Protein 9SM3 (pdb70)

Sequence (1689 aa):
SAIEVIHSSTADHYQSKIESVYADPPEEWRKVIGNEFWYQYGVFDEKMDPSRLPLDASGRRHMEYQFELAEQAGADLSSQSIRRAIDIGCGWGPVLSFLAERYPHCERIDGVNVSRPQLEYASQVISREGLAARVRLYLCNAKDIGALPDPELPYDLAIFRGSLFHFTPQVLQETMQSLAQRMRPGGTVVISESLYKVDLATYAASGHRKTPDSLHKALEDNGFDVIDRRITPSNEEVIRWYGLVKDNLDAHYPDSRNPNFSELRDIAINFSDALRKDKASSFSFIARRRDHYQSKIESVYADPPEEWRKVIGNEFWYQYGVFDEKMDPSRLPLDASGRRHMEYQFELAEQAGADLSSQSIRRAIDIGCGWGPVLSFLAERYPHCERIDGVNVSRPQLEYASQVISREGLAARVRLYLCNAKDIGALPDPELPYDLAIFRGSLFHFTPQVLQETMQSLAQRMRPGGTVVISESLYKVDLATYASGHRKTPDSLHKALEDNGFDVIDRRITPSNEEVIRWYGLVKDNLDAHYPDSRNPNFSELRDIAINFSDALRKDKASSFSFIARRRDHYQSKIESVYADPPEEWRKVIGNEFWYQYGVFDEKMDPSRLPLDASGRRHMEYQFELAEQAGADLSSQSIRRAIDIGCGWGPVLSFLAERYPHCERIDGVNVSRPQLEYASQVISREGLAARVRLYLCNAKDIGALPDPELPYDLAIFRGSLFHFTPQVLQETMQSLAQRMRPGGTVVISESLYKVDLHRKTPDSLHKALEDNGFDVIDRRITPSNEEVIRWYGLVKDNLDAHYPDSRNPNFSELRDIAINFSDALRKDKASSFSFIARRRSAIEVITADHYQSKIESVYADPPEEWRKVIGNEFWYQYGVFDEKMDPSRLPLDASGRRHMEYQFELAEQAGADLSSQSIRRAIDIGCGWGPVLSFLAERYPHCERIDGVNVSRPQLEYASQVISREGLAARVRLYLCNAKDIGALPDPELPYDLAIFRGSLFHFTPQVLQETMQSLAQRMRPGGTVVISESLYKVDLATYQASGHRKTPDSLHKALEDNGFDVIDRRITPSNEEVIRWYGLVKDNLDAHYPDSRNPNFSELRDIAINFSDALRKDKASSFSFIARRRSAIEVIHSSTADHYQSKIESVYADPPEEWRKVIGNEFWYQYGVFDEKMDPSRLPLDASGRRHMEYQFELAEQAGADLSSQSIRRAIDIGCGWGPVLSFLAERYPHCERIDGVNVSRPQLEYASQVISREGLAARVRLYLCNAKDIGALPDPELPYDLAIFRGSLFHFTPQVLQETMQSLAQRMRPGGTVVISESLYKVDLATYQASGHRKTPDSLHKALEDNGFDVIDRRITPSNEEVIRWYGLVKDNLDAHYPDSRNPNFSELRDIAINFSDALRKDKASSFSFIARRRDHYQSKIESVYADPPEEWRKVIGNEFWYQYGVFDEKMDPSRLPLDASGRRHMEYQFELAEQAGADLSSQSIRRAIDIGCGWGPVLSFLAERYPHCERIDGVNVSRPQLEYASQVISREGLAARVRLYLCNAKDIGALPDPELPYDLAIFRGSLFHFTPQVLQETMQSLAQRMRPGGTVVISESLYKVDLHRKTPDSLHKALEDNGFDVIDRRITPSNEEVIRWYGLVKDNLDAHYPDSRNPNFSELRDIAINFSDALRKDKASSFSFIARRR

Secondary structure (DSSP, 8-state):
--EEE---SS--TTHHHHHHHT-S-HHHHHHHH-TT---S----STTS-SSS-HHHHHHHHHHHHHHHHHHHTT---STTT-SEEEEET-TTSHHHHHHHHH-TT-SEEEEEES-HHHHHHHHHHHHHTT-TTTEEEEE--GGGGGGSS-TTS-EEEEEEES-GGGS-HHHHHHHHHHHHHHEEEEEEEEEEEEEESS-GGG-----S---HHHHHHHHHTTTEEEEEEEE-S-HHHHHHHHHHHHHHHHHH-TT--SHHHHHHHHHHHHHHHHHHTTSEEEEEEEEEE-/-TTHHHHHHHT-S-HHHHHHHH-TT---S----STTS-SSS-HHHHHHHHHHHHHHHHHHHTT---STTT-SEEEEET-TTSHHHHHHHHH-TT-SEEEEEES-HHHHHHHHHHHHHTT-TTTEEEEE--GGGGGGSS-TTS-EEEEEEES-GGGS-HHHHHHHHHHHHHHEEEEEEEEEEEEEESS-TT-----S---HHHHHHHHHTTTEEEEEEEE-S-HHHHHHHHHHHHHHHHHH-TT--SHHHHHHHHHHHHHHHHHHTTSEEEEEEEEEE-/-TTHHHHHHHT-S-HHHHHHHH-TT---S----STTS-SSS-HHHHHHHHHHHHHHHHHHHTT---STTT-SEEEEET-TTSHHHHHHHHH-TT--EEEEEES-HHHHHHHHHHHHHTT-TTTEEEEE--GGGGGGSS-TTS-EEEEEEES-GGGS-HHHHHHHHHHHHHHEEEEEEEEEEEEEESS------HHHHHHHHHHTTEEEEEEEE-S-HHHHHHHHHHHHHHHHHH-TT--SHHHHHHHHHHHHHHHHHHTTSEEEEEEEEEE-/---EE----TTHHHHHHHT-S-HHHHHHHH-TT---S----STTS-TTS-HHHHHHHHHHHHHHHHHHHTT---STTT-SEEEEET-TTSHHHHHHHHH-TT-SEEEEEES-HHHHHHHHHHHHHTT-TTTEEEEE--GGGGGGSS-TTS-EEEEEEES-GGGS-HHHHHHHHHHHHHHEEEEEEEEEEEEEESS-HHHH--------HHHHHHHHHTTTEEEEEEEE-S-HHHHHHHHHHHHHHHHHH-TT--SHHHHHHHHHHHHHHHHHHTTSEEEEEEEEEE-/---EE---SS--TTHHHHHHHT-S-HHHHHHHH-TT---S----STTS-TTS-HHHHHHHHHHHHHHHHHHHTT---STTT-SEEEEET-TTSHHHHHHHHH-TT-SEEEEEES-HHHHHHHHHHHHHTT-TTTEEEEE--GGGGGGSS-TTS-EEEEEEES-GGGS-HHHHHHHHHHHHHHEEEEEEEEEEEEEESS-HHHH--------HHHHHHHHHTTTEEEEEEEE-S-HHHHHHHHHHHHHHHHHH-TT--SHHHHHHHHHHHHHHHHHHTTSEEEEEEEEEE-/-TTHHHHHHHT-S-HHHHHHHH-TT---S----STTS-SSS-HHHHHHHHHHHHHHHHHHHTT---SGGG-SEEEEET-TTSHHHHHHHHH-TT--EEEEEES-HHHHHHHHHHHHHTT-TTTEEEEE--GGGGGGSS-TTS-EEEEEEES-GGGS-HHHHHHHHHHHHHHEEEEEEEEEEEEEESS------HHHHHHHHHTTTEEEEEEEE-S-HHHHHHHHHHHHHHHHHH-TT--SHHHHHHHHHHHHHHHHHHTTSEEEEEEEEEE-

B-factor: mean 39.09, std 12.85, range [17.85, 119.16]

Foldseek 3Di:
DDAAEFDDPDDPVLLVLLQVLQADAVVLCCLQQHVLNQDFFFQDDPQFDPVGDRSNRRSLRLVVVLVVQCVVLPAPPPLVLFQEEEEAQCFLPSVVVVCCVSNVNNQAYEYEHLHPNSQVNNCVVCVVVVNPRHYHHYNDQLLRCLRPPDLVQAGQEYEARAPLQLDALVSLLSNLLSNLSRHDFSRKYKHKYKAFPDDCVVHSSNPPHHHQVSNCCSNVVRQKAFSDKDFPPQLVRRLVSLVSSLVSCCVSVVVVPDVSSVVSNVCSVVVNVCSVVVRIGIMITMIGGD/DVLLVVVQLLQQDAVVLVCLQQHVLNQDFFFDPDPCFDPVGDRSVRRSLRLVVVLVVLCVVLPFPPDLVQQQEEEEAQCFLPSVVVVCCVVRVNNQAYEYEHLHPNSQVNNCVVCVVVVNPRHYHYDNDQLLVCLVPPDLVQAGQEYEARAPLQLDALVSLLSNLLSNLSRHDFSRKYKYKYKAFPDDCVPHVNPPHHHLVSNCCSNVVRAKAFSDKDFPPQLVRRLVSLVSSLVSCCVSVVVVPDVSSVVSNVCSVVVNVCSVVVRIGIMITMIGGD/DVLLVVVQLLQQDAVVLVCLQQHDLNQDFFFDPDPCFDPVGDRSNRRSLRLVVVLVVLCVVLPFPPDLVQAQEEEEAQCFLPSVVVVCCVSNVNNQAYEYEHLHPNSLVNNVVVCVVVVVPRHYHYDNDQLLGCLVPPDLVQAGQEYEARAVLLSDDPNSLLSNLLSNLSRHDFSRKYKHKYKAFPDDDVHHHLVRVCCSNVVRQKAFSDKDFPPQLVRRLVSLVSSLVSCCVSVVVVPDVSSVVSNVCSVVVNVCSVVVRIGIMITMIGGD/DDAAEFPDDPLLVVLQLLQADAPVLQCLQQHVLNQDFFFDDDPQFDPVGDRSVRRSLVLVVVLVVLCVVLPAPPDLVLAQEEEEAQCFLPSVVVVCCVSRVNNQAYEYEHLHPNSQVNNVVVCVVVVNPRHYHHYNYQLLGCLGPPDLVQAGQEYEARAPLQQDALVSLLSNLLSNLSRHDFSRKYKYKYKAFPDDVVVVVNHDNHHHLVRNCCSNVVRQKAFSDKDFPPQLVRRLVSLVSSLVSCCVSPVVVPDVSSVVSNVCSVVVNVCSVVVRIGIMITMIGGD/DDAAEFDDPDDPPLLVVVQLLQADAVVLQCLQQHVLNQDFFFDDDPCFDPVGDRSVRRSLVLVVVLVVQCVVLPAPPDLVLAQEEEEAQCFLPSVVVVCCVSRVNNQAYEYEHLHPNSQVNNVVVCVVVVNPRHYHHYNDQLLRCLRPPDLVQAGQEYEARAVLFLDDLVSLLSNLLSNLSRHDFSRKYKYKYKAFPDDVVVVPVNGDHHHQVSNCCSNVVRAKAFSDKDFPPQLVRRLVSLVSSLVSCCVSPVVVPDVSSVVSNVCSVVVNVCSVVVRIGIMITMIGGD/DVLLVVVQLLQQDAVVLVCLQQHDLNQDFFFDDDPQFDPPGDRSNRRSLRLVVVLVVQCVVLPFPPDLVQQQEEEEAQCFLPSVVVVCCVSNVNNQAYEYEHLHPNSQVNNVVVCVVVVNPRHYHYYNDQLLGCLVPPDLVQAGQEYEARAVLLSDDPNSLLSNLLSNLSRHDFSRKYKYKYKAFPDDDVHHHLVRVCCSNVVRAKAFSDKDFPPQLVRRLVSLVSSLVSCCVSVVVVPDVSSVVSNVCSVVVNVCSVVVRIGIMITMIGGD

Structure (mmCIF, N/CA/C/O backbone):
data_9SM3
#
_entry.id   9SM3
#
_cell.length_a   68.220
_cell.length_b   68.320
_cell.length_c   120.680
_cell.angle_alpha   89.88
_cell.angle_beta   89.52
_cell.angle_gamma   76.31
#
_symmetry.space_group_name_H-M   'P 1'
#
loop_
_entity.id
_entity.type
_entity.pdbx_description
1 polymer 'Methyltransferase domain protein'
2 non-polymer S-ADENOSYL-L-HOMOCYSTEINE
3 non-polymer 'SULFATE ION'
4 non-polymer 'SODIUM ION'
5 water water
#
loop_
_atom_site.group_PDB
_atom_site.id
_atom_site.type_symbol
_atom_site.label_atom_id
_atom_site.label_alt_id
_atom_site.label_comp_id
_atom_site.label_asym_id
_atom_site.label_entity_id
_atom_site.label_seq_id
_atom_site.pdbx_PDB_ins_code
_atom_site.Cartn_x
_atom_site.Cartn_y
_atom_site.Cartn_z
_atom_site.occupancy
_atom_site.B_iso_or_equiv
_atom_site.auth_seq_id
_atom_site.auth_comp_id
_atom_site.auth_asym_id
_atom_site.auth_atom_id
_atom_site.pdbx_PDB_model_num
ATOM 1 N N . SER A 1 6 ? 2.909 0.669 50.401 1.00 69.96 6 SER A N 1
ATOM 2 C CA . SER A 1 6 ? 2.150 1.871 50.860 1.00 66.41 6 SER A CA 1
ATOM 3 C C . SER A 1 6 ? 2.134 1.928 52.398 1.00 65.43 6 SER A C 1
ATOM 4 O O . SER A 1 6 ? 2.936 1.195 53.014 1.00 63.84 6 SER A O 1
ATOM 7 N N . ALA A 1 7 ? 1.268 2.762 52.991 1.00 59.60 7 ALA A N 1
ATOM 8 C CA . ALA A 1 7 ? 1.272 3.115 54.434 1.00 56.13 7 ALA A CA 1
ATOM 9 C C . ALA A 1 7 ? 0.270 2.254 55.218 1.00 55.10 7 ALA A C 1
ATOM 10 O O . ALA A 1 7 ? -0.865 2.056 54.747 1.00 63.66 7 ALA A O 1
ATOM 12 N N . ILE A 1 8 ? 0.698 1.776 56.387 1.00 50.33 8 ILE A N 1
ATOM 13 C CA . ILE A 1 8 ? -0.110 1.015 57.388 1.00 44.38 8 ILE A CA 1
ATOM 14 C C . ILE A 1 8 ? 0.121 1.691 58.742 1.00 38.88 8 ILE A C 1
ATOM 15 O O . ILE A 1 8 ? 1.285 2.036 59.013 1.00 35.56 8 ILE A O 1
ATOM 20 N N . GLU A 1 9 ? -0.928 1.902 59.543 1.00 38.05 9 GLU A N 1
ATOM 21 C CA . GLU A 1 9 ? -0.794 2.518 60.892 1.00 40.57 9 GLU A CA 1
ATOM 22 C C . GLU A 1 9 ? -0.668 1.407 61.942 1.00 38.93 9 GLU A C 1
ATOM 23 O O . GLU A 1 9 ? -1.326 0.357 61.809 1.00 35.06 9 GLU A O 1
ATOM 29 N N . VAL A 1 10 ? 0.176 1.641 62.943 1.00 39.55 10 VAL A N 1
ATOM 30 C CA . VAL A 1 10 ? 0.487 0.676 64.033 1.00 40.62 10 VAL A CA 1
ATOM 31 C C . VAL A 1 10 ? -0.313 1.102 65.266 1.00 47.05 10 VAL A C 1
ATOM 32 O O . VAL A 1 10 ? -0.451 2.322 65.487 1.00 50.34 10 VAL A O 1
ATOM 36 N N . ILE A 1 11 ? -0.851 0.128 66.006 1.00 50.85 11 ILE A N 1
ATOM 37 C CA . ILE A 1 11 ? -1.704 0.350 67.209 1.00 53.36 11 ILE A CA 1
ATOM 38 C C . ILE A 1 11 ? -1.147 -0.497 68.358 1.00 59.65 11 ILE A C 1
ATOM 39 O O . ILE A 1 11 ? -0.978 -1.720 68.161 1.00 57.92 11 ILE A O 1
ATOM 44 N N . HIS A 1 12 ? -0.880 0.147 69.501 1.00 66.21 12 HIS A N 1
ATOM 45 C CA . HIS A 1 12 ? -0.291 -0.448 70.731 1.00 70.60 12 HIS A CA 1
ATOM 46 C C . HIS A 1 12 ? -1.067 -1.702 71.139 1.00 69.77 12 HIS A C 1
ATOM 47 O O . HIS A 1 12 ? -2.288 -1.756 70.890 1.00 68.19 12 HIS A O 1
ATOM 54 N N . SER A 1 13 ? -0.369 -2.657 71.756 1.00 72.67 13 SER A N 1
ATOM 55 C CA . SER A 1 13 ? -0.932 -3.882 72.377 1.00 67.31 13 SER A CA 1
ATOM 56 C C . SER A 1 13 ? -0.749 -3.787 73.895 1.00 69.53 13 SER A C 1
ATOM 57 O O . SER A 1 13 ? 0.372 -4.064 74.363 1.00 66.29 13 SER A O 1
ATOM 60 N N . SER A 1 14 ? -1.795 -3.379 74.625 1.00 70.85 14 SER A N 1
ATOM 61 C CA . SER A 1 14 ? -1.765 -3.236 76.106 1.00 74.22 14 SER A CA 1
ATOM 62 C C . SER A 1 14 ? -1.520 -4.618 76.723 1.00 73.87 14 SER A C 1
ATOM 63 O O . SER A 1 14 ? -0.467 -4.802 77.362 1.00 71.31 14 SER A O 1
ATOM 66 N N . THR A 1 15 ? -2.443 -5.556 76.490 1.00 81.37 15 THR A N 1
ATOM 67 C CA . THR A 1 15 ? -2.329 -6.984 76.890 1.00 81.26 15 THR A CA 1
ATOM 68 C C . THR A 1 15 ? -1.458 -7.719 75.863 1.00 78.74 15 THR A C 1
ATOM 69 O O . THR A 1 15 ? -1.159 -7.127 74.806 1.00 80.60 15 THR A O 1
ATOM 73 N N . ALA A 1 16 ? -1.065 -8.958 76.169 1.00 74.16 16 ALA A N 1
ATOM 74 C CA . ALA A 1 16 ? -0.114 -9.769 75.374 1.00 73.82 16 ALA A CA 1
ATOM 75 C C . ALA A 1 16 ? -0.826 -11.001 74.802 1.00 70.08 16 ALA A C 1
ATOM 76 O O . ALA A 1 16 ? -1.112 -11.932 75.578 1.00 72.44 16 ALA A O 1
ATOM 78 N N . ASP A 1 17 ? -1.099 -10.998 73.492 1.00 60.35 17 ASP A N 1
ATOM 79 C CA . ASP A 1 17 ? -1.624 -12.173 72.744 1.00 56.32 17 ASP A CA 1
ATOM 80 C C . ASP A 1 17 ? -0.431 -13.063 72.371 1.00 54.73 17 ASP A C 1
ATOM 81 O O . ASP A 1 17 ? 0.153 -12.852 71.288 1.00 51.44 17 ASP A O 1
ATOM 86 N N . HIS A 1 18 ? -0.094 -14.015 73.249 1.00 57.27 18 HIS A N 1
ATOM 87 C CA . HIS A 1 18 ? 1.029 -14.983 73.102 1.00 57.11 18 HIS A CA 1
ATOM 88 C C . HIS A 1 18 ? 0.897 -15.779 71.794 1.00 50.88 18 HIS A C 1
ATOM 89 O O . HIS A 1 18 ? 1.918 -16.324 71.335 1.00 51.65 18 HIS A O 1
ATOM 96 N N . TYR A 1 19 ? -0.309 -15.839 71.222 1.00 43.83 19 TYR A N 1
ATOM 97 C CA . TYR A 1 19 ? -0.660 -16.678 70.046 1.00 43.85 19 TYR A CA 1
ATOM 98 C C . TYR A 1 19 ? -0.383 -15.921 68.734 1.00 39.16 19 TYR A C 1
ATOM 99 O O . TYR A 1 19 ? -0.341 -16.573 67.666 1.00 37.45 19 TYR A O 1
ATOM 108 N N . GLN A 1 20 ? -0.169 -14.601 68.809 1.00 37.19 20 GLN A N 1
ATOM 109 C CA . GLN A 1 20 ? -0.152 -13.679 67.640 1.00 36.09 20 GLN A CA 1
ATOM 110 C C . GLN A 1 20 ? 0.945 -14.067 66.640 1.00 37.75 20 GLN A C 1
ATOM 111 O O . GLN A 1 20 ? 0.623 -14.136 65.440 1.00 38.87 20 GLN A O 1
ATOM 117 N N . SER A 1 21 ? 2.188 -14.281 67.088 1.00 37.69 21 SER A N 1
ATOM 118 C CA . SER A 1 21 ? 3.344 -14.576 66.195 1.00 39.78 21 SER A CA 1
ATOM 119 C C . SER A 1 21 ? 3.107 -15.892 65.438 1.00 40.88 21 SER A C 1
ATOM 120 O O . SER A 1 21 ? 3.570 -15.999 64.282 1.00 40.95 21 SER A O 1
ATOM 123 N N . LYS A 1 22 ? 2.384 -16.838 66.049 1.00 41.25 22 LYS A N 1
ATOM 124 C CA . LYS A 1 22 ? 1.994 -18.135 65.427 1.00 42.91 22 LYS A CA 1
ATOM 125 C C . LYS A 1 22 ? 1.016 -17.869 64.272 1.00 40.27 22 LYS A C 1
ATOM 126 O O . LYS A 1 22 ? 1.210 -18.453 63.181 1.00 38.23 22 LYS A O 1
ATOM 132 N N . ILE A 1 23 ? 0.006 -17.024 64.506 1.00 35.86 23 ILE A N 1
ATOM 133 C CA . ILE A 1 23 ? -1.007 -16.615 63.486 1.00 34.34 23 ILE A CA 1
ATOM 134 C C . ILE A 1 23 ? -0.282 -15.919 62.327 1.00 34.03 23 ILE A C 1
ATOM 135 O O . ILE A 1 23 ? -0.589 -16.242 61.163 1.00 34.18 23 ILE A O 1
ATOM 140 N N . GLU A 1 24 ? 0.626 -14.990 62.642 1.00 32.71 24 GLU A N 1
ATOM 141 C CA . GLU A 1 24 ? 1.400 -14.212 61.639 1.00 33.69 24 GLU A CA 1
ATOM 142 C C . GLU A 1 24 ? 2.152 -15.167 60.709 1.00 35.01 24 GLU A C 1
ATOM 143 O O . GLU A 1 24 ? 2.137 -14.921 59.490 1.00 35.67 24 GLU A O 1
ATOM 149 N N . SER A 1 25 ? 2.777 -16.215 61.251 1.00 35.13 25 SER A N 1
ATOM 150 C CA . SER A 1 25 ? 3.647 -17.138 60.476 1.00 36.42 25 SER A CA 1
ATOM 151 C C . SER A 1 25 ? 2.830 -17.922 59.439 1.00 34.62 25 SER A C 1
ATOM 152 O O . SER A 1 25 ? 3.418 -18.253 58.394 1.00 37.37 25 SER A O 1
ATOM 155 N N . VAL A 1 26 ? 1.535 -18.188 59.665 1.00 32.11 26 VAL A N 1
ATOM 156 C CA . VAL A 1 26 ? 0.732 -18.996 58.691 1.00 33.50 26 VAL A CA 1
ATOM 157 C C . VAL A 1 26 ? 0.415 -18.128 57.456 1.00 30.18 26 VAL A C 1
ATOM 158 O O . VAL A 1 26 ? 0.157 -18.724 56.392 1.00 30.66 26 VAL A O 1
ATOM 162 N N . TYR A 1 27 ? 0.493 -16.791 57.557 1.00 28.15 27 TYR A N 1
ATOM 163 C CA . TYR A 1 27 ? 0.126 -15.836 56.472 1.00 27.14 27 TYR A CA 1
ATOM 164 C C . TYR A 1 27 ? 1.350 -15.062 55.961 1.00 28.99 27 TYR A C 1
ATOM 165 O O . TYR A 1 27 ? 1.155 -14.104 55.185 1.00 31.00 27 TYR A O 1
ATOM 174 N N . ALA A 1 28 ? 2.563 -15.487 56.328 1.00 30.80 28 ALA A N 1
ATOM 175 C CA . ALA A 1 28 ? 3.831 -14.750 56.096 1.00 32.18 28 ALA A CA 1
ATOM 176 C C . ALA A 1 28 ? 4.335 -14.913 54.654 1.00 32.17 28 ALA A C 1
ATOM 177 O O . ALA A 1 28 ? 5.189 -14.108 54.258 1.00 33.82 28 ALA A O 1
ATOM 179 N N . ASP A 1 29 ? 3.857 -15.911 53.904 1.00 33.66 29 ASP A N 1
ATOM 180 C CA . ASP A 1 29 ? 4.373 -16.237 52.544 1.00 36.30 29 ASP A CA 1
ATOM 181 C C . ASP A 1 29 ? 3.900 -15.185 51.541 1.00 37.32 29 ASP A C 1
ATOM 182 O O . ASP A 1 29 ? 2.855 -14.567 51.732 1.00 36.88 29 ASP A O 1
ATOM 187 N N . PRO A 1 30 ? 4.655 -14.949 50.441 1.00 38.39 30 PRO A N 1
ATOM 188 C CA . PRO A 1 30 ? 4.280 -13.950 49.440 1.00 39.15 30 PRO A CA 1
ATOM 189 C C . PRO A 1 30 ? 2.868 -14.140 48.885 1.00 38.44 30 PRO A C 1
ATOM 190 O O . PRO A 1 30 ? 2.468 -15.259 48.568 1.00 38.93 30 PRO A O 1
ATOM 194 N N . PRO A 1 31 ? 2.073 -13.052 48.758 1.00 38.46 31 PRO A N 1
ATOM 195 C CA . PRO A 1 31 ? 0.787 -13.098 48.057 1.00 38.34 31 PRO A CA 1
ATOM 196 C C . PRO A 1 31 ? 0.833 -13.786 46.682 1.00 38.11 31 PRO A C 1
ATOM 197 O O . PRO A 1 31 ? -0.168 -14.354 46.280 1.00 36.95 31 PRO A O 1
ATOM 201 N N . GLU A 1 32 ? 1.983 -13.712 46.002 1.00 39.18 32 GLU A N 1
ATOM 202 C CA . GLU A 1 32 ? 2.214 -14.263 44.638 1.00 41.91 32 GLU A CA 1
ATOM 203 C C . GLU A 1 32 ? 2.040 -15.786 44.674 1.00 39.27 32 GLU A C 1
ATOM 204 O O . GLU A 1 32 ? 1.530 -16.346 43.683 1.00 41.57 32 GLU A O 1
ATOM 210 N N . GLU A 1 33 ? 2.446 -16.419 45.778 1.00 37.68 33 GLU A N 1
ATOM 211 C CA . GLU A 1 33 ? 2.264 -17.873 46.035 1.00 38.23 33 GLU A CA 1
ATOM 212 C C . GLU A 1 33 ? 0.792 -18.141 46.366 1.00 34.55 33 GLU A C 1
ATOM 213 O O . GLU A 1 33 ? 0.197 -19.037 45.734 1.00 35.88 33 GLU A O 1
ATOM 219 N N . TRP A 1 34 ? 0.233 -17.379 47.311 1.00 32.66 34 TRP A N 1
ATOM 220 C CA . TRP A 1 34 ? -1.162 -17.519 47.812 1.00 30.30 34 TRP A CA 1
ATOM 221 C C . TRP A 1 34 ? -2.170 -17.410 46.662 1.00 30.48 34 TRP A C 1
ATOM 222 O O . TRP A 1 34 ? -3.178 -18.141 46.693 1.00 29.15 34 TRP A O 1
ATOM 233 N N . ARG A 1 35 ? -1.901 -16.521 45.702 1.00 32.17 35 ARG A N 1
ATOM 234 C CA . ARG A 1 35 ? -2.734 -16.271 44.493 1.00 33.81 35 ARG A CA 1
ATOM 235 C C . ARG A 1 35 ? -3.056 -17.600 43.797 1.00 31.74 35 ARG A C 1
ATOM 236 O O . ARG A 1 35 ? -4.232 -17.834 43.472 1.00 29.40 35 ARG A O 1
ATOM 244 N N . LYS A 1 36 ? -2.041 -18.444 43.605 1.00 33.01 36 LYS A N 1
ATOM 245 C CA . LYS A 1 36 ? -2.138 -19.744 42.888 1.00 33.46 36 LYS A CA 1
ATOM 246 C C . LYS A 1 36 ? -3.019 -20.730 43.663 1.00 30.78 36 LYS A C 1
ATOM 247 O O . LYS A 1 36 ? -3.545 -21.656 43.021 1.00 30.10 36 LYS A O 1
ATOM 253 N N . VAL A 1 37 ? -3.150 -20.558 44.983 1.00 28.77 37 VAL A N 1
ATOM 254 C CA . VAL A 1 37 ? -3.873 -21.508 45.880 1.00 27.66 37 VAL A CA 1
ATOM 255 C C . VAL A 1 37 ? -5.336 -21.073 46.046 1.00 25.02 37 VAL A C 1
ATOM 256 O O . VAL A 1 37 ? -6.211 -21.955 45.951 1.00 24.93 37 VAL A O 1
ATOM 260 N N . ILE A 1 38 ? -5.604 -19.787 46.299 1.00 24.12 38 ILE A N 1
ATOM 261 C CA . ILE A 1 38 ? -6.938 -19.328 46.800 1.00 25.84 38 ILE A CA 1
ATOM 262 C C . ILE A 1 38 ? -7.633 -18.383 45.807 1.00 26.01 38 ILE A C 1
ATOM 263 O O . ILE A 1 38 ? -8.800 -18.036 46.074 1.00 25.88 38 ILE A O 1
ATOM 268 N N . GLY A 1 39 ? -6.974 -17.989 44.711 1.00 26.35 39 GLY A N 1
ATOM 269 C CA . GLY A 1 39 ? -7.569 -17.126 43.670 1.00 26.74 39 GLY A CA 1
ATOM 270 C C . GLY A 1 39 ? -6.975 -15.729 43.681 1.00 26.25 39 GLY A C 1
ATOM 271 O O . GLY A 1 39 ? -6.234 -15.407 44.622 1.00 26.01 39 GLY A O 1
ATOM 272 N N . ASN A 1 40 ? -7.309 -14.923 42.671 1.00 26.58 40 ASN A N 1
ATOM 273 C CA . ASN A 1 40 ? -6.645 -13.626 42.375 1.00 26.92 40 ASN A CA 1
ATOM 274 C C . ASN A 1 40 ? -7.201 -12.507 43.264 1.00 25.64 40 ASN A C 1
ATOM 275 O O . ASN A 1 40 ? -6.535 -11.463 43.339 1.00 25.18 40 ASN A O 1
ATOM 280 N N . GLU A 1 41 ? -8.350 -12.715 43.919 1.00 25.20 41 GLU A N 1
ATOM 281 C CA . GLU A 1 41 ? -8.994 -11.716 44.817 1.00 25.95 41 GLU A CA 1
ATOM 282 C C . GLU A 1 41 ? -8.708 -12.058 46.289 1.00 24.96 41 GLU A C 1
ATOM 283 O O . GLU A 1 41 ? -8.998 -11.212 47.154 1.00 24.46 41 GLU A O 1
ATOM 289 N N . PHE A 1 42 ? -8.154 -13.244 46.561 1.00 24.56 42 PHE A N 1
ATOM 290 C CA . PHE A 1 42 ? -7.670 -13.677 47.900 1.00 23.49 42 PHE A CA 1
ATOM 291 C C . PHE A 1 42 ? -8.816 -13.689 48.927 1.00 23.53 42 PHE A C 1
ATOM 292 O O . PHE A 1 42 ? -8.579 -13.294 50.093 1.00 23.84 42 PHE A O 1
ATOM 300 N N . TRP A 1 43 ? -10.021 -14.117 48.534 1.00 22.36 43 TRP A N 1
ATOM 301 C CA . TRP A 1 43 ? -11.118 -14.420 49.495 1.00 22.96 43 TRP A CA 1
ATOM 302 C C . TRP A 1 43 ? -10.728 -15.691 50.261 1.00 23.09 43 TRP A C 1
ATOM 303 O O . TRP A 1 43 ? -10.323 -16.668 49.604 1.00 23.63 43 TRP A O 1
ATOM 314 N N . TYR A 1 44 ? -10.805 -15.688 51.594 1.00 22.10 44 TYR A N 1
ATOM 315 C CA . TYR A 1 44 ? -10.299 -16.822 52.410 1.00 21.99 44 TYR A CA 1
ATOM 316 C C . TYR A 1 44 ? -11.267 -17.166 53.549 1.00 22.56 44 TYR A C 1
ATOM 317 O O . TYR A 1 44 ? -10.832 -17.224 54.725 1.00 23.95 44 TYR A O 1
ATOM 326 N N . GLN A 1 45 ? -12.529 -17.432 53.199 1.00 22.77 45 GLN A N 1
ATOM 327 C CA . GLN A 1 45 ? -13.559 -17.991 54.119 1.00 22.65 45 GLN A CA 1
ATOM 328 C C . GLN A 1 45 ? -14.743 -18.518 53.297 1.00 22.05 45 GLN A C 1
ATOM 329 O O . GLN A 1 45 ? -15.868 -18.019 53.469 1.00 21.65 45 GLN A O 1
ATOM 335 N N . TYR A 1 46 ? -14.483 -19.498 52.428 1.00 22.02 46 TYR A N 1
ATOM 336 C CA . TYR A 1 46 ? -15.506 -20.359 51.782 1.00 22.39 46 TYR A CA 1
ATOM 337 C C . TYR A 1 46 ? -16.274 -19.567 50.716 1.00 21.92 46 TYR A C 1
ATOM 338 O O . TYR A 1 46 ? -16.029 -18.355 50.523 1.00 21.52 46 TYR A O 1
ATOM 347 N N . GLY A 1 47 ? -17.180 -20.254 50.022 1.00 23.35 47 GLY A N 1
ATOM 348 C CA . GLY A 1 47 ? -17.912 -19.708 48.869 1.00 25.02 47 GLY A CA 1
ATOM 349 C C . GLY A 1 47 ? -19.363 -20.148 48.834 1.00 26.57 47 GLY A C 1
ATOM 350 O O . GLY A 1 47 ? -19.669 -21.243 49.343 1.00 26.90 47 GLY A O 1
ATOM 351 N N . VAL A 1 48 ? -20.227 -19.315 48.250 1.00 27.93 48 VAL A N 1
ATOM 352 C CA . VAL A 1 48 ? -21.629 -19.677 47.896 1.00 29.46 48 VAL A CA 1
ATOM 353 C C . VAL A 1 48 ? -21.660 -19.914 46.382 1.00 31.24 48 VAL A C 1
ATOM 354 O O . VAL A 1 48 ? -21.295 -18.986 45.638 1.00 30.86 48 VAL A O 1
ATOM 358 N N . PHE A 1 49 ? -22.028 -21.130 45.964 1.00 32.80 49 PHE A N 1
ATOM 359 C CA . PHE A 1 49 ? -22.020 -21.599 44.553 1.00 34.24 49 PHE A CA 1
ATOM 360 C C . PHE A 1 49 ? -23.461 -21.717 44.056 1.00 36.98 49 PHE A C 1
ATOM 361 O O . PHE A 1 49 ? -23.926 -22.846 43.824 1.00 46.58 49 PHE A O 1
ATOM 369 N N . ASP A 1 50 ? -24.146 -20.584 43.907 1.00 36.53 50 ASP A N 1
ATOM 370 C CA . ASP A 1 50 ? -25.548 -20.526 43.417 1.00 37.83 50 ASP A CA 1
ATOM 371 C C . ASP A 1 50 ? -25.573 -19.731 42.102 1.00 39.36 50 ASP A C 1
ATOM 372 O O . ASP A 1 50 ? -24.484 -19.398 41.586 1.00 37.89 50 ASP A O 1
ATOM 377 N N . GLU A 1 51 ? -26.772 -19.441 41.588 1.00 41.43 51 GLU A N 1
ATOM 378 C CA . GLU A 1 51 ? -27.001 -18.873 40.230 1.00 41.38 51 GLU A CA 1
ATOM 379 C C . GLU A 1 51 ? -26.594 -17.391 40.177 1.00 39.88 51 GLU A C 1
ATOM 380 O O . GLU A 1 51 ? -26.462 -16.876 39.054 1.00 39.59 51 GLU A O 1
ATOM 386 N N . LYS A 1 52 ? -26.390 -16.729 41.323 1.00 37.96 52 LYS A N 1
ATOM 387 C CA . LYS A 1 52 ? -25.965 -15.301 41.378 1.00 37.25 52 LYS A CA 1
ATOM 388 C C . LYS A 1 52 ? -24.435 -15.202 41.405 1.00 34.21 52 LYS A C 1
ATOM 389 O O . LYS A 1 52 ? -23.923 -14.074 41.319 1.00 34.81 52 LYS A O 1
ATOM 395 N N . MET A 1 53 ? -23.733 -16.333 41.507 1.00 34.61 53 MET A N 1
ATOM 396 C CA . MET A 1 53 ? -22.250 -16.401 41.424 1.00 35.94 53 MET A CA 1
ATOM 397 C C . MET A 1 53 ? -21.820 -16.048 39.994 1.00 37.38 53 MET A C 1
ATOM 398 O O . MET A 1 53 ? -22.451 -16.559 39.050 1.00 38.60 53 MET A O 1
ATOM 403 N N . ASP A 1 54 ? -20.792 -15.207 39.845 1.00 36.40 54 ASP A N 1
ATOM 404 C CA . ASP A 1 54 ? -20.232 -14.804 38.527 1.00 36.62 54 ASP A CA 1
ATOM 405 C C . ASP A 1 54 ? -19.538 -16.006 37.889 1.00 36.68 54 ASP A C 1
ATOM 406 O O . ASP A 1 54 ? -18.579 -16.533 38.448 1.00 35.25 54 ASP A O 1
ATOM 411 N N . PRO A 1 55 ? -19.982 -16.473 36.699 1.00 37.09 55 PRO A N 1
ATOM 412 C CA . PRO A 1 55 ? -19.366 -17.636 36.056 1.00 36.79 55 PRO A CA 1
ATOM 413 C C . PRO A 1 55 ? -18.046 -17.356 35.315 1.00 34.80 55 PRO A C 1
ATOM 414 O O . PRO A 1 55 ? -17.403 -18.310 34.925 1.00 37.23 55 PRO A O 1
ATOM 418 N N . SER A 1 56 ? -17.668 -16.084 35.146 1.00 36.18 56 SER A N 1
ATOM 419 C CA . SER A 1 56 ? -16.498 -15.651 34.333 1.00 37.18 56 SER A CA 1
ATOM 420 C C . SER A 1 56 ? -15.223 -15.586 35.186 1.00 37.34 56 SER A C 1
ATOM 421 O O . SER A 1 56 ? -14.130 -15.726 34.609 1.00 40.42 56 SER A O 1
ATOM 424 N N . ARG A 1 57 ? -15.342 -15.367 36.499 1.00 34.51 57 ARG A N 1
ATOM 425 C CA . ARG A 1 57 ? -14.179 -15.338 37.428 1.00 35.30 57 ARG A CA 1
ATOM 426 C C . ARG A 1 57 ? -13.847 -16.763 37.880 1.00 31.52 57 ARG A C 1
ATOM 427 O O . ARG A 1 57 ? -14.707 -17.655 37.734 1.00 28.58 57 ARG A O 1
ATOM 435 N N . LEU A 1 58 ? -12.639 -16.961 38.414 1.00 30.88 58 LEU A N 1
ATOM 436 C CA . LEU A 1 58 ? -12.230 -18.224 39.086 1.00 29.11 58 LEU A CA 1
ATOM 437 C C . LEU A 1 58 ? -13.304 -18.582 40.109 1.00 27.55 58 LEU A C 1
ATOM 438 O O . LEU A 1 58 ? -13.789 -17.705 40.820 1.00 27.11 58 LEU A O 1
ATOM 443 N N . PRO A 1 59 ? -13.765 -19.854 40.166 1.00 27.84 59 PRO A N 1
ATOM 444 C CA . PRO A 1 59 ? -14.777 -20.266 41.142 1.00 28.08 59 PRO A CA 1
ATOM 445 C C . PRO A 1 59 ? -14.510 -19.815 42.590 1.00 27.45 59 PRO A C 1
ATOM 446 O O . PRO A 1 59 ? -15.463 -19.475 43.267 1.00 27.37 59 PRO A O 1
ATOM 450 N N . LEU A 1 60 ? -13.248 -19.812 43.029 1.00 26.44 60 LEU A N 1
ATOM 451 C CA . LEU A 1 60 ? -12.866 -19.389 44.406 1.00 26.32 60 LEU A CA 1
ATOM 452 C C . LEU A 1 60 ? -13.108 -17.884 44.571 1.00 26.99 60 LEU A C 1
ATOM 453 O O . LEU A 1 60 ? -13.642 -17.489 45.622 1.00 25.74 60 LEU A O 1
ATOM 458 N N . ASP A 1 61 ? -12.750 -17.080 43.566 1.00 27.27 61 ASP A N 1
ATOM 459 C CA . ASP A 1 61 ? -12.953 -15.605 43.577 1.00 26.56 61 ASP A CA 1
ATOM 460 C C . ASP A 1 61 ? -14.455 -15.308 43.538 1.00 25.55 61 ASP A C 1
ATOM 461 O O . ASP A 1 61 ? -14.914 -14.466 44.336 1.00 26.52 61 ASP A O 1
ATOM 466 N N . ALA A 1 62 ? -15.187 -15.994 42.659 1.00 26.32 62 ALA A N 1
ATOM 467 C CA . ALA A 1 62 ? -16.630 -15.772 42.402 1.00 26.71 62 ALA A CA 1
ATOM 468 C C . ALA A 1 62 ? -17.460 -16.254 43.598 1.00 25.66 62 ALA A C 1
ATOM 469 O O . ALA A 1 62 ? -18.355 -15.501 44.042 1.00 25.34 62 ALA A O 1
ATOM 471 N N . SER A 1 63 ? -17.187 -17.465 44.094 1.00 24.89 63 SER A N 1
ATOM 472 C CA . SER A 1 63 ? -17.925 -18.080 45.230 1.00 25.36 63 SER A CA 1
ATOM 473 C C . SER A 1 63 ? -17.641 -17.289 46.515 1.00 24.55 63 SER A C 1
ATOM 474 O O . SER A 1 63 ? -18.576 -17.130 47.330 1.00 25.48 63 SER A O 1
ATOM 477 N N . GLY A 1 64 ? -16.409 -16.797 46.675 1.00 23.89 64 GLY A N 1
ATOM 478 C CA . GLY A 1 64 ? -15.989 -15.959 47.816 1.00 24.57 64 GLY A CA 1
ATOM 479 C C . GLY A 1 64 ? -16.757 -14.648 47.871 1.00 25.57 64 GLY A C 1
ATOM 480 O O . GLY A 1 64 ? -17.336 -14.348 48.934 1.00 25.81 64 GLY A O 1
ATOM 481 N N . ARG A 1 65 ? -16.766 -13.888 46.771 1.00 26.67 65 ARG A N 1
ATOM 482 C CA . ARG A 1 65 ? -17.527 -12.613 46.645 1.00 26.99 65 ARG A CA 1
ATOM 483 C C . ARG A 1 65 ? -19.012 -12.893 46.893 1.00 26.48 65 ARG A C 1
ATOM 484 O O . ARG A 1 65 ? -19.637 -12.136 47.662 1.00 27.02 65 ARG A O 1
ATOM 492 N N . ARG A 1 66 ? -19.551 -13.938 46.259 1.00 26.58 66 ARG A N 1
ATOM 493 C CA . ARG A 1 66 ? -20.987 -14.307 46.362 1.00 27.76 66 ARG A CA 1
ATOM 494 C C . ARG A 1 66 ? -21.317 -14.637 47.823 1.00 27.32 66 ARG A C 1
ATOM 495 O O . ARG A 1 66 ? -22.412 -14.265 48.275 1.00 28.99 66 ARG A O 1
ATOM 503 N N . HIS A 1 67 ? -20.408 -15.302 48.541 1.00 25.59 67 HIS A N 1
ATOM 504 C CA . HIS A 1 67 ? -20.580 -15.619 49.987 1.00 23.91 67 HIS A CA 1
ATOM 505 C C . HIS A 1 67 ? -20.760 -14.315 50.773 1.00 22.53 67 HIS A C 1
ATOM 506 O O . HIS A 1 67 ? -21.739 -14.229 51.549 1.00 22.94 67 HIS A O 1
ATOM 513 N N . MET A 1 68 ? -19.884 -13.328 50.561 1.00 22.34 68 MET A N 1
ATOM 514 C CA . MET A 1 68 ? -19.973 -12.010 51.248 1.00 23.52 68 MET A CA 1
ATOM 515 C C . MET A 1 68 ? -21.322 -11.360 50.907 1.00 24.98 68 MET A C 1
ATOM 516 O O . MET A 1 68 ? -22.012 -10.926 51.847 1.00 25.46 68 MET A O 1
ATOM 521 N N . GLU A 1 69 ? -21.708 -11.331 49.625 1.00 27.64 69 GLU A N 1
ATOM 522 C CA . GLU A 1 69 ? -22.994 -10.732 49.169 1.00 28.48 69 GLU A CA 1
ATOM 523 C C . GLU A 1 69 ? -24.162 -11.394 49.902 1.00 27.80 69 GLU A C 1
ATOM 524 O O . GLU A 1 69 ? -25.045 -10.666 50.384 1.00 28.96 69 GLU A O 1
ATOM 530 N N . TYR A 1 70 ? -24.162 -12.727 49.961 1.00 27.39 70 TYR A N 1
ATOM 531 C CA . TYR A 1 70 ? -25.243 -13.541 50.569 1.00 27.92 70 TYR A CA 1
ATOM 532 C C . TYR A 1 70 ? -25.389 -13.178 52.054 1.00 28.68 70 TYR A C 1
ATOM 533 O O . TYR A 1 70 ? -26.536 -13.074 52.529 1.00 31.69 70 TYR A O 1
ATOM 542 N N . GLN A 1 71 ? -24.273 -12.975 52.763 1.00 27.65 71 GLN A N 1
ATOM 543 C CA . GLN A 1 71 ? -24.272 -12.616 54.209 1.00 26.69 71 GLN A CA 1
ATOM 544 C C . GLN A 1 71 ? -24.955 -11.256 54.402 1.00 27.76 71 GLN A C 1
ATOM 545 O O . GLN A 1 71 ? -25.713 -11.108 55.383 1.00 28.17 71 GLN A O 1
ATOM 551 N N . PHE A 1 72 ? -24.702 -10.300 53.506 1.00 28.64 72 PHE A N 1
ATOM 552 C CA . PHE A 1 72 ? -25.355 -8.964 53.527 1.00 30.42 72 PHE A CA 1
ATOM 553 C C . PHE A 1 72 ? -26.861 -9.130 53.288 1.00 30.29 72 PHE A C 1
ATOM 554 O O . PHE A 1 72 ? -27.641 -8.426 53.952 1.00 31.53 72 PHE A O 1
ATOM 562 N N . GLU A 1 73 ? -27.258 -10.056 52.409 1.00 31.07 73 GLU A N 1
ATOM 563 C CA . GLU A 1 73 ? -28.689 -10.350 52.117 1.00 33.20 73 GLU A CA 1
ATOM 564 C C . GLU A 1 73 ? -29.356 -10.921 53.375 1.00 31.75 73 GLU A C 1
ATOM 565 O O . GLU A 1 73 ? -30.488 -10.500 53.677 1.00 30.75 73 GLU A O 1
ATOM 571 N N . LEU A 1 74 ? -28.676 -11.830 54.084 1.00 30.52 74 LEU A N 1
ATOM 572 C CA . LEU A 1 74 ? -29.161 -12.413 55.366 1.00 30.67 74 LEU A CA 1
ATOM 573 C C . LEU A 1 74 ? -29.313 -11.302 56.411 1.00 28.68 74 LEU A C 1
ATOM 574 O O . LEU A 1 74 ? -30.358 -11.270 57.087 1.00 27.22 74 LEU A O 1
ATOM 579 N N . ALA A 1 75 ? -28.311 -10.427 56.538 1.00 28.41 75 ALA A N 1
ATOM 580 C CA . ALA A 1 75 ? -28.317 -9.291 57.490 1.00 30.00 75 ALA A CA 1
ATOM 581 C C . ALA A 1 75 ? -29.526 -8.395 57.197 1.00 31.99 75 ALA A C 1
ATOM 582 O O . ALA A 1 75 ? -30.277 -8.087 58.147 1.00 34.91 75 ALA A O 1
ATOM 584 N N . GLU A 1 76 ? -29.707 -8.021 55.925 1.00 34.26 76 GLU A N 1
ATOM 585 C CA . GLU A 1 76 ? -30.833 -7.179 55.431 1.00 35.29 76 GLU A CA 1
ATOM 586 C C . GLU A 1 76 ? -32.176 -7.817 55.815 1.00 36.56 76 GLU A C 1
ATOM 587 O O . GLU A 1 76 ? -32.999 -7.115 56.439 1.00 33.30 76 GLU A O 1
ATOM 593 N N . GLN A 1 77 ? -32.384 -9.092 55.460 1.00 39.52 77 GLN A N 1
ATOM 594 C CA . GLN A 1 77 ? -33.642 -9.849 55.716 1.00 40.66 77 GLN A CA 1
ATOM 595 C C . GLN A 1 77 ? -33.925 -9.904 57.221 1.00 38.49 77 GLN A C 1
ATOM 596 O O . GLN A 1 77 ? -35.110 -9.856 57.590 1.00 39.05 77 GLN A O 1
ATOM 602 N N . ALA A 1 78 ? -32.878 -10.003 58.049 1.00 36.50 78 ALA A N 1
ATOM 603 C CA . ALA A 1 78 ? -32.975 -10.131 59.523 1.00 36.46 78 ALA A CA 1
ATOM 604 C C . ALA A 1 78 ? -33.211 -8.758 60.172 1.00 37.39 78 ALA A C 1
ATOM 605 O O . ALA A 1 78 ? -33.364 -8.714 61.406 1.00 40.99 78 ALA A O 1
ATOM 607 N N . GLY A 1 79 ? -33.231 -7.683 59.378 1.00 36.93 79 GLY A N 1
ATOM 608 C CA . GLY A 1 79 ? -33.609 -6.329 59.825 1.00 36.95 79 GLY A CA 1
ATOM 609 C C . GLY A 1 79 ? -32.407 -5.485 60.211 1.00 35.31 79 GLY A C 1
ATOM 610 O O . GLY A 1 79 ? -32.596 -4.524 60.980 1.00 38.75 79 GLY A O 1
ATOM 611 N N . ALA A 1 80 ? -31.217 -5.804 59.692 1.00 32.17 80 ALA A N 1
ATOM 612 C CA . ALA A 1 80 ? -29.982 -5.015 59.909 1.00 33.42 80 ALA A CA 1
ATOM 613 C C . ALA A 1 80 ? -30.111 -3.666 59.193 1.00 33.91 80 ALA A C 1
ATOM 614 O O . ALA A 1 80 ? -30.728 -3.616 58.114 1.00 35.07 80 ALA A O 1
ATOM 616 N N . ASP A 1 81 ? -29.537 -2.624 59.796 1.00 35.64 81 ASP A N 1
ATOM 617 C CA . ASP A 1 81 ? -29.552 -1.215 59.327 1.00 36.71 81 ASP A CA 1
ATOM 618 C C . ASP A 1 81 ? -28.445 -1.025 58.283 1.00 34.35 81 ASP A C 1
ATOM 619 O O . ASP A 1 81 ? -27.394 -0.452 58.633 1.00 32.59 81 ASP A O 1
ATOM 624 N N . LEU A 1 82 ? -28.668 -1.477 57.047 1.00 35.93 82 LEU A N 1
ATOM 625 C CA . LEU A 1 82 ? -27.593 -1.601 56.024 1.00 36.53 82 LEU A CA 1
ATOM 626 C C . LEU A 1 82 ? -27.834 -0.678 54.824 1.00 39.03 82 LEU A C 1
ATOM 627 O O . LEU A 1 82 ? -27.109 -0.844 53.829 1.00 41.31 82 LEU A O 1
ATOM 632 N N . SER A 1 83 ? -28.750 0.293 54.922 1.00 39.61 83 SER A N 1
ATOM 633 C CA . SER A 1 83 ? -28.993 1.308 53.860 1.00 39.56 83 SER A CA 1
ATOM 634 C C . SER A 1 83 ? -27.711 2.120 53.636 1.00 38.38 83 SER A C 1
ATOM 635 O O . SER A 1 83 ? -26.894 2.221 54.574 1.00 39.00 83 SER A O 1
ATOM 638 N N . SER A 1 84 ? -27.562 2.703 52.446 1.00 37.56 84 SER A N 1
ATOM 639 C CA . SER A 1 84 ? -26.376 3.498 52.033 1.00 40.75 84 SER A CA 1
ATOM 640 C C . SER A 1 84 ? -26.134 4.662 53.006 1.00 38.70 84 SER A C 1
ATOM 641 O O . SER A 1 84 ? -24.962 5.047 53.173 1.00 45.88 84 SER A O 1
ATOM 644 N N . GLN A 1 85 ? -27.191 5.197 53.628 1.00 38.04 85 GLN A N 1
ATOM 645 C CA . GLN A 1 85 ? -27.122 6.366 54.549 1.00 37.90 85 GLN A CA 1
ATOM 646 C C . GLN A 1 85 ? -26.824 5.930 55.997 1.00 35.32 85 GLN A C 1
ATOM 647 O O . GLN A 1 85 ? -26.591 6.825 56.836 1.00 33.93 85 GLN A O 1
ATOM 653 N N . SER A 1 86 ? -26.821 4.630 56.314 1.00 33.11 86 SER A N 1
ATOM 654 C CA . SER A 1 86 ? -26.595 4.148 57.706 1.00 33.14 86 SER A CA 1
ATOM 655 C C . SER A 1 86 ? -25.136 3.725 57.927 1.00 32.74 86 SER A C 1
ATOM 656 O O . SER A 1 86 ? -24.754 3.605 59.103 1.00 31.05 86 SER A O 1
ATOM 659 N N . ILE A 1 87 ? -24.344 3.556 56.860 1.00 31.21 87 ILE A N 1
ATOM 660 C CA . ILE A 1 87 ? -22.950 3.017 56.925 1.00 30.59 87 ILE A CA 1
ATOM 661 C C . ILE A 1 87 ? -21.958 4.142 56.613 1.00 30.55 87 ILE A C 1
ATOM 662 O O . ILE A 1 87 ? -21.599 4.306 55.437 1.00 30.93 87 ILE A O 1
ATOM 667 N N . ARG A 1 88 ? -21.523 4.874 57.639 1.00 31.37 88 ARG A N 1
ATOM 668 C CA . ARG A 1 88 ? -20.548 5.991 57.518 1.00 31.84 88 ARG A CA 1
ATOM 669 C C . ARG A 1 88 ? -19.144 5.501 57.902 1.00 30.30 88 ARG A C 1
ATOM 670 O O . ARG A 1 88 ? -18.160 6.042 57.352 1.00 29.05 88 ARG A O 1
ATOM 678 N N . ARG A 1 89 ? -19.048 4.530 58.817 1.00 27.83 89 ARG A N 1
ATOM 679 C CA . ARG A 1 89 ? -17.758 3.909 59.223 1.00 26.03 89 ARG A CA 1
ATOM 680 C C . ARG A 1 89 ? -17.935 2.393 59.374 1.00 25.03 89 ARG A C 1
ATOM 681 O O . ARG A 1 89 ? -18.918 1.954 60.010 1.00 26.00 89 ARG A O 1
ATOM 689 N N . ALA A 1 90 ? -17.001 1.632 58.802 1.00 23.65 90 ALA A N 1
ATOM 690 C CA . ALA A 1 90 ? -16.982 0.155 58.810 1.00 23.56 90 ALA A CA 1
ATOM 691 C C . ALA A 1 90 ? -15.601 -0.319 59.263 1.00 24.01 90 ALA A C 1
ATOM 692 O O . ALA A 1 90 ? -14.616 0.424 59.060 1.00 23.69 90 ALA A O 1
ATOM 694 N N . ILE A 1 91 ? -15.545 -1.500 59.878 1.00 23.87 91 ILE A N 1
ATOM 695 C CA . ILE A 1 91 ? -14.274 -2.158 60.294 1.00 23.78 91 ILE A CA 1
ATOM 696 C C . ILE A 1 91 ? -14.303 -3.608 59.810 1.00 22.03 91 ILE A C 1
ATOM 697 O O . ILE A 1 91 ? -15.345 -4.269 59.948 1.00 22.09 91 ILE A O 1
ATOM 702 N N . ASP A 1 92 ? -13.184 -4.051 59.241 1.00 21.33 92 ASP A N 1
ATOM 703 C CA . ASP A 1 92 ? -12.954 -5.422 58.723 1.00 21.45 92 ASP A CA 1
ATOM 704 C C . ASP A 1 92 ? -11.911 -6.059 59.645 1.00 20.96 92 ASP A C 1
ATOM 705 O O . ASP A 1 92 ? -10.724 -5.700 59.527 1.00 19.50 92 ASP A O 1
ATOM 710 N N . ILE A 1 93 ? -12.352 -6.918 60.568 1.00 21.72 93 ILE A N 1
ATOM 711 C CA . ILE A 1 93 ? -11.523 -7.403 61.716 1.00 21.84 93 ILE A CA 1
ATOM 712 C C . ILE A 1 93 ? -10.872 -8.737 61.331 1.00 20.53 93 ILE A C 1
ATOM 713 O O . ILE A 1 93 ? -11.594 -9.740 61.184 1.00 21.68 93 ILE A O 1
ATOM 718 N N . GLY A 1 94 ? -9.545 -8.737 61.190 1.00 20.53 94 GLY A N 1
ATOM 719 C CA . GLY A 1 94 ? -8.782 -9.838 60.575 1.00 21.63 94 GLY A CA 1
ATOM 720 C C . GLY A 1 94 ? -9.008 -9.843 59.075 1.00 20.93 94 GLY A C 1
ATOM 721 O O . GLY A 1 94 ? -9.567 -10.828 58.567 1.00 20.80 94 GLY A O 1
ATOM 722 N N . CYS A 1 95 ? -8.593 -8.768 58.398 1.00 21.50 95 CYS A N 1
ATOM 723 C CA . CYS A 1 95 ? -9.063 -8.388 57.038 1.00 22.13 95 CYS A CA 1
ATOM 724 C C . CYS A 1 95 ? -8.353 -9.199 55.946 1.00 22.19 95 CYS A C 1
ATOM 725 O O . CYS A 1 95 ? -8.683 -8.988 54.766 1.00 23.57 95 CYS A O 1
ATOM 728 N N . GLY A 1 96 ? -7.430 -10.089 56.312 1.00 21.93 96 GLY A N 1
ATOM 729 C CA . GLY A 1 96 ? -6.667 -10.906 55.352 1.00 22.08 96 GLY A CA 1
ATOM 730 C C . GLY A 1 96 ? -5.947 -10.035 54.339 1.00 22.24 96 GLY A C 1
ATOM 731 O O . GLY A 1 96 ? -5.332 -9.030 54.750 1.00 21.82 96 GLY A O 1
ATOM 732 N N . TRP A 1 97 ? -6.112 -10.379 53.060 1.00 22.81 97 TRP A N 1
ATOM 733 C CA . TRP A 1 97 ? -5.476 -9.655 51.929 1.00 23.37 97 TRP A CA 1
ATOM 734 C C . TRP A 1 97 ? -6.298 -8.423 51.521 1.00 23.44 97 TRP A C 1
ATOM 735 O O . TRP A 1 97 ? -5.819 -7.676 50.660 1.00 24.92 97 TRP A O 1
ATOM 746 N N . GLY A 1 98 ? -7.503 -8.250 52.079 1.00 22.98 98 GLY A N 1
ATOM 747 C CA . GLY A 1 98 ? -8.278 -7.012 51.851 1.00 24.13 98 GLY A CA 1
ATOM 748 C C . GLY A 1 98 ? -9.453 -7.075 50.883 1.00 23.70 98 GLY A C 1
ATOM 749 O O . GLY A 1 98 ? -10.035 -6.008 50.649 1.00 24.79 98 GLY A O 1
ATOM 750 N N . PRO A 1 99 ? -9.887 -8.231 50.337 1.00 23.54 99 PRO A N 1
ATOM 751 C CA . PRO A 1 99 ? -11.013 -8.252 49.394 1.00 24.21 99 PRO A CA 1
ATOM 752 C C . PRO A 1 99 ? -12.297 -7.579 49.910 1.00 23.37 99 PRO A C 1
ATOM 753 O O . PRO A 1 99 ? -12.976 -6.949 49.123 1.00 24.75 99 PRO A O 1
ATOM 757 N N . VAL A 1 100 ? -12.591 -7.720 51.206 1.00 21.66 100 VAL A N 1
ATOM 758 C CA . VAL A 1 100 ? -13.829 -7.145 51.814 1.00 22.23 100 VAL A CA 1
ATOM 759 C C . VAL A 1 100 ? -13.709 -5.614 51.863 1.00 22.32 100 VAL A C 1
ATOM 760 O O . VAL A 1 100 ? -14.759 -4.946 51.785 1.00 23.35 100 VAL A O 1
ATOM 764 N N . LEU A 1 101 ? -12.493 -5.070 51.976 1.00 24.07 101 LEU A N 1
ATOM 765 C CA . LEU A 1 101 ? -12.277 -3.598 52.010 1.00 25.20 101 LEU A CA 1
ATOM 766 C C . LEU A 1 101 ? -12.734 -3.011 50.665 1.00 27.10 101 LEU A C 1
ATOM 767 O O . LEU A 1 101 ? -13.519 -2.043 50.683 1.00 28.08 101 LEU A O 1
ATOM 772 N N . SER A 1 102 ? -12.299 -3.597 49.544 1.00 28.98 102 SER A N 1
ATOM 773 C CA . SER A 1 102 ? -12.698 -3.173 48.172 1.00 29.31 102 SER A CA 1
ATOM 774 C C . SER A 1 102 ? -14.203 -3.398 47.973 1.00 28.37 102 SER A C 1
ATOM 775 O O . SER A 1 102 ? -14.859 -2.505 47.411 1.00 29.68 102 SER A O 1
ATOM 778 N N . PHE A 1 103 ? -14.727 -4.541 48.425 1.00 26.65 103 PHE A N 1
ATOM 779 C CA . PHE A 1 103 ? -16.168 -4.898 48.353 1.00 27.46 103 PHE A CA 1
ATOM 780 C C . PHE A 1 103 ? -16.998 -3.827 49.072 1.00 27.30 103 PHE A C 1
ATOM 781 O O . PHE A 1 103 ? -18.007 -3.366 48.508 1.00 26.66 103 PHE A O 1
ATOM 789 N N . LEU A 1 104 ? -16.588 -3.445 50.285 1.00 26.52 104 LEU A N 1
ATOM 790 C CA . LEU A 1 104 ? -17.310 -2.436 51.105 1.00 27.54 104 LEU A CA 1
ATOM 791 C C . LEU A 1 104 ? -17.252 -1.062 50.424 1.00 29.06 104 LEU A C 1
ATOM 792 O O . LEU A 1 104 ? -18.286 -0.374 50.423 1.00 29.15 104 LEU A O 1
ATOM 797 N N . ALA A 1 105 ? -16.094 -0.681 49.878 1.00 30.24 105 ALA A N 1
ATOM 798 C CA . ALA A 1 105 ? -15.871 0.618 49.200 1.00 33.60 105 ALA A CA 1
ATOM 799 C C . ALA A 1 105 ? -16.808 0.728 47.991 1.00 35.91 105 ALA A C 1
ATOM 800 O O . ALA A 1 105 ? -17.386 1.809 47.795 1.00 38.84 105 ALA A O 1
ATOM 802 N N . GLU A 1 106 ? -16.966 -0.362 47.231 1.00 37.98 106 GLU A N 1
ATOM 803 C CA . GLU A 1 106 ? -17.855 -0.439 46.041 1.00 39.57 106 GLU A CA 1
ATOM 804 C C . GLU A 1 106 ? -19.321 -0.396 46.491 1.00 38.30 106 GLU A C 1
ATOM 805 O O . GLU A 1 106 ? -20.068 0.421 45.945 1.00 39.12 106 GLU A O 1
ATOM 811 N N . ARG A 1 107 ? -19.710 -1.232 47.459 1.00 37.55 107 ARG A N 1
ATOM 812 C CA . ARG A 1 107 ? -21.121 -1.382 47.915 1.00 39.73 107 ARG A CA 1
ATOM 813 C C . ARG A 1 107 ? -21.585 -0.106 48.629 1.00 40.11 107 ARG A C 1
ATOM 814 O O . ARG A 1 107 ? -22.780 0.214 48.525 1.00 40.71 107 ARG A O 1
ATOM 822 N N . TYR A 1 108 ? -20.682 0.582 49.336 1.00 41.60 108 TYR A N 1
ATOM 823 C CA . TYR A 1 108 ? -20.966 1.839 50.080 1.00 41.31 108 TYR A CA 1
ATOM 824 C C . TYR A 1 108 ? -19.986 2.918 49.628 1.00 43.03 108 TYR A C 1
ATOM 825 O O . TYR A 1 108 ? -19.020 3.214 50.329 1.00 42.98 108 TYR A O 1
ATOM 834 N N . PRO A 1 109 ? -20.212 3.542 48.448 1.00 46.09 109 PRO A N 1
ATOM 835 C CA . PRO A 1 109 ? -19.289 4.548 47.923 1.00 47.17 109 PRO A CA 1
ATOM 836 C C . PRO A 1 109 ? -19.274 5.849 48.741 1.00 47.06 109 PRO A C 1
ATOM 837 O O . PRO A 1 109 ? -18.360 6.631 48.549 1.00 49.27 109 PRO A O 1
ATOM 841 N N . HIS A 1 110 ? -20.257 6.044 49.628 1.00 45.97 110 HIS A N 1
ATOM 842 C CA . HIS A 1 110 ? -20.379 7.235 50.511 1.00 48.87 110 HIS A CA 1
ATOM 843 C C . HIS A 1 110 ? -19.992 6.890 51.958 1.00 45.28 110 HIS A C 1
ATOM 844 O O . HIS A 1 110 ? -20.095 7.786 52.817 1.00 47.94 110 HIS A O 1
ATOM 851 N N . CYS A 1 111 ? -19.543 5.658 52.227 1.00 41.06 111 CYS A N 1
ATOM 852 C CA . CYS A 1 111 ? -18.900 5.283 53.515 1.00 38.56 111 CYS A CA 1
ATOM 853 C C . CYS A 1 111 ? -17.583 6.059 53.636 1.00 37.94 111 CYS A C 1
ATOM 854 O O . CYS A 1 111 ? -16.675 5.808 52.823 1.00 40.42 111 CYS A O 1
ATOM 857 N N . GLU A 1 112 ? -17.513 6.992 54.591 1.00 37.91 112 GLU A N 1
ATOM 858 C CA . GLU A 1 112 ? -16.353 7.898 54.826 1.00 39.98 112 GLU A CA 1
ATOM 859 C C . GLU A 1 112 ? -15.076 7.090 55.082 1.00 36.73 112 GLU A C 1
ATOM 860 O O . GLU A 1 112 ? -14.027 7.433 54.507 1.00 36.00 112 GLU A O 1
ATOM 866 N N . ARG A 1 113 ? -15.164 6.077 55.945 1.00 34.73 113 ARG A N 1
ATOM 867 C CA . ARG A 1 113 ? -13.987 5.431 56.580 1.00 34.91 113 ARG A CA 1
ATOM 868 C C . ARG A 1 113 ? -14.213 3.918 56.663 1.00 30.19 113 ARG A C 1
ATOM 869 O O . ARG A 1 113 ? -15.214 3.497 57.268 1.00 29.05 113 ARG A O 1
ATOM 877 N N . ILE A 1 114 ? -13.318 3.142 56.051 1.00 28.49 114 ILE A N 1
ATOM 878 C CA . ILE A 1 114 ? -13.300 1.651 56.111 1.00 27.95 114 ILE A CA 1
ATOM 879 C C . ILE A 1 114 ? -11.961 1.234 56.727 1.00 27.29 114 ILE A C 1
ATOM 880 O O . ILE A 1 114 ? -10.923 1.400 56.054 1.00 29.35 114 ILE A O 1
ATOM 885 N N . ASP A 1 115 ? -11.989 0.743 57.970 1.00 25.94 115 ASP A N 1
ATOM 886 C CA . ASP A 1 115 ? -10.781 0.332 58.732 1.00 24.83 115 ASP A CA 1
ATOM 887 C C . ASP A 1 115 ? -10.583 -1.175 58.570 1.00 23.83 115 ASP A C 1
ATOM 888 O O . ASP A 1 115 ? -11.532 -1.922 58.850 1.00 24.97 115 ASP A O 1
ATOM 893 N N . GLY A 1 116 ? -9.403 -1.586 58.101 1.00 23.09 116 GLY A N 1
ATOM 894 C CA . GLY A 1 116 ? -8.958 -2.992 58.089 1.00 23.85 116 GLY A CA 1
ATOM 895 C C . GLY A 1 116 ? -7.930 -3.220 59.182 1.00 23.93 116 GLY A C 1
ATOM 896 O O . GLY A 1 116 ? -6.926 -2.481 59.202 1.00 23.41 116 GLY A O 1
ATOM 897 N N . VAL A 1 117 ? -8.178 -4.162 60.095 1.00 24.61 117 VAL A N 1
ATOM 898 C CA . VAL A 1 117 ? -7.196 -4.517 61.163 1.00 25.56 117 VAL A CA 1
ATOM 899 C C . VAL A 1 117 ? -6.731 -5.956 60.926 1.00 24.65 117 VAL A C 1
ATOM 900 O O . VAL A 1 117 ? -7.565 -6.824 60.580 1.00 23.80 117 VAL A O 1
ATOM 904 N N . ASN A 1 118 ? -5.427 -6.169 61.092 1.00 24.30 118 ASN A N 1
ATOM 905 C CA . ASN A 1 118 ? -4.727 -7.433 60.766 1.00 24.02 118 ASN A CA 1
ATOM 906 C C . ASN A 1 118 ? -3.387 -7.427 61.502 1.00 24.08 118 ASN A C 1
ATOM 907 O O . ASN A 1 118 ? -2.839 -6.328 61.710 1.00 24.50 118 ASN A O 1
ATOM 912 N N . VAL A 1 119 ? -2.892 -8.606 61.878 1.00 23.97 119 VAL A N 1
ATOM 913 C CA . VAL A 1 119 ? -1.575 -8.782 62.559 1.00 24.09 119 VAL A CA 1
ATOM 914 C C . VAL A 1 119 ? -0.512 -9.174 61.523 1.00 24.23 119 VAL A C 1
ATOM 915 O O . VAL A 1 119 ? 0.685 -9.022 61.837 1.00 22.47 119 VAL A O 1
ATOM 919 N N . SER A 1 120 ? -0.931 -9.637 60.337 1.00 24.90 120 SER A N 1
ATOM 920 C CA . SER A 1 120 ? -0.039 -10.055 59.222 1.00 25.77 120 SER A CA 1
ATOM 921 C C . SER A 1 120 ? 0.391 -8.833 58.405 1.00 27.04 120 SER A C 1
ATOM 922 O O . SER A 1 120 ? -0.473 -8.220 57.737 1.00 27.44 120 SER A O 1
ATOM 925 N N . ARG A 1 121 ? 1.686 -8.517 58.432 1.00 28.26 121 ARG A N 1
ATOM 926 C CA . ARG A 1 121 ? 2.280 -7.405 57.650 1.00 29.56 121 ARG A CA 1
ATOM 927 C C . ARG A 1 121 ? 2.185 -7.709 56.152 1.00 29.80 121 ARG A C 1
ATOM 928 O O . ARG A 1 121 ? 1.719 -6.860 55.395 1.00 29.76 121 ARG A O 1
ATOM 936 N N . PRO A 1 122 ? 2.616 -8.896 55.655 1.00 29.91 122 PRO A N 1
ATOM 937 C CA . PRO A 1 122 ? 2.548 -9.182 54.221 1.00 29.73 122 PRO A CA 1
ATOM 938 C C . PRO A 1 122 ? 1.129 -9.025 53.653 1.00 29.62 122 PRO A C 1
ATOM 939 O O . PRO A 1 122 ? 0.990 -8.494 52.562 1.00 30.80 122 PRO A O 1
ATOM 943 N N . GLN A 1 123 ? 0.115 -9.472 54.400 1.00 27.49 123 GLN A N 1
ATOM 944 C CA . GLN A 1 123 ? -1.312 -9.369 53.992 1.00 26.76 123 GLN A CA 1
ATOM 945 C C . GLN A 1 123 ? -1.703 -7.892 53.866 1.00 26.92 123 GLN A C 1
ATOM 946 O O . GLN A 1 123 ? -2.382 -7.549 52.879 1.00 26.87 123 GLN A O 1
ATOM 952 N N . LEU A 1 124 ? -1.299 -7.055 54.825 1.00 27.10 124 LEU A N 1
ATOM 953 C CA . LEU A 1 124 ? -1.668 -5.615 54.858 1.00 28.25 124 LEU A CA 1
ATOM 954 C C . LEU A 1 124 ? -0.909 -4.856 53.767 1.00 27.92 124 LEU A C 1
ATOM 955 O O . LEU A 1 124 ? -1.506 -3.932 53.196 1.00 26.99 124 LEU A O 1
ATOM 960 N N . GLU A 1 125 ? 0.348 -5.223 53.499 1.00 28.69 125 GLU A N 1
ATOM 961 C CA . GLU A 1 125 ? 1.173 -4.590 52.434 1.00 30.02 125 GLU A CA 1
ATOM 962 C C . GLU A 1 125 ? 0.534 -4.889 51.074 1.00 29.71 125 GLU A C 1
ATOM 963 O O . GLU A 1 125 ? 0.507 -3.972 50.235 1.00 29.66 125 GLU A O 1
ATOM 969 N N . TYR A 1 126 ? 0.002 -6.099 50.877 1.00 28.79 126 TYR A N 1
ATOM 970 C CA . TYR A 1 126 ? -0.745 -6.461 49.645 1.00 29.45 126 TYR A CA 1
ATOM 971 C C . TYR A 1 126 ? -2.038 -5.640 49.566 1.00 29.10 126 TYR A C 1
ATOM 972 O O . TYR A 1 126 ? -2.284 -5.040 48.505 1.00 28.56 126 TYR A O 1
ATOM 981 N N . ALA A 1 127 ? -2.840 -5.628 50.637 1.00 29.15 127 ALA A N 1
ATOM 982 C CA . ALA A 1 127 ? -4.120 -4.882 50.712 1.00 30.51 127 ALA A CA 1
ATOM 983 C C . ALA A 1 127 ? -3.863 -3.402 50.397 1.00 32.15 127 ALA A C 1
ATOM 984 O O . ALA A 1 127 ? -4.626 -2.821 49.601 1.00 31.98 127 ALA A O 1
ATOM 986 N N . SER A 1 128 ? -2.806 -2.829 50.981 1.00 33.25 128 SER A N 1
ATOM 987 C CA . SER A 1 128 ? -2.379 -1.418 50.781 1.00 35.89 128 SER A CA 1
ATOM 988 C C . SER A 1 128 ? -2.164 -1.140 49.288 1.00 36.75 128 SER A C 1
ATOM 989 O O . SER A 1 128 ? -2.594 -0.066 48.826 1.00 36.24 128 SER A O 1
ATOM 992 N N . GLN A 1 129 ? -1.513 -2.066 48.574 1.00 37.56 129 GLN A N 1
ATOM 993 C CA . GLN A 1 129 ? -1.191 -1.924 47.128 1.00 39.17 129 GLN A CA 1
ATOM 994 C C . GLN A 1 129 ? -2.495 -1.924 46.321 1.00 36.38 129 GLN A C 1
ATOM 995 O O . GLN A 1 129 ? -2.631 -1.057 45.445 1.00 35.20 129 GLN A O 1
ATOM 1001 N N . VAL A 1 130 ? -3.423 -2.837 46.627 1.00 34.85 130 VAL A N 1
ATOM 1002 C CA . VAL A 1 130 ? -4.736 -2.962 45.925 1.00 34.44 130 VAL A CA 1
ATOM 1003 C C . VAL A 1 130 ? -5.567 -1.698 46.176 1.00 36.26 130 VAL A C 1
ATOM 1004 O O . VAL A 1 130 ? -6.118 -1.155 45.197 1.00 38.57 130 VAL A O 1
ATOM 1008 N N . ILE A 1 131 ? -5.655 -1.252 47.431 1.00 35.16 131 ILE A N 1
ATOM 1009 C CA . ILE A 1 131 ? -6.425 -0.037 47.839 1.00 36.55 131 ILE A CA 1
ATOM 1010 C C . ILE A 1 131 ? -5.842 1.189 47.126 1.00 38.15 131 ILE A C 1
ATOM 1011 O O . ILE A 1 131 ? -6.638 1.996 46.591 1.00 39.22 131 ILE A O 1
ATOM 1016 N N . SER A 1 132 ? -4.512 1.316 47.124 1.00 37.59 132 SER A N 1
ATOM 1017 C CA . SER A 1 132 ? -3.767 2.408 46.448 1.00 39.01 132 SER A CA 1
ATOM 1018 C C . SER A 1 132 ? -4.102 2.414 44.951 1.00 40.04 132 SER A C 1
ATOM 1019 O O . SER A 1 132 ? -4.520 3.474 44.455 1.00 40.57 132 SER A O 1
ATOM 1022 N N . ARG A 1 133 ? -3.964 1.270 44.271 1.00 40.39 133 ARG A N 1
ATOM 1023 C CA . ARG A 1 133 ? -4.085 1.176 42.788 1.00 44.25 133 ARG A CA 1
ATOM 1024 C C . ARG A 1 133 ? -5.551 1.392 42.375 1.00 44.24 133 ARG A C 1
ATOM 1025 O O . ARG A 1 133 ? -5.765 1.873 41.245 1.00 47.08 133 ARG A O 1
ATOM 1033 N N . GLU A 1 134 ? -6.517 1.085 43.251 1.00 40.86 134 GLU A N 1
ATOM 1034 C CA . GLU A 1 134 ? -7.970 1.279 42.982 1.00 41.68 134 GLU A CA 1
ATOM 1035 C C . GLU A 1 134 ? -8.404 2.703 43.366 1.00 40.13 134 GLU A C 1
ATOM 1036 O O . GLU A 1 134 ? -9.581 3.034 43.127 1.00 39.45 134 GLU A O 1
ATOM 1042 N N . GLY A 1 135 ? -7.496 3.513 43.928 1.00 38.61 135 GLY A N 1
ATOM 1043 C CA . GLY A 1 135 ? -7.737 4.924 44.288 1.00 38.98 135 GLY A CA 1
ATOM 1044 C C . GLY A 1 135 ? -8.645 5.069 45.501 1.00 39.16 135 GLY A C 1
ATOM 1045 O O . GLY A 1 135 ? -9.405 6.057 45.549 1.00 39.81 135 GLY A O 1
ATOM 1046 N N . LEU A 1 136 ? -8.559 4.145 46.465 1.00 38.68 136 LEU A N 1
ATOM 1047 C CA . LEU A 1 136 ? -9.460 4.090 47.650 1.00 37.29 136 LEU A CA 1
ATOM 1048 C C . LEU A 1 136 ? -8.707 4.503 48.924 1.00 35.79 136 LEU A C 1
ATOM 1049 O O . LEU A 1 136 ? -9.291 4.361 50.017 1.00 34.41 136 LEU A O 1
ATOM 1054 N N . ALA A 1 137 ? -7.486 5.034 48.791 1.00 35.94 137 ALA A N 1
ATOM 1055 C CA . ALA A 1 137 ? -6.548 5.293 49.912 1.00 37.79 137 ALA A CA 1
ATOM 1056 C C . ALA A 1 137 ? -7.136 6.312 50.900 1.00 39.10 137 ALA A C 1
ATOM 1057 O O . ALA A 1 137 ? -6.863 6.173 52.104 1.00 41.48 137 ALA A O 1
ATOM 1059 N N . ALA A 1 138 ? -7.915 7.290 50.425 1.00 38.67 138 ALA A N 1
ATOM 1060 C CA . ALA A 1 138 ? -8.526 8.348 51.268 1.00 38.77 138 ALA A CA 1
ATOM 1061 C C . ALA A 1 138 ? -9.595 7.751 52.195 1.00 37.61 138 ALA A C 1
ATOM 1062 O O . ALA A 1 138 ? -9.746 8.279 53.312 1.00 40.21 138 ALA A O 1
ATOM 1064 N N . ARG A 1 139 ? -10.310 6.707 51.760 1.00 35.25 139 ARG A N 1
ATOM 1065 C CA . ARG A 1 139 ? -11.465 6.124 52.502 1.00 35.91 139 ARG A CA 1
ATOM 1066 C C . ARG A 1 139 ? -11.049 4.875 53.287 1.00 35.84 139 ARG A C 1
ATOM 1067 O O . ARG A 1 139 ? -11.596 4.677 54.384 1.00 35.38 139 ARG A O 1
ATOM 1075 N N . VAL A 1 140 ? -10.148 4.055 52.738 1.00 34.71 140 VAL A N 1
ATOM 1076 C CA . VAL A 1 140 ? -9.764 2.733 53.312 1.00 34.90 140 VAL A CA 1
ATOM 1077 C C . VAL A 1 140 ? -8.449 2.888 54.082 1.00 36.53 140 VAL A C 1
ATOM 1078 O O . VAL A 1 140 ? -7.443 3.267 53.456 1.00 39.15 140 VAL A O 1
ATOM 1082 N N . ARG A 1 141 ? -8.476 2.598 55.389 1.00 35.89 141 ARG A N 1
ATOM 1083 C CA . ARG A 1 141 ? -7.324 2.721 56.323 1.00 35.24 141 ARG A CA 1
ATOM 1084 C C . ARG A 1 141 ? -6.915 1.340 56.832 1.00 30.85 141 ARG A C 1
ATOM 1085 O O . ARG A 1 141 ? -7.795 0.601 57.309 1.00 28.60 141 ARG A O 1
ATOM 1093 N N . LEU A 1 142 ? -5.618 1.038 56.760 1.00 29.22 142 LEU A N 1
ATOM 1094 C CA . LEU A 1 142 ? -5.044 -0.276 57.136 1.00 31.17 142 LEU A CA 1
ATOM 1095 C C . LEU A 1 142 ? -4.260 -0.121 58.440 1.00 31.81 142 LEU A C 1
ATOM 1096 O O . LEU A 1 142 ? -3.466 0.834 58.554 1.00 32.95 142 LEU A O 1
ATOM 1101 N N . TYR A 1 143 ? -4.518 -1.018 59.393 1.00 29.88 143 TYR A N 1
ATOM 1102 C CA . TYR A 1 143 ? -3.932 -1.001 60.755 1.00 30.15 143 TYR A CA 1
ATOM 1103 C C . TYR A 1 143 ? -3.291 -2.358 61.050 1.00 27.68 143 TYR A C 1
ATOM 1104 O O . TYR A 1 143 ? -3.992 -3.388 61.048 1.00 24.94 143 TYR A O 1
ATOM 1113 N N . LEU A 1 144 ? -1.977 -2.344 61.279 1.00 30.56 144 LEU A N 1
ATOM 1114 C CA . LEU A 1 144 ? -1.238 -3.461 61.915 1.00 31.36 144 LEU A CA 1
ATOM 1115 C C . LEU A 1 144 ? -1.581 -3.413 63.407 1.00 31.12 144 LEU A C 1
ATOM 1116 O O . LEU A 1 144 ? -0.987 -2.605 64.152 1.00 30.67 144 LEU A O 1
ATOM 1121 N N . CYS A 1 145 ? -2.575 -4.205 63.798 1.00 28.74 145 CYS A N 1
ATOM 1122 C CA . CYS A 1 145 ? -3.368 -4.011 65.034 1.00 30.07 145 CYS A CA 1
ATOM 1123 C C . CYS A 1 145 ? -4.065 -5.326 65.366 1.00 28.51 145 CYS A C 1
ATOM 1124 O O . CYS A 1 145 ? -4.771 -5.859 64.493 1.00 28.41 145 CYS A O 1
ATOM 1127 N N . ASN A 1 146 ? -3.814 -5.857 66.559 1.00 27.86 146 ASN A N 1
ATOM 1128 C CA . ASN A 1 146 ? -4.539 -7.037 67.087 1.00 26.89 146 ASN A CA 1
ATOM 1129 C C . ASN A 1 146 ? -5.993 -6.608 67.283 1.00 24.95 146 ASN A C 1
ATOM 1130 O O . ASN A 1 146 ? -6.211 -5.458 67.708 1.00 24.66 146 ASN A O 1
ATOM 1135 N N . ALA A 1 147 ? -6.942 -7.482 66.946 1.00 24.73 147 ALA A N 1
ATOM 1136 C CA . ALA A 1 147 ? -8.396 -7.264 67.129 1.00 25.82 147 ALA A CA 1
ATOM 1137 C C . ALA A 1 147 ? -8.681 -6.806 68.568 1.00 26.85 147 ALA A C 1
ATOM 1138 O O . ALA A 1 147 ? -9.614 -6.006 68.767 1.00 26.87 147 ALA A O 1
ATOM 1140 N N . LYS A 1 148 ? -7.903 -7.284 69.541 1.00 28.12 148 LYS A N 1
ATOM 1141 C CA . LYS A 1 148 ? -8.122 -6.991 70.984 1.00 30.00 148 LYS A CA 1
ATOM 1142 C C . LYS A 1 148 ? -7.862 -5.505 71.263 1.00 29.84 148 LYS A C 1
ATOM 1143 O O . LYS A 1 148 ? -8.369 -5.013 72.288 1.00 31.60 148 LYS A O 1
ATOM 1149 N N . ASP A 1 149 ? -7.132 -4.818 70.375 1.00 31.36 149 ASP A N 1
ATOM 1150 C CA . ASP A 1 149 ? -6.650 -3.425 70.577 1.00 32.42 149 ASP A CA 1
ATOM 1151 C C . ASP A 1 149 ? -7.426 -2.420 69.716 1.00 32.27 149 ASP A C 1
ATOM 1152 O O . ASP A 1 149 ? -6.952 -1.270 69.614 1.00 33.39 149 ASP A O 1
ATOM 1157 N N . ILE A 1 150 ? -8.580 -2.795 69.150 1.00 30.91 150 ILE A N 1
ATOM 1158 C CA . ILE A 1 150 ? -9.353 -1.889 68.244 1.00 32.79 150 ILE A CA 1
ATOM 1159 C C . ILE A 1 150 ? -9.850 -0.667 69.031 1.00 34.41 150 ILE A C 1
ATOM 1160 O O . ILE A 1 150 ? -10.158 0.345 68.384 1.00 34.88 150 ILE A O 1
ATOM 1165 N N . GLY A 1 151 ? -9.894 -0.743 70.367 1.00 36.44 151 GLY A N 1
ATOM 1166 C CA . GLY A 1 151 ? -10.205 0.395 71.256 1.00 35.75 151 GLY A CA 1
ATOM 1167 C C . GLY A 1 151 ? -9.291 1.589 71.023 1.00 37.12 151 GLY A C 1
ATOM 1168 O O . GLY A 1 151 ? -9.726 2.718 71.314 1.00 41.08 151 GLY A O 1
ATOM 1169 N N . ALA A 1 152 ? -8.075 1.359 70.515 1.00 37.17 152 ALA A N 1
ATOM 1170 C CA . ALA A 1 152 ? -7.023 2.384 70.307 1.00 38.23 152 ALA A CA 1
ATOM 1171 C C . ALA A 1 152 ? -7.002 2.886 68.856 1.00 37.83 152 ALA A C 1
ATOM 1172 O O . ALA A 1 152 ? -6.105 3.694 68.541 1.00 40.17 152 ALA A O 1
ATOM 1174 N N . LEU A 1 153 ? -7.928 2.436 68.000 1.00 37.86 153 LEU A N 1
ATOM 1175 C CA . LEU A 1 153 ? -8.059 2.966 66.615 1.00 35.09 153 LEU A CA 1
ATOM 1176 C C . LEU A 1 153 ? -8.467 4.432 66.702 1.00 35.33 153 LEU A C 1
ATOM 1177 O O . LEU A 1 153 ? -9.235 4.814 67.583 1.00 34.91 153 LEU A O 1
ATOM 1182 N N . PRO A 1 154 ? -7.956 5.296 65.800 1.00 34.85 154 PRO A N 1
ATOM 1183 C CA . PRO A 1 154 ? -8.183 6.737 65.906 1.00 34.20 154 PRO A CA 1
ATOM 1184 C C . PRO A 1 154 ? -9.660 7.141 65.765 1.00 33.50 154 PRO A C 1
ATOM 1185 O O . PRO A 1 154 ? -10.457 6.332 65.338 1.00 32.10 154 PRO A O 1
ATOM 1189 N N . ASP A 1 155 ? -9.974 8.374 66.172 1.00 36.10 155 ASP A N 1
ATOM 1190 C CA . ASP A 1 155 ? -11.278 9.057 65.952 1.00 37.84 155 ASP A CA 1
ATOM 1191 C C . ASP A 1 155 ? -12.391 8.268 66.638 1.00 37.30 155 ASP A C 1
ATOM 1192 O O . ASP A 1 155 ? -13.305 7.774 65.982 1.00 33.76 155 ASP A O 1
ATOM 1197 N N . PRO A 1 156 ? -12.354 8.134 67.984 1.00 39.79 156 PRO A N 1
ATOM 1198 C CA . PRO A 1 156 ? -13.395 7.405 68.713 1.00 41.06 156 PRO A CA 1
ATOM 1199 C C . PRO A 1 156 ? -14.773 8.089 68.681 1.00 41.90 156 PRO A C 1
ATOM 1200 O O . PRO A 1 156 ? -15.754 7.409 68.924 1.00 43.08 156 PRO A O 1
ATOM 1204 N N . GLU A 1 157 ? -14.817 9.391 68.375 1.00 42.56 157 GLU A N 1
ATOM 1205 C CA . GLU A 1 157 ? -16.068 10.193 68.275 1.00 44.82 157 GLU A CA 1
ATOM 1206 C C . GLU A 1 157 ? -16.896 9.741 67.060 1.00 42.19 157 GLU A C 1
ATOM 1207 O O . GLU A 1 157 ? -18.116 9.983 67.076 1.00 45.66 157 GLU A O 1
ATOM 1213 N N . LEU A 1 158 ? -16.269 9.124 66.049 1.00 39.38 158 LEU A N 1
ATOM 1214 C CA . LEU A 1 158 ? -16.960 8.549 64.860 1.00 37.45 158 LEU A CA 1
ATOM 1215 C C . LEU A 1 158 ? -17.226 7.062 65.101 1.00 34.01 158 LEU A C 1
ATOM 1216 O O . LEU A 1 158 ? -16.333 6.230 64.941 1.00 30.55 158 LEU A O 1
ATOM 1221 N N . PRO A 1 159 ? -18.467 6.674 65.472 1.00 32.48 159 PRO A N 1
ATOM 1222 C CA . PRO A 1 159 ? -18.757 5.289 65.832 1.00 31.30 159 PRO A CA 1
ATOM 1223 C C . PRO A 1 159 ? -18.815 4.373 64.600 1.00 30.74 159 PRO A C 1
ATOM 1224 O O . PRO A 1 159 ? -19.052 4.863 63.505 1.00 31.46 159 PRO A O 1
ATOM 1228 N N . TYR A 1 160 ? -18.604 3.073 64.814 1.00 27.52 160 TYR A N 1
ATOM 1229 C CA . TYR A 1 160 ? -18.739 2.016 63.782 1.00 26.86 160 TYR A CA 1
ATOM 1230 C C . TYR A 1 160 ? -20.225 1.713 63.571 1.00 26.50 160 TYR A C 1
ATOM 1231 O O . TYR A 1 160 ? -20.980 1.597 64.558 1.00 28.22 160 TYR A O 1
ATOM 1240 N N . ASP A 1 161 ? -20.620 1.613 62.300 1.00 24.98 161 ASP A N 1
ATOM 1241 C CA . ASP A 1 161 ? -21.977 1.214 61.844 1.00 24.72 161 ASP A CA 1
ATOM 1242 C C . ASP A 1 161 ? -21.972 -0.267 61.450 1.00 24.22 161 ASP A C 1
ATOM 1243 O O . ASP A 1 161 ? -23.053 -0.882 61.456 1.00 25.38 161 ASP A O 1
ATOM 1248 N N . LEU A 1 162 ? -20.796 -0.809 61.123 1.00 24.66 162 LEU A N 1
ATOM 1249 C CA . LEU A 1 162 ? -20.638 -2.143 60.490 1.00 24.51 162 LEU A CA 1
ATOM 1250 C C . LEU A 1 162 ? -19.280 -2.738 60.873 1.00 23.72 162 LEU A C 1
ATOM 1251 O O . LEU A 1 162 ? -18.266 -2.025 60.760 1.00 22.61 162 LEU A O 1
ATOM 1256 N N . ALA A 1 163 ? -19.278 -4.002 61.298 1.00 23.33 163 ALA A N 1
ATOM 1257 C CA . ALA A 1 163 ? -18.072 -4.783 61.647 1.00 23.94 163 ALA A CA 1
ATOM 1258 C C . ALA A 1 163 ? -18.139 -6.130 60.929 1.00 23.04 163 ALA A C 1
ATOM 1259 O O . ALA A 1 163 ? -19.230 -6.735 60.915 1.00 23.99 163 ALA A O 1
ATOM 1261 N N . ILE A 1 164 ? -17.015 -6.564 60.355 1.00 23.03 164 ILE A N 1
ATOM 1262 C CA . ILE A 1 164 ? -16.884 -7.857 59.623 1.00 23.16 164 ILE A CA 1
ATOM 1263 C C . ILE A 1 164 ? -15.861 -8.720 60.364 1.00 22.04 164 ILE A C 1
ATOM 1264 O O . ILE A 1 164 ? -14.746 -8.223 60.599 1.00 21.94 164 ILE A O 1
ATOM 1269 N N . PHE A 1 165 ? -16.258 -9.941 60.734 1.00 21.50 165 PHE A N 1
ATOM 1270 C CA . PHE A 1 165 ? -15.375 -11.054 61.166 1.00 21.62 165 PHE A CA 1
ATOM 1271 C C . PHE A 1 165 ? -15.552 -12.203 60.175 1.00 20.56 165 PHE A C 1
ATOM 1272 O O . PHE A 1 165 ? -16.367 -13.102 60.432 1.00 20.48 165 PHE A O 1
ATOM 1280 N N . ARG A 1 166 ? -14.844 -12.147 59.050 1.00 19.77 166 ARG A N 1
ATOM 1281 C CA . ARG A 1 166 ? -14.953 -13.160 57.973 1.00 19.55 166 ARG A CA 1
ATOM 1282 C C . ARG A 1 166 ? -13.823 -14.179 58.159 1.00 19.45 166 ARG A C 1
ATOM 1283 O O . ARG A 1 166 ? -12.704 -13.944 57.658 1.00 19.46 166 ARG A O 1
ATOM 1291 N N . GLY A 1 167 ? -14.128 -15.270 58.867 1.00 20.18 167 GLY A N 1
ATOM 1292 C CA . GLY A 1 167 ? -13.178 -16.365 59.140 1.00 20.75 167 GLY A CA 1
ATOM 1293 C C . GLY A 1 167 ? -11.903 -15.894 59.817 1.00 20.67 167 GLY A C 1
ATOM 1294 O O . GLY A 1 167 ? -10.831 -16.360 59.423 1.00 22.72 167 GLY A O 1
ATOM 1295 N N . SER A 1 168 ? -12.015 -14.991 60.791 1.00 19.59 168 SER A N 1
ATOM 1296 C CA . SER A 1 168 ? -10.828 -14.499 61.537 1.00 20.34 168 SER A CA 1
ATOM 1297 C C . SER A 1 168 ? -10.923 -14.951 63.007 1.00 20.62 168 SER A C 1
ATOM 1298 O O . SER A 1 168 ? -9.895 -15.298 63.590 1.00 21.49 168 SER A O 1
ATOM 1301 N N . LEU A 1 169 ? -12.150 -14.949 63.527 1.00 22.20 169 LEU A N 1
ATOM 1302 C CA . LEU A 1 169 ? -12.607 -15.289 64.903 1.00 24.04 169 LEU A CA 1
ATOM 1303 C C . LEU A 1 169 ? -11.995 -16.597 65.422 1.00 24.69 169 LEU A C 1
ATOM 1304 O O . LEU A 1 169 ? -11.616 -16.644 66.594 1.00 25.53 169 LEU A O 1
ATOM 1309 N N . PHE A 1 170 ? -11.900 -17.618 64.567 1.00 24.61 170 PHE A N 1
ATOM 1310 C CA . PHE A 1 170 ? -11.364 -18.956 64.928 1.00 24.73 170 PHE A CA 1
ATOM 1311 C C . PHE A 1 170 ? -9.933 -18.896 65.491 1.00 25.81 170 PHE A C 1
ATOM 1312 O O . PHE A 1 170 ? -9.619 -19.743 66.337 1.00 28.04 170 PHE A O 1
ATOM 1320 N N . HIS A 1 171 ? -9.100 -17.959 65.032 1.00 24.23 171 HIS A N 1
ATOM 1321 C CA . HIS A 1 171 ? -7.704 -17.793 65.513 1.00 24.67 171 HIS A CA 1
ATOM 1322 C C . HIS A 1 171 ? -7.645 -17.179 66.924 1.00 25.56 171 HIS A C 1
ATOM 1323 O O . HIS A 1 171 ? -6.574 -17.234 67.527 1.00 25.29 171 HIS A O 1
ATOM 1330 N N . PHE A 1 172 ? -8.743 -16.604 67.418 1.00 25.86 172 PHE A N 1
ATOM 1331 C CA . PHE A 1 172 ? -8.725 -15.840 68.693 1.00 25.94 172 PHE A CA 1
ATOM 1332 C C . PHE A 1 172 ? -8.710 -16.819 69.872 1.00 26.25 172 PHE A C 1
ATOM 1333 O O . PHE A 1 172 ? -9.497 -17.787 69.854 1.00 26.22 172 PHE A O 1
ATOM 1341 N N . THR A 1 173 ? -7.876 -16.564 70.884 1.00 26.61 173 THR A N 1
ATOM 1342 C CA . THR A 1 173 ? -8.059 -17.164 72.233 1.00 26.30 173 THR A CA 1
ATOM 1343 C C . THR A 1 173 ? -9.402 -16.670 72.761 1.00 26.38 173 THR A C 1
ATOM 1344 O O . THR A 1 173 ? -9.896 -15.635 72.310 1.00 25.17 173 THR A O 1
ATOM 1348 N N . PRO A 1 174 ? -10.057 -17.394 73.697 1.00 25.30 174 PRO A N 1
ATOM 1349 C CA . PRO A 1 174 ? -11.267 -16.881 74.341 1.00 25.98 174 PRO A CA 1
ATOM 1350 C C . PRO A 1 174 ? -11.087 -15.468 74.925 1.00 27.49 174 PRO A C 1
ATOM 1351 O O . PRO A 1 174 ? -12.036 -14.702 74.861 1.00 29.40 174 PRO A O 1
ATOM 1355 N N . GLN A 1 175 ? -9.895 -15.148 75.450 1.00 28.66 175 GLN A N 1
ATOM 1356 C CA . GLN A 1 175 ? -9.566 -13.821 76.049 1.00 29.80 175 GLN A CA 1
ATOM 1357 C C . GLN A 1 175 ? -9.553 -12.751 74.948 1.00 28.33 175 GLN A C 1
ATOM 1358 O O . GLN A 1 175 ? -10.141 -11.669 75.161 1.00 26.08 175 GLN A O 1
ATOM 1364 N N . VAL A 1 176 ? -8.908 -13.035 73.814 1.00 26.49 176 VAL A N 1
ATOM 1365 C CA . VAL A 1 176 ? -8.828 -12.087 72.662 1.00 26.39 176 VAL A CA 1
ATOM 1366 C C . VAL A 1 176 ? -10.246 -11.848 72.126 1.00 25.11 176 VAL A C 1
ATOM 1367 O O . VAL A 1 176 ? -10.581 -10.677 71.870 1.00 26.08 176 VAL A O 1
ATOM 1371 N N . LEU A 1 177 ? -11.056 -12.905 71.999 1.00 24.16 177 LEU A N 1
ATOM 1372 C CA . LEU A 1 177 ? -12.478 -12.814 71.569 1.00 25.58 177 LEU A CA 1
ATOM 1373 C C . LEU A 1 177 ? -13.235 -11.879 72.520 1.00 26.33 177 LEU A C 1
ATOM 1374 O O . LEU A 1 177 ? -13.953 -10.991 72.029 1.00 26.09 177 LEU A O 1
ATOM 1379 N N . GLN A 1 178 ? -13.060 -12.060 73.832 1.00 27.31 178 GLN A N 1
ATOM 1380 C CA . GLN A 1 178 ? -13.706 -11.229 74.885 1.00 28.28 178 GLN A CA 1
ATOM 1381 C C . GLN A 1 178 ? -13.265 -9.767 74.729 1.00 28.23 178 GLN A C 1
ATOM 1382 O O . GLN A 1 178 ? -14.147 -8.894 74.675 1.00 29.22 178 GLN A O 1
ATOM 1388 N N . GLU A 1 179 ? -11.954 -9.514 74.668 1.00 29.52 179 GLU A N 1
ATOM 1389 C CA . GLU A 1 179 ? -11.371 -8.147 74.560 1.00 31.04 179 GLU A CA 1
ATOM 1390 C C . GLU A 1 179 ? -11.825 -7.483 73.250 1.00 29.57 179 GLU A C 1
ATOM 1391 O O . GLU A 1 179 ? -12.129 -6.269 73.277 1.00 29.70 179 GLU A O 1
ATOM 1397 N N . THR A 1 180 ? -11.880 -8.234 72.147 1.00 27.35 180 THR A N 1
ATOM 1398 C CA . THR A 1 180 ? -12.296 -7.703 70.819 1.00 27.10 180 THR A CA 1
ATOM 1399 C C . THR A 1 180 ? -13.768 -7.270 70.886 1.00 27.06 180 THR A C 1
ATOM 1400 O O . THR A 1 180 ? -14.054 -6.114 70.527 1.00 28.73 180 THR A O 1
ATOM 1404 N N . MET A 1 181 ? -14.660 -8.153 71.340 1.00 27.23 181 MET A N 1
ATOM 1405 C CA . MET A 1 181 ? -16.129 -7.914 71.365 1.00 28.98 181 MET A CA 1
ATOM 1406 C C . MET A 1 181 ? -16.462 -6.763 72.322 1.00 30.27 181 MET A C 1
ATOM 1407 O O . MET A 1 181 ? -17.321 -5.936 71.962 1.00 31.59 181 MET A O 1
ATOM 1412 N N . GLN A 1 182 ? -15.805 -6.701 73.482 1.00 33.07 182 GLN A N 1
ATOM 1413 C CA . GLN A 1 182 ? -16.012 -5.623 74.487 1.00 35.06 182 GLN A CA 1
ATOM 1414 C C . GLN A 1 182 ? -15.570 -4.284 73.881 1.00 32.49 182 GLN A C 1
ATOM 1415 O O . GLN A 1 182 ? -16.337 -3.312 74.004 1.00 33.51 182 GLN A O 1
ATOM 1421 N N . SER A 1 183 ? -14.397 -4.235 73.240 1.00 31.02 183 SER A N 1
ATOM 1422 C CA . SER A 1 183 ? -13.849 -3.010 72.596 1.00 32.31 183 SER A CA 1
ATOM 1423 C C . SER A 1 183 ? -14.757 -2.582 71.437 1.00 30.59 183 SER A C 1
ATOM 1424 O O . SER A 1 183 ? -15.028 -1.369 71.329 1.00 31.99 183 SER A O 1
ATOM 1427 N N . LEU A 1 184 ? -15.217 -3.533 70.616 1.00 28.97 184 LEU A N 1
ATOM 1428 C CA . LEU A 1 184 ? -16.115 -3.247 69.464 1.00 28.62 184 LEU A CA 1
ATOM 1429 C C . LEU A 1 184 ? -17.421 -2.636 69.982 1.00 29.89 184 LEU A C 1
ATOM 1430 O O . LEU A 1 184 ? -17.893 -1.650 69.380 1.00 31.74 184 LEU A O 1
ATOM 1435 N N . ALA A 1 185 ? -17.977 -3.211 71.051 1.00 30.64 185 ALA A N 1
ATOM 1436 C CA . ALA A 1 185 ? -19.226 -2.759 71.707 1.00 32.17 185 ALA A CA 1
ATOM 1437 C C . ALA A 1 185 ? -19.109 -1.278 72.089 1.00 32.95 185 ALA A C 1
ATOM 1438 O O . ALA A 1 185 ? -20.077 -0.536 71.854 1.00 34.47 185 ALA A O 1
ATOM 1440 N N . GLN A 1 186 ? -17.959 -0.865 72.631 1.00 35.02 186 GLN A N 1
ATOM 1441 C CA . GLN A 1 186 ? -17.711 0.528 73.094 1.00 37.31 186 GLN A CA 1
ATOM 1442 C C . GLN A 1 186 ? -17.591 1.484 71.897 1.00 36.11 186 GLN A C 1
ATOM 1443 O O . GLN A 1 186 ? -17.916 2.668 72.078 1.00 37.52 186 GLN A O 1
ATOM 1449 N N . ARG A 1 187 ? -17.147 0.996 70.732 1.00 34.95 187 ARG A N 1
ATOM 1450 C CA . ARG A 1 187 ? -16.817 1.833 69.541 1.00 35.61 187 ARG A CA 1
ATOM 1451 C C . ARG A 1 187 ? -17.944 1.798 68.498 1.00 33.49 187 ARG A C 1
ATOM 1452 O O . ARG A 1 187 ? -17.816 2.513 67.484 1.00 34.00 187 ARG A O 1
ATOM 1460 N N . MET A 1 188 ? -18.985 0.988 68.711 1.00 32.46 188 MET A N 1
ATOM 1461 C CA . MET A 1 188 ? -20.086 0.769 67.734 1.00 32.60 188 MET A CA 1
ATOM 1462 C C . MET A 1 188 ? -21.367 1.408 68.284 1.00 32.97 188 MET A C 1
ATOM 1463 O O . MET A 1 188 ? -21.659 1.210 69.480 1.00 33.17 188 MET A O 1
ATOM 1468 N N . ARG A 1 189 ? -22.089 2.160 67.447 1.00 32.42 189 ARG A N 1
ATOM 1469 C CA . ARG A 1 189 ? -23.340 2.867 67.843 1.00 30.12 189 ARG A CA 1
ATOM 1470 C C . ARG A 1 189 ? -24.461 1.835 67.956 1.00 28.28 189 ARG A C 1
ATOM 1471 O O . ARG A 1 189 ? -24.357 0.745 67.398 1.00 27.09 189 ARG A O 1
ATOM 1479 N N . PRO A 1 190 ? -25.554 2.117 68.704 1.00 29.02 190 PRO A N 1
ATOM 1480 C CA . PRO A 1 190 ? -26.676 1.182 68.793 1.00 29.61 190 PRO A CA 1
ATOM 1481 C C . PRO A 1 190 ? -27.266 0.891 67.404 1.00 30.37 190 PRO A C 1
ATOM 1482 O O . PRO A 1 190 ? -27.462 1.825 66.647 1.00 29.13 190 PRO A O 1
ATOM 1486 N N . GLY A 1 191 ? -27.506 -0.387 67.098 1.00 31.13 191 GLY A N 1
ATOM 1487 C CA . GLY A 1 191 ? -28.066 -0.836 65.808 1.00 30.27 191 GLY A CA 1
ATOM 1488 C C . GLY A 1 191 ? -26.989 -1.086 64.769 1.00 29.91 191 GLY A C 1
ATOM 1489 O O . GLY A 1 191 ? -27.347 -1.519 63.662 1.00 33.27 191 GLY A O 1
ATOM 1490 N N . GLY A 1 192 ? -25.724 -0.805 65.101 1.00 28.52 192 GLY A N 1
ATOM 1491 C CA . GLY A 1 192 ? -24.556 -1.212 64.299 1.00 27.66 192 GLY A CA 1
ATOM 1492 C C . GLY A 1 192 ? -24.607 -2.701 64.017 1.00 27.99 192 GLY A C 1
ATOM 1493 O O . GLY A 1 192 ? -25.026 -3.448 64.925 1.00 30.14 192 GLY A O 1
ATOM 1494 N N . THR A 1 193 ? -24.222 -3.121 62.807 1.00 26.58 193 THR A N 1
ATOM 1495 C CA . THR A 1 193 ? -24.321 -4.529 62.338 1.00 25.51 193 THR A CA 1
ATOM 1496 C C . THR A 1 193 ? -22.956 -5.213 62.451 1.00 24.89 193 THR A C 1
ATOM 1497 O O . THR A 1 193 ? -21.942 -4.618 62.038 1.00 25.47 193 THR A O 1
ATOM 1501 N N . VAL A 1 194 ? -22.946 -6.429 62.994 1.00 24.24 194 VAL A N 1
ATOM 1502 C CA . VAL A 1 194 ? -21.761 -7.331 63.005 1.00 22.99 194 VAL A CA 1
ATOM 1503 C C . VAL A 1 194 ? -22.083 -8.504 62.077 1.00 22.01 194 VAL A C 1
ATOM 1504 O O . VAL A 1 194 ? -23.133 -9.143 62.280 1.00 20.73 194 VAL A O 1
ATOM 1508 N N . VAL A 1 195 ? -21.231 -8.732 61.075 1.00 21.41 195 VAL A N 1
ATOM 1509 C CA . VAL A 1 195 ? -21.376 -9.830 60.075 1.00 21.15 195 VAL A CA 1
ATOM 1510 C C . VAL A 1 195 ? -20.231 -10.815 60.307 1.00 20.27 195 VAL A C 1
ATOM 1511 O O . VAL A 1 195 ? -19.075 -10.464 59.998 1.00 19.60 195 VAL A O 1
ATOM 1515 N N . ILE A 1 196 ? -20.554 -11.994 60.842 1.00 21.12 196 ILE A N 1
ATOM 1516 C CA . ILE A 1 196 ? -19.567 -13.051 61.204 1.00 21.58 196 ILE A CA 1
ATOM 1517 C C . ILE A 1 196 ? -19.782 -14.259 60.296 1.00 20.06 196 ILE A C 1
ATOM 1518 O O . ILE A 1 196 ? -20.933 -14.702 60.171 1.00 19.93 196 ILE A O 1
ATOM 1523 N N . SER A 1 197 ? -18.696 -14.765 59.709 1.00 19.71 197 SER A N 1
ATOM 1524 C CA . SER A 1 197 ? -18.600 -16.123 59.119 1.00 20.42 197 SER A CA 1
ATOM 1525 C C . SER A 1 197 ? -17.531 -16.889 59.893 1.00 20.25 197 SER A C 1
ATOM 1526 O O . SER A 1 197 ? -16.403 -16.365 60.010 1.00 20.97 197 SER A O 1
ATOM 1529 N N . GLU A 1 198 ? -17.863 -18.067 60.417 1.00 20.80 198 GLU A N 1
ATOM 1530 C CA . GLU A 1 198 ? -16.848 -18.898 61.101 1.00 21.46 198 GLU A CA 1
ATOM 1531 C C . GLU A 1 198 ? -17.206 -20.381 61.032 1.00 21.98 198 GLU A C 1
ATOM 1532 O O . GLU A 1 198 ? -18.410 -20.712 61.053 1.00 22.93 198 GLU A O 1
ATOM 1538 N N . SER A 1 199 ? -16.165 -21.215 60.934 1.00 23.17 199 SER A N 1
ATOM 1539 C CA . SER A 1 199 ? -16.200 -22.683 61.134 1.00 24.09 199 SER A CA 1
ATOM 1540 C C . SER A 1 199 ? -16.383 -22.966 62.625 1.00 24.85 199 SER A C 1
ATOM 1541 O O . SER A 1 199 ? -15.479 -22.607 63.406 1.00 24.43 199 SER A O 1
ATOM 1544 N N . LEU A 1 200 ? -17.507 -23.574 63.003 1.00 25.18 200 LEU A N 1
ATOM 1545 C CA . LEU A 1 200 ? -17.825 -23.888 64.418 1.00 26.23 200 LEU A CA 1
ATOM 1546 C C . LEU A 1 200 ? -18.175 -25.372 64.542 1.00 27.83 200 LEU A C 1
ATOM 1547 O O . LEU A 1 200 ? -18.737 -25.939 63.577 1.00 28.65 200 LEU A O 1
ATOM 1552 N N . TYR A 1 201 ? -17.823 -25.973 65.682 1.00 29.43 201 TYR A N 1
ATOM 1553 C CA . TYR A 1 201 ? -18.046 -27.408 65.987 1.00 29.84 201 TYR A CA 1
ATOM 1554 C C . TYR A 1 201 ? -19.433 -27.570 66.614 1.00 30.46 201 TYR A C 1
ATOM 1555 O O . TYR A 1 201 ? -19.838 -26.707 67.418 1.00 30.22 201 TYR A O 1
ATOM 1564 N N . LYS A 1 202 ? -20.133 -28.639 66.225 1.00 32.22 202 LYS A N 1
ATOM 1565 C CA . LYS A 1 202 ? -21.534 -28.942 66.625 1.00 34.36 202 LYS A CA 1
ATOM 1566 C C . LYS A 1 202 ? -21.538 -30.127 67.597 1.00 37.56 202 LYS A C 1
ATOM 1567 O O . LYS A 1 202 ? -22.585 -30.788 67.722 1.00 42.89 202 LYS A O 1
ATOM 1573 N N . VAL A 1 203 ? -20.405 -30.376 68.257 1.00 39.63 203 VAL A N 1
ATOM 1574 C CA . VAL A 1 203 ? -20.240 -31.418 69.312 1.00 43.27 203 VAL A CA 1
ATOM 1575 C C . VAL A 1 203 ? -19.549 -30.774 70.516 1.00 43.98 203 VAL A C 1
ATOM 1576 O O . VAL A 1 203 ? -18.981 -29.674 70.358 1.00 38.36 203 VAL A O 1
ATOM 1580 N N . ASP A 1 204 ? -19.593 -31.450 71.666 1.00 47.51 204 ASP A N 1
ATOM 1581 C CA . ASP A 1 204 ? -18.910 -31.019 72.914 1.00 51.78 204 ASP A CA 1
ATOM 1582 C C . ASP A 1 204 ? -17.397 -31.051 72.671 1.00 51.67 204 ASP A C 1
ATOM 1583 O O . ASP A 1 204 ? -16.895 -32.103 72.226 1.00 53.98 204 ASP A O 1
ATOM 1588 N N . LEU A 1 205 ? -16.708 -29.939 72.951 1.00 50.39 205 LEU A N 1
ATOM 1589 C CA . LEU A 1 205 ? -15.254 -29.757 72.681 1.00 53.57 205 LEU A CA 1
ATOM 1590 C C . LEU A 1 205 ? -14.418 -30.483 73.744 1.00 59.29 205 LEU A C 1
ATOM 1591 O O . LEU A 1 205 ? -13.190 -30.593 73.540 1.00 62.43 205 LEU A O 1
ATOM 1596 N N . ALA A 1 206 ? -15.048 -30.958 74.826 1.00 62.61 206 ALA A N 1
ATOM 1597 C CA . ALA A 1 206 ? -14.438 -31.848 75.844 1.00 64.80 206 ALA A CA 1
ATOM 1598 C C . ALA A 1 206 ? -13.875 -33.104 75.164 1.00 68.84 206 ALA A C 1
ATOM 1599 O O . ALA A 1 206 ? -12.794 -33.564 75.585 1.00 72.04 206 ALA A O 1
ATOM 1601 N N . THR A 1 207 ? -14.574 -33.624 74.146 1.00 72.54 207 THR A N 1
ATOM 1602 C CA . THR A 1 207 ? -14.237 -34.891 73.432 1.00 68.25 207 THR A CA 1
ATOM 1603 C C . THR A 1 207 ? -12.904 -34.738 72.682 1.00 67.54 207 THR A C 1
ATOM 1604 O O . THR A 1 207 ? -12.184 -35.748 72.578 1.00 73.89 207 THR A O 1
ATOM 1608 N N . TYR A 1 208 ? -12.587 -33.537 72.183 1.00 62.09 208 TYR A N 1
ATOM 1609 C CA . TYR A 1 208 ? -11.254 -33.191 71.616 1.00 62.38 208 TYR A CA 1
ATOM 1610 C C . TYR A 1 208 ? -10.290 -32.891 72.770 1.00 63.76 208 TYR A C 1
ATOM 1611 O O . TYR A 1 208 ? -9.126 -33.322 72.670 1.00 64.11 208 TYR A O 1
ATOM 1620 N N . ALA A 1 219 ? -2.942 -24.441 61.362 1.00 51.55 219 ALA A N 1
ATOM 1621 C CA . ALA A 1 219 ? -2.737 -23.034 60.938 1.00 49.26 219 ALA A CA 1
ATOM 1622 C C . ALA A 1 219 ? -3.306 -22.107 62.017 1.00 50.03 219 ALA A C 1
ATOM 1623 O O . ALA A 1 219 ? -4.390 -21.527 61.791 1.00 50.80 219 ALA A O 1
ATOM 1625 N N . ALA A 1 220 ? -2.611 -22.007 63.157 1.00 49.78 220 ALA A N 1
ATOM 1626 C CA . ALA A 1 220 ? -3.118 -21.387 64.402 1.00 53.48 220 ALA A CA 1
ATOM 1627 C C . ALA A 1 220 ? -4.607 -21.736 64.541 1.00 53.55 220 ALA A C 1
ATOM 1628 O O . ALA A 1 220 ? -5.389 -20.887 65.014 1.00 53.56 220 ALA A O 1
ATOM 1630 N N . SER A 1 221 ? -4.964 -22.956 64.121 1.00 57.83 221 SER A N 1
ATOM 1631 C CA . SER A 1 221 ? -6.351 -23.466 63.958 1.00 59.47 221 SER A CA 1
ATOM 1632 C C . SER A 1 221 ? -6.878 -23.913 65.321 1.00 56.58 221 SER A C 1
ATOM 1633 O O . SER A 1 221 ? -8.082 -24.215 65.423 1.00 58.83 221 SER A O 1
ATOM 1636 N N . GLY A 1 222 ? -5.983 -23.981 66.312 1.00 57.65 222 GLY A N 1
ATOM 1637 C CA . GLY A 1 222 ? -6.323 -24.083 67.739 1.00 55.05 222 GLY A CA 1
ATOM 1638 C C . GLY A 1 222 ? -7.378 -23.063 68.126 1.00 53.98 222 GLY A C 1
ATOM 1639 O O . GLY A 1 222 ? -7.624 -22.110 67.336 1.00 52.11 222 GLY A O 1
ATOM 1640 N N . HIS A 1 223 ? -7.977 -23.259 69.302 1.00 49.99 223 HIS A N 1
ATOM 1641 C CA . HIS A 1 223 ? -9.107 -22.459 69.837 1.00 43.21 223 HIS A CA 1
ATOM 1642 C C . HIS A 1 223 ? -10.348 -22.746 68.988 1.00 36.40 223 HIS A C 1
ATOM 1643 O O . HIS A 1 223 ? -10.949 -21.798 68.455 1.00 34.40 223 HIS A O 1
ATOM 1650 N N . ARG A 1 224 ? -10.696 -24.030 68.873 1.00 32.72 224 ARG A N 1
ATOM 1651 C CA . ARG A 1 224 ? -12.013 -24.501 68.375 1.00 33.23 224 ARG A CA 1
ATOM 1652 C C . ARG A 1 224 ? -13.115 -23.759 69.137 1.00 29.51 224 ARG A C 1
ATOM 1653 O O . ARG A 1 224 ? -12.940 -23.501 70.348 1.00 27.01 224 ARG A O 1
ATOM 1661 N N . LYS A 1 225 ? -14.211 -23.436 68.455 1.00 26.55 225 LYS A N 1
ATOM 1662 C CA . LYS A 1 225 ? -15.380 -22.754 69.060 1.00 26.82 225 LYS A CA 1
ATOM 1663 C C . LYS A 1 225 ? -16.654 -23.462 68.600 1.00 26.84 225 LYS A C 1
ATOM 1664 O O . LYS A 1 225 ? -16.579 -24.275 67.658 1.00 28.38 225 LYS A O 1
ATOM 1670 N N . THR A 1 226 ? -17.766 -23.168 69.268 1.00 26.75 226 THR A N 1
ATOM 1671 C CA . THR A 1 226 ? -19.113 -23.709 68.965 1.00 26.89 226 THR A CA 1
ATOM 1672 C C . THR A 1 226 ? -20.044 -22.541 68.673 1.00 27.55 226 THR A C 1
ATOM 1673 O O . THR A 1 226 ? -19.743 -21.407 69.042 1.00 27.11 226 THR A O 1
ATOM 1677 N N . PRO A 1 227 ? -21.199 -22.787 68.016 1.00 28.69 227 PRO A N 1
ATOM 1678 C CA . PRO A 1 227 ? -22.233 -21.764 67.874 1.00 29.82 227 PRO A CA 1
ATOM 1679 C C . PRO A 1 227 ? -22.578 -21.117 69.224 1.00 30.48 227 PRO A C 1
ATOM 1680 O O . PRO A 1 227 ? -22.656 -19.906 69.286 1.00 31.14 227 PRO A O 1
ATOM 1684 N N . ASP A 1 228 ? -22.741 -21.936 70.267 1.00 31.48 228 ASP A N 1
ATOM 1685 C CA . ASP A 1 228 ? -23.145 -21.491 71.627 1.00 33.75 228 ASP A CA 1
ATOM 1686 C C . ASP A 1 228 ? -22.030 -20.648 72.259 1.00 32.85 228 ASP A C 1
ATOM 1687 O O . ASP A 1 228 ? -22.367 -19.616 72.873 1.00 31.54 228 ASP A O 1
ATOM 1692 N N . SER A 1 229 ? -20.761 -21.050 72.118 1.00 31.50 229 SER A N 1
ATOM 1693 C CA . SER A 1 229 ? -19.597 -20.309 72.676 1.00 32.04 229 SER A CA 1
ATOM 1694 C C . SER A 1 229 ? -19.527 -18.915 72.038 1.00 31.55 229 SER A C 1
ATOM 1695 O O . SER A 1 229 ? -19.296 -17.931 72.781 1.00 31.52 229 SER A O 1
ATOM 1698 N N . LEU A 1 230 ? -19.742 -18.831 70.720 1.00 30.56 230 LEU A N 1
ATOM 1699 C CA . LEU A 1 230 ? -19.735 -17.548 69.971 1.00 29.09 230 LEU A CA 1
ATOM 1700 C C . LEU A 1 230 ? -20.972 -16.729 70.358 1.00 29.15 230 LEU A C 1
ATOM 1701 O O . LEU A 1 230 ? -20.814 -15.514 70.610 1.00 28.69 230 LEU A O 1
ATOM 1706 N N . HIS A 1 231 ? -22.147 -17.368 70.394 1.00 29.70 231 HIS A N 1
ATOM 1707 C CA . HIS A 1 231 ? -23.447 -16.737 70.759 1.00 31.13 231 HIS A CA 1
ATOM 1708 C C . HIS A 1 231 ? -23.309 -16.046 72.120 1.00 31.02 231 HIS A C 1
ATOM 1709 O O . HIS A 1 231 ? -23.720 -14.875 72.232 1.00 31.46 231 HIS A O 1
ATOM 1716 N N . LYS A 1 232 ? -22.729 -16.749 73.099 1.00 31.81 232 LYS A N 1
ATOM 1717 C CA . LYS A 1 232 ? -22.524 -16.265 74.491 1.00 34.32 232 LYS A CA 1
ATOM 1718 C C . LYS A 1 232 ? -21.583 -15.050 74.477 1.00 31.90 232 LYS A C 1
ATOM 1719 O O . LYS A 1 232 ? -21.899 -14.056 75.154 1.00 32.10 232 LYS A O 1
ATOM 1725 N N . ALA A 1 233 ? -20.487 -15.116 73.714 1.00 30.15 233 ALA A N 1
ATOM 1726 C CA . ALA A 1 233 ? -19.456 -14.053 73.623 1.00 31.20 233 ALA A CA 1
ATOM 1727 C C . ALA A 1 233 ? -20.077 -12.761 73.075 1.00 30.45 233 ALA A C 1
ATOM 1728 O O . ALA A 1 233 ? -19.667 -11.668 73.517 1.00 29.51 233 ALA A O 1
ATOM 1730 N N . LEU A 1 234 ? -21.032 -12.886 72.149 1.00 30.34 234 LEU A N 1
ATOM 1731 C CA . LEU A 1 234 ? -21.772 -11.738 71.560 1.00 30.88 234 LEU A CA 1
ATOM 1732 C C . LEU A 1 234 ? -22.716 -11.144 72.612 1.00 32.79 234 LEU A C 1
ATOM 1733 O O . LEU A 1 234 ? -22.644 -9.921 72.843 1.00 32.85 234 LEU A O 1
ATOM 1738 N N . GLU A 1 235 ? -23.543 -11.977 73.248 1.00 34.49 235 GLU A N 1
ATOM 1739 C CA . GLU A 1 235 ? -24.618 -11.522 74.173 1.00 36.38 235 GLU A CA 1
ATOM 1740 C C . GLU A 1 235 ? -24.000 -11.008 75.477 1.00 35.96 235 GLU A C 1
ATOM 1741 O O . GLU A 1 235 ? -24.551 -10.044 76.034 1.00 35.85 235 GLU A O 1
ATOM 1747 N N . ASP A 1 236 ? -22.874 -11.580 75.910 1.00 35.37 236 ASP A N 1
ATOM 1748 C CA . ASP A 1 236 ? -22.127 -11.131 77.117 1.00 37.09 236 ASP A CA 1
ATOM 1749 C C . ASP A 1 236 ? -21.527 -9.736 76.889 1.00 34.40 236 ASP A C 1
ATOM 1750 O O . ASP A 1 236 ? -21.180 -9.090 77.886 1.00 35.64 236 ASP A O 1
ATOM 1755 N N . ASN A 1 237 ? -21.391 -9.283 75.639 1.00 33.29 237 ASN A N 1
ATOM 1756 C CA . ASN A 1 237 ? -20.660 -8.026 75.319 1.00 34.42 237 ASN A CA 1
ATOM 1757 C C . ASN A 1 237 ? -21.575 -7.014 74.613 1.00 33.80 237 ASN A C 1
ATOM 1758 O O . ASN A 1 237 ? -21.032 -6.114 73.946 1.00 34.88 237 ASN A O 1
ATOM 1763 N N . GLY A 1 238 ? -22.898 -7.127 74.785 1.00 33.22 238 GLY A N 1
ATOM 1764 C CA . GLY A 1 238 ? -23.877 -6.094 74.389 1.00 34.12 238 GLY A CA 1
ATOM 1765 C C . GLY A 1 238 ? -24.284 -6.160 72.922 1.00 34.41 238 GLY A C 1
ATOM 1766 O O . GLY A 1 238 ? -24.570 -5.089 72.351 1.00 36.00 238 GLY A O 1
ATOM 1767 N N . PHE A 1 239 ? -24.342 -7.361 72.335 1.00 34.17 239 PHE A N 1
ATOM 1768 C CA . PHE A 1 239 ? -24.818 -7.610 70.948 1.00 33.60 239 PHE A CA 1
ATOM 1769 C C . PHE A 1 239 ? -26.000 -8.587 70.976 1.00 35.22 239 PHE A C 1
ATOM 1770 O O . PHE A 1 239 ? -25.890 -9.624 71.652 1.00 37.26 239 PHE A O 1
ATOM 1778 N N . ASP A 1 240 ? -27.091 -8.261 70.273 1.00 36.86 240 ASP A N 1
ATOM 1779 C CA . ASP A 1 240 ? -28.206 -9.204 69.980 1.00 37.01 240 ASP A CA 1
ATOM 1780 C C . ASP A 1 240 ? -27.836 -10.001 68.733 1.00 34.08 240 ASP A C 1
ATOM 1781 O O . ASP A 1 240 ? -27.401 -9.368 67.758 1.00 36.74 240 ASP A O 1
ATOM 1786 N N . VAL A 1 241 ? -28.016 -11.322 68.765 1.00 34.22 241 VAL A N 1
ATOM 1787 C CA . VAL A 1 241 ? -27.919 -12.197 67.560 1.00 33.86 241 VAL A CA 1
ATOM 1788 C C . VAL A 1 241 ? -29.278 -12.154 66.855 1.00 34.31 241 VAL A C 1
ATOM 1789 O O . VAL A 1 241 ? -30.257 -12.639 67.446 1.00 35.99 241 VAL A O 1
ATOM 1793 N N . ILE A 1 242 ? -29.336 -11.579 65.650 1.00 33.55 242 ILE A N 1
ATOM 1794 C CA . ILE A 1 242 ? -30.608 -11.398 64.887 1.00 33.35 242 ILE A CA 1
ATOM 1795 C C . ILE A 1 242 ? -30.713 -12.456 63.781 1.00 33.82 242 ILE A C 1
ATOM 1796 O O . ILE A 1 242 ? -31.837 -12.682 63.306 1.00 36.04 242 ILE A O 1
ATOM 1801 N N . ASP A 1 243 ? -29.600 -13.084 63.389 1.00 33.59 243 ASP A N 1
ATOM 1802 C CA . ASP A 1 243 ? -29.605 -14.240 62.453 1.00 33.51 243 ASP A CA 1
ATOM 1803 C C . ASP A 1 243 ? -28.449 -15.179 62.795 1.00 32.28 243 ASP A C 1
ATOM 1804 O O . ASP A 1 243 ? -27.335 -14.690 63.062 1.00 32.18 243 ASP A O 1
ATOM 1809 N N . ARG A 1 244 ? -28.728 -16.479 62.755 1.00 32.85 244 ARG A N 1
ATOM 1810 C CA . ARG A 1 244 ? -27.786 -17.565 63.110 1.00 33.75 244 ARG A CA 1
ATOM 1811 C C . ARG A 1 244 ? -28.166 -18.793 62.282 1.00 32.02 244 ARG A C 1
ATOM 1812 O O . ARG A 1 244 ? -29.286 -19.302 62.481 1.00 27.35 244 ARG A O 1
ATOM 1820 N N . ARG A 1 245 ? -27.290 -19.231 61.375 1.00 32.47 245 ARG A N 1
ATOM 1821 C CA . ARG A 1 245 ? -27.561 -20.402 60.501 1.00 32.21 245 ARG A CA 1
ATOM 1822 C C . ARG A 1 245 ? -26.263 -20.950 59.909 1.00 29.98 245 ARG A C 1
ATOM 1823 O O . ARG A 1 245 ? -25.266 -20.202 59.836 1.00 26.90 245 ARG A O 1
ATOM 1831 N N . ILE A 1 246 ? -26.311 -22.218 59.493 1.00 30.01 246 ILE A N 1
ATOM 1832 C CA . ILE A 1 246 ? -25.274 -22.886 58.656 1.00 29.29 246 ILE A CA 1
ATOM 1833 C C . ILE A 1 246 ? -25.215 -22.136 57.321 1.00 28.75 246 ILE A C 1
ATOM 1834 O O . ILE A 1 246 ? -26.270 -21.997 56.684 1.00 29.15 246 ILE A O 1
ATOM 1839 N N . THR A 1 247 ? -24.035 -21.632 56.955 1.00 27.20 247 THR A N 1
ATOM 1840 C CA . THR A 1 247 ? -23.748 -20.970 55.655 1.00 25.89 247 THR A CA 1
ATOM 1841 C C . THR A 1 247 ? -22.235 -20.848 55.495 1.00 24.92 247 THR A C 1
ATOM 1842 O O . THR A 1 247 ? -21.551 -20.442 56.433 1.00 24.10 247 THR A O 1
ATOM 1846 N N . PRO A 1 248 ? -21.658 -21.233 54.333 1.00 24.82 248 PRO A N 1
ATOM 1847 C CA . PRO A 1 248 ? -22.366 -22.011 53.316 1.00 25.22 248 PRO A CA 1
ATOM 1848 C C . PRO A 1 248 ? -22.727 -23.407 53.849 1.00 26.04 248 PRO A C 1
ATOM 1849 O O . PRO A 1 248 ? -22.373 -23.715 54.972 1.00 27.51 248 PRO A O 1
ATOM 1853 N N . SER A 1 249 ? -23.408 -24.218 53.039 1.00 26.40 249 SER A N 1
ATOM 1854 C CA . SER A 1 249 ? -23.732 -25.630 53.361 1.00 26.51 249 SER A CA 1
ATOM 1855 C C . SER A 1 249 ? -22.422 -26.416 53.492 1.00 26.05 249 SER A C 1
ATOM 1856 O O . SER A 1 249 ? -21.421 -26.010 52.859 1.00 24.89 249 SER A O 1
ATOM 1859 N N . ASN A 1 250 ? -22.430 -27.497 54.277 1.00 26.80 250 ASN A N 1
ATOM 1860 C CA . ASN A 1 250 ? -21.274 -28.424 54.423 1.00 28.98 250 ASN A CA 1
ATOM 1861 C C . ASN A 1 250 ? -20.811 -28.855 53.022 1.00 29.55 250 ASN A C 1
ATOM 1862 O O . ASN A 1 250 ? -19.586 -28.872 52.776 1.00 27.68 250 ASN A O 1
ATOM 1867 N N . GLU A 1 251 ? -21.765 -29.147 52.134 1.00 31.06 251 GLU A N 1
ATOM 1868 C CA . GLU A 1 251 ? -21.528 -29.576 50.729 1.00 33.23 251 GLU A CA 1
ATOM 1869 C C . GLU A 1 251 ? -20.691 -28.512 50.002 1.00 30.42 251 GLU A C 1
ATOM 1870 O O . GLU A 1 251 ? -19.699 -28.891 49.352 1.00 30.75 251 GLU A O 1
ATOM 1876 N N . GLU A 1 252 ? -21.066 -27.233 50.119 1.00 29.79 252 GLU A N 1
ATOM 1877 C CA . GLU A 1 252 ? -20.387 -26.098 49.432 1.00 29.20 252 GLU A CA 1
ATOM 1878 C C . GLU A 1 252 ? -18.986 -25.892 50.014 1.00 27.48 252 GLU A C 1
ATOM 1879 O O . GLU A 1 252 ? -18.071 -25.564 49.235 1.00 26.91 252 GLU A O 1
ATOM 1885 N N . VAL A 1 253 ? -18.826 -26.050 51.333 1.00 26.52 253 VAL A N 1
ATOM 1886 C CA . VAL A 1 253 ? -17.519 -25.848 52.025 1.00 26.28 253 VAL A CA 1
ATOM 1887 C C . VAL A 1 253 ? -16.558 -26.959 51.580 1.00 25.69 253 VAL A C 1
ATOM 1888 O O . VAL A 1 253 ? -15.391 -26.644 51.295 1.00 25.99 253 VAL A O 1
ATOM 1892 N N . ILE A 1 254 ? -17.035 -28.206 51.506 1.00 26.31 254 ILE A N 1
ATOM 1893 C CA . ILE A 1 254 ? -16.248 -29.372 51.000 1.00 26.61 254 ILE A CA 1
ATOM 1894 C C . ILE A 1 254 ? -15.810 -29.072 49.560 1.00 26.28 254 ILE A C 1
ATOM 1895 O O . ILE A 1 254 ? -14.627 -29.293 49.237 1.00 26.36 254 ILE A O 1
ATOM 1900 N N . ARG A 1 255 ? -16.726 -28.558 48.736 1.00 27.03 255 ARG A N 1
ATOM 1901 C CA . ARG A 1 255 ? -16.445 -28.156 47.331 1.00 27.52 255 ARG A CA 1
ATOM 1902 C C . ARG A 1 255 ? -15.330 -27.106 47.310 1.00 25.67 255 ARG A C 1
ATOM 1903 O O . ARG A 1 255 ? -14.398 -27.239 46.496 1.00 26.29 255 ARG A O 1
ATOM 1911 N N . TRP A 1 256 ? -15.431 -26.097 48.174 1.00 24.19 256 TRP A N 1
ATOM 1912 C CA . TRP A 1 256 ? -14.452 -24.983 48.280 1.00 23.86 256 TRP A CA 1
ATOM 1913 C C . TRP A 1 256 ? -13.069 -25.541 48.633 1.00 23.64 256 TRP A C 1
ATOM 1914 O O . TRP A 1 256 ? -12.095 -25.170 47.961 1.00 24.13 256 TRP A O 1
ATOM 1925 N N . TYR A 1 257 ? -12.991 -26.415 49.638 1.00 23.87 257 TYR A N 1
ATOM 1926 C CA . TYR A 1 257 ? -11.730 -27.073 50.072 1.00 23.86 257 TYR A CA 1
ATOM 1927 C C . TYR A 1 257 ? -11.174 -27.929 48.928 1.00 24.28 257 TYR A C 1
ATOM 1928 O O . TYR A 1 257 ? -9.937 -27.971 48.770 1.00 24.73 257 TYR A O 1
ATOM 1937 N N . GLY A 1 258 ? -12.059 -28.584 48.169 1.00 25.76 258 GLY A N 1
ATOM 1938 C CA . GLY A 1 258 ? -11.717 -29.350 46.952 1.00 26.51 258 GLY A CA 1
ATOM 1939 C C . GLY A 1 258 ? -10.923 -28.518 45.956 1.00 28.14 258 GLY A C 1
ATOM 1940 O O . GLY A 1 258 ? -9.860 -28.995 45.504 1.00 26.75 258 GLY A O 1
ATOM 1941 N N . LEU A 1 259 ? -11.414 -27.316 45.623 1.00 29.20 259 LEU A N 1
ATOM 1942 C CA . LEU A 1 259 ? -10.771 -26.385 44.652 1.00 28.96 259 LEU A CA 1
ATOM 1943 C C . LEU A 1 259 ? -9.408 -25.937 45.194 1.00 27.53 259 LEU A C 1
ATOM 1944 O O . LEU A 1 259 ? -8.434 -25.917 44.414 1.00 26.09 259 LEU A O 1
ATOM 1949 N N . VAL A 1 260 ? -9.339 -25.599 46.485 1.00 26.78 260 VAL A N 1
ATOM 1950 C CA . VAL A 1 260 ? -8.078 -25.176 47.162 1.00 27.01 260 VAL A CA 1
ATOM 1951 C C . VAL A 1 260 ? -7.075 -26.337 47.099 1.00 27.20 260 VAL A C 1
ATOM 1952 O O . VAL A 1 260 ? -5.902 -26.078 46.759 1.00 25.16 260 VAL A O 1
ATOM 1956 N N . LYS A 1 261 ? -7.523 -27.567 47.382 1.00 28.90 261 LYS A N 1
ATOM 1957 C CA . LYS A 1 261 ? -6.658 -28.780 47.372 1.00 30.80 261 LYS A CA 1
ATOM 1958 C C . LYS A 1 261 ? -6.146 -29.035 45.945 1.00 31.63 261 LYS A C 1
ATOM 1959 O O . LYS A 1 261 ? -4.954 -29.372 45.802 1.00 32.99 261 LYS A O 1
ATOM 1965 N N . ASP A 1 262 ? -7.003 -28.887 44.928 1.00 31.25 262 ASP A N 1
ATOM 1966 C CA . ASP A 1 262 ? -6.623 -29.094 43.502 1.00 31.67 262 ASP A CA 1
ATOM 1967 C C . ASP A 1 262 ? -5.488 -28.129 43.140 1.00 32.71 262 ASP A C 1
ATOM 1968 O O . ASP A 1 262 ? -4.535 -28.571 42.472 1.00 34.41 262 ASP A O 1
ATOM 1973 N N . ASN A 1 263 ? -5.585 -26.868 43.578 1.00 31.75 263 ASN A N 1
ATOM 1974 C CA . ASN A 1 263 ? -4.553 -25.822 43.345 1.00 31.89 263 ASN A CA 1
ATOM 1975 C C . ASN A 1 263 ? -3.253 -26.200 44.069 1.00 33.63 263 ASN A C 1
ATOM 1976 O O . ASN A 1 263 ? -2.174 -25.960 43.488 1.00 33.33 263 ASN A O 1
ATOM 1981 N N . LEU A 1 264 ? -3.346 -26.759 45.282 1.00 35.18 264 LEU A N 1
ATOM 1982 C CA . LEU A 1 264 ? -2.169 -27.207 46.078 1.00 36.06 264 LEU A CA 1
ATOM 1983 C C . LEU A 1 264 ? -1.494 -28.394 45.379 1.00 35.42 264 LEU A C 1
ATOM 1984 O O . LEU A 1 264 ? -0.257 -28.394 45.302 1.00 36.24 264 LEU A O 1
ATOM 1989 N N . ASP A 1 265 ? -2.274 -29.366 44.896 1.00 37.22 265 ASP A N 1
ATOM 1990 C CA . ASP A 1 265 ? -1.765 -30.559 44.162 1.00 39.27 265 ASP A CA 1
ATOM 1991 C C . ASP A 1 265 ? -1.019 -30.101 42.904 1.00 40.11 265 ASP A C 1
ATOM 1992 O O . ASP A 1 265 ? 0.041 -30.676 42.609 1.00 42.76 265 ASP A O 1
ATOM 1997 N N . ALA A 1 266 ? -1.546 -29.094 42.203 1.00 41.19 266 ALA A N 1
ATOM 1998 C CA . ALA A 1 266 ? -0.961 -28.536 40.963 1.00 41.99 266 ALA A CA 1
ATOM 1999 C C . ALA A 1 266 ? 0.358 -27.818 41.280 1.00 42.99 266 ALA A C 1
ATOM 2000 O O . ALA A 1 266 ? 1.382 -28.182 40.674 1.00 43.68 266 ALA A O 1
ATOM 2002 N N . HIS A 1 267 ? 0.340 -26.858 42.211 1.00 44.29 267 HIS A N 1
ATOM 2003 C CA . HIS A 1 267 ? 1.424 -25.857 42.418 1.00 47.76 267 HIS A CA 1
ATOM 2004 C C . HIS A 1 267 ? 2.377 -26.268 43.551 1.00 49.25 267 HIS A C 1
ATOM 2005 O O . HIS A 1 267 ? 3.552 -25.861 43.487 1.00 55.43 267 HIS A O 1
ATOM 2012 N N . TYR A 1 268 ? 1.907 -27.033 44.544 1.00 48.57 268 TYR A N 1
ATOM 2013 C CA . TYR A 1 268 ? 2.705 -27.481 45.719 1.00 49.50 268 TYR A CA 1
ATOM 2014 C C . TYR A 1 268 ? 2.541 -28.988 45.903 1.00 52.70 268 TYR A C 1
ATOM 2015 O O . TYR A 1 268 ? 2.047 -29.442 46.934 1.00 54.36 268 TYR A O 1
ATOM 2024 N N . PRO A 1 269 ? 2.970 -29.804 44.911 1.00 55.12 269 PRO A N 1
ATOM 2025 C CA . PRO A 1 269 ? 2.739 -31.249 44.937 1.00 57.57 269 PRO A CA 1
ATOM 2026 C C . PRO A 1 269 ? 3.572 -31.987 45.996 1.00 62.33 269 PRO A C 1
ATOM 2027 O O . PRO A 1 269 ? 3.034 -32.866 46.649 1.00 60.53 269 PRO A O 1
ATOM 2031 N N . ASP A 1 270 ? 4.846 -31.608 46.140 1.00 67.83 270 ASP A N 1
ATOM 2032 C CA . ASP A 1 270 ? 5.834 -32.266 47.038 1.00 73.20 270 ASP A CA 1
ATOM 2033 C C . ASP A 1 270 ? 5.867 -31.547 48.393 1.00 78.22 270 ASP A C 1
ATOM 2034 O O . ASP A 1 270 ? 6.817 -31.793 49.162 1.00 84.89 270 ASP A O 1
ATOM 2039 N N . SER A 1 271 ? 4.870 -30.699 48.674 1.00 76.52 271 SER A N 1
ATOM 2040 C CA . SER A 1 271 ? 4.646 -30.039 49.987 1.00 77.54 271 SER A CA 1
ATOM 2041 C C . SER A 1 271 ? 5.964 -29.461 50.524 1.00 74.05 271 SER A C 1
ATOM 2042 O O . SER A 1 271 ? 6.345 -29.796 51.665 1.00 74.57 271 SER A O 1
ATOM 2045 N N . ARG A 1 272 ? 6.641 -28.638 49.714 1.00 71.40 272 ARG A N 1
ATOM 2046 C CA . ARG A 1 272 ? 7.853 -27.865 50.104 1.00 66.99 272 ARG A CA 1
ATOM 2047 C C . ARG A 1 272 ? 7.513 -26.964 51.294 1.00 58.13 272 ARG A C 1
ATOM 2048 O O . ARG A 1 272 ? 8.208 -27.044 52.325 1.00 58.46 272 ARG A O 1
ATOM 2056 N N . ASN A 1 273 ? 6.467 -26.150 51.127 1.00 53.04 273 ASN A N 1
ATOM 2057 C CA . ASN A 1 273 ? 6.058 -25.055 52.045 1.00 49.50 273 ASN A CA 1
ATOM 2058 C C . ASN A 1 273 ? 5.249 -25.644 53.198 1.00 45.20 273 ASN A C 1
ATOM 2059 O O . ASN A 1 273 ? 4.226 -26.284 52.962 1.00 43.40 273 ASN A O 1
ATOM 2064 N N . PRO A 1 274 ? 5.666 -25.443 54.472 1.00 44.65 274 PRO A N 1
ATOM 2065 C CA . PRO A 1 274 ? 4.948 -26.011 55.615 1.00 41.66 274 PRO A CA 1
ATOM 2066 C C . PRO A 1 274 ? 3.545 -25.421 55.835 1.00 38.72 274 PRO A C 1
ATOM 2067 O O . PRO A 1 274 ? 2.702 -26.148 56.321 1.00 38.59 274 PRO A O 1
ATOM 2071 N N . ASN A 1 275 ? 3.322 -24.150 55.480 1.00 35.93 275 ASN A N 1
ATOM 2072 C CA . ASN A 1 275 ? 1.993 -23.486 55.596 1.00 35.41 275 ASN A CA 1
ATOM 2073 C C . ASN A 1 275 ? 1.017 -24.130 54.606 1.00 34.05 275 ASN A C 1
ATOM 2074 O O . ASN A 1 275 ? -0.143 -24.354 54.994 1.00 30.27 275 ASN A O 1
ATOM 2079 N N . PHE A 1 276 ? 1.472 -24.439 53.388 1.00 35.17 276 PHE A N 1
ATOM 2080 C CA . PHE A 1 276 ? 0.627 -25.045 52.324 1.00 35.41 276 PHE A CA 1
ATOM 2081 C C . PHE A 1 276 ? 0.411 -26.536 52.617 1.00 35.98 276 PHE A C 1
ATOM 2082 O O . PHE A 1 276 ? -0.695 -27.023 52.328 1.00 36.99 276 PHE A O 1
ATOM 2090 N N . SER A 1 277 ? 1.400 -27.224 53.197 1.00 38.38 277 SER A N 1
ATOM 2091 C CA . SER A 1 277 ? 1.260 -28.615 53.711 1.00 40.51 277 SER A CA 1
ATOM 2092 C C . SER A 1 277 ? 0.174 -28.651 54.791 1.00 39.57 277 SER A C 1
ATOM 2093 O O . SER A 1 277 ? -0.686 -29.552 54.746 1.00 39.97 277 SER A O 1
ATOM 2096 N N . GLU A 1 278 ? 0.232 -27.697 55.722 1.00 38.66 278 GLU A N 1
ATOM 2097 C CA . GLU A 1 278 ? -0.719 -27.543 56.854 1.00 40.17 278 GLU A CA 1
ATOM 2098 C C . GLU A 1 278 ? -2.128 -27.311 56.294 1.00 37.66 278 GLU A C 1
ATOM 2099 O O . GLU A 1 278 ? -3.073 -27.942 56.806 1.00 35.82 278 GLU A O 1
ATOM 2105 N N . LEU A 1 279 ? -2.256 -26.455 55.273 1.00 34.15 279 LEU A N 1
ATOM 2106 C CA . LEU A 1 279 ? -3.558 -26.134 54.626 1.00 33.29 279 LEU A CA 1
ATOM 2107 C C . LEU A 1 279 ? -4.123 -27.394 53.960 1.00 32.45 279 LEU A C 1
ATOM 2108 O O . LEU A 1 279 ? -5.335 -27.637 54.106 1.00 31.54 279 LEU A O 1
ATOM 2113 N N . ARG A 1 280 ? -3.288 -28.166 53.256 1.00 34.80 280 ARG A N 1
ATOM 2114 C CA . ARG A 1 280 ? -3.715 -29.450 52.635 1.00 34.43 280 ARG A CA 1
ATOM 2115 C C . ARG A 1 280 ? -4.286 -30.356 53.734 1.00 32.54 280 ARG A C 1
ATOM 2116 O O . ARG A 1 280 ? -5.362 -30.935 53.510 1.00 32.32 280 ARG A O 1
ATOM 2124 N N . ASP A 1 281 ? -3.595 -30.464 54.875 1.00 32.74 281 ASP A N 1
ATOM 2125 C CA . ASP A 1 281 ? -4.008 -31.323 56.021 1.00 32.45 281 ASP A CA 1
ATOM 2126 C C . ASP A 1 281 ? -5.396 -30.885 56.498 1.00 30.75 281 ASP A C 1
ATOM 2127 O O . ASP A 1 281 ? -6.264 -31.758 56.636 1.00 30.05 281 ASP A O 1
ATOM 2132 N N . ILE A 1 282 ? -5.591 -29.580 56.713 1.00 30.81 282 ILE A N 1
ATOM 2133 C CA . ILE A 1 282 ? -6.887 -28.989 57.165 1.00 29.97 282 ILE A CA 1
ATOM 2134 C C . ILE A 1 282 ? -7.955 -29.243 56.091 1.00 29.28 282 ILE A C 1
ATOM 2135 O O . ILE A 1 282 ? -9.072 -29.648 56.463 1.00 30.37 282 ILE A O 1
ATOM 2140 N N . ALA A 1 283 ? -7.636 -29.014 54.812 1.00 28.34 283 ALA A N 1
ATOM 2141 C CA . ALA A 1 283 ? -8.575 -29.220 53.684 1.00 28.41 283 ALA A CA 1
ATOM 2142 C C . ALA A 1 283 ? -9.126 -30.647 53.743 1.00 28.64 283 ALA A C 1
ATOM 2143 O O . ALA A 1 283 ? -10.354 -30.812 53.679 1.00 30.82 283 ALA A O 1
ATOM 2145 N N . ILE A 1 284 ? -8.240 -31.632 53.887 1.00 28.62 284 ILE A N 1
ATOM 2146 C CA . ILE A 1 284 ? -8.589 -33.082 53.935 1.00 28.82 284 ILE A CA 1
ATOM 2147 C C . ILE A 1 284 ? -9.333 -33.372 55.244 1.00 27.04 284 ILE A C 1
ATOM 2148 O O . ILE A 1 284 ? -10.443 -33.931 55.176 1.00 26.42 284 ILE A O 1
ATOM 2153 N N . ASN A 1 285 ? -8.740 -33.000 56.382 1.00 27.41 285 ASN A N 1
ATOM 2154 C CA . ASN A 1 285 ? -9.201 -33.406 57.738 1.00 28.06 285 ASN A CA 1
ATOM 2155 C C . ASN A 1 285 ? -10.517 -32.696 58.076 1.00 27.46 285 ASN A C 1
ATOM 2156 O O . ASN A 1 285 ? -11.444 -33.379 58.550 1.00 27.28 285 ASN A O 1
ATOM 2161 N N . PHE A 1 286 ? -10.617 -31.388 57.836 1.00 26.92 286 PHE A N 1
ATOM 2162 C CA . PHE A 1 286 ? -11.833 -30.608 58.179 1.00 27.01 286 PHE A CA 1
ATOM 2163 C C . PHE A 1 286 ? -12.961 -30.954 57.200 1.00 25.98 286 PHE A C 1
ATOM 2164 O O . PHE A 1 286 ? -14.134 -30.972 57.627 1.00 23.89 286 PHE A O 1
ATOM 2172 N N . SER A 1 287 ? -12.632 -31.255 55.941 1.00 26.20 287 SER A N 1
ATOM 2173 C CA . SER A 1 287 ? -13.624 -31.738 54.947 1.00 27.03 287 SER A CA 1
ATOM 2174 C C . SER A 1 287 ? -14.277 -33.018 55.478 1.00 26.27 287 SER A C 1
ATOM 2175 O O . SER A 1 287 ? -15.496 -33.171 55.299 1.00 27.92 287 SER A O 1
ATOM 2178 N N . ASP A 1 288 ? -13.513 -33.894 56.136 1.00 26.29 288 ASP A N 1
ATOM 2179 C CA . ASP A 1 288 ? -14.077 -35.150 56.693 1.00 26.68 288 ASP A CA 1
ATOM 2180 C C . ASP A 1 288 ? -14.995 -34.826 57.878 1.00 24.75 288 ASP A C 1
ATOM 2181 O O . ASP A 1 288 ? -16.044 -35.483 57.994 1.00 23.75 288 ASP A O 1
ATOM 2186 N N . ALA A 1 289 ? -14.628 -33.854 58.719 1.00 24.70 289 ALA A N 1
ATOM 2187 C CA . ALA A 1 289 ? -15.458 -33.388 59.857 1.00 25.66 289 ALA A CA 1
ATOM 2188 C C . ALA A 1 289 ? -16.789 -32.840 59.320 1.00 25.51 289 ALA A C 1
ATOM 2189 O O . ALA A 1 289 ? -17.838 -33.127 59.922 1.00 26.40 289 ALA A O 1
ATOM 2191 N N . LEU A 1 290 ? -16.738 -32.097 58.210 1.00 25.39 290 LEU A N 1
ATOM 2192 C CA . LEU A 1 290 ? -17.928 -31.567 57.495 1.00 25.40 290 LEU A CA 1
ATOM 2193 C C . LEU A 1 290 ? -18.769 -32.729 56.953 1.00 26.06 290 LEU A C 1
ATOM 2194 O O . LEU A 1 290 ? -20.005 -32.659 57.078 1.00 26.78 290 LEU A O 1
ATOM 2199 N N . ARG A 1 291 ? -18.129 -33.753 56.379 1.00 28.32 291 ARG A N 1
ATOM 2200 C CA . ARG A 1 291 ? -18.814 -34.982 55.882 1.00 31.17 291 ARG A CA 1
ATOM 2201 C C . ARG A 1 291 ? -19.548 -35.671 57.039 1.00 30.61 291 ARG A C 1
ATOM 2202 O O . ARG A 1 291 ? -20.700 -36.083 56.832 1.00 31.45 291 ARG A O 1
ATOM 2210 N N . LYS A 1 292 ? -18.905 -35.789 58.205 1.00 29.21 292 LYS A N 1
ATOM 2211 C CA . LYS A 1 292 ? -19.471 -36.468 59.405 1.00 30.90 292 LYS A CA 1
ATOM 2212 C C . LYS A 1 292 ? -20.421 -35.529 60.162 1.00 33.65 292 LYS A C 1
ATOM 2213 O O . LYS A 1 292 ? -21.010 -35.985 61.161 1.00 36.25 292 LYS A O 1
ATOM 2219 N N . ASP A 1 293 ? -20.550 -34.271 59.727 1.00 34.74 293 ASP A N 1
ATOM 2220 C CA . ASP A 1 293 ? -21.502 -33.278 60.295 1.00 34.10 293 ASP A CA 1
ATOM 2221 C C . ASP A 1 293 ? -21.110 -32.941 61.741 1.00 32.64 293 ASP A C 1
ATOM 2222 O O . ASP A 1 293 ? -22.009 -32.618 62.536 1.00 34.05 293 ASP A O 1
ATOM 2227 N N . LYS A 1 294 ? -19.815 -32.991 62.062 1.00 31.47 294 LYS A N 1
ATOM 2228 C CA . LYS A 1 294 ? -19.268 -32.649 63.402 1.00 33.43 294 LYS A CA 1
ATOM 2229 C C . LYS A 1 294 ? -19.068 -31.135 63.501 1.00 31.77 294 LYS A C 1
ATOM 2230 O O . LYS A 1 294 ? -18.948 -30.620 64.631 1.00 32.33 294 LYS A O 1
ATOM 2236 N N . ALA A 1 295 ? -19.011 -30.457 62.355 1.00 31.61 295 ALA A N 1
ATOM 2237 C CA . ALA A 1 295 ? -18.808 -28.998 62.259 1.00 29.55 295 ALA A CA 1
ATOM 2238 C C . ALA A 1 295 ? -19.512 -28.470 61.008 1.00 28.91 295 ALA A C 1
ATOM 2239 O O . ALA A 1 295 ? -19.858 -29.275 60.117 1.00 28.16 295 ALA A O 1
ATOM 2241 N N . SER A 1 296 ? -19.735 -27.158 60.976 1.00 26.62 296 SER A N 1
ATOM 2242 C CA . SER A 1 296 ? -20.313 -26.415 59.830 1.00 25.48 296 SER A CA 1
ATOM 2243 C C . SER A 1 296 ? -19.706 -25.015 59.796 1.00 25.54 296 SER A C 1
ATOM 2244 O O . SER A 1 296 ? -19.240 -24.548 60.855 1.00 24.89 296 SER A O 1
ATOM 2247 N N . SER A 1 297 ? -19.701 -24.389 58.619 1.00 24.96 297 SER A N 1
ATOM 2248 C CA . SER A 1 297 ? -19.561 -22.921 58.469 1.00 23.47 297 SER A CA 1
ATOM 2249 C C . SER A 1 297 ? -20.883 -22.290 58.910 1.00 23.51 297 SER A C 1
ATOM 2250 O O . SER A 1 297 ? -21.941 -22.818 58.509 1.00 24.00 297 SER A O 1
ATOM 2253 N N . PHE A 1 298 ? -20.819 -21.237 59.729 1.00 23.50 298 PHE A N 1
ATOM 2254 C CA . PHE A 1 298 ? -21.997 -20.496 60.249 1.00 24.82 298 PHE A CA 1
ATOM 2255 C C . PHE A 1 298 ? -21.909 -19.024 59.840 1.00 23.76 298 PHE A C 1
ATOM 2256 O O . PHE A 1 298 ? -20.805 -18.443 59.886 1.00 22.11 298 PHE A O 1
ATOM 2264 N N . SER A 1 299 ? -23.053 -18.458 59.448 1.00 25.36 299 SER A N 1
ATOM 2265 C CA . SER A 1 299 ? -23.292 -16.997 59.354 1.00 26.03 299 SER A CA 1
ATOM 2266 C C . SER A 1 299 ? -23.993 -16.539 60.635 1.00 26.37 299 SER A C 1
ATOM 2267 O O . SER A 1 299 ? -25.101 -17.044 60.926 1.00 29.82 299 SER A O 1
ATOM 2270 N N . PHE A 1 300 ? -23.345 -15.647 61.384 1.00 24.47 300 PHE A N 1
ATOM 2271 C CA . PHE A 1 300 ? -23.932 -14.917 62.532 1.00 25.56 300 PHE A CA 1
ATOM 2272 C C . PHE A 1 300 ? -24.080 -13.448 62.134 1.00 24.25 300 PHE A C 1
ATOM 2273 O O . PHE A 1 300 ? -23.068 -12.805 61.795 1.00 23.28 300 PHE A O 1
ATOM 2281 N N . ILE A 1 301 ? -25.314 -12.946 62.152 1.00 25.74 301 ILE A N 1
ATOM 2282 C CA . ILE A 1 301 ? -25.610 -11.488 62.084 1.00 26.53 301 ILE A CA 1
ATOM 2283 C C . ILE A 1 301 ? -26.054 -11.055 63.479 1.00 27.48 301 ILE A C 1
ATOM 2284 O O . ILE A 1 301 ? -27.000 -11.666 64.022 1.00 27.87 301 ILE A O 1
ATOM 2289 N N . ALA A 1 302 ? -25.360 -10.066 64.036 1.00 27.81 302 ALA A N 1
ATOM 2290 C CA . ALA A 1 302 ? -25.657 -9.468 65.353 1.00 29.15 302 ALA A CA 1
ATOM 2291 C C . ALA A 1 302 ? -25.778 -7.955 65.180 1.00 30.92 302 ALA A C 1
ATOM 2292 O O . ALA A 1 302 ? -25.297 -7.432 64.154 1.00 29.10 302 ALA A O 1
ATOM 2294 N N . ARG A 1 303 ? -26.421 -7.286 66.136 1.00 32.87 303 ARG A N 1
ATOM 2295 C CA . ARG A 1 303 ? -26.444 -5.804 66.207 1.00 34.00 303 ARG A CA 1
ATOM 2296 C C . ARG A 1 303 ? -26.152 -5.359 67.638 1.00 34.09 303 ARG A C 1
ATOM 2297 O O . ARG A 1 303 ? -26.545 -6.069 68.587 1.00 33.71 303 ARG A O 1
ATOM 2305 N N . ARG A 1 304 ? -25.484 -4.214 67.757 1.00 34.46 304 ARG A N 1
ATOM 2306 C CA . ARG A 1 304 ? -25.163 -3.544 69.038 1.00 35.55 304 ARG A CA 1
ATOM 2307 C C . ARG A 1 304 ? -26.470 -3.096 69.702 1.00 36.17 304 ARG A C 1
ATOM 2308 O O . ARG A 1 304 ? -27.298 -2.472 69.011 1.00 37.02 304 ARG A O 1
ATOM 2316 N N . ARG A 1 305 ? -26.647 -3.415 70.988 1.00 37.82 305 ARG A N 1
ATOM 2317 C CA . ARG A 1 305 ? -27.808 -2.973 71.811 1.00 40.03 305 ARG A CA 1
ATOM 2318 C C . ARG A 1 305 ? -27.723 -1.461 72.054 1.00 40.67 305 ARG A C 1
ATOM 2319 O O . ARG A 1 305 ? -26.650 -0.858 72.010 1.00 40.79 305 ARG A O 1
ATOM 2328 N N . ASP B 1 17 ? 12.075 -0.474 47.259 1.00 56.89 17 ASP B N 1
ATOM 2329 C CA . ASP B 1 17 ? 13.344 -0.332 48.038 1.00 54.60 17 ASP B CA 1
ATOM 2330 C C . ASP B 1 17 ? 13.872 -1.733 48.377 1.00 56.46 17 ASP B C 1
ATOM 2331 O O . ASP B 1 17 ? 13.413 -2.314 49.384 1.00 53.18 17 ASP B O 1
ATOM 2336 N N . HIS B 1 18 ? 14.801 -2.240 47.554 1.00 61.09 18 HIS B N 1
ATOM 2337 C CA . HIS B 1 18 ? 15.467 -3.568 47.683 1.00 62.29 18 HIS B CA 1
ATOM 2338 C C . HIS B 1 18 ? 16.226 -3.674 49.014 1.00 57.31 18 HIS B C 1
ATOM 2339 O O . HIS B 1 18 ? 16.457 -4.809 49.472 1.00 58.97 18 HIS B O 1
ATOM 2346 N N . TYR B 1 19 ? 16.602 -2.534 49.600 1.00 53.61 19 TYR B N 1
ATOM 2347 C CA . TYR B 1 19 ? 17.502 -2.415 50.778 1.00 50.68 19 TYR B CA 1
ATOM 2348 C C . TYR B 1 19 ? 16.703 -2.481 52.091 1.00 44.28 19 TYR B C 1
ATOM 2349 O O . TYR B 1 19 ? 17.333 -2.684 53.153 1.00 42.17 19 TYR B O 1
ATOM 2358 N N . GLN B 1 20 ? 15.372 -2.338 52.025 1.00 39.01 20 GLN B N 1
ATOM 2359 C CA . GLN B 1 20 ? 14.475 -2.131 53.199 1.00 36.69 20 GLN B CA 1
ATOM 2360 C C . GLN B 1 20 ? 14.603 -3.285 54.203 1.00 37.66 20 GLN B C 1
ATOM 2361 O O . GLN B 1 20 ? 14.794 -2.989 55.396 1.00 36.67 20 GLN B O 1
ATOM 2367 N N . SER B 1 21 ? 14.478 -4.541 53.756 1.00 40.06 21 SER B N 1
ATOM 2368 C CA . SER B 1 21 ? 14.469 -5.743 54.637 1.00 41.74 21 SER B CA 1
ATOM 2369 C C . SER B 1 21 ? 15.799 -5.861 55.394 1.00 42.32 21 SER B C 1
ATOM 2370 O O . SER B 1 21 ? 15.783 -6.360 56.537 1.00 43.43 21 SER B O 1
ATOM 2373 N N . LYS B 1 22 ? 16.900 -5.400 54.789 1.00 43.46 22 LYS B N 1
ATOM 2374 C CA . LYS B 1 22 ? 18.247 -5.354 55.421 1.00 44.33 22 LYS B CA 1
ATOM 2375 C C . LYS B 1 22 ? 18.227 -4.330 56.565 1.00 40.87 22 LYS B C 1
ATOM 2376 O O . LYS B 1 22 ? 18.726 -4.660 57.658 1.00 38.79 22 LYS B O 1
ATOM 2382 N N . ILE B 1 23 ? 17.658 -3.142 56.326 1.00 37.08 23 ILE B N 1
ATOM 2383 C CA . ILE B 1 23 ? 17.503 -2.061 57.346 1.00 35.56 23 ILE B CA 1
ATOM 2384 C C . ILE B 1 23 ? 16.650 -2.596 58.504 1.00 34.80 23 ILE B C 1
ATOM 2385 O O . ILE B 1 23 ? 17.026 -2.359 59.671 1.00 34.02 23 ILE B O 1
ATOM 2390 N N . GLU B 1 24 ? 15.546 -3.282 58.195 1.00 34.23 24 GLU B N 1
ATOM 2391 C CA . GLU B 1 24 ? 14.614 -3.850 59.207 1.00 35.03 24 GLU B CA 1
ATOM 2392 C C . GLU B 1 24 ? 15.361 -4.825 60.128 1.00 35.67 24 GLU B C 1
ATOM 2393 O O . GLU B 1 24 ? 15.142 -4.750 61.353 1.00 35.41 24 GLU B O 1
ATOM 2399 N N . SER B 1 25 ? 16.203 -5.704 59.573 1.00 36.57 25 SER B N 1
ATOM 2400 C CA . SER B 1 25 ? 16.920 -6.760 60.342 1.00 37.16 25 SER B CA 1
ATOM 2401 C C . SER B 1 25 ? 17.919 -6.127 61.321 1.00 35.24 25 SER B C 1
ATOM 2402 O O . SER B 1 25 ? 18.225 -6.773 62.338 1.00 36.28 25 SER B O 1
ATOM 2405 N N . VAL B 1 26 ? 18.401 -4.912 61.035 1.00 32.27 26 VAL B N 1
ATOM 2406 C CA . VAL B 1 26 ? 19.324 -4.148 61.928 1.00 32.88 26 VAL B CA 1
ATOM 2407 C C . VAL B 1 26 ? 18.615 -3.832 63.255 1.00 30.04 26 VAL B C 1
ATOM 2408 O O . VAL B 1 26 ? 19.306 -3.808 64.288 1.00 29.59 26 VAL B O 1
ATOM 2412 N N . TYR B 1 27 ? 17.296 -3.608 63.234 1.00 29.52 27 TYR B N 1
ATOM 2413 C CA . TYR B 1 27 ? 16.518 -3.043 64.370 1.00 29.08 27 TYR B CA 1
ATOM 2414 C C . TYR B 1 27 ? 15.486 -4.050 64.895 1.00 29.40 27 TYR B C 1
ATOM 2415 O O . TYR B 1 27 ? 14.617 -3.634 65.686 1.00 29.42 27 TYR B O 1
ATOM 2424 N N . ALA B 1 28 ? 15.607 -5.329 64.518 1.00 30.37 28 ALA B N 1
ATOM 2425 C CA . ALA B 1 28 ? 14.588 -6.384 64.748 1.00 32.62 28 ALA B CA 1
ATOM 2426 C C . ALA B 1 28 ? 14.634 -6.915 66.191 1.00 33.74 28 ALA B C 1
ATOM 2427 O O . ALA B 1 28 ? 13.654 -7.563 66.596 1.00 34.74 28 ALA B O 1
ATOM 2429 N N . ASP B 1 29 ? 15.716 -6.673 66.938 1.00 34.63 29 ASP B N 1
ATOM 2430 C CA . ASP B 1 29 ? 15.913 -7.247 68.299 1.00 36.05 29 ASP B CA 1
ATOM 2431 C C . ASP B 1 29 ? 14.989 -6.545 69.293 1.00 37.14 29 ASP B C 1
ATOM 2432 O O . ASP B 1 29 ? 14.650 -5.375 69.110 1.00 38.07 29 ASP B O 1
ATOM 2437 N N . PRO B 1 30 ? 14.540 -7.246 70.363 1.00 37.95 30 PRO B N 1
ATOM 2438 C CA . PRO B 1 30 ? 13.645 -6.658 71.360 1.00 38.07 30 PRO B CA 1
ATOM 2439 C C . PRO B 1 30 ? 14.162 -5.337 71.927 1.00 37.68 30 PRO B C 1
ATOM 2440 O O . PRO B 1 30 ? 15.345 -5.214 72.235 1.00 40.46 30 PRO B O 1
ATOM 2444 N N . PRO B 1 31 ? 13.292 -4.310 72.068 1.00 36.77 31 PRO B N 1
ATOM 2445 C CA . PRO B 1 31 ? 13.649 -3.073 72.765 1.00 37.08 31 PRO B CA 1
ATOM 2446 C C . PRO B 1 31 ? 14.324 -3.282 74.130 1.00 37.56 31 PRO B C 1
ATOM 2447 O O . PRO B 1 31 ? 15.138 -2.462 74.507 1.00 36.49 31 PRO B O 1
ATOM 2451 N N . GLU B 1 32 ? 13.973 -4.367 74.827 1.00 38.17 32 GLU B N 1
ATOM 2452 C CA . GLU B 1 32 ? 14.475 -4.702 76.189 1.00 40.68 32 GLU B CA 1
ATOM 2453 C C . GLU B 1 32 ? 15.991 -4.918 76.126 1.00 38.00 32 GLU B C 1
ATOM 2454 O O . GLU B 1 32 ? 16.674 -4.578 77.111 1.00 40.04 32 GLU B O 1
ATOM 2460 N N . GLU B 1 33 ? 16.489 -5.456 75.008 1.00 35.74 33 GLU B N 1
ATOM 2461 C CA . GLU B 1 33 ? 17.942 -5.637 74.740 1.00 37.77 33 GLU B CA 1
ATOM 2462 C C . GLU B 1 33 ? 18.562 -4.275 74.409 1.00 35.93 33 GLU B C 1
ATOM 2463 O O . GLU B 1 33 ? 19.592 -3.925 75.021 1.00 38.15 33 GLU B O 1
ATOM 2469 N N . TRP B 1 34 ? 17.943 -3.540 73.479 1.00 33.38 34 TRP B N 1
ATOM 2470 C CA . TRP B 1 34 ? 18.399 -2.207 72.996 1.00 30.30 34 TRP B CA 1
ATOM 2471 C C . TRP B 1 34 ? 18.537 -1.218 74.163 1.00 31.06 34 TRP B C 1
ATOM 2472 O O . TRP B 1 34 ? 19.496 -0.420 74.146 1.00 30.28 34 TRP B O 1
ATOM 2483 N N . ARG B 1 35 ? 17.614 -1.276 75.129 1.00 30.98 35 ARG B N 1
ATOM 2484 C CA . ARG B 1 35 ? 17.570 -0.411 76.340 1.00 33.43 35 ARG B CA 1
ATOM 2485 C C . ARG B 1 35 ? 18.935 -0.414 77.041 1.00 30.40 35 ARG B C 1
ATOM 2486 O O . ARG B 1 35 ? 19.406 0.658 77.444 1.00 29.92 35 ARG B O 1
ATOM 2494 N N . LYS B 1 36 ? 19.545 -1.591 77.171 1.00 31.13 36 LYS B N 1
ATOM 2495 C CA . LYS B 1 36 ? 20.819 -1.802 77.908 1.00 32.29 36 LYS B CA 1
ATOM 2496 C C . LYS B 1 36 ? 21.994 -1.166 77.160 1.00 30.29 36 LYS B C 1
ATOM 2497 O O . LYS B 1 36 ? 23.015 -0.902 77.821 1.00 30.28 36 LYS B O 1
ATOM 2503 N N . VAL B 1 37 ? 21.861 -0.955 75.844 1.00 28.35 37 VAL B N 1
ATOM 2504 C CA . VAL B 1 37 ? 22.965 -0.503 74.946 1.00 28.55 37 VAL B CA 1
ATOM 2505 C C . VAL B 1 37 ? 22.897 1.018 74.751 1.00 28.05 37 VAL B C 1
ATOM 2506 O O . VAL B 1 37 ? 23.974 1.652 74.791 1.00 28.50 37 VAL B O 1
ATOM 2510 N N . ILE B 1 38 ? 21.704 1.589 74.540 1.00 26.12 38 ILE B N 1
ATOM 2511 C CA . ILE B 1 38 ? 21.553 2.996 74.054 1.00 26.90 38 ILE B CA 1
ATOM 2512 C C . ILE B 1 38 ? 20.782 3.872 75.054 1.00 26.59 38 ILE B C 1
ATOM 2513 O O . ILE B 1 38 ? 20.668 5.083 74.787 1.00 25.90 38 ILE B O 1
ATOM 2518 N N . GLY B 1 39 ? 20.283 3.313 76.162 1.00 26.92 39 GLY B N 1
ATOM 2519 C CA . GLY B 1 39 ? 19.595 4.084 77.217 1.00 27.05 39 GLY B CA 1
ATOM 2520 C C . GLY B 1 39 ? 18.098 3.845 77.211 1.00 26.80 39 GLY B C 1
ATOM 2521 O O . GLY B 1 39 ? 17.602 3.219 76.260 1.00 27.34 39 GLY B O 1
ATOM 2522 N N . ASN B 1 40 ? 17.402 4.344 78.235 1.00 26.60 40 ASN B N 1
ATOM 2523 C CA . ASN B 1 40 ? 15.984 4.006 78.530 1.00 27.73 40 ASN B CA 1
ATOM 2524 C C . ASN B 1 40 ? 15.021 4.799 77.639 1.00 26.84 40 ASN B C 1
ATOM 2525 O O . ASN B 1 40 ? 13.842 4.407 77.591 1.00 26.44 40 ASN B O 1
ATOM 2530 N N . GLU B 1 41 ? 15.494 5.855 76.965 1.00 25.76 41 GLU B N 1
ATOM 2531 C CA . GLU B 1 41 ? 14.664 6.731 76.090 1.00 26.29 41 GLU B CA 1
ATOM 2532 C C . GLU B 1 41 ? 14.907 6.393 74.610 1.00 25.42 41 GLU B C 1
ATOM 2533 O O . GLU B 1 41 ? 14.137 6.891 73.762 1.00 25.00 41 GLU B O 1
ATOM 2539 N N . PHE B 1 42 ? 15.929 5.584 74.312 1.00 25.99 42 PHE B N 1
ATOM 2540 C CA . PHE B 1 42 ? 16.228 5.038 72.961 1.00 25.74 42 PHE B CA 1
ATOM 2541 C C . PHE B 1 42 ? 16.521 6.163 71.951 1.00 24.65 42 PHE B C 1
ATOM 2542 O O . PHE B 1 42 ? 16.091 6.041 70.784 1.00 22.59 42 PHE B O 1
ATOM 2550 N N . TRP B 1 43 ? 17.228 7.223 72.358 1.00 23.21 43 TRP B N 1
ATOM 2551 C CA . TRP B 1 43 ? 17.798 8.228 71.418 1.00 23.74 43 TRP B CA 1
ATOM 2552 C C . TRP B 1 43 ? 18.954 7.565 70.663 1.00 23.51 43 TRP B C 1
ATOM 2553 O O . TRP B 1 43 ? 19.824 6.983 71.329 1.00 25.53 43 TRP B O 1
ATOM 2564 N N . TYR B 1 44 ? 18.971 7.621 69.330 1.00 22.01 44 TYR B N 1
ATOM 2565 C CA . TYR B 1 44 ? 19.952 6.850 68.522 1.00 21.83 44 TYR B CA 1
ATOM 2566 C C . TYR B 1 44 ? 20.535 7.704 67.389 1.00 21.28 44 TYR B C 1
ATOM 2567 O O . TYR B 1 44 ? 20.567 7.245 66.225 1.00 20.77 44 TYR B O 1
ATOM 2576 N N . GLN B 1 45 ? 21.032 8.895 67.733 1.00 21.62 45 GLN B N 1
ATOM 2577 C CA . GLN B 1 45 ? 21.812 9.765 66.811 1.00 21.92 45 GLN B CA 1
ATOM 2578 C C . GLN B 1 45 ? 22.605 10.786 67.635 1.00 21.16 45 GLN B C 1
ATOM 2579 O O . GLN B 1 45 ? 22.359 11.994 67.493 1.00 20.50 45 GLN B O 1
ATOM 2585 N N . TYR B 1 46 ? 23.517 10.294 68.479 1.00 21.28 46 TYR B N 1
ATOM 2586 C CA . TYR B 1 46 ? 24.578 11.082 69.159 1.00 20.88 46 TYR B CA 1
ATOM 2587 C C . TYR B 1 46 ? 23.974 12.016 70.213 1.00 20.69 46 TYR B C 1
ATOM 2588 O O . TYR B 1 46 ? 22.740 12.068 70.389 1.00 20.53 46 TYR B O 1
ATOM 2597 N N . GLY B 1 47 ? 24.854 12.730 70.913 1.00 21.67 47 GLY B N 1
ATOM 2598 C CA . GLY B 1 47 ? 24.492 13.570 72.062 1.00 23.75 47 GLY B CA 1
ATOM 2599 C C . GLY B 1 47 ? 25.299 14.852 72.115 1.00 24.87 47 GLY B C 1
ATOM 2600 O O . GLY B 1 47 ? 26.410 14.894 71.538 1.00 24.32 47 GLY B O 1
ATOM 2601 N N . VAL B 1 48 ? 24.745 15.867 72.777 1.00 25.72 48 VAL B N 1
ATOM 2602 C CA . VAL B 1 48 ? 25.444 17.139 73.108 1.00 27.87 48 VAL B CA 1
ATOM 2603 C C . VAL B 1 48 ? 25.683 17.131 74.622 1.00 30.13 48 VAL B C 1
ATOM 2604 O O . VAL B 1 48 ? 24.696 17.013 75.372 1.00 30.25 48 VAL B O 1
ATOM 2608 N N . PHE B 1 49 ? 26.953 17.185 75.036 1.00 33.47 49 PHE B N 1
ATOM 2609 C CA . PHE B 1 49 ? 27.408 17.046 76.446 1.00 34.02 49 PHE B CA 1
ATOM 2610 C C . PHE B 1 49 ? 27.841 18.417 76.967 1.00 36.05 49 PHE B C 1
ATOM 2611 O O . PHE B 1 49 ? 29.041 18.617 77.207 1.00 43.99 49 PHE B O 1
ATOM 2619 N N . ASP B 1 50 ? 26.887 19.334 77.119 1.00 37.09 50 ASP B N 1
ATOM 2620 C CA . ASP B 1 50 ? 27.138 20.710 77.623 1.00 38.73 50 ASP B CA 1
ATOM 2621 C C . ASP B 1 50 ? 26.356 20.895 78.930 1.00 39.28 50 ASP B C 1
ATOM 2622 O O . ASP B 1 50 ? 25.783 19.905 79.422 1.00 36.77 50 ASP B O 1
ATOM 2627 N N . GLU B 1 51 ? 26.327 22.122 79.454 1.00 41.25 51 GLU B N 1
ATOM 2628 C CA . GLU B 1 51 ? 25.844 22.448 80.824 1.00 42.27 51 GLU B CA 1
ATOM 2629 C C . GLU B 1 51 ? 24.307 22.431 80.883 1.00 41.29 51 GLU B C 1
ATOM 2630 O O . GLU B 1 51 ? 23.778 22.425 82.013 1.00 42.82 51 GLU B O 1
ATOM 2636 N N . LYS B 1 52 ? 23.612 22.403 79.738 1.00 38.25 52 LYS B N 1
ATOM 2637 C CA . LYS B 1 52 ? 22.124 22.325 79.679 1.00 38.30 52 LYS B CA 1
ATOM 2638 C C . LYS B 1 52 ? 21.670 20.860 79.642 1.00 36.58 52 LYS B C 1
ATOM 2639 O O . LYS B 1 52 ? 20.454 20.623 79.768 1.00 37.48 52 LYS B O 1
ATOM 2645 N N . MET B 1 53 ? 22.602 19.917 79.475 1.00 35.58 53 MET B N 1
ATOM 2646 C CA . MET B 1 53 ? 22.329 18.457 79.557 1.00 36.34 53 MET B CA 1
ATOM 2647 C C . MET B 1 53 ? 21.907 18.124 80.993 1.00 37.26 53 MET B C 1
ATOM 2648 O O . MET B 1 53 ? 22.558 18.630 81.925 1.00 41.94 53 MET B O 1
ATOM 2653 N N . ASP B 1 54 ? 20.846 17.331 81.164 1.00 35.49 54 ASP B N 1
ATOM 2654 C CA . ASP B 1 54 ? 20.363 16.878 82.496 1.00 37.16 54 ASP B CA 1
ATOM 2655 C C . ASP B 1 54 ? 21.391 15.919 83.093 1.00 37.31 54 ASP B C 1
ATOM 2656 O O . ASP B 1 54 ? 21.702 14.898 82.488 1.00 37.51 54 ASP B O 1
ATOM 2661 N N . PRO B 1 55 ? 21.959 16.211 84.286 1.00 37.55 55 PRO B N 1
ATOM 2662 C CA . PRO B 1 55 ? 22.942 15.319 84.906 1.00 37.26 55 PRO B CA 1
ATOM 2663 C C . PRO B 1 55 ? 22.356 14.096 85.634 1.00 36.93 55 PRO B C 1
ATOM 2664 O O . PRO B 1 55 ? 23.120 13.209 85.950 1.00 39.43 55 PRO B O 1
ATOM 2668 N N . SER B 1 56 ? 21.040 14.064 85.871 1.00 36.28 56 SER B N 1
ATOM 2669 C CA . SER B 1 56 ? 20.351 13.013 86.670 1.00 36.74 56 SER B CA 1
ATOM 2670 C C . SER B 1 56 ? 19.953 11.808 85.803 1.00 37.30 56 SER B C 1
ATOM 2671 O O . SER B 1 56 ? 19.799 10.713 86.372 1.00 37.50 56 SER B O 1
ATOM 2674 N N . ARG B 1 57 ? 19.771 11.985 84.490 1.00 34.17 57 ARG B N 1
ATOM 2675 C CA . ARG B 1 57 ? 19.442 10.865 83.566 1.00 33.47 57 ARG B CA 1
ATOM 2676 C C . ARG B 1 57 ? 20.735 10.191 83.103 1.00 29.14 57 ARG B C 1
ATOM 2677 O O . ARG B 1 57 ? 21.813 10.787 83.275 1.00 28.42 57 ARG B O 1
ATOM 2685 N N . LEU B 1 58 ? 20.619 8.985 82.544 1.00 28.37 58 LEU B N 1
ATOM 2686 C CA . LEU B 1 58 ? 21.729 8.277 81.854 1.00 28.29 58 LEU B CA 1
ATOM 2687 C C . LEU B 1 58 ? 22.324 9.226 80.817 1.00 27.87 58 LEU B C 1
ATOM 2688 O O . LEU B 1 58 ? 21.575 9.888 80.102 1.00 28.41 58 LEU B O 1
ATOM 2693 N N . PRO B 1 59 ? 23.670 9.367 80.735 1.00 29.16 59 PRO B N 1
ATOM 2694 C CA . PRO B 1 59 ? 24.296 10.276 79.771 1.00 28.51 59 PRO B CA 1
ATOM 2695 C C . PRO B 1 59 ? 23.819 10.110 78.318 1.00 27.67 59 PRO B C 1
ATOM 2696 O O . PRO B 1 59 ? 23.756 11.106 77.621 1.00 28.07 59 PRO B O 1
ATOM 2700 N N . LEU B 1 60 ? 23.495 8.886 77.887 1.00 25.67 60 LEU B N 1
ATOM 2701 C CA . LEU B 1 60 ? 23.006 8.632 76.506 1.00 26.26 60 LEU B CA 1
ATOM 2702 C C . LEU B 1 60 ? 21.606 9.242 76.348 1.00 27.50 60 LEU B C 1
ATOM 2703 O O . LEU B 1 60 ? 21.367 9.898 75.308 1.00 29.70 60 LEU B O 1
ATOM 2708 N N . ASP B 1 61 ? 20.736 9.072 77.350 1.00 25.85 61 ASP B N 1
ATOM 2709 C CA . ASP B 1 61 ? 19.361 9.639 77.358 1.00 24.99 61 ASP B CA 1
ATOM 2710 C C . ASP B 1 61 ? 19.443 11.168 77.435 1.00 24.75 61 ASP B C 1
ATOM 2711 O O . ASP B 1 61 ? 18.756 11.839 76.632 1.00 25.98 61 ASP B O 1
ATOM 2716 N N . ALA B 1 62 ? 20.266 11.694 78.345 1.00 23.50 62 ALA B N 1
ATOM 2717 C CA . ALA B 1 62 ? 20.422 13.147 78.598 1.00 24.70 62 ALA B CA 1
ATOM 2718 C C . ALA B 1 62 ? 21.053 13.845 77.382 1.00 24.19 62 ALA B C 1
ATOM 2719 O O . ALA B 1 62 ? 20.513 14.884 76.966 1.00 24.82 62 ALA B O 1
ATOM 2721 N N . SER B 1 63 ? 22.158 13.308 76.851 1.00 24.69 63 SER B N 1
ATOM 2722 C CA . SER B 1 63 ? 22.932 13.899 75.725 1.00 24.93 63 SER B CA 1
ATOM 2723 C C . SER B 1 63 ? 22.114 13.828 74.427 1.00 24.52 63 SER B C 1
ATOM 2724 O O . SER B 1 63 ? 22.211 14.772 73.624 1.00 25.01 63 SER B O 1
ATOM 2727 N N . GLY B 1 64 ? 21.331 12.762 74.242 1.00 25.67 64 GLY B N 1
ATOM 2728 C CA . GLY B 1 64 ? 20.437 12.576 73.082 1.00 25.59 64 GLY B CA 1
ATOM 2729 C C . GLY B 1 64 ? 19.344 13.630 73.036 1.00 26.37 64 GLY B C 1
ATOM 2730 O O . GLY B 1 64 ? 19.177 14.261 71.969 1.00 24.78 64 GLY B O 1
ATOM 2731 N N . ARG B 1 65 ? 18.617 13.813 74.144 1.00 27.09 65 ARG B N 1
ATOM 2732 C CA . ARG B 1 65 ? 17.552 14.848 74.282 1.00 28.94 65 ARG B CA 1
ATOM 2733 C C . ARG B 1 65 ? 18.167 16.233 74.067 1.00 29.89 65 ARG B C 1
ATOM 2734 O O . ARG B 1 65 ? 17.577 17.030 73.309 1.00 31.36 65 ARG B O 1
ATOM 2742 N N . ARG B 1 66 ? 19.302 16.504 74.716 1.00 29.88 66 ARG B N 1
ATOM 2743 C CA . ARG B 1 66 ? 20.004 17.811 74.625 1.00 30.61 66 ARG B CA 1
ATOM 2744 C C . ARG B 1 66 ? 20.404 18.067 73.164 1.00 29.71 66 ARG B C 1
ATOM 2745 O O . ARG B 1 66 ? 20.327 19.233 72.733 1.00 29.44 66 ARG B O 1
ATOM 2753 N N . HIS B 1 67 ? 20.809 17.024 72.430 1.00 28.39 67 HIS B N 1
ATOM 2754 C CA . HIS B 1 67 ? 21.181 17.124 70.993 1.00 27.26 67 HIS B CA 1
ATOM 2755 C C . HIS B 1 67 ? 19.969 17.609 70.190 1.00 26.15 67 HIS B C 1
ATOM 2756 O O . HIS B 1 67 ? 20.137 18.556 69.400 1.00 27.87 67 HIS B O 1
ATOM 2763 N N . MET B 1 68 ? 18.795 17.004 70.397 1.00 25.80 68 MET B N 1
ATOM 2764 C CA . MET B 1 68 ? 17.537 17.414 69.714 1.00 26.49 68 MET B CA 1
ATOM 2765 C C . MET B 1 68 ? 17.220 18.872 70.081 1.00 27.91 68 MET B C 1
ATOM 2766 O O . MET B 1 68 ? 16.955 19.661 69.155 1.00 28.18 68 MET B O 1
ATOM 2771 N N . GLU B 1 69 ? 17.276 19.231 71.369 1.00 29.04 69 GLU B N 1
ATOM 2772 C CA . GLU B 1 69 ? 17.005 20.619 71.842 1.00 28.95 69 GLU B CA 1
ATOM 2773 C C . GLU B 1 69 ? 17.926 21.599 71.114 1.00 28.46 69 GLU B C 1
ATOM 2774 O O . GLU B 1 69 ? 17.422 22.632 70.630 1.00 29.23 69 GLU B O 1
ATOM 2780 N N . TYR B 1 70 ? 19.221 21.281 71.052 1.00 26.95 70 TYR B N 1
ATOM 2781 C CA . TYR B 1 70 ? 20.270 22.137 70.445 1.00 27.74 70 TYR B CA 1
ATOM 2782 C C . TYR B 1 70 ? 19.953 22.374 68.963 1.00 26.93 70 TYR B C 1
ATOM 2783 O O . TYR B 1 70 ? 20.137 23.510 68.499 1.00 29.28 70 TYR B O 1
ATOM 2792 N N . GLN B 1 71 ? 19.489 21.347 68.245 1.00 25.16 71 GLN B N 1
ATOM 2793 C CA . GLN B 1 71 ? 19.151 21.455 66.799 1.00 25.65 71 GLN B CA 1
ATOM 2794 C C . GLN B 1 71 ? 18.000 22.452 66.613 1.00 26.80 71 GLN B C 1
ATOM 2795 O O . GLN B 1 71 ? 18.060 23.241 65.650 1.00 27.24 71 GLN B O 1
ATOM 2801 N N . PHE B 1 72 ? 17.002 22.426 67.501 1.00 27.75 72 PHE B N 1
ATOM 2802 C CA . PHE B 1 72 ? 15.853 23.370 67.490 1.00 29.82 72 PHE B CA 1
ATOM 2803 C C . PHE B 1 72 ? 16.345 24.796 67.767 1.00 31.77 72 PHE B C 1
ATOM 2804 O O . PHE B 1 72 ? 15.788 25.734 67.168 1.00 32.50 72 PHE B O 1
ATOM 2812 N N . GLU B 1 73 ? 17.363 24.954 68.619 1.00 32.40 73 GLU B N 1
ATOM 2813 C CA . GLU B 1 73 ? 17.991 26.272 68.909 1.00 33.43 73 GLU B CA 1
ATOM 2814 C C . GLU B 1 73 ? 18.700 26.778 67.645 1.00 33.94 73 GLU B C 1
ATOM 2815 O O . GLU B 1 73 ? 18.536 27.973 67.327 1.00 34.74 73 GLU B O 1
ATOM 2821 N N . LEU B 1 74 ? 19.432 25.904 66.943 1.00 33.00 74 LEU B N 1
ATOM 2822 C CA . LEU B 1 74 ? 20.139 26.239 65.673 1.00 32.98 74 LEU B CA 1
ATOM 2823 C C . LEU B 1 74 ? 19.118 26.671 64.612 1.00 32.00 74 LEU B C 1
ATOM 2824 O O . LEU B 1 74 ? 19.384 27.675 63.911 1.00 29.61 74 LEU B O 1
ATOM 2829 N N . ALA B 1 75 ? 17.996 25.949 64.502 1.00 31.80 75 ALA B N 1
ATOM 2830 C CA . ALA B 1 75 ? 16.903 26.238 63.543 1.00 33.32 75 ALA B CA 1
ATOM 2831 C C . ALA B 1 75 ? 16.307 27.617 63.850 1.00 35.75 75 ALA B C 1
ATOM 2832 O O . ALA B 1 75 ? 16.181 28.428 62.908 1.00 37.30 75 ALA B O 1
ATOM 2834 N N . GLU B 1 76 ? 15.973 27.869 65.121 1.00 37.66 76 GLU B N 1
ATOM 2835 C CA . GLU B 1 76 ? 15.422 29.162 65.614 1.00 39.07 76 GLU B CA 1
ATOM 2836 C C . GLU B 1 76 ? 16.366 30.312 65.232 1.00 39.35 76 GLU B C 1
ATOM 2837 O O . GLU B 1 76 ? 15.888 31.267 64.585 1.00 36.07 76 GLU B O 1
ATOM 2843 N N . GLN B 1 77 ? 17.648 30.215 65.607 1.00 40.65 77 GLN B N 1
ATOM 2844 C CA . GLN B 1 77 ? 18.689 31.255 65.364 1.00 42.58 77 GLN B CA 1
ATOM 2845 C C . GLN B 1 77 ? 18.834 31.520 63.861 1.00 38.74 77 GLN B C 1
ATOM 2846 O O . GLN B 1 77 ? 19.100 32.676 63.503 1.00 40.30 77 GLN B O 1
ATOM 2852 N N . ALA B 1 78 ? 18.668 30.491 63.024 1.00 35.36 78 ALA B N 1
ATOM 2853 C CA . ALA B 1 78 ? 18.796 30.574 61.550 1.00 36.67 78 ALA B CA 1
ATOM 2854 C C . ALA B 1 78 ? 17.518 31.158 60.934 1.00 37.49 78 ALA B C 1
ATOM 2855 O O . ALA B 1 78 ? 17.509 31.374 59.708 1.00 39.73 78 ALA B O 1
ATOM 2857 N N . GLY B 1 79 ? 16.481 31.389 61.745 1.00 37.49 79 GLY B N 1
ATOM 2858 C CA . GLY B 1 79 ? 15.242 32.080 61.338 1.00 38.72 79 GLY B CA 1
ATOM 2859 C C . GLY B 1 79 ? 14.158 31.117 60.882 1.00 38.21 79 GLY B C 1
ATOM 2860 O O . GLY B 1 79 ? 13.302 31.539 60.085 1.00 40.42 79 GLY B O 1
ATOM 2861 N N . ALA B 1 80 ? 14.177 29.871 61.364 1.00 36.13 80 ALA B N 1
ATOM 2862 C CA . ALA B 1 80 ? 13.112 28.871 61.119 1.00 35.90 80 ALA B CA 1
ATOM 2863 C C . ALA B 1 80 ? 11.823 29.329 61.809 1.00 34.51 80 ALA B C 1
ATOM 2864 O O . ALA B 1 80 ? 11.905 29.945 62.885 1.00 36.25 80 ALA B O 1
ATOM 2866 N N . ASP B 1 81 ? 10.682 29.037 61.185 1.00 35.37 81 ASP B N 1
ATOM 2867 C CA . ASP B 1 81 ? 9.317 29.388 61.655 1.00 36.70 81 ASP B CA 1
ATOM 2868 C C . ASP B 1 81 ? 8.861 28.340 62.678 1.00 35.16 81 ASP B C 1
ATOM 2869 O O . ASP B 1 81 ? 8.026 27.487 62.311 1.00 35.21 81 ASP B O 1
ATOM 2874 N N . LEU B 1 82 ? 9.381 28.398 63.909 1.00 35.11 82 LEU B N 1
ATOM 2875 C CA . LEU B 1 82 ? 9.228 27.309 64.913 1.00 35.63 82 LEU B CA 1
ATOM 2876 C C . LEU B 1 82 ? 8.403 27.764 66.121 1.00 39.08 82 LEU B C 1
ATOM 2877 O O . LEU B 1 82 ? 8.428 27.043 67.131 1.00 41.84 82 LEU B O 1
ATOM 2882 N N . SER B 1 83 ? 7.656 28.866 66.015 1.00 41.19 83 SER B N 1
ATOM 2883 C CA . SER B 1 83 ? 6.750 29.352 67.091 1.00 41.64 83 SER B CA 1
ATOM 2884 C C . SER B 1 83 ? 5.651 28.311 67.332 1.00 41.36 83 SER B C 1
ATOM 2885 O O . SER B 1 83 ? 5.382 27.501 66.422 1.00 39.61 83 SER B O 1
ATOM 2888 N N . SER B 1 84 ? 5.042 28.339 68.518 1.00 42.43 84 SER B N 1
ATOM 2889 C CA . SER B 1 84 ? 3.937 27.440 68.939 1.00 43.19 84 SER B CA 1
ATOM 2890 C C . SER B 1 84 ? 2.782 27.490 67.927 1.00 39.73 84 SER B C 1
ATOM 2891 O O . SER B 1 84 ? 2.139 26.450 67.718 1.00 39.57 84 SER B O 1
ATOM 2894 N N . GLN B 1 85 ? 2.532 28.651 67.313 1.00 38.88 85 GLN B N 1
ATOM 2895 C CA . GLN B 1 85 ? 1.375 28.874 66.404 1.00 37.51 85 GLN B CA 1
ATOM 2896 C C . GLN B 1 85 ? 1.695 28.432 64.965 1.00 35.76 85 GLN B C 1
ATOM 2897 O O . GLN B 1 85 ? 0.746 28.381 64.157 1.00 35.55 85 GLN B O 1
ATOM 2903 N N . SER B 1 86 ? 2.955 28.113 64.636 1.00 34.15 86 SER B N 1
ATOM 2904 C CA . SER B 1 86 ? 3.373 27.752 63.253 1.00 34.26 86 SER B CA 1
ATOM 2905 C C . SER B 1 86 ? 3.446 26.230 63.058 1.00 32.82 86 SER B C 1
ATOM 2906 O O . SER B 1 86 ? 3.489 25.804 61.894 1.00 31.45 86 SER B O 1
ATOM 2909 N N . ILE B 1 87 ? 3.442 25.438 64.136 1.00 31.67 87 ILE B N 1
ATOM 2910 C CA . ILE B 1 87 ? 3.637 23.957 64.074 1.00 31.39 87 ILE B CA 1
ATOM 2911 C C . ILE B 1 87 ? 2.304 23.269 64.381 1.00 31.60 87 ILE B C 1
ATOM 2912 O O . ILE B 1 87 ? 2.034 23.000 65.569 1.00 32.81 87 ILE B O 1
ATOM 2917 N N . ARG B 1 88 ? 1.507 22.997 63.343 1.00 32.10 88 ARG B N 1
ATOM 2918 C CA . ARG B 1 88 ? 0.186 22.323 63.463 1.00 33.03 88 ARG B CA 1
ATOM 2919 C C . ARG B 1 88 ? 0.319 20.842 63.084 1.00 30.98 88 ARG B C 1
ATOM 2920 O O . ARG B 1 88 ? -0.465 20.031 63.623 1.00 30.24 88 ARG B O 1
ATOM 2928 N N . ARG B 1 89 ? 1.257 20.503 62.191 1.00 27.05 89 ARG B N 1
ATOM 2929 C CA . ARG B 1 89 ? 1.549 19.101 61.790 1.00 26.48 89 ARG B CA 1
ATOM 2930 C C . ARG B 1 89 ? 3.060 18.918 61.619 1.00 26.05 89 ARG B C 1
ATOM 2931 O O . ARG B 1 89 ? 3.702 19.782 60.986 1.00 25.98 89 ARG B O 1
ATOM 2939 N N . ALA B 1 90 ? 3.595 17.826 62.173 1.00 23.87 90 ALA B N 1
ATOM 2940 C CA . ALA B 1 90 ? 5.024 17.455 62.099 1.00 23.44 90 ALA B CA 1
ATOM 2941 C C . ALA B 1 90 ? 5.142 15.991 61.672 1.00 23.24 90 ALA B C 1
ATOM 2942 O O . ALA B 1 90 ? 4.177 15.227 61.881 1.00 22.15 90 ALA B O 1
ATOM 2944 N N . ILE B 1 91 ? 6.278 15.638 61.068 1.00 24.09 91 ILE B N 1
ATOM 2945 C CA . ILE B 1 91 ? 6.607 14.247 60.650 1.00 24.28 91 ILE B CA 1
ATOM 2946 C C . ILE B 1 91 ? 8.033 13.929 61.106 1.00 23.32 91 ILE B C 1
ATOM 2947 O O . ILE B 1 91 ? 8.932 14.769 60.930 1.00 23.39 91 ILE B O 1
ATOM 2952 N N . ASP B 1 92 ? 8.195 12.753 61.704 1.00 23.23 92 ASP B N 1
ATOM 2953 C CA . ASP B 1 92 ? 9.475 12.207 62.215 1.00 22.27 92 ASP B CA 1
ATOM 2954 C C . ASP B 1 92 ? 9.829 11.052 61.279 1.00 21.39 92 ASP B C 1
ATOM 2955 O O . ASP B 1 92 ? 9.180 9.996 61.387 1.00 20.89 92 ASP B O 1
ATOM 2960 N N . ILE B 1 93 ? 10.757 11.283 60.348 1.00 21.77 93 ILE B N 1
ATOM 2961 C CA . ILE B 1 93 ? 11.040 10.357 59.209 1.00 22.34 93 ILE B CA 1
ATOM 2962 C C . ILE B 1 93 ? 12.185 9.420 59.608 1.00 20.91 93 ILE B C 1
ATOM 2963 O O . ILE B 1 93 ? 13.320 9.901 59.789 1.00 20.99 93 ILE B O 1
ATOM 2968 N N . GLY B 1 94 ? 11.886 8.123 59.719 1.00 20.73 94 GLY B N 1
ATOM 2969 C CA . GLY B 1 94 ? 12.777 7.117 60.325 1.00 21.45 94 GLY B CA 1
ATOM 2970 C C . GLY B 1 94 ? 12.852 7.328 61.826 1.00 20.64 94 GLY B C 1
ATOM 2971 O O . GLY B 1 94 ? 13.957 7.599 62.333 1.00 19.80 94 GLY B O 1
ATOM 2972 N N . CYS B 1 95 ? 11.704 7.218 62.504 1.00 21.19 95 CYS B N 1
ATOM 2973 C CA . CYS B 1 95 ? 11.461 7.733 63.880 1.00 22.47 95 CYS B CA 1
ATOM 2974 C C . CYS B 1 95 ? 12.073 6.820 64.955 1.00 22.57 95 CYS B C 1
ATOM 2975 O O . CYS B 1 95 ? 11.988 7.188 66.150 1.00 23.90 95 CYS B O 1
ATOM 2978 N N . GLY B 1 96 ? 12.674 5.700 64.545 1.00 22.67 96 GLY B N 1
ATOM 2979 C CA . GLY B 1 96 ? 13.322 4.767 65.488 1.00 22.54 96 GLY B CA 1
ATOM 2980 C C . GLY B 1 96 ? 12.372 4.268 66.561 1.00 22.17 96 GLY B C 1
ATOM 2981 O O . GLY B 1 96 ? 11.308 3.742 66.209 1.00 22.06 96 GLY B O 1
ATOM 2982 N N . TRP B 1 97 ? 12.744 4.444 67.832 1.00 22.97 97 TRP B N 1
ATOM 2983 C CA . TRP B 1 97 ? 11.916 3.952 68.967 1.00 22.35 97 TRP B CA 1
ATOM 2984 C C . TRP B 1 97 ? 10.872 4.989 69.401 1.00 22.22 97 TRP B C 1
ATOM 2985 O O . TRP B 1 97 ? 10.050 4.651 70.265 1.00 22.60 97 TRP B O 1
ATOM 2996 N N . GLY B 1 98 ? 10.930 6.208 68.849 1.00 22.42 98 GLY B N 1
ATOM 2997 C CA . GLY B 1 98 ? 9.879 7.218 69.098 1.00 22.93 98 GLY B CA 1
ATOM 2998 C C . GLY B 1 98 ? 10.214 8.331 70.078 1.00 22.81 98 GLY B C 1
ATOM 2999 O O . GLY B 1 98 ? 9.289 9.085 70.410 1.00 23.26 98 GLY B O 1
ATOM 3000 N N . PRO B 1 99 ? 11.467 8.529 70.539 1.00 23.04 99 PRO B N 1
ATOM 3001 C CA . PRO B 1 99 ? 11.754 9.594 71.504 1.00 24.31 99 PRO B CA 1
ATOM 3002 C C . PRO B 1 99 ? 11.411 11.001 70.988 1.00 25.04 99 PRO B C 1
ATOM 3003 O O . PRO B 1 99 ? 10.964 11.810 71.774 1.00 26.31 99 PRO B O 1
ATOM 3007 N N . VAL B 1 100 ? 11.623 11.248 69.691 1.00 23.52 100 VAL B N 1
ATOM 3008 C CA . VAL B 1 100 ? 11.347 12.587 69.090 1.00 23.55 100 VAL B CA 1
ATOM 3009 C C . VAL B 1 100 ? 9.838 12.850 69.096 1.00 22.55 100 VAL B C 1
ATOM 3010 O O . VAL B 1 100 ? 9.451 14.016 69.238 1.00 23.54 100 VAL B O 1
ATOM 3014 N N . LEU B 1 101 ? 9.030 11.800 68.947 1.00 22.21 101 LEU B N 1
ATOM 3015 C CA . LEU B 1 101 ? 7.548 11.931 68.901 1.00 24.30 101 LEU B CA 1
ATOM 3016 C C . LEU B 1 101 ? 7.062 12.511 70.238 1.00 25.82 101 LEU B C 1
ATOM 3017 O O . LEU B 1 101 ? 6.300 13.503 70.212 1.00 26.31 101 LEU B O 1
ATOM 3022 N N . SER B 1 102 ? 7.519 11.947 71.361 1.00 26.97 102 SER B N 1
ATOM 3023 C CA . SER B 1 102 ? 7.202 12.430 72.733 1.00 28.29 102 SER B CA 1
ATOM 3024 C C . SER B 1 102 ? 7.788 13.831 72.948 1.00 28.02 102 SER B C 1
ATOM 3025 O O . SER B 1 102 ? 7.105 14.664 73.567 1.00 30.11 102 SER B O 1
ATOM 3028 N N . PHE B 1 103 ? 9.007 14.076 72.460 1.00 26.64 103 PHE B N 1
ATOM 3029 C CA . PHE B 1 103 ? 9.704 15.386 72.558 1.00 28.04 103 PHE B CA 1
ATOM 3030 C C . PHE B 1 103 ? 8.876 16.465 71.850 1.00 28.62 103 PHE B C 1
ATOM 3031 O O . PHE B 1 103 ? 8.693 17.552 72.425 1.00 28.19 103 PHE B O 1
ATOM 3039 N N . LEU B 1 104 ? 8.399 16.180 70.635 1.00 28.70 104 LEU B N 1
ATOM 3040 C CA . LEU B 1 104 ? 7.595 17.143 69.836 1.00 30.82 104 LEU B CA 1
ATOM 3041 C C . LEU B 1 104 ? 6.256 17.397 70.536 1.00 32.38 104 LEU B C 1
ATOM 3042 O O . LEU B 1 104 ? 5.861 18.578 70.627 1.00 34.89 104 LEU B O 1
ATOM 3047 N N . ALA B 1 105 ? 5.601 16.342 71.027 1.00 32.13 105 ALA B N 1
ATOM 3048 C CA . ALA B 1 105 ? 4.302 16.419 71.736 1.00 34.95 105 ALA B CA 1
ATOM 3049 C C . ALA B 1 105 ? 4.425 17.364 72.939 1.00 37.55 105 ALA B C 1
ATOM 3050 O O . ALA B 1 105 ? 3.507 18.180 73.137 1.00 40.38 105 ALA B O 1
ATOM 3052 N N . GLU B 1 106 ? 5.523 17.268 73.698 1.00 38.37 106 GLU B N 1
ATOM 3053 C CA . GLU B 1 106 ? 5.791 18.104 74.900 1.00 38.90 106 GLU B CA 1
ATOM 3054 C C . GLU B 1 106 ? 6.106 19.544 74.476 1.00 37.74 106 GLU B C 1
ATOM 3055 O O . GLU B 1 106 ? 5.535 20.464 75.078 1.00 37.16 106 GLU B O 1
ATOM 3061 N N . ARG B 1 107 ? 6.982 19.729 73.483 1.00 36.86 107 ARG B N 1
ATOM 3062 C CA . ARG B 1 107 ? 7.465 21.065 73.035 1.00 39.13 107 ARG B CA 1
ATOM 3063 C C . ARG B 1 107 ? 6.340 21.819 72.314 1.00 37.08 107 ARG B C 1
ATOM 3064 O O . ARG B 1 107 ? 6.325 23.056 72.396 1.00 37.28 107 ARG B O 1
ATOM 3072 N N . TYR B 1 108 ? 5.445 21.106 71.624 1.00 39.74 108 TYR B N 1
ATOM 3073 C CA . TYR B 1 108 ? 4.295 21.690 70.883 1.00 40.35 108 TYR B CA 1
ATOM 3074 C C . TYR B 1 108 ? 3.013 20.992 71.325 1.00 43.08 108 TYR B C 1
ATOM 3075 O O . TYR B 1 108 ? 2.490 20.140 70.607 1.00 43.62 108 TYR B O 1
ATOM 3084 N N . PRO B 1 109 ? 2.464 21.341 72.513 1.00 46.50 109 PRO B N 1
ATOM 3085 C CA . PRO B 1 109 ? 1.280 20.662 73.043 1.00 46.80 109 PRO B CA 1
ATOM 3086 C C . PRO B 1 109 ? 0.006 20.937 72.226 1.00 48.34 109 PRO B C 1
ATOM 3087 O O . PRO B 1 109 ? -0.954 20.205 72.399 1.00 51.21 109 PRO B O 1
ATOM 3091 N N . HIS B 1 110 ? 0.030 21.956 71.359 1.00 48.21 110 HIS B N 1
ATOM 3092 C CA . HIS B 1 110 ? -1.103 22.351 70.480 1.00 50.96 110 HIS B CA 1
ATOM 3093 C C . HIS B 1 110 ? -0.837 21.944 69.023 1.00 47.38 110 HIS B C 1
ATOM 3094 O O . HIS B 1 110 ? -1.685 22.272 68.172 1.00 51.68 110 HIS B O 1
ATOM 3101 N N . CYS B 1 111 ? 0.272 21.249 68.739 1.00 42.02 111 CYS B N 1
ATOM 3102 C CA . CYS B 1 111 ? 0.495 20.545 67.446 1.00 39.73 111 CYS B CA 1
ATOM 3103 C C . CYS B 1 111 ? -0.567 19.446 67.324 1.00 40.28 111 CYS B C 1
ATOM 3104 O O . CYS B 1 111 ? -0.561 18.530 68.168 1.00 41.96 111 CYS B O 1
ATOM 3107 N N . GLU B 1 112 ? -1.463 19.569 66.341 1.00 40.18 112 GLU B N 1
ATOM 3108 C CA . GLU B 1 112 ? -2.642 18.679 66.152 1.00 41.55 112 GLU B CA 1
ATOM 3109 C C . GLU B 1 112 ? -2.187 17.242 65.886 1.00 37.40 112 GLU B C 1
ATOM 3110 O O . GLU B 1 112 ? -2.805 16.312 66.429 1.00 39.26 112 GLU B O 1
ATOM 3116 N N . ARG B 1 113 ? -1.165 17.081 65.046 1.00 34.01 113 ARG B N 1
ATOM 3117 C CA . ARG B 1 113 ? -0.821 15.788 64.405 1.00 33.45 113 ARG B CA 1
ATOM 3118 C C . ARG B 1 113 ? 0.702 15.654 64.319 1.00 29.16 113 ARG B C 1
ATOM 3119 O O . ARG B 1 113 ? 1.351 16.551 63.756 1.00 26.78 113 ARG B O 1
ATOM 3127 N N . ILE B 1 114 ? 1.241 14.574 64.886 1.00 28.28 114 ILE B N 1
ATOM 3128 C CA . ILE B 1 114 ? 2.687 14.216 64.817 1.00 27.50 114 ILE B CA 1
ATOM 3129 C C . ILE B 1 114 ? 2.777 12.816 64.207 1.00 27.45 114 ILE B C 1
ATOM 3130 O O . ILE B 1 114 ? 2.348 11.852 64.874 1.00 28.57 114 ILE B O 1
ATOM 3135 N N . ASP B 1 115 ? 3.284 12.725 62.975 1.00 26.47 115 ASP B N 1
ATOM 3136 C CA . ASP B 1 115 ? 3.377 11.458 62.207 1.00 25.45 115 ASP B CA 1
ATOM 3137 C C . ASP B 1 115 ? 4.791 10.894 62.359 1.00 24.18 115 ASP B C 1
ATOM 3138 O O . ASP B 1 115 ? 5.756 11.615 62.058 1.00 24.29 115 ASP B O 1
ATOM 3143 N N . GLY B 1 116 ? 4.896 9.657 62.844 1.00 23.47 116 GLY B N 1
ATOM 3144 C CA . GLY B 1 116 ? 6.151 8.886 62.845 1.00 24.00 116 GLY B CA 1
ATOM 3145 C C . GLY B 1 116 ? 6.117 7.861 61.733 1.00 23.99 116 GLY B C 1
ATOM 3146 O O . GLY B 1 116 ? 5.131 7.103 61.674 1.00 24.92 116 GLY B O 1
ATOM 3147 N N . VAL B 1 117 ? 7.121 7.852 60.856 1.00 24.75 117 VAL B N 1
ATOM 3148 C CA . VAL B 1 117 ? 7.231 6.819 59.784 1.00 25.75 117 VAL B CA 1
ATOM 3149 C C . VAL B 1 117 ? 8.522 6.030 60.001 1.00 23.95 117 VAL B C 1
ATOM 3150 O O . VAL B 1 117 ? 9.558 6.632 60.363 1.00 22.33 117 VAL B O 1
ATOM 3154 N N . ASN B 1 118 ? 8.437 4.720 59.779 1.00 22.98 118 ASN B N 1
ATOM 3155 C CA . ASN B 1 118 ? 9.507 3.744 60.085 1.00 23.32 118 ASN B CA 1
ATOM 3156 C C . ASN B 1 118 ? 9.183 2.454 59.336 1.00 22.73 118 ASN B C 1
ATOM 3157 O O . ASN B 1 118 ? 7.987 2.174 59.148 1.00 23.19 118 ASN B O 1
ATOM 3162 N N . VAL B 1 119 ? 10.212 1.705 58.940 1.00 23.07 119 VAL B N 1
ATOM 3163 C CA . VAL B 1 119 ? 10.062 0.376 58.276 1.00 23.98 119 VAL B CA 1
ATOM 3164 C C . VAL B 1 119 ? 10.189 -0.746 59.317 1.00 24.12 119 VAL B C 1
ATOM 3165 O O . VAL B 1 119 ? 9.764 -1.872 58.998 1.00 23.32 119 VAL B O 1
ATOM 3169 N N . SER B 1 120 ? 10.740 -0.460 60.505 1.00 23.90 120 SER B N 1
ATOM 3170 C CA . SER B 1 120 ? 10.932 -1.451 61.600 1.00 25.76 120 SER B CA 1
ATOM 3171 C C . SER B 1 120 ? 9.634 -1.592 62.399 1.00 26.61 120 SER B C 1
ATOM 3172 O O . SER B 1 120 ? 9.223 -0.605 63.042 1.00 27.98 120 SER B O 1
ATOM 3175 N N . ARG B 1 121 ? 9.023 -2.777 62.363 1.00 27.65 121 ARG B N 1
ATOM 3176 C CA . ARG B 1 121 ? 7.797 -3.101 63.139 1.00 28.14 121 ARG B CA 1
ATOM 3177 C C . ARG B 1 121 ? 8.095 -3.088 64.642 1.00 27.97 121 ARG B C 1
ATOM 3178 O O . ARG B 1 121 ? 7.354 -2.463 65.399 1.00 27.34 121 ARG B O 1
ATOM 3186 N N . PRO B 1 122 ? 9.155 -3.770 65.143 1.00 27.75 122 PRO B N 1
ATOM 3187 C CA . PRO B 1 122 ? 9.441 -3.779 66.580 1.00 28.51 122 PRO B CA 1
ATOM 3188 C C . PRO B 1 122 ? 9.627 -2.369 67.161 1.00 28.78 122 PRO B C 1
ATOM 3189 O O . PRO B 1 122 ? 9.151 -2.124 68.257 1.00 29.92 122 PRO B O 1
ATOM 3193 N N . GLN B 1 123 ? 10.290 -1.479 66.415 1.00 27.54 123 GLN B N 1
ATOM 3194 C CA . GLN B 1 123 ? 10.545 -0.077 66.839 1.00 26.29 123 GLN B CA 1
ATOM 3195 C C . GLN B 1 123 ? 9.218 0.677 66.970 1.00 26.02 123 GLN B C 1
ATOM 3196 O O . GLN B 1 123 ? 9.066 1.427 67.954 1.00 25.03 123 GLN B O 1
ATOM 3202 N N . LEU B 1 124 ? 8.303 0.500 66.015 1.00 26.45 124 LEU B N 1
ATOM 3203 C CA . LEU B 1 124 ? 6.996 1.207 66.010 1.00 26.79 124 LEU B CA 1
ATOM 3204 C C . LEU B 1 124 ? 6.096 0.635 67.108 1.00 26.42 124 LEU B C 1
ATOM 3205 O O . LEU B 1 124 ? 5.334 1.418 67.694 1.00 27.61 124 LEU B O 1
ATOM 3210 N N . GLU B 1 125 ? 6.162 -0.674 67.360 1.00 26.80 125 GLU B N 1
ATOM 3211 C CA . GLU B 1 125 ? 5.345 -1.328 68.419 1.00 28.80 125 GLU B CA 1
ATOM 3212 C C . GLU B 1 125 ? 5.789 -0.783 69.780 1.00 28.63 125 GLU B C 1
ATOM 3213 O O . GLU B 1 125 ? 4.907 -0.502 70.612 1.00 28.61 125 GLU B O 1
ATOM 3219 N N . TYR B 1 126 ? 7.095 -0.591 69.983 1.00 28.30 126 TYR B N 1
ATOM 3220 C CA . TYR B 1 126 ? 7.625 0.052 71.211 1.00 28.21 126 TYR B CA 1
ATOM 3221 C C . TYR B 1 126 ? 7.130 1.503 71.276 1.00 28.05 126 TYR B C 1
ATOM 3222 O O . TYR B 1 126 ? 6.581 1.891 72.321 1.00 28.23 126 TYR B O 1
ATOM 3231 N N . ALA B 1 127 ? 7.314 2.275 70.200 1.00 28.40 127 ALA B N 1
ATOM 3232 C CA . ALA B 1 127 ? 6.890 3.694 70.112 1.00 28.98 127 ALA B CA 1
ATOM 3233 C C . ALA B 1 127 ? 5.399 3.791 70.461 1.00 28.73 127 ALA B C 1
ATOM 3234 O O . ALA B 1 127 ? 5.028 4.657 71.275 1.00 28.89 127 ALA B O 1
ATOM 3236 N N . SER B 1 128 ? 4.587 2.908 69.876 1.00 30.14 128 SER B N 1
ATOM 3237 C CA . SER B 1 128 ? 3.118 2.812 70.087 1.00 32.55 128 SER B CA 1
ATOM 3238 C C . SER B 1 128 ? 2.794 2.677 71.580 1.00 34.01 128 SER B C 1
ATOM 3239 O O . SER B 1 128 ? 1.865 3.362 72.046 1.00 34.14 128 SER B O 1
ATOM 3242 N N . GLN B 1 129 ? 3.522 1.818 72.295 1.00 34.44 129 GLN B N 1
ATOM 3243 C CA . GLN B 1 129 ? 3.283 1.543 73.739 1.00 35.59 129 GLN B CA 1
ATOM 3244 C C . GLN B 1 129 ? 3.604 2.798 74.557 1.00 32.29 129 GLN B C 1
ATOM 3245 O O . GLN B 1 129 ? 2.804 3.134 75.445 1.00 32.06 129 GLN B O 1
ATOM 3251 N N . VAL B 1 130 ? 4.714 3.475 74.252 1.00 30.77 130 VAL B N 1
ATOM 3252 C CA . VAL B 1 130 ? 5.150 4.721 74.950 1.00 32.41 130 VAL B CA 1
ATOM 3253 C C . VAL B 1 130 ? 4.090 5.806 74.725 1.00 34.76 130 VAL B C 1
ATOM 3254 O O . VAL B 1 130 ? 3.651 6.417 75.721 1.00 39.18 130 VAL B O 1
ATOM 3258 N N . ILE B 1 131 ? 3.698 6.029 73.468 1.00 34.32 131 ILE B N 1
ATOM 3259 C CA . ILE B 1 131 ? 2.699 7.065 73.066 1.00 35.40 131 ILE B CA 1
ATOM 3260 C C . ILE B 1 131 ? 1.378 6.782 73.788 1.00 36.09 131 ILE B C 1
ATOM 3261 O O . ILE B 1 131 ? 0.787 7.736 74.334 1.00 33.73 131 ILE B O 1
ATOM 3266 N N . SER B 1 132 ? 0.946 5.519 73.795 1.00 36.93 132 SER B N 1
ATOM 3267 C CA . SER B 1 132 ? -0.290 5.060 74.475 1.00 38.87 132 SER B CA 1
ATOM 3268 C C . SER B 1 132 ? -0.230 5.413 75.966 1.00 39.28 132 SER B C 1
ATOM 3269 O O . SER B 1 132 ? -1.182 6.054 76.445 1.00 37.83 132 SER B O 1
ATOM 3272 N N . ARG B 1 133 ? 0.846 5.042 76.671 1.00 40.99 133 ARG B N 1
ATOM 3273 C CA . ARG B 1 133 ? 0.904 5.168 78.156 1.00 44.98 133 ARG B CA 1
ATOM 3274 C C . ARG B 1 133 ? 1.287 6.598 78.563 1.00 45.02 133 ARG B C 1
ATOM 3275 O O . ARG B 1 133 ? 1.197 6.889 79.767 1.00 50.70 133 ARG B O 1
ATOM 3283 N N . GLU B 1 134 ? 1.624 7.474 77.610 1.00 42.54 134 GLU B N 1
ATOM 3284 C CA . GLU B 1 134 ? 1.812 8.930 77.866 1.00 41.35 134 GLU B CA 1
ATOM 3285 C C . GLU B 1 134 ? 0.534 9.699 77.495 1.00 38.21 134 GLU B C 1
ATOM 3286 O O . GLU B 1 134 ? 0.527 10.934 77.666 1.00 39.25 134 GLU B O 1
ATOM 3292 N N . GLY B 1 135 ? -0.504 8.999 77.017 1.00 36.75 135 GLY B N 1
ATOM 3293 C CA . GLY B 1 135 ? -1.811 9.577 76.646 1.00 37.46 135 GLY B CA 1
ATOM 3294 C C . GLY B 1 135 ? -1.735 10.464 75.408 1.00 37.31 135 GLY B C 1
ATOM 3295 O O . GLY B 1 135 ? -2.551 11.404 75.314 1.00 38.46 135 GLY B O 1
ATOM 3296 N N . LEU B 1 136 ? -0.823 10.172 74.474 1.00 36.71 136 LEU B N 1
ATOM 3297 C CA . LEU B 1 136 ? -0.555 11.018 73.275 1.00 35.85 136 LEU B CA 1
ATOM 3298 C C . LEU B 1 136 ? -1.137 10.374 72.007 1.00 36.37 136 LEU B C 1
ATOM 3299 O O . LEU B 1 136 ? -0.861 10.903 70.911 1.00 34.62 136 LEU B O 1
ATOM 3304 N N . ALA B 1 137 ? -1.941 9.311 72.143 1.00 37.95 137 ALA B N 1
ATOM 3305 C CA . ALA B 1 137 ? -2.424 8.461 71.026 1.00 38.71 137 ALA B CA 1
ATOM 3306 C C . ALA B 1 137 ? -3.262 9.275 70.028 1.00 38.62 137 ALA B C 1
ATOM 3307 O O . ALA B 1 137 ? -3.180 8.970 68.824 1.00 37.04 137 ALA B O 1
ATOM 3309 N N . ALA B 1 138 ? -4.029 10.266 70.498 1.00 39.52 138 ALA B N 1
ATOM 3310 C CA . ALA B 1 138 ? -4.917 11.116 69.667 1.00 40.24 138 ALA B CA 1
ATOM 3311 C C . ALA B 1 138 ? -4.092 12.013 68.731 1.00 38.55 138 ALA B C 1
ATOM 3312 O O . ALA B 1 138 ? -4.581 12.292 67.621 1.00 41.03 138 ALA B O 1
ATOM 3314 N N . ARG B 1 139 ? -2.903 12.456 69.158 1.00 36.88 139 ARG B N 1
ATOM 3315 C CA . ARG B 1 139 ? -2.071 13.452 68.424 1.00 37.10 139 ARG B CA 1
ATOM 3316 C C . ARG B 1 139 ? -0.947 12.766 67.642 1.00 36.60 139 ARG B C 1
ATOM 3317 O O . ARG B 1 139 ? -0.610 13.261 66.547 1.00 36.17 139 ARG B O 1
ATOM 3325 N N . VAL B 1 140 ? -0.364 11.696 68.190 1.00 35.35 140 VAL B N 1
ATOM 3326 C CA . VAL B 1 140 ? 0.813 11.000 67.594 1.00 35.24 140 VAL B CA 1
ATOM 3327 C C . VAL B 1 140 ? 0.316 9.774 66.825 1.00 36.18 140 VAL B C 1
ATOM 3328 O O . VAL B 1 140 ? -0.316 8.909 67.452 1.00 40.09 140 VAL B O 1
ATOM 3332 N N . ARG B 1 141 ? 0.592 9.730 65.518 1.00 35.15 141 ARG B N 1
ATOM 3333 C CA . ARG B 1 141 ? 0.202 8.639 64.585 1.00 34.51 141 ARG B CA 1
ATOM 3334 C C . ARG B 1 141 ? 1.458 7.934 64.073 1.00 31.17 141 ARG B C 1
ATOM 3335 O O . ARG B 1 141 ? 2.389 8.629 63.621 1.00 28.26 141 ARG B O 1
ATOM 3343 N N . LEU B 1 142 ? 1.465 6.601 64.134 1.00 30.77 142 LEU B N 1
ATOM 3344 C CA . LEU B 1 142 ? 2.624 5.755 63.758 1.00 31.66 142 LEU B CA 1
ATOM 3345 C C . LEU B 1 142 ? 2.297 5.022 62.459 1.00 31.29 142 LEU B C 1
ATOM 3346 O O . LEU B 1 142 ? 1.196 4.462 62.360 1.00 32.05 142 LEU B O 1
ATOM 3351 N N . TYR B 1 143 ? 3.221 5.057 61.500 1.00 29.55 143 TYR B N 1
ATOM 3352 C CA . TYR B 1 143 ? 3.040 4.491 60.144 1.00 29.97 143 TYR B CA 1
ATOM 3353 C C . TYR B 1 143 ? 4.201 3.545 59.838 1.00 27.44 143 TYR B C 1
ATOM 3354 O O . TYR B 1 143 ? 5.362 3.989 59.802 1.00 26.67 143 TYR B O 1
ATOM 3363 N N . LEU B 1 144 ? 3.881 2.266 59.651 1.00 28.14 144 LEU B N 1
ATOM 3364 C CA . LEU B 1 144 ? 4.782 1.285 59.000 1.00 30.34 144 LEU B CA 1
ATOM 3365 C C . LEU B 1 144 ? 4.802 1.632 57.507 1.00 30.60 144 LEU B C 1
ATOM 3366 O O . LEU B 1 144 ? 3.880 1.233 56.769 1.00 31.51 144 LEU B O 1
ATOM 3371 N N . CYS B 1 145 ? 5.801 2.414 57.108 1.00 28.88 145 CYS B N 1
ATOM 3372 C CA . CYS B 1 145 ? 5.809 3.206 55.857 1.00 29.44 145 CYS B CA 1
ATOM 3373 C C . CYS B 1 145 ? 7.253 3.586 55.535 1.00 28.33 145 CYS B C 1
ATOM 3374 O O . CYS B 1 145 ? 7.922 4.153 56.418 1.00 29.43 145 CYS B O 1
ATOM 3377 N N . ASN B 1 146 ? 7.721 3.237 54.337 1.00 27.93 146 ASN B N 1
ATOM 3378 C CA . ASN B 1 146 ? 9.033 3.688 53.810 1.00 26.88 146 ASN B CA 1
ATOM 3379 C C . ASN B 1 146 ? 8.952 5.208 53.647 1.00 26.23 146 ASN B C 1
ATOM 3380 O O . ASN B 1 146 ? 7.873 5.699 53.258 1.00 27.74 146 ASN B O 1
ATOM 3385 N N . ALA B 1 147 ? 10.039 5.916 53.964 1.00 25.34 147 ALA B N 1
ATOM 3386 C CA . ALA B 1 147 ? 10.198 7.377 53.771 1.00 26.32 147 ALA B CA 1
ATOM 3387 C C . ALA B 1 147 ? 9.804 7.771 52.339 1.00 27.21 147 ALA B C 1
ATOM 3388 O O . ALA B 1 147 ? 9.250 8.871 52.160 1.00 26.66 147 ALA B O 1
ATOM 3390 N N . LYS B 1 148 ? 10.081 6.909 51.355 1.00 28.20 148 LYS B N 1
ATOM 3391 C CA . LYS B 1 148 ? 9.835 7.190 49.913 1.00 28.88 148 LYS B CA 1
ATOM 3392 C C . LYS B 1 148 ? 8.328 7.267 49.632 1.00 29.69 148 LYS B C 1
ATOM 3393 O O . LYS B 1 148 ? 7.969 7.827 48.580 1.00 30.56 148 LYS B O 1
ATOM 3399 N N . ASP B 1 149 ? 7.480 6.744 50.527 1.00 30.82 149 ASP B N 1
ATOM 3400 C CA . ASP B 1 149 ? 6.012 6.629 50.309 1.00 31.39 149 ASP B CA 1
ATOM 3401 C C . ASP B 1 149 ? 5.229 7.619 51.182 1.00 30.64 149 ASP B C 1
ATOM 3402 O O . ASP B 1 149 ? 4.000 7.445 51.272 1.00 33.15 149 ASP B O 1
ATOM 3407 N N . ILE B 1 150 ? 5.875 8.635 51.771 1.00 30.15 150 ILE B N 1
ATOM 3408 C CA . ILE B 1 150 ? 5.185 9.605 52.680 1.00 32.95 150 ILE B CA 1
ATOM 3409 C C . ILE B 1 150 ? 4.122 10.389 51.892 1.00 34.58 150 ILE B C 1
ATOM 3410 O O . ILE B 1 150 ? 3.203 10.929 52.531 1.00 31.90 150 ILE B O 1
ATOM 3415 N N . GLY B 1 151 ? 4.219 10.423 50.558 1.00 36.88 151 GLY B N 1
ATOM 3416 C CA . GLY B 1 151 ? 3.183 10.974 49.662 1.00 36.30 151 GLY B CA 1
ATOM 3417 C C . GLY B 1 151 ? 1.808 10.376 49.926 1.00 37.55 151 GLY B C 1
ATOM 3418 O O . GLY B 1 151 ? 0.809 11.091 49.707 1.00 39.24 151 GLY B O 1
ATOM 3419 N N . ALA B 1 152 ? 1.751 9.122 50.390 1.00 37.24 152 ALA B N 1
ATOM 3420 C CA . ALA B 1 152 ? 0.507 8.339 50.586 1.00 38.77 152 ALA B CA 1
ATOM 3421 C C . ALA B 1 152 ? -0.012 8.454 52.026 1.00 37.68 152 ALA B C 1
ATOM 3422 O O . ALA B 1 152 ? -1.043 7.822 52.313 1.00 39.60 152 ALA B O 1
ATOM 3424 N N . LEU B 1 153 ? 0.649 9.220 52.901 1.00 38.91 153 LEU B N 1
ATOM 3425 C CA . LEU B 1 153 ? 0.155 9.461 54.287 1.00 37.41 153 LEU B CA 1
ATOM 3426 C C . LEU B 1 153 ? -1.171 10.212 54.206 1.00 37.43 153 LEU B C 1
ATOM 3427 O O . LEU B 1 153 ? -1.359 11.046 53.323 1.00 37.91 153 LEU B O 1
ATOM 3432 N N . PRO B 1 154 ? -2.128 9.938 55.119 1.00 36.09 154 PRO B N 1
ATOM 3433 C CA . PRO B 1 154 ? -3.466 10.525 55.030 1.00 35.57 154 PRO B CA 1
ATOM 3434 C C . PRO B 1 154 ? -3.504 12.055 55.178 1.00 35.54 154 PRO B C 1
ATOM 3435 O O . PRO B 1 154 ? -2.515 12.645 55.577 1.00 32.54 154 PRO B O 1
ATOM 3439 N N . ASP B 1 155 ? -4.648 12.644 54.818 1.00 37.44 155 ASP B N 1
ATOM 3440 C CA . ASP B 1 155 ? -4.992 14.079 55.009 1.00 38.76 155 ASP B CA 1
ATOM 3441 C C . ASP B 1 155 ? -3.950 14.952 54.312 1.00 38.73 155 ASP B C 1
ATOM 3442 O O . ASP B 1 155 ? -3.244 15.717 54.963 1.00 37.93 155 ASP B O 1
ATOM 3447 N N . PRO B 1 156 ? -3.824 14.877 52.967 1.00 39.86 156 PRO B N 1
ATOM 3448 C CA . PRO B 1 156 ? -2.862 15.711 52.244 1.00 40.17 156 PRO B CA 1
ATOM 3449 C C . PRO B 1 156 ? -3.201 17.212 52.278 1.00 39.94 156 PRO B C 1
ATOM 3450 O O . PRO B 1 156 ? -2.315 18.003 52.006 1.00 42.17 156 PRO B O 1
ATOM 3454 N N . GLU B 1 157 ? -4.451 17.564 52.609 1.00 40.10 157 GLU B N 1
ATOM 3455 C CA . GLU B 1 157 ? -4.935 18.971 52.703 1.00 43.03 157 GLU B CA 1
ATOM 3456 C C . GLU B 1 157 ? -4.301 19.673 53.911 1.00 40.03 157 GLU B C 1
ATOM 3457 O O . GLU B 1 157 ? -4.244 20.912 53.887 1.00 44.28 157 GLU B O 1
ATOM 3463 N N . LEU B 1 158 ? -3.863 18.925 54.930 1.00 37.60 158 LEU B N 1
ATOM 3464 C CA . LEU B 1 158 ? -3.136 19.474 56.108 1.00 36.32 158 LEU B CA 1
ATOM 3465 C C . LEU B 1 158 ? -1.633 19.361 55.856 1.00 33.12 158 LEU B C 1
ATOM 3466 O O . LEU B 1 158 ? -1.056 18.282 55.983 1.00 32.56 158 LEU B O 1
ATOM 3471 N N . PRO B 1 159 ? -0.945 20.467 55.493 1.00 31.11 159 PRO B N 1
ATOM 3472 C CA . PRO B 1 159 ? 0.466 20.392 55.122 1.00 30.40 159 PRO B CA 1
ATOM 3473 C C . PRO B 1 159 ? 1.366 20.203 56.352 1.00 29.25 159 PRO B C 1
ATOM 3474 O O . PRO B 1 159 ? 0.937 20.512 57.451 1.00 29.72 159 PRO B O 1
ATOM 3478 N N . TYR B 1 160 ? 2.585 19.708 56.135 1.00 27.75 160 TYR B N 1
ATOM 3479 C CA . TYR B 1 160 ? 3.635 19.587 57.176 1.00 26.73 160 TYR B CA 1
ATOM 3480 C C . TYR B 1 160 ? 4.273 20.962 57.398 1.00 26.57 160 TYR B C 1
ATOM 3481 O O . TYR B 1 160 ? 4.538 21.684 56.417 1.00 26.59 160 TYR B O 1
ATOM 3490 N N . ASP B 1 161 ? 4.474 21.308 58.672 1.00 25.27 161 ASP B N 1
ATOM 3491 C CA . ASP B 1 161 ? 5.160 22.539 59.142 1.00 25.07 161 ASP B CA 1
ATOM 3492 C C . ASP B 1 161 ? 6.600 22.196 59.543 1.00 25.05 161 ASP B C 1
ATOM 3493 O O . ASP B 1 161 ? 7.436 23.120 59.614 1.00 26.13 161 ASP B O 1
ATOM 3498 N N . LEU B 1 162 ? 6.875 20.914 59.792 1.00 23.74 162 LEU B N 1
ATOM 3499 C CA . LEU B 1 162 ? 8.125 20.443 60.438 1.00 23.48 162 LEU B CA 1
ATOM 3500 C C . LEU B 1 162 ? 8.373 18.982 60.055 1.00 22.38 162 LEU B C 1
ATOM 3501 O O . LEU B 1 162 ? 7.426 18.175 60.138 1.00 22.55 162 LEU B O 1
ATOM 3506 N N . ALA B 1 163 ? 9.601 18.680 59.628 1.00 22.11 163 ALA B N 1
ATOM 3507 C CA . ALA B 1 163 ? 10.081 17.320 59.294 1.00 22.68 163 ALA B CA 1
ATOM 3508 C C . ALA B 1 163 ? 11.412 17.091 60.007 1.00 22.91 163 ALA B C 1
ATOM 3509 O O . ALA B 1 163 ? 12.262 18.012 59.993 1.00 25.10 163 ALA B O 1
ATOM 3511 N N . ILE B 1 164 ? 11.566 15.914 60.613 1.00 23.03 164 ILE B N 1
ATOM 3512 C CA . ILE B 1 164 ? 12.803 15.482 61.324 1.00 22.69 164 ILE B CA 1
ATOM 3513 C C . ILE B 1 164 ? 13.386 14.295 60.556 1.00 21.11 164 ILE B C 1
ATOM 3514 O O . ILE B 1 164 ? 12.622 13.349 60.284 1.00 22.28 164 ILE B O 1
ATOM 3519 N N . PHE B 1 165 ? 14.670 14.377 60.195 1.00 20.61 165 PHE B N 1
ATOM 3520 C CA . PHE B 1 165 ? 15.525 13.244 59.757 1.00 21.23 165 PHE B CA 1
ATOM 3521 C C . PHE B 1 165 ? 16.672 13.106 60.759 1.00 20.67 165 PHE B C 1
ATOM 3522 O O . PHE B 1 165 ? 17.771 13.628 60.491 1.00 20.86 165 PHE B O 1
ATOM 3530 N N . ARG B 1 166 ? 16.414 12.465 61.900 1.00 19.76 166 ARG B N 1
ATOM 3531 C CA . ARG B 1 166 ? 17.418 12.306 62.986 1.00 18.90 166 ARG B CA 1
ATOM 3532 C C . ARG B 1 166 ? 18.143 10.967 62.788 1.00 18.24 166 ARG B C 1
ATOM 3533 O O . ARG B 1 166 ? 17.640 9.931 63.262 1.00 18.32 166 ARG B O 1
ATOM 3541 N N . GLY B 1 167 ? 19.269 11.000 62.071 1.00 18.24 167 GLY B N 1
ATOM 3542 C CA . GLY B 1 167 ? 20.123 9.832 61.787 1.00 18.60 167 GLY B CA 1
ATOM 3543 C C . GLY B 1 167 ? 19.390 8.714 61.062 1.00 18.49 167 GLY B C 1
ATOM 3544 O O . GLY B 1 167 ? 19.664 7.548 61.390 1.00 19.60 167 GLY B O 1
ATOM 3545 N N . SER B 1 168 ? 18.520 9.049 60.108 1.00 17.91 168 SER B N 1
ATOM 3546 C CA . SER B 1 168 ? 17.765 8.028 59.337 1.00 18.93 168 SER B CA 1
ATOM 3547 C C . SER B 1 168 ? 18.231 8.033 57.875 1.00 19.81 168 SER B C 1
ATOM 3548 O O . SER B 1 168 ? 18.316 6.962 57.277 1.00 20.06 168 SER B O 1
ATOM 3551 N N . LEU B 1 169 ? 18.534 9.229 57.374 1.00 22.08 169 LEU B N 1
ATOM 3552 C CA . LEU B 1 169 ? 18.977 9.588 55.997 1.00 24.37 169 LEU B CA 1
ATOM 3553 C C . LEU B 1 169 ? 20.106 8.687 55.485 1.00 25.23 169 LEU B C 1
ATOM 3554 O O . LEU B 1 169 ? 20.052 8.286 54.319 1.00 27.06 169 LEU B O 1
ATOM 3559 N N . PHE B 1 170 ? 21.073 8.351 56.342 1.00 25.49 170 PHE B N 1
ATOM 3560 C CA . PHE B 1 170 ? 22.253 7.523 55.969 1.00 25.63 170 PHE B CA 1
ATOM 3561 C C . PHE B 1 170 ? 21.880 6.145 55.391 1.00 24.53 170 PHE B C 1
ATOM 3562 O O . PHE B 1 170 ? 22.657 5.643 54.575 1.00 24.19 170 PHE B O 1
ATOM 3570 N N . HIS B 1 171 ? 20.763 5.552 55.818 1.00 23.92 171 HIS B N 1
ATOM 3571 C CA . HIS B 1 171 ? 20.283 4.233 55.330 1.00 24.66 171 HIS B CA 1
ATOM 3572 C C . HIS B 1 171 ? 19.702 4.318 53.909 1.00 25.63 171 HIS B C 1
ATOM 3573 O O . HIS B 1 171 ? 19.632 3.277 53.248 1.00 27.27 171 HIS B O 1
ATOM 3580 N N . PHE B 1 172 ? 19.290 5.510 53.474 1.00 25.73 172 PHE B N 1
ATOM 3581 C CA . PHE B 1 172 ? 18.554 5.669 52.191 1.00 26.06 172 PHE B CA 1
ATOM 3582 C C . PHE B 1 172 ? 19.501 5.436 51.012 1.00 26.08 172 PHE B C 1
ATOM 3583 O O . PHE B 1 172 ? 20.613 5.994 51.030 1.00 26.65 172 PHE B O 1
ATOM 3591 N N . THR B 1 173 ? 19.066 4.681 49.998 1.00 28.34 173 THR B N 1
ATOM 3592 C CA . THR B 1 173 ? 19.693 4.721 48.648 1.00 28.50 173 THR B CA 1
ATOM 3593 C C . THR B 1 173 ? 19.537 6.143 48.121 1.00 28.10 173 THR B C 1
ATOM 3594 O O . THR B 1 173 ? 18.656 6.871 48.576 1.00 27.23 173 THR B O 1
ATOM 3598 N N . PRO B 1 174 ? 20.393 6.601 47.181 1.00 27.36 174 PRO B N 1
ATOM 3599 C CA . PRO B 1 174 ? 20.180 7.896 46.530 1.00 27.29 174 PRO B CA 1
ATOM 3600 C C . PRO B 1 174 ? 18.746 8.062 45.996 1.00 27.33 174 PRO B C 1
ATOM 3601 O O . PRO B 1 174 ? 18.200 9.135 46.166 1.00 28.48 174 PRO B O 1
ATOM 3605 N N . GLN B 1 175 ? 18.169 7.003 45.410 1.00 27.45 175 GLN B N 1
ATOM 3606 C CA . GLN B 1 175 ? 16.798 6.987 44.822 1.00 29.04 175 GLN B CA 1
ATOM 3607 C C . GLN B 1 175 ? 15.756 7.235 45.923 1.00 28.75 175 GLN B C 1
ATOM 3608 O O . GLN B 1 175 ? 14.851 8.063 45.706 1.00 26.63 175 GLN B O 1
ATOM 3614 N N . VAL B 1 176 ? 15.879 6.551 47.065 1.00 27.62 176 VAL B N 1
ATOM 3615 C CA . VAL B 1 176 ? 14.940 6.695 48.217 1.00 27.01 176 VAL B CA 1
ATOM 3616 C C . VAL B 1 176 ? 15.054 8.126 48.756 1.00 25.10 176 VAL B C 1
ATOM 3617 O O . VAL B 1 176 ? 14.001 8.731 49.020 1.00 25.62 176 VAL B O 1
ATOM 3621 N N . LEU B 1 177 ? 16.274 8.657 48.880 1.00 25.12 177 LEU B N 1
ATOM 3622 C CA . LEU B 1 177 ? 16.515 10.052 49.339 1.00 25.88 177 LEU B CA 1
ATOM 3623 C C . LEU B 1 177 ? 15.775 11.016 48.405 1.00 26.50 177 LEU B C 1
ATOM 3624 O O . LEU B 1 177 ? 15.045 11.890 48.908 1.00 25.62 177 LEU B O 1
ATOM 3629 N N . GLN B 1 178 ? 15.950 10.840 47.092 1.00 28.23 178 GLN B N 1
ATOM 3630 C CA . GLN B 1 178 ? 15.295 11.664 46.040 1.00 29.02 178 GLN B CA 1
ATOM 3631 C C . GLN B 1 178 ? 13.773 11.589 46.216 1.00 28.26 178 GLN B C 1
ATOM 3632 O O . GLN B 1 178 ? 13.145 12.654 46.330 1.00 29.14 178 GLN B O 1
ATOM 3638 N N . GLU B 1 179 ? 13.209 10.379 46.255 1.00 29.10 179 GLU B N 1
ATOM 3639 C CA . GLU B 1 179 ? 11.743 10.146 46.368 1.00 31.53 179 GLU B CA 1
ATOM 3640 C C . GLU B 1 179 ? 11.214 10.753 47.675 1.00 30.14 179 GLU B C 1
ATOM 3641 O O . GLU B 1 179 ? 10.135 11.372 47.642 1.00 31.20 179 GLU B O 1
ATOM 3647 N N . THR B 1 180 ? 11.941 10.593 48.783 1.00 27.84 180 THR B N 1
ATOM 3648 C CA . THR B 1 180 ? 11.522 11.093 50.121 1.00 27.19 180 THR B CA 1
ATOM 3649 C C . THR B 1 180 ? 11.432 12.625 50.079 1.00 27.13 180 THR B C 1
ATOM 3650 O O . THR B 1 180 ? 10.384 13.166 50.485 1.00 28.27 180 THR B O 1
ATOM 3654 N N . MET B 1 181 ? 12.483 13.290 49.592 1.00 27.37 181 MET B N 1
ATOM 3655 C CA . MET B 1 181 ? 12.604 14.773 49.580 1.00 29.18 181 MET B CA 1
ATOM 3656 C C . MET B 1 181 ? 11.570 15.380 48.622 1.00 29.51 181 MET B C 1
ATOM 3657 O O . MET B 1 181 ? 10.978 16.417 48.976 1.00 30.94 181 MET B O 1
ATOM 3662 N N . GLN B 1 182 ? 11.352 14.761 47.460 1.00 32.38 182 GLN B N 1
ATOM 3663 C CA . GLN B 1 182 ? 10.365 15.243 46.458 1.00 34.93 182 GLN B CA 1
ATOM 3664 C C . GLN B 1 182 ? 8.960 15.119 47.062 1.00 32.33 182 GLN B C 1
ATOM 3665 O O . GLN B 1 182 ? 8.203 16.100 46.985 1.00 33.70 182 GLN B O 1
ATOM 3671 N N . SER B 1 183 ? 8.633 13.978 47.674 1.00 30.20 183 SER B N 1
ATOM 3672 C CA . SER B 1 183 ? 7.318 13.729 48.324 1.00 31.66 183 SER B CA 1
ATOM 3673 C C . SER B 1 183 ? 7.118 14.687 49.505 1.00 30.70 183 SER B C 1
ATOM 3674 O O . SER B 1 183 ? 5.990 15.203 49.655 1.00 29.91 183 SER B O 1
ATOM 3677 N N . LEU B 1 184 ? 8.162 14.918 50.309 1.00 29.46 184 LEU B N 1
ATOM 3678 C CA . LEU B 1 184 ? 8.101 15.856 51.462 1.00 29.10 184 LEU B CA 1
ATOM 3679 C C . LEU B 1 184 ? 7.818 17.269 50.945 1.00 29.59 184 LEU B C 1
ATOM 3680 O O . LEU B 1 184 ? 6.961 17.949 51.534 1.00 30.50 184 LEU B O 1
ATOM 3685 N N . ALA B 1 185 ? 8.521 17.684 49.889 1.00 30.01 185 ALA B N 1
ATOM 3686 C CA . ALA B 1 185 ? 8.368 19.004 49.231 1.00 30.59 185 ALA B CA 1
ATOM 3687 C C . ALA B 1 185 ? 6.897 19.240 48.863 1.00 31.19 185 ALA B C 1
ATOM 3688 O O . ALA B 1 185 ? 6.395 20.350 49.128 1.00 30.68 185 ALA B O 1
ATOM 3690 N N . GLN B 1 186 ? 6.231 18.230 48.294 1.00 33.44 186 GLN B N 1
ATOM 3691 C CA . GLN B 1 186 ? 4.809 18.301 47.857 1.00 36.20 186 GLN B CA 1
ATOM 3692 C C . GLN B 1 186 ? 3.875 18.439 49.068 1.00 35.27 186 GLN B C 1
ATOM 3693 O O . GLN B 1 186 ? 2.821 19.077 48.907 1.00 35.30 186 GLN B O 1
ATOM 3699 N N . ARG B 1 187 ? 4.243 17.872 50.225 1.00 34.11 187 ARG B N 1
ATOM 3700 C CA . ARG B 1 187 ? 3.363 17.744 51.421 1.00 34.10 187 ARG B CA 1
ATOM 3701 C C . ARG B 1 187 ? 3.679 18.823 52.466 1.00 32.10 187 ARG B C 1
ATOM 3702 O O . ARG B 1 187 ? 2.970 18.865 53.490 1.00 33.54 187 ARG B O 1
ATOM 3710 N N . MET B 1 188 ? 4.710 19.641 52.243 1.00 31.43 188 MET B N 1
ATOM 3711 C CA . MET B 1 188 ? 5.184 20.662 53.215 1.00 32.12 188 MET B CA 1
ATOM 3712 C C . MET B 1 188 ? 4.861 22.057 52.672 1.00 32.30 188 MET B C 1
ATOM 3713 O O . MET B 1 188 ? 5.156 22.312 51.488 1.00 32.48 188 MET B O 1
ATOM 3718 N N . ARG B 1 189 ? 4.276 22.920 53.508 1.00 32.85 189 ARG B N 1
ATOM 3719 C CA . ARG B 1 189 ? 3.894 24.309 53.129 1.00 30.85 189 ARG B CA 1
ATOM 3720 C C . ARG B 1 189 ? 5.167 25.149 53.030 1.00 30.18 189 ARG B C 1
ATOM 3721 O O . ARG B 1 189 ? 6.196 24.778 53.593 1.00 27.93 189 ARG B O 1
ATOM 3729 N N . PRO B 1 190 ? 5.163 26.282 52.286 1.00 31.42 190 PRO B N 1
ATOM 3730 C CA . PRO B 1 190 ? 6.341 27.146 52.216 1.00 31.80 190 PRO B CA 1
ATOM 3731 C C . PRO B 1 190 ? 6.740 27.641 53.614 1.00 31.34 190 PRO B C 1
ATOM 3732 O O . PRO B 1 190 ? 5.861 28.021 54.374 1.00 30.02 190 PRO B O 1
ATOM 3736 N N . GLY B 1 191 ? 8.039 27.591 53.926 1.00 30.22 191 GLY B N 1
ATOM 3737 C CA . GLY B 1 191 ? 8.596 28.024 55.221 1.00 31.73 191 GLY B CA 1
ATOM 3738 C C . GLY B 1 191 ? 8.578 26.919 56.263 1.00 32.03 191 GLY B C 1
ATOM 3739 O O . GLY B 1 191 ? 9.051 27.178 57.386 1.00 34.70 191 GLY B O 1
ATOM 3740 N N . GLY B 1 192 ? 8.029 25.746 55.925 1.00 30.70 192 GLY B N 1
ATOM 3741 C CA . GLY B 1 192 ? 8.143 24.519 56.735 1.00 29.39 192 GLY B CA 1
ATOM 3742 C C . GLY B 1 192 ? 9.602 24.206 57.008 1.00 29.75 192 GLY B C 1
ATOM 3743 O O . GLY B 1 192 ? 10.429 24.457 56.113 1.00 30.65 192 GLY B O 1
ATOM 3744 N N . THR B 1 193 ? 9.918 23.702 58.204 1.00 28.24 193 THR B N 1
ATOM 3745 C CA . THR B 1 193 ? 11.311 23.473 58.667 1.00 27.23 193 THR B CA 1
ATOM 3746 C C . THR B 1 193 ? 11.660 21.987 58.551 1.00 26.68 193 THR B C 1
ATOM 3747 O O . THR B 1 193 ? 10.868 21.139 59.012 1.00 26.73 193 THR B O 1
ATOM 3751 N N . VAL B 1 194 ? 12.815 21.697 57.952 1.00 25.98 194 VAL B N 1
ATOM 3752 C CA . VAL B 1 194 ? 13.441 20.347 57.938 1.00 24.26 194 VAL B CA 1
ATOM 3753 C C . VAL B 1 194 ? 14.638 20.399 58.890 1.00 23.49 194 VAL B C 1
ATOM 3754 O O . VAL B 1 194 ? 15.476 21.305 58.728 1.00 22.90 194 VAL B O 1
ATOM 3758 N N . VAL B 1 195 ? 14.675 19.488 59.866 1.00 22.34 195 VAL B N 1
ATOM 3759 C CA . VAL B 1 195 ? 15.762 19.366 60.880 1.00 21.68 195 VAL B CA 1
ATOM 3760 C C . VAL B 1 195 ? 16.447 18.018 60.655 1.00 20.83 195 VAL B C 1
ATOM 3761 O O . VAL B 1 195 ? 15.827 16.976 60.954 1.00 19.59 195 VAL B O 1
ATOM 3765 N N . ILE B 1 196 ? 17.673 18.052 60.126 1.00 21.40 196 ILE B N 1
ATOM 3766 C CA . ILE B 1 196 ? 18.463 16.840 59.774 1.00 21.93 196 ILE B CA 1
ATOM 3767 C C . ILE B 1 196 ? 19.680 16.754 60.694 1.00 21.62 196 ILE B C 1
ATOM 3768 O O . ILE B 1 196 ? 20.374 17.773 60.863 1.00 21.82 196 ILE B O 1
ATOM 3773 N N . SER B 1 197 ? 19.914 15.567 61.254 1.00 21.70 197 SER B N 1
ATOM 3774 C CA . SER B 1 197 ? 21.204 15.142 61.852 1.00 22.38 197 SER B CA 1
ATOM 3775 C C . SER B 1 197 ? 21.697 13.931 61.069 1.00 21.42 197 SER B C 1
ATOM 3776 O O . SER B 1 197 ? 20.928 12.952 60.957 1.00 20.92 197 SER B O 1
ATOM 3779 N N . GLU B 1 198 ? 22.913 13.985 60.529 1.00 20.75 198 GLU B N 1
ATOM 3780 C CA . GLU B 1 198 ? 23.474 12.800 59.844 1.00 21.71 198 GLU B CA 1
ATOM 3781 C C . GLU B 1 198 ? 24.996 12.788 59.939 1.00 21.63 198 GLU B C 1
ATOM 3782 O O . GLU B 1 198 ? 25.609 13.874 59.973 1.00 23.39 198 GLU B O 1
ATOM 3788 N N . SER B 1 199 ? 25.552 11.575 59.992 1.00 22.83 199 SER B N 1
ATOM 3789 C CA . SER B 1 199 ? 26.989 11.273 59.798 1.00 24.20 199 SER B CA 1
ATOM 3790 C C . SER B 1 199 ? 27.308 11.375 58.306 1.00 25.09 199 SER B C 1
ATOM 3791 O O . SER B 1 199 ? 26.700 10.622 57.528 1.00 25.41 199 SER B O 1
ATOM 3794 N N . LEU B 1 200 ? 28.215 12.278 57.934 1.00 26.18 200 LEU B N 1
ATOM 3795 C CA . LEU B 1 200 ? 28.589 12.540 56.521 1.00 27.02 200 LEU B CA 1
ATOM 3796 C C . LEU B 1 200 ? 30.113 12.551 56.396 1.00 29.08 200 LEU B C 1
ATOM 3797 O O . LEU B 1 200 ? 30.789 12.981 57.357 1.00 29.27 200 LEU B O 1
ATOM 3802 N N . TYR B 1 201 ? 30.620 12.090 55.250 1.00 32.33 201 TYR B N 1
ATOM 3803 C CA . TYR B 1 201 ? 32.071 11.977 54.950 1.00 32.46 201 TYR B CA 1
ATOM 3804 C C . TYR B 1 201 ? 32.559 13.292 54.343 1.00 33.31 201 TYR B C 1
ATOM 3805 O O . TYR B 1 201 ? 31.818 13.903 53.552 1.00 34.44 201 TYR B O 1
ATOM 3814 N N . LYS B 1 202 ? 33.764 13.710 54.740 1.00 33.60 202 LYS B N 1
ATOM 3815 C CA . LYS B 1 202 ? 34.397 14.999 54.357 1.00 35.23 202 LYS B CA 1
ATOM 3816 C C . LYS B 1 202 ? 35.563 14.722 53.405 1.00 37.45 202 LYS B C 1
ATOM 3817 O O . LYS B 1 202 ? 36.455 15.580 53.300 1.00 40.62 202 LYS B O 1
ATOM 3823 N N . VAL B 1 203 ? 35.542 13.564 52.739 1.00 39.50 203 VAL B N 1
ATOM 3824 C CA . VAL B 1 203 ? 36.514 13.172 51.676 1.00 44.07 203 VAL B CA 1
ATOM 3825 C C . VAL B 1 203 ? 35.721 12.714 50.448 1.00 45.04 203 VAL B C 1
ATOM 3826 O O . VAL B 1 203 ? 34.502 12.466 50.579 1.00 42.17 203 VAL B O 1
ATOM 3830 N N . ASP B 1 204 ? 36.399 12.617 49.303 1.00 49.24 204 ASP B N 1
ATOM 3831 C CA . ASP B 1 204 ? 35.840 12.093 48.030 1.00 54.43 204 ASP B CA 1
ATOM 3832 C C . ASP B 1 204 ? 35.508 10.610 48.230 1.00 53.53 204 ASP B C 1
ATOM 3833 O O . ASP B 1 204 ? 36.419 9.857 48.621 1.00 54.60 204 ASP B O 1
ATOM 3838 N N . LEU B 1 205 ? 34.235 10.282 48.016 1.00 53.94 205 LEU B N 1
ATOM 3839 C CA . LEU B 1 205 ? 33.658 8.936 48.222 1.00 55.57 205 LEU B CA 1
ATOM 3840 C C . LEU B 1 205 ? 34.254 7.943 47.225 1.00 62.48 205 LEU B C 1
ATOM 3841 O O . LEU B 1 205 ? 34.254 6.751 47.531 1.00 65.83 205 LEU B O 1
ATOM 3846 N N . ALA B 1 206 ? 34.797 8.412 46.099 1.00 65.55 206 ALA B N 1
ATOM 3847 C CA . ALA B 1 206 ? 35.441 7.482 45.138 1.00 67.51 206 AL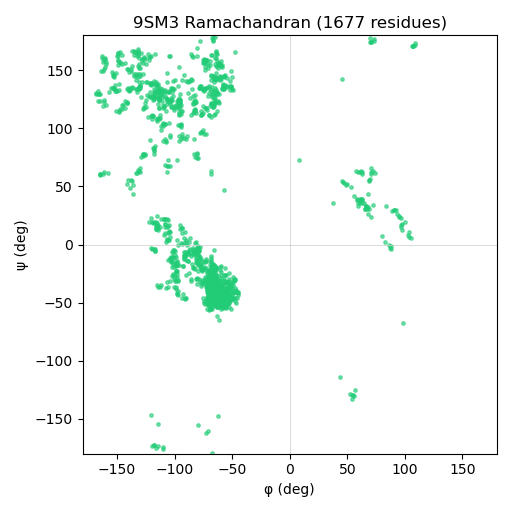A B CA 1
ATOM 3848 C C . ALA B 1 206 ? 36.584 6.703 45.826 1.00 70.91 206 ALA B C 1
ATOM 3849 O O . ALA B 1 206 ? 36.727 5.515 45.520 1.00 68.24 206 ALA B O 1
ATOM 3851 N N . THR B 1 207 ? 37.372 7.344 46.703 1.00 74.01 207 THR B N 1
ATOM 3852 C CA . THR B 1 207 ? 38.440 6.660 47.491 1.00 72.15 207 THR B CA 1
ATOM 3853 C C . THR B 1 207 ? 37.884 5.371 48.105 1.00 70.82 207 THR B C 1
ATOM 3854 O O . THR B 1 207 ? 38.518 4.338 47.932 1.00 73.97 207 THR B O 1
ATOM 3858 N N . TYR B 1 208 ? 36.742 5.424 48.779 1.00 66.07 208 TYR B N 1
ATOM 3859 C CA . TYR B 1 208 ? 36.123 4.190 49.314 1.00 66.57 208 TYR B CA 1
ATOM 3860 C C . TYR B 1 208 ? 35.765 3.260 48.149 1.00 69.00 208 TYR B C 1
ATOM 3861 O O . TYR B 1 208 ? 35.540 2.064 48.405 1.00 71.26 208 TYR B O 1
ATOM 3870 N N . ALA B 1 220 ? 22.963 -1.667 57.710 1.00 50.13 220 ALA B N 1
ATOM 3871 C CA . ALA B 1 220 ? 22.624 -1.077 56.398 1.00 52.86 220 ALA B CA 1
ATOM 3872 C C . ALA B 1 220 ? 23.254 0.307 56.377 1.00 53.93 220 ALA B C 1
ATOM 3873 O O . ALA B 1 220 ? 22.612 1.239 55.923 1.00 48.25 220 ALA B O 1
ATOM 3875 N N . SER B 1 221 ? 24.531 0.350 56.798 1.00 58.50 221 SER B N 1
ATOM 3876 C CA . SER B 1 221 ? 25.391 1.542 57.052 1.00 54.36 221 SER B CA 1
ATOM 3877 C C . SER B 1 221 ? 26.089 2.006 55.782 1.00 54.84 221 SER B C 1
ATOM 3878 O O . SER B 1 221 ? 26.844 2.959 55.821 1.00 57.23 221 SER B O 1
ATOM 3881 N N . GLY B 1 222 ? 25.731 1.357 54.677 1.00 57.02 222 GLY B N 1
ATOM 3882 C CA . GLY B 1 222 ? 26.096 1.686 53.308 1.00 55.46 222 GLY B CA 1
ATOM 3883 C C . GLY B 1 222 ? 25.234 2.849 52.860 1.00 55.01 222 GLY B C 1
ATOM 3884 O O . GLY B 1 222 ? 24.216 3.193 53.556 1.00 57.64 222 GLY B O 1
ATOM 3885 N N . HIS B 1 223 ? 25.535 3.320 51.654 1.00 52.18 223 HIS B N 1
ATOM 3886 C CA . HIS B 1 223 ? 24.965 4.561 51.096 1.00 44.45 223 HIS B CA 1
ATOM 3887 C C . HIS B 1 223 ? 25.552 5.697 51.917 1.00 37.74 223 HIS B C 1
ATOM 3888 O O . HIS B 1 223 ? 24.827 6.461 52.481 1.00 36.45 223 HIS B O 1
ATOM 3895 N N . ARG B 1 224 ? 26.874 5.740 51.956 1.00 34.88 224 ARG B N 1
ATOM 3896 C CA . ARG B 1 224 ? 27.612 6.869 52.551 1.00 34.61 224 ARG B CA 1
ATOM 3897 C C . ARG B 1 224 ? 27.297 8.136 51.739 1.00 31.46 224 ARG B C 1
ATOM 3898 O O . ARG B 1 224 ? 27.173 8.071 50.518 1.00 29.03 224 ARG B O 1
ATOM 3906 N N . LYS B 1 225 ? 27.199 9.260 52.423 1.00 29.41 225 LYS B N 1
ATOM 3907 C CA . LYS B 1 225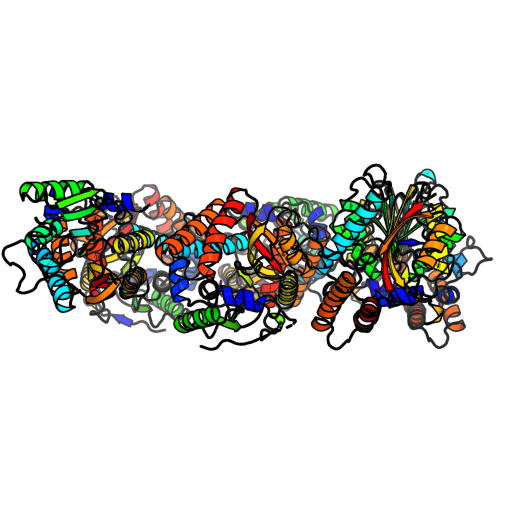 ? 26.878 10.553 51.802 1.00 28.03 225 LYS B CA 1
ATOM 3908 C C . LYS B 1 225 ? 27.873 11.599 52.304 1.00 27.46 225 LYS B C 1
ATOM 3909 O O . LYS B 1 225 ? 28.621 11.327 53.240 1.00 27.51 225 LYS B O 1
ATOM 3915 N N . THR B 1 226 ? 27.869 12.750 51.653 1.00 25.70 226 THR B N 1
ATOM 3916 C CA . THR B 1 226 ? 28.719 13.925 51.962 1.00 26.59 226 THR B CA 1
ATOM 3917 C C . THR B 1 226 ? 27.809 15.108 52.272 1.00 27.66 226 THR B C 1
ATOM 3918 O O . THR B 1 226 ? 26.632 15.091 51.922 1.00 29.16 226 THR B O 1
ATOM 3922 N N . PRO B 1 227 ? 28.321 16.172 52.928 1.00 28.17 227 PRO B N 1
ATOM 3923 C CA . PRO B 1 227 ? 27.557 17.409 53.074 1.00 29.27 227 PRO B CA 1
ATOM 3924 C C . PRO B 1 227 ? 26.997 17.880 51.720 1.00 30.94 227 PRO B C 1
ATOM 3925 O O . PRO B 1 227 ? 25.817 18.189 51.644 1.00 30.32 227 PRO B O 1
ATOM 3929 N N . ASP B 1 228 ? 27.843 17.882 50.684 1.00 31.76 228 ASP B N 1
ATOM 3930 C CA . ASP B 1 228 ? 27.505 18.374 49.323 1.00 33.71 228 ASP B CA 1
ATOM 3931 C C . ASP B 1 228 ? 26.419 17.488 48.700 1.00 32.68 228 ASP B C 1
ATOM 3932 O O . ASP B 1 228 ? 25.477 18.059 48.116 1.00 30.96 228 ASP B O 1
ATOM 3937 N N . SER B 1 229 ? 26.522 16.159 48.822 1.00 32.90 229 SER B N 1
ATOM 3938 C CA . SER B 1 229 ? 25.517 15.206 48.274 1.00 33.41 229 SER B CA 1
ATOM 3939 C C . SER B 1 229 ? 24.150 15.465 48.926 1.00 32.94 229 SER B C 1
ATOM 3940 O O . SER B 1 229 ? 23.139 15.470 48.190 1.00 34.74 229 SER B O 1
ATOM 3943 N N . LEU B 1 230 ? 24.120 15.707 50.243 1.00 31.99 230 LEU B N 1
ATOM 3944 C CA . LEU B 1 230 ? 22.870 15.992 50.998 1.00 30.59 230 LEU B CA 1
ATOM 3945 C C . LEU B 1 230 ? 22.365 17.392 50.636 1.00 29.41 230 LEU B C 1
ATOM 3946 O O . LEU B 1 230 ? 21.148 17.532 50.419 1.00 29.02 230 LEU B O 1
ATOM 3951 N N . HIS B 1 231 ? 23.263 18.382 50.593 1.00 31.06 231 HIS B N 1
ATOM 3952 C CA . HIS B 1 231 ? 22.955 19.789 50.211 1.00 33.45 231 HIS B CA 1
ATOM 3953 C C . HIS B 1 231 ? 22.243 19.808 48.852 1.00 34.38 231 HIS B C 1
ATOM 3954 O O . HIS B 1 231 ? 21.199 20.477 48.744 1.00 35.70 231 HIS B O 1
ATOM 3961 N N . LYS B 1 232 ? 22.788 19.084 47.870 1.00 34.55 232 LYS B N 1
ATOM 3962 C CA . LYS B 1 232 ? 22.272 19.002 46.476 1.00 36.18 232 LYS B CA 1
ATOM 3963 C C . LYS B 1 232 ? 20.880 18.354 46.485 1.00 33.87 232 LYS B C 1
ATOM 3964 O O . LYS B 1 232 ? 19.989 18.871 45.800 1.00 35.75 232 LYS B O 1
ATOM 3970 N N . ALA B 1 233 ? 20.687 17.282 47.259 1.00 31.27 233 ALA B N 1
ATOM 3971 C CA . ALA B 1 233 ? 19.401 16.551 47.362 1.00 32.58 233 ALA B CA 1
ATOM 3972 C C . ALA B 1 233 ? 18.309 17.489 47.896 1.00 31.32 233 ALA B C 1
ATOM 3973 O O . ALA B 1 233 ? 17.157 17.390 47.424 1.00 32.14 233 ALA B O 1
ATOM 3975 N N . LEU B 1 234 ? 18.661 18.382 48.824 1.00 29.61 234 LEU B N 1
ATOM 3976 C CA . LEU B 1 234 ? 17.718 19.360 49.428 1.00 31.87 234 LEU B CA 1
ATOM 3977 C C . LEU B 1 234 ? 17.349 20.429 48.392 1.00 31.72 234 LEU B C 1
ATOM 3978 O O . LEU B 1 234 ? 16.143 20.659 48.190 1.00 31.56 234 LEU B O 1
ATOM 3983 N N . GLU B 1 235 ? 18.345 21.033 47.740 1.00 33.63 235 GLU B N 1
ATOM 3984 C CA . GLU B 1 235 ? 18.146 22.180 46.812 1.00 35.88 235 GLU B CA 1
ATOM 3985 C C . GLU B 1 235 ? 17.494 21.691 45.513 1.00 34.61 235 GLU B C 1
ATOM 3986 O O . GLU B 1 235 ? 16.642 22.423 44.994 1.00 37.47 235 GLU B O 1
ATOM 3992 N N . ASP B 1 236 ? 17.814 20.480 45.050 1.00 34.71 236 ASP B N 1
ATOM 3993 C CA . ASP B 1 236 ? 17.185 19.872 43.844 1.00 36.30 236 ASP B CA 1
ATOM 3994 C C . ASP B 1 236 ? 15.684 19.638 44.077 1.00 36.00 236 ASP B C 1
ATOM 3995 O O . ASP B 1 236 ? 14.965 19.502 43.072 1.00 36.69 236 ASP B O 1
ATOM 4000 N N . ASN B 1 237 ? 15.217 19.579 45.331 1.00 34.09 237 ASN B N 1
ATOM 4001 C CA . ASN B 1 237 ? 13.821 19.174 45.653 1.00 35.00 237 ASN B CA 1
ATOM 4002 C C . ASN B 1 237 ? 13.059 20.296 46.376 1.00 34.57 237 ASN B C 1
ATOM 4003 O O . ASN B 1 237 ? 12.014 19.991 46.984 1.00 35.57 237 ASN B O 1
ATOM 4008 N N . GLY B 1 238 ? 13.527 21.545 46.284 1.00 34.61 238 GLY B N 1
ATOM 4009 C CA . GLY B 1 238 ? 12.742 22.742 46.652 1.00 35.31 238 GLY B CA 1
ATOM 4010 C C . GLY B 1 238 ? 12.910 23.158 48.106 1.00 34.65 238 GLY B C 1
ATOM 4011 O O . GLY B 1 238 ? 11.960 23.758 48.651 1.00 35.55 238 GLY B O 1
ATOM 4012 N N . PHE B 1 239 ? 14.071 22.880 48.708 1.00 33.37 239 PHE B N 1
ATOM 4013 C CA . PHE B 1 239 ? 14.428 23.292 50.090 1.00 33.05 239 PHE B CA 1
ATOM 4014 C C . PHE B 1 239 ? 15.650 24.217 50.043 1.00 33.03 239 PHE B C 1
ATOM 4015 O O . PHE B 1 239 ? 16.611 23.888 49.322 1.00 35.35 239 PHE B O 1
ATOM 4023 N N . ASP B 1 240 ? 15.602 25.336 50.776 1.00 33.93 240 ASP B N 1
ATOM 4024 C CA . ASP B 1 240 ? 16.775 26.209 51.057 1.00 35.86 240 ASP B CA 1
ATOM 4025 C C . ASP B 1 240 ? 17.466 25.704 52.322 1.00 35.24 240 ASP B C 1
ATOM 4026 O O . ASP B 1 240 ? 16.756 25.518 53.327 1.00 38.62 240 ASP B O 1
ATOM 4031 N N . VAL B 1 241 ? 18.788 25.523 52.282 1.00 35.02 241 VAL B N 1
ATOM 4032 C CA . VAL B 1 241 ? 19.622 25.213 53.481 1.00 34.22 241 VAL B CA 1
ATOM 4033 C C . VAL B 1 241 ? 19.910 26.535 54.200 1.00 34.17 241 VAL B C 1
ATOM 4034 O O . VAL B 1 241 ? 20.621 27.369 53.622 1.00 36.19 241 VAL B O 1
ATOM 4038 N N . ILE B 1 242 ? 19.365 26.717 55.406 1.00 33.99 242 ILE B N 1
ATOM 4039 C CA . ILE B 1 242 ? 19.487 27.977 56.200 1.00 34.16 242 ILE B CA 1
ATOM 4040 C C . ILE B 1 242 ? 20.497 27.796 57.342 1.00 34.43 242 ILE B C 1
ATOM 4041 O O . ILE B 1 242 ? 20.877 28.815 57.938 1.00 36.68 242 ILE B O 1
ATOM 4046 N N . ASP B 1 243 ? 20.916 26.563 57.645 1.00 33.87 243 ASP B N 1
ATOM 4047 C CA . ASP B 1 243 ? 22.032 26.300 58.593 1.00 34.27 243 ASP B CA 1
ATOM 4048 C C . ASP B 1 243 ? 22.666 24.943 58.288 1.00 31.81 243 ASP B C 1
ATOM 4049 O O . ASP B 1 243 ? 21.931 23.958 58.103 1.00 29.66 243 ASP B O 1
ATOM 4054 N N . ARG B 1 244 ? 23.994 24.916 58.270 1.00 32.62 244 ARG B N 1
ATOM 4055 C CA . ARG B 1 244 ? 24.812 23.741 57.892 1.00 34.65 244 ARG B CA 1
ATOM 4056 C C . ARG B 1 244 ? 26.106 23.801 58.705 1.00 34.30 244 ARG B C 1
ATOM 4057 O O . ARG B 1 244 ? 26.878 24.760 58.506 1.00 33.25 244 ARG B O 1
ATOM 4065 N N . ARG B 1 245 ? 26.316 22.840 59.608 1.00 32.67 245 ARG B N 1
ATOM 4066 C CA . ARG B 1 245 ? 27.503 22.831 60.500 1.00 32.35 245 ARG B CA 1
ATOM 4067 C C . ARG B 1 245 ? 27.719 21.440 61.099 1.00 31.14 245 ARG B C 1
ATOM 4068 O O . ARG B 1 245 ? 26.750 20.658 61.196 1.00 30.42 245 ARG B O 1
ATOM 4076 N N . ILE B 1 246 ? 28.959 21.182 61.515 1.00 31.55 246 ILE B N 1
ATOM 4077 C CA . ILE B 1 246 ? 29.352 20.012 62.348 1.00 30.65 246 ILE B CA 1
ATOM 4078 C C . ILE B 1 246 ? 28.609 20.138 63.682 1.00 29.82 246 ILE B C 1
ATOM 4079 O O . ILE B 1 246 ? 28.730 21.195 64.321 1.00 31.09 246 ILE B O 1
ATOM 4084 N N . THR B 1 247 ? 27.827 19.118 64.044 1.00 29.28 247 THR B N 1
ATOM 4085 C CA . THR B 1 247 ? 27.104 18.999 65.340 1.00 28.28 247 THR B CA 1
ATOM 4086 C C . THR B 1 247 ? 26.611 17.561 65.493 1.00 26.59 247 THR B C 1
ATOM 4087 O O . THR B 1 247 ? 26.019 17.011 64.562 1.00 24.88 247 THR B O 1
ATOM 4091 N N . PRO B 1 248 ? 26.870 16.890 66.642 1.00 25.90 248 PRO B N 1
ATOM 4092 C CA . PRO B 1 248 ? 27.777 17.400 67.672 1.00 25.51 248 PRO B CA 1
ATOM 4093 C C . PRO B 1 248 ? 29.228 17.413 67.164 1.00 26.10 248 PRO B C 1
ATOM 4094 O O . PRO B 1 248 ? 29.456 17.021 66.032 1.00 26.90 248 PRO B O 1
ATOM 4098 N N . SER B 1 249 ? 30.174 17.850 67.998 1.00 26.80 249 SER B N 1
ATOM 4099 C CA . SER B 1 249 ? 31.626 17.838 67.680 1.00 28.18 249 SER B CA 1
ATOM 4100 C C . SER B 1 249 ? 32.086 16.384 67.526 1.00 27.77 249 SER B C 1
ATOM 4101 O O . SER B 1 249 ? 31.442 15.495 68.122 1.00 26.95 249 SER B O 1
ATOM 4104 N N . ASN B 1 250 ? 33.149 16.150 66.752 1.00 28.30 250 ASN B N 1
ATOM 4105 C CA . ASN B 1 250 ? 33.761 14.804 66.577 1.00 30.02 250 ASN B CA 1
ATOM 4106 C C . ASN B 1 250 ? 34.064 14.218 67.963 1.00 30.22 250 ASN B C 1
ATOM 4107 O O . ASN B 1 250 ? 33.775 13.025 68.180 1.00 27.80 250 ASN B O 1
ATOM 4112 N N . GLU B 1 251 ? 34.577 15.049 68.875 1.00 31.98 251 GLU B N 1
ATOM 4113 C CA . GLU B 1 251 ? 34.951 14.659 70.261 1.00 33.59 251 GLU B CA 1
ATOM 4114 C C . GLU B 1 251 ? 33.709 14.104 70.974 1.00 30.56 251 GLU B C 1
ATOM 4115 O O . GLU B 1 251 ? 33.813 13.017 71.561 1.00 30.94 251 GLU B O 1
ATOM 4121 N N . GLU B 1 252 ? 32.574 14.808 70.889 1.00 29.88 252 GLU B N 1
ATOM 4122 C CA . GLU B 1 252 ? 31.290 14.423 71.540 1.00 28.61 252 GLU B CA 1
ATOM 4123 C C . GLU B 1 252 ? 30.742 13.131 70.924 1.00 27.22 252 GLU B C 1
ATOM 4124 O O . GLU B 1 252 ? 30.168 12.320 71.673 1.00 26.28 252 GLU B O 1
ATOM 4130 N N . VAL B 1 253 ? 30.877 12.950 69.606 1.00 25.83 253 VAL B N 1
ATOM 4131 C CA . VAL B 1 253 ? 30.363 11.733 68.914 1.00 25.64 253 VAL B CA 1
ATOM 4132 C C . VAL B 1 253 ? 31.205 10.532 69.364 1.00 25.78 253 VAL B C 1
ATOM 4133 O O . VAL B 1 253 ? 30.611 9.486 69.666 1.00 26.31 253 VAL B O 1
ATOM 4137 N N . ILE B 1 254 ? 32.532 10.684 69.410 1.00 26.33 254 ILE B N 1
ATOM 4138 C CA . ILE B 1 254 ? 33.486 9.645 69.904 1.00 27.42 254 ILE B CA 1
ATOM 4139 C C . ILE B 1 254 ? 33.112 9.279 71.347 1.00 27.14 254 ILE B C 1
ATOM 4140 O O . ILE B 1 254 ? 33.109 8.080 71.679 1.00 26.73 254 ILE B O 1
ATOM 4145 N N . ARG B 1 255 ? 32.804 10.281 72.171 1.00 27.59 255 ARG B N 1
ATOM 4146 C CA . ARG B 1 255 ? 32.370 10.082 73.577 1.00 27.53 255 ARG B CA 1
ATOM 4147 C C . ARG B 1 255 ? 31.086 9.244 73.595 1.00 25.99 255 ARG B C 1
ATOM 4148 O O . ARG B 1 255 ? 31.005 8.301 74.396 1.00 25.49 255 ARG B O 1
ATOM 4156 N N . TRP B 1 256 ? 30.126 9.581 72.732 1.00 24.50 256 TRP B N 1
ATOM 4157 C CA . TRP B 1 256 ? 28.805 8.907 72.635 1.00 24.21 256 TRP B CA 1
ATOM 4158 C C . TRP B 1 256 ? 29.010 7.434 72.262 1.00 24.63 256 TRP B C 1
ATOM 4159 O O . TRP B 1 256 ? 28.436 6.566 72.947 1.00 25.31 256 TRP B O 1
ATOM 4170 N N . TYR B 1 257 ? 29.824 7.164 71.238 1.00 24.45 257 TYR B N 1
ATOM 4171 C CA . TYR B 1 257 ? 30.179 5.789 70.795 1.00 24.77 257 TYR B CA 1
ATOM 4172 C C . TYR B 1 257 ? 30.906 5.053 71.930 1.00 24.60 257 TYR B C 1
ATOM 4173 O O . TYR B 1 257 ? 30.704 3.834 72.063 1.00 25.14 257 TYR B O 1
ATOM 4182 N N . GLY B 1 258 ? 31.719 5.771 72.713 1.00 25.45 258 GLY B N 1
ATOM 4183 C CA . GLY B 1 258 ? 32.412 5.251 73.911 1.00 26.02 258 GLY B CA 1
ATOM 4184 C C . GLY B 1 258 ? 31.440 4.665 74.924 1.00 26.74 258 GLY B C 1
ATOM 4185 O O . GLY B 1 258 ? 31.687 3.531 75.395 1.00 26.52 258 GLY B O 1
ATOM 4186 N N . LEU B 1 259 ? 30.370 5.402 75.245 1.00 27.07 259 LEU B N 1
ATOM 4187 C CA . LEU B 1 259 ? 29.310 4.981 76.206 1.00 27.65 259 LEU B CA 1
ATOM 4188 C C . LEU B 1 259 ? 28.549 3.775 75.646 1.00 26.89 259 LEU B C 1
ATOM 4189 O O . LEU B 1 259 ? 28.257 2.851 76.426 1.00 25.81 259 LEU B O 1
ATOM 4194 N N . VAL B 1 260 ? 28.228 3.785 74.348 1.00 26.80 260 VAL B N 1
ATOM 4195 C CA . VAL B 1 260 ? 27.522 2.653 73.677 1.00 26.51 260 VAL B CA 1
ATOM 4196 C C . VAL B 1 260 ? 28.423 1.413 73.758 1.00 27.29 260 VAL B C 1
ATOM 4197 O O . VAL B 1 260 ? 27.912 0.342 74.159 1.00 27.93 260 VAL B O 1
ATOM 4201 N N . LYS B 1 261 ? 29.717 1.560 73.448 1.00 28.18 261 LYS B N 1
ATOM 4202 C CA . LYS B 1 261 ? 30.697 0.438 73.472 1.00 31.10 261 LYS B CA 1
ATOM 4203 C C . LYS B 1 261 ? 30.840 -0.117 74.899 1.00 31.23 261 LYS B C 1
ATOM 4204 O O . LYS B 1 261 ? 30.975 -1.346 75.024 1.00 30.29 261 LYS B O 1
ATOM 4210 N N . ASP B 1 262 ? 30.834 0.738 75.929 1.00 30.81 262 ASP B N 1
ATOM 4211 C CA . ASP B 1 262 ? 30.943 0.309 77.354 1.00 30.81 262 ASP B CA 1
ATOM 4212 C C . ASP B 1 262 ? 29.736 -0.571 77.705 1.00 30.71 262 ASP B C 1
ATOM 4213 O O . ASP B 1 262 ? 29.937 -1.604 78.359 1.00 31.75 262 ASP B O 1
ATOM 4218 N N . ASN B 1 263 ? 28.532 -0.177 77.278 1.00 29.47 263 ASN B N 1
ATOM 4219 C CA . ASN B 1 263 ? 27.280 -0.944 77.515 1.00 29.74 263 ASN B CA 1
ATOM 4220 C C . ASN B 1 263 ? 27.341 -2.283 76.768 1.00 31.95 263 ASN B C 1
ATOM 4221 O O . ASN B 1 263 ? 26.873 -3.284 77.340 1.00 32.04 263 ASN B O 1
ATOM 4226 N N . LEU B 1 264 ? 27.884 -2.304 75.544 1.00 34.47 264 LEU B N 1
ATOM 4227 C CA . LEU B 1 264 ? 28.036 -3.545 74.733 1.00 35.53 264 LEU B CA 1
ATOM 4228 C C . LEU B 1 264 ? 29.025 -4.495 75.425 1.00 36.84 264 LEU B C 1
ATOM 4229 O O . LEU B 1 264 ? 28.706 -5.692 75.522 1.00 38.94 264 LEU B O 1
ATOM 4234 N N . ASP B 1 265 ? 30.173 -3.987 75.890 1.00 37.86 265 ASP B N 1
ATOM 4235 C CA . ASP B 1 265 ? 31.204 -4.783 76.615 1.00 40.40 265 ASP B CA 1
ATOM 4236 C C . ASP B 1 265 ? 30.572 -5.422 77.858 1.00 42.06 265 ASP B C 1
ATOM 4237 O O . ASP B 1 265 ? 30.844 -6.608 78.104 1.00 44.01 265 ASP B O 1
ATOM 4242 N N . ALA B 1 266 ? 29.744 -4.671 78.592 1.00 42.96 266 ALA B N 1
ATOM 4243 C CA . ALA B 1 266 ? 29.068 -5.113 79.835 1.00 43.77 266 ALA B CA 1
ATOM 4244 C C . ALA B 1 266 ? 28.024 -6.195 79.523 1.00 46.04 266 ALA B C 1
ATOM 4245 O O . ALA B 1 266 ? 28.053 -7.240 80.192 1.00 48.53 266 ALA B O 1
ATOM 4247 N N . HIS B 1 267 ? 27.144 -5.961 78.542 1.00 45.13 267 HIS B N 1
ATOM 4248 C CA . HIS B 1 267 ? 25.906 -6.758 78.312 1.00 44.55 267 HIS B CA 1
ATOM 4249 C C . HIS B 1 267 ? 26.073 -7.766 77.164 1.00 43.88 267 HIS B C 1
ATOM 4250 O O . HIS B 1 267 ? 25.353 -8.779 77.184 1.00 46.86 267 HIS B O 1
ATOM 4257 N N . TYR B 1 268 ? 26.968 -7.515 76.203 1.00 44.51 268 TYR B N 1
ATOM 4258 C CA . TYR B 1 268 ? 27.202 -8.391 75.021 1.00 47.60 268 TYR B CA 1
ATOM 4259 C C . TYR B 1 268 ? 28.702 -8.600 74.834 1.00 50.47 268 TYR B C 1
ATOM 4260 O O . TYR B 1 268 ? 29.259 -8.247 73.797 1.00 53.48 268 TYR B O 1
ATOM 4269 N N . PRO B 1 269 ? 29.393 -9.202 75.831 1.00 54.64 269 PRO B N 1
ATOM 4270 C CA . PRO B 1 269 ? 30.853 -9.300 75.813 1.00 57.40 269 PRO B CA 1
ATOM 4271 C C . PRO B 1 269 ? 31.385 -10.240 74.721 1.00 61.10 269 PRO B C 1
ATOM 4272 O O . PRO B 1 269 ? 32.341 -9.878 74.060 1.00 60.47 269 PRO B O 1
ATOM 4276 N N . ASP B 1 270 ? 30.745 -11.402 74.552 1.00 67.13 270 ASP B N 1
ATOM 4277 C CA . ASP B 1 270 ? 31.187 -12.485 73.632 1.00 72.59 270 ASP B CA 1
ATOM 4278 C C . ASP B 1 270 ? 30.485 -12.333 72.274 1.00 74.70 270 ASP B C 1
ATOM 4279 O O . ASP B 1 270 ? 30.540 -13.290 71.477 1.00 79.40 270 ASP B O 1
ATOM 4284 N N . SER B 1 271 ? 29.864 -11.176 72.018 1.00 74.44 271 SER B N 1
ATOM 4285 C CA . SER B 1 271 ? 29.273 -10.791 70.708 1.00 76.22 271 SER B CA 1
ATOM 4286 C C . SER B 1 271 ? 28.376 -11.919 70.177 1.00 72.81 271 SER B C 1
ATOM 4287 O O . SER B 1 271 ? 28.574 -12.347 69.021 1.00 72.55 271 SER B O 1
ATOM 4290 N N . ARG B 1 272 ? 27.432 -12.386 71.002 1.00 71.08 272 ARG B N 1
ATOM 4291 C CA . ARG B 1 272 ? 26.400 -13.395 70.630 1.00 66.58 272 ARG B CA 1
ATOM 4292 C C . ARG B 1 272 ? 25.570 -12.859 69.459 1.00 59.56 272 ARG B C 1
ATOM 4293 O O . ARG B 1 272 ? 25.447 -13.564 68.441 1.00 62.29 272 ARG B O 1
ATOM 4301 N N . ASN B 1 273 ? 25.038 -11.644 69.620 1.00 52.90 273 ASN B N 1
ATOM 4302 C CA . ASN B 1 273 ? 24.050 -10.997 68.715 1.00 49.75 273 ASN B CA 1
ATOM 4303 C C . ASN B 1 273 ? 24.787 -10.328 67.555 1.00 46.29 273 ASN B C 1
ATOM 4304 O O . ASN B 1 273 ? 25.619 -9.452 67.782 1.00 43.24 273 ASN B O 1
ATOM 4309 N N . PRO B 1 274 ? 24.502 -10.697 66.282 1.00 45.35 274 PRO B N 1
ATOM 4310 C CA . PRO B 1 274 ? 25.207 -10.115 65.137 1.00 42.41 274 PRO B CA 1
ATOM 4311 C C . PRO B 1 274 ? 24.967 -8.607 64.950 1.00 38.30 274 PRO B C 1
ATOM 4312 O O . PRO B 1 274 ? 25.870 -7.937 64.487 1.00 36.71 274 PRO B O 1
ATOM 4316 N N . ASN B 1 275 ? 23.777 -8.107 65.302 1.00 36.65 275 ASN B N 1
ATOM 4317 C CA . ASN B 1 275 ? 23.435 -6.660 65.202 1.00 35.65 275 ASN B CA 1
ATOM 4318 C C . ASN B 1 275 ? 24.289 -5.869 66.198 1.00 33.65 275 ASN B C 1
ATOM 4319 O O . ASN B 1 275 ? 24.755 -4.772 65.831 1.00 31.38 275 ASN B O 1
ATOM 4324 N N . PHE B 1 276 ? 24.501 -6.407 67.404 1.00 32.35 276 PHE B N 1
ATOM 4325 C CA . PHE B 1 276 ? 25.286 -5.731 68.470 1.00 33.98 276 PHE B CA 1
ATOM 4326 C C . PHE B 1 276 ? 26.784 -5.869 68.172 1.00 33.93 276 PHE B C 1
ATOM 4327 O O . PHE B 1 276 ? 27.523 -4.922 68.493 1.00 35.00 276 PHE B O 1
ATOM 4335 N N . SER B 1 277 ? 27.210 -6.970 67.544 1.00 36.65 277 SER B N 1
ATOM 4336 C CA . SER B 1 277 ? 28.595 -7.151 67.026 1.00 38.93 277 SER B CA 1
ATOM 4337 C C . SER B 1 277 ? 28.876 -6.087 65.963 1.00 37.24 277 SER B C 1
ATOM 4338 O O . SER B 1 277 ? 29.953 -5.463 66.010 1.00 36.04 277 SER B O 1
ATOM 4341 N N . GLU B 1 278 ? 27.930 -5.905 65.040 1.00 36.27 278 GLU B N 1
ATOM 4342 C CA . GLU B 1 278 ? 28.034 -4.936 63.921 1.00 38.08 278 GLU B CA 1
ATOM 4343 C C . GLU B 1 278 ? 28.118 -3.519 64.503 1.00 36.70 278 GLU B C 1
ATOM 4344 O O . GLU B 1 278 ? 28.940 -2.728 63.991 1.00 37.81 278 GLU B O 1
ATOM 4350 N N . LEU B 1 279 ? 27.328 -3.219 65.543 1.00 34.09 279 LEU B N 1
ATOM 4351 C CA . LEU B 1 279 ? 27.306 -1.883 66.199 1.00 32.57 279 LEU B CA 1
ATOM 4352 C C . LEU B 1 279 ? 28.658 -1.630 66.875 1.00 33.46 279 LEU B C 1
ATOM 4353 O O . LEU B 1 279 ? 29.154 -0.493 66.774 1.00 33.60 279 LEU B O 1
ATOM 4358 N N . ARG B 1 280 ? 29.228 -2.641 67.543 1.00 35.12 280 ARG B N 1
ATOM 4359 C CA . ARG B 1 280 ? 30.576 -2.538 68.167 1.00 34.96 280 ARG B CA 1
ATOM 4360 C C . ARG B 1 280 ? 31.594 -2.172 67.081 1.00 32.13 280 ARG B C 1
ATOM 4361 O O . ARG B 1 280 ? 32.379 -1.238 67.318 1.00 30.77 280 ARG B O 1
ATOM 4369 N N . ASP B 1 281 ? 31.577 -2.879 65.944 1.00 31.93 281 ASP B N 1
ATOM 4370 C CA . ASP B 1 281 ? 32.507 -2.654 64.802 1.00 31.78 281 ASP B CA 1
ATOM 4371 C C . ASP B 1 281 ? 32.396 -1.195 64.348 1.00 31.14 281 ASP B C 1
ATOM 4372 O O . ASP B 1 281 ? 33.442 -0.532 64.236 1.00 32.19 281 ASP B O 1
ATOM 4377 N N . ILE B 1 282 ? 31.171 -0.715 64.124 1.00 30.91 282 ILE B N 1
ATOM 4378 C CA . ILE B 1 282 ? 30.886 0.687 63.694 1.00 30.85 282 ILE B CA 1
ATOM 4379 C C . ILE B 1 282 ? 31.392 1.655 64.771 1.00 29.31 282 ILE B C 1
ATOM 4380 O O . ILE B 1 282 ? 32.105 2.606 64.403 1.00 29.25 282 ILE B O 1
ATOM 4385 N N . ALA B 1 283 ? 31.056 1.422 66.046 1.00 28.00 283 ALA B N 1
ATOM 4386 C CA . ALA B 1 283 ? 31.477 2.280 67.182 1.00 28.24 283 ALA B CA 1
ATOM 4387 C C . ALA B 1 283 ? 32.997 2.464 67.153 1.00 28.50 283 ALA B C 1
ATOM 4388 O O . ALA B 1 283 ? 33.459 3.606 67.307 1.00 29.24 283 ALA B O 1
ATOM 4390 N N . ILE B 1 284 ? 33.737 1.373 66.952 1.00 29.43 284 ILE B N 1
ATOM 4391 C CA . ILE B 1 284 ? 35.229 1.350 66.912 1.00 30.09 284 ILE B CA 1
ATOM 4392 C C . ILE B 1 284 ? 35.702 2.024 65.619 1.00 28.29 284 ILE B C 1
ATOM 4393 O O . ILE B 1 284 ? 36.511 2.969 65.706 1.00 28.09 284 ILE B O 1
ATOM 4398 N N . ASN B 1 285 ? 35.218 1.543 64.471 1.00 28.23 285 ASN B N 1
ATOM 4399 C CA . ASN B 1 285 ? 35.734 1.915 63.126 1.00 27.96 285 ASN B CA 1
ATOM 4400 C C . ASN B 1 285 ? 35.362 3.368 62.814 1.00 26.30 285 ASN B C 1
ATOM 4401 O O . ASN B 1 285 ? 36.260 4.130 62.408 1.00 27.87 285 ASN B O 1
ATOM 4406 N N . PHE B 1 286 ? 34.099 3.749 63.005 1.00 25.85 286 PHE B N 1
ATOM 4407 C CA . PHE B 1 286 ? 33.619 5.118 62.694 1.00 26.30 286 PHE B CA 1
ATOM 4408 C C . PHE B 1 286 ? 34.234 6.124 63.676 1.00 25.05 286 PHE B C 1
ATOM 4409 O O . PHE B 1 286 ? 34.508 7.269 63.259 1.00 23.95 286 PHE B O 1
ATOM 4417 N N . SER B 1 287 ? 34.474 5.723 64.928 1.00 24.57 287 SER B N 1
ATOM 4418 C CA . SER B 1 287 ? 35.150 6.586 65.932 1.00 24.98 287 SER B CA 1
ATOM 4419 C C . SER B 1 287 ? 36.561 6.925 65.437 1.00 24.62 287 SER B C 1
ATOM 4420 O O . SER B 1 287 ? 37.003 8.066 65.662 1.00 24.97 287 SER B O 1
ATOM 4423 N N . ASP B 1 288 ? 37.232 5.995 64.754 1.00 25.47 288 ASP B N 1
ATOM 4424 C CA . ASP B 1 288 ? 38.595 6.249 64.218 1.00 26.54 288 ASP B CA 1
ATOM 4425 C C . ASP B 1 288 ? 38.502 7.211 63.028 1.00 27.09 288 ASP B C 1
ATOM 4426 O O . ASP B 1 288 ? 39.385 8.085 62.911 1.00 25.05 288 ASP B O 1
ATOM 4431 N N . ALA B 1 289 ? 37.482 7.059 62.180 1.00 27.51 289 ALA B N 1
ATOM 4432 C CA . ALA B 1 289 ? 37.196 7.984 61.056 1.00 27.86 289 ALA B CA 1
ATOM 4433 C C . ALA B 1 289 ? 36.955 9.398 61.609 1.00 27.95 289 ALA B C 1
ATOM 4434 O O . ALA B 1 289 ? 37.457 10.365 61.003 1.00 30.63 289 ALA B O 1
ATOM 4436 N N . LEU B 1 290 ? 36.237 9.513 62.731 1.00 27.15 290 LEU B N 1
ATOM 4437 C CA . LEU B 1 290 ? 35.995 10.802 63.435 1.00 26.92 290 LEU B CA 1
ATOM 4438 C C . LEU B 1 290 ? 37.320 11.353 63.977 1.00 29.04 290 LEU B C 1
ATOM 4439 O O . LEU B 1 290 ? 37.530 12.572 63.864 1.00 29.17 290 LEU B O 1
ATOM 4444 N N . ARG B 1 291 ? 38.173 10.491 64.543 1.00 31.33 291 ARG B N 1
ATOM 4445 C CA . ARG B 1 291 ? 39.516 10.867 65.073 1.00 33.61 291 ARG B CA 1
ATOM 4446 C C . ARG B 1 291 ? 40.392 11.417 63.940 1.00 32.50 291 ARG B C 1
ATOM 4447 O O . ARG B 1 291 ? 41.107 12.405 64.181 1.00 33.70 291 ARG B O 1
ATOM 4455 N N . LYS B 1 292 ? 40.342 10.797 62.758 1.00 31.72 292 LYS B N 1
ATOM 4456 C CA . LYS B 1 292 ? 41.162 11.178 61.573 1.00 32.33 292 LYS B CA 1
ATOM 4457 C C . LYS B 1 292 ? 40.501 12.341 60.820 1.00 33.88 292 LYS B C 1
ATOM 4458 O O . LYS B 1 292 ? 41.122 12.832 59.860 1.00 36.52 292 LYS B O 1
ATOM 4464 N N . ASP B 1 293 ? 39.290 12.745 61.226 1.00 34.95 293 ASP B N 1
ATOM 4465 C CA . ASP B 1 293 ? 38.538 13.902 60.663 1.00 33.32 293 ASP B CA 1
ATOM 4466 C C . ASP B 1 293 ? 38.152 13.605 59.207 1.00 31.96 293 ASP B C 1
ATOM 4467 O O . ASP B 1 293 ? 38.105 14.555 58.400 1.00 30.99 293 ASP B O 1
ATOM 4472 N N . LYS B 1 294 ? 37.882 12.336 58.891 1.00 31.07 294 LYS B N 1
ATOM 4473 C CA . LYS B 1 294 ? 37.427 11.881 57.551 1.00 33.43 294 LYS B CA 1
ATOM 4474 C C . LYS B 1 294 ? 35.912 12.057 57.446 1.00 32.65 294 LYS B C 1
ATOM 4475 O O . LYS B 1 294 ? 35.395 12.078 56.313 1.00 34.62 294 LYS B O 1
ATOM 4481 N N . ALA B 1 295 ? 35.233 12.159 58.589 1.00 31.81 295 ALA B N 1
ATOM 4482 C CA . ALA B 1 295 ? 33.768 12.330 58.685 1.00 29.80 295 ALA B CA 1
ATOM 4483 C C . ALA B 1 295 ? 33.433 13.174 59.915 1.00 28.48 295 ALA B C 1
ATOM 4484 O O . ALA B 1 295 ? 34.321 13.379 60.767 1.00 29.59 295 ALA B O 1
ATOM 4486 N N . SER B 1 296 ? 32.191 13.654 59.975 1.00 26.02 296 SER B N 1
ATOM 4487 C CA . SER B 1 296 ? 31.605 14.385 61.125 1.00 25.06 296 SER B CA 1
ATOM 4488 C C . SER B 1 296 ? 30.105 14.108 61.179 1.00 24.88 296 SER B C 1
ATOM 4489 O O . SER B 1 296 ? 29.540 13.711 60.140 1.00 25.51 296 SER B O 1
ATOM 4492 N N . SER B 1 297 ? 29.496 14.288 62.352 1.00 23.96 297 SER B N 1
ATOM 4493 C CA . SER B 1 297 ? 28.034 14.489 62.495 1.00 23.11 297 SER B CA 1
ATOM 4494 C C . SER B 1 297 ? 27.726 15.920 62.056 1.00 23.12 297 SER B C 1
ATOM 4495 O O . SER B 1 297 ? 28.462 16.828 62.491 1.00 23.22 297 SER B O 1
ATOM 4498 N N . PHE B 1 298 ? 26.705 16.099 61.215 1.00 23.96 298 PHE B N 1
ATOM 4499 C CA . PHE B 1 298 ? 26.253 17.417 60.700 1.00 24.92 298 PHE B CA 1
ATOM 4500 C C . PHE B 1 298 ? 24.801 17.668 61.110 1.00 23.61 298 PHE B C 1
ATOM 4501 O O . PHE B 1 298 ? 23.979 16.732 61.047 1.00 22.07 298 PHE B O 1
ATOM 4509 N N . SER B 1 299 ? 24.518 18.905 61.525 1.00 26.07 299 SER B N 1
ATOM 4510 C CA . SER B 1 299 ? 23.157 19.495 61.614 1.00 27.04 299 SER B CA 1
ATOM 4511 C C . SER B 1 299 ? 22.894 20.285 60.329 1.00 27.10 299 SER B C 1
ATOM 4512 O O . SER B 1 299 ? 23.663 21.224 60.041 1.00 30.02 299 SER B O 1
ATOM 4515 N N . PHE B 1 300 ? 21.876 19.879 59.569 1.00 25.23 300 PHE B N 1
ATOM 4516 C CA . PHE B 1 300 ? 21.313 20.630 58.420 1.00 25.81 300 PHE B CA 1
ATOM 4517 C C . PHE B 1 300 ? 19.921 21.123 58.819 1.00 25.57 300 PHE B C 1
ATOM 4518 O O . PHE B 1 300 ? 19.052 20.281 59.117 1.00 25.70 300 PHE B O 1
ATOM 4526 N N . ILE B 1 301 ? 19.730 22.444 58.858 1.00 26.80 301 ILE B N 1
ATOM 4527 C CA . ILE B 1 301 ? 18.385 23.087 58.930 1.00 27.27 301 ILE B CA 1
ATOM 4528 C C . ILE B 1 301 ? 18.063 23.631 57.537 1.00 28.17 301 ILE B C 1
ATOM 4529 O O . ILE B 1 301 ? 18.878 24.415 56.993 1.00 29.51 301 ILE B O 1
ATOM 4534 N N . ALA B 1 302 ? 16.933 23.199 56.980 1.00 27.37 302 ALA B N 1
ATOM 4535 C CA . ALA B 1 302 ? 16.422 23.641 55.666 1.00 28.72 302 ALA B CA 1
ATOM 4536 C C . ALA B 1 302 ? 14.983 24.126 55.836 1.00 30.38 302 ALA B C 1
ATOM 4537 O O . ALA B 1 302 ? 14.355 23.789 56.864 1.00 29.65 302 ALA B O 1
ATOM 4539 N N . ARG B 1 303 ? 14.491 24.910 54.875 1.00 32.29 303 ARG B N 1
ATOM 4540 C CA . ARG B 1 303 ? 13.059 25.293 54.803 1.00 33.35 303 ARG B CA 1
ATOM 4541 C C . ARG B 1 303 ? 12.557 25.107 53.373 1.00 32.75 303 ARG B C 1
ATOM 4542 O O . ARG B 1 303 ? 13.336 25.336 52.425 1.00 31.07 303 ARG B O 1
ATOM 4550 N N . ARG B 1 304 ? 11.297 24.694 53.253 1.00 32.18 304 ARG B N 1
ATOM 4551 C CA . ARG B 1 304 ? 10.573 24.538 51.969 1.00 34.53 304 ARG B CA 1
ATOM 4552 C C . ARG B 1 304 ? 10.449 25.916 51.310 1.00 35.17 304 ARG B C 1
ATOM 4553 O O . ARG B 1 304 ? 10.030 26.859 52.006 1.00 34.69 304 ARG B O 1
ATOM 4561 N N . ARG B 1 305 ? 10.813 26.026 50.029 1.00 37.66 305 ARG B N 1
ATOM 4562 C CA . ARG B 1 305 ? 10.669 27.272 49.225 1.00 40.17 305 ARG B CA 1
ATOM 4563 C C . ARG B 1 305 ? 9.183 27.591 49.032 1.00 42.32 305 ARG B C 1
ATOM 4564 O O . ARG B 1 305 ? 8.327 26.707 49.050 1.00 43.11 305 ARG B O 1
ATOM 4573 N N . ASP C 1 17 ? 14.623 20.135 6.980 1.00 64.95 17 ASP C N 1
ATOM 4574 C CA . ASP C 1 17 ? 14.487 18.874 7.772 1.00 66.21 17 ASP C CA 1
ATOM 4575 C C . ASP C 1 17 ? 13.004 18.664 8.106 1.00 68.48 17 ASP C C 1
ATOM 4576 O O . ASP C 1 17 ? 12.527 19.250 9.101 1.00 67.49 17 ASP C O 1
ATOM 4581 N N . HIS C 1 18 ? 12.314 17.854 7.296 1.00 71.88 18 HIS C N 1
ATOM 4582 C CA . HIS C 1 18 ? 10.871 17.509 7.433 1.00 71.59 18 HIS C CA 1
ATOM 4583 C C . HIS C 1 18 ? 10.602 16.812 8.774 1.00 65.39 18 HIS C C 1
ATOM 4584 O O . HIS C 1 18 ? 9.431 16.800 9.203 1.00 66.65 18 HIS C O 1
ATOM 4591 N N . TYR C 1 19 ? 11.645 16.264 9.405 1.00 63.09 19 TYR C N 1
ATOM 4592 C CA . TYR C 1 19 ? 11.578 15.391 10.608 1.00 57.77 19 TYR C CA 1
ATOM 4593 C C . TYR C 1 19 ? 11.692 16.216 11.900 1.00 50.10 19 TYR C C 1
ATOM 4594 O O . TYR C 1 19 ? 11.409 15.666 12.989 1.00 45.24 19 TYR C O 1
ATOM 4603 N N . GLN C 1 20 ? 12.076 17.493 11.792 1.00 43.54 20 GLN C N 1
ATOM 4604 C CA . GLN C 1 20 ? 12.492 18.342 12.942 1.00 41.12 20 GLN C CA 1
ATOM 4605 C C . GLN C 1 20 ? 11.345 18.501 13.949 1.00 41.48 20 GLN C C 1
ATOM 4606 O O . GLN C 1 20 ? 11.598 18.282 15.150 1.00 42.51 20 GLN C O 1
ATOM 4612 N N . SER C 1 21 ? 10.145 18.882 13.495 1.00 41.09 21 SER C N 1
ATOM 4613 C CA . SER C 1 21 ? 8.975 19.165 14.373 1.00 43.04 21 SER C CA 1
ATOM 4614 C C . SER C 1 21 ? 8.620 17.918 15.197 1.00 42.33 21 SER C C 1
ATOM 4615 O O . SER C 1 21 ? 8.207 18.080 16.363 1.00 40.90 21 SER C O 1
ATOM 4618 N N . LYS C 1 22 ? 8.805 16.725 14.621 1.00 42.47 22 LYS C N 1
ATOM 4619 C CA . LYS C 1 22 ? 8.575 15.416 15.292 1.00 44.86 22 LYS C CA 1
ATOM 4620 C C . LYS C 1 22 ? 9.585 15.259 16.439 1.00 41.38 22 LYS C C 1
ATOM 4621 O O . LYS C 1 22 ? 9.155 14.936 17.565 1.00 38.76 22 LYS C O 1
ATOM 4627 N N . ILE C 1 23 ? 10.872 15.500 16.162 1.00 38.43 23 ILE C N 1
ATOM 4628 C CA . ILE C 1 23 ? 11.978 15.451 17.166 1.00 38.09 23 ILE C CA 1
ATOM 4629 C C . ILE C 1 23 ? 11.649 16.429 18.299 1.00 36.78 23 ILE C C 1
ATOM 4630 O O . ILE C 1 23 ? 11.786 16.040 19.473 1.00 37.21 23 ILE C O 1
ATOM 4635 N N . GLU C 1 24 ? 11.233 17.651 17.956 1.00 34.87 24 GLU C N 1
ATOM 4636 C CA . GLU C 1 24 ? 10.915 18.718 18.941 1.00 35.19 24 GLU C CA 1
ATOM 4637 C C . GLU C 1 24 ? 9.791 18.253 19.877 1.00 36.00 24 GLU C C 1
ATOM 4638 O O . GLU C 1 24 ? 9.917 18.483 21.099 1.00 36.75 24 GLU C O 1
ATOM 4644 N N . SER C 1 25 ? 8.741 17.619 19.344 1.00 33.91 25 SER C N 1
ATOM 4645 C CA . SER C 1 25 ? 7.555 17.196 20.138 1.00 37.15 25 SER C CA 1
ATOM 4646 C C . SER C 1 25 ? 7.944 16.112 21.155 1.00 36.10 25 SER C C 1
ATOM 4647 O O . SER C 1 25 ? 7.254 16.018 22.179 1.00 37.33 25 SER C O 1
ATOM 4650 N N . VAL C 1 26 ? 9.002 15.336 20.881 1.00 35.09 26 VAL C N 1
ATOM 4651 C CA . VAL C 1 26 ? 9.536 14.266 21.779 1.00 33.92 26 VAL C CA 1
ATOM 4652 C C . VAL C 1 26 ? 10.015 14.896 23.096 1.00 31.65 26 VAL C C 1
ATOM 4653 O O . VAL C 1 26 ? 9.829 14.253 24.143 1.00 31.35 26 VAL C O 1
ATOM 4657 N N . TYR C 1 27 ? 10.595 16.102 23.041 1.00 31.62 27 TYR C N 1
ATOM 4658 C CA . TYR C 1 27 ? 11.332 16.760 24.156 1.00 30.34 27 TYR C CA 1
ATOM 4659 C C . TYR C 1 27 ? 10.607 18.025 24.635 1.00 30.67 27 TYR C C 1
ATOM 4660 O O . TYR C 1 27 ? 11.217 18.801 25.394 1.00 32.15 27 TYR C O 1
ATOM 4669 N N . ALA C 1 28 ? 9.341 18.207 24.251 1.00 32.14 28 ALA C N 1
ATOM 4670 C CA . ALA C 1 28 ? 8.567 19.456 24.454 1.00 33.90 28 ALA C CA 1
ATOM 4671 C C . ALA C 1 28 ? 8.088 19.584 25.907 1.00 34.30 28 ALA C C 1
ATOM 4672 O O . ALA C 1 28 ? 7.790 20.722 26.315 1.00 35.39 28 ALA C O 1
ATOM 4674 N N . ASP C 1 29 ? 8.011 18.476 26.652 1.00 34.55 29 ASP C N 1
ATOM 4675 C CA . ASP C 1 29 ? 7.414 18.429 28.016 1.00 35.12 29 ASP C CA 1
ATOM 4676 C C . ASP C 1 29 ? 8.324 19.146 29.011 1.00 34.58 29 ASP C C 1
ATOM 4677 O O . ASP C 1 29 ? 9.537 19.211 28.819 1.00 31.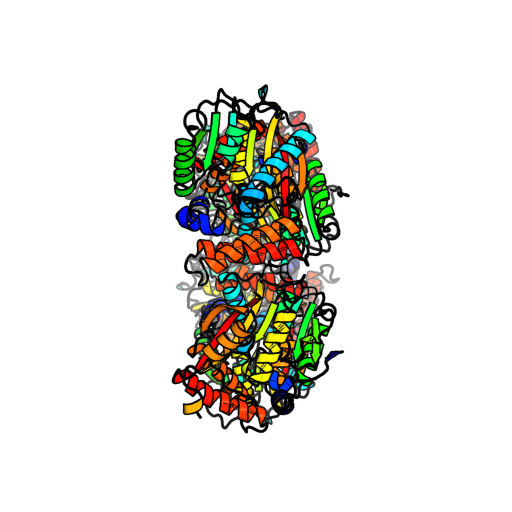85 29 ASP C O 1
ATOM 4682 N N . PRO C 1 30 ? 7.766 19.718 30.103 1.00 36.00 30 PRO C N 1
ATOM 4683 C CA . PRO C 1 30 ? 8.566 20.459 31.080 1.00 35.54 30 PRO C CA 1
ATOM 4684 C C . PRO C 1 30 ? 9.731 19.640 31.636 1.00 34.88 30 PRO C C 1
ATOM 4685 O O . PRO C 1 30 ? 9.576 18.454 31.921 1.00 33.83 30 PRO C O 1
ATOM 4689 N N . PRO C 1 31 ? 10.940 20.238 31.758 1.00 35.89 31 PRO C N 1
ATOM 4690 C CA . PRO C 1 31 ? 12.063 19.611 32.463 1.00 36.73 31 PRO C CA 1
ATOM 4691 C C . PRO C 1 31 ? 11.726 19.047 33.855 1.00 37.49 31 PRO C C 1
ATOM 4692 O O . PRO C 1 31 ? 12.351 18.084 34.262 1.00 36.51 31 PRO C O 1
ATOM 4696 N N . GLU C 1 32 ? 10.750 19.657 34.535 1.00 40.20 32 GLU C N 1
ATOM 4697 C CA . GLU C 1 32 ? 10.282 19.282 35.899 1.00 40.85 32 GLU C CA 1
ATOM 4698 C C . GLU C 1 32 ? 9.678 17.871 35.862 1.00 38.52 32 GLU C C 1
ATOM 4699 O O . GLU C 1 32 ? 9.809 17.142 36.863 1.00 38.19 32 GLU C O 1
ATOM 4705 N N . GLU C 1 33 ? 9.038 17.501 34.750 1.00 36.30 33 GLU C N 1
ATOM 4706 C CA . GLU C 1 33 ? 8.521 16.126 34.511 1.00 36.84 33 GLU C CA 1
ATOM 4707 C C . GLU C 1 33 ? 9.695 15.195 34.178 1.00 34.57 33 GLU C C 1
ATOM 4708 O O . GLU C 1 33 ? 9.751 14.086 34.749 1.00 34.21 33 GLU C O 1
ATOM 4714 N N . TRP C 1 34 ? 10.598 15.635 33.295 1.00 33.16 34 TRP C N 1
ATOM 4715 C CA . TRP C 1 34 ? 11.756 14.842 32.800 1.00 31.99 34 TRP C CA 1
ATOM 4716 C C . TRP C 1 34 ? 12.692 14.469 33.955 1.00 31.31 34 TRP C C 1
ATOM 4717 O O . TRP C 1 34 ? 13.213 13.342 33.941 1.00 30.65 34 TRP C O 1
ATOM 4728 N N . ARG C 1 35 ? 12.902 15.393 34.896 1.00 32.96 35 ARG C N 1
ATOM 4729 C CA . ARG C 1 35 ? 13.752 15.220 36.108 1.00 34.95 35 ARG C CA 1
ATOM 4730 C C . ARG C 1 35 ? 13.417 13.891 36.796 1.00 32.95 35 ARG C C 1
ATOM 4731 O O . ARG C 1 35 ? 14.351 13.129 37.107 1.00 34.42 35 ARG C O 1
ATOM 4739 N N . LYS C 1 36 ? 12.126 13.627 37.008 1.00 33.52 36 LYS C N 1
ATOM 4740 C CA . LYS C 1 36 ? 11.607 12.439 37.738 1.00 33.86 36 LYS C CA 1
ATOM 4741 C C . LYS C 1 36 ? 11.968 11.152 36.988 1.00 31.92 36 LYS C C 1
ATOM 4742 O O . LYS C 1 36 ? 12.094 10.102 37.652 1.00 29.52 36 LYS C O 1
ATOM 4748 N N . VAL C 1 37 ? 12.118 11.231 35.662 1.00 29.44 37 VAL C N 1
ATOM 4749 C CA . VAL C 1 37 ? 12.307 10.053 34.765 1.00 29.10 37 VAL C CA 1
ATOM 4750 C C . VAL C 1 37 ? 13.803 9.757 34.591 1.00 26.99 37 VAL C C 1
ATOM 4751 O O . VAL C 1 37 ? 14.174 8.568 34.689 1.00 25.70 37 VAL C O 1
ATOM 4755 N N . ILE C 1 38 ? 14.630 10.775 34.329 1.00 26.48 38 ILE C N 1
ATOM 4756 C CA . ILE C 1 38 ? 16.036 10.576 33.859 1.00 27.49 38 ILE C CA 1
ATOM 4757 C C . ILE C 1 38 ? 17.063 11.135 34.859 1.00 27.44 38 ILE C C 1
ATOM 4758 O O . ILE C 1 38 ? 18.263 10.928 34.615 1.00 25.86 38 ILE C O 1
ATOM 4763 N N . GLY C 1 39 ? 16.634 11.807 35.935 1.00 28.37 39 GLY C N 1
ATOM 4764 C CA . GLY C 1 39 ? 17.532 12.282 37.007 1.00 29.55 39 GLY C CA 1
ATOM 4765 C C . GLY C 1 39 ? 17.688 13.793 36.998 1.00 30.01 39 GLY C C 1
ATOM 4766 O O . GLY C 1 39 ? 17.200 14.434 36.047 1.00 31.25 39 GLY C O 1
ATOM 4767 N N . ASN C 1 40 ? 18.372 14.336 38.010 1.00 30.34 40 ASN C N 1
ATOM 4768 C CA . ASN C 1 40 ? 18.433 15.793 38.303 1.00 30.36 40 ASN C CA 1
ATOM 4769 C C . ASN C 1 40 ? 19.451 16.506 37.401 1.00 28.35 40 ASN C C 1
ATOM 4770 O O . ASN C 1 40 ? 19.391 17.742 37.344 1.00 28.82 40 ASN C O 1
ATOM 4775 N N . GLU C 1 41 ? 20.355 15.778 36.739 1.00 27.32 41 GLU C N 1
ATOM 4776 C CA . GLU C 1 41 ? 21.400 16.372 35.859 1.00 29.27 41 GLU C CA 1
ATOM 4777 C C . GLU C 1 41 ? 21.013 16.221 34.381 1.00 29.23 41 GLU C C 1
ATOM 4778 O O . GLU C 1 41 ? 21.690 16.845 33.545 1.00 28.81 41 GLU C O 1
ATOM 4784 N N . PHE C 1 42 ? 19.973 15.431 34.082 1.00 29.93 42 PHE C N 1
ATOM 4785 C CA . PHE C 1 42 ? 19.350 15.266 32.737 1.00 29.89 42 PHE C CA 1
ATOM 4786 C C . PHE C 1 42 ? 20.360 14.726 31.711 1.00 30.37 42 PHE C C 1
ATOM 4787 O O . PHE C 1 42 ? 20.312 15.159 30.540 1.00 31.87 42 PHE C O 1
ATOM 4795 N N . TRP C 1 43 ? 21.244 13.810 32.115 1.00 29.32 43 TRP C N 1
ATOM 4796 C CA . TRP C 1 43 ? 22.063 13.005 31.169 1.00 28.06 43 TRP C CA 1
ATOM 4797 C C . TRP C 1 43 ? 21.110 12.055 30.440 1.00 27.96 43 TRP C C 1
ATOM 4798 O O . TRP C 1 43 ? 20.285 11.430 31.137 1.00 29.54 43 TRP C O 1
ATOM 4809 N N . TYR C 1 44 ? 21.181 11.957 29.107 1.00 25.87 44 TYR C N 1
ATOM 4810 C CA . TYR C 1 44 ? 20.182 11.184 28.324 1.00 26.30 44 TYR C CA 1
ATOM 4811 C C . TYR C 1 44 ? 20.839 10.374 27.200 1.00 25.49 44 TYR C C 1
ATOM 4812 O O . TYR C 1 44 ? 20.312 10.397 26.078 1.00 25.65 44 TYR C O 1
ATOM 4821 N N . GLN C 1 45 ? 21.906 9.630 27.514 1.00 26.13 45 GLN C N 1
ATOM 4822 C CA . GLN C 1 45 ? 22.551 8.662 26.584 1.00 26.08 45 GLN C CA 1
ATOM 4823 C C . GLN C 1 45 ? 23.336 7.621 27.398 1.00 26.05 45 GLN C C 1
ATOM 4824 O O . GLN C 1 45 ? 24.567 7.543 27.251 1.00 24.49 45 GLN C O 1
ATOM 4830 N N . TYR C 1 46 ? 22.633 6.862 28.242 1.00 25.49 46 TYR C N 1
ATOM 4831 C CA . TYR C 1 46 ? 23.134 5.636 28.919 1.00 26.17 46 TYR C CA 1
ATOM 4832 C C . TYR C 1 46 ? 24.190 5.979 29.977 1.00 26.86 46 TYR C C 1
ATOM 4833 O O . TYR C 1 46 ? 24.594 7.154 30.119 1.00 26.30 46 TYR C O 1
ATOM 4842 N N . GLY C 1 47 ? 24.615 4.959 30.725 1.00 27.85 47 GLY C N 1
ATOM 4843 C CA . GLY C 1 47 ? 25.525 5.118 31.873 1.00 28.01 47 GLY C CA 1
ATOM 4844 C C . GLY C 1 47 ? 26.595 4.047 31.913 1.00 28.44 47 GLY C C 1
ATOM 4845 O O . GLY C 1 47 ? 26.330 2.918 31.448 1.00 28.57 47 GLY C O 1
ATOM 4846 N N . VAL C 1 48 ? 27.769 4.398 32.441 1.00 28.64 48 VAL C N 1
ATOM 4847 C CA . VAL C 1 48 ? 28.852 3.439 32.798 1.00 31.55 48 VAL C CA 1
ATOM 4848 C C . VAL C 1 48 ? 28.782 3.221 34.315 1.00 33.13 48 VAL C C 1
ATOM 4849 O O . VAL C 1 48 ? 28.925 4.211 35.063 1.00 34.09 48 VAL C O 1
ATOM 4853 N N . PHE C 1 49 ? 28.512 1.981 34.737 1.00 35.06 49 PHE C N 1
ATOM 4854 C CA . PHE C 1 49 ? 28.357 1.571 36.158 1.00 37.03 49 PHE C CA 1
ATOM 4855 C C . PHE C 1 49 ? 29.604 0.797 36.593 1.00 39.47 49 PHE C C 1
ATOM 4856 O O . PHE C 1 49 ? 29.524 -0.435 36.735 1.00 47.45 49 PHE C O 1
ATOM 4864 N N . ASP C 1 50 ? 30.726 1.495 36.779 1.00 38.65 50 ASP C N 1
ATOM 4865 C CA . ASP C 1 50 ? 31.994 0.903 37.281 1.00 39.05 50 ASP C CA 1
ATOM 4866 C C . ASP C 1 50 ? 32.376 1.599 38.595 1.00 39.77 50 ASP C C 1
ATOM 4867 O O . ASP C 1 50 ? 31.572 2.410 39.090 1.00 36.69 50 ASP C O 1
ATOM 4872 N N . GLU C 1 51 ? 33.568 1.295 39.118 1.00 43.03 51 GLU C N 1
ATOM 4873 C CA . GLU C 1 51 ? 34.036 1.686 40.478 1.00 46.51 51 GLU C CA 1
ATOM 4874 C C . GLU C 1 51 ? 34.350 3.190 40.552 1.00 45.07 51 GLU C C 1
ATOM 4875 O O . GLU C 1 51 ? 34.480 3.691 41.683 1.00 45.93 51 GLU C O 1
ATOM 4881 N N . LYS C 1 52 ? 34.459 3.893 39.418 1.00 43.94 52 LYS C N 1
ATOM 4882 C CA . LYS C 1 52 ? 34.747 5.357 39.383 1.00 43.31 52 LYS C CA 1
ATOM 4883 C C . LYS C 1 52 ? 33.438 6.158 39.362 1.00 39.64 52 LYS C C 1
ATOM 4884 O O . LYS C 1 52 ? 33.510 7.396 39.465 1.00 39.41 52 LYS C O 1
ATOM 4890 N N . MET C 1 53 ? 32.294 5.481 39.238 1.00 40.41 53 MET C N 1
ATOM 4891 C CA . MET C 1 53 ? 30.941 6.093 39.327 1.00 39.24 53 MET C CA 1
ATOM 4892 C C . MET C 1 53 ? 30.738 6.606 40.753 1.00 37.71 53 MET C C 1
ATOM 4893 O O . MET C 1 53 ? 31.030 5.846 41.690 1.00 41.54 53 MET C O 1
ATOM 4898 N N . ASP C 1 54 ? 30.263 7.842 40.915 1.00 34.97 54 ASP C N 1
ATOM 4899 C CA . ASP C 1 54 ? 29.958 8.415 42.252 1.00 36.09 54 ASP C CA 1
ATOM 4900 C C . ASP C 1 54 ? 28.774 7.655 42.847 1.00 34.88 54 ASP C C 1
ATOM 4901 O O . ASP C 1 54 ? 27.692 7.652 42.269 1.00 32.00 54 ASP C O 1
ATOM 4906 N N . PRO C 1 55 ? 28.923 6.989 44.016 1.00 35.45 55 PRO C N 1
ATOM 4907 C CA . PRO C 1 55 ? 27.819 6.231 44.609 1.00 35.86 55 PRO C CA 1
ATOM 4908 C C . PRO C 1 55 ? 26.772 7.081 45.350 1.00 35.71 55 PRO C C 1
ATOM 4909 O O . PRO C 1 55 ? 25.721 6.545 45.655 1.00 36.36 55 PRO C O 1
ATOM 4913 N N . SER C 1 56 ? 27.065 8.362 45.613 1.00 36.65 56 SER C N 1
ATOM 4914 C CA . SER C 1 56 ? 26.225 9.272 46.442 1.00 37.73 56 SER C CA 1
ATOM 4915 C C . SER C 1 56 ? 25.129 9.949 45.604 1.00 36.77 56 SER C C 1
ATOM 4916 O O . SER C 1 56 ? 24.077 10.269 46.182 1.00 35.92 56 SER C O 1
ATOM 4919 N N . ARG C 1 57 ? 25.360 10.172 44.307 1.00 36.97 57 ARG C N 1
ATOM 4920 C CA . ARG C 1 57 ? 24.366 10.781 43.378 1.00 37.22 57 ARG C CA 1
ATOM 4921 C C . ARG C 1 57 ? 23.413 9.701 42.855 1.00 33.58 57 ARG C C 1
ATOM 4922 O O . ARG C 1 57 ? 23.772 8.513 42.934 1.00 33.07 57 ARG C O 1
ATOM 4930 N N . LEU C 1 58 ? 22.248 10.102 42.335 1.00 31.21 58 LEU C N 1
ATOM 4931 C CA . LEU C 1 58 ? 21.286 9.179 41.672 1.00 32.00 58 LEU C CA 1
ATOM 4932 C C . LEU C 1 58 ? 22.041 8.371 40.622 1.00 31.58 58 LEU C C 1
ATOM 4933 O O . LEU C 1 58 ? 22.865 8.925 39.896 1.00 30.55 58 LEU C O 1
ATOM 4938 N N . PRO C 1 59 ? 21.819 7.037 40.540 1.00 32.50 59 PRO C N 1
ATOM 4939 C CA . PRO C 1 59 ? 22.516 6.191 39.568 1.00 32.39 59 PRO C CA 1
ATOM 4940 C C . PRO C 1 59 ? 22.497 6.722 38.126 1.00 31.26 59 PRO C C 1
ATOM 4941 O O . PRO C 1 59 ? 23.526 6.647 37.477 1.00 31.43 59 PRO C O 1
ATOM 4945 N N . LEU C 1 60 ? 21.356 7.242 37.662 1.00 30.32 60 LEU C N 1
ATOM 4946 C CA . LEU C 1 60 ? 21.209 7.800 36.288 1.00 28.95 60 LEU C CA 1
ATOM 4947 C C . LEU C 1 60 ? 22.128 9.019 36.126 1.00 26.66 60 LEU C C 1
ATOM 4948 O O . LEU C 1 60 ? 22.789 9.107 35.077 1.00 25.06 60 LEU C O 1
ATOM 4953 N N . ASP C 1 61 ? 22.193 9.903 37.128 1.00 26.39 61 ASP C N 1
ATOM 4954 C CA . ASP C 1 61 ? 23.065 11.111 37.107 1.00 27.11 61 ASP C CA 1
ATOM 4955 C C . ASP C 1 61 ? 24.536 10.681 37.144 1.00 27.86 61 ASP C C 1
ATOM 4956 O O . ASP C 1 61 ? 25.327 11.197 36.325 1.00 28.40 61 ASP C O 1
ATOM 4961 N N . ALA C 1 62 ? 24.879 9.769 38.059 1.00 28.58 62 ALA C N 1
ATOM 4962 C CA . ALA C 1 62 ? 26.258 9.288 38.314 1.00 27.96 62 ALA C CA 1
ATOM 4963 C C . ALA C 1 62 ? 26.773 8.499 37.104 1.00 27.88 62 ALA C C 1
ATOM 4964 O O . ALA C 1 62 ? 27.897 8.790 36.651 1.00 27.88 62 ALA C O 1
ATOM 4966 N N . SER C 1 63 ? 25.986 7.534 36.616 1.00 28.19 63 SER C N 1
ATOM 4967 C CA . SER C 1 63 ? 26.347 6.638 35.485 1.00 29.84 63 SER C CA 1
ATOM 4968 C C . SER C 1 63 ? 26.446 7.454 34.187 1.00 29.91 63 SER C C 1
ATOM 4969 O O . SER C 1 63 ? 27.334 7.151 33.359 1.00 31.81 63 SER C O 1
ATOM 4972 N N . GLY C 1 64 ? 25.587 8.468 34.031 1.00 30.23 64 GLY C N 1
ATOM 4973 C CA . GLY C 1 64 ? 25.582 9.389 32.876 1.00 30.32 64 GLY C CA 1
ATOM 4974 C C . GLY C 1 64 ? 26.873 10.185 32.784 1.00 30.02 64 GLY C C 1
ATOM 4975 O O . GLY C 1 64 ? 27.486 10.193 31.695 1.00 29.38 64 GLY C O 1
ATOM 4976 N N . ARG C 1 65 ? 27.274 10.834 33.881 1.00 28.39 65 ARG C N 1
ATOM 4977 C CA . ARG C 1 65 ? 28.537 11.616 33.970 1.00 30.13 65 ARG C CA 1
ATOM 4978 C C . ARG C 1 65 ? 29.719 10.668 33.755 1.00 30.51 65 ARG C C 1
ATOM 4979 O O . ARG C 1 65 ? 30.637 11.024 32.992 1.00 29.65 65 ARG C O 1
ATOM 4987 N N . ARG C 1 66 ? 29.691 9.505 34.406 1.00 32.34 66 ARG C N 1
ATOM 4988 C CA . ARG C 1 66 ? 30.785 8.506 34.324 1.00 32.51 66 ARG C CA 1
ATOM 4989 C C . ARG C 1 66 ? 30.942 8.069 32.864 1.00 31.48 66 ARG C C 1
ATOM 4990 O O . ARG C 1 66 ? 32.096 7.942 32.408 1.00 29.03 66 ARG C O 1
ATOM 4998 N N . HIS C 1 67 ? 29.825 7.860 32.159 1.00 31.00 67 HIS C N 1
ATOM 4999 C CA . HIS C 1 67 ? 29.816 7.493 30.719 1.00 31.33 67 HIS C CA 1
ATOM 5000 C C . HIS C 1 67 ? 30.570 8.562 29.924 1.00 30.92 67 HIS C C 1
ATOM 5001 O O . HIS C 1 67 ? 31.451 8.175 29.124 1.00 32.73 67 HIS C O 1
ATOM 5008 N N . MET C 1 68 ? 30.264 9.846 30.149 1.00 28.48 68 MET C N 1
ATOM 5009 C CA . MET C 1 68 ? 30.944 10.974 29.454 1.00 30.66 68 MET C CA 1
ATOM 5010 C C . MET C 1 68 ? 32.441 10.957 29.799 1.00 32.10 68 MET C C 1
ATOM 5011 O O . MET C 1 68 ? 33.252 11.093 28.867 1.00 32.08 68 MET C O 1
ATOM 5016 N N . GLU C 1 69 ? 32.793 10.787 31.078 1.00 34.55 69 GLU C N 1
ATOM 5017 C CA . GLU C 1 69 ? 34.205 10.730 31.551 1.00 34.54 69 GLU C CA 1
ATOM 5018 C C . GLU C 1 69 ? 34.940 9.609 30.810 1.00 33.84 69 GLU C C 1
ATOM 5019 O O . GLU C 1 69 ? 36.053 9.863 30.309 1.00 34.19 69 GLU C O 1
ATOM 5025 N N . TYR C 1 70 ? 34.327 8.424 30.743 1.00 32.71 70 TYR C N 1
ATOM 5026 C CA . TYR C 1 70 ? 34.915 7.194 30.154 1.00 33.78 70 TYR C CA 1
ATOM 5027 C C . TYR C 1 70 ? 35.210 7.412 28.663 1.00 35.06 70 TYR C C 1
ATOM 5028 O O . TYR C 1 70 ? 36.269 6.957 28.189 1.00 36.04 70 TYR C O 1
ATOM 5037 N N . GLN C 1 71 ? 34.312 8.091 27.943 1.00 34.96 71 GLN C N 1
ATOM 5038 C CA . GLN C 1 71 ? 34.484 8.390 26.494 1.00 35.13 71 GLN C CA 1
ATOM 5039 C C . GLN C 1 71 ? 35.750 9.232 26.295 1.00 35.60 71 GLN C C 1
ATOM 5040 O O . GLN C 1 71 ? 36.519 8.933 25.355 1.00 35.89 71 GLN C O 1
ATOM 5046 N N . PHE C 1 72 ? 35.965 10.235 27.151 1.00 34.50 72 PHE C N 1
ATOM 5047 C CA . PHE C 1 72 ? 37.151 11.131 27.104 1.00 37.38 72 PHE C CA 1
ATOM 5048 C C . PHE C 1 72 ? 38.420 10.323 27.402 1.00 38.92 72 PHE C C 1
ATOM 5049 O O . PHE C 1 72 ? 39.454 10.583 26.759 1.00 41.45 72 PHE C O 1
ATOM 5057 N N . GLU C 1 73 ? 38.340 9.357 28.323 1.00 39.42 73 GLU C N 1
ATOM 5058 C CA . GLU C 1 73 ? 39.464 8.441 28.659 1.00 40.16 73 GLU C CA 1
ATOM 5059 C C . GLU C 1 73 ? 39.804 7.577 27.434 1.00 39.35 73 GLU C C 1
ATOM 5060 O O . GLU C 1 73 ? 41.004 7.425 27.144 1.00 40.46 73 GLU C O 1
ATOM 5066 N N . LEU C 1 74 ? 38.795 7.050 26.730 1.00 38.63 74 LEU C N 1
ATOM 5067 C CA . LEU C 1 74 ? 38.984 6.258 25.482 1.00 39.02 74 LEU C CA 1
ATOM 5068 C C . LEU C 1 74 ? 39.686 7.123 24.427 1.00 40.16 74 LEU C C 1
ATOM 5069 O O . LEU C 1 74 ? 40.651 6.628 23.815 1.00 38.29 74 LEU C O 1
ATOM 5074 N N . ALA C 1 75 ? 39.206 8.357 24.224 1.00 41.77 75 ALA C N 1
ATOM 5075 C CA . ALA C 1 75 ? 39.754 9.340 23.259 1.00 41.35 75 ALA C CA 1
ATOM 5076 C C . ALA C 1 75 ? 41.223 9.633 23.589 1.00 42.26 75 ALA C C 1
ATOM 5077 O O . ALA C 1 75 ? 42.051 9.615 22.660 1.00 44.03 75 ALA C O 1
ATOM 5079 N N . GLU C 1 76 ? 41.529 9.891 24.864 1.00 42.99 76 GLU C N 1
ATOM 5080 C CA . GLU C 1 76 ? 42.906 10.162 25.358 1.00 45.77 76 GLU C CA 1
ATOM 5081 C C . GLU C 1 76 ? 43.821 8.976 25.026 1.00 45.29 76 GLU C C 1
ATOM 5082 O O . GLU C 1 76 ? 44.905 9.216 24.461 1.00 45.87 76 GLU C O 1
ATOM 5088 N N . GLN C 1 77 ? 43.388 7.752 25.351 1.00 46.30 77 GLN C N 1
ATOM 5089 C CA . GLN C 1 77 ? 44.161 6.493 25.152 1.00 48.49 77 GLN C CA 1
ATOM 5090 C C . GLN C 1 77 ? 44.323 6.191 23.656 1.00 47.91 77 GLN C C 1
ATOM 5091 O O . GLN C 1 77 ? 45.332 5.553 23.301 1.00 50.45 77 GLN C O 1
ATOM 5097 N N . ALA C 1 78 ? 43.370 6.618 22.820 1.00 46.25 78 ALA C N 1
ATOM 5098 C CA . ALA C 1 78 ? 43.392 6.434 21.348 1.00 42.88 78 ALA C CA 1
ATOM 5099 C C . ALA C 1 78 ? 44.224 7.540 20.682 1.00 41.89 78 ALA C C 1
ATOM 5100 O O . ALA C 1 78 ? 44.381 7.489 19.445 1.00 44.68 78 ALA C O 1
ATOM 5102 N N . GLY C 1 79 ? 44.728 8.502 21.465 1.00 41.64 79 GLY C N 1
ATOM 5103 C CA . GLY C 1 79 ? 45.755 9.474 21.038 1.00 42.49 79 GLY C CA 1
ATOM 5104 C C . GLY C 1 79 ? 45.171 10.807 20.596 1.00 42.56 79 GLY C C 1
ATOM 5105 O O . GLY C 1 79 ? 45.909 11.571 19.952 1.00 43.64 79 GLY C O 1
ATOM 5106 N N . ALA C 1 80 ? 43.910 11.096 20.941 1.00 44.90 80 ALA C N 1
ATOM 5107 C CA . ALA C 1 80 ? 43.208 12.360 20.608 1.00 45.20 80 ALA C CA 1
ATOM 5108 C C . ALA C 1 80 ? 43.949 13.549 21.235 1.00 46.41 80 ALA C C 1
ATOM 5109 O O . ALA C 1 80 ? 44.491 13.395 22.345 1.00 47.96 80 ALA C O 1
ATOM 5111 N N . ASP C 1 81 ? 43.966 14.690 20.539 1.00 47.31 81 ASP C N 1
ATOM 5112 C CA . ASP C 1 81 ? 44.611 15.955 20.988 1.00 49.32 81 ASP C CA 1
ATOM 5113 C C . ASP C 1 81 ? 43.670 16.662 21.971 1.00 49.40 81 ASP C C 1
ATOM 5114 O O . ASP C 1 81 ? 42.986 17.621 21.556 1.00 52.32 81 ASP C O 1
ATOM 5119 N N . LEU C 1 82 ? 43.641 16.206 23.226 1.00 48.93 82 LEU C N 1
ATOM 5120 C CA . LEU C 1 82 ? 42.661 16.652 24.253 1.00 48.93 82 LEU C CA 1
ATOM 5121 C C . LEU C 1 82 ? 43.367 17.383 25.399 1.00 51.04 82 LEU C C 1
ATOM 5122 O O . LEU C 1 82 ? 42.721 17.573 26.446 1.00 53.15 82 LEU C O 1
ATOM 5127 N N . SER C 1 83 ? 44.621 17.803 25.211 1.00 50.70 83 SER C N 1
ATOM 5128 C CA . SER C 1 83 ? 45.381 18.588 26.220 1.00 55.16 83 SER C CA 1
ATOM 5129 C C . SER C 1 83 ? 44.652 19.914 26.471 1.00 56.44 83 SER C C 1
ATOM 5130 O O . SER C 1 83 ? 43.924 20.368 25.567 1.00 54.92 83 SER C O 1
ATOM 5133 N N . SER C 1 84 ? 44.838 20.506 27.654 1.00 60.08 84 SER C N 1
ATOM 5134 C CA . SER C 1 84 ? 44.220 21.795 28.062 1.00 59.76 84 SER C CA 1
ATOM 5135 C C . SER C 1 84 ? 44.489 22.867 26.996 1.00 58.66 84 SER C C 1
ATOM 5136 O O . SER C 1 84 ? 43.577 23.673 26.724 1.00 52.48 84 SER C O 1
ATOM 5139 N N . GLN C 1 85 ? 45.684 22.850 26.397 1.00 58.05 85 GLN C N 1
ATOM 5140 C CA . GLN C 1 85 ? 46.174 23.893 25.456 1.00 62.98 85 GLN C CA 1
ATOM 5141 C C . GLN C 1 85 ? 45.538 23.730 24.065 1.00 58.60 85 GLN C C 1
ATOM 5142 O O . GLN C 1 85 ? 45.551 24.720 23.310 1.00 57.39 85 GLN C O 1
ATOM 5148 N N . SER C 1 86 ? 45.000 22.548 23.734 1.00 57.22 86 SER C N 1
ATOM 5149 C CA . SER C 1 86 ? 44.483 22.215 22.377 1.00 54.79 86 SER C CA 1
ATOM 5150 C C . SER C 1 86 ? 42.978 22.503 22.246 1.00 49.90 86 SER C C 1
ATOM 5151 O O . SER C 1 86 ? 42.515 22.607 21.098 1.00 46.74 86 SER C O 1
ATOM 5154 N N . ILE C 1 87 ? 42.241 22.629 23.356 1.00 44.22 87 ILE C N 1
ATOM 5155 C CA . ILE C 1 87 ? 40.754 22.793 23.352 1.00 43.34 87 ILE C CA 1
ATOM 5156 C C . ILE C 1 87 ? 40.401 24.256 23.647 1.00 43.41 87 ILE C C 1
ATOM 5157 O O . ILE C 1 87 ? 40.303 24.615 24.832 1.00 45.78 87 ILE C O 1
ATOM 5162 N N . ARG C 1 88 ? 40.203 25.059 22.598 1.00 45.10 88 ARG C N 1
ATOM 5163 C CA . ARG C 1 88 ? 39.872 26.505 22.711 1.00 48.23 88 ARG C CA 1
ATOM 5164 C C . ARG C 1 88 ? 38.396 26.740 22.356 1.00 46.37 88 ARG C C 1
ATOM 5165 O O . ARG C 1 88 ? 37.804 27.676 22.930 1.00 46.97 88 ARG C O 1
ATOM 5173 N N . ARG C 1 89 ? 37.829 25.938 21.447 1.00 43.75 89 ARG C N 1
ATOM 5174 C CA . ARG C 1 89 ? 36.387 25.985 21.084 1.00 42.32 89 ARG C CA 1
ATOM 5175 C C . ARG C 1 89 ? 35.846 24.559 20.935 1.00 39.76 89 ARG C C 1
ATOM 5176 O O . ARG C 1 89 ? 36.517 23.728 20.287 1.00 39.53 89 ARG C O 1
ATOM 5184 N N . ALA C 1 90 ? 34.670 24.305 21.512 1.00 36.32 90 ALA C N 1
ATOM 5185 C CA . ALA C 1 90 ? 33.975 22.998 21.515 1.00 35.39 90 ALA C CA 1
ATOM 5186 C C . ALA C 1 90 ? 32.515 23.196 21.098 1.00 33.82 90 ALA C C 1
ATOM 5187 O O . ALA C 1 90 ? 31.967 24.294 21.340 1.00 31.40 90 ALA C O 1
ATOM 5189 N N . ILE C 1 91 ? 31.912 22.170 20.493 1.00 32.83 91 ILE C N 1
ATOM 5190 C CA . ILE C 1 91 ? 30.474 22.180 20.095 1.00 31.49 91 ILE C CA 1
ATOM 5191 C C . ILE C 1 91 ? 29.808 20.896 20.601 1.00 29.97 91 ILE C C 1
ATOM 5192 O O . ILE C 1 91 ? 30.402 19.800 20.463 1.00 28.09 91 ILE C O 1
ATOM 5197 N N . ASP C 1 92 ? 28.624 21.058 21.193 1.00 27.51 92 ASP C N 1
ATOM 5198 C CA . ASP C 1 92 ? 27.767 19.968 21.717 1.00 27.43 92 ASP C CA 1
ATOM 5199 C C . ASP C 1 92 ? 26.544 19.892 20.799 1.00 26.61 92 ASP C C 1
ATOM 5200 O O . ASP C 1 92 ? 25.674 20.783 20.896 1.00 25.86 92 ASP C O 1
ATOM 5205 N N . ILE C 1 93 ? 26.512 18.891 19.913 1.00 27.71 93 ILE C N 1
ATOM 5206 C CA . ILE C 1 93 ? 25.556 18.818 18.770 1.00 27.86 93 ILE C CA 1
ATOM 5207 C C . ILE C 1 93 ? 24.363 17.951 19.185 1.00 25.95 93 ILE C C 1
ATOM 5208 O O . ILE C 1 93 ? 24.539 16.723 19.340 1.00 25.09 93 ILE C O 1
ATOM 5213 N N . GLY C 1 94 ? 23.194 18.584 19.325 1.00 24.59 94 GLY C N 1
ATOM 5214 C CA . GLY C 1 94 ? 22.002 18.001 19.965 1.00 25.27 94 GLY C CA 1
ATOM 5215 C C . GLY C 1 94 ? 22.233 17.886 21.461 1.00 24.09 94 GLY C C 1
ATOM 5216 O O . GLY C 1 94 ? 22.309 16.751 21.956 1.00 23.14 94 GLY C O 1
ATOM 5217 N N . CYS C 1 95 ? 22.350 19.033 22.141 1.00 24.64 95 CYS C N 1
ATOM 5218 C CA . CYS C 1 95 ? 22.954 19.170 23.494 1.00 26.29 95 CYS C CA 1
ATOM 5219 C C . CYS C 1 95 ? 21.946 18.817 24.597 1.00 25.96 95 CYS C C 1
ATOM 5220 O O . CYS C 1 95 ? 22.326 18.909 25.776 1.00 28.11 95 CYS C O 1
ATOM 5223 N N . GLY C 1 96 ? 20.723 18.418 24.236 1.00 25.24 96 GLY C N 1
ATOM 5224 C CA . GLY C 1 96 ? 19.651 18.084 25.193 1.00 25.35 96 GLY C CA 1
ATOM 5225 C C . GLY C 1 96 ? 19.430 19.202 26.193 1.00 25.46 96 GLY C C 1
ATOM 5226 O O . GLY C 1 96 ? 19.365 20.375 25.765 1.00 23.80 96 GLY C O 1
ATOM 5227 N N . TRP C 1 97 ? 19.431 18.834 27.479 1.00 25.50 97 TRP C N 1
ATOM 5228 C CA . TRP C 1 97 ? 19.213 19.770 28.612 1.00 24.37 97 TRP C CA 1
ATOM 5229 C C . TRP C 1 97 ? 20.510 20.496 28.994 1.00 24.57 97 TRP C C 1
ATOM 5230 O O . TRP C 1 97 ? 20.452 21.345 29.892 1.00 25.74 97 TRP C O 1
ATOM 5241 N N . GLY C 1 98 ? 21.638 20.138 28.371 1.00 24.15 98 GLY C N 1
ATOM 5242 C CA . GLY C 1 98 ? 22.899 20.886 28.560 1.00 25.77 98 GLY C CA 1
ATOM 5243 C C . GLY C 1 98 ? 23.891 20.356 29.587 1.00 26.75 98 GLY C C 1
ATOM 5244 O O . GLY C 1 98 ? 24.820 21.111 29.910 1.00 29.75 98 GLY C O 1
ATOM 5245 N N . PRO C 1 99 ? 23.805 19.110 30.099 1.00 26.75 99 PRO C N 1
ATOM 5246 C CA . PRO C 1 99 ? 24.778 18.633 31.087 1.00 27.21 99 PRO C CA 1
ATOM 5247 C C . PRO C 1 99 ? 26.227 18.626 30.573 1.00 27.30 99 PRO C C 1
ATOM 5248 O O . PRO C 1 99 ? 27.111 18.956 31.326 1.00 27.17 99 PRO C O 1
ATOM 5252 N N . VAL C 1 100 ? 26.420 18.280 29.298 1.00 27.76 100 VAL C N 1
ATOM 5253 C CA . VAL C 1 100 ? 27.774 18.177 28.674 1.00 28.84 100 VAL C CA 1
ATOM 5254 C C . VAL C 1 100 ? 28.393 19.580 28.597 1.00 30.02 100 VAL C C 1
ATOM 5255 O O . VAL C 1 100 ? 29.632 19.671 28.664 1.00 31.30 100 VAL C O 1
ATOM 5259 N N . LEU C 1 101 ? 27.571 20.632 28.493 1.00 31.01 101 LEU C N 1
ATOM 5260 C CA . LEU C 1 101 ? 28.051 22.039 28.407 1.00 31.19 101 LEU C CA 1
ATOM 5261 C C . LEU C 1 101 ? 28.772 22.394 29.713 1.00 32.00 101 LEU C C 1
ATOM 5262 O O . LEU C 1 101 ? 29.892 22.941 29.641 1.00 33.47 101 LEU C O 1
ATOM 5267 N N . SER C 1 102 ? 28.163 22.073 30.858 1.00 32.73 102 SER C N 1
ATOM 5268 C CA . SER C 1 102 ? 28.749 22.278 32.211 1.00 34.60 102 SER C CA 1
ATOM 5269 C C . SER C 1 102 ? 29.990 21.392 32.378 1.00 34.53 102 SER C C 1
ATOM 5270 O O . SER C 1 102 ? 31.004 21.886 32.913 1.00 35.32 102 SER C O 1
ATOM 5273 N N . PHE C 1 103 ? 29.905 20.136 31.929 1.00 33.23 103 PHE C N 1
ATOM 5274 C CA . PHE C 1 103 ? 30.997 19.131 31.990 1.00 35.79 103 PHE C CA 1
ATOM 5275 C C . PHE C 1 103 ? 32.228 19.656 31.237 1.00 38.69 103 PHE C C 1
ATOM 5276 O O . PHE C 1 103 ? 33.344 19.562 31.787 1.00 43.85 103 PHE C O 1
ATOM 5284 N N . LEU C 1 104 ? 32.036 20.180 30.021 1.00 37.85 104 LEU C N 1
ATOM 5285 C CA . LEU C 1 104 ? 33.137 20.699 29.160 1.00 38.05 104 LEU C CA 1
ATOM 5286 C C . LEU C 1 104 ? 33.765 21.936 29.815 1.00 38.43 104 LEU C C 1
ATOM 5287 O O . LEU C 1 104 ? 35.006 22.018 29.824 1.00 37.64 104 LEU C O 1
ATOM 5292 N N . ALA C 1 105 ? 32.946 22.853 30.341 1.00 39.38 105 ALA C N 1
ATOM 5293 C CA . ALA C 1 105 ? 33.391 24.089 31.029 1.00 41.57 105 ALA C CA 1
ATOM 5294 C C . ALA C 1 105 ? 34.314 23.726 32.201 1.00 44.30 105 ALA C C 1
ATOM 5295 O O . ALA C 1 105 ? 35.374 24.362 32.333 1.00 45.81 105 ALA C O 1
ATOM 5297 N N . GLU C 1 106 ? 33.922 22.731 33.002 1.00 45.63 106 GLU C N 1
ATOM 5298 C CA . GLU C 1 106 ? 34.658 22.247 34.204 1.00 47.54 106 GLU C CA 1
ATOM 5299 C C . GLU C 1 106 ? 35.968 21.563 33.782 1.00 45.65 106 GLU C C 1
ATOM 5300 O O . GLU C 1 106 ? 37.015 21.876 34.384 1.00 43.25 106 GLU C O 1
ATOM 5306 N N . ARG C 1 107 ? 35.916 20.667 32.789 1.00 44.43 107 ARG C N 1
ATOM 5307 C CA . ARG C 1 107 ? 37.072 19.839 32.343 1.00 46.24 107 ARG C CA 1
ATOM 5308 C C . ARG C 1 107 ? 38.078 20.693 31.559 1.00 46.50 107 ARG C C 1
ATOM 5309 O O . ARG C 1 107 ? 39.267 20.333 31.561 1.00 49.22 107 ARG C O 1
ATOM 5317 N N . TYR C 1 108 ? 37.623 21.761 30.896 1.00 48.10 108 TYR C N 1
ATOM 5318 C CA . TYR C 1 108 ? 38.475 22.686 30.098 1.00 49.12 108 TYR C CA 1
ATOM 5319 C C . TYR C 1 108 ? 38.186 24.122 30.520 1.00 53.19 108 TYR C C 1
ATOM 5320 O O . TYR C 1 108 ? 37.524 24.864 29.796 1.00 52.06 108 TYR C O 1
ATOM 5329 N N . PRO C 1 109 ? 38.692 24.560 31.697 1.00 57.47 109 PRO C N 1
ATOM 5330 C CA . PRO C 1 109 ? 38.365 25.883 32.230 1.00 59.05 109 PRO C CA 1
ATOM 5331 C C . PRO C 1 109 ? 38.950 27.046 31.412 1.00 61.09 109 PRO C C 1
ATOM 5332 O O . PRO C 1 109 ? 38.572 28.171 31.678 1.00 64.09 109 PRO C O 1
ATOM 5336 N N . HIS C 1 110 ? 39.837 26.755 30.452 1.00 60.94 110 HIS C N 1
ATOM 5337 C CA . HIS C 1 110 ? 40.455 27.749 29.532 1.00 63.36 110 HIS C CA 1
ATOM 5338 C C . HIS C 1 110 ? 39.914 27.582 28.104 1.00 60.16 110 HIS C C 1
ATOM 5339 O O . HIS C 1 110 ? 40.448 28.253 27.197 1.00 60.71 110 HIS C O 1
ATOM 5346 N N . CYS C 1 111 ? 38.891 26.742 27.903 1.00 58.52 111 CYS C N 1
ATOM 5347 C CA . CYS C 1 111 ? 38.099 26.677 26.644 1.00 56.59 111 CYS C CA 1
ATOM 5348 C C . CYS C 1 111 ? 37.258 27.955 26.547 1.00 57.10 111 CYS C C 1
ATOM 5349 O O . CYS C 1 111 ? 36.343 28.117 27.378 1.00 56.76 111 CYS C O 1
ATOM 5352 N N . GLU C 1 112 ? 37.582 28.827 25.585 1.00 56.57 112 GLU C N 1
ATOM 5353 C CA . GLU C 1 112 ? 37.025 30.202 25.446 1.00 55.58 112 GLU C CA 1
ATOM 5354 C C . GLU C 1 112 ? 35.533 30.157 25.097 1.00 48.69 112 GLU C C 1
ATOM 5355 O O . GLU C 1 112 ? 34.791 31.030 25.589 1.00 48.23 112 GLU C O 1
ATOM 5361 N N . ARG C 1 113 ? 35.121 29.201 24.260 1.00 46.53 113 ARG C N 1
ATOM 5362 C CA . ARG C 1 113 ? 33.765 29.165 23.652 1.00 43.92 113 ARG C CA 1
ATOM 5363 C C . ARG C 1 113 ? 33.265 27.718 23.591 1.00 38.79 113 ARG C C 1
ATOM 5364 O O . ARG C 1 113 ? 33.954 26.875 22.986 1.00 36.25 113 ARG C O 1
ATOM 5372 N N . ILE C 1 114 ? 32.108 27.454 24.203 1.00 36.00 114 ILE C N 1
ATOM 5373 C CA . ILE C 1 114 ? 31.392 26.145 24.147 1.00 35.19 114 ILE C CA 1
ATOM 5374 C C . ILE C 1 114 ? 30.006 26.396 23.547 1.00 33.39 114 ILE C C 1
ATOM 5375 O O . ILE C 1 114 ? 29.185 27.057 24.209 1.00 33.35 114 ILE C O 1
ATOM 5380 N N . ASP C 1 115 ? 29.771 25.905 22.328 1.00 32.48 115 ASP C N 1
ATOM 5381 C CA . ASP C 1 115 ? 28.499 26.099 21.585 1.00 31.19 115 ASP C CA 1
ATOM 5382 C C . ASP C 1 115 ? 27.603 24.879 21.808 1.00 27.76 115 ASP C C 1
ATOM 5383 O O . ASP C 1 115 ? 28.072 23.747 21.580 1.00 29.43 115 ASP C O 1
ATOM 5388 N N . GLY C 1 116 ? 26.371 25.110 22.260 1.00 25.28 116 GLY C N 1
ATOM 5389 C CA . GLY C 1 116 ? 25.314 24.085 22.340 1.00 27.02 116 GLY C CA 1
ATOM 5390 C C . GLY C 1 116 ? 24.276 24.319 21.260 1.00 27.77 116 GLY C C 1
ATOM 5391 O O . GLY C 1 116 ? 23.698 25.428 21.231 1.00 27.51 116 GLY C O 1
ATOM 5392 N N . VAL C 1 117 ? 24.065 23.344 20.373 1.00 28.02 117 VAL C N 1
ATOM 5393 C CA . VAL C 1 117 ? 23.034 23.447 19.299 1.00 28.35 117 VAL C CA 1
ATOM 5394 C C . VAL C 1 117 ? 21.962 22.391 19.569 1.00 27.72 117 VAL C C 1
ATOM 5395 O O . VAL C 1 117 ? 22.315 21.252 19.936 1.00 25.90 117 VAL C O 1
ATOM 5399 N N . ASN C 1 118 ? 20.699 22.789 19.414 1.00 27.18 118 ASN C N 1
ATOM 5400 C CA . ASN C 1 118 ? 19.510 21.946 19.693 1.00 28.08 118 ASN C CA 1
ATOM 5401 C C . ASN C 1 118 ? 18.328 22.536 18.927 1.00 27.91 118 ASN C C 1
ATOM 5402 O O . ASN C 1 118 ? 18.366 23.746 18.633 1.00 31.00 118 ASN C O 1
ATOM 5407 N N . VAL C 1 119 ? 17.329 21.712 18.614 1.00 28.29 119 VAL C N 1
ATOM 5408 C CA . VAL C 1 119 ? 16.069 22.151 17.943 1.00 28.37 119 VAL C CA 1
ATOM 5409 C C . VAL C 1 119 ? 14.951 22.277 18.986 1.00 27.31 119 VAL C C 1
ATOM 5410 O O . VAL C 1 119 ? 13.938 22.926 18.672 1.00 27.74 119 VAL C O 1
ATOM 5414 N N . SER C 1 120 ? 15.126 21.691 20.177 1.00 26.53 120 SER C N 1
ATOM 5415 C CA . SER C 1 120 ? 14.146 21.754 21.294 1.00 26.07 120 SER C CA 1
ATOM 5416 C C . SER C 1 120 ? 14.316 23.067 22.061 1.00 26.41 120 SER C C 1
ATOM 5417 O O . SER C 1 120 ? 15.376 23.257 22.687 1.00 27.92 120 SER C O 1
ATOM 5420 N N . ARG C 1 121 ? 13.300 23.928 22.029 1.00 26.76 121 ARG C N 1
ATOM 5421 C CA . ARG C 1 121 ? 13.304 25.216 22.767 1.00 27.65 121 ARG C CA 1
ATOM 5422 C C . ARG C 1 121 ? 13.289 24.956 24.274 1.00 27.15 121 ARG C C 1
ATOM 5423 O O . ARG C 1 121 ? 14.113 25.518 24.993 1.00 24.85 121 ARG C O 1
ATOM 5431 N N . PRO C 1 122 ? 12.373 24.115 24.814 1.00 27.23 122 PRO C N 1
ATOM 5432 C CA . PRO C 1 122 ? 12.314 23.881 26.258 1.00 27.83 122 PRO C CA 1
ATOM 5433 C C . PRO C 1 122 ? 13.637 23.356 26.839 1.00 28.49 122 PRO C C 1
ATOM 5434 O O . PRO C 1 122 ? 13.990 23.759 27.934 1.00 30.48 122 PRO C O 1
ATOM 5438 N N . GLN C 1 123 ? 14.325 22.474 26.104 1.00 27.47 123 GLN C N 1
ATOM 5439 C CA . GLN C 1 123 ? 15.644 21.909 26.494 1.00 26.30 123 GLN C CA 1
ATOM 5440 C C . GLN C 1 123 ? 16.687 23.033 26.558 1.00 26.10 123 GLN C C 1
ATOM 5441 O O . GLN C 1 123 ? 17.451 23.057 27.537 1.00 26.45 123 GLN C O 1
ATOM 5447 N N . LEU C 1 124 ? 16.725 23.924 25.561 1.00 25.30 124 LEU C N 1
ATOM 5448 C CA . LEU C 1 124 ? 17.703 25.046 25.514 1.00 27.90 124 LEU C CA 1
ATOM 5449 C C . LEU C 1 124 ? 17.376 26.068 26.609 1.00 28.82 124 LEU C C 1
ATOM 5450 O O . LEU C 1 124 ? 18.329 26.599 27.213 1.00 28.85 124 LEU C O 1
ATOM 5455 N N . GLU C 1 125 ? 16.088 26.342 26.844 1.00 29.50 125 GLU C N 1
ATOM 5456 C CA . GLU C 1 125 ? 15.628 27.293 27.893 1.00 31.16 125 GLU C CA 1
ATOM 5457 C C . GLU C 1 125 ? 16.093 26.786 29.263 1.00 29.46 125 GLU C C 1
ATOM 5458 O O . GLU C 1 125 ? 16.577 27.611 30.053 1.00 27.86 125 GLU C O 1
ATOM 5464 N N . TYR C 1 126 ? 15.982 25.480 29.520 1.00 29.51 126 TYR C N 1
ATOM 5465 C CA . TYR C 1 126 ? 16.485 24.844 30.765 1.00 30.38 126 TYR C CA 1
ATOM 5466 C C . TYR C 1 126 ? 18.013 24.976 30.831 1.00 30.96 126 TYR C C 1
ATOM 5467 O O . TYR C 1 126 ? 18.525 25.431 31.875 1.00 31.23 126 TYR C O 1
ATOM 5476 N N . ALA C 1 127 ? 18.716 24.578 29.764 1.00 29.71 127 ALA C N 1
ATOM 5477 C CA . ALA C 1 127 ? 20.192 24.655 29.652 1.00 30.29 127 ALA C CA 1
ATOM 5478 C C . ALA C 1 127 ? 20.647 26.088 29.952 1.00 31.70 127 ALA C C 1
ATOM 5479 O O . ALA C 1 127 ? 21.616 26.256 30.721 1.00 29.27 127 ALA C O 1
ATOM 5481 N N . SER C 1 128 ? 19.952 27.077 29.380 1.00 33.48 128 SER C N 1
ATOM 5482 C CA . SER C 1 128 ? 20.204 28.532 29.565 1.00 35.39 128 SER C CA 1
ATOM 5483 C C . SER C 1 128 ? 20.159 28.905 31.052 1.00 36.01 128 SER C C 1
ATOM 5484 O O . SER C 1 128 ? 21.050 29.654 31.496 1.00 34.92 128 SER C O 1
ATOM 5487 N N . GLN C 1 129 ? 19.157 28.411 31.784 1.00 39.02 129 GLN C N 1
ATOM 5488 C CA . GLN C 1 129 ? 18.985 28.672 33.240 1.00 41.87 129 GLN C CA 1
ATOM 5489 C C . GLN C 1 129 ? 20.181 28.105 34.011 1.00 39.25 129 GLN C C 1
ATOM 5490 O O . GLN C 1 129 ? 20.719 28.826 34.870 1.00 40.77 129 GLN C O 1
ATOM 5496 N N . VAL C 1 130 ? 20.577 26.866 33.709 1.00 37.16 130 VAL C N 1
ATOM 5497 C CA . VAL C 1 130 ? 21.693 26.151 34.397 1.00 37.64 130 VAL C CA 1
ATOM 5498 C C . VAL C 1 130 ? 22.995 26.918 34.142 1.00 38.82 130 VAL C C 1
ATOM 5499 O O . VAL C 1 130 ? 23.695 27.235 35.125 1.00 43.14 130 VAL C O 1
ATOM 5503 N N . ILE C 1 131 ? 23.285 27.223 32.874 1.00 37.20 131 ILE C N 1
ATOM 5504 C CA . ILE C 1 131 ? 24.503 27.970 32.435 1.00 39.25 131 ILE C CA 1
ATOM 5505 C C . ILE C 1 131 ? 24.550 29.320 33.163 1.00 38.05 131 ILE C C 1
ATOM 5506 O O . ILE C 1 131 ? 25.638 29.681 33.658 1.00 39.33 131 ILE C O 1
ATOM 5511 N N . SER C 1 132 ? 23.414 30.023 33.234 1.00 36.52 132 SER C N 1
ATOM 5512 C CA . SER C 1 132 ? 23.266 31.359 33.870 1.00 41.21 132 SER C CA 1
ATOM 5513 C C . SER C 1 132 ? 23.578 31.260 35.370 1.00 42.72 132 SER C C 1
ATOM 5514 O O . SER C 1 132 ? 24.396 32.065 35.859 1.00 45.73 132 SER C O 1
ATOM 5517 N N . ARG C 1 133 ? 22.973 30.293 36.065 1.00 43.78 133 ARG C N 1
ATOM 5518 C CA . ARG C 1 133 ? 23.081 30.155 37.543 1.00 47.37 133 ARG C CA 1
ATOM 5519 C C . ARG C 1 133 ? 24.502 29.690 37.913 1.00 50.96 133 ARG C C 1
ATOM 5520 O O . ARG C 1 133 ? 24.935 30.011 39.036 1.00 55.06 133 ARG C O 1
ATOM 5528 N N . GLU C 1 134 ? 25.208 28.993 37.010 1.00 49.96 134 GLU C N 1
ATOM 5529 C CA . GLU C 1 134 ? 26.598 28.495 37.228 1.00 46.44 134 GLU C CA 1
ATOM 5530 C C . GLU C 1 134 ? 27.630 29.540 36.782 1.00 44.62 134 GLU C C 1
ATOM 5531 O O . GLU C 1 134 ? 28.835 29.256 36.909 1.00 42.03 134 GLU C O 1
ATOM 5537 N N . GLY C 1 135 ? 27.180 30.692 36.273 1.00 44.41 135 GLY C N 1
ATOM 5538 C CA . GLY C 1 135 ? 28.040 31.819 35.862 1.00 45.55 135 GLY C CA 1
ATOM 5539 C C . GLY C 1 135 ? 28.891 31.492 34.644 1.00 44.47 135 GLY C C 1
ATOM 5540 O O . GLY C 1 135 ? 29.998 32.039 34.545 1.00 43.43 135 GLY C O 1
ATOM 5541 N N . LEU C 1 136 ? 28.391 30.648 33.735 1.00 45.50 136 LEU C N 1
ATOM 5542 C CA . LEU C 1 136 ? 29.143 30.162 32.545 1.00 45.07 136 LEU C CA 1
ATOM 5543 C C . LEU C 1 136 ? 28.655 30.871 31.272 1.00 44.08 136 LEU C C 1
ATOM 5544 O O . LEU C 1 136 ? 29.056 30.439 30.174 1.00 42.77 136 LEU C O 1
ATOM 5549 N N . ALA C 1 137 ? 27.852 31.932 31.411 1.00 43.71 137 ALA C N 1
ATOM 5550 C CA . ALA C 1 137 ? 27.174 32.636 30.296 1.00 44.84 137 ALA C CA 1
ATOM 5551 C C . ALA C 1 137 ? 28.206 33.235 29.331 1.00 45.50 137 ALA C C 1
ATOM 5552 O O . ALA C 1 137 ? 27.925 33.256 28.116 1.00 48.53 137 ALA C O 1
ATOM 5554 N N . ALA C 1 138 ? 29.355 33.691 29.844 1.00 44.00 138 ALA C N 1
ATOM 5555 C CA . ALA C 1 138 ? 30.447 34.310 29.054 1.00 44.78 138 ALA C CA 1
ATOM 5556 C C . ALA C 1 138 ? 31.020 33.299 28.053 1.00 45.13 138 ALA C C 1
ATOM 5557 O O . ALA C 1 138 ? 31.338 33.710 26.918 1.00 48.27 138 ALA C O 1
ATOM 5559 N N . ARG C 1 139 ? 31.144 32.032 28.463 1.00 43.50 139 ARG C N 1
ATOM 5560 C CA . ARG C 1 139 ? 31.873 30.973 27.714 1.00 44.23 139 ARG C CA 1
ATOM 5561 C C . ARG C 1 139 ? 30.905 30.092 26.917 1.00 43.41 139 ARG C C 1
ATOM 5562 O O . ARG C 1 139 ? 31.271 29.688 25.793 1.00 43.29 139 ARG C O 1
ATOM 5570 N N . VAL C 1 140 ? 29.736 29.784 27.484 1.00 41.78 140 VAL C N 1
ATOM 5571 C CA . VAL C 1 140 ? 28.762 28.810 26.910 1.00 42.08 140 VAL C CA 1
ATOM 5572 C C . VAL C 1 140 ? 27.706 29.586 26.119 1.00 42.49 140 VAL C C 1
ATOM 5573 O O . VAL C 1 140 ? 27.074 30.480 26.712 1.00 45.64 140 VAL C O 1
ATOM 5577 N N . ARG C 1 141 ? 27.542 29.252 24.834 1.00 40.50 141 ARG C N 1
ATOM 5578 C CA . ARG C 1 141 ? 26.559 29.875 23.907 1.00 40.41 141 ARG C CA 1
ATOM 5579 C C . ARG C 1 141 ? 25.551 28.823 23.440 1.00 36.09 141 ARG C C 1
ATOM 5580 O O . ARG C 1 141 ? 25.982 27.741 22.996 1.00 31.30 141 ARG C O 1
ATOM 5588 N N . LEU C 1 142 ? 24.260 29.158 23.514 1.00 35.01 142 LEU C N 1
ATOM 5589 C CA . LEU C 1 142 ? 23.127 28.249 23.202 1.00 36.04 142 LEU C CA 1
ATOM 5590 C C . LEU C 1 142 ? 22.430 28.720 21.925 1.00 35.19 142 LEU C C 1
ATOM 5591 O O . LEU C 1 142 ? 22.069 29.902 21.854 1.00 39.66 142 LEU C O 1
ATOM 5596 N N . TYR C 1 143 ? 22.243 27.813 20.965 1.00 31.81 143 TYR C N 1
ATOM 5597 C CA . TYR C 1 143 ? 21.707 28.112 19.615 1.00 32.28 143 TYR C CA 1
ATOM 5598 C C . TYR C 1 143 ? 20.507 27.207 19.326 1.00 29.70 143 TYR C C 1
ATOM 5599 O O . TYR C 1 143 ? 20.670 25.973 19.372 1.00 26.45 143 TYR C O 1
ATOM 5608 N N . LEU C 1 144 ? 19.341 27.804 19.055 1.00 29.38 144 LEU C N 1
ATOM 5609 C CA . LEU C 1 144 ? 18.191 27.094 18.440 1.00 32.18 144 LEU C CA 1
ATOM 5610 C C . LEU C 1 144 ? 18.506 26.953 16.950 1.00 33.17 144 LEU C C 1
ATOM 5611 O O . LEU C 1 144 ? 18.300 27.921 16.189 1.00 33.28 144 LEU C O 1
ATOM 5616 N N . CYS C 1 145 ? 19.034 25.788 16.580 1.00 32.04 145 CYS C N 1
ATOM 5617 C CA . CYS C 1 145 ? 19.813 25.557 15.343 1.00 31.63 145 CYS C CA 1
ATOM 5618 C C . CYS C 1 145 ? 19.856 24.054 15.069 1.00 30.97 145 CYS C C 1
ATOM 5619 O O . CYS C 1 145 ? 20.345 23.307 15.943 1.00 30.97 145 CYS C O 1
ATOM 5622 N N . ASN C 1 146 ? 19.319 23.634 13.922 1.00 29.63 146 ASN C N 1
ATOM 5623 C CA . ASN C 1 146 ? 19.442 22.245 13.416 1.00 28.19 146 ASN C CA 1
ATOM 5624 C C . ASN C 1 146 ? 20.930 21.966 13.192 1.00 29.29 146 ASN C C 1
ATOM 5625 O O . ASN C 1 146 ? 21.646 22.896 12.770 1.00 31.89 146 ASN C O 1
ATOM 5630 N N . ALA C 1 147 ? 21.373 20.740 13.481 1.00 29.02 147 ALA C N 1
ATOM 5631 C CA . ALA C 1 147 ? 22.769 20.276 13.308 1.00 30.74 147 ALA C CA 1
ATOM 5632 C C . ALA C 1 147 ? 23.240 20.528 11.865 1.00 31.19 147 ALA C C 1
ATOM 5633 O O . ALA C 1 147 ? 24.435 20.809 11.669 1.00 29.85 147 ALA C O 1
ATOM 5635 N N . LYS C 1 148 ? 22.337 20.448 10.885 1.00 32.66 148 LYS C N 1
ATOM 5636 C CA . LYS C 1 148 ? 22.672 20.625 9.444 1.00 34.66 148 LYS C CA 1
ATOM 5637 C C . LYS C 1 148 ? 23.129 22.065 9.173 1.00 35.94 148 LYS C C 1
ATOM 5638 O O . LYS C 1 148 ? 23.800 22.267 8.146 1.00 35.49 148 LYS C O 1
ATOM 5644 N N . ASP C 1 149 ? 22.798 23.015 10.057 1.00 36.12 149 ASP C N 1
ATOM 5645 C CA . ASP C 1 149 ? 23.008 24.473 9.848 1.00 37.71 149 ASP C CA 1
ATOM 5646 C C . ASP C 1 149 ? 24.143 25.013 10.730 1.00 36.54 149 ASP C C 1
ATOM 5647 O O . ASP C 1 149 ? 24.221 26.251 10.871 1.00 35.05 149 ASP C O 1
ATOM 5652 N N . ILE C 1 150 ? 25.018 24.155 11.269 1.00 35.90 150 ILE C N 1
ATOM 5653 C CA . ILE C 1 150 ? 26.109 24.594 12.196 1.00 38.48 150 ILE C CA 1
ATOM 5654 C C . ILE C 1 150 ? 27.149 25.416 11.422 1.00 39.15 150 ILE C C 1
ATOM 5655 O O . ILE C 1 150 ? 27.927 26.140 12.079 1.00 36.73 150 ILE C O 1
ATOM 5660 N N . GLY C 1 151 ? 27.153 25.321 10.087 1.00 39.00 151 GLY C N 1
ATOM 5661 C CA . GLY C 1 151 ? 27.940 26.191 9.192 1.00 38.70 151 GLY C CA 1
ATOM 5662 C C . GLY C 1 151 ? 27.675 27.670 9.438 1.00 36.51 151 GLY C C 1
ATOM 5663 O O . GLY C 1 151 ? 28.612 28.466 9.265 1.00 37.18 151 GLY C O 1
ATOM 5664 N N . ALA C 1 152 ? 26.454 28.030 9.846 1.00 35.98 152 ALA C N 1
ATOM 5665 C CA . ALA C 1 152 ? 25.997 29.429 10.030 1.00 38.02 152 ALA C CA 1
ATOM 5666 C C . ALA C 1 152 ? 26.221 29.910 11.471 1.00 37.95 152 ALA C C 1
ATOM 5667 O O . ALA C 1 152 ? 25.783 31.034 11.773 1.00 37.94 152 ALA C O 1
ATOM 5669 N N . LEU C 1 153 ? 26.867 29.116 12.333 1.00 39.55 153 LEU C N 1
ATOM 5670 C CA . LEU C 1 153 ? 27.235 29.566 13.704 1.00 39.46 153 LEU C CA 1
ATOM 5671 C C . LEU C 1 153 ? 28.275 30.677 13.582 1.00 41.00 153 LEU C C 1
ATOM 5672 O O . LEU C 1 153 ? 29.101 30.661 12.670 1.00 42.55 153 LEU C O 1
ATOM 5677 N N . PRO C 1 154 ? 28.249 31.684 14.483 1.00 41.76 154 PRO C N 1
ATOM 5678 C CA . PRO C 1 154 ? 29.125 32.851 14.366 1.00 41.93 154 PRO C CA 1
ATOM 5679 C C . PRO C 1 154 ? 30.617 32.546 14.572 1.00 42.72 154 PRO C C 1
ATOM 5680 O O . PRO C 1 154 ? 30.944 31.490 15.093 1.00 41.02 154 PRO C O 1
ATOM 5684 N N . ASP C 1 155 ? 31.467 33.486 14.142 1.00 46.90 155 ASP C N 1
ATOM 5685 C CA . ASP C 1 155 ? 32.938 33.503 14.363 1.00 48.63 155 ASP C CA 1
ATOM 5686 C C . ASP C 1 155 ? 33.576 32.293 13.684 1.00 49.34 155 ASP C C 1
ATOM 5687 O O . ASP C 1 155 ? 34.181 31.457 14.351 1.00 53.34 155 ASP C O 1
ATOM 5692 N N . PRO C 1 156 ? 33.479 32.168 12.338 1.00 50.27 156 PRO C N 1
ATOM 5693 C CA . PRO C 1 156 ? 34.056 31.023 11.629 1.00 51.48 156 PRO C CA 1
ATOM 5694 C C . PRO C 1 156 ? 35.594 30.996 11.653 1.00 52.34 156 PRO C C 1
ATOM 5695 O O . PRO C 1 156 ? 36.155 29.938 11.426 1.00 54.02 156 PRO C O 1
ATOM 5699 N N . GLU C 1 157 ? 36.232 32.140 11.928 1.00 52.35 157 GLU C N 1
ATOM 5700 C CA . GLU C 1 157 ? 37.713 32.280 12.013 1.00 57.37 157 GLU C CA 1
ATOM 5701 C C . GLU C 1 157 ? 38.252 31.522 13.236 1.00 55.45 157 GLU C C 1
ATOM 5702 O O . GLU C 1 157 ? 39.457 31.213 13.227 1.00 63.46 157 GLU C O 1
ATOM 5708 N N . LEU C 1 158 ? 37.416 31.245 14.247 1.00 51.12 158 LEU C N 1
ATOM 5709 C CA . LEU C 1 158 ? 37.780 30.395 15.416 1.00 50.36 158 LEU C CA 1
ATOM 5710 C C . LEU C 1 158 ? 37.315 28.962 15.159 1.00 46.61 158 LEU C C 1
ATOM 5711 O O . LEU C 1 158 ? 36.131 28.657 15.301 1.00 41.85 158 LEU C O 1
ATOM 5716 N N . PRO C 1 159 ? 38.227 28.030 14.790 1.00 44.94 159 PRO C N 1
ATOM 5717 C CA . PRO C 1 159 ? 37.834 26.667 14.443 1.00 44.24 159 PRO C CA 1
ATOM 5718 C C . PRO C 1 159 ? 37.423 25.856 15.681 1.00 44.03 159 PRO C C 1
ATOM 5719 O O . PRO C 1 159 ? 37.834 26.211 16.770 1.00 46.17 159 PRO C O 1
ATOM 5723 N N . TYR C 1 160 ? 36.645 24.789 15.482 1.00 41.02 160 TYR C N 1
ATOM 5724 C CA . TYR C 1 160 ? 36.302 23.803 16.538 1.00 40.17 160 TYR C CA 1
ATOM 5725 C C . TYR C 1 160 ? 37.493 22.865 16.751 1.00 42.25 160 TYR C C 1
ATOM 5726 O O . TYR C 1 160 ? 38.096 22.407 15.762 1.00 38.71 160 TYR C O 1
ATOM 5735 N N . ASP C 1 161 ? 37.829 22.628 18.022 1.00 42.97 161 ASP C N 1
ATOM 5736 C CA . ASP C 1 161 ? 38.865 21.663 18.474 1.00 40.32 161 ASP C CA 1
ATOM 5737 C C . ASP C 1 161 ? 38.191 20.352 18.891 1.00 37.71 161 ASP C C 1
ATOM 5738 O O . ASP C 1 161 ? 38.858 19.301 18.820 1.00 35.99 161 ASP C O 1
ATOM 5743 N N . LEU C 1 162 ? 36.918 20.423 19.297 1.00 36.09 162 LEU C N 1
ATOM 5744 C CA . LEU C 1 162 ? 36.180 19.307 19.942 1.00 34.57 162 LEU C CA 1
ATOM 5745 C C . LEU C 1 162 ? 34.695 19.388 19.571 1.00 32.63 162 LEU C C 1
ATOM 5746 O O . LEU C 1 162 ? 34.124 20.494 19.651 1.00 32.17 162 LEU C O 1
ATOM 5751 N N . ALA C 1 163 ? 34.103 18.257 19.176 1.00 31.56 163 ALA C N 1
ATOM 5752 C CA . ALA C 1 163 ? 32.662 18.115 18.867 1.00 30.56 163 ALA C CA 1
ATOM 5753 C C . ALA C 1 163 ? 32.107 16.898 19.611 1.00 29.03 163 ALA C C 1
ATOM 5754 O O . ALA C 1 163 ? 32.785 15.847 19.613 1.00 29.32 163 ALA C O 1
ATOM 5756 N N . ILE C 1 164 ? 30.925 17.047 20.213 1.00 27.76 164 ILE C N 1
ATOM 5757 C CA . ILE C 1 164 ? 30.191 15.958 20.920 1.00 28.16 164 ILE C CA 1
ATOM 5758 C C . ILE C 1 164 ? 28.901 15.660 20.148 1.00 26.58 164 ILE C C 1
ATOM 5759 O O . ILE C 1 164 ? 28.138 16.612 19.880 1.00 27.42 164 ILE C O 1
ATOM 5764 N N . PHE C 1 165 ? 28.684 14.388 19.801 1.00 26.93 165 PHE C N 1
ATOM 5765 C CA . PHE C 1 165 ? 27.377 13.811 19.393 1.00 27.35 165 PHE C CA 1
ATOM 5766 C C . PHE C 1 165 ? 26.990 12.732 20.407 1.00 26.82 165 PHE C C 1
ATOM 5767 O O . PHE C 1 165 ? 27.218 11.536 20.134 1.00 27.76 165 PHE C O 1
ATOM 5775 N N . ARG C 1 166 ? 26.436 13.147 21.548 1.00 25.94 166 ARG C N 1
ATOM 5776 C CA . ARG C 1 166 ? 26.002 12.234 22.636 1.00 25.14 166 ARG C CA 1
ATOM 5777 C C . ARG C 1 166 ? 24.527 11.873 22.411 1.00 24.67 166 ARG C C 1
ATOM 5778 O O . ARG C 1 166 ? 23.650 12.612 22.890 1.00 25.01 166 ARG C O 1
ATOM 5786 N N . GLY C 1 167 ? 24.288 10.767 21.700 1.00 24.80 167 GLY C N 1
ATOM 5787 C CA . GLY C 1 167 ? 22.939 10.236 21.426 1.00 25.80 167 GLY C CA 1
ATOM 5788 C C . GLY C 1 167 ? 22.017 11.207 20.700 1.00 26.88 167 GLY C C 1
ATOM 5789 O O . GLY C 1 167 ? 20.821 11.219 21.019 1.00 29.11 167 GLY C O 1
ATOM 5790 N N . SER C 1 168 ? 22.546 11.976 19.748 1.00 25.91 168 SER C N 1
ATOM 5791 C CA . SER C 1 168 ? 21.729 12.934 18.956 1.00 26.13 168 SER C CA 1
ATOM 5792 C C . SER C 1 168 ? 21.651 12.442 17.502 1.00 27.95 168 SER C C 1
ATOM 5793 O O . SER C 1 168 ? 20.590 12.567 16.880 1.00 27.55 168 SER C O 1
ATOM 5796 N N . LEU C 1 169 ? 22.749 11.839 17.048 1.00 28.92 169 LEU C N 1
ATOM 5797 C CA . LEU C 1 169 ? 23.008 11.278 15.696 1.00 31.79 169 LEU C CA 1
ATOM 5798 C C . LEU C 1 169 ? 21.850 10.415 15.174 1.00 31.03 169 LEU C C 1
ATOM 5799 O O . LEU C 1 169 ? 21.531 10.535 13.995 1.00 29.95 169 LEU C O 1
ATOM 5804 N N . PHE C 1 170 ? 21.242 9.588 16.028 1.00 31.96 170 PHE C N 1
ATOM 5805 C CA . PHE C 1 170 ? 20.163 8.648 15.619 1.00 33.34 170 PHE C CA 1
ATOM 5806 C C . PHE C 1 170 ? 18.896 9.350 15.110 1.00 30.85 170 PHE C C 1
ATOM 5807 O O . PHE C 1 170 ? 18.154 8.704 14.372 1.00 29.81 170 PHE C O 1
ATOM 5815 N N . HIS C 1 171 ? 18.639 10.591 15.526 1.00 31.47 171 HIS C N 1
ATOM 5816 C CA . HIS C 1 171 ? 17.435 11.341 15.080 1.00 32.70 171 HIS C CA 1
ATOM 5817 C C . HIS C 1 171 ? 17.637 11.905 13.662 1.00 33.16 171 HIS C C 1
ATOM 5818 O O . HIS C 1 171 ? 16.637 12.265 13.032 1.00 34.02 171 HIS C O 1
ATOM 5825 N N . PHE C 1 172 ? 18.884 11.965 13.190 1.00 33.60 172 PHE C N 1
ATOM 5826 C CA . PHE C 1 172 ? 19.232 12.611 11.894 1.00 34.08 172 PHE C CA 1
ATOM 5827 C C . PHE C 1 172 ? 18.790 11.725 10.725 1.00 35.23 172 PHE C C 1
ATOM 5828 O O . PHE C 1 172 ? 19.122 10.522 10.723 1.00 36.30 172 PHE C O 1
ATOM 5836 N N . THR C 1 173 ? 18.107 12.309 9.736 1.00 36.99 173 THR C N 1
ATOM 5837 C CA . THR C 1 173 ? 17.979 11.716 8.378 1.00 37.55 173 THR C CA 1
ATOM 5838 C C . THR C 1 173 ? 19.386 11.574 7.809 1.00 37.52 173 THR C C 1
ATOM 5839 O O . THR C 1 173 ? 20.305 12.253 8.266 1.00 34.73 173 THR C O 1
ATOM 5843 N N . PRO C 1 174 ? 19.608 10.680 6.820 1.00 38.26 174 PRO C N 1
ATOM 5844 C CA . PRO C 1 174 ? 20.914 10.571 6.167 1.00 39.39 174 PRO C CA 1
ATOM 5845 C C . PRO C 1 174 ? 21.432 11.919 5.642 1.00 38.95 174 PRO C C 1
ATOM 5846 O O . PRO C 1 174 ? 22.619 12.165 5.755 1.00 36.69 174 PRO C O 1
ATOM 5850 N N . GLN C 1 175 ? 20.534 12.750 5.101 1.00 41.59 175 GLN C N 1
ATOM 5851 C CA . GLN C 1 175 ? 20.854 14.090 4.534 1.00 41.84 175 GLN C CA 1
ATOM 5852 C C . GLN C 1 175 ? 21.354 15.024 5.643 1.00 38.74 175 GLN C C 1
ATOM 5853 O O . GLN C 1 175 ? 22.378 15.699 5.419 1.00 38.12 175 GLN C O 1
ATOM 5859 N N . VAL C 1 176 ? 20.651 15.072 6.783 1.00 37.14 176 VAL C N 1
ATOM 5860 C CA . VAL C 1 176 ? 21.026 15.916 7.959 1.00 34.97 176 VAL C CA 1
ATOM 5861 C C . VAL C 1 176 ? 22.390 15.450 8.482 1.00 33.25 176 VAL C C 1
ATOM 5862 O O . VAL C 1 176 ? 23.241 16.319 8.748 1.00 32.09 176 VAL C O 1
ATOM 5866 N N . LEU C 1 177 ? 22.587 14.134 8.625 1.00 34.71 177 LEU C N 1
ATOM 5867 C CA . LEU C 1 177 ? 23.879 13.546 9.073 1.00 35.34 177 LEU C CA 1
ATOM 5868 C C . LEU C 1 177 ? 24.985 14.022 8.127 1.00 35.25 177 LEU C C 1
ATOM 5869 O O . LEU C 1 177 ? 26.039 14.459 8.623 1.00 31.92 177 LEU C O 1
ATOM 5874 N N . GLN C 1 178 ? 24.733 13.947 6.818 1.00 35.74 178 GLN C N 1
ATOM 5875 C CA . GLN C 1 178 ? 25.706 14.313 5.757 1.00 39.19 178 GLN C CA 1
ATOM 5876 C C . GLN C 1 178 ? 26.041 15.806 5.879 1.00 38.74 178 GLN C C 1
ATOM 5877 O O . GLN C 1 178 ? 27.239 16.133 5.989 1.00 40.88 178 GLN C O 1
ATOM 5883 N N . GLU C 1 179 ? 25.022 16.670 5.886 1.00 38.95 179 GLU C N 1
ATOM 5884 C CA . GLU C 1 179 ? 25.185 18.148 5.968 1.00 38.37 179 GLU C CA 1
ATOM 5885 C C . GLU C 1 179 ? 25.931 18.520 7.255 1.00 36.53 179 GLU C C 1
ATOM 5886 O O . GLU C 1 179 ? 26.855 19.354 7.170 1.00 36.56 179 GLU C O 1
ATOM 5892 N N . THR C 1 180 ? 25.550 17.929 8.395 1.00 35.28 180 THR C N 1
ATOM 5893 C CA . THR C 1 180 ? 26.177 18.185 9.721 1.00 33.63 180 THR C CA 1
ATOM 5894 C C . THR C 1 180 ? 27.672 17.856 9.650 1.00 32.01 180 THR C C 1
ATOM 5895 O O . THR C 1 180 ? 28.479 18.724 10.022 1.00 33.05 180 THR C O 1
ATOM 5899 N N . MET C 1 181 ? 28.020 16.650 9.196 1.00 32.84 181 MET C N 1
ATOM 5900 C CA . MET C 1 181 ? 29.424 16.159 9.133 1.00 36.54 181 MET C CA 1
ATOM 5901 C C . MET C 1 181 ? 30.232 17.018 8.150 1.00 37.04 181 MET C C 1
ATOM 5902 O O . MET C 1 181 ? 31.365 17.398 8.512 1.00 39.34 181 MET C O 1
ATOM 5907 N N . GLN C 1 182 ? 29.672 17.316 6.969 1.00 38.33 182 GLN C N 1
ATOM 5908 C CA . GLN C 1 182 ? 30.262 18.251 5.968 1.00 40.10 182 GLN C CA 1
ATOM 5909 C C . GLN C 1 182 ? 30.619 19.572 6.654 1.00 38.34 182 GLN C C 1
ATOM 5910 O O . GLN C 1 182 ? 31.782 20.005 6.541 1.00 37.94 182 GLN C O 1
ATOM 5916 N N . SER C 1 183 ? 29.633 20.190 7.310 1.00 36.82 183 SER C N 1
ATOM 5917 C CA . SER C 1 183 ? 29.733 21.539 7.927 1.00 38.31 183 SER C CA 1
ATOM 5918 C C . SER C 1 183 ? 30.756 21.518 9.068 1.00 37.89 183 SER C C 1
ATOM 5919 O O . SER C 1 183 ? 31.548 22.472 9.167 1.00 38.82 183 SER C O 1
ATOM 5922 N N . LEU C 1 184 ? 30.745 20.466 9.891 1.00 37.97 184 LEU C N 1
ATOM 5923 C CA . LEU C 1 184 ? 31.698 20.301 11.021 1.00 37.38 184 LEU C CA 1
ATOM 5924 C C . LEU C 1 184 ? 33.124 20.210 10.467 1.00 38.12 184 LEU C C 1
ATOM 5925 O O . LEU C 1 184 ? 34.021 20.867 11.035 1.00 35.80 184 LEU C O 1
ATOM 5930 N N . ALA C 1 185 ? 33.311 19.428 9.398 1.00 40.29 185 ALA C N 1
ATOM 5931 C CA . ALA C 1 185 ? 34.612 19.189 8.727 1.00 42.58 185 ALA C CA 1
ATOM 5932 C C . ALA C 1 185 ? 35.221 20.523 8.276 1.00 42.37 185 ALA C C 1
ATOM 5933 O O . ALA C 1 185 ? 36.446 20.696 8.435 1.00 42.33 185 ALA C O 1
ATOM 5935 N N . GLN C 1 186 ? 34.393 21.429 7.747 1.00 43.68 186 GLN C N 1
ATOM 5936 C CA . GLN C 1 186 ? 34.812 22.769 7.251 1.00 45.61 186 GLN C CA 1
ATOM 5937 C C . GLN C 1 186 ? 35.144 23.696 8.431 1.00 44.44 186 GLN C C 1
ATOM 5938 O O . GLN C 1 186 ? 36.001 24.580 8.244 1.00 44.89 186 GLN C O 1
ATOM 5944 N N . ARG C 1 187 ? 34.510 23.498 9.594 1.00 43.89 187 ARG C N 1
ATOM 5945 C CA . ARG C 1 187 ? 34.622 24.398 10.777 1.00 44.18 187 ARG C CA 1
ATOM 5946 C C . ARG C 1 187 ? 35.629 23.852 11.802 1.00 44.36 187 ARG C C 1
ATOM 5947 O O . ARG C 1 187 ? 35.943 24.601 12.746 1.00 45.84 187 ARG C O 1
ATOM 5955 N N . MET C 1 188 ? 36.104 22.608 11.650 1.00 43.77 188 MET C N 1
ATOM 5956 C CA . MET C 1 188 ? 37.015 21.938 12.623 1.00 43.72 188 MET C CA 1
ATOM 5957 C C . MET C 1 188 ? 38.438 21.890 12.050 1.00 43.55 188 MET C C 1
ATOM 5958 O O . MET C 1 188 ? 38.593 21.458 10.890 1.00 42.81 188 MET C O 1
ATOM 5963 N N . ARG C 1 189 ? 39.433 22.292 12.848 1.00 43.29 189 ARG C N 1
ATOM 5964 C CA . ARG C 1 189 ? 40.866 22.322 12.442 1.00 42.92 189 ARG C CA 1
ATOM 5965 C C . ARG C 1 189 ? 41.401 20.890 12.406 1.00 42.63 189 ARG C C 1
ATOM 5966 O O . ARG C 1 189 ? 40.827 20.000 13.033 1.00 39.92 189 ARG C O 1
ATOM 5974 N N . PRO C 1 190 ? 42.491 20.608 11.650 1.00 43.96 190 PRO C N 1
ATOM 5975 C CA . PRO C 1 190 ? 43.068 19.264 11.606 1.00 43.97 190 PRO C CA 1
ATOM 5976 C C . PRO C 1 190 ? 43.484 18.782 13.005 1.00 44.40 190 PRO C C 1
ATOM 5977 O O . PRO C 1 190 ? 44.025 19.578 13.758 1.00 45.31 190 PRO C O 1
ATOM 5981 N N . GLY C 1 191 ? 43.201 17.513 13.318 1.00 41.61 191 GLY C N 1
ATOM 5982 C CA . GLY C 1 191 ? 43.500 16.890 14.622 1.00 41.55 191 GLY C CA 1
ATOM 5983 C C . GLY C 1 191 ? 42.437 17.188 15.668 1.00 40.66 191 GLY C C 1
ATOM 5984 O O . GLY C 1 191 ? 42.620 16.747 16.820 1.00 40.07 191 GLY C O 1
ATOM 5985 N N . GLY C 1 192 ? 41.375 17.915 15.297 1.00 38.00 192 GLY C N 1
ATOM 5986 C CA . GLY C 1 192 ? 40.188 18.138 16.145 1.00 38.70 192 GLY C CA 1
ATOM 5987 C C . GLY C 1 192 ? 39.510 16.819 16.476 1.00 38.94 192 GLY C C 1
ATOM 5988 O O . GLY C 1 192 ? 39.516 15.931 15.606 1.00 39.17 192 GLY C O 1
ATOM 5989 N N . THR C 1 193 ? 38.956 16.686 17.685 1.00 38.79 193 THR C N 1
ATOM 5990 C CA . THR C 1 193 ? 38.382 15.420 18.218 1.00 38.61 193 THR C CA 1
ATOM 5991 C C . THR C 1 193 ? 36.856 15.449 18.109 1.00 36.75 193 THR C C 1
ATOM 5992 O O . THR C 1 193 ? 36.249 16.471 18.478 1.00 38.25 193 THR C O 1
ATOM 5996 N N . VAL C 1 194 ? 36.270 14.353 17.625 1.00 35.37 194 VAL C N 1
ATOM 5997 C CA . VAL C 1 194 ? 34.797 14.119 17.619 1.00 34.11 194 VAL C CA 1
ATOM 5998 C C . VAL C 1 194 ? 34.517 12.946 18.561 1.00 32.65 194 VAL C C 1
ATOM 5999 O O . VAL C 1 194 ? 35.141 11.880 18.374 1.00 33.90 194 VAL C O 1
ATOM 6003 N N . VAL C 1 195 ? 33.630 13.152 19.539 1.00 30.52 195 VAL C N 1
ATOM 6004 C CA . VAL C 1 195 ? 33.222 12.127 20.545 1.00 29.89 195 VAL C CA 1
ATOM 6005 C C . VAL C 1 195 ? 31.751 11.790 20.302 1.00 28.49 195 VAL C C 1
ATOM 6006 O O . VAL C 1 195 ? 30.896 12.644 20.595 1.00 28.43 195 VAL C O 1
ATOM 6010 N N . ILE C 1 196 ? 31.480 10.593 19.779 1.00 28.01 196 ILE C N 1
ATOM 6011 C CA . ILE C 1 196 ? 30.107 10.115 19.443 1.00 29.79 196 ILE C CA 1
ATOM 6012 C C . ILE C 1 196 ? 29.731 8.965 20.381 1.00 28.72 196 ILE C C 1
ATOM 6013 O O . ILE C 1 196 ? 30.553 8.040 20.545 1.00 30.21 196 ILE C O 1
ATOM 6018 N N . SER C 1 197 ? 28.529 9.029 20.959 1.00 27.33 197 SER C N 1
ATOM 6019 C CA . SER C 1 197 ? 27.816 7.875 21.564 1.00 27.94 197 SER C CA 1
ATOM 6020 C C . SER C 1 197 ? 26.512 7.662 20.800 1.00 27.21 197 SER C C 1
ATOM 6021 O O . SER C 1 197 ? 25.747 8.638 20.665 1.00 28.68 197 SER C O 1
ATOM 6024 N N . GLU C 1 198 ? 26.259 6.442 20.327 1.00 26.26 198 GLU C N 1
ATOM 6025 C CA . GLU C 1 198 ? 24.991 6.146 19.620 1.00 28.74 198 GLU C CA 1
ATOM 6026 C C . GLU C 1 198 ? 24.614 4.670 19.746 1.00 28.65 198 GLU C C 1
ATOM 6027 O O . GLU C 1 198 ? 25.519 3.812 19.761 1.00 29.26 198 GLU C O 1
ATOM 6033 N N . SER C 1 199 ? 23.304 4.423 19.838 1.00 29.25 199 SER C N 1
ATOM 6034 C CA . SER C 1 199 ? 22.650 3.106 19.644 1.00 30.45 199 SER C CA 1
ATOM 6035 C C . SER C 1 199 ? 22.681 2.763 18.154 1.00 31.91 199 SER C C 1
ATOM 6036 O O . SER C 1 199 ? 22.096 3.534 17.370 1.00 32.81 199 SER C O 1
ATOM 6039 N N . LEU C 1 200 ? 23.357 1.670 17.793 1.00 33.92 200 LEU C N 1
ATOM 6040 C CA . LEU C 1 200 ? 23.528 1.201 16.391 1.00 35.53 200 LEU C CA 1
ATOM 6041 C C . LEU C 1 200 ? 23.152 -0.282 16.321 1.00 37.56 200 LEU C C 1
ATOM 6042 O O . LEU C 1 200 ? 23.369 -0.998 17.324 1.00 36.42 200 LEU C O 1
ATOM 6047 N N . TYR C 1 201 ? 22.592 -0.712 15.188 1.00 41.68 201 TYR C N 1
ATOM 6048 C CA . TYR C 1 201 ? 22.151 -2.111 14.947 1.00 43.32 201 TYR C CA 1
ATOM 6049 C C . TYR C 1 201 ? 23.318 -2.896 14.346 1.00 44.09 201 TYR C C 1
ATOM 6050 O O . TYR C 1 201 ? 24.062 -2.336 13.523 1.00 46.39 201 TYR C O 1
ATOM 6059 N N . LYS C 1 202 ? 23.475 -4.149 14.780 1.00 44.58 202 LYS C N 1
ATOM 6060 C CA . LYS C 1 202 ? 24.586 -5.050 14.381 1.00 46.93 202 LYS C CA 1
ATOM 6061 C C . LYS C 1 202 ? 24.061 -6.105 13.400 1.00 51.43 202 LYS C C 1
ATOM 6062 O O . LYS C 1 202 ? 24.717 -7.150 13.259 1.00 58.45 202 LYS C O 1
ATOM 6068 N N . VAL C 1 203 ? 22.931 -5.824 12.739 1.00 57.69 203 VAL C N 1
ATOM 6069 C CA . VAL C 1 203 ? 22.286 -6.704 11.717 1.00 63.88 203 VAL C CA 1
ATOM 6070 C C . VAL C 1 203 ? 21.955 -5.858 10.482 1.00 69.30 203 VAL C C 1
ATOM 6071 O O . VAL C 1 203 ? 21.935 -4.615 10.602 1.00 67.48 203 VAL C O 1
ATOM 6075 N N . ASP C 1 204 ? 21.692 -6.517 9.348 1.00 76.36 204 ASP C N 1
ATOM 6076 C CA . ASP C 1 204 ? 21.332 -5.875 8.055 1.00 79.12 204 ASP C CA 1
ATOM 6077 C C . ASP C 1 204 ? 19.966 -5.192 8.201 1.00 78.87 204 ASP C C 1
ATOM 6078 O O . ASP C 1 204 ? 18.979 -5.903 8.473 1.00 83.97 204 ASP C O 1
ATOM 6083 N N . LEU C 1 205 ? 19.918 -3.866 8.025 1.00 76.94 205 LEU C N 1
ATOM 6084 C CA . LEU C 1 205 ? 18.679 -3.046 8.137 1.00 74.99 205 LEU C CA 1
ATOM 6085 C C . LEU C 1 205 ? 17.766 -3.350 6.944 1.00 71.20 205 LEU C C 1
ATOM 6086 O O . LEU C 1 205 ? 16.539 -3.270 7.136 1.00 67.22 205 LEU C O 1
ATOM 6091 N N . HIS C 1 223 ? 15.097 6.316 11.656 1.00 67.51 223 HIS C N 1
ATOM 6092 C CA . HIS C 1 223 ? 16.386 6.418 10.918 1.00 68.47 223 HIS C CA 1
ATOM 6093 C C . HIS C 1 223 ? 17.456 5.589 11.638 1.00 65.69 223 HIS C C 1
ATOM 6094 O O . HIS C 1 223 ? 18.449 6.178 12.111 1.00 63.10 223 HIS C O 1
ATOM 6101 N N . ARG C 1 224 ? 17.240 4.270 11.711 1.00 65.47 224 ARG C N 1
ATOM 6102 C CA . ARG C 1 224 ? 18.197 3.271 12.262 1.00 63.17 224 ARG C CA 1
ATOM 6103 C C . ARG C 1 224 ? 19.519 3.358 11.495 1.00 59.58 224 ARG C C 1
ATOM 6104 O O . ARG C 1 224 ? 19.480 3.610 10.273 1.00 61.68 224 ARG C O 1
ATOM 6112 N N . LYS C 1 225 ? 20.639 3.138 12.189 1.00 52.27 225 LYS C N 1
ATOM 6113 C CA . LYS C 1 225 ? 22.007 3.185 11.612 1.00 49.75 225 LYS C CA 1
ATOM 6114 C C . LYS C 1 225 ? 22.804 1.979 12.118 1.00 47.99 225 LYS C C 1
ATOM 6115 O O . LYS C 1 225 ? 22.341 1.310 13.063 1.00 46.06 225 LYS C O 1
ATOM 6121 N N . THR C 1 226 ? 23.951 1.713 11.490 1.00 46.39 226 THR C N 1
ATOM 6122 C CA . THR C 1 226 ? 24.882 0.604 11.829 1.00 44.08 226 THR C CA 1
ATOM 6123 C C . THR C 1 226 ? 26.249 1.200 12.148 1.00 41.95 226 THR C C 1
ATOM 6124 O O . THR C 1 226 ? 26.523 2.340 11.780 1.00 37.58 226 THR C O 1
ATOM 6128 N N . PRO C 1 227 ? 27.142 0.459 12.843 1.00 42.76 227 PRO C N 1
ATOM 6129 C CA . PRO C 1 227 ? 28.514 0.918 13.059 1.00 43.32 227 PRO C CA 1
ATOM 6130 C C . PRO C 1 227 ? 29.208 1.258 11.731 1.00 43.26 227 PRO C C 1
ATOM 6131 O O . PRO C 1 227 ? 29.910 2.251 11.680 1.00 42.90 227 PRO C O 1
ATOM 6135 N N . ASP C 1 228 ? 28.973 0.437 10.700 1.00 46.53 228 ASP C N 1
ATOM 6136 C CA . ASP C 1 228 ? 29.558 0.589 9.341 1.00 47.99 228 ASP C CA 1
ATOM 6137 C C . ASP C 1 228 ? 29.007 1.861 8.683 1.00 46.17 228 ASP C C 1
ATOM 6138 O O . ASP C 1 228 ? 29.828 2.626 8.134 1.00 46.54 228 ASP C O 1
ATOM 6143 N N . SER C 1 229 ? 27.688 2.092 8.739 1.00 44.43 229 SER C N 1
ATOM 6144 C CA . SER C 1 229 ? 27.026 3.278 8.126 1.00 45.81 229 SER C CA 1
ATOM 6145 C C . SER C 1 229 ? 27.590 4.564 8.748 1.00 44.81 229 SER C C 1
ATOM 6146 O O . SER C 1 229 ? 27.841 5.519 7.988 1.00 46.52 229 SER C O 1
ATOM 6149 N N . LEU C 1 230 ? 27.804 4.580 10.070 1.00 43.33 230 LEU C N 1
ATOM 6150 C CA . LEU C 1 230 ? 28.390 5.736 10.806 1.00 41.31 230 LEU C CA 1
ATOM 6151 C C . LEU C 1 230 ? 29.876 5.870 10.457 1.00 41.45 230 LEU C C 1
ATOM 6152 O O . LEU C 1 230 ? 30.332 7.015 10.278 1.00 40.45 230 LEU C O 1
ATOM 6157 N N . HIS C 1 231 ? 30.601 4.747 10.393 1.00 44.57 231 HIS C N 1
ATOM 6158 C CA . HIS C 1 231 ? 32.046 4.692 10.042 1.00 46.17 231 HIS C CA 1
ATOM 6159 C C . HIS C 1 231 ? 32.253 5.326 8.661 1.00 45.21 231 HIS C C 1
ATOM 6160 O O . HIS C 1 231 ? 33.179 6.145 8.519 1.00 43.47 231 HIS C O 1
ATOM 6167 N N . LYS C 1 232 ? 31.400 4.962 7.699 1.00 47.68 232 LYS C N 1
ATOM 6168 C CA . LYS C 1 232 ? 31.421 5.458 6.296 1.00 50.50 232 LYS C CA 1
ATOM 6169 C C . LYS C 1 232 ? 31.136 6.966 6.295 1.00 49.68 232 LYS C C 1
ATOM 6170 O O . LYS C 1 232 ? 31.893 7.705 5.636 1.00 53.32 232 LYS C O 1
ATOM 6176 N N . ALA C 1 233 ? 30.106 7.403 7.028 1.00 46.24 233 ALA C N 1
ATOM 6177 C CA . ALA C 1 233 ? 29.683 8.821 7.144 1.00 47.05 233 ALA C CA 1
ATOM 6178 C C . ALA C 1 233 ? 30.855 9.677 7.641 1.00 47.01 233 ALA C C 1
ATOM 6179 O O . ALA C 1 233 ? 31.054 10.782 7.095 1.00 50.83 233 ALA C O 1
ATOM 6181 N N . LEU C 1 234 ? 31.609 9.184 8.628 1.00 45.09 234 LEU C N 1
ATOM 6182 C CA . LEU C 1 234 ? 32.770 9.907 9.217 1.00 44.38 234 LEU C CA 1
ATOM 6183 C C . LEU C 1 234 ? 33.896 10.008 8.180 1.00 45.93 234 LEU C C 1
ATOM 6184 O O . LEU C 1 234 ? 34.382 11.134 7.956 1.00 44.02 234 LEU C O 1
ATOM 6189 N N . GLU C 1 235 ? 34.268 8.888 7.554 1.00 46.04 235 GLU C N 1
ATOM 6190 C CA . GLU C 1 235 ? 35.449 8.797 6.652 1.00 47.83 235 GLU C CA 1
ATOM 6191 C C . GLU C 1 235 ? 35.146 9.515 5.331 1.00 46.54 235 GLU C C 1
ATOM 6192 O O . GLU C 1 235 ? 36.087 10.102 4.768 1.00 47.38 235 GLU C O 1
ATOM 6198 N N . ASP C 1 236 ? 33.883 9.522 4.889 1.00 46.30 236 ASP C N 1
ATOM 6199 C CA . ASP C 1 236 ? 33.432 10.244 3.668 1.00 47.61 236 ASP C CA 1
ATOM 6200 C C . ASP C 1 236 ? 33.549 11.762 3.861 1.00 45.37 236 ASP C C 1
ATOM 6201 O O . ASP C 1 236 ? 33.625 12.466 2.843 1.00 43.40 236 ASP C O 1
ATOM 6206 N N . ASN C 1 237 ? 33.561 12.255 5.105 1.00 45.13 237 ASN C N 1
ATOM 6207 C CA . ASN C 1 237 ? 33.452 13.708 5.409 1.00 43.33 237 ASN C CA 1
ATOM 6208 C C . ASN C 1 237 ? 34.723 14.234 6.092 1.00 42.41 237 ASN C C 1
ATOM 6209 O O . ASN C 1 237 ? 34.662 15.347 6.645 1.00 43.22 237 ASN C O 1
ATOM 6214 N N . GLY C 1 238 ? 35.835 13.491 6.025 1.00 44.11 238 GLY C N 1
ATOM 6215 C CA . GLY C 1 238 ? 37.185 13.982 6.373 1.00 45.34 238 GLY C CA 1
ATOM 6216 C C . GLY C 1 238 ? 37.571 13.719 7.822 1.00 44.04 238 GLY C C 1
ATOM 6217 O O . GLY C 1 238 ? 38.367 14.511 8.367 1.00 47.43 238 GLY C O 1
ATOM 6218 N N . PHE C 1 239 ? 37.057 12.642 8.423 1.00 41.69 239 PHE C N 1
ATOM 6219 C CA . PHE C 1 239 ? 37.346 12.237 9.825 1.00 40.72 239 PHE C CA 1
ATOM 6220 C C . PHE C 1 239 ? 37.893 10.807 9.842 1.00 42.17 239 PHE C C 1
ATOM 6221 O O . PHE C 1 239 ? 37.250 9.921 9.250 1.00 45.27 239 PHE C O 1
ATOM 6229 N N . ASP C 1 240 ? 39.038 10.596 10.497 1.00 42.37 240 ASP C N 1
ATOM 6230 C CA . ASP C 1 240 ? 39.586 9.249 10.809 1.00 44.87 240 ASP C CA 1
ATOM 6231 C C . ASP C 1 240 ? 38.936 8.747 12.102 1.00 44.67 240 ASP C C 1
ATOM 6232 O O . ASP C 1 240 ? 38.974 9.491 13.098 1.00 45.16 240 ASP C O 1
ATOM 6237 N N . VAL C 1 241 ? 38.370 7.537 12.080 1.00 43.82 241 VAL C N 1
ATOM 6238 C CA . VAL C 1 241 ? 37.899 6.806 13.292 1.00 43.41 241 VAL C CA 1
ATOM 6239 C C . VAL C 1 241 ? 39.140 6.246 13.998 1.00 42.36 241 VAL C C 1
ATOM 6240 O O . VAL C 1 241 ? 39.790 5.365 13.410 1.00 42.32 241 VAL C O 1
ATOM 6244 N N . ILE C 1 242 ? 39.463 6.753 15.194 1.00 41.72 242 ILE C N 1
ATOM 6245 C CA . ILE C 1 242 ? 40.682 6.364 15.973 1.00 41.98 242 ILE C CA 1
ATOM 6246 C C . ILE C 1 242 ? 40.301 5.463 17.158 1.00 41.70 242 ILE C C 1
ATOM 6247 O O . ILE C 1 242 ? 41.223 4.869 17.750 1.00 42.35 242 ILE C O 1
ATOM 6252 N N . ASP C 1 243 ? 39.013 5.374 17.509 1.00 42.18 243 ASP C N 1
ATOM 6253 C CA . ASP C 1 243 ? 38.495 4.366 18.473 1.00 40.60 243 ASP C CA 1
ATOM 6254 C C . ASP C 1 243 ? 37.039 4.038 18.133 1.00 38.95 243 ASP C C 1
ATOM 6255 O O . ASP C 1 243 ? 36.237 4.974 17.931 1.00 38.25 243 ASP C O 1
ATOM 6260 N N . ARG C 1 244 ? 36.727 2.744 18.087 1.00 39.08 244 ARG C N 1
ATOM 6261 C CA . ARG C 1 244 ? 35.390 2.193 17.757 1.00 40.20 244 ARG C CA 1
ATOM 6262 C C . ARG C 1 244 ? 35.160 0.959 18.634 1.00 38.94 244 ARG C C 1
ATOM 6263 O O . ARG C 1 244 ? 35.951 0.002 18.517 1.00 38.17 244 ARG C O 1
ATOM 6271 N N . ARG C 1 245 ? 34.144 0.984 19.501 1.00 38.87 245 ARG C N 1
ATOM 6272 C CA . ARG C 1 245 ? 33.824 -0.164 20.391 1.00 38.41 245 ARG C CA 1
ATOM 6273 C C . ARG C 1 245 ? 32.410 -0.044 20.960 1.00 36.52 245 ARG C C 1
ATOM 6274 O O . ARG C 1 245 ? 31.847 1.070 20.956 1.00 35.97 245 ARG C O 1
ATOM 6282 N N . ILE C 1 246 ? 31.890 -1.169 21.452 1.00 35.05 246 ILE C N 1
ATOM 6283 C CA . ILE C 1 246 ? 30.634 -1.247 22.252 1.00 34.94 246 ILE C CA 1
ATOM 6284 C C . ILE C 1 246 ? 30.895 -0.552 23.593 1.00 34.73 246 ILE C C 1
ATOM 6285 O O . ILE C 1 246 ? 31.839 -0.960 24.292 1.00 34.13 246 ILE C O 1
ATOM 6290 N N . THR C 1 247 ? 30.108 0.480 23.911 1.00 34.78 247 THR C N 1
ATOM 6291 C CA . THR C 1 247 ? 30.166 1.241 25.188 1.00 34.36 247 THR C CA 1
ATOM 6292 C C . THR C 1 247 ? 28.888 2.064 25.335 1.00 34.45 247 THR C C 1
ATOM 6293 O O . THR C 1 247 ? 28.499 2.767 24.404 1.00 32.26 247 THR C O 1
ATOM 6297 N N . PRO C 1 248 ? 28.181 1.996 26.489 1.00 35.50 248 PRO C N 1
ATOM 6298 C CA . PRO C 1 248 ? 28.446 0.998 27.529 1.00 34.26 248 PRO C CA 1
ATOM 6299 C C . PRO C 1 248 ? 28.119 -0.424 27.042 1.00 34.32 248 PRO C C 1
ATOM 6300 O O . PRO C 1 248 ? 27.662 -0.566 25.917 1.00 31.28 248 PRO C O 1
ATOM 6304 N N . SER C 1 249 ? 28.348 -1.434 27.889 1.00 34.24 249 SER C N 1
ATOM 6305 C CA . SER C 1 249 ? 27.983 -2.850 27.615 1.00 33.45 249 SER C CA 1
ATOM 6306 C C . SER C 1 249 ? 26.463 -2.940 27.453 1.00 32.36 249 SER C C 1
ATOM 6307 O O . SER C 1 249 ? 25.765 -2.064 28.000 1.00 30.71 249 SER C O 1
ATOM 6310 N N . ASN C 1 250 ? 25.977 -3.950 26.728 1.00 32.56 250 ASN C N 1
ATOM 6311 C CA . ASN C 1 250 ? 24.525 -4.231 26.561 1.00 33.53 250 ASN C CA 1
ATOM 6312 C C . ASN C 1 250 ? 23.891 -4.400 27.946 1.00 33.69 250 ASN C C 1
ATOM 6313 O O . ASN C 1 250 ? 22.749 -3.948 28.130 1.00 33.12 250 ASN C O 1
ATOM 6318 N N . GLU C 1 251 ? 24.621 -5.012 28.881 1.00 35.74 251 GLU C N 1
ATOM 6319 C CA . GLU C 1 251 ? 24.168 -5.260 30.278 1.00 37.71 251 GLU C CA 1
ATOM 6320 C C . GLU C 1 251 ? 23.924 -3.916 30.978 1.00 33.79 251 GLU C C 1
ATOM 6321 O O . GLU C 1 251 ? 22.873 -3.778 31.635 1.00 32.23 251 GLU C O 1
ATOM 6327 N N . GLU C 1 252 ? 24.852 -2.964 30.832 1.00 33.66 252 GLU C N 1
ATOM 6328 C CA . GLU C 1 252 ? 24.783 -1.619 31.470 1.00 33.44 252 GLU C CA 1
ATOM 6329 C C . GLU C 1 252 ? 23.644 -0.799 30.853 1.00 31.63 252 GLU C C 1
ATOM 6330 O O . GLU C 1 252 ? 22.988 -0.049 31.603 1.00 31.52 252 GLU C O 1
ATOM 6336 N N . VAL C 1 253 ? 23.433 -0.915 29.538 1.00 30.08 253 VAL C N 1
ATOM 6337 C CA . VAL C 1 253 ? 22.381 -0.152 28.805 1.00 29.62 253 VAL C CA 1
ATOM 6338 C C . VAL C 1 253 ? 21.013 -0.682 29.245 1.00 29.36 253 VAL C C 1
ATOM 6339 O O . VAL C 1 253 ? 20.120 0.153 29.497 1.00 29.93 253 VAL C O 1
ATOM 6343 N N . ILE C 1 254 ? 20.863 -2.008 29.345 1.00 30.94 254 ILE C N 1
ATOM 6344 C CA . ILE C 1 254 ? 19.613 -2.677 29.825 1.00 32.72 254 ILE C CA 1
ATOM 6345 C C . ILE C 1 254 ? 19.317 -2.206 31.254 1.00 32.87 254 ILE C C 1
ATOM 6346 O O . ILE C 1 254 ? 18.133 -1.934 31.553 1.00 32.06 254 ILE C O 1
ATOM 6351 N N . ARG C 1 255 ? 20.353 -2.113 32.093 1.00 33.78 255 ARG C N 1
ATOM 6352 C CA . ARG C 1 255 ? 20.260 -1.618 33.494 1.00 34.26 255 ARG C CA 1
ATOM 6353 C C . ARG C 1 255 ? 19.744 -0.172 33.483 1.00 31.33 255 ARG C C 1
ATOM 6354 O O . ARG C 1 255 ? 18.819 0.139 34.267 1.00 31.40 255 ARG C O 1
ATOM 6362 N N . TRP C 1 256 ? 20.321 0.674 32.622 1.00 27.66 256 TRP C N 1
ATOM 6363 C CA . TRP C 1 256 ? 19.980 2.116 32.500 1.00 27.20 256 TRP C CA 1
ATOM 6364 C C . TRP C 1 256 ? 18.495 2.253 32.146 1.00 27.78 256 TRP C C 1
ATOM 6365 O O . TRP C 1 256 ? 17.790 3.017 32.835 1.00 30.08 256 TRP C O 1
ATOM 6376 N N . TYR C 1 257 ? 18.031 1.508 31.139 1.00 27.98 257 TYR C N 1
ATOM 6377 C CA . TYR C 1 257 ? 16.611 1.484 30.696 1.00 29.04 257 TYR C CA 1
ATOM 6378 C C . TYR C 1 257 ? 15.729 0.984 31.847 1.00 29.52 257 TYR C C 1
ATOM 6379 O O . TYR C 1 257 ? 14.613 1.517 32.019 1.00 28.94 257 TYR C O 1
ATOM 6388 N N . GLY C 1 258 ? 16.219 -0.003 32.609 1.00 29.87 258 GLY C N 1
ATOM 6389 C CA . GLY C 1 258 ? 15.561 -0.539 33.816 1.00 29.67 258 GLY C CA 1
ATOM 6390 C C . GLY C 1 258 ? 15.246 0.559 34.818 1.00 30.05 258 GLY C C 1
ATOM 6391 O O . GLY C 1 258 ? 14.097 0.597 35.300 1.00 30.37 258 GLY C O 1
ATOM 6392 N N . LEU C 1 259 ? 16.224 1.427 35.110 1.00 30.49 259 LEU C N 1
ATOM 6393 C CA . LEU C 1 259 ? 16.100 2.553 36.079 1.00 30.84 259 LEU C CA 1
ATOM 6394 C C . LEU C 1 259 ? 15.125 3.601 35.530 1.00 31.01 259 LEU C C 1
ATOM 6395 O O . LEU C 1 259 ? 14.306 4.117 36.316 1.00 29.28 259 LEU C O 1
ATOM 6400 N N . VAL C 1 260 ? 15.208 3.899 34.232 1.00 30.93 260 VAL C N 1
ATOM 6401 C CA . VAL C 1 260 ? 14.301 4.865 33.544 1.00 31.85 260 VAL C CA 1
ATOM 6402 C C . VAL C 1 260 ? 12.867 4.323 33.619 1.00 32.76 260 VAL C C 1
ATOM 6403 O O . VAL C 1 260 ? 11.960 5.108 33.978 1.00 31.17 260 VAL C O 1
ATOM 6407 N N . LYS C 1 261 ? 12.670 3.033 33.320 1.00 33.82 261 LYS C N 1
ATOM 6408 C CA . LYS C 1 261 ? 11.332 2.380 33.334 1.00 36.51 261 LYS C CA 1
ATOM 6409 C C . LYS C 1 261 ? 10.762 2.398 34.760 1.00 36.61 261 LYS C C 1
ATOM 6410 O O . LYS C 1 261 ? 9.558 2.694 34.909 1.00 38.84 261 LYS C O 1
ATOM 6416 N N . ASP C 1 262 ? 11.581 2.087 35.770 1.00 35.25 262 ASP C N 1
ATOM 6417 C CA . ASP C 1 262 ? 11.164 2.113 37.200 1.00 35.52 262 ASP C CA 1
ATOM 6418 C C . ASP C 1 262 ? 10.600 3.502 37.527 1.00 34.89 262 ASP C C 1
ATOM 6419 O O . ASP C 1 262 ? 9.533 3.569 38.161 1.00 35.52 262 ASP C O 1
ATOM 6424 N N . ASN C 1 263 ? 11.280 4.563 37.082 1.00 33.18 263 ASN C N 1
ATOM 6425 C CA . ASN C 1 263 ? 10.855 5.972 37.296 1.00 34.09 263 ASN C CA 1
ATOM 6426 C C . ASN C 1 263 ? 9.539 6.230 36.548 1.00 36.24 263 ASN C C 1
ATOM 6427 O O . ASN C 1 263 ? 8.667 6.910 37.121 1.00 35.92 263 ASN C O 1
ATOM 6432 N N . LEU C 1 264 ? 9.386 5.697 35.329 1.00 37.51 264 LEU C N 1
ATOM 6433 C CA . LEU C 1 264 ? 8.140 5.835 34.524 1.00 37.99 264 LEU C CA 1
ATOM 6434 C C . LEU C 1 264 ? 6.983 5.110 35.223 1.00 38.89 264 LEU C C 1
ATOM 6435 O O . LEU C 1 264 ? 5.889 5.696 35.288 1.00 36.58 264 LEU C O 1
ATOM 6440 N N . ASP C 1 265 ? 7.216 3.889 35.719 1.00 39.42 265 ASP C N 1
ATOM 6441 C CA . ASP C 1 265 ? 6.209 3.070 36.449 1.00 41.57 265 ASP C CA 1
ATOM 6442 C C . ASP C 1 265 ? 5.756 3.820 37.708 1.00 41.13 265 ASP C C 1
ATOM 6443 O O . ASP C 1 265 ? 4.550 3.772 38.017 1.00 44.03 265 ASP C O 1
ATOM 6448 N N . ALA C 1 266 ? 6.684 4.490 38.398 1.00 39.96 266 ALA C N 1
ATOM 6449 C CA . ALA C 1 266 ? 6.429 5.248 39.645 1.00 40.45 266 ALA C CA 1
ATOM 6450 C C . ALA C 1 266 ? 5.602 6.507 39.345 1.00 42.66 266 ALA C C 1
ATOM 6451 O O . ALA C 1 266 ? 4.588 6.721 40.042 1.00 45.54 266 ALA C O 1
ATOM 6453 N N . HIS C 1 267 ? 6.007 7.300 38.344 1.00 42.44 267 HIS C N 1
ATOM 6454 C CA . HIS C 1 267 ? 5.520 8.688 38.113 1.00 43.89 267 HIS C CA 1
ATOM 6455 C C . HIS C 1 267 ? 4.489 8.757 36.976 1.00 45.98 267 HIS C C 1
ATOM 6456 O O . HIS C 1 267 ? 3.659 9.685 37.013 1.00 49.16 267 HIS C O 1
ATOM 6463 N N . TYR C 1 268 ? 4.530 7.836 36.007 1.00 45.11 268 TYR C N 1
ATOM 6464 C CA . TYR C 1 268 ? 3.595 7.793 34.848 1.00 48.14 268 TYR C CA 1
ATOM 6465 C C . TYR C 1 268 ? 3.043 6.377 34.695 1.00 51.59 268 TYR C C 1
ATOM 6466 O O . TYR C 1 268 ? 3.263 5.721 33.678 1.00 51.51 268 TYR C O 1
ATOM 6475 N N . PRO C 1 269 ? 2.292 5.876 35.704 1.00 54.31 269 PRO C N 1
ATOM 6476 C CA . PRO C 1 269 ? 1.842 4.483 35.720 1.00 58.72 269 PRO C CA 1
ATOM 6477 C C . PRO C 1 269 ? 0.777 4.166 34.657 1.00 65.52 269 PRO C C 1
ATOM 6478 O O . PRO C 1 269 ? 0.865 3.114 34.045 1.00 67.49 269 PRO C O 1
ATOM 6482 N N . ASP C 1 270 ? -0.181 5.078 34.461 1.00 71.38 270 ASP C N 1
ATOM 6483 C CA . ASP C 1 270 ? -1.352 4.900 33.559 1.00 75.90 270 ASP C CA 1
ATOM 6484 C C . ASP C 1 270 ? -1.057 5.524 32.187 1.00 77.30 270 ASP C C 1
ATOM 6485 O O . ASP C 1 270 ? -2.021 5.743 31.424 1.00 79.86 270 ASP C O 1
ATOM 6490 N N . SER C 1 271 ? 0.220 5.791 31.886 1.00 75.01 271 SER C N 1
ATOM 6491 C CA . SER C 1 271 ? 0.721 6.258 30.566 1.00 74.75 271 SER C CA 1
ATOM 6492 C C . SER C 1 271 ? -0.176 7.379 30.016 1.00 71.23 271 SER C C 1
ATOM 6493 O O . SER C 1 271 ? -0.673 7.244 28.880 1.00 68.95 271 SER C O 1
ATOM 6496 N N . ARG C 1 272 ? -0.378 8.440 30.808 1.00 72.02 272 ARG C N 1
ATOM 6497 C CA . ARG C 1 272 ? -1.140 9.662 30.423 1.00 71.29 272 ARG C CA 1
ATOM 6498 C C . ARG C 1 272 ? -0.426 10.353 29.257 1.00 63.74 272 ARG C C 1
ATOM 6499 O O . ARG C 1 272 ? -1.079 10.628 28.233 1.00 66.12 272 ARG C O 1
ATOM 6507 N N . ASN C 1 273 ? 0.874 10.608 29.434 1.00 56.59 273 ASN C N 1
ATOM 6508 C CA . ASN C 1 273 ? 1.751 11.384 28.518 1.00 51.23 273 ASN C CA 1
ATOM 6509 C C . ASN C 1 273 ? 2.222 10.473 27.386 1.00 47.43 273 ASN C C 1
ATOM 6510 O O . ASN C 1 273 ? 2.844 9.444 27.641 1.00 48.61 273 ASN C O 1
ATOM 6515 N N . PRO C 1 274 ? 1.951 10.813 26.103 1.00 45.78 274 PRO C N 1
ATOM 6516 C CA . PRO C 1 274 ? 2.353 9.957 24.984 1.00 43.59 274 PRO C CA 1
ATOM 6517 C C . PRO C 1 274 ? 3.875 9.855 24.763 1.00 37.52 274 PRO C C 1
ATOM 6518 O O . PRO C 1 274 ? 4.319 8.811 24.313 1.00 36.50 274 PRO C O 1
ATOM 6522 N N . ASN C 1 275 ? 4.635 10.911 25.069 1.00 32.67 275 ASN C N 1
ATOM 6523 C CA . ASN C 1 275 ? 6.120 10.914 24.961 1.00 35.06 275 ASN C CA 1
ATOM 6524 C C . ASN C 1 275 ? 6.703 9.910 25.961 1.00 34.78 275 ASN C C 1
ATOM 6525 O O . ASN C 1 275 ? 7.646 9.186 25.591 1.00 33.56 275 ASN C O 1
ATOM 6530 N N . PHE C 1 276 ? 6.154 9.859 27.176 1.00 34.88 276 PHE C N 1
ATOM 6531 C CA . PHE C 1 276 ? 6.625 8.952 28.254 1.00 35.92 276 PHE C CA 1
ATOM 6532 C C . PHE C 1 276 ? 6.134 7.524 27.972 1.00 37.04 276 PHE C C 1
ATOM 6533 O O . PHE C 1 276 ? 6.887 6.587 28.307 1.00 37.42 276 PHE C O 1
ATOM 6541 N N . SER C 1 277 ? 4.962 7.356 27.342 1.00 37.21 277 SER C N 1
ATOM 6542 C CA . SER C 1 277 ? 4.462 6.044 26.843 1.00 38.04 277 SER C CA 1
ATOM 6543 C C . SER C 1 277 ? 5.416 5.514 25.769 1.00 36.67 277 SER C C 1
ATOM 6544 O O . SER C 1 277 ? 5.745 4.317 25.813 1.00 37.15 277 SER C O 1
ATOM 6547 N N . GLU C 1 278 ? 5.827 6.382 24.840 1.00 36.46 278 GLU C N 1
ATOM 6548 C CA . GLU C 1 278 ? 6.756 6.034 23.734 1.00 37.64 278 GLU C CA 1
ATOM 6549 C C . GLU C 1 278 ? 8.118 5.651 24.327 1.00 35.53 278 GLU C C 1
ATOM 6550 O O . GLU C 1 278 ? 8.693 4.651 23.859 1.00 33.95 278 GLU C O 1
ATOM 6556 N N . LEU C 1 279 ? 8.609 6.396 25.326 1.00 33.92 279 LEU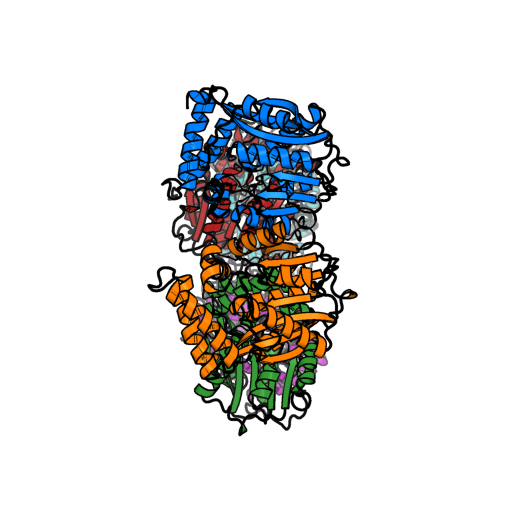 C N 1
ATOM 6557 C CA . LEU C 1 279 ? 9.898 6.079 26.004 1.00 34.38 279 LEU C CA 1
ATOM 6558 C C . LEU C 1 279 ? 9.796 4.712 26.695 1.00 33.85 279 LEU C C 1
ATOM 6559 O O . LEU C 1 279 ? 10.775 3.949 26.614 1.00 35.01 279 LEU C O 1
ATOM 6564 N N . ARG C 1 280 ? 8.672 4.404 27.348 1.00 34.55 280 ARG C N 1
ATOM 6565 C CA . ARG C 1 280 ? 8.484 3.084 28.010 1.00 36.35 280 ARG C CA 1
ATOM 6566 C C . ARG C 1 280 ? 8.593 1.984 26.948 1.00 36.24 280 ARG C C 1
ATOM 6567 O O . ARG C 1 280 ? 9.352 1.023 27.177 1.00 37.00 280 ARG C O 1
ATOM 6575 N N . ASP C 1 281 ? 7.861 2.126 25.838 1.00 36.01 281 ASP C N 1
ATOM 6576 C CA . ASP C 1 281 ? 7.854 1.154 24.710 1.00 36.70 281 ASP C CA 1
ATOM 6577 C C . ASP C 1 281 ? 9.299 0.894 24.267 1.00 36.58 281 ASP C C 1
ATOM 6578 O O . ASP C 1 281 ? 9.678 -0.287 24.165 1.00 36.94 281 ASP C O 1
ATOM 6583 N N . ILE C 1 282 ? 10.074 1.958 24.029 1.00 37.22 282 ILE C N 1
ATOM 6584 C CA . ILE C 1 282 ? 11.492 1.880 23.564 1.00 36.18 282 ILE C CA 1
ATOM 6585 C C . ILE C 1 282 ? 12.322 1.156 24.630 1.00 35.27 282 ILE C C 1
ATOM 6586 O O . ILE C 1 282 ? 13.070 0.238 24.259 1.00 34.66 282 ILE C O 1
ATOM 6591 N N . ALA C 1 283 ? 12.195 1.555 25.900 1.00 34.87 283 ALA C N 1
ATOM 6592 C CA . ALA C 1 283 ? 12.929 0.948 27.034 1.00 35.88 283 ALA C CA 1
ATOM 6593 C C . ALA C 1 283 ? 12.727 -0.570 27.001 1.00 34.69 283 ALA C C 1
ATOM 6594 O O . ALA C 1 283 ? 13.732 -1.300 27.068 1.00 36.25 283 ALA C O 1
ATOM 6596 N N . ILE C 1 284 ? 11.478 -1.019 26.860 1.00 33.68 284 ILE C N 1
ATOM 6597 C CA . ILE C 1 284 ? 11.114 -2.467 26.840 1.00 35.31 284 ILE C CA 1
ATOM 6598 C C . ILE C 1 284 ? 11.650 -3.095 25.547 1.00 35.31 284 ILE C C 1
ATOM 6599 O O . ILE C 1 284 ? 12.390 -4.088 25.638 1.00 34.89 284 ILE C O 1
ATOM 6604 N N . ASN C 1 285 ? 11.286 -2.534 24.392 1.00 35.87 285 ASN C N 1
ATOM 6605 C CA . ASN C 1 285 ? 11.525 -3.152 23.059 1.00 34.82 285 ASN C CA 1
ATOM 6606 C C . ASN C 1 285 ? 13.026 -3.139 22.746 1.00 32.91 285 ASN C C 1
ATOM 6607 O O . ASN C 1 285 ? 13.554 -4.206 22.366 1.00 32.75 285 ASN C O 1
ATOM 6612 N N . PHE C 1 286 ? 13.701 -1.999 22.919 1.00 30.02 286 PHE C N 1
ATOM 6613 C CA . PHE C 1 286 ? 15.150 -1.879 22.616 1.00 31.54 286 PHE C CA 1
ATOM 6614 C C . PHE C 1 286 ? 15.969 -2.691 23.629 1.00 31.94 286 PHE C C 1
ATOM 6615 O O . PHE C 1 286 ? 17.028 -3.211 23.241 1.00 32.37 286 PHE C O 1
ATOM 6623 N N . SER C 1 287 ? 15.507 -2.813 24.878 1.00 31.60 287 SER C N 1
ATOM 6624 C CA . SER C 1 287 ? 16.178 -3.652 25.905 1.00 31.12 287 SER C CA 1
ATOM 6625 C C . SER C 1 287 ? 16.173 -5.111 25.438 1.00 31.67 287 SER C C 1
ATOM 6626 O O . SER C 1 287 ? 17.188 -5.794 25.649 1.00 33.35 287 SER C O 1
ATOM 6629 N N . ASP C 1 288 ? 15.096 -5.556 24.787 1.00 33.42 288 ASP C N 1
ATOM 6630 C CA . ASP C 1 288 ? 15.008 -6.931 24.228 1.00 34.98 288 ASP C CA 1
ATOM 6631 C C . ASP C 1 288 ? 15.981 -7.090 23.054 1.00 36.57 288 ASP C C 1
ATOM 6632 O O . ASP C 1 288 ? 16.610 -8.161 22.964 1.00 37.22 288 ASP C O 1
ATOM 6637 N N . ALA C 1 289 ? 16.077 -6.090 22.172 1.00 37.77 289 ALA C N 1
ATOM 6638 C CA . ALA C 1 289 ? 17.035 -6.077 21.039 1.00 37.28 289 ALA C CA 1
ATOM 6639 C C . ALA C 1 289 ? 18.462 -6.190 21.594 1.00 36.31 289 ALA C C 1
ATOM 6640 O O . ALA C 1 289 ? 19.258 -6.964 21.031 1.00 38.45 289 ALA C O 1
ATOM 6642 N N . LEU C 1 290 ? 18.759 -5.467 22.679 1.00 34.36 290 LEU C N 1
ATOM 6643 C CA . LEU C 1 290 ? 20.059 -5.544 23.399 1.00 35.11 290 LEU C CA 1
ATOM 6644 C C . LEU C 1 290 ? 20.263 -6.963 23.951 1.00 37.42 290 LEU C C 1
ATOM 6645 O O . LEU C 1 290 ? 21.387 -7.487 23.796 1.00 38.92 290 LEU C O 1
ATOM 6650 N N . ARG C 1 291 ? 19.224 -7.559 24.556 1.00 39.22 291 ARG C N 1
ATOM 6651 C CA . ARG C 1 291 ? 19.245 -8.947 25.108 1.00 39.84 291 ARG C CA 1
ATOM 6652 C C . ARG C 1 291 ? 19.595 -9.943 23.997 1.00 38.25 291 ARG C C 1
ATOM 6653 O O . ARG C 1 291 ? 20.440 -10.821 24.243 1.00 38.54 291 ARG C O 1
ATOM 6661 N N . LYS C 1 292 ? 18.974 -9.802 22.822 1.00 36.67 292 LYS C N 1
ATOM 6662 C CA . LYS C 1 292 ? 19.182 -10.691 21.646 1.00 36.87 292 LYS C CA 1
ATOM 6663 C C . LYS C 1 292 ? 20.477 -10.314 20.911 1.00 38.32 292 LYS C C 1
ATOM 6664 O O . LYS C 1 292 ? 20.819 -11.009 19.938 1.00 39.86 292 LYS C O 1
ATOM 6670 N N . ASP C 1 293 ? 21.156 -9.245 21.339 1.00 39.36 293 ASP C N 1
ATOM 6671 C CA . ASP C 1 293 ? 22.467 -8.803 20.789 1.00 40.97 293 ASP C CA 1
ATOM 6672 C C . ASP C 1 293 ? 22.291 -8.354 19.327 1.00 41.20 293 ASP C C 1
ATOM 6673 O O . ASP C 1 293 ? 23.257 -8.491 18.548 1.00 39.90 293 ASP C O 1
ATOM 6678 N N . LYS C 1 294 ? 21.112 -7.823 18.977 1.00 41.04 294 LYS C N 1
ATOM 6679 C CA . LYS C 1 294 ? 20.790 -7.290 17.623 1.00 42.39 294 LYS C CA 1
ATOM 6680 C C . LYS C 1 294 ? 21.319 -5.858 17.489 1.00 41.06 294 LYS C C 1
ATOM 6681 O O . LYS C 1 294 ? 21.493 -5.397 16.342 1.00 43.82 294 LYS C O 1
ATOM 6687 N N . ALA C 1 295 ? 21.556 -5.184 18.618 1.00 38.77 295 ALA C N 1
ATOM 6688 C CA . ALA C 1 295 ? 22.052 -3.792 18.688 1.00 37.40 295 ALA C CA 1
ATOM 6689 C C . ALA C 1 295 ? 22.966 -3.628 19.905 1.00 36.02 295 ALA C C 1
ATOM 6690 O O . ALA C 1 295 ? 22.937 -4.491 20.804 1.00 35.49 295 ALA C O 1
ATOM 6692 N N . SER C 1 296 ? 23.755 -2.555 19.913 1.00 34.72 296 SER C N 1
ATOM 6693 C CA . SER C 1 296 ? 24.621 -2.139 21.044 1.00 35.24 296 SER C CA 1
ATOM 6694 C C . SER C 1 296 ? 24.710 -0.613 21.067 1.00 33.54 296 SER C C 1
ATOM 6695 O O . SER C 1 296 ? 24.474 0.003 20.012 1.00 32.73 296 SER C O 1
ATOM 6698 N N . SER C 1 297 ? 25.021 -0.033 22.228 1.00 33.81 297 SER C N 1
ATOM 6699 C CA . SER C 1 297 ? 25.549 1.350 22.333 1.00 32.21 297 SER C CA 1
ATOM 6700 C C . SER C 1 297 ? 27.012 1.315 21.885 1.00 31.83 297 SER C C 1
ATOM 6701 O O . SER C 1 297 ? 27.734 0.378 22.288 1.00 32.32 297 SER C O 1
ATOM 6704 N N . PHE C 1 298 ? 27.416 2.265 21.042 1.00 31.16 298 PHE C N 1
ATOM 6705 C CA . PHE C 1 298 ? 28.795 2.371 20.507 1.00 31.38 298 PHE C CA 1
ATOM 6706 C C . PHE C 1 298 ? 29.389 3.721 20.903 1.00 31.01 298 PHE C C 1
ATOM 6707 O O . PHE C 1 298 ? 28.676 4.749 20.833 1.00 31.33 298 PHE C O 1
ATOM 6715 N N . SER C 1 299 ? 30.653 3.694 21.325 1.00 29.89 299 SER C N 1
ATOM 6716 C CA . SER C 1 299 ? 31.542 4.877 21.417 1.00 30.40 299 SER C CA 1
ATOM 6717 C C . SER C 1 299 ? 32.389 4.933 20.144 1.00 30.59 299 SER C C 1
ATOM 6718 O O . SER C 1 299 ? 33.090 3.943 19.852 1.00 33.49 299 SER C O 1
ATOM 6721 N N . PHE C 1 300 ? 32.286 6.036 19.403 1.00 30.98 300 PHE C N 1
ATOM 6722 C CA . PHE C 1 300 ? 33.160 6.377 18.254 1.00 31.35 300 PHE C CA 1
ATOM 6723 C C . PHE C 1 300 ? 33.967 7.621 18.630 1.00 30.58 300 PHE C C 1
ATOM 6724 O O . PHE C 1 300 ? 33.355 8.660 18.974 1.00 29.43 300 PHE C O 1
ATOM 6732 N N . ILE C 1 301 ? 35.294 7.499 18.605 1.00 30.74 301 ILE C N 1
ATOM 6733 C CA . ILE C 1 301 ? 36.234 8.654 18.650 1.00 31.52 301 ILE C CA 1
ATOM 6734 C C . ILE C 1 301 ? 36.824 8.800 17.248 1.00 33.77 301 ILE C C 1
ATOM 6735 O O . ILE C 1 301 ? 37.348 7.800 16.716 1.00 34.48 301 ILE C O 1
ATOM 6740 N N . ALA C 1 302 ? 36.700 9.996 16.675 1.00 34.60 302 ALA C N 1
ATOM 6741 C CA . ALA C 1 302 ? 37.214 10.359 15.338 1.00 37.70 302 ALA C CA 1
ATOM 6742 C C . ALA C 1 302 ? 38.051 11.632 15.463 1.00 39.65 302 ALA C C 1
ATOM 6743 O O . ALA C 1 302 ? 37.863 12.368 16.445 1.00 39.58 302 ALA C O 1
ATOM 6745 N N . ARG C 1 303 ? 38.953 11.876 14.512 1.00 43.87 303 ARG C N 1
ATOM 6746 C CA . ARG C 1 303 ? 39.673 13.171 14.418 1.00 47.53 303 ARG C CA 1
ATOM 6747 C C . ARG C 1 303 ? 39.628 13.677 12.975 1.00 46.34 303 ARG C C 1
ATOM 6748 O O . ARG C 1 303 ? 39.690 12.849 12.041 1.00 44.29 303 ARG C O 1
ATOM 6756 N N . ARG C 1 304 ? 39.515 14.998 12.828 1.00 45.89 304 ARG C N 1
ATOM 6757 C CA . ARG C 1 304 ? 39.533 15.720 11.532 1.00 47.16 304 ARG C CA 1
ATOM 6758 C C . ARG C 1 304 ? 40.899 15.500 10.871 1.00 48.21 304 ARG C C 1
ATOM 6759 O O . ARG C 1 304 ? 41.920 15.691 11.562 1.00 47.34 304 ARG C O 1
ATOM 6767 N N . ARG C 1 305 ? 40.916 15.096 9.595 1.00 49.81 305 ARG C N 1
ATOM 6768 C CA . ARG C 1 305 ? 42.161 14.937 8.791 1.00 51.90 305 ARG C CA 1
ATOM 6769 C C . ARG C 1 305 ? 42.795 16.315 8.571 1.00 51.70 305 ARG C C 1
ATOM 6770 O O . ARG C 1 305 ? 42.101 17.325 8.505 1.00 53.71 305 ARG C O 1
ATOM 6779 N N . SER D 1 6 ? 2.478 -36.867 9.407 1.00 66.14 6 SER D N 1
ATOM 6780 C CA . SER D 1 6 ? 3.725 -36.342 10.057 1.00 67.70 6 SER D CA 1
ATOM 6781 C C . SER D 1 6 ? 3.664 -36.600 11.573 1.00 63.47 6 SER D C 1
ATOM 6782 O O . SER D 1 6 ? 2.781 -37.377 12.001 1.00 58.80 6 SER D O 1
ATOM 6785 N N . ALA D 1 7 ? 4.567 -35.988 12.352 1.00 59.64 7 ALA D N 1
ATOM 6786 C CA . ALA D 1 7 ? 4.699 -36.174 13.819 1.00 53.41 7 ALA D CA 1
ATOM 6787 C C . ALA D 1 7 ? 4.018 -35.025 14.573 1.00 50.69 7 ALA D C 1
ATOM 6788 O O . ALA D 1 7 ? 4.102 -33.868 14.126 1.00 53.17 7 ALA D O 1
ATOM 6790 N N . ILE D 1 8 ? 3.367 -35.358 15.688 1.00 45.11 8 ILE D N 1
ATOM 6791 C CA . ILE D 1 8 ? 2.822 -34.412 16.706 1.00 41.44 8 ILE D CA 1
ATOM 6792 C C . ILE D 1 8 ? 3.440 -34.809 18.053 1.00 38.28 8 ILE D C 1
ATOM 6793 O O . ILE D 1 8 ? 3.532 -36.015 18.304 1.00 33.76 8 ILE D O 1
ATOM 6798 N N . GLU D 1 9 ? 3.827 -33.851 18.888 1.00 41.67 9 GLU D N 1
ATOM 6799 C CA . GLU D 1 9 ? 4.383 -34.132 20.237 1.00 43.53 9 GLU D CA 1
ATOM 6800 C C . GLU D 1 9 ? 3.270 -34.023 21.277 1.00 42.17 9 GLU D C 1
ATOM 6801 O O . GLU D 1 9 ? 2.345 -33.288 21.057 1.00 36.81 9 GLU D O 1
ATOM 6807 N N . VAL D 1 10 ? 3.399 -34.744 22.388 1.00 46.66 10 VAL D N 1
ATOM 6808 C CA . VAL D 1 10 ? 2.379 -34.814 23.475 1.00 49.28 10 VAL D CA 1
ATOM 6809 C C . VAL D 1 10 ? 2.957 -34.232 24.776 1.00 57.61 10 VAL D C 1
ATOM 6810 O O . VAL D 1 10 ? 4.117 -34.525 25.089 1.00 62.19 10 VAL D O 1
ATOM 6814 N N . ILE D 1 11 ? 2.157 -33.432 25.492 1.00 60.77 11 ILE D N 1
ATOM 6815 C CA . ILE D 1 11 ? 2.573 -32.712 26.734 1.00 62.35 11 ILE D CA 1
ATOM 6816 C C . ILE D 1 11 ? 1.695 -33.120 27.940 1.00 69.41 11 ILE D C 1
ATOM 6817 O O . ILE D 1 11 ? 0.532 -33.423 27.707 1.00 64.01 11 ILE D O 1
ATOM 6822 N N . THR D 1 15 ? -2.908 -31.617 36.241 1.00 98.43 15 THR D N 1
ATOM 6823 C CA . THR D 1 15 ? -4.216 -30.961 36.477 1.00 91.05 15 THR D CA 1
ATOM 6824 C C . THR D 1 15 ? -5.221 -31.506 35.456 1.00 88.32 15 THR D C 1
ATOM 6825 O O . THR D 1 15 ? -4.837 -31.717 34.310 1.00 83.42 15 THR D O 1
ATOM 6829 N N . ALA D 1 16 ? -6.472 -31.711 35.851 1.00 87.70 16 ALA D N 1
ATOM 6830 C CA . ALA D 1 16 ? -7.396 -32.304 34.864 1.00 82.78 16 ALA D CA 1
ATOM 6831 C C . ALA D 1 16 ? -8.403 -31.280 34.344 1.00 75.42 16 ALA D C 1
ATOM 6832 O O . ALA D 1 16 ? -9.071 -30.635 35.176 1.00 80.82 16 ALA D O 1
ATOM 6834 N N . ASP D 1 17 ? -8.468 -31.144 33.008 1.00 64.18 17 ASP D N 1
ATOM 6835 C CA . ASP D 1 17 ? -9.484 -30.283 32.358 1.00 58.97 17 ASP D CA 1
ATOM 6836 C C . ASP D 1 17 ? -10.658 -31.203 32.020 1.00 58.55 17 ASP D C 1
ATOM 6837 O O . ASP D 1 17 ? -10.617 -31.888 31.001 1.00 59.87 17 ASP D O 1
ATOM 6842 N N . HIS D 1 18 ? -11.638 -31.241 32.909 1.00 57.23 18 HIS D N 1
ATOM 6843 C CA . HIS D 1 18 ? -12.838 -32.114 32.784 1.00 58.19 18 HIS D CA 1
ATOM 6844 C C . HIS D 1 18 ? -13.616 -31.785 31.503 1.00 53.29 18 HIS D C 1
ATOM 6845 O O . HIS D 1 18 ? -14.414 -32.635 31.067 1.00 57.27 18 HIS D O 1
ATOM 6852 N N . TYR D 1 19 ? -13.381 -30.604 30.924 1.00 51.56 19 TYR D N 1
ATOM 6853 C CA . TYR D 1 19 ? -14.141 -30.035 29.782 1.00 51.58 19 TYR D CA 1
ATOM 6854 C C . TYR D 1 19 ? -13.486 -30.409 28.442 1.00 44.56 19 TYR D C 1
ATOM 6855 O O . TYR D 1 19 ? -14.112 -30.156 27.391 1.00 41.49 19 TYR D O 1
ATOM 6864 N N . GLN D 1 20 ? -12.286 -31.003 28.467 1.00 39.33 20 GLN D N 1
ATOM 6865 C CA . GLN D 1 20 ? -11.406 -31.160 27.276 1.00 39.73 20 GLN D CA 1
ATOM 6866 C C . GLN D 1 20 ? -12.050 -32.077 26.227 1.00 41.25 20 GLN D C 1
ATOM 6867 O O . GLN D 1 20 ? -12.034 -31.704 25.037 1.00 40.22 20 GLN D O 1
ATOM 6873 N N . SER D 1 21 ? -12.552 -33.246 26.629 1.00 42.02 21 SER D N 1
ATOM 6874 C CA . SER D 1 21 ? -13.118 -34.261 25.700 1.00 44.78 21 SER D CA 1
ATOM 6875 C C . SER D 1 21 ? -14.352 -33.691 24.985 1.00 45.92 21 SER D C 1
ATOM 6876 O O . SER D 1 21 ? -14.583 -34.076 23.820 1.00 49.59 21 SER D O 1
ATOM 6879 N N . LYS D 1 22 ? -15.096 -32.793 25.642 1.00 44.96 22 LYS D N 1
ATOM 6880 C CA . LYS D 1 22 ? -16.284 -32.114 25.055 1.00 47.22 22 LYS D CA 1
ATOM 6881 C C . LYS D 1 22 ? -15.817 -31.134 23.967 1.00 43.33 22 LYS D C 1
ATOM 6882 O O . LYS D 1 22 ? -16.451 -31.109 22.896 1.00 40.72 22 LYS D O 1
ATOM 6888 N N . ILE D 1 23 ? -14.748 -30.372 24.227 1.00 40.10 23 ILE D N 1
ATOM 6889 C CA . ILE D 1 23 ? -14.121 -29.439 23.241 1.00 37.94 23 ILE D CA 1
ATOM 6890 C C . ILE D 1 23 ? -13.653 -30.258 22.031 1.00 38.15 23 ILE D C 1
ATOM 6891 O O . ILE D 1 23 ? -13.909 -29.824 20.892 1.00 37.23 23 ILE D O 1
ATOM 6896 N N . GLU D 1 24 ? -12.994 -31.396 22.274 1.00 37.89 24 GLU D N 1
ATOM 6897 C CA . GLU D 1 24 ? -12.423 -32.269 21.213 1.00 36.15 24 GLU D CA 1
ATOM 6898 C C . GLU D 1 24 ? -13.539 -32.748 20.274 1.00 37.01 24 GLU D C 1
ATOM 6899 O O . GLU D 1 24 ? -13.316 -32.724 19.047 1.00 37.31 24 GLU D O 1
ATOM 6905 N N . SER D 1 25 ? -14.694 -33.152 20.814 1.00 39.06 25 SER D N 1
ATOM 6906 C CA . SER D 1 25 ? -15.826 -33.709 20.020 1.00 41.85 25 SER D CA 1
ATOM 6907 C C . SER D 1 25 ? -16.400 -32.643 19.073 1.00 40.57 25 SER D C 1
ATOM 6908 O O . SER D 1 25 ? -16.965 -33.029 18.031 1.00 42.66 25 SER D O 1
ATOM 6911 N N . VAL D 1 26 ? -16.259 -31.358 19.417 1.00 38.31 26 VAL D N 1
ATOM 6912 C CA . VAL D 1 26 ? -16.730 -30.203 18.594 1.00 36.07 26 VAL D CA 1
ATOM 6913 C C . VAL D 1 26 ? -15.964 -30.193 17.263 1.00 32.95 26 VAL D C 1
ATOM 6914 O O . VAL D 1 26 ? -16.570 -29.809 16.249 1.00 32.17 26 VAL D O 1
ATOM 6918 N N . TYR D 1 27 ? -14.692 -30.611 17.271 1.00 30.91 27 TYR D N 1
ATOM 6919 C CA . TYR D 1 27 ? -13.724 -30.425 16.158 1.00 31.30 27 TYR D CA 1
ATOM 6920 C C . TYR D 1 27 ? -13.283 -31.768 15.560 1.00 32.26 27 TYR D C 1
ATOM 6921 O O . TYR D 1 27 ? -12.319 -31.758 14.765 1.00 32.93 27 TYR D O 1
ATOM 6930 N N . ALA D 1 28 ? -13.983 -32.863 15.881 1.00 34.06 28 ALA D N 1
ATOM 6931 C CA . ALA D 1 28 ? -13.573 -34.259 15.580 1.00 36.61 28 ALA D CA 1
ATOM 6932 C C . ALA D 1 28 ? -13.882 -34.644 14.126 1.00 38.95 28 ALA D C 1
ATOM 6933 O O . ALA D 1 28 ? -13.248 -35.598 13.634 1.00 39.70 28 ALA D O 1
ATOM 6935 N N . ASP D 1 29 ? -14.826 -33.959 13.471 1.00 41.90 29 ASP D N 1
ATOM 6936 C CA . ASP D 1 29 ? -15.313 -34.313 12.108 1.00 43.37 29 ASP D CA 1
ATOM 6937 C C . ASP D 1 29 ? -14.213 -34.038 11.086 1.00 45.53 29 ASP D C 1
ATOM 6938 O O . ASP D 1 29 ? -13.347 -33.198 11.325 1.00 45.86 29 ASP D O 1
ATOM 6943 N N . PRO D 1 30 ? -14.216 -34.734 9.923 1.00 46.66 30 PRO D N 1
ATOM 6944 C CA . PRO D 1 30 ? -13.155 -34.582 8.924 1.00 46.02 30 PRO D CA 1
ATOM 6945 C C . PRO D 1 30 ? -12.984 -33.145 8.430 1.00 45.30 30 PRO D C 1
ATOM 6946 O O . PRO D 1 30 ? -13.968 -32.446 8.193 1.00 45.24 30 PRO D O 1
ATOM 6950 N N . PRO D 1 31 ? -11.729 -32.654 8.293 1.00 45.80 31 PRO D N 1
ATOM 6951 C CA . PRO D 1 31 ? -11.457 -31.368 7.644 1.00 47.48 31 PRO D CA 1
ATOM 6952 C C . PRO D 1 31 ? -12.130 -31.179 6.273 1.00 48.60 31 PRO D C 1
ATOM 6953 O O . PRO D 1 31 ? -12.452 -30.052 5.939 1.00 51.92 31 PRO D O 1
ATOM 6957 N N . GLU D 1 32 ? -12.317 -32.262 5.512 1.00 45.90 32 GLU D N 1
ATOM 6958 C CA . GLU D 1 32 ? -12.964 -32.229 4.171 1.00 48.54 32 GLU D CA 1
ATOM 6959 C C . GLU D 1 32 ? -14.394 -31.681 4.290 1.00 48.60 32 GLU D C 1
ATOM 6960 O O . GLU D 1 32 ? -14.800 -30.913 3.399 1.00 51.95 32 GLU D O 1
ATOM 6966 N N . GLU D 1 33 ? -15.121 -32.046 5.349 1.00 46.39 33 GLU D N 1
ATOM 6967 C CA . GLU D 1 33 ? -16.490 -31.531 5.636 1.00 47.38 33 GLU D CA 1
ATOM 6968 C C . GLU D 1 33 ? -16.407 -30.059 6.061 1.00 44.93 33 GLU D C 1
ATOM 6969 O O . GLU D 1 33 ? -17.203 -29.251 5.546 1.00 48.31 33 GLU D O 1
ATOM 6975 N N . TRP D 1 34 ? -15.478 -29.733 6.966 1.00 40.95 34 TRP D N 1
ATOM 6976 C CA . TRP D 1 34 ? -15.284 -28.369 7.531 1.00 39.14 34 TRP D CA 1
ATOM 6977 C C . TRP D 1 34 ? -14.967 -27.369 6.414 1.00 41.06 34 TRP D C 1
ATOM 6978 O O . TRP D 1 34 ? -15.532 -26.256 6.443 1.00 42.32 34 TRP D O 1
ATOM 6989 N N . ARG D 1 35 ? -14.109 -27.764 5.470 1.00 41.00 35 ARG D N 1
ATOM 6990 C CA . ARG D 1 35 ? -13.660 -26.939 4.314 1.00 45.00 35 ARG D CA 1
ATOM 6991 C C . ARG D 1 35 ? -14.861 -26.251 3.655 1.00 43.18 35 ARG D C 1
ATOM 6992 O O . ARG D 1 35 ? -14.770 -25.039 3.381 1.00 42.29 35 ARG D O 1
ATOM 7000 N N . LYS D 1 36 ? -15.940 -27.005 3.428 1.00 44.06 36 LYS D N 1
ATOM 7001 C CA . LYS D 1 36 ? -17.161 -26.553 2.707 1.00 46.24 36 LYS D CA 1
ATOM 7002 C C . LYS D 1 36 ? -17.918 -25.511 3.540 1.00 46.12 36 LYS D C 1
ATOM 7003 O O . LYS D 1 36 ? -18.646 -24.705 2.935 1.00 46.21 36 LYS D O 1
ATOM 7009 N N . VAL D 1 37 ? -17.752 -25.526 4.868 1.00 43.00 37 VAL D N 1
ATOM 7010 C CA . VAL D 1 37 ? -18.521 -24.663 5.814 1.00 41.18 37 VAL D CA 1
ATOM 7011 C C . VAL D 1 37 ? -17.759 -23.357 6.083 1.00 40.42 37 VAL D C 1
ATOM 7012 O O . VAL D 1 37 ? -18.423 -22.301 6.121 1.00 42.03 37 VAL D O 1
ATOM 7016 N N . ILE D 1 38 ? -16.436 -23.412 6.277 1.00 39.32 38 ILE D N 1
ATOM 7017 C CA . ILE D 1 38 ? -15.643 -22.269 6.834 1.00 38.61 38 ILE D CA 1
ATOM 7018 C C . ILE D 1 38 ? -14.550 -21.803 5.861 1.00 37.83 38 ILE D C 1
ATOM 7019 O O . ILE D 1 38 ? -13.858 -20.832 6.210 1.00 36.41 38 ILE D O 1
ATOM 7024 N N . GLY D 1 39 ? -14.386 -22.457 4.708 1.00 37.77 39 GLY D N 1
ATOM 7025 C CA . GLY D 1 39 ? -13.438 -22.030 3.658 1.00 38.59 39 GLY D CA 1
ATOM 7026 C C . GLY D 1 39 ? -12.215 -22.927 3.586 1.00 38.60 39 GLY D C 1
ATOM 7027 O O . GLY D 1 39 ? -12.024 -23.755 4.500 1.00 41.57 39 GLY D O 1
ATOM 7028 N N . ASN D 1 40 ? -11.399 -22.737 2.546 1.00 37.86 40 ASN D N 1
ATOM 7029 C CA . ASN D 1 40 ? -10.282 -23.639 2.158 1.00 40.29 40 ASN D CA 1
ATOM 7030 C C . ASN D 1 40 ? -9.070 -23.445 3.080 1.00 38.52 40 ASN D C 1
ATOM 7031 O O . ASN D 1 40 ? -8.227 -24.363 3.123 1.00 40.06 40 ASN D O 1
ATOM 7036 N N . GLU D 1 41 ? -8.981 -22.317 3.793 1.00 37.13 41 GLU D N 1
ATOM 7037 C CA . GLU D 1 41 ? -7.827 -21.983 4.676 1.00 37.93 41 GLU D CA 1
ATOM 7038 C C . GLU D 1 41 ? -8.169 -22.274 6.146 1.00 35.95 41 GLU D C 1
ATOM 7039 O O . GLU D 1 41 ? -7.236 -22.265 6.970 1.00 35.70 41 GLU D O 1
ATOM 7045 N N . PHE D 1 42 ? -9.445 -22.537 6.454 1.00 35.08 42 PHE D N 1
ATOM 7046 C CA . PHE D 1 42 ? -9.954 -22.984 7.780 1.00 33.90 42 PHE D CA 1
ATOM 7047 C C . PHE D 1 42 ? -9.740 -21.906 8.854 1.00 31.73 42 PHE D C 1
ATOM 7048 O O . PHE D 1 42 ? -9.467 -22.269 10.014 1.00 30.00 42 PHE D O 1
ATOM 7056 N N . TRP D 1 43 ? -9.871 -20.622 8.504 1.00 31.55 43 TRP D N 1
ATOM 7057 C CA . TRP D 1 43 ? -9.922 -19.515 9.497 1.00 30.94 43 TRP D CA 1
ATOM 7058 C C . TRP D 1 43 ? -11.229 -19.655 10.286 1.00 30.93 43 TRP D C 1
ATOM 7059 O O . TRP D 1 43 ? -12.282 -19.798 9.638 1.00 32.70 43 TRP D O 1
ATOM 7070 N N . TYR D 1 44 ? -11.182 -19.659 11.623 1.00 30.16 44 TYR D N 1
ATOM 7071 C CA . TYR D 1 44 ? -12.384 -19.927 12.459 1.00 28.59 44 TYR D CA 1
ATOM 7072 C C . TYR D 1 44 ? -12.457 -18.960 13.646 1.00 28.31 44 TYR D C 1
ATOM 7073 O O . TYR D 1 44 ? -12.587 -19.423 14.798 1.00 29.43 44 TYR D O 1
ATOM 7082 N N . GLN D 1 45 ? -12.421 -17.653 13.360 1.00 29.31 45 GLN D N 1
ATOM 7083 C CA . GLN D 1 45 ? -12.666 -16.567 14.350 1.00 29.85 45 GLN D CA 1
ATOM 7084 C C . GLN D 1 45 ? -12.924 -15.247 13.610 1.00 30.95 45 GLN D C 1
ATOM 7085 O O . GLN D 1 45 ? -12.146 -14.285 13.797 1.00 30.41 45 GLN D O 1
ATOM 7091 N N . TYR D 1 46 ? -13.980 -15.215 12.792 1.00 32.06 46 TYR D N 1
ATOM 7092 C CA . TYR D 1 46 ? -14.598 -13.984 12.226 1.00 34.17 46 TYR D CA 1
ATOM 7093 C C . TYR D 1 46 ? -13.682 -13.337 11.178 1.00 34.57 46 TYR D C 1
ATOM 7094 O O . TYR D 1 46 ? -12.535 -13.791 10.980 1.00 33.54 46 TYR D O 1
ATOM 7103 N N . GLY D 1 47 ? -14.192 -12.295 10.515 1.00 35.08 47 GLY D N 1
ATOM 7104 C CA . GLY D 1 47 ? -13.526 -11.652 9.367 1.00 36.73 47 GLY D CA 1
ATOM 7105 C C . GLY D 1 47 ? -13.650 -10.139 9.388 1.00 37.04 47 GLY D C 1
ATOM 7106 O O . GLY D 1 47 ? -14.673 -9.632 9.891 1.00 35.85 47 GLY D O 1
ATOM 7107 N N . VAL D 1 48 ? -12.632 -9.450 8.863 1.00 37.41 48 VAL D N 1
ATOM 7108 C CA . VAL D 1 48 ? -12.644 -7.982 8.592 1.00 38.72 48 VAL D CA 1
ATOM 7109 C C . VAL D 1 48 ? -12.905 -7.796 7.093 1.00 41.15 48 VAL D C 1
ATOM 7110 O O . VAL D 1 48 ? -12.062 -8.247 6.289 1.00 41.16 48 VAL D O 1
ATOM 7114 N N . PHE D 1 49 ? -14.043 -7.181 6.749 1.00 45.03 49 PHE D N 1
ATOM 7115 C CA . PHE D 1 49 ? -14.530 -6.960 5.361 1.00 46.60 49 PHE D CA 1
ATOM 7116 C C . PHE D 1 49 ? -14.297 -5.496 4.965 1.00 49.32 49 PHE D C 1
ATOM 7117 O O . PHE D 1 49 ? -15.283 -4.753 4.812 1.00 54.36 49 PHE D O 1
ATOM 7125 N N . ASP D 1 50 ? -13.030 -5.094 4.818 1.00 49.94 50 ASP D N 1
ATOM 7126 C CA . ASP D 1 50 ? -12.638 -3.725 4.387 1.00 51.87 50 ASP D CA 1
ATOM 7127 C C . ASP D 1 50 ? -11.952 -3.827 3.019 1.00 52.69 50 ASP D C 1
ATOM 7128 O O . ASP D 1 50 ? -11.950 -4.929 2.446 1.00 55.42 50 ASP D O 1
ATOM 7133 N N . GLU D 1 51 ? -11.403 -2.719 2.516 1.00 58.51 51 GLU D N 1
ATOM 7134 C CA . GLU D 1 51 ? -10.896 -2.595 1.118 1.00 61.80 51 GLU D CA 1
ATOM 7135 C C . GLU D 1 51 ? -9.582 -3.378 0.945 1.00 59.55 51 GLU D C 1
ATOM 7136 O O . GLU D 1 51 ? -9.263 -3.713 -0.207 1.00 60.70 51 GLU D O 1
ATOM 7142 N N . LYS D 1 52 ? -8.866 -3.692 2.033 1.00 57.09 52 LYS D N 1
ATOM 7143 C CA . LYS D 1 52 ? -7.577 -4.441 1.983 1.00 54.23 52 LYS D CA 1
ATOM 7144 C C . LYS D 1 52 ? -7.837 -5.954 1.953 1.00 50.83 52 LYS D C 1
ATOM 7145 O O . LYS D 1 52 ? -6.864 -6.708 1.764 1.00 50.17 52 LYS D O 1
ATOM 7151 N N . MET D 1 53 ? -9.092 -6.378 2.133 1.00 52.13 53 MET D N 1
ATOM 7152 C CA . MET D 1 53 ? -9.533 -7.793 2.003 1.00 52.81 53 MET D CA 1
ATOM 7153 C C . MET D 1 53 ? -9.308 -8.255 0.558 1.00 54.51 53 MET D C 1
ATOM 7154 O O . MET D 1 53 ? -9.724 -7.525 -0.362 1.00 59.12 53 MET D O 1
ATOM 7159 N N . ASP D 1 54 ? -8.679 -9.421 0.373 1.00 51.94 54 ASP D N 1
ATOM 7160 C CA . ASP D 1 54 ? -8.364 -10.006 -0.958 1.00 54.21 54 ASP D CA 1
ATOM 7161 C C . ASP D 1 54 ? -9.670 -10.384 -1.657 1.00 56.21 54 ASP D C 1
ATOM 7162 O O . ASP D 1 54 ? -10.431 -11.198 -1.141 1.00 54.86 54 ASP D O 1
ATOM 7167 N N . PRO D 1 55 ? -9.984 -9.821 -2.848 1.00 59.91 55 PRO D N 1
ATOM 7168 C CA . PRO D 1 55 ? -11.210 -10.180 -3.561 1.00 60.07 55 PRO D CA 1
ATOM 7169 C C . PRO D 1 55 ? -11.121 -11.503 -4.345 1.00 59.98 55 PRO D C 1
ATOM 7170 O O . PRO D 1 55 ? -12.152 -11.961 -4.821 1.00 55.35 55 PRO D O 1
ATOM 7174 N N . SER D 1 56 ? -9.918 -12.083 -4.464 1.00 59.04 56 SER D N 1
ATOM 7175 C CA . SER D 1 56 ? -9.620 -13.270 -5.315 1.00 60.75 56 SER D CA 1
ATOM 7176 C C . SER D 1 56 ? -9.795 -14.581 -4.536 1.00 56.01 56 SER D C 1
ATOM 7177 O O . SER D 1 56 ? -9.735 -15.646 -5.178 1.00 57.99 56 SER D O 1
ATOM 7180 N N . ARG D 1 57 ? -9.979 -14.520 -3.214 1.00 53.34 57 ARG D N 1
ATOM 7181 C CA . ARG D 1 57 ? -10.273 -15.706 -2.362 1.00 50.84 57 ARG D CA 1
ATOM 7182 C C . ARG D 1 57 ? -11.751 -15.696 -1.960 1.00 45.17 57 ARG D C 1
ATOM 7183 O O . ARG D 1 57 ? -12.386 -14.625 -2.058 1.00 42.92 57 ARG D O 1
ATOM 7191 N N . LEU D 1 58 ? -12.263 -16.847 -1.513 1.00 44.47 58 LEU D N 1
ATOM 7192 C CA . LEU D 1 58 ? -13.592 -16.971 -0.854 1.00 42.38 58 LEU D CA 1
ATOM 7193 C C . LEU D 1 58 ? -13.673 -15.940 0.268 1.00 40.83 58 LEU D C 1
ATOM 7194 O O . LEU D 1 58 ? -12.706 -15.755 1.003 1.00 38.68 58 LEU D O 1
ATOM 7199 N N . PRO D 1 59 ? -14.806 -15.215 0.413 1.00 41.47 59 PRO D N 1
ATOM 7200 C CA . PRO D 1 59 ? -14.960 -14.217 1.474 1.00 40.83 59 PRO D CA 1
ATOM 7201 C C . PRO D 1 59 ? -14.534 -14.663 2.886 1.00 39.90 59 PRO D C 1
ATOM 7202 O O . PRO D 1 59 ? -13.946 -13.860 3.591 1.00 39.19 59 PRO D O 1
ATOM 7206 N N . LEU D 1 60 ? -14.826 -15.910 3.272 1.00 38.92 60 LEU D N 1
ATOM 7207 C CA . LEU D 1 60 ? -14.477 -16.443 4.619 1.00 37.97 60 LEU D CA 1
ATOM 7208 C C . LEU D 1 60 ? -12.950 -16.536 4.753 1.00 37.34 60 LEU D C 1
ATOM 7209 O O . LEU D 1 60 ? -12.430 -16.135 5.814 1.00 36.08 60 LEU D O 1
ATOM 7214 N N . ASP D 1 61 ? -12.262 -16.998 3.705 1.00 37.18 61 ASP D N 1
ATOM 7215 C CA . ASP D 1 61 ? -10.779 -17.110 3.657 1.00 37.36 61 ASP D CA 1
ATOM 7216 C C . ASP D 1 61 ? -10.148 -15.713 3.642 1.00 37.12 61 ASP D C 1
ATOM 7217 O O . ASP D 1 61 ? -9.157 -15.509 4.365 1.00 39.52 61 ASP D O 1
ATOM 7222 N N . ALA D 1 62 ? -10.686 -14.797 2.834 1.00 37.66 62 ALA D N 1
ATOM 7223 C CA . ALA D 1 62 ? -10.144 -13.432 2.632 1.00 39.00 62 ALA D CA 1
ATOM 7224 C C . ALA D 1 62 ? -10.364 -12.593 3.895 1.00 38.03 62 ALA D C 1
ATOM 7225 O O . ALA D 1 62 ? -9.397 -11.949 4.353 1.00 40.77 62 ALA D O 1
ATOM 7227 N N . SER D 1 63 ? -11.588 -12.601 4.430 1.00 37.18 63 SER D N 1
ATOM 7228 C CA . SER D 1 63 ? -11.991 -11.820 5.630 1.00 38.20 63 SER D CA 1
ATOM 7229 C C . SER D 1 63 ? -11.258 -12.357 6.868 1.00 36.76 63 SER D C 1
ATOM 7230 O O . SER D 1 63 ? -10.833 -11.536 7.706 1.00 37.09 63 SER D O 1
ATOM 7233 N N . GLY D 1 64 ? -11.090 -13.681 6.956 1.00 35.24 64 GLY D N 1
ATOM 7234 C CA . GLY D 1 64 ? -10.370 -14.359 8.050 1.00 35.17 64 GLY D CA 1
ATOM 7235 C C . GLY D 1 64 ? -8.912 -13.938 8.106 1.00 35.05 64 GLY D C 1
ATOM 7236 O O . GLY D 1 64 ? -8.450 -13.574 9.211 1.00 35.12 64 GLY D O 1
ATOM 7237 N N . ARG D 1 65 ? -8.215 -13.991 6.963 1.00 35.07 65 ARG D N 1
ATOM 7238 C CA . ARG D 1 65 ? -6.789 -13.581 6.824 1.00 36.18 65 ARG D CA 1
ATOM 7239 C C . ARG D 1 65 ? -6.670 -12.085 7.117 1.00 35.33 65 ARG D C 1
ATOM 7240 O O . ARG D 1 65 ? -5.716 -11.694 7.808 1.00 37.03 65 ARG D O 1
ATOM 7248 N N . ARG D 1 66 ? -7.595 -11.285 6.587 1.00 36.94 66 ARG D N 1
ATOM 7249 C CA . ARG D 1 66 ? -7.584 -9.808 6.745 1.00 37.81 66 ARG D CA 1
ATOM 7250 C C . ARG D 1 66 ? -7.762 -9.468 8.231 1.00 36.18 66 ARG D C 1
ATOM 7251 O O . ARG D 1 66 ? -7.110 -8.513 8.700 1.00 36.54 66 ARG D O 1
ATOM 7259 N N . HIS D 1 67 ? -8.596 -10.228 8.946 1.00 34.68 67 HIS D N 1
ATOM 7260 C CA . HIS D 1 67 ? -8.810 -10.075 10.411 1.00 33.98 67 HIS D CA 1
ATOM 7261 C C . HIS D 1 67 ? -7.475 -10.255 11.143 1.00 32.46 67 HIS D C 1
ATOM 7262 O O . HIS D 1 67 ? -7.138 -9.378 11.962 1.00 32.32 67 HIS D O 1
ATOM 7269 N N . MET D 1 68 ? -6.729 -11.322 10.839 1.00 32.79 68 MET D N 1
ATOM 7270 C CA . MET D 1 68 ? -5.402 -11.593 11.456 1.00 32.90 68 MET D CA 1
ATOM 7271 C C . MET D 1 68 ? -4.445 -10.437 11.135 1.00 33.60 68 MET D C 1
ATOM 7272 O O . MET D 1 68 ? -3.790 -9.948 12.071 1.00 34.54 68 MET D O 1
ATOM 7277 N N . GLU D 1 69 ? -4.384 -10.000 9.872 1.00 34.81 69 GLU D N 1
ATOM 7278 C CA . GLU D 1 69 ? -3.503 -8.884 9.424 1.00 36.45 69 GLU D CA 1
ATOM 7279 C C . GLU D 1 69 ? -3.834 -7.616 10.215 1.00 35.72 69 GLU D C 1
ATOM 7280 O O . GLU D 1 69 ? -2.888 -6.951 10.697 1.00 36.54 69 GLU D O 1
ATOM 7286 N N . TYR D 1 70 ? -5.125 -7.300 10.335 1.00 33.26 70 TYR D N 1
ATOM 7287 C CA . TYR D 1 70 ? -5.633 -6.085 11.020 1.00 35.38 70 TYR D CA 1
ATOM 7288 C C . TYR D 1 70 ? -5.206 -6.103 12.497 1.00 34.72 70 TYR D C 1
ATOM 7289 O O . TYR D 1 70 ? -4.817 -5.039 13.026 1.00 37.23 70 TYR D O 1
ATOM 7298 N N . GLN D 1 71 ? -5.259 -7.270 13.147 1.00 33.68 71 GLN D N 1
ATOM 7299 C CA . GLN D 1 71 ? -4.879 -7.419 14.578 1.00 32.36 71 GLN D CA 1
ATOM 7300 C C . GLN D 1 71 ? -3.401 -7.058 14.752 1.00 32.13 71 GLN D C 1
ATOM 7301 O O . GLN D 1 71 ? -3.080 -6.366 15.738 1.00 29.58 71 GLN D O 1
ATOM 7307 N N . PHE D 1 72 ? -2.545 -7.492 13.821 1.00 33.78 72 PHE D N 1
ATOM 7308 C CA . PHE D 1 72 ? -1.087 -7.197 13.821 1.00 34.54 72 PHE D CA 1
ATOM 7309 C C . PHE D 1 72 ? -0.865 -5.698 13.596 1.00 35.71 72 PHE D C 1
ATOM 7310 O O . PHE D 1 72 ? 0.062 -5.140 14.216 1.00 37.48 72 PHE D O 1
ATOM 7318 N N . GLU D 1 73 ? -1.694 -5.065 12.761 1.00 36.85 73 GLU D N 1
ATOM 7319 C CA . GLU D 1 73 ? -1.647 -3.596 12.522 1.00 38.20 73 GLU D CA 1
ATOM 7320 C C . GLU D 1 73 ? -2.000 -2.870 13.830 1.00 36.82 73 GLU D C 1
ATOM 7321 O O . GLU D 1 73 ? -1.270 -1.929 14.189 1.00 38.07 73 GLU D O 1
ATOM 7327 N N . LEU D 1 74 ? -3.048 -3.314 14.534 1.00 36.70 74 LEU D N 1
ATOM 7328 C CA . LEU D 1 74 ? -3.455 -2.759 15.855 1.00 37.59 74 LEU D CA 1
ATOM 7329 C C . LEU D 1 74 ? -2.294 -2.881 16.851 1.00 37.14 74 LEU D C 1
ATOM 7330 O O . LEU D 1 74 ? -2.023 -1.892 17.555 1.00 37.52 74 LEU D O 1
ATOM 7335 N N . ALA D 1 75 ? -1.640 -4.046 16.907 1.00 39.04 75 ALA D N 1
ATOM 7336 C CA . ALA D 1 75 ? -0.517 -4.337 17.832 1.00 39.51 75 ALA D CA 1
ATOM 7337 C C . ALA D 1 75 ? 0.660 -3.402 17.526 1.00 40.75 75 ALA D C 1
ATOM 7338 O O . ALA D 1 75 ? 1.216 -2.822 18.479 1.00 39.13 75 ALA D O 1
ATOM 7340 N N . GLU D 1 76 ? 1.006 -3.252 16.243 1.00 44.14 76 GLU D N 1
ATOM 7341 C CA . GLU D 1 76 ? 2.084 -2.345 15.759 1.00 44.75 76 GLU D CA 1
ATOM 7342 C C . GLU D 1 76 ? 1.777 -0.911 16.206 1.00 44.71 76 GLU D C 1
ATOM 7343 O O . GLU D 1 76 ? 2.667 -0.288 16.817 1.00 44.56 76 GLU D O 1
ATOM 7349 N N . GLN D 1 77 ? 0.560 -0.427 15.934 1.00 45.76 77 GLN D N 1
ATOM 7350 C CA . GLN D 1 77 ? 0.096 0.947 16.282 1.00 47.12 77 GLN D CA 1
ATOM 7351 C C . GLN D 1 77 ? 0.205 1.170 17.796 1.00 43.36 77 GLN D C 1
ATOM 7352 O O . GLN D 1 77 ? 0.595 2.283 18.199 1.00 42.55 77 GLN D O 1
ATOM 7358 N N . ALA D 1 78 ? -0.127 0.154 18.598 1.00 38.95 78 ALA D N 1
ATOM 7359 C CA . ALA D 1 78 ? -0.161 0.228 20.079 1.00 37.96 78 ALA D CA 1
ATOM 7360 C C . ALA D 1 78 ? 1.255 0.109 20.666 1.00 37.85 78 ALA D C 1
ATOM 7361 O O . ALA D 1 78 ? 1.383 0.223 21.900 1.00 40.34 78 ALA D O 1
ATOM 7363 N N . GLY D 1 79 ? 2.271 -0.115 19.822 1.00 38.90 79 GLY D N 1
ATOM 7364 C CA . GLY D 1 79 ? 3.699 -0.081 20.196 1.00 38.21 79 GLY D CA 1
ATOM 7365 C C . GLY D 1 79 ? 4.266 -1.461 20.491 1.00 38.54 79 GLY D C 1
ATOM 7366 O O . GLY D 1 79 ? 5.292 -1.529 21.191 1.00 38.60 79 GLY D O 1
ATOM 7367 N N . ALA D 1 80 ? 3.648 -2.527 19.970 1.00 39.41 80 ALA D N 1
ATOM 7368 C CA . ALA D 1 80 ? 4.109 -3.924 20.158 1.00 40.50 80 ALA D CA 1
ATOM 7369 C C . ALA D 1 80 ? 5.429 -4.132 19.406 1.00 40.70 80 ALA D C 1
ATOM 7370 O O . ALA D 1 80 ? 5.579 -3.588 18.298 1.00 40.44 80 ALA D O 1
ATOM 7372 N N . ASP D 1 81 ? 6.336 -4.903 20.010 1.00 43.08 81 ASP D N 1
ATOM 7373 C CA . ASP D 1 81 ? 7.701 -5.220 19.513 1.00 44.86 81 ASP D CA 1
ATOM 7374 C C . ASP D 1 81 ? 7.604 -6.318 18.442 1.00 44.76 81 ASP D C 1
ATOM 7375 O O . ASP D 1 81 ? 7.957 -7.475 18.749 1.00 44.24 81 ASP D O 1
ATOM 7380 N N . LEU D 1 82 ? 7.147 -5.973 17.233 1.00 44.63 82 LEU D N 1
ATOM 7381 C CA . LEU D 1 82 ? 6.762 -6.958 16.183 1.00 43.03 82 LEU D CA 1
ATOM 7382 C C . LEU D 1 82 ? 7.682 -6.864 14.958 1.00 44.33 82 LEU D C 1
ATOM 7383 O O . LEU D 1 82 ? 7.289 -7.394 13.902 1.00 44.27 82 LEU D O 1
ATOM 7388 N N . SER D 1 83 ? 8.872 -6.266 15.089 1.00 46.92 83 SER D N 1
ATOM 7389 C CA . SER D 1 83 ? 9.887 -6.210 14.002 1.00 48.75 83 SER D CA 1
ATOM 7390 C C . SER D 1 83 ? 10.363 -7.631 13.680 1.00 49.50 83 SER D C 1
ATOM 7391 O O . SER D 1 83 ? 10.195 -8.531 14.532 1.00 51.81 83 SER D O 1
ATOM 7394 N N . SER D 1 84 ? 10.944 -7.811 12.494 1.00 50.27 84 SER D N 1
ATOM 7395 C CA . SER D 1 84 ? 11.517 -9.090 11.997 1.00 52.12 84 SER D CA 1
ATOM 7396 C C . SER D 1 84 ? 12.511 -9.665 13.014 1.00 51.57 84 SER D C 1
ATOM 7397 O O . SER D 1 84 ? 12.544 -10.903 13.163 1.00 52.40 84 SER D O 1
ATOM 7400 N N . GLN D 1 85 ? 13.283 -8.803 13.687 1.00 49.60 85 GLN D N 1
ATOM 7401 C CA . GLN D 1 85 ? 14.411 -9.205 14.571 1.00 50.04 85 GLN D CA 1
ATOM 7402 C C . GLN D 1 85 ? 13.942 -9.444 16.015 1.00 44.38 85 GLN D C 1
ATOM 7403 O O . GLN D 1 85 ? 14.780 -9.906 16.813 1.00 46.01 85 GLN D O 1
ATOM 7409 N N . SER D 1 86 ? 12.678 -9.164 16.357 1.00 40.08 86 SER D N 1
ATOM 7410 C CA . SER D 1 86 ? 12.152 -9.325 17.743 1.00 40.52 86 SER D CA 1
ATOM 7411 C C . SER D 1 86 ? 11.381 -10.643 17.910 1.00 40.55 86 SER D C 1
ATOM 7412 O O . SER D 1 86 ? 11.179 -11.040 19.074 1.00 40.59 86 SER D O 1
ATOM 7415 N N . ILE D 1 87 ? 10.985 -11.307 16.816 1.00 38.36 87 ILE D N 1
ATOM 7416 C CA . ILE D 1 87 ? 10.144 -12.542 16.853 1.00 36.50 87 ILE D CA 1
ATOM 7417 C C . ILE D 1 87 ? 11.007 -13.757 16.492 1.00 36.13 87 ILE D C 1
ATOM 7418 O O . ILE D 1 87 ? 11.065 -14.115 15.303 1.00 35.75 87 ILE D O 1
ATOM 7423 N N . ARG D 1 88 ? 11.639 -14.375 17.493 1.00 37.25 88 ARG D N 1
ATOM 7424 C CA . ARG D 1 88 ? 12.476 -15.591 17.322 1.00 38.65 88 ARG D CA 1
ATOM 7425 C C . ARG D 1 88 ? 11.651 -16.845 17.646 1.00 36.85 88 ARG D C 1
ATOM 7426 O O . ARG D 1 88 ? 11.938 -17.903 17.045 1.00 35.95 88 ARG D O 1
ATOM 7434 N N . ARG D 1 89 ? 10.674 -16.737 18.556 1.00 34.80 89 ARG D N 1
ATOM 7435 C CA . ARG D 1 89 ? 9.761 -17.854 18.922 1.00 32.38 89 ARG D CA 1
ATOM 7436 C C . ARG D 1 89 ? 8.338 -17.323 19.119 1.00 29.33 89 ARG D C 1
ATOM 7437 O O . ARG D 1 89 ? 8.174 -16.291 19.798 1.00 30.58 89 ARG D O 1
ATOM 7445 N N . ALA D 1 90 ? 7.350 -18.022 18.556 1.00 27.79 90 ALA D N 1
ATOM 7446 C CA . ALA D 1 90 ? 5.910 -17.687 18.649 1.00 27.16 90 ALA D CA 1
ATOM 7447 C C . ALA D 1 90 ? 5.126 -18.941 19.035 1.00 25.96 90 ALA D C 1
ATOM 7448 O O . ALA D 1 90 ? 5.598 -20.052 18.728 1.00 25.91 90 ALA D O 1
ATOM 7450 N N . ILE D 1 91 ? 3.968 -18.756 19.671 1.00 24.75 91 ILE D N 1
ATOM 7451 C CA . ILE D 1 91 ? 3.038 -19.862 20.043 1.00 24.99 91 ILE D CA 1
ATOM 7452 C C . ILE D 1 91 ? 1.626 -19.479 19.585 1.00 23.47 91 ILE D C 1
ATOM 7453 O O . ILE D 1 91 ? 1.234 -18.308 19.761 1.00 22.55 91 ILE D O 1
ATOM 7458 N N . ASP D 1 92 ? 0.932 -20.435 18.966 1.00 23.61 92 ASP D N 1
ATOM 7459 C CA . ASP D 1 92 ? -0.480 -20.343 18.514 1.00 24.25 92 ASP D CA 1
ATOM 7460 C C . ASP D 1 92 ? -1.297 -21.238 19.452 1.00 24.04 92 ASP D C 1
ATOM 7461 O O . ASP D 1 92 ? -1.197 -22.476 19.332 1.00 22.94 92 ASP D O 1
ATOM 7466 N N . ILE D 1 93 ? -2.026 -20.640 20.396 1.00 24.17 93 ILE D N 1
ATOM 7467 C CA . ILE D 1 93 ? -2.678 -21.379 21.518 1.00 25.31 93 ILE D CA 1
ATOM 7468 C C . ILE D 1 93 ? -4.137 -21.661 21.146 1.00 23.46 93 ILE D C 1
ATOM 7469 O O . ILE D 1 93 ? -4.930 -20.704 21.076 1.00 24.51 93 ILE D O 1
ATOM 7474 N N . GLY D 1 94 ? -4.468 -22.940 20.945 1.00 23.82 94 GLY D N 1
ATOM 7475 C CA . GLY D 1 94 ? -5.743 -23.389 20.357 1.00 25.46 94 GLY D CA 1
ATOM 7476 C C . GLY D 1 94 ? -5.746 -23.119 18.863 1.00 25.93 94 GLY D C 1
ATOM 7477 O O . GLY D 1 94 ? -6.606 -22.342 18.403 1.00 26.93 94 GLY D O 1
ATOM 7478 N N . CYS D 1 95 ? -4.811 -23.741 18.138 1.00 27.23 95 CYS D N 1
ATOM 7479 C CA . CYS D 1 95 ? -4.355 -23.312 16.783 1.00 28.54 95 CYS D CA 1
ATOM 7480 C C . CYS D 1 95 ? -5.310 -23.784 15.676 1.00 28.85 95 CYS D C 1
ATOM 7481 O O . CYS D 1 95 ? -5.007 -23.513 14.498 1.00 30.87 95 CYS D O 1
ATOM 7484 N N . GLY D 1 96 ? -6.413 -24.454 16.023 1.00 28.93 96 GLY D N 1
ATOM 7485 C CA . GLY D 1 96 ? -7.393 -24.969 15.048 1.00 28.23 96 GLY D CA 1
ATOM 7486 C C . GLY D 1 96 ? -6.731 -25.840 13.994 1.00 28.88 96 GLY D C 1
ATOM 7487 O O . GLY D 1 96 ? -5.874 -26.670 14.363 1.00 28.30 96 GLY D O 1
ATOM 7488 N N . TRP D 1 97 ? -7.071 -25.586 12.725 1.00 28.74 97 TRP D N 1
ATOM 7489 C CA . TRP D 1 97 ? -6.548 -26.351 11.562 1.00 27.40 97 TRP D CA 1
ATOM 7490 C C . TRP D 1 97 ? -5.171 -25.831 11.122 1.00 27.48 97 TRP D C 1
ATOM 7491 O O . TRP D 1 97 ? -4.609 -26.413 10.182 1.00 28.06 97 TRP D O 1
ATOM 7502 N N . GLY D 1 98 ? -4.680 -24.749 11.739 1.00 27.57 98 GLY D N 1
ATOM 7503 C CA . GLY D 1 98 ? -3.304 -24.269 11.488 1.00 27.32 98 GLY D CA 1
ATOM 7504 C C . GLY D 1 98 ? -3.129 -23.051 10.588 1.00 26.54 98 GLY D C 1
ATOM 7505 O O . GLY D 1 98 ? -1.968 -22.737 10.298 1.00 25.96 98 GLY D O 1
ATOM 7506 N N . PRO D 1 99 ? -4.172 -22.311 10.151 1.00 27.27 99 PRO D N 1
ATOM 7507 C CA . PRO D 1 99 ? -3.968 -21.156 9.268 1.00 28.77 99 PRO D CA 1
ATOM 7508 C C . PRO D 1 99 ? -2.985 -20.101 9.803 1.00 29.31 99 PRO D C 1
ATOM 7509 O O . PRO D 1 99 ? -2.230 -19.565 9.019 1.00 30.94 99 PRO D O 1
ATOM 7513 N N . VAL D 1 100 ? -3.007 -19.841 11.113 1.00 29.56 100 VAL D N 1
ATOM 7514 C CA . VAL D 1 100 ? -2.118 -18.805 11.722 1.00 29.08 100 VAL D CA 1
ATOM 7515 C C . VAL D 1 100 ? -0.660 -19.279 11.693 1.00 28.21 100 VAL D C 1
ATOM 7516 O O . VAL D 1 100 ? 0.229 -18.424 11.597 1.00 28.47 100 VAL D O 1
ATOM 7520 N N . LEU D 1 101 ? -0.437 -20.591 11.791 1.00 27.78 101 LEU D N 1
ATOM 7521 C CA . LEU D 1 101 ? 0.931 -21.181 11.781 1.00 28.33 101 LEU D CA 1
ATOM 7522 C C . LEU D 1 101 ? 1.613 -20.822 10.454 1.00 29.63 101 LEU D C 1
ATOM 7523 O O . LEU D 1 101 ? 2.772 -20.358 10.498 1.00 29.12 101 LEU D O 1
ATOM 7528 N N . SER D 1 102 ? 0.918 -21.013 9.325 1.00 30.84 102 SER D N 1
ATOM 7529 C CA . SER D 1 102 ? 1.412 -20.671 7.962 1.00 32.00 102 SER D CA 1
ATOM 7530 C C . SER D 1 102 ? 1.550 -19.150 7.820 1.00 31.68 102 SER D C 1
ATOM 7531 O O . SER D 1 102 ? 2.547 -18.706 7.224 1.00 34.41 102 SER D O 1
ATOM 7534 N N . PHE D 1 103 ? 0.594 -18.386 8.358 1.00 31.63 103 PHE D N 1
ATOM 7535 C CA . PHE D 1 103 ? 0.591 -16.897 8.355 1.00 34.38 103 PHE D CA 1
ATOM 7536 C C . PHE D 1 103 ? 1.851 -16.370 9.057 1.00 34.96 103 PHE D C 1
ATOM 7537 O O . PHE D 1 103 ? 2.499 -15.453 8.519 1.00 34.16 103 PHE D O 1
ATOM 7545 N N . LEU D 1 104 ? 2.187 -16.930 10.224 1.00 35.35 104 LEU D N 1
ATOM 7546 C CA . LEU D 1 104 ? 3.361 -16.502 11.037 1.00 35.35 104 LEU D CA 1
ATOM 7547 C C . LEU D 1 104 ? 4.661 -16.877 10.314 1.00 34.14 104 LEU D C 1
ATOM 7548 O O . LEU D 1 104 ? 5.578 -16.034 10.293 1.00 31.85 104 LEU D O 1
ATOM 7553 N N . ALA D 1 105 ? 4.738 -18.089 9.756 1.00 34.57 105 ALA D N 1
ATOM 7554 C CA . ALA D 1 105 ? 5.903 -18.588 8.988 1.00 38.47 105 ALA D CA 1
ATOM 7555 C C . ALA D 1 105 ? 6.213 -17.613 7.846 1.00 41.12 105 ALA D C 1
ATOM 7556 O O . ALA D 1 105 ? 7.397 -17.260 7.678 1.00 42.89 105 ALA D O 1
ATOM 7558 N N . GLU D 1 106 ? 5.177 -17.189 7.111 1.00 42.56 106 GLU D N 1
ATOM 7559 C CA . GLU D 1 106 ? 5.267 -16.256 5.954 1.00 44.84 106 GLU D CA 1
ATOM 7560 C C . GLU D 1 106 ? 5.682 -14.861 6.441 1.00 45.60 106 GLU D C 1
ATOM 7561 O O . GLU D 1 106 ? 6.607 -14.287 5.838 1.00 46.80 106 GLU D O 1
ATOM 7567 N N . ARG D 1 107 ? 5.027 -14.339 7.485 1.00 45.84 107 ARG D N 1
ATOM 7568 C CA . ARG D 1 107 ? 5.216 -12.946 7.981 1.00 46.91 107 ARG D CA 1
ATOM 7569 C C . ARG D 1 107 ? 6.568 -12.810 8.698 1.00 47.78 107 ARG D C 1
ATOM 7570 O O . ARG D 1 107 ? 7.127 -11.697 8.669 1.00 50.90 107 ARG D O 1
ATOM 7578 N N . TYR D 1 108 ? 7.060 -13.881 9.332 1.00 48.59 108 TYR D N 1
ATOM 7579 C CA . TYR D 1 108 ? 8.365 -13.923 10.047 1.00 49.84 108 TYR D CA 1
ATOM 7580 C C . TYR D 1 108 ? 9.178 -15.109 9.537 1.00 51.06 108 TYR D C 1
ATOM 7581 O O . TYR D 1 108 ? 9.263 -16.139 10.204 1.00 52.21 108 TYR D O 1
ATOM 7590 N N . PRO D 1 109 ? 9.805 -14.995 8.345 1.00 54.95 109 PRO D N 1
ATOM 7591 C CA . PRO D 1 109 ? 10.521 -16.120 7.743 1.00 56.17 109 PRO D CA 1
ATOM 7592 C C . PRO D 1 109 ? 11.798 -16.517 8.503 1.00 57.94 109 PRO D C 1
ATOM 7593 O O . PRO D 1 109 ? 12.284 -17.608 8.262 1.00 63.53 109 PRO D O 1
ATOM 7597 N N . HIS D 1 110 ? 12.295 -15.653 9.397 1.00 57.26 110 HIS D N 1
ATOM 7598 C CA . HIS D 1 110 ? 13.500 -15.905 10.235 1.00 60.06 110 HIS D CA 1
ATOM 7599 C C . HIS D 1 110 ? 13.104 -16.245 11.681 1.00 54.93 110 HIS D C 1
ATOM 7600 O O . HIS D 1 110 ? 14.019 -16.369 12.518 1.00 57.30 110 HIS D O 1
ATOM 7607 N N . CYS D 1 111 ? 11.807 -16.409 11.969 1.00 51.07 111 CYS D N 1
ATOM 7608 C CA . CYS D 1 111 ? 11.307 -16.969 13.254 1.00 48.16 111 CYS D CA 1
ATOM 7609 C C . CYS D 1 111 ? 11.742 -18.436 13.338 1.00 47.59 111 CYS D C 1
ATOM 7610 O O . CYS D 1 111 ? 11.237 -19.240 12.534 1.00 48.19 111 CYS D O 1
ATOM 7613 N N . GLU D 1 112 ? 12.662 -18.752 14.256 1.00 48.06 112 GLU D N 1
ATOM 7614 C CA . GLU D 1 112 ? 13.274 -20.101 14.422 1.00 48.43 112 GLU D CA 1
ATOM 7615 C C . GLU D 1 112 ? 12.203 -21.159 14.712 1.00 43.68 112 GLU D C 1
ATOM 7616 O O . GLU D 1 112 ? 12.335 -22.285 14.201 1.00 42.68 112 GLU D O 1
ATOM 7622 N N . ARG D 1 113 ? 11.207 -20.821 15.533 1.00 42.91 113 ARG D N 1
ATOM 7623 C CA . ARG D 1 113 ? 10.296 -21.813 16.162 1.00 41.58 113 ARG D CA 1
ATOM 7624 C C . ARG D 1 113 ? 8.886 -21.223 16.277 1.00 36.21 113 ARG D C 1
ATOM 7625 O O . ARG D 1 113 ? 8.727 -20.180 16.940 1.00 33.77 113 ARG D O 1
ATOM 7633 N N . ILE D 1 114 ? 7.909 -21.876 15.644 1.00 33.84 114 ILE D N 1
ATOM 7634 C CA . ILE D 1 114 ? 6.457 -21.552 15.754 1.00 32.35 114 ILE D CA 1
ATOM 7635 C C . ILE D 1 114 ? 5.748 -22.778 16.336 1.00 29.90 114 ILE D C 1
ATOM 7636 O O . ILE D 1 114 ? 5.676 -23.808 15.638 1.00 29.58 114 ILE D O 1
ATOM 7641 N N . ASP D 1 115 ? 5.265 -22.665 17.575 1.00 28.91 115 ASP D N 1
ATOM 7642 C CA . ASP D 1 115 ? 4.609 -23.770 18.320 1.00 28.25 115 ASP D CA 1
ATOM 7643 C C . ASP D 1 115 ? 3.092 -23.627 18.174 1.00 26.07 115 ASP D C 1
ATOM 7644 O O . ASP D 1 115 ? 2.562 -22.555 18.508 1.00 26.21 115 ASP D O 1
ATOM 7649 N N . GLY D 1 116 ? 2.430 -24.660 17.654 1.00 25.11 116 GLY D N 1
ATOM 7650 C CA . GLY D 1 116 ? 0.963 -24.782 17.671 1.00 26.11 116 GLY D CA 1
ATOM 7651 C C . GLY D 1 116 ? 0.535 -25.772 18.734 1.00 26.27 116 GLY D C 1
ATOM 7652 O O . GLY D 1 116 ? 1.024 -26.917 18.690 1.00 28.17 116 GLY D O 1
ATOM 7653 N N . VAL D 1 117 ? -0.324 -25.354 19.666 1.00 26.09 117 VAL D N 1
ATOM 7654 C CA . VAL D 1 117 ? -0.888 -26.253 20.715 1.00 27.92 117 VAL D CA 1
ATOM 7655 C C . VAL D 1 117 ? -2.402 -26.342 20.510 1.00 26.23 117 VAL D C 1
ATOM 7656 O O . VAL D 1 117 ? -3.038 -25.307 20.250 1.00 26.14 117 VAL D O 1
ATOM 7660 N N . ASN D 1 118 ? -2.937 -27.555 20.636 1.00 26.17 118 ASN D N 1
ATOM 7661 C CA . ASN D 1 118 ? -4.356 -27.894 20.365 1.00 26.88 118 ASN D CA 1
ATOM 7662 C C . ASN D 1 118 ? -4.660 -29.225 21.059 1.00 26.73 118 ASN D C 1
ATOM 7663 O O . ASN D 1 118 ? -3.720 -30.032 21.224 1.00 25.95 118 ASN D O 1
ATOM 7668 N N . VAL D 1 119 ? -5.918 -29.433 21.452 1.00 27.55 119 VAL D N 1
ATOM 7669 C CA . VAL D 1 119 ? -6.396 -30.692 22.099 1.00 28.00 119 VAL D CA 1
ATOM 7670 C C . VAL D 1 119 ? -7.057 -31.587 21.042 1.00 29.01 119 VAL D C 1
ATOM 7671 O O . VAL D 1 119 ? -7.190 -32.795 21.310 1.00 29.89 119 VAL D O 1
ATOM 7675 N N . SER D 1 120 ? -7.436 -31.027 19.887 1.00 28.17 120 SER D N 1
ATOM 7676 C CA . SER D 1 120 ? -8.079 -31.762 18.765 1.00 28.26 120 SER D CA 1
ATOM 7677 C C . SER D 1 120 ? -7.009 -32.461 17.923 1.00 28.47 120 SER D C 1
ATOM 7678 O O . SER D 1 120 ? -6.183 -31.766 17.290 1.00 27.97 120 SER D O 1
ATOM 7681 N N . ARG D 1 121 ? -7.038 -33.791 17.903 1.00 28.56 121 ARG D N 1
ATOM 7682 C CA . ARG D 1 121 ? -6.089 -34.608 17.111 1.00 30.52 121 ARG D CA 1
ATOM 7683 C C . ARG D 1 121 ? -6.367 -34.423 15.616 1.00 29.62 121 ARG D C 1
ATOM 7684 O O . ARG D 1 121 ? -5.435 -34.183 14.854 1.00 29.00 121 ARG D O 1
ATOM 7692 N N . PRO D 1 122 ? -7.629 -34.531 15.132 1.00 29.10 122 PRO D N 1
ATOM 7693 C CA . PRO D 1 122 ? -7.919 -34.319 13.712 1.00 29.58 122 PRO D CA 1
ATOM 7694 C C . PRO D 1 122 ? -7.469 -32.943 13.191 1.00 28.94 122 PRO D C 1
ATOM 7695 O O . PRO D 1 122 ? -6.989 -32.878 12.079 1.00 28.79 122 PRO D O 1
ATOM 7699 N N . GLN D 1 123 ? -7.623 -31.889 13.997 1.00 28.13 123 GLN D N 1
ATOM 7700 C CA . GLN D 1 123 ? -7.202 -30.511 13.626 1.00 28.57 123 GLN D CA 1
ATOM 7701 C C . GLN D 1 123 ? -5.678 -30.470 13.458 1.00 30.67 123 GLN D C 1
ATOM 7702 O O . GLN D 1 123 ? -5.215 -29.871 12.462 1.00 31.06 123 GLN D O 1
ATOM 7708 N N . LEU D 1 124 ? -4.930 -31.091 14.378 1.00 31.03 124 LEU D N 1
ATOM 7709 C CA . LEU D 1 124 ? -3.439 -31.094 14.359 1.00 33.34 124 LEU D CA 1
ATOM 7710 C C . LEU D 1 124 ? -2.919 -31.986 13.228 1.00 33.64 124 LEU D C 1
ATOM 7711 O O . LEU D 1 124 ? -1.869 -31.636 12.660 1.00 34.19 124 LEU D O 1
ATOM 7716 N N . GLU D 1 125 ? -3.602 -33.094 12.929 1.00 34.34 125 GLU D N 1
ATOM 7717 C CA . GLU D 1 125 ? -3.209 -34.010 11.822 1.00 36.44 125 GLU D CA 1
ATOM 7718 C C . GLU D 1 125 ? -3.359 -33.267 10.490 1.00 35.61 125 GLU D C 1
ATOM 7719 O O . GLU D 1 125 ? -2.458 -33.414 9.642 1.00 37.72 125 GLU D O 1
ATOM 7725 N N . TYR D 1 126 ? -4.419 -32.468 10.324 1.00 34.70 126 TYR D N 1
ATOM 7726 C CA . TYR D 1 126 ? -4.599 -31.609 9.125 1.00 34.49 126 TYR D CA 1
ATOM 7727 C C . TYR D 1 126 ? -3.486 -30.553 9.085 1.00 34.58 126 TYR D C 1
ATOM 7728 O O . TYR D 1 126 ? -2.831 -30.423 8.036 1.00 35.89 126 TYR D O 1
ATOM 7737 N N . ALA D 1 127 ? -3.285 -29.817 10.181 1.00 33.50 127 ALA D N 1
ATOM 7738 C CA . ALA D 1 127 ? -2.231 -28.783 10.309 1.00 33.00 127 ALA D CA 1
ATOM 7739 C C . ALA D 1 127 ? -0.877 -29.398 9.935 1.00 33.80 127 ALA D C 1
ATOM 7740 O O . ALA D 1 127 ? -0.128 -28.776 9.162 1.00 32.43 127 ALA D O 1
ATOM 7742 N N . SER D 1 128 ? -0.600 -30.596 10.455 1.00 36.43 128 SER D N 1
ATOM 7743 C CA . SER D 1 128 ? 0.648 -31.371 10.225 1.00 37.88 128 SER D CA 1
ATOM 7744 C C . SER D 1 128 ? 0.879 -31.582 8.726 1.00 37.57 128 SER D C 1
ATOM 7745 O O . SER D 1 128 ? 2.028 -31.415 8.280 1.00 35.39 128 SER D O 1
ATOM 7748 N N . GLN D 1 129 ? -0.171 -31.949 7.988 1.00 38.55 129 GLN D N 1
ATOM 7749 C CA . GLN D 1 129 ? -0.106 -32.214 6.525 1.00 40.52 129 GLN D CA 1
ATOM 7750 C C . GLN D 1 129 ? 0.248 -30.918 5.789 1.00 38.75 129 GLN D C 1
ATOM 7751 O O . GLN D 1 129 ? 1.148 -30.960 4.935 1.00 37.98 129 GLN D O 1
ATOM 7757 N N . VAL D 1 130 ? -0.427 -29.815 6.123 1.00 37.86 130 VAL D N 1
ATOM 7758 C CA . VAL D 1 130 ? -0.224 -28.480 5.484 1.00 37.79 130 VAL D CA 1
ATOM 7759 C C . VAL D 1 130 ? 1.217 -28.020 5.739 1.00 37.77 130 VAL D C 1
ATOM 7760 O O . VAL D 1 130 ? 1.872 -27.578 4.777 1.00 39.39 130 VAL D O 1
ATOM 7764 N N . ILE D 1 131 ? 1.679 -28.117 6.989 1.00 35.77 131 ILE D N 1
ATOM 7765 C CA . ILE D 1 131 ? 3.041 -27.687 7.426 1.00 36.45 131 ILE D CA 1
ATOM 7766 C C . ILE D 1 131 ? 4.087 -28.528 6.688 1.00 37.13 131 ILE D C 1
ATOM 7767 O O . ILE D 1 131 ? 5.100 -27.955 6.252 1.00 39.27 131 ILE D O 1
ATOM 7772 N N . SER D 1 132 ? 3.845 -29.832 6.547 1.00 38.72 132 SER D N 1
ATOM 7773 C CA . SER D 1 132 ? 4.734 -30.777 5.821 1.00 43.55 132 SER D CA 1
ATOM 7774 C C . SER D 1 132 ? 4.796 -30.398 4.334 1.00 44.52 132 SER D C 1
ATOM 7775 O O . SER D 1 132 ? 5.917 -30.253 3.811 1.00 41.17 132 SER D O 1
ATOM 7778 N N . ARG D 1 133 ? 3.639 -30.210 3.689 1.00 47.22 133 ARG D N 1
ATOM 7779 C CA . ARG D 1 133 ? 3.544 -29.968 2.220 1.00 50.67 133 ARG D CA 1
ATOM 7780 C C . ARG D 1 133 ? 4.100 -28.574 1.890 1.00 48.13 133 ARG D C 1
ATOM 7781 O O . ARG D 1 133 ? 4.540 -28.385 0.741 1.00 47.73 133 ARG D O 1
ATOM 7789 N N . GLU D 1 134 ? 4.102 -27.645 2.855 1.00 47.10 134 GLU D N 1
ATOM 7790 C CA . GLU D 1 134 ? 4.644 -26.266 2.691 1.00 46.91 134 GLU D CA 1
ATOM 7791 C C . GLU D 1 134 ? 6.133 -26.223 3.069 1.00 44.32 134 GLU D C 1
ATOM 7792 O O . GLU D 1 134 ? 6.714 -25.120 3.018 1.00 46.82 134 GLU D O 1
ATOM 7798 N N . GLY D 1 135 ? 6.729 -27.368 3.425 1.00 43.62 135 GLY D N 1
ATOM 7799 C CA . GLY D 1 135 ? 8.156 -27.498 3.783 1.00 42.11 135 GLY D CA 1
ATOM 7800 C C . GLY D 1 135 ? 8.526 -26.689 5.018 1.00 40.20 135 GLY D C 1
ATOM 7801 O O . GLY D 1 135 ? 9.660 -26.179 5.059 1.00 41.49 135 GLY D O 1
ATOM 7802 N N . LEU D 1 136 ? 7.621 -26.589 5.999 1.00 37.49 136 LEU D N 1
ATOM 7803 C CA . LEU D 1 136 ? 7.787 -25.726 7.202 1.00 38.07 136 LEU D CA 1
ATOM 7804 C C . LEU D 1 136 ? 8.076 -26.564 8.458 1.00 37.79 136 LEU D C 1
ATOM 7805 O O . LEU D 1 136 ? 8.222 -25.950 9.534 1.00 38.47 136 LEU D O 1
ATOM 7810 N N . ALA D 1 137 ? 8.188 -27.893 8.334 1.00 38.90 137 ALA D N 1
ATOM 7811 C CA . ALA D 1 137 ? 8.248 -28.852 9.469 1.00 39.70 137 ALA D CA 1
ATOM 7812 C C . ALA D 1 137 ? 9.431 -28.544 10.402 1.00 38.93 137 ALA D C 1
ATOM 7813 O O . ALA D 1 137 ? 9.283 -28.773 11.619 1.00 37.28 137 ALA D O 1
ATOM 7815 N N . ALA D 1 138 ? 10.554 -28.048 9.869 1.00 39.36 138 ALA D N 1
ATOM 7816 C CA . ALA D 1 138 ? 11.771 -27.690 10.638 1.00 39.94 138 ALA D CA 1
ATOM 7817 C C . ALA D 1 138 ? 11.474 -26.548 11.619 1.00 41.53 138 ALA D C 1
ATOM 7818 O O . ALA D 1 138 ? 12.049 -26.570 12.722 1.00 45.43 138 ALA D O 1
ATOM 7820 N N . ARG D 1 139 ? 10.621 -25.590 11.235 1.00 42.43 139 ARG D N 1
ATOM 7821 C CA . ARG D 1 139 ? 10.325 -24.362 12.029 1.00 43.82 139 ARG D CA 1
ATOM 7822 C C . ARG D 1 139 ? 9.035 -24.524 12.841 1.00 43.32 139 ARG D C 1
ATOM 7823 O O . ARG D 1 139 ? 9.013 -24.062 13.995 1.00 45.47 139 ARG D O 1
ATOM 7831 N N . VAL D 1 140 ? 7.993 -25.117 12.251 1.00 40.50 140 VAL D N 1
ATOM 7832 C CA . VAL D 1 140 ? 6.625 -25.189 12.847 1.00 41.64 140 VAL D CA 1
ATOM 7833 C C . VAL D 1 140 ? 6.480 -26.528 13.576 1.00 42.39 140 VAL D C 1
ATOM 7834 O O . VAL D 1 140 ? 6.658 -27.574 12.925 1.00 46.49 140 VAL D O 1
ATOM 7838 N N . ARG D 1 141 ? 6.171 -26.477 14.877 1.00 41.25 141 ARG D N 1
ATOM 7839 C CA . ARG D 1 141 ? 6.049 -27.657 15.773 1.00 39.56 141 ARG D CA 1
ATOM 7840 C C . ARG D 1 141 ? 4.619 -27.750 16.305 1.00 35.49 141 ARG D C 1
ATOM 7841 O O . ARG D 1 141 ? 4.124 -26.749 16.857 1.00 34.26 141 ARG D O 1
ATOM 7849 N N . LEU D 1 142 ? 4.000 -28.922 16.162 1.00 32.84 142 LEU D N 1
ATOM 7850 C CA . LEU D 1 142 ? 2.599 -29.180 16.578 1.00 32.81 142 LEU D CA 1
ATOM 7851 C C . LEU D 1 142 ? 2.606 -30.014 17.858 1.00 33.41 142 LEU D C 1
ATOM 7852 O O . LEU D 1 142 ? 3.353 -31.014 17.915 1.00 36.99 142 LEU D O 1
ATOM 7857 N N . TYR D 1 143 ? 1.819 -29.585 18.848 1.00 30.75 143 TYR D N 1
ATOM 7858 C CA . TYR D 1 143 ? 1.734 -30.211 20.189 1.00 31.51 143 TYR D CA 1
ATOM 7859 C C . TYR D 1 143 ? 0.270 -30.522 20.512 1.00 29.35 143 TYR D C 1
ATOM 7860 O O . TYR D 1 143 ? -0.561 -29.588 20.583 1.00 28.09 143 TYR D O 1
ATOM 7869 N N . LEU D 1 144 ? -0.033 -31.811 20.675 1.00 30.65 144 LEU D N 1
ATOM 7870 C CA . LEU D 1 144 ? -1.295 -32.303 21.286 1.00 32.48 144 LEU D CA 1
ATOM 7871 C C . LEU D 1 144 ? -1.163 -32.077 22.794 1.00 33.18 144 LEU D C 1
ATOM 7872 O O . LEU D 1 144 ? -0.482 -32.870 23.465 1.00 34.01 144 LEU D O 1
ATOM 7877 N N . CYS D 1 145 ? -1.744 -30.980 23.276 1.00 31.91 145 CYS D N 1
ATOM 7878 C CA . CYS D 1 145 ? -1.362 -30.292 24.533 1.00 32.51 145 CYS D CA 1
ATOM 7879 C C . CYS D 1 145 ? -2.460 -29.291 24.891 1.00 31.08 145 CYS D C 1
ATOM 7880 O O . CYS D 1 145 ? -2.805 -28.456 24.027 1.00 32.71 145 CYS D O 1
ATOM 7883 N N . ASN D 1 146 ? -3.027 -29.416 26.090 1.00 28.49 146 ASN D N 1
ATOM 7884 C CA . ASN D 1 146 ? -3.965 -28.418 26.658 1.00 26.64 146 ASN D CA 1
ATOM 7885 C C . ASN D 1 146 ? -3.172 -27.126 26.861 1.00 25.81 146 ASN D C 1
ATOM 7886 O O . ASN D 1 146 ? -1.973 -27.216 27.204 1.00 24.93 146 ASN D O 1
ATOM 7891 N N . ALA D 1 147 ? -3.810 -25.979 26.619 1.00 25.30 147 ALA D N 1
ATOM 7892 C CA . ALA D 1 147 ? -3.252 -24.626 26.852 1.00 24.95 147 ALA D CA 1
ATOM 7893 C C . ALA D 1 147 ? -2.707 -24.518 28.286 1.00 25.26 147 ALA D C 1
ATOM 7894 O O . ALA D 1 147 ? -1.683 -23.849 28.481 1.00 25.17 147 ALA D O 1
ATOM 7896 N N . LYS D 1 148 ? -3.359 -25.156 29.260 1.00 26.50 148 LYS D N 1
ATOM 7897 C CA . LYS D 1 148 ? -2.957 -25.069 30.691 1.00 27.52 148 LYS D CA 1
ATOM 7898 C C . LYS D 1 148 ? -1.566 -25.692 30.894 1.00 28.64 148 LYS D C 1
ATOM 7899 O O . LYS D 1 148 ? -0.913 -25.336 31.895 1.00 29.18 148 LYS D O 1
ATOM 7905 N N . ASP D 1 149 ? -1.114 -26.555 29.977 1.00 28.84 149 ASP D N 1
ATOM 7906 C CA . ASP D 1 149 ? 0.124 -27.366 30.132 1.00 29.12 149 ASP D CA 1
ATOM 7907 C C . ASP D 1 149 ? 1.269 -26.835 29.261 1.00 30.02 149 ASP D C 1
ATOM 7908 O O . ASP D 1 149 ? 2.254 -27.584 29.100 1.00 33.33 149 ASP D O 1
ATOM 7913 N N . ILE D 1 150 ? 1.187 -25.601 28.746 1.00 29.14 150 ILE D N 1
ATOM 7914 C CA . ILE D 1 150 ? 2.221 -25.046 27.816 1.00 31.99 150 ILE D CA 1
ATOM 7915 C C . ILE D 1 150 ? 3.555 -24.852 28.556 1.00 33.97 150 ILE D C 1
ATOM 7916 O O . ILE D 1 150 ? 4.588 -24.728 27.866 1.00 34.54 150 ILE D O 1
ATOM 7921 N N . GLY D 1 151 ? 3.544 -24.845 29.894 1.00 35.67 151 GLY D N 1
ATOM 7922 C CA . GLY D 1 151 ? 4.759 -24.845 30.733 1.00 36.26 151 GLY D CA 1
ATOM 7923 C C . GLY D 1 151 ? 5.699 -25.993 30.391 1.00 35.56 151 GLY D C 1
ATOM 7924 O O . GLY D 1 151 ? 6.919 -25.800 30.501 1.00 37.18 151 GLY D O 1
ATOM 7925 N N . ALA D 1 152 ? 5.159 -27.141 29.969 1.00 36.28 152 ALA D N 1
ATOM 7926 C CA . ALA D 1 152 ? 5.919 -28.385 29.696 1.00 38.09 152 ALA D CA 1
ATOM 7927 C C . ALA D 1 152 ? 6.387 -28.459 28.236 1.00 37.04 152 ALA D C 1
ATOM 7928 O O . ALA D 1 152 ? 6.965 -29.503 27.872 1.00 36.86 152 ALA D O 1
ATOM 7930 N N . LEU D 1 153 ? 6.151 -27.422 27.423 1.00 36.86 153 LEU D N 1
ATOM 7931 C CA . LEU D 1 153 ? 6.678 -27.364 26.033 1.00 36.24 153 LEU D CA 1
ATOM 7932 C C . LEU D 1 153 ? 8.200 -27.286 26.104 1.00 36.34 153 LEU D C 1
ATOM 7933 O O . LEU D 1 153 ? 8.748 -26.656 27.003 1.00 35.00 153 LEU D O 1
ATOM 7938 N N . PRO D 1 154 ? 8.927 -27.946 25.178 1.00 38.02 154 PRO D N 1
ATOM 7939 C CA . PRO D 1 154 ? 10.385 -28.037 25.268 1.00 39.31 154 PRO D CA 1
ATOM 7940 C C . PRO D 1 154 ? 11.118 -26.690 25.161 1.00 40.73 154 PRO D C 1
ATOM 7941 O O . PRO D 1 154 ? 10.507 -25.701 24.770 1.00 40.14 154 PRO D O 1
ATOM 7945 N N . ASP D 1 155 ? 12.402 -26.696 25.539 1.00 42.25 155 ASP D N 1
ATOM 7946 C CA . ASP D 1 155 ? 13.371 -25.581 25.359 1.00 44.24 155 ASP D CA 1
ATOM 7947 C C . ASP D 1 155 ? 12.861 -24.334 26.078 1.00 43.74 155 ASP D C 1
ATOM 7948 O O . ASP D 1 155 ? 12.607 -23.312 25.445 1.00 41.45 155 ASP D O 1
ATOM 7953 N N . PRO D 1 156 ? 12.705 -24.371 27.422 1.00 44.63 156 PRO D N 1
ATOM 7954 C CA . PRO D 1 156 ? 12.248 -23.201 28.174 1.00 45.62 156 PRO D CA 1
ATOM 7955 C C . PRO D 1 156 ? 13.256 -22.038 28.178 1.00 44.99 156 PRO D C 1
ATOM 7956 O O . PRO D 1 156 ? 12.842 -20.931 28.461 1.00 47.19 156 PRO D O 1
ATOM 7960 N N . GLU D 1 157 ? 14.529 -22.310 27.864 1.00 47.45 157 GLU D N 1
ATOM 7961 C CA . GLU D 1 157 ? 15.625 -21.300 27.783 1.00 50.98 157 GLU D CA 1
ATOM 7962 C C . GLU D 1 157 ? 15.413 -20.361 26.585 1.00 49.11 157 GLU D C 1
ATOM 7963 O O . GLU D 1 157 ? 16.004 -19.265 26.601 1.00 49.18 157 GLU D O 1
ATOM 7969 N N . LEU D 1 158 ? 14.640 -20.780 25.574 1.00 47.11 158 LEU D N 1
ATOM 7970 C CA . LEU D 1 158 ? 14.215 -19.921 24.433 1.00 44.43 158 LEU D CA 1
ATOM 7971 C C . LEU D 1 158 ? 12.836 -19.347 24.746 1.00 40.43 158 LEU D C 1
ATOM 7972 O O . LEU D 1 158 ? 11.832 -20.045 24.618 1.00 36.58 158 LEU D O 1
ATOM 7977 N N . PRO D 1 159 ? 12.739 -18.059 25.152 1.00 39.11 159 PRO D N 1
ATOM 7978 C CA . PRO D 1 159 ? 11.462 -17.475 25.552 1.00 38.27 159 PRO D CA 1
ATOM 7979 C C . PRO D 1 159 ? 10.551 -17.206 24.346 1.00 37.00 159 PRO D C 1
ATOM 7980 O O . PRO D 1 159 ? 11.055 -17.108 23.241 1.00 37.30 159 PRO D O 1
ATOM 7984 N N . TYR D 1 160 ? 9.244 -17.087 24.592 1.00 34.87 160 TYR D N 1
ATOM 7985 C CA . TYR D 1 160 ? 8.238 -16.674 23.580 1.00 33.42 160 TYR D CA 1
ATOM 7986 C C . TYR D 1 160 ? 8.306 -15.156 23.402 1.00 34.62 160 TYR D C 1
ATOM 7987 O O . TYR D 1 160 ? 8.408 -14.429 24.409 1.00 36.92 160 TYR D O 1
ATOM 7996 N N . ASP D 1 161 ? 8.285 -14.715 22.141 1.00 34.59 161 ASP D N 1
ATOM 7997 C CA . ASP D 1 161 ? 8.229 -13.289 21.729 1.00 34.24 161 ASP D CA 1
ATOM 7998 C C . ASP D 1 161 ? 6.781 -12.922 21.380 1.00 33.00 161 ASP D C 1
ATOM 7999 O O . ASP D 1 161 ? 6.448 -11.726 21.435 1.00 34.21 161 ASP D O 1
ATOM 8004 N N . LEU D 1 162 ? 5.957 -13.916 21.034 1.00 30.18 162 LEU D N 1
ATOM 8005 C CA . LEU D 1 162 ? 4.603 -13.705 20.459 1.00 30.03 162 LEU D CA 1
ATOM 8006 C C . LEU D 1 162 ? 3.698 -14.889 20.807 1.00 27.73 162 LEU D C 1
ATOM 8007 O O . LEU D 1 162 ? 4.142 -16.041 20.659 1.00 27.46 162 LEU D O 1
ATOM 8012 N N . ALA D 1 163 ? 2.469 -14.601 21.239 1.00 26.76 163 ALA D N 1
ATOM 8013 C CA . ALA D 1 163 ? 1.431 -15.607 21.553 1.00 26.95 163 ALA D CA 1
ATOM 8014 C C . ALA D 1 163 ? 0.110 -15.180 20.905 1.00 25.80 163 ALA D C 1
ATOM 8015 O O . ALA D 1 163 ? -0.247 -13.994 21.013 1.00 25.72 163 ALA D O 1
ATOM 8017 N N . ILE D 1 164 ? -0.570 -16.125 20.250 1.00 25.28 164 ILE D N 1
ATOM 8018 C CA . ILE D 1 164 ? -1.888 -15.920 19.585 1.00 25.60 164 ILE D CA 1
ATOM 8019 C C . ILE D 1 164 ? -2.942 -16.742 20.330 1.00 24.33 164 ILE D C 1
ATOM 8020 O O . ILE D 1 164 ? -2.725 -17.952 20.516 1.00 25.40 164 ILE D O 1
ATOM 8025 N N . PHE D 1 165 ? -4.028 -16.091 20.747 1.00 23.86 165 PHE D N 1
ATOM 8026 C CA . PHE D 1 165 ? -5.306 -16.724 21.157 1.00 24.76 165 PHE D CA 1
ATOM 8027 C C . PHE D 1 165 ? -6.388 -16.243 20.189 1.00 24.30 165 PHE D C 1
ATOM 8028 O O . PHE D 1 165 ? -7.069 -15.251 20.493 1.00 24.24 165 PHE D O 1
ATOM 8036 N N . ARG D 1 166 ? -6.516 -16.901 19.039 1.00 24.02 166 ARG D N 1
ATOM 8037 C CA . ARG D 1 166 ? -7.487 -16.505 17.990 1.00 24.31 166 ARG D CA 1
ATOM 8038 C C . ARG D 1 166 ? -8.754 -17.350 18.152 1.00 23.99 166 ARG D C 1
ATOM 8039 O O . ARG D 1 166 ? -8.833 -18.435 17.542 1.00 24.22 166 ARG D O 1
ATOM 8047 N N . GLY D 1 167 ? -9.694 -16.865 18.965 1.00 23.87 167 GLY D N 1
ATOM 8048 C CA . GLY D 1 167 ? -10.985 -17.533 19.217 1.00 24.37 167 GLY D CA 1
ATOM 8049 C C . GLY D 1 167 ? -10.842 -18.893 19.884 1.00 24.79 167 GLY D C 1
ATOM 8050 O O . GLY D 1 167 ? -11.624 -19.785 19.551 1.00 25.95 167 GLY D O 1
ATOM 8051 N N . SER D 1 168 ? -9.907 -19.038 20.827 1.00 25.00 168 SER D N 1
ATOM 8052 C CA . SER D 1 168 ? -9.707 -20.347 21.505 1.00 26.53 168 SER D CA 1
ATOM 8053 C C . SER D 1 168 ? -10.046 -20.230 22.994 1.00 26.67 168 SER D C 1
ATOM 8054 O O . SER D 1 168 ? -10.631 -21.162 23.545 1.00 27.85 168 SER D O 1
ATOM 8057 N N . LEU D 1 169 ? -9.744 -19.065 23.562 1.00 28.78 169 LEU D N 1
ATOM 8058 C CA . LEU D 1 169 ? -9.879 -18.670 24.991 1.00 30.48 169 LEU D CA 1
ATOM 8059 C C . LEU D 1 169 ? -11.314 -18.812 25.531 1.00 30.18 169 LEU D C 1
ATOM 8060 O O . LEU D 1 169 ? -11.454 -19.071 26.727 1.00 29.35 169 LEU D O 1
ATOM 8065 N N . PHE D 1 170 ? -12.346 -18.725 24.686 1.00 30.38 170 PHE D N 1
ATOM 8066 C CA . PHE D 1 170 ? -13.755 -18.863 25.144 1.00 30.26 170 PHE D CA 1
ATOM 8067 C C . PHE D 1 170 ? -14.086 -20.302 25.567 1.00 30.00 170 PHE D C 1
ATOM 8068 O O . PHE D 1 170 ? -15.070 -20.473 26.283 1.00 31.30 170 PHE D O 1
ATOM 8076 N N . HIS D 1 171 ? -13.325 -21.293 25.096 1.00 29.14 171 HIS D N 1
ATOM 8077 C CA . HIS D 1 171 ? -13.538 -22.719 25.457 1.00 29.29 171 HIS D CA 1
ATOM 8078 C C . HIS D 1 171 ? -12.982 -23.009 26.860 1.00 28.77 171 HIS D C 1
ATOM 8079 O O . HIS D 1 171 ? -13.389 -24.007 27.452 1.00 29.78 171 HIS D O 1
ATOM 8086 N N . PHE D 1 172 ? -12.097 -22.148 27.355 1.00 27.40 172 PHE D N 1
ATOM 8087 C CA . PHE D 1 172 ? -11.359 -22.381 28.622 1.00 26.95 172 PHE D CA 1
ATOM 8088 C C . PHE D 1 172 ? -12.292 -22.167 29.814 1.00 27.59 172 PHE D C 1
ATOM 8089 O O . PHE D 1 172 ? -12.990 -21.136 29.853 1.00 27.15 172 PHE D O 1
ATOM 8097 N N . THR D 1 173 ? -12.272 -23.080 30.785 1.00 28.17 173 THR D N 1
ATOM 8098 C CA . THR D 1 173 ? -12.756 -22.788 32.160 1.00 27.87 173 THR D CA 1
ATOM 8099 C C . THR D 1 173 ? -11.930 -21.621 32.692 1.00 28.32 173 THR D C 1
ATOM 8100 O O . THR D 1 173 ? -10.804 -21.403 32.241 1.00 25.69 173 THR D O 1
ATOM 8104 N N . PRO D 1 174 ? -12.452 -20.828 33.654 1.00 28.78 174 PRO D N 1
ATOM 8105 C CA . PRO D 1 174 ? -11.647 -19.789 34.297 1.00 27.81 174 PRO D CA 1
ATOM 8106 C C . PRO D 1 174 ? -10.305 -20.325 34.823 1.00 26.55 174 PRO D C 1
ATOM 8107 O O . PRO D 1 174 ? -9.328 -19.608 34.736 1.00 27.27 174 PRO D O 1
ATOM 8111 N N . GLN D 1 175 ? -10.278 -21.568 35.318 1.00 27.48 175 GLN D N 1
ATOM 8112 C CA . GLN D 1 175 ? -9.060 -22.217 35.877 1.00 28.06 175 GLN D CA 1
ATOM 8113 C C . GLN D 1 175 ? -8.035 -22.440 34.758 1.00 27.22 175 GLN D C 1
ATOM 8114 O O . GLN D 1 175 ? -6.861 -22.082 34.954 1.00 29.61 175 GLN D O 1
ATOM 8120 N N . VAL D 1 176 ? -8.458 -23.016 33.632 1.00 26.67 176 VAL D N 1
ATOM 8121 C CA . VAL D 1 176 ? -7.580 -23.253 32.446 1.00 26.71 176 VAL D CA 1
ATOM 8122 C C . VAL D 1 176 ? -7.030 -21.905 31.962 1.00 25.94 176 VAL D C 1
ATOM 8123 O O . VAL D 1 176 ? -5.815 -21.836 31.690 1.00 26.27 176 VAL D O 1
ATOM 8127 N N . LEU D 1 177 ? -7.878 -20.874 31.872 1.00 26.05 177 LEU D N 1
ATOM 8128 C CA . LEU D 1 177 ? -7.465 -19.511 31.432 1.00 28.24 177 LEU D CA 1
ATOM 8129 C C . LEU D 1 177 ? -6.372 -18.996 32.375 1.00 28.07 177 LEU D C 1
ATOM 8130 O O . LEU D 1 177 ? -5.356 -18.474 31.875 1.00 28.90 177 LEU D O 1
ATOM 8135 N N . GLN D 1 178 ? -6.565 -19.166 33.688 1.00 28.36 178 GLN D N 1
ATOM 8136 C CA . GLN D 1 178 ? -5.604 -18.730 34.738 1.00 28.03 178 GLN D CA 1
ATOM 8137 C C . GLN D 1 178 ? -4.275 -19.477 34.557 1.00 27.55 178 GLN D C 1
ATOM 8138 O O . GLN D 1 178 ? -3.224 -18.803 34.515 1.00 27.27 178 GLN D O 1
ATOM 8144 N N . GLU D 1 179 ? -4.314 -20.810 34.453 1.00 27.35 179 GLU D N 1
ATOM 8145 C CA . GLU D 1 179 ? -3.096 -21.660 34.351 1.00 28.78 179 GLU D CA 1
ATOM 8146 C C . GLU D 1 179 ? -2.366 -21.335 33.041 1.00 26.27 179 GLU D C 1
ATOM 8147 O O . GLU D 1 179 ? -1.123 -21.242 33.061 1.00 26.06 179 GLU D O 1
ATOM 8153 N N . THR D 1 180 ? -3.106 -21.154 31.945 1.00 25.44 180 THR D N 1
ATOM 8154 C CA . THR D 1 180 ? -2.528 -20.831 30.615 1.00 25.79 180 THR D CA 1
ATOM 8155 C C . THR D 1 180 ? -1.759 -19.508 30.710 1.00 26.24 180 THR D C 1
ATOM 8156 O O . THR D 1 180 ? -0.561 -19.489 30.341 1.00 26.31 180 THR D O 1
ATOM 8160 N N . MET D 1 181 ? -2.414 -18.451 31.200 1.00 27.54 181 MET D N 1
ATOM 8161 C CA . MET D 1 181 ? -1.836 -17.081 31.257 1.00 30.04 181 MET D CA 1
ATOM 8162 C C . MET D 1 181 ? -0.613 -17.084 32.176 1.00 31.77 181 MET D C 1
ATOM 8163 O O . MET D 1 181 ? 0.416 -16.506 31.775 1.00 33.86 181 MET D O 1
ATOM 8168 N N . GLN D 1 182 ? -0.717 -17.724 33.344 1.00 33.56 182 GLN D N 1
ATOM 8169 C CA . GLN D 1 182 ? 0.397 -17.839 34.322 1.00 36.43 182 GLN D CA 1
ATOM 8170 C C . GLN D 1 182 ? 1.574 -18.555 33.650 1.00 32.39 182 GLN D C 1
ATOM 8171 O O . GLN D 1 182 ? 2.702 -18.039 33.738 1.00 32.68 182 GLN D O 1
ATOM 8177 N N . SER D 1 183 ? 1.313 -19.687 32.988 1.00 30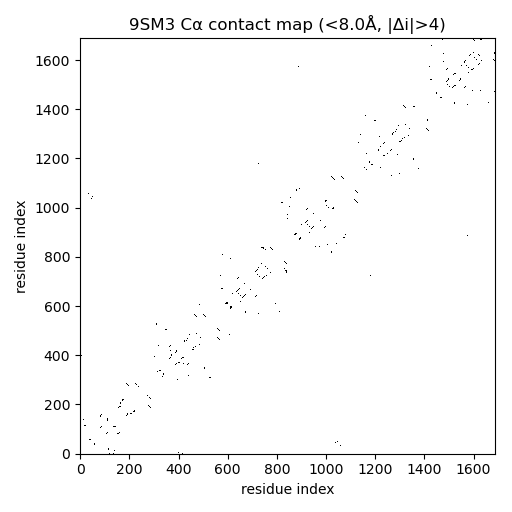.96 183 SER D N 1
ATOM 8178 C CA . SER D 1 183 ? 2.335 -20.510 32.287 1.00 31.94 183 SER D CA 1
ATOM 8179 C C . SER D 1 183 ? 2.987 -19.697 31.165 1.00 31.84 183 SER D C 1
ATOM 8180 O O . SER D 1 183 ? 4.220 -19.789 31.017 1.00 34.98 183 SER D O 1
ATOM 8183 N N . LEU D 1 184 ? 2.191 -18.944 30.401 1.00 30.37 184 LEU D N 1
ATOM 8184 C CA . LEU D 1 184 ? 2.693 -18.104 29.282 1.00 30.10 184 LEU D CA 1
ATOM 8185 C C . LEU D 1 184 ? 3.592 -17.000 29.849 1.00 30.50 184 LEU D C 1
ATOM 8186 O O . LEU D 1 184 ? 4.681 -16.781 29.290 1.00 30.05 184 LEU D O 1
ATOM 8191 N N . ALA D 1 185 ? 3.154 -16.341 30.924 1.00 30.91 185 ALA D N 1
ATOM 8192 C CA . ALA D 1 185 ? 3.918 -15.291 31.640 1.00 33.46 185 ALA D CA 1
ATOM 8193 C C . ALA D 1 185 ? 5.328 -15.801 31.965 1.00 33.66 185 ALA D C 1
ATOM 8194 O O . ALA D 1 185 ? 6.295 -15.058 31.713 1.00 33.41 185 ALA D O 1
ATOM 8196 N N . GLN D 1 186 ? 5.440 -17.028 32.484 1.00 35.53 186 GLN D N 1
ATOM 8197 C CA . GLN D 1 186 ? 6.734 -17.651 32.877 1.00 37.13 186 GLN D CA 1
ATOM 8198 C C . GLN D 1 186 ? 7.609 -17.900 31.639 1.00 36.50 186 GLN D C 1
ATOM 8199 O O . GLN D 1 186 ? 8.841 -17.823 31.780 1.00 36.86 186 GLN D O 1
ATOM 8205 N N . ARG D 1 187 ? 7.004 -18.174 30.477 1.00 37.10 187 ARG D N 1
ATOM 8206 C CA . ARG D 1 187 ? 7.713 -18.629 29.248 1.00 38.43 187 ARG D CA 1
ATOM 8207 C C . ARG D 1 187 ? 7.931 -17.474 28.255 1.00 36.02 187 ARG D C 1
ATOM 8208 O O . ARG D 1 187 ? 8.593 -17.723 27.223 1.00 36.10 187 ARG D O 1
ATOM 8216 N N . MET D 1 188 ? 7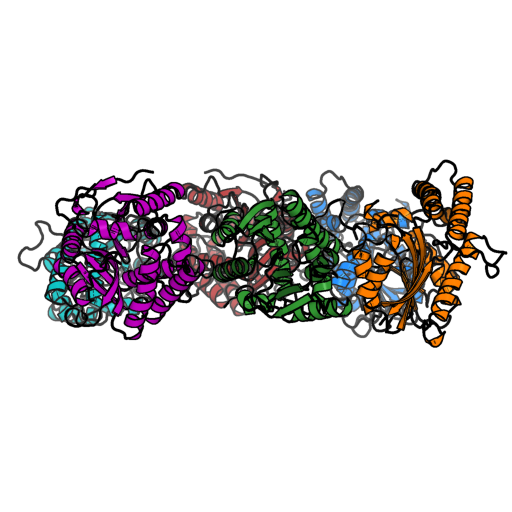.394 -16.278 28.523 1.00 34.23 188 MET D N 1
ATOM 8217 C CA . MET D 1 188 ? 7.448 -15.117 27.587 1.00 35.00 188 MET D CA 1
ATOM 8218 C C . MET D 1 188 ? 8.364 -14.032 28.164 1.00 35.35 188 MET D C 1
ATOM 8219 O O . MET D 1 188 ? 8.179 -13.677 29.337 1.00 35.39 188 MET D O 1
ATOM 8224 N N . ARG D 1 189 ? 9.292 -13.510 27.354 1.00 35.88 189 ARG D N 1
ATOM 8225 C CA . ARG D 1 189 ? 10.272 -12.467 27.773 1.00 36.83 189 ARG D CA 1
ATOM 8226 C C . ARG D 1 189 ? 9.540 -11.133 27.944 1.00 36.59 189 ARG D C 1
ATOM 8227 O O . ARG D 1 189 ? 8.445 -10.955 27.417 1.00 34.80 189 ARG D O 1
ATOM 8235 N N . PRO D 1 190 ? 10.091 -10.168 28.719 1.00 37.92 190 PRO D N 1
ATOM 8236 C CA . PRO D 1 190 ? 9.484 -8.840 28.834 1.00 37.41 190 PRO D CA 1
ATOM 8237 C C . PRO D 1 190 ? 9.331 -8.173 27.459 1.00 36.44 190 PRO D C 1
ATOM 8238 O O . PRO D 1 190 ? 10.265 -8.229 26.678 1.00 33.15 190 PRO D O 1
ATOM 8242 N N . GLY D 1 191 ? 8.161 -7.584 27.194 1.00 35.33 191 GLY D N 1
ATOM 8243 C CA . GLY D 1 191 ? 7.850 -6.901 25.925 1.00 35.71 191 GLY D CA 1
ATOM 8244 C C . GLY D 1 191 ? 7.331 -7.858 24.866 1.00 36.04 191 GLY D C 1
ATOM 8245 O O . GLY D 1 191 ? 7.044 -7.388 23.751 1.00 37.82 191 GLY D O 1
ATOM 8246 N N . GLY D 1 192 ? 7.233 -9.154 25.185 1.00 35.34 192 GLY D N 1
ATOM 8247 C CA . GLY D 1 192 ? 6.550 -10.150 24.340 1.00 33.62 192 GLY D CA 1
ATOM 8248 C C . GLY D 1 192 ? 5.113 -9.729 24.091 1.00 32.48 192 GLY D C 1
ATOM 8249 O O . GLY D 1 192 ? 4.522 -9.119 24.997 1.00 31.61 192 GLY D O 1
ATOM 8250 N N . THR D 1 193 ? 4.578 -10.009 22.901 1.00 31.53 193 THR D N 1
ATOM 8251 C CA . THR D 1 193 ? 3.232 -9.558 22.463 1.00 31.05 193 THR D CA 1
ATOM 8252 C C . THR D 1 193 ? 2.242 -10.718 22.563 1.00 29.23 193 THR D C 1
ATOM 8253 O O . THR D 1 193 ? 2.587 -11.831 22.122 1.00 30.31 193 THR D O 1
ATOM 8257 N N . VAL D 1 194 ? 1.056 -10.449 23.111 1.00 27.91 194 VAL D N 1
ATOM 8258 C CA . VAL D 1 194 ? -0.097 -11.394 23.124 1.00 28.65 194 VAL D CA 1
ATOM 8259 C C . VAL D 1 194 ? -1.193 -10.786 22.246 1.00 27.52 194 VAL D C 1
ATOM 8260 O O . VAL D 1 194 ? -1.578 -9.628 22.495 1.00 28.50 194 VAL D O 1
ATOM 8264 N N . VAL D 1 195 ? -1.643 -11.536 21.240 1.00 27.07 195 VAL D N 1
ATOM 8265 C CA . VAL D 1 195 ? -2.690 -11.104 20.271 1.00 27.26 195 VAL D CA 1
ATOM 8266 C C . VAL D 1 195 ? -3.907 -12.003 20.474 1.00 26.21 195 VAL D C 1
ATOM 8267 O O . VAL D 1 195 ? -3.831 -13.199 20.124 1.00 25.72 195 VAL D O 1
ATOM 8271 N N . ILE D 1 196 ? -4.975 -11.439 21.032 1.00 26.96 196 ILE D N 1
ATOM 8272 C CA . ILE D 1 196 ? -6.228 -12.169 21.371 1.00 27.82 196 ILE D CA 1
ATOM 8273 C C . ILE D 1 196 ? -7.358 -11.631 20.492 1.00 27.41 196 ILE D C 1
ATOM 8274 O O . ILE D 1 196 ? -7.467 -10.398 20.356 1.00 26.16 196 ILE D O 1
ATOM 8279 N N . SER D 1 197 ? -8.146 -12.538 19.913 1.00 28.41 197 SER D N 1
ATOM 8280 C CA . SER D 1 197 ? -9.511 -12.275 19.393 1.00 28.66 197 SER D CA 1
ATOM 8281 C C . SER D 1 197 ? -10.483 -13.184 20.140 1.00 27.78 197 SER D C 1
ATOM 8282 O O . SER D 1 197 ? -10.229 -14.405 20.161 1.00 27.44 197 SER D O 1
ATOM 8285 N N . GLU D 1 198 ? -11.545 -12.626 20.723 1.00 27.74 198 GLU D N 1
ATOM 8286 C CA . GLU D 1 198 ? -12.566 -13.449 21.416 1.00 28.50 198 GLU D CA 1
ATOM 8287 C C . GLU D 1 198 ? -13.930 -12.759 21.437 1.00 27.74 198 GLU D C 1
ATOM 8288 O O . GLU D 1 198 ? -13.977 -11.518 21.518 1.00 28.10 198 GLU D O 1
ATOM 8294 N N . SER D 1 199 ? -14.984 -13.577 21.374 1.00 27.82 199 SER D N 1
ATOM 8295 C CA . SER D 1 199 ? -16.395 -13.216 21.658 1.00 30.31 199 SER D CA 1
ATOM 8296 C C . SER D 1 199 ? -16.559 -13.023 23.167 1.00 30.50 199 SER D C 1
ATOM 8297 O O . SER D 1 199 ? -16.346 -14.002 23.905 1.00 29.55 199 SER D O 1
ATOM 8300 N N . LEU D 1 200 ? -16.914 -11.810 23.598 1.00 33.62 200 LEU D N 1
ATOM 8301 C CA . LEU D 1 200 ? -17.063 -11.444 25.031 1.00 33.82 200 LEU D CA 1
ATOM 8302 C C . LEU D 1 200 ? -18.403 -10.733 25.234 1.00 35.44 200 LEU D C 1
ATOM 8303 O O . LEU D 1 200 ? -18.784 -9.922 24.368 1.00 34.47 200 LEU D O 1
ATOM 8308 N N . TYR D 1 201 ? -19.086 -11.040 26.339 1.00 35.58 201 TYR D N 1
ATOM 8309 C CA . TYR D 1 201 ? -20.426 -10.499 26.684 1.00 36.93 201 TYR D CA 1
ATOM 8310 C C . TYR D 1 201 ? -20.249 -9.158 27.401 1.00 38.01 201 TYR D C 1
ATOM 8311 O O . TYR D 1 201 ? -19.281 -9.003 28.171 1.00 37.03 201 TYR D O 1
ATOM 8320 N N . LYS D 1 202 ? -21.152 -8.214 27.120 1.00 40.94 202 LYS D N 1
ATOM 8321 C CA . LYS D 1 202 ? -21.108 -6.813 27.616 1.00 43.80 202 LYS D CA 1
ATOM 8322 C C . LYS D 1 202 ? -22.257 -6.592 28.609 1.00 47.92 202 LYS D C 1
ATOM 8323 O O . LYS D 1 202 ? -22.637 -5.424 28.820 1.00 51.95 202 LYS D O 1
ATOM 8329 N N . VAL D 1 203 ? -22.775 -7.676 29.198 1.00 49.58 203 VAL D N 1
ATOM 8330 C CA . VAL D 1 203 ? -23.867 -7.656 30.218 1.00 50.07 203 VAL D CA 1
ATOM 8331 C C . VAL D 1 203 ? -23.449 -8.549 31.392 1.00 53.39 203 VAL D C 1
ATOM 8332 O O . VAL D 1 203 ? -22.488 -9.329 31.230 1.00 52.78 203 VAL D O 1
ATOM 8336 N N . ASP D 1 204 ? -24.153 -8.428 32.522 1.00 55.90 204 ASP D N 1
ATOM 8337 C CA . ASP D 1 204 ? -23.971 -9.277 33.729 1.00 57.47 204 ASP D CA 1
ATOM 8338 C C . ASP D 1 204 ? -24.377 -10.717 33.385 1.00 58.24 204 ASP D C 1
ATOM 8339 O O . ASP D 1 204 ? -25.546 -10.924 32.998 1.00 62.24 204 ASP D O 1
ATOM 8344 N N . LEU D 1 205 ? -23.448 -11.668 33.531 1.00 53.48 205 LEU D N 1
ATOM 8345 C CA . LEU D 1 205 ? -23.593 -13.065 33.036 1.00 54.61 205 LEU D CA 1
ATOM 8346 C C . LEU D 1 205 ? -24.444 -13.901 34.002 1.00 58.60 205 LEU D C 1
ATOM 8347 O O . LEU D 1 205 ? -25.098 -14.850 33.518 1.00 64.66 205 LEU D O 1
ATOM 8352 N N . ALA D 1 206 ? -24.445 -13.570 35.299 1.00 58.89 206 ALA D N 1
ATOM 8353 C CA . ALA D 1 206 ? -25.308 -14.202 36.328 1.00 61.90 206 ALA D CA 1
ATOM 8354 C C . ALA D 1 206 ? -26.782 -14.014 35.943 1.00 67.97 206 ALA D C 1
ATOM 8355 O O . ALA D 1 206 ? -27.547 -14.997 36.037 1.00 73.23 206 ALA D O 1
ATOM 8357 N N . THR D 1 207 ? -27.154 -12.804 35.506 1.00 73.29 207 THR D N 1
ATOM 8358 C CA . THR D 1 207 ? -28.543 -12.413 35.138 1.00 74.68 207 THR D CA 1
ATOM 8359 C C . THR D 1 207 ? -28.888 -12.942 33.736 1.00 78.95 207 THR D C 1
ATOM 8360 O O . THR D 1 207 ? -30.079 -13.221 33.498 1.00 80.27 207 THR D O 1
ATOM 8364 N N . TYR D 1 208 ? -27.891 -13.075 32.850 1.00 80.83 208 TYR D N 1
ATOM 8365 C CA . TYR D 1 208 ? -28.038 -13.589 31.459 1.00 82.70 208 TYR D CA 1
ATOM 8366 C C . TYR D 1 208 ? -28.500 -15.055 31.498 1.00 87.10 208 TYR D C 1
ATOM 8367 O O . TYR D 1 208 ? -29.155 -15.494 30.531 1.00 86.26 208 TYR D O 1
ATOM 8376 N N . GLN D 1 209 ? -28.162 -15.784 32.570 1.00 85.49 209 GLN D N 1
ATOM 8377 C CA . GLN D 1 209 ? -28.802 -17.074 32.955 1.00 84.77 209 GLN D CA 1
ATOM 8378 C C . GLN D 1 209 ? -29.537 -16.878 34.286 1.00 79.17 209 GLN D C 1
ATOM 8379 O O . GLN D 1 209 ? -30.779 -16.996 34.276 1.00 73.47 209 GLN D O 1
ATOM 8385 N N . ALA D 1 220 ? -20.783 -26.288 21.192 1.00 60.59 220 ALA D N 1
ATOM 8386 C CA . ALA D 1 220 ? -19.390 -25.807 21.350 1.00 61.28 220 ALA D CA 1
ATOM 8387 C C . ALA D 1 220 ? -19.027 -25.759 22.842 1.00 63.73 220 ALA D C 1
ATOM 8388 O O . ALA D 1 220 ? -18.964 -26.838 23.465 1.00 58.89 220 ALA D O 1
ATOM 8390 N N . SER D 1 221 ? -18.805 -24.559 23.392 1.00 68.14 221 SER D N 1
ATOM 8391 C CA . SER D 1 221 ? -18.427 -24.325 24.811 1.00 66.55 221 SER D CA 1
ATOM 8392 C C . SER D 1 221 ? -19.215 -23.142 25.378 1.00 65.57 221 SER D C 1
ATOM 8393 O O . SER D 1 221 ? -19.613 -22.257 24.587 1.00 60.65 221 SER D O 1
ATOM 8396 N N . GLY D 1 222 ? -19.407 -23.136 26.702 1.00 63.58 222 GLY D N 1
ATOM 8397 C CA . GLY D 1 222 ? -20.241 -22.159 27.425 1.00 60.36 222 GLY D CA 1
ATOM 8398 C C . GLY D 1 222 ? -19.572 -21.661 28.693 1.00 59.27 222 GLY D C 1
ATOM 8399 O O . GLY D 1 222 ? -20.269 -21.566 29.726 1.00 63.90 222 GLY D O 1
ATOM 8400 N N . HIS D 1 223 ? -18.272 -21.354 28.629 1.00 51.48 223 HIS D N 1
ATOM 8401 C CA . HIS D 1 223 ? -17.558 -20.569 29.669 1.00 45.06 223 HIS D CA 1
ATOM 8402 C C . HIS D 1 223 ? -17.488 -19.122 29.180 1.00 38.83 223 HIS D C 1
ATOM 8403 O O . HIS D 1 223 ? -16.406 -18.682 28.748 1.00 35.94 223 HIS D O 1
ATOM 8410 N N . ARG D 1 224 ? -18.640 -18.447 29.216 1.00 35.61 224 ARG D N 1
ATOM 8411 C CA . ARG D 1 224 ? -18.818 -17.040 28.774 1.00 36.18 224 ARG D CA 1
ATOM 8412 C C . ARG D 1 224 ? -17.898 -16.143 29.600 1.00 33.29 224 ARG D C 1
ATOM 8413 O O . ARG D 1 224 ? -17.731 -16.405 30.807 1.00 30.83 224 ARG D O 1
ATOM 8421 N N . LYS D 1 225 ? -17.326 -15.130 28.955 1.00 32.40 225 LYS D N 1
ATOM 8422 C CA . LYS D 1 225 ? -16.382 -14.169 29.572 1.00 32.83 225 LYS D CA 1
ATOM 8423 C C . LYS D 1 225 ? -16.765 -12.757 29.122 1.00 33.64 225 LYS D C 1
ATOM 8424 O O . LYS D 1 225 ? -17.528 -12.623 28.142 1.00 33.71 225 LYS D O 1
ATOM 8430 N N . THR D 1 226 ? -16.266 -11.753 29.840 1.00 35.06 226 THR D N 1
ATOM 8431 C CA . THR D 1 226 ? -16.517 -10.313 29.586 1.00 34.64 226 THR D CA 1
ATOM 8432 C C . THR D 1 226 ? -15.187 -9.655 29.237 1.00 35.50 226 THR D C 1
ATOM 8433 O O . THR D 1 226 ? -14.127 -10.231 29.480 1.00 34.99 226 THR D O 1
ATOM 8437 N N . PRO D 1 227 ? -15.198 -8.441 28.644 1.00 37.09 227 PRO D N 1
ATOM 8438 C CA . PRO D 1 227 ? -13.965 -7.682 28.443 1.00 38.13 227 PRO D CA 1
ATOM 8439 C C . PRO D 1 227 ? -13.191 -7.505 29.759 1.00 37.44 227 PRO D C 1
ATOM 8440 O O . PRO D 1 227 ? -11.984 -7.642 29.740 1.00 39.68 227 PRO D O 1
ATOM 8444 N N . ASP D 1 228 ? -13.901 -7.224 30.858 1.00 38.17 228 ASP D N 1
ATOM 8445 C CA . ASP D 1 228 ? -13.301 -6.970 32.198 1.00 38.29 228 ASP D CA 1
ATOM 8446 C C . ASP D 1 228 ? -12.710 -8.269 32.757 1.00 34.68 228 ASP D C 1
ATOM 8447 O O . ASP D 1 228 ? -11.588 -8.202 33.291 1.00 34.11 228 ASP D O 1
ATOM 8452 N N . SER D 1 229 ? -13.411 -9.401 32.629 1.00 33.04 229 SER D N 1
ATOM 8453 C CA . SER D 1 229 ? -12.921 -10.724 33.106 1.00 33.53 229 SER D CA 1
ATOM 8454 C C . SER D 1 229 ? -11.614 -11.083 32.381 1.00 31.39 229 SER D C 1
ATOM 8455 O O . SER D 1 229 ? -10.664 -11.511 33.063 1.00 32.34 229 SER D O 1
ATOM 8458 N N . LEU D 1 230 ? -11.542 -10.883 31.060 1.00 30.58 230 LEU D N 1
ATOM 8459 C CA . LEU D 1 230 ? -10.316 -11.160 30.259 1.00 31.18 230 LEU D CA 1
ATOM 8460 C C . LEU D 1 230 ? -9.207 -10.179 30.660 1.00 31.31 230 LEU D C 1
ATOM 8461 O O . LEU D 1 230 ? -8.059 -10.633 30.841 1.00 30.71 230 LEU D O 1
ATOM 8466 N N . HIS D 1 231 ? -9.541 -8.887 30.767 1.00 34.30 231 HIS D N 1
ATOM 8467 C CA . HIS D 1 231 ? -8.611 -7.792 31.160 1.00 36.35 231 HIS D CA 1
ATOM 8468 C C . HIS D 1 231 ? -7.951 -8.149 32.497 1.00 35.69 231 HIS D C 1
ATOM 8469 O O . HIS D 1 231 ? -6.710 -8.071 32.593 1.00 32.82 231 HIS D O 1
ATOM 8476 N N . LYS D 1 232 ? -8.763 -8.550 33.475 1.00 35.61 232 LYS D N 1
ATOM 8477 C CA . LYS D 1 232 ? -8.320 -8.922 34.845 1.00 37.14 232 LYS D CA 1
ATOM 8478 C C . LYS D 1 232 ? -7.382 -10.135 34.759 1.00 34.82 232 LYS D C 1
ATOM 8479 O O . LYS D 1 232 ? -6.309 -10.092 35.395 1.00 32.27 232 LYS D O 1
ATOM 8485 N N . ALA D 1 233 ? -7.751 -11.155 33.975 1.00 32.28 233 ALA D N 1
ATOM 8486 C CA . ALA D 1 233 ? -6.962 -12.397 33.784 1.00 31.83 233 ALA D CA 1
ATOM 8487 C C . ALA D 1 233 ? -5.571 -12.052 33.233 1.00 32.02 233 ALA D C 1
ATOM 8488 O O . ALA D 1 233 ? -4.590 -12.672 33.688 1.00 32.80 233 ALA D O 1
ATOM 8490 N N . LEU D 1 234 ? -5.485 -11.092 32.305 1.00 30.94 234 LEU D N 1
ATOM 8491 C CA . LEU D 1 234 ? -4.194 -10.648 31.710 1.00 31.57 234 LEU D CA 1
ATOM 8492 C C . LEU D 1 234 ? -3.368 -9.916 32.775 1.00 32.24 234 LEU D C 1
ATOM 8493 O O . LEU D 1 234 ? -2.215 -10.333 33.015 1.00 28.81 234 LEU D O 1
ATOM 8498 N N . GLU D 1 235 ? -3.944 -8.894 33.414 1.00 34.48 235 GLU D N 1
ATOM 8499 C CA . GLU D 1 235 ? -3.220 -8.010 34.367 1.00 37.82 235 GLU D CA 1
ATOM 8500 C C . GLU D 1 235 ? -2.830 -8.799 35.624 1.00 36.57 235 GLU D C 1
ATOM 8501 O O . GLU D 1 235 ? -1.736 -8.530 36.146 1.00 36.45 235 GLU D O 1
ATOM 8507 N N . ASP D 1 236 ? -3.649 -9.764 36.059 1.00 37.11 236 ASP D N 1
ATOM 8508 C CA . ASP D 1 236 ? -3.357 -10.619 37.245 1.00 37.70 236 ASP D CA 1
ATOM 8509 C C . ASP D 1 236 ? -2.141 -11.517 36.974 1.00 36.95 236 ASP D C 1
ATOM 8510 O O . ASP D 1 236 ? -1.560 -12.002 37.958 1.00 38.64 236 ASP D O 1
ATOM 8515 N N . ASN D 1 237 ? -1.769 -11.746 35.707 1.00 35.26 237 ASN D N 1
ATOM 8516 C CA . ASN D 1 237 ? -0.738 -12.753 35.332 1.00 34.83 237 ASN D CA 1
ATOM 8517 C C . ASN D 1 237 ? 0.463 -12.085 34.643 1.00 34.23 237 ASN D C 1
ATOM 8518 O O . ASN D 1 237 ? 1.225 -12.809 33.977 1.00 33.69 237 ASN D O 1
ATOM 8523 N N . GLY D 1 238 ? 0.646 -10.772 34.818 1.00 34.41 238 GLY D N 1
ATOM 8524 C CA . GLY D 1 238 ? 1.876 -10.050 34.432 1.00 35.99 238 GLY D CA 1
ATOM 8525 C C . GLY D 1 238 ? 1.860 -9.533 32.998 1.00 35.94 238 GLY D C 1
ATOM 8526 O O . GLY D 1 238 ? 2.957 -9.397 32.425 1.00 38.40 238 GLY D O 1
ATOM 8527 N N . PHE D 1 239 ? 0.681 -9.226 32.442 1.00 35.64 239 PHE D N 1
ATOM 8528 C CA . PHE D 1 239 ? 0.510 -8.654 31.077 1.00 35.77 239 PHE D CA 1
ATOM 8529 C C . PHE D 1 239 ? -0.148 -7.272 31.171 1.00 37.84 239 PHE D C 1
ATOM 8530 O O . PHE D 1 239 ? -1.168 -7.155 31.875 1.00 38.24 239 PHE D O 1
ATOM 8538 N N . ASP D 1 240 ? 0.420 -6.266 30.490 1.00 39.36 240 ASP D N 1
ATOM 8539 C CA . ASP D 1 240 ? -0.213 -4.936 30.265 1.00 41.61 240 ASP D CA 1
ATOM 8540 C C . ASP D 1 240 ? -1.085 -5.010 29.009 1.00 39.95 240 ASP D C 1
ATOM 8541 O O . ASP D 1 240 ? -0.545 -5.395 27.957 1.00 44.68 240 ASP D O 1
ATOM 8546 N N . VAL D 1 241 ? -2.361 -4.634 29.108 1.00 36.46 241 VAL D N 1
ATOM 8547 C CA . VAL D 1 241 ? -3.265 -4.453 27.934 1.00 38.27 241 VAL D CA 1
ATOM 8548 C C . VAL D 1 241 ? -2.900 -3.118 27.272 1.00 39.81 241 VAL D C 1
ATOM 8549 O O . VAL D 1 241 ? -3.133 -2.071 27.904 1.00 42.04 241 VAL D O 1
ATOM 8553 N N . ILE D 1 242 ? -2.334 -3.157 26.060 1.00 39.81 242 ILE D N 1
ATOM 8554 C CA . ILE D 1 242 ? -1.866 -1.943 25.320 1.00 39.17 242 ILE D CA 1
ATOM 8555 C C . ILE D 1 242 ? -2.885 -1.557 24.240 1.00 38.20 242 ILE D C 1
ATOM 8556 O O . ILE D 1 242 ? -2.784 -0.429 23.732 1.00 37.95 242 ILE D O 1
ATOM 8561 N N . ASP D 1 243 ? -3.824 -2.445 23.899 1.00 37.65 243 ASP D N 1
ATOM 8562 C CA . ASP D 1 243 ? -4.952 -2.128 22.982 1.00 38.32 243 ASP D CA 1
ATOM 8563 C C . ASP D 1 243 ? -6.136 -3.044 23.299 1.00 35.80 243 ASP D C 1
ATOM 8564 O O . ASP D 1 243 ? -5.924 -4.262 23.464 1.00 36.98 243 ASP D O 1
ATOM 8569 N N . ARG D 1 244 ? -7.332 -2.460 23.363 1.00 34.79 244 ARG D N 1
ATOM 8570 C CA . ARG D 1 244 ? -8.602 -3.142 23.720 1.00 37.45 244 ARG D CA 1
ATOM 8571 C C . ARG D 1 244 ? -9.733 -2.457 22.954 1.00 36.84 244 ARG D C 1
ATOM 8572 O O . ARG D 1 244 ? -9.967 -1.263 23.218 1.00 37.56 244 ARG D O 1
ATOM 8580 N N . ARG D 1 245 ? -10.392 -3.169 22.037 1.00 36.95 245 ARG D N 1
ATOM 8581 C CA . ARG D 1 245 ? -11.499 -2.592 21.225 1.00 37.24 245 ARG D CA 1
ATOM 8582 C C . ARG D 1 245 ? -12.369 -3.701 20.634 1.00 35.59 245 ARG D C 1
ATOM 8583 O O . ARG D 1 245 ? -11.887 -4.847 20.514 1.00 34.39 245 ARG D O 1
ATOM 8591 N N . ILE D 1 246 ? -13.597 -3.339 20.257 1.00 36.99 246 ILE D N 1
ATOM 8592 C CA . ILE D 1 246 ? -14.507 -4.183 19.430 1.00 37.07 246 ILE D CA 1
ATOM 8593 C C . ILE D 1 246 ? -13.858 -4.350 18.051 1.00 36.81 246 ILE D C 1
ATOM 8594 O O . ILE D 1 246 ? -13.517 -3.329 17.429 1.00 39.08 246 ILE D O 1
ATOM 8599 N N . THR D 1 247 ? -13.665 -5.598 17.622 1.00 37.34 247 THR D N 1
ATOM 8600 C CA . THR D 1 247 ? -13.103 -5.987 16.301 1.00 38.16 247 THR D CA 1
ATOM 8601 C C . THR D 1 247 ? -13.332 -7.484 16.106 1.00 38.03 247 THR D C 1
ATOM 8602 O O . THR D 1 247 ? -13.048 -8.269 17.013 1.00 37.49 247 THR D O 1
ATOM 8606 N N . PRO D 1 248 ? -13.898 -7.926 14.957 1.00 37.47 248 PRO D N 1
ATOM 8607 C CA . PRO D 1 248 ? -14.542 -7.028 13.996 1.00 38.32 248 PRO D CA 1
ATOM 8608 C C . PRO D 1 248 ? -15.808 -6.391 14.594 1.00 39.12 248 PRO D C 1
ATOM 8609 O O . PRO D 1 248 ? -16.178 -6.753 15.699 1.00 40.15 248 PRO D O 1
ATOM 8613 N N . SER D 1 249 ? -16.440 -5.465 13.867 1.00 38.87 249 SER D N 1
ATOM 8614 C CA . SER D 1 249 ? -17.714 -4.813 14.271 1.00 39.17 249 SER D CA 1
ATOM 8615 C C . SER D 1 249 ? -18.797 -5.886 14.407 1.00 38.43 249 SER D C 1
ATOM 8616 O O . SER D 1 249 ? -18.668 -6.936 13.749 1.00 39.50 249 SER D O 1
ATOM 8619 N N . ASN D 1 250 ? -19.830 -5.624 15.212 1.00 38.11 250 ASN D N 1
ATOM 8620 C CA . ASN D 1 250 ? -20.986 -6.545 15.386 1.00 39.73 250 ASN D CA 1
ATOM 8621 C C . ASN D 1 250 ? -21.578 -6.851 14.006 1.00 40.93 250 ASN D C 1
ATOM 8622 O O . ASN D 1 250 ? -21.950 -8.014 13.774 1.00 37.79 250 ASN D O 1
ATOM 8627 N N . GLU D 1 251 ? -21.615 -5.849 13.121 1.00 43.38 251 GLU D N 1
ATOM 8628 C CA . GLU D 1 251 ? -22.187 -5.948 11.749 1.00 47.32 251 GLU D CA 1
ATOM 8629 C C . GLU D 1 251 ? -21.385 -6.977 10.937 1.00 43.18 251 GLU D C 1
ATOM 8630 O O . GLU D 1 251 ? -22.020 -7.847 10.306 1.00 42.18 251 GLU D O 1
ATOM 8636 N N . GLU D 1 252 ? -20.049 -6.891 10.968 1.00 42.46 252 GLU D N 1
ATOM 8637 C CA . GLU D 1 252 ? -19.128 -7.811 10.242 1.00 43.37 252 GLU D CA 1
ATOM 8638 C C . GLU D 1 252 ? -19.246 -9.239 10.793 1.00 40.76 252 GLU D C 1
ATOM 8639 O O . GLU D 1 252 ? -19.141 -10.182 9.994 1.00 41.88 252 GLU D O 1
ATOM 8645 N N . VAL D 1 253 ? -19.423 -9.408 12.107 1.00 38.51 253 VAL D N 1
ATOM 8646 C CA . VAL D 1 253 ? -19.480 -10.759 12.747 1.00 38.17 253 VAL D CA 1
ATOM 8647 C C . VAL D 1 253 ? -20.803 -11.429 12.349 1.00 36.53 253 VAL D C 1
ATOM 8648 O O . VAL D 1 253 ? -20.775 -12.632 12.025 1.00 33.14 253 VAL D O 1
ATOM 8652 N N . ILE D 1 254 ? -21.910 -10.676 12.364 1.00 38.02 254 ILE D N 1
ATOM 8653 C CA . ILE D 1 254 ? -23.251 -11.147 11.901 1.00 39.30 254 ILE D CA 1
ATOM 8654 C C . ILE D 1 254 ? -23.127 -11.585 10.435 1.00 40.80 254 ILE D C 1
ATOM 8655 O O . ILE D 1 254 ? -23.671 -12.655 10.093 1.00 42.16 254 ILE D O 1
ATOM 8660 N N . ARG D 1 255 ? -22.437 -10.786 9.613 1.00 41.33 255 ARG D N 1
ATOM 8661 C CA . ARG D 1 255 ? -22.177 -11.069 8.172 1.00 41.96 255 ARG D CA 1
ATOM 8662 C C . ARG D 1 255 ? -21.425 -12.400 8.033 1.00 40.89 255 ARG D C 1
ATOM 8663 O O . ARG D 1 255 ? -21.820 -13.217 7.178 1.00 38.59 255 ARG D O 1
ATOM 8671 N N . TRP D 1 256 ? -20.391 -12.605 8.854 1.00 39.97 256 TRP D N 1
ATOM 8672 C CA . TRP D 1 256 ? -19.504 -13.800 8.838 1.00 37.59 256 TRP D CA 1
ATOM 8673 C C . TRP D 1 256 ? -20.312 -15.055 9.187 1.00 38.77 256 TRP D C 1
ATOM 8674 O O . TRP D 1 256 ? -20.150 -16.079 8.490 1.00 36.18 256 TRP D O 1
ATOM 8685 N N . TYR D 1 257 ? -21.153 -14.976 10.223 1.00 39.91 257 TYR D N 1
ATOM 8686 C CA . TYR D 1 257 ? -22.094 -16.055 10.631 1.00 39.88 257 TYR D CA 1
ATOM 8687 C C . TYR D 1 257 ? -23.105 -16.306 9.507 1.00 40.68 257 TYR D C 1
ATOM 8688 O O . TYR D 1 257 ? -23.481 -17.477 9.295 1.00 40.70 257 TYR D O 1
ATOM 8697 N N . GLY D 1 258 ? -23.535 -15.240 8.824 1.00 40.78 258 GLY D N 1
ATOM 8698 C CA . GLY D 1 258 ? -24.405 -15.312 7.635 1.00 40.69 258 GLY D CA 1
ATOM 8699 C C . GLY D 1 258 ? -23.831 -16.251 6.589 1.00 40.61 258 GLY D C 1
ATOM 8700 O O . GLY D 1 258 ? -24.554 -17.180 6.176 1.00 44.07 258 GLY D O 1
ATOM 8701 N N . LEU D 1 259 ? -22.569 -16.031 6.196 1.00 40.37 259 LEU D N 1
ATOM 8702 C CA . LEU D 1 259 ? -21.864 -16.810 5.138 1.00 40.50 259 LEU D CA 1
ATOM 8703 C C . LEU D 1 259 ? -21.708 -18.263 5.598 1.00 38.60 259 LEU D C 1
ATOM 8704 O O . LEU D 1 259 ? -21.959 -19.166 4.786 1.00 39.71 259 LEU D O 1
ATOM 8709 N N . VAL D 1 260 ? -21.325 -18.479 6.860 1.00 38.39 260 VAL D N 1
ATOM 8710 C CA . VAL D 1 260 ? -21.183 -19.841 7.456 1.00 38.24 260 VAL D CA 1
ATOM 8711 C C . VAL D 1 260 ? -22.546 -20.543 7.401 1.00 37.93 260 VAL D C 1
ATOM 8712 O O . VAL D 1 260 ? -22.585 -21.709 6.961 1.00 36.81 260 VAL D O 1
ATOM 8716 N N . LYS D 1 261 ? -23.621 -19.855 7.803 1.00 41.33 261 LYS D N 1
ATOM 8717 C CA . LYS D 1 261 ? -25.004 -20.410 7.793 1.00 45.96 261 LYS D CA 1
ATOM 8718 C C . LYS D 1 261 ? -25.399 -20.789 6.359 1.00 47.22 261 LYS D C 1
ATOM 8719 O O . LYS D 1 261 ? -25.975 -21.882 6.181 1.00 48.45 261 LYS D O 1
ATOM 8725 N N . ASP D 1 262 ? -25.114 -19.924 5.379 1.00 48.29 262 ASP D N 1
ATOM 8726 C CA . ASP D 1 262 ? -25.427 -20.167 3.941 1.00 48.70 262 ASP D CA 1
ATOM 8727 C C . ASP D 1 262 ? -24.751 -21.471 3.495 1.00 46.06 262 ASP D C 1
ATOM 8728 O O . ASP D 1 262 ? -25.438 -22.306 2.876 1.00 46.85 262 ASP D O 1
ATOM 8733 N N . ASN D 1 263 ? -23.466 -21.647 3.822 1.00 44.15 263 ASN D N 1
ATOM 8734 C CA . ASN D 1 263 ? -22.672 -22.858 3.479 1.00 42.72 263 ASN D CA 1
ATOM 8735 C C . ASN D 1 263 ? -23.283 -24.092 4.161 1.00 44.97 263 ASN D C 1
ATOM 8736 O O . ASN D 1 263 ? -23.319 -25.152 3.506 1.00 44.74 263 ASN D O 1
ATOM 8741 N N . LEU D 1 264 ? -23.745 -23.966 5.415 1.00 47.04 264 LEU D N 1
ATOM 8742 C CA . LEU D 1 264 ? -24.431 -25.064 6.157 1.00 47.60 264 LEU D CA 1
ATOM 8743 C C . LEU D 1 264 ? -25.733 -25.429 5.431 1.00 48.12 264 LEU D C 1
ATOM 8744 O O . LEU D 1 264 ? -25.968 -26.633 5.227 1.00 45.61 264 LEU D O 1
ATOM 8749 N N . ASP D 1 265 ? -26.535 -24.426 5.054 1.00 50.24 265 ASP D N 1
ATOM 8750 C CA . ASP D 1 265 ? -27.817 -24.601 4.315 1.00 52.46 265 ASP D CA 1
ATOM 8751 C C . ASP D 1 265 ? -27.558 -25.329 2.990 1.00 52.02 265 ASP D C 1
ATOM 8752 O O . ASP D 1 265 ? -28.404 -26.154 2.604 1.00 52.84 265 ASP D O 1
ATOM 8757 N N . ALA D 1 266 ? -26.439 -25.035 2.320 1.00 51.46 266 ALA D N 1
ATOM 8758 C CA . ALA D 1 266 ? -26.080 -25.595 0.996 1.00 53.40 266 ALA D CA 1
ATOM 8759 C C . ALA D 1 266 ? -25.637 -27.058 1.137 1.00 54.13 266 ALA D C 1
ATOM 8760 O O . ALA D 1 266 ? -26.146 -27.897 0.369 1.00 54.80 266 ALA D O 1
ATOM 8762 N N . HIS D 1 267 ? -24.734 -27.354 2.079 1.00 53.52 267 HIS D N 1
ATOM 8763 C CA . HIS D 1 267 ? -24.030 -28.662 2.194 1.00 56.08 267 HIS D CA 1
ATOM 8764 C C . HIS D 1 267 ? -24.666 -29.563 3.264 1.00 57.79 267 HIS D C 1
ATOM 8765 O O . HIS D 1 267 ? -24.605 -30.795 3.079 1.00 59.79 267 HIS D O 1
ATOM 8772 N N . TYR D 1 268 ? -25.238 -28.994 4.335 1.00 57.47 268 TYR D N 1
ATOM 8773 C CA . TYR D 1 268 ? -25.854 -29.749 5.463 1.00 60.69 268 TYR D CA 1
ATOM 8774 C C . TYR D 1 268 ? -27.247 -29.195 5.750 1.00 64.32 268 TYR D C 1
ATOM 8775 O O . TYR D 1 268 ? -27.498 -28.643 6.821 1.00 69.05 268 TYR D O 1
ATOM 8784 N N . PRO D 1 269 ? -28.200 -29.346 4.802 1.00 65.76 269 PRO D N 1
ATOM 8785 C CA . PRO D 1 269 ? -29.547 -28.800 4.961 1.00 68.51 269 PRO D CA 1
ATOM 8786 C C . PRO D 1 269 ? -30.428 -29.617 5.920 1.00 75.41 269 PRO D C 1
ATOM 8787 O O . PRO D 1 269 ? -31.284 -29.030 6.559 1.00 85.13 269 PRO D O 1
ATOM 8791 N N . ASP D 1 270 ? -30.196 -30.933 6.002 1.00 80.96 270 ASP D N 1
ATOM 8792 C CA . ASP D 1 270 ? -30.998 -31.886 6.818 1.00 86.47 270 ASP D CA 1
ATOM 8793 C C . ASP D 1 270 ? -30.524 -31.871 8.276 1.00 86.26 270 ASP D C 1
ATOM 8794 O O . ASP D 1 270 ? -31.178 -32.535 9.103 1.00 93.07 270 ASP D O 1
ATOM 8799 N N . SER D 1 271 ? -29.439 -31.149 8.579 1.00 84.87 271 SER D N 1
ATOM 8800 C CA . SER D 1 271 ? -28.781 -31.110 9.912 1.00 85.42 271 SER D CA 1
ATOM 8801 C C . SER D 1 271 ? -28.467 -32.540 10.381 1.00 83.45 271 SER D C 1
ATOM 8802 O O . SER D 1 271 ? -28.825 -32.883 11.526 1.00 80.66 271 SER D O 1
ATOM 8805 N N . ARG D 1 272 ? -27.831 -33.337 9.512 1.00 83.83 272 ARG D N 1
ATOM 8806 C CA . ARG D 1 272 ? -27.361 -34.721 9.803 1.00 81.03 272 ARG D CA 1
ATOM 8807 C C . ARG D 1 272 ? -26.392 -34.694 10.991 1.00 73.43 272 ARG D C 1
ATOM 8808 O O . ARG D 1 272 ? -26.621 -35.429 11.972 1.00 72.17 272 ARG D O 1
ATOM 8816 N N . ASN D 1 273 ? -25.355 -33.858 10.884 1.00 68.09 273 ASN D N 1
ATOM 8817 C CA . ASN D 1 273 ? -24.193 -33.778 11.809 1.00 62.26 273 ASN D CA 1
ATOM 8818 C C . ASN D 1 273 ? -24.567 -32.902 13.004 1.00 61.13 273 ASN D C 1
ATOM 8819 O O . ASN D 1 273 ? -24.953 -31.749 12.823 1.00 59.01 273 ASN D O 1
ATOM 8824 N N . PRO D 1 274 ? -24.465 -33.407 14.259 1.00 61.35 274 PRO D N 1
ATOM 8825 C CA . PRO D 1 274 ? -24.831 -32.620 15.440 1.00 58.10 274 PRO D CA 1
ATOM 8826 C C . PRO D 1 274 ? -23.931 -31.401 15.705 1.00 51.18 274 PRO D C 1
ATOM 8827 O O . PRO D 1 274 ? -24.422 -30.448 16.268 1.00 51.02 274 PRO D O 1
ATOM 8831 N N . ASN D 1 275 ? -22.656 -31.453 15.305 1.00 48.85 275 ASN D N 1
ATOM 8832 C CA . ASN D 1 275 ? -21.700 -30.317 15.424 1.00 48.25 275 ASN D CA 1
ATOM 8833 C C . ASN D 1 275 ? -22.108 -29.193 14.461 1.00 45.99 275 ASN D C 1
ATOM 8834 O O . ASN D 1 275 ? -21.964 -28.015 14.841 1.00 41.82 275 ASN D O 1
ATOM 8839 N N . PHE D 1 276 ? -22.595 -29.534 13.264 1.00 46.43 276 PHE D N 1
ATOM 8840 C CA . PHE D 1 276 ? -23.019 -28.547 12.233 1.00 45.00 276 PHE D CA 1
ATOM 8841 C C . PHE D 1 276 ? -24.425 -28.028 12.563 1.00 43.70 276 PHE D C 1
ATOM 8842 O O . PHE D 1 276 ? -24.677 -26.840 12.304 1.00 44.05 276 PHE D O 1
ATOM 8850 N N . SER D 1 277 ? -25.293 -28.867 13.140 1.00 45.09 277 SER D N 1
ATOM 8851 C CA . SER D 1 277 ? -26.607 -28.457 13.707 1.00 47.24 277 SER D CA 1
ATOM 8852 C C . SER D 1 277 ? -26.390 -27.406 14.798 1.00 45.71 277 SER D C 1
ATOM 8853 O O . SER D 1 277 ? -27.109 -26.389 14.796 1.00 45.87 277 SER D O 1
ATOM 8856 N N . GLU D 1 278 ? -25.443 -27.667 15.701 1.00 45.62 278 GLU D N 1
ATOM 8857 C CA . GLU D 1 278 ? -25.150 -26.804 16.875 1.00 48.23 278 GLU D CA 1
ATOM 8858 C C . GLU D 1 278 ? -24.540 -25.487 16.377 1.00 46.41 278 GLU D C 1
ATOM 8859 O O . GLU D 1 278 ? -24.886 -24.431 16.941 1.00 46.48 278 GLU D O 1
ATOM 8865 N N . LEU D 1 279 ? -23.685 -25.547 15.349 1.00 42.94 279 LEU D N 1
ATOM 8866 C CA . LEU D 1 279 ? -23.056 -24.345 14.736 1.00 40.76 279 LEU D CA 1
ATOM 8867 C C . LEU D 1 279 ? -24.146 -23.470 14.106 1.00 41.38 279 LEU D C 1
ATOM 8868 O O . LEU D 1 279 ? -24.054 -22.235 14.263 1.00 40.21 279 LEU D O 1
ATOM 8873 N N . ARG D 1 280 ? -25.137 -24.073 13.435 1.00 43.72 280 ARG D N 1
ATOM 8874 C CA . ARG D 1 280 ? -26.281 -23.327 12.838 1.00 47.90 280 ARG D CA 1
ATOM 8875 C C . ARG D 1 280 ? -27.010 -22.563 13.951 1.00 47.68 280 ARG D C 1
ATOM 8876 O O . ARG D 1 280 ? -27.251 -21.354 13.768 1.00 45.68 280 ARG D O 1
ATOM 8884 N N . ASP D 1 281 ? -27.346 -23.249 15.051 1.00 47.14 281 ASP D N 1
ATOM 8885 C CA . ASP D 1 281 ? -28.049 -22.665 16.227 1.00 49.19 281 ASP D CA 1
ATOM 8886 C C . ASP D 1 281 ? -27.235 -21.489 16.781 1.00 48.40 281 ASP D C 1
ATOM 8887 O O . ASP D 1 281 ? -27.846 -20.435 17.044 1.00 51.77 281 ASP D O 1
ATOM 8892 N N . ILE D 1 282 ? -25.917 -21.661 16.946 1.00 46.62 282 ILE D N 1
ATOM 8893 C CA . ILE D 1 282 ? -24.989 -20.606 17.462 1.00 46.77 282 ILE D CA 1
ATOM 8894 C C . ILE D 1 282 ? -25.005 -19.414 16.495 1.00 47.62 282 ILE D C 1
ATOM 8895 O O . ILE D 1 282 ? -25.126 -18.271 16.978 1.00 49.02 282 ILE D O 1
ATOM 8900 N N . ALA D 1 283 ? -24.901 -19.663 15.186 1.00 47.60 283 ALA D N 1
ATOM 8901 C CA . ALA D 1 283 ? -24.918 -18.618 14.135 1.00 48.34 283 ALA D CA 1
ATOM 8902 C C . ALA D 1 283 ? -26.186 -17.766 14.276 1.00 46.50 283 ALA D C 1
ATOM 8903 O O . ALA D 1 283 ? -26.070 -16.533 14.221 1.00 46.65 283 ALA D O 1
ATOM 8905 N N . ILE D 1 284 ? -27.343 -18.406 14.477 1.00 45.72 284 ILE D N 1
ATOM 8906 C CA . ILE D 1 284 ? -28.667 -17.729 14.630 1.00 47.12 284 ILE D CA 1
ATOM 8907 C C . ILE D 1 284 ? -28.701 -16.999 15.979 1.00 44.90 284 ILE D C 1
ATOM 8908 O O . ILE D 1 284 ? -28.945 -15.777 15.986 1.00 44.14 284 ILE D O 1
ATOM 8913 N N . ASN D 1 285 ? -28.465 -17.727 17.074 1.00 45.30 285 ASN D N 1
ATOM 8914 C CA . ASN D 1 285 ? -28.666 -17.239 18.465 1.00 45.54 285 ASN D CA 1
ATOM 8915 C C . ASN D 1 285 ? -27.645 -16.143 18.790 1.00 40.71 285 ASN D C 1
ATOM 8916 O O . ASN D 1 285 ? -28.070 -15.097 19.308 1.00 42.33 285 ASN D O 1
ATOM 8921 N N . PHE D 1 286 ? -26.359 -16.358 18.500 1.00 38.95 286 PHE D N 1
ATOM 8922 C CA . PHE D 1 286 ? -25.278 -15.390 18.832 1.00 40.00 286 PHE D CA 1
ATOM 8923 C C . PHE D 1 286 ? -25.389 -14.159 17.924 1.00 39.74 286 PHE D C 1
ATOM 8924 O O . PHE D 1 286 ? -25.073 -13.055 18.400 1.00 41.89 286 PHE D O 1
ATOM 8932 N N . SER D 1 287 ? -25.828 -14.328 16.671 1.00 40.81 287 SER D N 1
ATOM 8933 C CA . SER D 1 287 ? -26.103 -13.196 15.746 1.00 43.24 287 SER D CA 1
ATOM 8934 C C . SER D 1 287 ? -27.166 -12.284 16.375 1.00 45.51 287 SER D C 1
ATOM 8935 O O . SER D 1 287 ? -27.012 -11.051 16.288 1.00 47.63 287 SER D O 1
ATOM 8938 N N . ASP D 1 288 ? -28.187 -12.873 17.007 1.00 47.15 288 ASP D N 1
ATOM 8939 C CA . ASP D 1 288 ? -29.264 -12.132 17.716 1.00 48.59 288 ASP D CA 1
ATOM 8940 C C . ASP D 1 288 ? -28.661 -11.350 18.889 1.00 47.14 288 ASP D C 1
ATOM 8941 O O . ASP D 1 288 ? -29.073 -10.189 19.094 1.00 49.09 288 ASP D O 1
ATOM 8946 N N . ALA D 1 289 ? -27.734 -11.964 19.634 1.00 43.50 289 ALA D N 1
ATOM 8947 C CA . ALA D 1 289 ? -27.038 -11.345 20.787 1.00 43.74 289 ALA D CA 1
ATOM 8948 C C . ALA D 1 289 ? -26.178 -10.176 20.294 1.00 42.30 289 ALA D C 1
ATOM 8949 O O . ALA D 1 289 ? -26.161 -9.130 20.974 1.00 45.79 289 ALA D O 1
ATOM 8951 N N . LEU D 1 290 ? -25.507 -10.348 19.149 1.00 40.99 290 LEU D N 1
ATOM 8952 C CA . LEU D 1 290 ? -24.719 -9.286 18.463 1.00 42.57 290 LEU D CA 1
ATOM 8953 C C . LEU D 1 290 ? -25.652 -8.156 18.005 1.00 43.97 290 LEU D C 1
ATOM 8954 O O . LEU D 1 290 ? -25.254 -6.982 18.147 1.00 44.66 290 LEU D O 1
ATOM 8959 N N . ARG D 1 291 ? -26.835 -8.493 17.476 1.00 46.48 291 ARG D N 1
ATOM 8960 C CA . ARG D 1 291 ? -27.863 -7.502 17.045 1.00 48.65 291 ARG D CA 1
ATOM 8961 C C . ARG D 1 291 ? -28.320 -6.668 18.249 1.00 47.48 291 ARG D C 1
ATOM 8962 O O . ARG D 1 291 ? -28.420 -5.438 18.097 1.00 44.73 291 ARG D O 1
ATOM 8970 N N . LYS D 1 292 ? -28.585 -7.312 19.392 1.00 48.14 292 LYS D N 1
ATOM 8971 C CA . LYS D 1 292 ? -29.079 -6.652 20.634 1.00 49.67 292 LYS D CA 1
ATOM 8972 C C . LYS D 1 292 ? -27.923 -5.969 21.382 1.00 49.49 292 LYS D C 1
ATOM 8973 O O . LYS D 1 292 ? -28.200 -5.323 22.413 1.00 49.19 292 LYS D O 1
ATOM 8979 N N . ASP D 1 293 ? -26.682 -6.127 20.906 1.00 51.36 293 ASP D N 1
ATOM 8980 C CA . ASP D 1 293 ? -25.457 -5.501 21.479 1.00 50.75 293 ASP D CA 1
ATOM 8981 C C . ASP D 1 293 ? -25.151 -6.109 22.856 1.00 49.71 293 ASP D C 1
ATOM 8982 O O . ASP D 1 293 ? -24.498 -5.421 23.666 1.00 48.57 293 ASP D O 1
ATOM 8987 N N . LYS D 1 294 ? -25.587 -7.350 23.104 1.00 47.09 294 LYS D N 1
ATOM 8988 C CA . LYS D 1 294 ? -25.357 -8.093 24.376 1.00 49.45 294 LYS D CA 1
ATOM 8989 C C . LYS D 1 294 ? -23.909 -8.599 24.424 1.00 47.05 294 LYS D C 1
ATOM 8990 O O . LYS D 1 294 ? -23.421 -8.890 25.532 1.00 44.64 294 LYS D O 1
ATOM 8996 N N . ALA D 1 295 ? -23.270 -8.733 23.259 1.00 44.07 295 ALA D N 1
ATOM 8997 C CA . ALA D 1 295 ? -21.886 -9.232 23.099 1.00 41.20 295 ALA D CA 1
ATOM 8998 C C . ALA D 1 295 ? -21.238 -8.570 21.881 1.00 39.65 295 ALA D C 1
ATOM 8999 O O . ALA D 1 295 ? -21.963 -7.970 21.067 1.00 41.78 295 ALA D O 1
ATOM 9001 N N . SER D 1 296 ? -19.912 -8.676 21.786 1.00 35.73 296 SER D N 1
ATOM 9002 C CA . SER D 1 296 ? -19.085 -8.206 20.646 1.00 35.15 296 SER D CA 1
ATOM 9003 C C . SER D 1 296 ? -17.868 -9.120 20.520 1.00 33.18 296 SER D C 1
ATOM 9004 O O . SER D 1 296 ? -17.482 -9.732 21.535 1.00 34.45 296 SER D O 1
ATOM 9007 N N . SER D 1 297 ? -17.293 -9.215 19.322 1.00 32.48 297 SER D N 1
ATOM 9008 C CA . SER D 1 297 ? -15.905 -9.701 19.126 1.00 32.99 297 SER D CA 1
ATOM 9009 C C . SER D 1 297 ? -14.960 -8.587 19.585 1.00 31.79 297 SER D C 1
ATOM 9010 O O . SER D 1 297 ? -15.220 -7.419 19.234 1.00 31.86 297 SER D O 1
ATOM 9013 N N . PHE D 1 298 ? -13.935 -8.931 20.366 1.00 30.63 298 PHE D N 1
ATOM 9014 C CA . PHE D 1 298 ? -12.918 -7.979 20.882 1.00 30.23 298 PHE D CA 1
ATOM 9015 C C . PHE D 1 298 ? -11.531 -8.398 20.396 1.00 28.97 298 PHE D C 1
ATOM 9016 O O . PHE D 1 298 ? -11.234 -9.603 20.370 1.00 29.83 298 PHE D O 1
ATOM 9024 N N . SER D 1 299 ? -10.724 -7.412 20.007 1.00 30.09 299 SER D N 1
ATOM 9025 C CA . SER D 1 299 ? -9.255 -7.527 19.843 1.00 30.13 299 SER D CA 1
ATOM 9026 C C . SER D 1 299 ? -8.593 -6.998 21.119 1.00 31.51 299 SER D C 1
ATOM 9027 O O . SER D 1 299 ? -8.798 -5.807 21.449 1.00 34.08 299 SER D O 1
ATOM 9030 N N . PHE D 1 300 ? -7.871 -7.863 21.830 1.00 29.25 300 PHE D N 1
ATOM 9031 C CA . PHE D 1 300 ? -6.983 -7.495 22.958 1.00 29.93 300 PHE D CA 1
ATOM 9032 C C . PHE D 1 300 ? -5.539 -7.694 22.500 1.00 27.98 300 PHE D C 1
ATOM 9033 O O . PHE D 1 300 ? -5.180 -8.832 22.135 1.00 26.57 300 PHE D O 1
ATOM 9041 N N . ILE D 1 301 ? -4.759 -6.612 22.482 1.00 28.70 301 ILE D N 1
ATOM 9042 C CA . ILE D 1 301 ? -3.271 -6.669 22.418 1.00 30.00 301 ILE D CA 1
ATOM 9043 C C . ILE D 1 301 ? -2.750 -6.409 23.833 1.00 32.29 301 ILE D C 1
ATOM 9044 O O . ILE D 1 301 ? -3.177 -5.411 24.464 1.00 32.88 301 ILE D O 1
ATOM 9049 N N . ALA D 1 302 ? -1.893 -7.304 24.319 1.00 32.75 302 ALA D N 1
ATOM 9050 C CA . ALA D 1 302 ? -1.222 -7.199 25.631 1.00 34.01 302 ALA D CA 1
ATOM 9051 C C . ALA D 1 302 ? 0.273 -7.450 25.427 1.00 36.20 302 ALA D C 1
ATOM 9052 O O . ALA D 1 302 ? 0.642 -8.013 24.371 1.00 35.20 302 ALA D O 1
ATOM 9054 N N . ARG D 1 303 ? 1.100 -7.017 26.380 1.00 38.02 303 ARG D N 1
ATOM 9055 C CA . ARG D 1 303 ? 2.547 -7.343 26.389 1.00 38.55 303 ARG D CA 1
ATOM 9056 C C . ARG D 1 303 ? 2.976 -7.760 27.798 1.00 37.75 303 ARG D C 1
ATOM 9057 O O . ARG D 1 303 ? 2.427 -7.239 28.787 1.00 37.35 303 ARG D O 1
ATOM 9065 N N . ARG D 1 304 ? 3.937 -8.677 27.854 1.00 38.44 304 ARG D N 1
ATOM 9066 C CA . ARG D 1 304 ? 4.543 -9.197 29.099 1.00 37.97 304 ARG D CA 1
ATOM 9067 C C . ARG D 1 304 ? 5.333 -8.066 29.768 1.00 39.16 304 ARG D C 1
ATOM 9068 O O . ARG D 1 304 ? 6.175 -7.452 29.085 1.00 37.98 304 ARG D O 1
ATOM 9076 N N . ARG D 1 305 ? 5.057 -7.798 31.048 1.00 41.12 305 ARG D N 1
ATOM 9077 C CA . ARG D 1 305 ? 5.792 -6.805 31.879 1.00 43.10 305 ARG D CA 1
ATOM 9078 C C . ARG D 1 305 ? 7.240 -7.263 32.085 1.00 44.40 305 ARG D C 1
ATOM 9079 O O . ARG D 1 305 ? 7.579 -8.443 31.974 1.00 46.97 305 ARG D O 1
ATOM 9088 N N . SER E 1 6 ? 36.258 -10.849 -9.141 1.00 49.87 6 SER E N 1
ATOM 9089 C CA . SER E 1 6 ? 35.060 -11.425 -9.836 1.00 53.48 6 SER E CA 1
ATOM 9090 C C . SER E 1 6 ? 35.278 -11.446 -11.357 1.00 52.02 6 SER E C 1
ATOM 9091 O O . SER E 1 6 ? 36.231 -10.791 -11.829 1.00 52.39 6 SER E O 1
ATOM 9094 N N . ALA E 1 7 ? 34.425 -12.173 -12.090 1.00 52.67 7 ALA E N 1
ATOM 9095 C CA . ALA E 1 7 ? 34.539 -12.424 -13.548 1.00 50.89 7 ALA E CA 1
ATOM 9096 C C . ALA E 1 7 ? 33.487 -11.616 -14.321 1.00 49.68 7 ALA E C 1
ATOM 9097 O O . ALA E 1 7 ? 32.331 -11.528 -13.870 1.00 58.48 7 ALA E O 1
ATOM 9099 N N . ILE E 1 8 ? 33.896 -11.063 -15.462 1.00 44.65 8 ILE E N 1
ATOM 9100 C CA . ILE E 1 8 ? 33.036 -10.361 -16.459 1.00 41.88 8 ILE E CA 1
ATOM 9101 C C . ILE E 1 8 ? 33.276 -11.052 -17.806 1.00 36.52 8 ILE E C 1
ATOM 9102 O O . ILE E 1 8 ? 34.426 -11.424 -18.054 1.00 32.75 8 ILE E O 1
ATOM 9107 N N . GLU E 1 9 ? 32.239 -11.265 -18.619 1.00 39.08 9 GLU E N 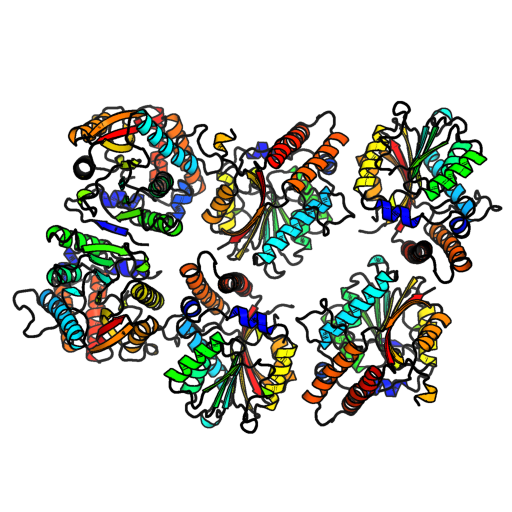1
ATOM 9108 C CA . GLU E 1 9 ? 32.393 -11.850 -19.978 1.00 40.91 9 GLU E CA 1
ATOM 9109 C C . GLU E 1 9 ? 32.552 -10.714 -20.995 1.00 40.42 9 GLU E C 1
ATOM 9110 O O . GLU E 1 9 ? 31.966 -9.637 -20.792 1.00 33.73 9 GLU E O 1
ATOM 9116 N N . VAL E 1 10 ? 33.352 -10.954 -22.035 1.00 44.24 10 VAL E N 1
ATOM 9117 C CA . VAL E 1 10 ? 33.670 -9.990 -23.128 1.00 46.48 10 VAL E CA 1
ATOM 9118 C C . VAL E 1 10 ? 32.911 -10.444 -24.379 1.00 54.73 10 VAL E C 1
ATOM 9119 O O . VAL E 1 10 ? 32.706 -11.667 -24.528 1.00 58.05 10 VAL E O 1
ATOM 9123 N N . ILE E 1 11 ? 32.494 -9.495 -25.223 1.00 58.95 11 ILE E N 1
ATOM 9124 C CA . ILE E 1 11 ? 31.641 -9.748 -26.424 1.00 61.63 11 ILE E CA 1
ATOM 9125 C C . ILE E 1 11 ? 32.200 -8.951 -27.611 1.00 71.09 11 ILE E C 1
ATOM 9126 O O . ILE E 1 11 ? 32.512 -7.754 -27.429 1.00 69.88 11 ILE E O 1
ATOM 9131 N N . HIS E 1 12 ? 32.306 -9.605 -28.776 1.00 82.22 12 HIS E N 1
ATOM 9132 C CA . HIS E 1 12 ? 32.958 -9.098 -30.017 1.00 88.62 12 HIS E CA 1
ATOM 9133 C C . HIS E 1 12 ? 32.295 -7.800 -30.480 1.00 88.39 12 HIS E C 1
ATOM 9134 O O . HIS E 1 12 ? 31.098 -7.615 -30.193 1.00 93.26 12 HIS E O 1
ATOM 9141 N N . SER E 1 13 ? 33.053 -6.959 -31.186 1.00 91.43 13 SER E N 1
ATOM 9142 C CA . SER E 1 13 ? 32.586 -5.681 -31.784 1.00 91.55 13 SER E CA 1
ATOM 9143 C C . SER E 1 13 ? 32.819 -5.714 -33.300 1.00 90.91 13 SER E C 1
ATOM 9144 O O . SER E 1 13 ? 33.919 -5.318 -33.738 1.00 84.61 13 SER E O 1
ATOM 9147 N N . SER E 1 14 ? 31.825 -6.192 -34.062 1.00 95.64 14 SER E N 1
ATOM 9148 C CA . SER E 1 14 ? 31.843 -6.267 -35.550 1.00 96.51 14 SER E CA 1
ATOM 9149 C C . SER E 1 14 ? 31.964 -4.850 -36.124 1.00 97.33 14 SER E C 1
ATOM 9150 O O . SER E 1 14 ? 32.998 -4.552 -36.758 1.00 93.91 14 SER E O 1
ATOM 9153 N N . THR E 1 15 ? 30.944 -4.015 -35.893 1.00 97.87 15 THR E N 1
ATOM 9154 C CA . THR E 1 15 ? 30.939 -2.553 -36.175 1.00 93.17 15 THR E CA 1
ATOM 9155 C C . THR E 1 15 ? 31.981 -1.875 -35.275 1.00 95.72 15 THR E C 1
ATOM 9156 O O . THR E 1 15 ? 32.368 -2.486 -34.255 1.00 97.98 15 THR E O 1
ATOM 9160 N N . ALA E 1 16 ? 32.420 -0.668 -35.640 1.00 93.05 16 ALA E N 1
ATOM 9161 C CA . ALA E 1 16 ? 33.325 0.185 -34.835 1.00 89.41 16 ALA E CA 1
ATOM 9162 C C . ALA E 1 16 ? 32.537 1.370 -34.265 1.00 82.95 16 ALA E C 1
ATOM 9163 O O . ALA E 1 16 ? 32.053 2.192 -35.069 1.00 91.79 16 ALA E O 1
ATOM 9165 N N . ASP E 1 17 ? 32.398 1.438 -32.934 1.00 74.85 17 ASP E N 1
ATOM 9166 C CA . ASP E 1 17 ? 31.854 2.618 -32.208 1.00 70.04 17 ASP E CA 1
ATOM 9167 C C . ASP E 1 17 ? 33.033 3.534 -31.855 1.00 65.97 17 ASP E C 1
ATOM 9168 O O . ASP E 1 17 ? 33.646 3.340 -30.784 1.00 63.43 17 ASP E O 1
ATOM 9173 N N . HIS E 1 18 ? 33.337 4.477 -32.752 1.00 65.36 18 HIS E N 1
ATOM 9174 C CA . HIS E 1 18 ? 34.407 5.507 -32.632 1.00 66.19 18 HIS E CA 1
ATOM 9175 C C . HIS E 1 18 ? 34.289 6.284 -31.312 1.00 61.53 18 HIS E C 1
ATOM 9176 O O . HIS E 1 18 ? 35.321 6.809 -30.853 1.00 64.54 18 HIS E O 1
ATOM 9183 N N . TYR E 1 19 ? 33.088 6.345 -30.726 1.00 56.17 19 TYR E N 1
ATOM 9184 C CA . TYR E 1 19 ? 32.731 7.211 -29.570 1.00 56.38 19 TYR E CA 1
ATOM 9185 C C . TYR E 1 19 ? 32.949 6.482 -28.231 1.00 47.07 19 TYR E C 1
ATOM 9186 O O . TYR E 1 19 ? 32.889 7.151 -27.178 1.00 46.81 19 TYR E O 1
ATOM 9195 N N . GLN E 1 20 ? 33.205 5.168 -28.261 1.00 44.03 20 GLN E N 1
ATOM 9196 C CA . GLN E 1 20 ? 33.157 4.271 -27.072 1.00 43.65 20 GLN E CA 1
ATOM 9197 C C . GLN E 1 20 ? 34.202 4.681 -26.024 1.00 45.27 20 GLN E C 1
ATOM 9198 O O . GLN E 1 20 ? 33.833 4.754 -24.832 1.00 44.64 20 GLN E O 1
ATOM 9204 N N . SER E 1 21 ? 35.456 4.901 -26.433 1.00 44.70 21 SER E N 1
ATOM 9205 C CA . SER E 1 21 ? 36.585 5.216 -25.516 1.00 45.45 21 SER E CA 1
ATOM 9206 C C . SER E 1 21 ? 36.323 6.547 -24.796 1.00 46.10 21 SER E C 1
ATOM 9207 O O . SER E 1 21 ? 36.697 6.655 -23.613 1.00 48.31 21 SER E O 1
ATOM 9210 N N . LYS E 1 22 ? 35.690 7.510 -25.474 1.00 44.62 22 LYS E N 1
ATOM 9211 C CA . LYS E 1 22 ? 35.259 8.812 -24.889 1.00 45.86 22 LYS E CA 1
ATOM 9212 C C . LYS E 1 22 ? 34.235 8.544 -23.773 1.00 41.76 22 LYS E C 1
ATOM 9213 O O . LYS E 1 22 ? 34.389 9.129 -22.680 1.00 37.20 22 LYS E O 1
ATOM 9219 N N . ILE E 1 23 ? 33.242 7.684 -24.026 1.00 39.13 23 ILE E N 1
ATOM 9220 C CA . ILE E 1 23 ? 32.183 7.317 -23.037 1.00 37.38 23 ILE E CA 1
ATOM 9221 C C . ILE E 1 23 ? 32.857 6.664 -21.823 1.00 37.93 23 ILE E C 1
ATOM 9222 O O . ILE E 1 23 ? 32.496 7.025 -20.685 1.00 35.85 23 ILE E O 1
ATOM 9227 N N . GLU E 1 24 ? 33.803 5.748 -22.060 1.00 39.29 24 GLU E N 1
ATOM 9228 C CA . GLU E 1 24 ? 34.524 4.999 -20.995 1.00 38.31 24 GLU E CA 1
ATOM 9229 C C . GLU E 1 24 ? 35.236 5.985 -20.058 1.00 38.35 24 GLU E C 1
ATOM 9230 O O . GLU E 1 24 ? 35.097 5.821 -18.832 1.00 38.45 24 GLU E O 1
ATOM 9236 N N . SER E 1 25 ? 35.942 6.983 -20.603 1.00 40.00 25 SER E N 1
ATOM 9237 C CA . SER E 1 25 ? 36.746 7.959 -19.813 1.00 40.64 25 SER E CA 1
ATOM 9238 C C . SER E 1 25 ? 35.848 8.770 -18.867 1.00 40.20 25 SER E C 1
ATOM 9239 O O . SER E 1 25 ? 36.358 9.221 -17.822 1.00 41.24 25 SER E O 1
ATOM 9242 N N . VAL E 1 26 ? 34.567 8.950 -19.212 1.00 37.38 26 VAL E N 1
ATOM 9243 C CA . VAL E 1 26 ? 33.556 9.659 -18.367 1.00 36.87 26 VAL E CA 1
ATOM 9244 C C . VAL E 1 26 ? 33.371 8.897 -17.044 1.00 36.13 26 VAL E C 1
ATOM 9245 O O . VAL E 1 26 ? 33.155 9.562 -16.013 1.00 33.58 26 VAL E O 1
ATOM 9249 N N . TYR E 1 27 ? 33.466 7.562 -17.065 1.00 35.95 27 TYR E N 1
ATOM 9250 C CA . TYR E 1 27 ? 33.050 6.667 -15.952 1.00 35.71 27 TYR E CA 1
ATOM 9251 C C . TYR E 1 27 ? 34.251 5.919 -15.357 1.00 37.27 27 TYR E C 1
ATOM 9252 O O . TYR E 1 27 ? 34.026 4.958 -14.591 1.00 36.37 27 TYR E O 1
ATOM 9261 N N . ALA E 1 28 ? 35.474 6.377 -15.653 1.00 38.62 28 ALA E N 1
ATOM 9262 C CA . ALA E 1 28 ? 36.746 5.653 -15.407 1.00 39.94 28 ALA E CA 1
ATOM 9263 C C . ALA E 1 28 ? 37.228 5.833 -13.961 1.00 41.00 28 ALA E C 1
ATOM 9264 O O . ALA E 1 28 ? 38.048 5.005 -13.521 1.00 42.66 28 ALA E O 1
ATOM 9266 N N . ASP E 1 29 ? 36.761 6.872 -13.258 1.00 43.93 29 ASP E N 1
ATOM 9267 C CA . ASP E 1 29 ? 37.243 7.240 -11.898 1.00 43.97 29 ASP E CA 1
ATOM 9268 C C . ASP E 1 29 ? 36.726 6.222 -10.886 1.00 44.55 29 ASP E C 1
ATOM 9269 O O . ASP E 1 29 ? 35.720 5.560 -11.134 1.00 43.37 29 ASP E O 1
ATOM 9274 N N . PRO E 1 30 ? 37.400 6.060 -9.723 1.00 46.10 30 PRO E N 1
ATOM 9275 C CA . PRO E 1 30 ? 36.997 5.069 -8.724 1.00 46.37 30 PRO E CA 1
ATOM 9276 C C . PRO E 1 30 ? 35.563 5.254 -8.227 1.00 45.27 30 PRO E C 1
ATOM 9277 O O . PRO E 1 30 ? 35.146 6.373 -7.932 1.00 43.94 30 PRO E O 1
ATOM 9281 N N . PRO E 1 31 ? 34.766 4.162 -8.142 1.00 45.77 31 PRO E N 1
ATOM 9282 C CA . PRO E 1 31 ? 33.448 4.198 -7.499 1.00 47.91 31 PRO E CA 1
ATOM 9283 C C . PRO E 1 31 ? 33.415 4.881 -6.120 1.00 49.43 31 PRO E C 1
ATOM 9284 O O . PRO E 1 31 ? 32.395 5.446 -5.772 1.00 52.68 31 PRO E O 1
ATOM 9288 N N . GLU E 1 32 ? 34.520 4.814 -5.373 1.00 49.84 32 GLU E N 1
ATOM 9289 C CA . GLU E 1 32 ? 34.646 5.378 -4.001 1.00 52.14 32 GLU E CA 1
ATOM 9290 C C . GLU E 1 32 ? 34.460 6.900 -4.068 1.00 48.68 32 GLU E C 1
ATOM 9291 O O . GLU E 1 32 ? 33.829 7.458 -3.149 1.00 50.02 32 GLU E O 1
ATOM 9297 N N . GLU E 1 33 ? 34.971 7.538 -5.126 1.00 46.21 33 GLU E N 1
ATOM 9298 C CA . GLU E 1 33 ? 34.802 8.993 -5.391 1.00 46.05 33 GLU E CA 1
ATOM 9299 C C . GLU E 1 33 ? 33.351 9.267 -5.803 1.00 43.09 33 GLU E C 1
ATOM 9300 O O . GLU E 1 33 ? 32.756 10.224 -5.264 1.00 43.17 33 GLU E O 1
ATOM 9306 N N . TRP E 1 34 ? 32.807 8.453 -6.714 1.00 39.61 34 TRP E N 1
ATOM 9307 C CA . TRP E 1 34 ? 31.439 8.610 -7.281 1.00 38.01 34 TRP E CA 1
ATOM 9308 C C . TRP E 1 34 ? 30.394 8.519 -6.164 1.00 39.39 34 TRP E C 1
ATOM 9309 O O . TRP E 1 34 ? 29.431 9.311 -6.186 1.00 38.40 34 TRP E O 1
ATOM 9320 N N . ARG E 1 35 ? 30.600 7.601 -5.218 1.00 41.44 35 ARG E N 1
ATOM 9321 C CA . ARG E 1 35 ? 29.705 7.352 -4.056 1.00 44.56 35 ARG E CA 1
ATOM 9322 C C . ARG E 1 35 ? 29.331 8.678 -3.382 1.00 42.67 35 ARG E C 1
ATOM 9323 O O . ARG E 1 35 ? 28.134 8.873 -3.098 1.00 45.05 35 ARG E O 1
ATOM 9331 N N . LYS E 1 36 ? 30.316 9.552 -3.157 1.00 44.89 36 LYS E N 1
ATOM 9332 C CA . LYS E 1 36 ? 30.157 10.853 -2.449 1.00 48.09 36 LYS E CA 1
ATOM 9333 C C . LYS E 1 36 ? 29.309 11.818 -3.286 1.00 46.33 36 LYS E C 1
ATOM 9334 O O . LYS E 1 36 ? 28.680 12.709 -2.688 1.00 48.17 36 LYS E O 1
ATOM 9340 N N . VAL E 1 37 ? 29.301 11.656 -4.614 1.00 42.64 37 VAL E N 1
ATOM 9341 C CA . VAL E 1 37 ? 28.643 12.599 -5.566 1.00 40.09 37 VAL E CA 1
ATOM 9342 C C . VAL E 1 37 ? 27.189 12.170 -5.811 1.00 37.20 37 VAL E C 1
ATOM 9343 O O . VAL E 1 37 ? 26.312 13.055 -5.766 1.00 37.92 37 VAL E O 1
ATOM 9347 N N . ILE E 1 38 ? 26.932 10.879 -6.055 1.00 36.49 38 ILE E N 1
ATOM 9348 C CA . ILE E 1 38 ? 25.630 10.394 -6.611 1.00 36.71 38 ILE E CA 1
ATOM 9349 C C . ILE E 1 38 ? 24.908 9.451 -5.633 1.00 37.26 38 ILE E C 1
ATOM 9350 O O . ILE E 1 38 ? 23.775 9.049 -5.959 1.00 35.16 38 ILE E O 1
ATOM 9355 N N . GLY E 1 39 ? 25.515 9.114 -4.490 1.00 38.67 39 GLY E N 1
ATOM 9356 C CA . GLY E 1 39 ? 24.883 8.293 -3.435 1.00 40.31 39 GLY E CA 1
ATOM 9357 C C . GLY E 1 39 ? 25.459 6.888 -3.376 1.00 39.95 39 GLY E C 1
ATOM 9358 O O . GLY E 1 39 ? 26.204 6.513 -4.301 1.00 42.42 39 GLY E O 1
ATOM 9359 N N . ASN E 1 40 ? 25.098 6.131 -2.335 1.00 40.09 40 ASN E N 1
ATOM 9360 C CA . ASN E 1 40 ? 25.721 4.829 -1.971 1.00 42.38 40 ASN E CA 1
ATOM 9361 C C . ASN E 1 40 ? 25.228 3.703 -2.893 1.00 39.65 40 ASN E C 1
ATOM 9362 O O . ASN E 1 40 ? 25.907 2.658 -2.936 1.00 39.96 40 ASN E O 1
ATOM 9367 N N . GLU E 1 41 ? 24.115 3.902 -3.608 1.00 37.13 41 GLU E N 1
ATOM 9368 C CA . GLU E 1 41 ? 23.505 2.874 -4.496 1.00 37.83 41 GLU E CA 1
ATOM 9369 C C . GLU E 1 41 ? 23.834 3.177 -5.966 1.00 35.74 41 GLU E C 1
ATOM 9370 O O . GLU E 1 41 ? 23.511 2.334 -6.815 1.00 38.77 41 GLU E O 1
ATOM 9376 N N . PHE E 1 42 ? 24.461 4.324 -6.246 1.00 35.09 42 PHE E N 1
ATOM 9377 C CA . PHE E 1 42 ? 24.999 4.724 -7.576 1.00 34.19 42 PHE E CA 1
ATOM 9378 C C . PHE E 1 42 ? 23.895 4.767 -8.644 1.00 32.28 42 PHE E C 1
ATOM 9379 O O . PHE E 1 42 ? 24.190 4.414 -9.797 1.00 31.61 42 PHE E O 1
ATOM 9387 N N . TRP E 1 43 ? 22.673 5.177 -8.289 1.00 32.90 43 TRP E N 1
ATOM 9388 C CA . TRP E 1 43 ? 21.599 5.492 -9.273 1.00 32.46 43 TRP E CA 1
ATOM 9389 C C . TRP E 1 43 ? 22.035 6.742 -10.043 1.00 32.40 43 TRP E C 1
ATOM 9390 O O . TRP E 1 43 ? 22.447 7.712 -9.376 1.00 33.79 43 TRP E O 1
ATOM 9401 N N . TYR E 1 44 ? 21.991 6.720 -11.380 1.00 31.67 44 TYR E N 1
ATOM 9402 C CA . TYR E 1 44 ? 22.548 7.815 -12.218 1.00 31.11 44 TYR E CA 1
ATOM 9403 C C . TYR E 1 44 ? 21.643 8.109 -13.420 1.00 30.28 44 TYR E C 1
ATOM 9404 O O . TYR E 1 44 ? 22.142 8.113 -14.563 1.00 30.58 44 TYR E O 1
ATOM 9413 N N . GLN E 1 45 ? 20.364 8.393 -13.148 1.00 31.32 45 GLN E N 1
ATOM 9414 C CA . GLN E 1 45 ? 19.375 8.906 -14.135 1.00 31.50 45 GLN E CA 1
ATOM 9415 C C . GLN E 1 45 ? 18.156 9.458 -13.380 1.00 32.29 45 GLN E C 1
ATOM 9416 O O . GLN E 1 45 ? 17.035 8.942 -13.580 1.00 31.22 45 GLN E O 1
ATOM 9422 N N . TYR E 1 46 ? 18.384 10.461 -12.527 1.00 31.60 46 TYR E N 1
ATOM 9423 C CA . TYR E 1 46 ? 17.343 11.349 -11.946 1.00 34.52 46 TYR E CA 1
ATOM 9424 C C . TYR E 1 46 ? 16.520 10.604 -10.888 1.00 35.39 46 TYR E C 1
ATOM 9425 O O . TYR E 1 46 ? 16.731 9.389 -10.683 1.00 35.60 46 TYR E O 1
ATOM 9434 N N . GLY E 1 47 ? 15.611 11.328 -10.226 1.00 36.06 47 GLY E N 1
ATOM 9435 C CA . GLY E 1 47 ? 14.816 10.817 -9.095 1.00 36.76 47 GLY E CA 1
ATOM 9436 C C . GLY E 1 47 ? 13.373 11.289 -9.127 1.00 37.98 47 GLY E C 1
ATOM 9437 O O . GLY E 1 47 ? 13.116 12.380 -9.677 1.00 39.08 47 GLY E O 1
ATOM 9438 N N . VAL E 1 48 ? 12.465 10.481 -8.567 1.00 37.69 48 VAL E N 1
ATOM 9439 C CA . VAL E 1 48 ? 11.045 10.849 -8.287 1.00 38.27 48 VAL E CA 1
ATOM 9440 C C . VAL E 1 48 ? 10.933 11.136 -6.783 1.00 40.43 48 VAL E C 1
ATOM 9441 O O . VAL E 1 48 ? 11.208 10.213 -5.989 1.00 39.77 48 VAL E O 1
ATOM 9445 N N . PHE E 1 49 ? 10.565 12.372 -6.421 1.00 43.10 49 PHE E N 1
ATOM 9446 C CA . PHE E 1 49 ? 10.522 12.890 -5.026 1.00 44.11 49 PHE E CA 1
ATOM 9447 C C . PHE E 1 49 ? 9.066 13.007 -4.559 1.00 48.01 49 PHE E C 1
ATOM 9448 O O . PHE E 1 49 ? 8.621 14.133 -4.259 1.00 54.38 49 PHE E O 1
ATOM 9456 N N . ASP E 1 50 ? 8.351 11.880 -4.494 1.00 49.95 50 ASP E N 1
ATOM 9457 C CA . ASP E 1 50 ? 6.935 11.821 -4.036 1.00 53.47 50 ASP E CA 1
ATOM 9458 C C . ASP E 1 50 ? 6.891 11.114 -2.674 1.00 55.09 50 ASP E C 1
ATOM 9459 O O . ASP E 1 50 ? 7.970 10.828 -2.127 1.00 56.07 50 ASP E O 1
ATOM 9464 N N . GLU E 1 51 ? 5.690 10.852 -2.153 1.00 60.66 51 GLU E N 1
ATOM 9465 C CA . GLU E 1 51 ? 5.460 10.389 -0.753 1.00 63.74 51 GLU E CA 1
ATOM 9466 C C . GLU E 1 51 ? 5.837 8.906 -0.598 1.00 62.14 51 GLU E C 1
ATOM 9467 O O . GLU E 1 51 ? 5.989 8.474 0.558 1.00 63.67 51 GLU E O 1
ATOM 9473 N N . LYS E 1 52 ? 6.002 8.160 -1.699 1.00 60.16 52 LYS E N 1
ATOM 9474 C CA . LYS E 1 52 ? 6.412 6.726 -1.676 1.00 56.34 52 LYS E CA 1
ATOM 9475 C C . LYS E 1 52 ? 7.942 6.610 -1.659 1.00 52.07 52 LYS E C 1
ATOM 9476 O O . LYS E 1 52 ? 8.438 5.476 -1.519 1.00 49.26 52 LYS E O 1
ATOM 9482 N N . MET E 1 53 ? 8.656 7.731 -1.807 1.00 51.50 53 MET E N 1
ATOM 9483 C CA . MET E 1 53 ? 10.137 7.814 -1.690 1.00 54.23 53 MET E CA 1
ATOM 9484 C C . MET E 1 53 ? 10.540 7.459 -0.254 1.00 57.29 53 MET E C 1
ATOM 9485 O O . MET E 1 53 ? 9.908 7.991 0.681 1.00 59.12 53 MET E O 1
ATOM 9490 N N . ASP E 1 54 ? 11.543 6.590 -0.088 1.00 58.43 54 ASP E N 1
ATOM 9491 C CA . ASP E 1 54 ? 12.040 6.136 1.239 1.00 59.75 54 ASP E CA 1
ATOM 9492 C C . ASP E 1 54 ? 12.721 7.310 1.941 1.00 61.10 54 ASP E C 1
ATOM 9493 O O . ASP E 1 54 ? 13.685 7.866 1.420 1.00 63.81 54 ASP E O 1
ATOM 9498 N N . PRO E 1 55 ? 12.254 7.729 3.141 1.00 61.83 55 PRO E N 1
ATOM 9499 C CA . PRO E 1 55 ? 12.882 8.842 3.857 1.00 59.83 55 PRO E CA 1
ATOM 9500 C C . PRO E 1 55 ? 14.156 8.455 4.629 1.00 57.01 55 PRO E C 1
ATOM 9501 O O . PRO E 1 55 ? 14.842 9.350 5.100 1.00 54.21 55 PRO E O 1
ATOM 9505 N N . SER E 1 56 ? 14.449 7.151 4.730 1.00 56.98 56 SER E N 1
ATOM 9506 C CA . SER E 1 56 ? 15.544 6.579 5.562 1.00 57.73 56 SER E CA 1
ATOM 9507 C C . SER E 1 56 ? 16.849 6.444 4.766 1.00 52.85 56 SER E C 1
ATOM 9508 O O . SER E 1 56 ? 17.878 6.159 5.400 1.00 49.50 56 SER E O 1
ATOM 9511 N N . ARG E 1 57 ? 16.817 6.609 3.439 1.00 51.68 57 ARG E N 1
ATOM 9512 C CA . ARG E 1 57 ? 18.036 6.620 2.583 1.00 50.09 57 ARG E CA 1
ATOM 9513 C C . ARG E 1 57 ? 18.367 8.061 2.181 1.00 46.75 57 ARG E C 1
ATOM 9514 O O . ARG E 1 57 ? 17.475 8.928 2.288 1.00 46.39 57 ARG E O 1
ATOM 9522 N N . LEU E 1 58 ? 19.607 8.292 1.737 1.00 44.09 58 LEU E N 1
ATOM 9523 C CA . LEU E 1 58 ? 20.048 9.563 1.100 1.00 42.51 58 LEU E CA 1
ATOM 9524 C C . LEU E 1 58 ? 19.067 9.909 -0.017 1.00 39.99 58 LEU E C 1
ATOM 9525 O O . LEU E 1 58 ? 18.660 9.030 -0.770 1.00 37.03 58 LEU E O 1
ATOM 9530 N N . PRO E 1 59 ? 18.624 11.181 -0.135 1.00 40.31 59 PRO E N 1
ATOM 9531 C CA . PRO E 1 59 ? 17.688 11.585 -1.187 1.00 40.28 59 PRO E CA 1
ATOM 9532 C C . PRO E 1 59 ? 18.000 11.062 -2.602 1.00 38.94 59 PRO E C 1
ATOM 9533 O O . PRO E 1 59 ? 17.067 10.670 -3.281 1.00 40.09 59 PRO E O 1
ATOM 9537 N N . LEU E 1 60 ? 19.274 11.062 -3.013 1.00 37.25 60 LEU E N 1
ATOM 9538 C CA . LEU E 1 60 ? 19.699 10.601 -4.365 1.00 37.15 60 LEU E CA 1
ATOM 9539 C C . LEU E 1 60 ? 19.453 9.091 -4.500 1.00 37.54 60 LEU E C 1
ATOM 9540 O O . LEU E 1 60 ? 18.966 8.671 -5.564 1.00 36.25 60 LEU E O 1
ATOM 9545 N N . ASP E 1 61 ? 19.755 8.308 -3.458 1.00 38.09 61 ASP E N 1
ATOM 9546 C CA . ASP E 1 61 ? 19.511 6.840 -3.428 1.00 37.24 61 ASP E CA 1
ATOM 9547 C C . ASP E 1 61 ? 18.000 6.577 -3.430 1.00 37.18 61 ASP E C 1
ATOM 9548 O O . ASP E 1 61 ? 17.553 5.728 -4.224 1.00 37.35 61 ASP E O 1
ATOM 9553 N N . ALA E 1 62 ? 17.251 7.292 -2.586 1.00 36.88 62 ALA E N 1
ATOM 9554 C CA . ALA E 1 62 ? 15.794 7.114 -2.374 1.00 38.06 62 ALA E CA 1
ATOM 9555 C C . ALA E 1 62 ? 15.019 7.527 -3.632 1.00 37.66 62 ALA E C 1
ATOM 9556 O O . ALA E 1 62 ? 14.166 6.733 -4.086 1.00 36.96 62 ALA E O 1
ATOM 9558 N N . SER E 1 63 ? 15.296 8.725 -4.159 1.00 37.02 63 SER E N 1
ATOM 9559 C CA . SER E 1 63 ? 14.619 9.301 -5.352 1.00 36.90 63 SER E CA 1
ATOM 9560 C C . SER E 1 63 ? 14.950 8.455 -6.588 1.00 35.59 63 SER E C 1
ATOM 9561 O O . SER E 1 63 ? 14.042 8.244 -7.414 1.00 35.88 63 SER E O 1
ATOM 9564 N N . GLY E 1 64 ? 16.193 7.970 -6.684 1.00 35.35 64 GLY E N 1
ATOM 9565 C CA . GLY E 1 64 ? 16.676 7.120 -7.789 1.00 35.69 64 GLY E CA 1
ATOM 9566 C C . GLY E 1 64 ? 15.916 5.808 -7.867 1.00 34.51 64 GLY E C 1
ATOM 9567 O O . GLY E 1 64 ? 15.443 5.474 -8.971 1.00 35.07 64 GLY E O 1
ATOM 9568 N N . ARG E 1 65 ? 15.813 5.089 -6.744 1.00 35.19 65 ARG E N 1
ATOM 9569 C CA . ARG E 1 65 ? 15.065 3.805 -6.634 1.00 36.37 65 ARG E CA 1
ATOM 9570 C C . ARG E 1 65 ? 13.584 4.066 -6.920 1.00 35.38 65 ARG E C 1
ATOM 9571 O O . ARG E 1 65 ? 12.969 3.257 -7.637 1.00 36.33 65 ARG E O 1
ATOM 9579 N N . ARG E 1 66 ? 13.037 5.150 -6.366 1.00 36.03 66 ARG E N 1
ATOM 9580 C CA . ARG E 1 66 ? 11.603 5.506 -6.516 1.00 36.76 66 ARG E CA 1
ATOM 9581 C C . ARG E 1 66 ? 11.308 5.775 -7.998 1.00 35.11 66 ARG E C 1
ATOM 9582 O O . ARG E 1 66 ? 10.218 5.387 -8.459 1.00 36.84 66 ARG E O 1
ATOM 9590 N N . HIS E 1 67 ? 12.246 6.396 -8.717 1.00 33.02 67 HIS E N 1
ATOM 9591 C CA . HIS E 1 67 ? 12.141 6.652 -10.180 1.00 32.48 67 HIS E CA 1
ATOM 9592 C C . HIS E 1 67 ? 11.993 5.316 -10.917 1.00 32.06 67 HIS E C 1
ATOM 9593 O O . HIS E 1 67 ? 11.039 5.190 -11.713 1.00 32.69 67 HIS E O 1
ATOM 9600 N N . MET E 1 68 ? 12.877 4.351 -10.646 1.00 30.96 68 MET E N 1
ATOM 9601 C CA . MET E 1 68 ? 12.821 2.994 -11.252 1.00 31.70 68 MET E CA 1
ATOM 9602 C C . MET E 1 68 ? 11.477 2.333 -10.912 1.00 33.47 68 MET E C 1
ATOM 9603 O O . MET E 1 68 ? 10.845 1.807 -11.846 1.00 33.43 68 MET E O 1
ATOM 9608 N N . GLU E 1 69 ? 11.054 2.361 -9.639 1.00 34.55 69 GLU E N 1
ATOM 9609 C CA . GLU E 1 69 ? 9.757 1.783 -9.186 1.00 36.01 69 GLU E CA 1
ATOM 9610 C C . GLU E 1 69 ? 8.603 2.407 -9.978 1.00 35.34 69 GLU E C 1
ATOM 9611 O O . GLU E 1 69 ? 7.733 1.653 -10.461 1.00 34.94 69 GLU E O 1
ATOM 9617 N N . TYR E 1 70 ? 8.597 3.736 -10.089 1.00 34.21 70 TYR E N 1
ATOM 9618 C CA . TYR E 1 70 ? 7.529 4.522 -10.757 1.00 35.67 70 TYR E CA 1
ATOM 9619 C C . TYR E 1 70 ? 7.440 4.135 -12.241 1.00 34.77 70 TYR E C 1
ATOM 9620 O O . TYR E 1 70 ? 6.311 4.049 -12.765 1.00 35.98 70 TYR E O 1
ATOM 9629 N N . GLN E 1 71 ? 8.583 3.901 -12.895 1.00 33.56 71 GLN E N 1
ATOM 9630 C CA . GLN E 1 71 ? 8.646 3.509 -14.330 1.00 32.41 71 GLN E CA 1
ATOM 9631 C C . GLN E 1 71 ? 7.963 2.153 -14.523 1.00 32.66 71 GLN E C 1
ATOM 9632 O O . GLN E 1 71 ? 7.264 1.993 -15.540 1.00 30.19 71 GLN E O 1
ATOM 9638 N N . PHE E 1 72 ? 8.166 1.220 -13.587 1.00 33.34 72 PHE E N 1
ATOM 9639 C CA . PHE E 1 72 ? 7.556 -0.135 -13.616 1.00 35.48 72 PHE E CA 1
ATOM 9640 C C . PHE E 1 72 ? 6.042 -0.013 -13.409 1.00 36.84 72 PHE E C 1
ATOM 9641 O O . PHE E 1 72 ? 5.299 -0.783 -14.053 1.00 37.60 72 PHE E O 1
ATOM 9649 N N . GLU E 1 73 ? 5.604 0.932 -12.568 1.00 37.60 73 GLU E N 1
ATOM 9650 C CA . GLU E 1 73 ? 4.165 1.215 -12.306 1.00 37.87 73 GLU E CA 1
ATOM 9651 C C . GLU E 1 73 ? 3.518 1.752 -13.591 1.00 36.14 73 GLU E C 1
ATOM 9652 O O . GLU E 1 73 ? 2.402 1.307 -13.911 1.00 35.04 73 GLU E O 1
ATOM 9658 N N . LEU E 1 74 ? 4.204 2.641 -14.315 1.00 35.31 74 LEU E N 1
ATOM 9659 C CA . LEU E 1 74 ? 3.736 3.182 -15.623 1.00 36.51 74 LEU E CA 1
ATOM 9660 C C . LEU E 1 74 ? 3.585 2.034 -16.632 1.00 36.38 74 LEU E C 1
ATOM 9661 O O . LEU E 1 74 ? 2.547 1.989 -17.317 1.00 36.40 74 LEU E O 1
ATOM 9666 N N . ALA E 1 75 ? 4.579 1.143 -16.719 1.00 36.45 75 ALA E N 1
ATOM 9667 C CA . ALA E 1 75 ? 4.594 -0.015 -17.645 1.00 37.03 75 ALA E CA 1
ATOM 9668 C C . ALA E 1 75 ? 3.400 -0.932 -17.349 1.00 38.44 75 ALA E C 1
ATOM 9669 O O . ALA E 1 75 ? 2.686 -1.298 -18.305 1.00 38.55 75 ALA E O 1
ATOM 9671 N N . GLU E 1 76 ? 3.191 -1.272 -16.073 1.00 40.81 76 GLU E N 1
ATOM 9672 C CA . GLU E 1 76 ? 2.058 -2.114 -15.597 1.00 43.63 76 GLU E CA 1
ATOM 9673 C C . GLU E 1 76 ? 0.730 -1.472 -16.017 1.00 42.96 76 GLU E C 1
ATOM 9674 O O . GLU E 1 76 ? -0.081 -2.173 -16.653 1.00 43.34 76 GLU E O 1
ATOM 9680 N N . GLN E 1 77 ? 0.530 -0.191 -15.689 1.00 43.01 77 GLN E N 1
ATOM 9681 C CA . GLN E 1 77 ? -0.699 0.584 -16.021 1.00 45.86 77 GLN E CA 1
ATOM 9682 C C . GLN E 1 77 ? -0.956 0.560 -17.534 1.00 43.38 77 GLN E C 1
ATOM 9683 O O . GLN E 1 77 ? -2.136 0.462 -17.921 1.00 43.87 77 GLN E O 1
ATOM 9689 N N . ALA E 1 78 ? 0.105 0.654 -18.346 1.00 39.52 78 ALA E N 1
ATOM 9690 C CA . ALA E 1 78 ? 0.051 0.721 -19.828 1.00 38.86 78 ALA E CA 1
ATOM 9691 C C . ALA E 1 78 ? -0.159 -0.675 -20.438 1.00 39.57 78 ALA E C 1
ATOM 9692 O O . ALA E 1 78 ? -0.334 -0.750 -21.671 1.00 42.28 78 ALA E O 1
ATOM 9694 N N . GLY E 1 79 ? -0.130 -1.733 -19.617 1.00 39.57 79 GLY E N 1
ATOM 9695 C CA . GLY E 1 79 ? -0.517 -3.105 -20.001 1.00 39.09 79 GLY E CA 1
ATOM 9696 C C . GLY E 1 79 ? 0.680 -3.993 -20.302 1.00 39.23 79 GLY E C 1
ATOM 9697 O O . GLY E 1 79 ? 0.482 -5.025 -20.967 1.00 38.17 79 GLY E O 1
ATOM 9698 N N . ALA E 1 80 ? 1.873 -3.625 -19.823 1.00 41.83 80 ALA E N 1
ATOM 9699 C CA . ALA E 1 80 ? 3.126 -4.395 -20.005 1.00 43.44 80 ALA E CA 1
ATOM 9700 C C . ALA E 1 80 ? 3.019 -5.729 -19.259 1.00 44.12 80 ALA E C 1
ATOM 9701 O O . ALA E 1 80 ? 2.434 -5.755 -18.162 1.00 44.55 80 ALA E O 1
ATOM 9703 N N . ASP E 1 81 ? 3.583 -6.786 -19.849 1.00 46.39 81 ASP E N 1
ATOM 9704 C CA . ASP E 1 81 ? 3.557 -8.185 -19.346 1.00 46.78 81 ASP E CA 1
ATOM 9705 C C . ASP E 1 81 ? 4.635 -8.354 -18.263 1.00 45.86 81 ASP E C 1
ATOM 9706 O O . ASP E 1 81 ? 5.670 -8.985 -18.560 1.00 44.26 81 ASP E O 1
ATOM 9711 N N . LEU E 1 82 ? 4.402 -7.822 -17.057 1.00 45.16 82 LEU E N 1
ATOM 9712 C CA . LEU E 1 82 ? 5.437 -7.700 -15.990 1.00 43.03 82 LEU E CA 1
ATOM 9713 C C . LEU E 1 82 ? 5.089 -8.563 -14.769 1.00 45.23 82 LEU E C 1
ATOM 9714 O O . LEU E 1 82 ? 5.607 -8.260 -13.674 1.00 43.56 82 LEU E O 1
ATOM 9719 N N . SER E 1 83 ? 4.291 -9.622 -14.942 1.00 45.00 83 SER E N 1
ATOM 9720 C CA . SER E 1 83 ? 3.992 -10.614 -13.874 1.00 46.55 83 SER E CA 1
ATOM 9721 C C . SER E 1 83 ? 5.257 -11.426 -13.575 1.00 46.39 83 SER E C 1
ATOM 9722 O O . SER E 1 83 ? 6.143 -11.500 -14.454 1.00 47.19 83 SER E O 1
ATOM 9725 N N . SER E 1 84 ? 5.327 -12.015 -12.381 1.00 48.02 84 SER E N 1
ATOM 9726 C CA . SER E 1 84 ? 6.446 -12.872 -11.908 1.00 51.40 84 SER E CA 1
ATOM 9727 C C . SER E 1 84 ? 6.750 -13.976 -12.931 1.00 50.99 84 SER E C 1
ATOM 9728 O O . SER E 1 84 ? 7.943 -14.284 -13.127 1.00 53.62 84 SER E O 1
ATOM 9731 N N . GLN E 1 85 ? 5.715 -14.541 -13.563 1.00 49.73 85 GLN E N 1
ATOM 9732 C CA . GLN E 1 85 ? 5.830 -15.725 -14.458 1.00 48.69 85 GLN E CA 1
ATOM 9733 C C . GLN E 1 85 ? 6.152 -15.309 -15.903 1.00 44.11 85 GLN E C 1
ATOM 9734 O O . GLN E 1 85 ? 6.379 -16.225 -16.716 1.00 44.43 85 GLN E O 1
ATOM 9740 N N . SER E 1 86 ? 6.190 -14.010 -16.228 1.00 40.86 86 SER E N 1
ATOM 9741 C CA . SER E 1 86 ? 6.477 -13.520 -17.608 1.00 40.04 86 SER E CA 1
ATOM 9742 C C . SER E 1 86 ? 7.944 -13.091 -17.771 1.00 39.28 86 SER E C 1
ATOM 9743 O O . SER E 1 86 ? 8.375 -12.980 -18.932 1.00 39.77 86 SER E O 1
ATOM 9746 N N . ILE E 1 87 ? 8.683 -12.866 -16.677 1.00 36.38 87 ILE E N 1
ATOM 9747 C CA . ILE E 1 87 ? 10.074 -12.316 -16.706 1.00 34.69 87 ILE E CA 1
ATOM 9748 C C . ILE E 1 87 ? 11.070 -13.426 -16.351 1.00 34.32 87 ILE E C 1
ATOM 9749 O O . ILE E 1 87 ? 11.426 -13.553 -15.164 1.00 34.05 87 ILE E O 1
ATOM 9754 N N . ARG E 1 88 ? 11.520 -14.183 -17.355 1.00 35.75 88 ARG E N 1
ATOM 9755 C CA . ARG E 1 88 ? 12.494 -15.294 -17.185 1.00 37.44 88 ARG E CA 1
ATOM 9756 C C . ARG E 1 88 ? 13.910 -14.791 -17.498 1.00 35.10 88 ARG E C 1
ATOM 9757 O O . ARG E 1 88 ? 14.873 -15.316 -16.887 1.00 32.85 88 ARG E O 1
ATOM 9765 N N . ARG E 1 89 ? 14.038 -13.817 -18.409 1.00 32.63 89 ARG E N 1
ATOM 9766 C CA . ARG E 1 89 ? 15.339 -13.193 -18.770 1.00 31.45 89 ARG E CA 1
ATOM 9767 C C . ARG E 1 89 ? 15.155 -11.683 -18.956 1.00 31.31 89 ARG E C 1
ATOM 9768 O O . ARG E 1 89 ? 14.203 -11.281 -19.653 1.00 32.83 89 ARG E O 1
ATOM 9776 N N . ALA E 1 90 ? 16.045 -10.889 -18.356 1.00 29.81 90 ALA E N 1
ATOM 9777 C CA . ALA E 1 90 ? 16.080 -9.414 -18.476 1.00 29.33 90 ALA E CA 1
ATOM 9778 C C . ALA E 1 90 ? 17.485 -8.972 -18.889 1.00 29.09 90 ALA E C 1
ATOM 9779 O O . ALA E 1 90 ? 18.444 -9.734 -18.640 1.00 28.28 90 ALA E O 1
ATOM 9781 N N . ILE E 1 91 ? 17.585 -7.793 -19.509 1.00 28.27 91 ILE E N 1
ATOM 9782 C CA . ILE E 1 91 ? 18.874 -7.151 -19.902 1.00 27.85 91 ILE E CA 1
ATOM 9783 C C . ILE E 1 91 ? 18.843 -5.689 -19.449 1.00 27.74 91 ILE E C 1
ATOM 9784 O O . ILE E 1 91 ? 17.803 -5.023 -19.642 1.00 27.46 91 ILE E O 1
ATOM 9789 N N . ASP E 1 92 ? 19.937 -5.244 -18.825 1.00 28.01 92 ASP E N 1
ATOM 9790 C CA . ASP E 1 92 ? 20.172 -3.850 -18.367 1.00 27.13 92 ASP E CA 1
ATOM 9791 C C . ASP E 1 92 ? 21.237 -3.263 -19.299 1.00 26.42 92 ASP E C 1
ATOM 9792 O O . ASP E 1 92 ? 22.416 -3.652 -19.175 1.00 24.41 92 ASP E O 1
ATOM 9797 N N . ILE E 1 93 ? 20.823 -2.408 -20.237 1.00 26.31 93 ILE E N 1
ATOM 9798 C CA . ILE E 1 93 ? 21.684 -1.920 -21.354 1.00 26.14 93 ILE E CA 1
ATOM 9799 C C . ILE E 1 93 ? 22.284 -0.565 -20.959 1.00 25.42 93 ILE E C 1
ATOM 9800 O O . ILE E 1 93 ? 21.520 0.411 -20.824 1.00 25.75 93 ILE E O 1
ATOM 9805 N N . GLY E 1 94 ? 23.611 -0.524 -20.795 1.00 25.73 94 GLY E N 1
ATOM 9806 C CA . GLY E 1 94 ? 24.341 0.589 -20.159 1.00 26.24 94 GLY E CA 1
ATOM 9807 C C . GLY E 1 94 ? 24.062 0.621 -18.665 1.00 26.55 94 GLY E C 1
ATOM 9808 O O . GLY E 1 94 ? 23.511 1.629 -18.187 1.00 29.09 94 GLY E O 1
ATOM 9809 N N . CYS E 1 95 ? 24.441 -0.446 -17.954 1.00 26.46 95 CYS E N 1
ATOM 9810 C CA . CYS E 1 95 ? 23.944 -0.791 -16.591 1.00 26.86 95 CYS E CA 1
ATOM 9811 C C . CYS E 1 95 ? 24.642 0.033 -15.499 1.00 27.26 95 CYS E C 1
ATOM 9812 O O . CYS E 1 95 ? 24.260 -0.125 -14.322 1.00 27.35 95 CYS E O 1
ATOM 9815 N N . GLY E 1 96 ? 25.592 0.885 -15.889 1.00 27.86 96 GLY E N 1
ATOM 9816 C CA . GLY E 1 96 ? 26.321 1.750 -14.943 1.00 27.08 96 GLY E CA 1
ATOM 9817 C C . GLY E 1 96 ? 26.978 0.960 -13.825 1.00 28.13 96 GLY E C 1
ATOM 9818 O O . GLY E 1 96 ? 27.664 -0.034 -14.123 1.00 27.19 96 GLY E O 1
ATOM 9819 N N . TRP E 1 97 ? 26.753 1.381 -12.578 1.00 28.68 97 TRP E N 1
ATOM 9820 C CA . TRP E 1 97 ? 27.374 0.716 -11.400 1.00 27.69 97 TRP E CA 1
ATOM 9821 C C . TRP E 1 97 ? 26.579 -0.525 -10.968 1.00 26.70 97 TRP E C 1
ATOM 9822 O O . TRP E 1 97 ? 27.056 -1.226 -10.061 1.00 26.63 97 TRP E O 1
ATOM 9833 N N . GLY E 1 98 ? 25.399 -0.752 -11.561 1.00 26.61 98 GLY E N 1
ATOM 9834 C CA . GLY E 1 98 ? 24.630 -1.992 -11.319 1.00 26.67 98 GLY E CA 1
ATOM 9835 C C . GLY E 1 98 ? 23.395 -1.894 -10.432 1.00 25.91 98 GLY E C 1
ATOM 9836 O O . GLY E 1 98 ? 22.796 -2.949 -10.194 1.00 26.46 98 GLY E O 1
ATOM 9837 N N . PRO E 1 99 ? 22.932 -0.717 -9.958 1.00 27.65 99 PRO E N 1
ATOM 9838 C CA . PRO E 1 99 ? 21.760 -0.662 -9.076 1.00 29.40 99 PRO E CA 1
ATOM 9839 C C . PRO E 1 99 ? 20.509 -1.368 -9.623 1.00 29.30 99 PRO E C 1
ATOM 9840 O O . PRO E 1 99 ? 19.815 -1.990 -8.847 1.00 30.54 99 PRO E O 1
ATOM 9844 N N . VAL E 1 100 ? 20.261 -1.265 -10.932 1.00 29.52 100 VAL E N 1
ATOM 9845 C CA . VAL E 1 100 ? 19.052 -1.888 -11.551 1.00 28.66 100 VAL E CA 1
ATOM 9846 C C . VAL E 1 100 ? 19.166 -3.416 -11.511 1.00 28.70 100 VAL E C 1
ATOM 9847 O O . VAL E 1 100 ? 18.121 -4.073 -11.401 1.00 31.86 100 VAL E O 1
ATOM 9851 N N . LEU E 1 101 ? 20.385 -3.952 -11.606 1.00 27.80 101 LEU E N 1
ATOM 9852 C CA . LEU E 1 101 ? 20.596 -5.425 -11.584 1.00 28.03 101 LEU E CA 1
ATOM 9853 C C . LEU E 1 101 ? 20.074 -5.992 -10.256 1.00 29.53 101 LEU E C 1
ATOM 9854 O O . LEU E 1 101 ? 19.328 -6.981 -10.289 1.00 26.74 101 LEU E O 1
ATOM 9859 N N . SER E 1 102 ? 20.461 -5.367 -9.142 1.00 31.68 102 SER E N 1
ATOM 9860 C CA . SER E 1 102 ? 20.024 -5.778 -7.779 1.00 33.00 102 SER E CA 1
ATOM 9861 C C . SER E 1 102 ? 18.512 -5.568 -7.637 1.00 33.65 102 SER E C 1
ATOM 9862 O O . SER E 1 102 ? 17.845 -6.460 -7.079 1.00 34.54 102 SER E O 1
ATOM 9865 N N . PHE E 1 103 ? 17.996 -4.440 -8.137 1.00 34.74 103 PHE E N 1
ATOM 9866 C CA . PHE E 1 103 ? 16.551 -4.089 -8.130 1.00 36.18 103 PHE E CA 1
ATOM 9867 C C . PHE E 1 103 ? 15.747 -5.176 -8.857 1.00 35.11 103 PHE E C 1
ATOM 9868 O O . PHE E 1 103 ? 14.686 -5.573 -8.341 1.00 35.50 103 PHE E O 1
ATOM 9876 N N . LEU E 1 104 ? 16.233 -5.641 -10.014 1.00 35.30 104 LEU E N 1
ATOM 9877 C CA . LEU E 1 104 ? 15.543 -6.669 -10.846 1.00 36.31 104 LEU E CA 1
ATOM 9878 C C . LEU E 1 104 ? 15.574 -8.025 -10.128 1.00 35.92 104 LEU E C 1
ATOM 9879 O O . LEU E 1 104 ? 14.531 -8.707 -10.116 1.00 34.64 104 LEU E O 1
ATOM 9884 N N . ALA E 1 105 ? 16.730 -8.405 -9.574 1.00 36.55 105 ALA E N 1
ATOM 9885 C CA . ALA E 1 105 ? 16.928 -9.669 -8.826 1.00 39.13 105 ALA E CA 1
ATOM 9886 C C . ALA E 1 105 ? 15.913 -9.730 -7.678 1.00 39.99 105 ALA E C 1
ATOM 9887 O O . ALA E 1 105 ? 15.263 -10.777 -7.517 1.00 40.54 105 ALA E O 1
ATOM 9889 N N . GLU E 1 106 ? 15.766 -8.623 -6.944 1.00 40.72 106 GLU E N 1
ATOM 9890 C CA . GLU E 1 106 ? 14.846 -8.473 -5.786 1.00 42.73 106 GLU E CA 1
ATOM 9891 C C . GLU E 1 106 ? 13.390 -8.559 -6.262 1.00 42.99 106 GLU E C 1
ATOM 9892 O O . GLU E 1 106 ? 12.627 -9.334 -5.665 1.00 41.26 106 GLU E O 1
ATOM 9898 N N . ARG E 1 107 ? 13.026 -7.800 -7.300 1.00 45.37 107 ARG E N 1
ATOM 9899 C CA . ARG E 1 107 ? 11.625 -7.672 -7.794 1.00 47.12 107 ARG E CA 1
ATOM 9900 C C . ARG E 1 107 ? 11.186 -8.963 -8.501 1.00 49.35 107 ARG E C 1
ATOM 9901 O O . ARG E 1 107 ? 9.979 -9.278 -8.434 1.00 51.71 107 ARG E O 1
ATOM 9909 N N . TYR E 1 108 ? 12.112 -9.675 -9.155 1.00 49.56 108 TYR E N 1
ATOM 9910 C CA . TYR E 1 108 ? 11.850 -10.951 -9.878 1.00 50.59 108 TYR E CA 1
ATOM 9911 C C . TYR E 1 108 ? 12.801 -12.027 -9.365 1.00 52.35 108 TYR E C 1
ATOM 9912 O O . TYR E 1 108 ? 13.782 -12.361 -10.029 1.00 55.84 108 TYR E O 1
ATOM 9921 N N . PRO E 1 109 ? 12.531 -12.609 -8.173 1.00 55.33 109 PRO E N 1
ATOM 9922 C CA . PRO E 1 109 ? 13.447 -13.574 -7.564 1.00 55.04 109 PRO E CA 1
ATOM 9923 C C . PRO E 1 109 ? 13.544 -14.896 -8.343 1.00 55.26 109 PRO E C 1
ATOM 9924 O O . PRO E 1 109 ? 14.502 -15.615 -8.131 1.00 56.68 109 PRO E O 1
ATOM 9928 N N . HIS E 1 110 ? 12.579 -15.175 -9.228 1.00 55.93 110 HIS E N 1
ATOM 9929 C CA . HIS E 1 110 ? 12.545 -16.390 -10.085 1.00 57.52 110 HIS E CA 1
ATOM 9930 C C . HIS E 1 110 ? 12.945 -16.056 -11.530 1.00 51.29 110 HIS E C 1
ATOM 9931 O O . HIS E 1 110 ? 12.784 -16.941 -12.391 1.00 53.10 110 HIS E O 1
ATOM 9938 N N . CYS E 1 111 ? 13.465 -14.850 -11.796 1.00 46.16 111 CYS E N 1
ATOM 9939 C CA . CYS E 1 111 ? 14.110 -14.503 -13.093 1.00 44.48 111 CYS E CA 1
ATOM 9940 C C . CYS E 1 111 ? 15.439 -15.261 -13.189 1.00 44.49 111 CYS E C 1
ATOM 9941 O O . CYS E 1 111 ? 16.353 -14.938 -12.411 1.00 45.37 111 CYS E O 1
ATOM 9944 N N . GLU E 1 112 ? 15.522 -16.236 -14.100 1.00 45.09 112 GLU E N 1
ATOM 9945 C CA . GLU E 1 112 ? 16.678 -17.161 -14.269 1.00 45.98 112 GLU E CA 1
ATOM 9946 C C . GLU E 1 112 ? 17.967 -16.393 -14.586 1.00 42.62 112 GLU E C 1
ATOM 9947 O O . GLU E 1 112 ? 19.038 -16.819 -14.120 1.00 41.44 112 GLU E O 1
ATOM 9953 N N . ARG E 1 113 ? 17.874 -15.336 -15.393 1.00 42.03 113 ARG E N 1
ATOM 9954 C CA . ARG E 1 113 ? 19.052 -14.679 -16.016 1.00 40.10 113 ARG E CA 1
ATOM 9955 C C . ARG E 1 113 ? 18.793 -13.173 -16.120 1.00 35.33 113 ARG E C 1
ATOM 9956 O O . ARG E 1 113 ? 17.803 -12.787 -16.765 1.00 32.47 113 ARG E O 1
ATOM 9964 N N . ILE E 1 114 ? 19.642 -12.367 -15.477 1.00 34.12 114 ILE E N 1
ATOM 9965 C CA . ILE E 1 114 ? 19.665 -10.880 -15.594 1.00 32.83 114 ILE E CA 1
ATOM 9966 C C . ILE E 1 114 ? 21.030 -10.488 -16.163 1.00 32.37 114 ILE E C 1
ATOM 9967 O O . ILE E 1 114 ? 22.037 -10.657 -15.441 1.00 31.17 114 ILE E O 1
ATOM 9972 N N . ASP E 1 115 ? 21.048 -10.010 -17.412 1.00 31.05 115 ASP E N 1
ATOM 9973 C CA . ASP E 1 115 ? 22.275 -9.602 -18.143 1.00 30.63 115 ASP E CA 1
ATOM 9974 C C . ASP E 1 115 ? 22.479 -8.093 -17.977 1.00 29.42 115 ASP E C 1
ATOM 9975 O O . ASP E 1 115 ? 21.548 -7.330 -18.278 1.00 31.49 115 ASP E O 1
ATOM 9980 N N . GLY E 1 116 ? 23.652 -7.692 -17.487 1.00 27.88 116 GLY E N 1
ATOM 9981 C CA . GLY E 1 116 ? 24.125 -6.297 -17.503 1.00 27.15 116 GLY E CA 1
ATOM 9982 C C . GLY E 1 116 ? 25.183 -6.124 -18.575 1.00 26.28 116 GLY E C 1
ATOM 9983 O O . GLY E 1 116 ? 26.165 -6.891 -18.564 1.00 25.20 116 GLY E O 1
ATOM 9984 N N . VAL E 1 117 ? 24.980 -5.186 -19.500 1.00 25.03 117 VAL E N 1
ATOM 9985 C CA . VAL E 1 117 ? 25.989 -4.856 -20.545 1.00 25.79 117 VAL E CA 1
ATOM 9986 C C . VAL E 1 117 ? 26.432 -3.411 -20.325 1.00 23.88 117 VAL E C 1
ATOM 9987 O O . VAL E 1 117 ? 25.578 -2.565 -20.011 1.00 24.91 117 VAL E O 1
ATOM 9991 N N . ASN E 1 118 ? 27.735 -3.170 -20.454 1.00 23.56 118 ASN E N 1
ATOM 9992 C CA . ASN E 1 118 ? 28.385 -1.863 -20.191 1.00 25.02 118 ASN E CA 1
ATOM 9993 C C . ASN E 1 118 ? 29.741 -1.869 -20.901 1.00 25.28 118 ASN E C 1
ATOM 9994 O O . ASN E 1 118 ? 30.300 -2.970 -21.095 1.00 25.79 118 ASN E O 1
ATOM 9999 N N . VAL E 1 119 ? 30.239 -0.688 -21.270 1.00 25.57 119 VAL E N 1
ATOM 10000 C CA . VAL E 1 119 ? 31.573 -0.506 -21.916 1.00 25.73 119 VAL E CA 1
ATOM 10001 C C . VAL E 1 119 ? 32.599 -0.076 -20.858 1.00 26.67 119 VAL E C 1
ATOM 10002 O O . VAL E 1 119 ? 33.805 -0.227 -21.128 1.00 26.78 119 VAL E O 1
ATOM 10006 N N . SER E 1 120 ? 32.146 0.428 -19.703 1.00 27.26 120 SER E N 1
ATOM 10007 C CA . SER E 1 120 ? 33.017 0.870 -18.581 1.00 28.15 120 SER E CA 1
ATOM 10008 C C . SER E 1 120 ? 33.431 -0.338 -17.736 1.00 28.23 120 SER E C 1
ATOM 10009 O O . SER E 1 120 ? 32.549 -0.974 -17.125 1.00 28.80 120 SER E O 1
ATOM 10012 N N . ARG E 1 121 ? 34.731 -0.623 -17.691 1.00 29.09 121 ARG E N 1
ATOM 10013 C CA . ARG E 1 121 ? 35.294 -1.752 -16.910 1.00 30.95 121 ARG E CA 1
ATOM 10014 C C . ARG E 1 121 ? 35.190 -1.441 -15.416 1.00 30.20 121 ARG E C 1
ATOM 10015 O O . ARG E 1 121 ? 34.715 -2.282 -14.658 1.00 29.46 121 ARG E O 1
ATOM 10023 N N . PRO E 1 122 ? 35.618 -0.251 -14.928 1.00 29.98 122 PRO E N 1
ATOM 10024 C CA . PRO E 1 122 ? 35.504 0.073 -13.505 1.00 31.34 122 PRO E CA 1
ATOM 10025 C C . PRO E 1 122 ? 34.064 0.009 -12.970 1.00 30.52 122 PRO E C 1
ATOM 10026 O O . PRO E 1 122 ? 33.894 -0.342 -11.822 1.00 31.28 122 PRO E O 1
ATOM 10030 N N . GLN E 1 123 ? 33.072 0.350 -13.799 1.00 30.70 123 GLN E N 1
ATOM 10031 C CA . GLN E 1 123 ? 31.635 0.286 -13.421 1.00 30.14 123 GLN E CA 1
ATOM 10032 C C . GLN E 1 123 ? 31.211 -1.179 -13.257 1.00 31.33 123 GLN E C 1
ATOM 10033 O O . GLN E 1 123 ? 30.514 -1.478 -12.264 1.00 30.21 123 GLN E O 1
ATOM 10039 N N . LEU E 1 124 ? 31.615 -2.053 -14.185 1.00 30.94 124 LEU E N 1
ATOM 10040 C CA . LEU E 1 124 ? 31.262 -3.500 -14.155 1.00 34.03 124 LEU E CA 1
ATOM 10041 C C . LEU E 1 124 ? 31.997 -4.205 -13.010 1.00 35.03 124 LEU E C 1
ATOM 10042 O O . LEU E 1 124 ? 31.401 -5.128 -12.434 1.00 36.57 124 LEU E O 1
ATOM 10047 N N . GLU E 1 125 ? 33.232 -3.800 -12.698 1.00 36.99 125 GLU E N 1
ATOM 10048 C CA . GLU E 1 125 ? 34.033 -4.411 -11.599 1.00 38.67 125 GLU E CA 1
ATOM 10049 C C . GLU E 1 125 ? 33.360 -4.095 -10.259 1.00 37.63 125 GLU E C 1
ATOM 10050 O O . GLU E 1 125 ? 33.284 -5.014 -9.417 1.00 39.90 125 GLU E O 1
ATOM 10056 N N . TYR E 1 126 ? 32.837 -2.876 -10.080 1.00 36.40 126 TYR E N 1
ATOM 10057 C CA . TYR E 1 126 ? 32.034 -2.514 -8.882 1.00 36.22 126 TYR E CA 1
ATOM 10058 C C . TYR E 1 126 ? 30.737 -3.335 -8.865 1.00 35.26 126 TYR E C 1
ATOM 10059 O O . TYR E 1 126 ? 30.432 -3.936 -7.824 1.00 34.97 126 TYR E O 1
ATOM 10068 N N . ALA E 1 127 ? 29.987 -3.349 -9.971 1.00 34.14 127 ALA E N 1
ATOM 10069 C CA . ALA E 1 127 ? 28.730 -4.125 -10.111 1.00 33.31 127 ALA E CA 1
ATOM 10070 C C . ALA E 1 127 ? 29.003 -5.584 -9.731 1.00 34.48 127 ALA E C 1
ATOM 10071 O O . ALA E 1 127 ? 28.236 -6.144 -8.926 1.00 36.45 127 ALA E O 1
ATOM 10073 N N . SER E 1 128 ? 30.081 -6.152 -10.279 1.00 35.49 128 SER E N 1
ATOM 10074 C CA . SER E 1 128 ? 30.541 -7.546 -10.045 1.00 37.67 128 SER E CA 1
ATOM 10075 C C . SER E 1 128 ? 30.683 -7.822 -8.545 1.00 37.46 128 SER E C 1
ATOM 10076 O O . SER E 1 128 ? 30.195 -8.876 -8.098 1.00 34.60 128 SER E O 1
ATOM 10079 N N . GLN E 1 129 ? 31.328 -6.913 -7.809 1.00 39.02 129 GLN E N 1
ATOM 10080 C CA . GLN E 1 129 ? 31.550 -7.034 -6.341 1.00 41.00 129 GLN E CA 1
ATOM 10081 C C . GLN E 1 129 ? 30.202 -7.069 -5.614 1.00 39.20 129 GLN E C 1
ATOM 10082 O O . GLN E 1 129 ? 30.039 -7.926 -4.724 1.00 38.79 129 GLN E O 1
ATOM 10088 N N . VAL E 1 130 ? 29.281 -6.169 -5.973 1.00 36.11 130 VAL E N 1
ATOM 10089 C CA . VAL E 1 130 ? 27.951 -6.036 -5.305 1.00 36.81 130 VAL E CA 1
ATOM 10090 C C . VAL E 1 130 ? 27.153 -7.319 -5.554 1.00 36.63 130 VAL E C 1
ATOM 10091 O O . VAL E 1 130 ? 26.558 -7.842 -4.595 1.00 37.90 130 VAL E O 1
ATOM 10095 N N . ILE E 1 131 ? 27.149 -7.801 -6.797 1.00 35.75 131 ILE E N 1
ATOM 10096 C CA . ILE E 1 131 ? 26.422 -9.033 -7.226 1.00 36.70 131 ILE E CA 1
ATOM 10097 C C . ILE E 1 131 ? 26.999 -10.235 -6.470 1.00 37.84 131 ILE E C 1
ATOM 10098 O O . ILE E 1 131 ? 26.204 -11.054 -5.966 1.00 37.21 131 ILE E O 1
ATOM 10103 N N . SER E 1 132 ? 28.327 -10.325 -6.383 1.00 39.17 132 SER E N 1
ATOM 10104 C CA . SER E 1 132 ? 29.051 -11.398 -5.654 1.00 43.31 132 SER E CA 1
ATOM 10105 C C . SER E 1 132 ? 28.657 -11.379 -4.170 1.00 42.12 132 SER E C 1
ATOM 10106 O O . SER E 1 132 ? 28.263 -12.440 -3.662 1.00 40.53 132 SER E O 1
ATOM 10109 N N . ARG E 1 133 ? 28.715 -10.213 -3.518 1.00 44.39 133 ARG E N 1
ATOM 10110 C CA . ARG E 1 133 ? 28.497 -10.075 -2.049 1.00 48.35 133 ARG E CA 1
ATOM 10111 C C . ARG E 1 133 ? 27.011 -10.281 -1.717 1.00 47.20 133 ARG E C 1
ATOM 10112 O O . ARG E 1 133 ? 26.723 -10.630 -0.557 1.00 49.09 133 ARG E O 1
ATOM 10120 N N . GLU E 1 134 ? 26.106 -10.082 -2.685 1.00 45.86 134 GLU E N 1
ATOM 10121 C CA . GLU E 1 134 ? 24.640 -10.288 -2.514 1.00 45.85 134 GLU E CA 1
ATOM 10122 C C . GLU E 1 134 ? 24.250 -11.721 -2.907 1.00 42.56 134 GLU E C 1
ATOM 10123 O O . GLU E 1 134 ? 23.043 -12.031 -2.845 1.00 41.60 134 GLU E O 1
ATOM 10129 N N . GLY E 1 135 ? 25.223 -12.554 -3.296 1.00 43.75 135 GLY E N 1
ATOM 10130 C CA . GLY E 1 135 ? 25.028 -13.978 -3.642 1.00 42.90 135 GLY E CA 1
ATOM 10131 C C . GLY E 1 135 ? 24.192 -14.164 -4.900 1.00 41.55 135 GLY E C 1
ATOM 10132 O O . GLY E 1 135 ? 23.473 -15.175 -4.979 1.00 44.74 135 GLY E O 1
ATOM 10133 N N . LEU E 1 136 ? 24.294 -13.244 -5.864 1.00 39.62 136 LEU E N 1
ATOM 10134 C CA . LEU E 1 136 ? 23.413 -13.201 -7.063 1.00 38.85 136 LEU E CA 1
ATOM 10135 C C . LEU E 1 136 ? 24.166 -13.665 -8.319 1.00 38.32 136 LEU E C 1
ATOM 10136 O O . LEU E 1 136 ? 23.544 -13.646 -9.403 1.00 38.93 136 LEU E O 1
ATOM 10141 N N . ALA E 1 137 ? 25.425 -14.100 -8.185 1.00 36.34 137 ALA E N 1
ATOM 10142 C CA . ALA E 1 137 ? 26.356 -14.357 -9.314 1.00 38.34 137 ALA E CA 1
ATOM 10143 C C . ALA E 1 137 ? 25.804 -15.433 -10.265 1.00 39.30 137 ALA E C 1
ATOM 10144 O O . ALA E 1 137 ? 26.108 -15.350 -11.469 1.00 39.53 137 ALA E O 1
ATOM 10146 N N . ALA E 1 138 ? 25.027 -16.398 -9.758 1.00 39.13 138 ALA E N 1
ATOM 10147 C CA . ALA E 1 138 ? 24.412 -17.491 -10.552 1.00 39.35 138 ALA E CA 1
ATOM 10148 C C . ALA E 1 138 ? 23.360 -16.930 -11.517 1.00 39.37 138 ALA E C 1
ATOM 10149 O O . ALA E 1 138 ? 23.232 -17.493 -12.619 1.00 41.81 138 ALA E O 1
ATOM 10151 N N . ARG E 1 139 ? 22.628 -15.883 -11.115 1.00 40.38 139 ARG E N 1
ATOM 10152 C CA . ARG E 1 139 ? 21.496 -15.302 -11.892 1.00 42.14 139 ARG E CA 1
ATOM 10153 C C . ARG E 1 139 ? 21.952 -14.076 -12.692 1.00 42.24 139 ARG E C 1
ATOM 10154 O O . ARG E 1 139 ? 21.516 -13.945 -13.849 1.00 43.15 139 ARG E O 1
ATOM 10162 N N . VAL E 1 140 ? 22.766 -13.203 -12.091 1.00 40.50 140 VAL E N 1
ATOM 10163 C CA . VAL E 1 140 ? 23.158 -11.884 -12.670 1.00 40.35 140 VAL E CA 1
ATOM 10164 C C . VAL E 1 140 ? 24.497 -12.044 -13.398 1.00 42.94 140 VAL E C 1
ATOM 10165 O O . VAL E 1 140 ? 25.475 -12.464 -12.748 1.00 46.40 140 VAL E O 1
ATOM 10169 N N . ARG E 1 141 ? 24.520 -11.721 -14.697 1.00 42.49 141 ARG E N 1
ATOM 10170 C CA . ARG E 1 141 ? 25.695 -11.871 -15.597 1.00 39.90 141 ARG E CA 1
ATOM 10171 C C . ARG E 1 141 ? 26.127 -10.502 -16.124 1.00 36.76 141 ARG E C 1
ATOM 10172 O O . ARG E 1 141 ? 25.272 -9.775 -16.668 1.00 33.94 141 ARG E O 1
ATOM 10180 N N . LEU E 1 142 ? 27.420 -10.196 -16.003 1.00 33.44 142 LEU E N 1
ATOM 10181 C CA . LEU E 1 142 ? 28.012 -8.892 -16.390 1.00 35.13 142 LEU E CA 1
ATOM 10182 C C . LEU E 1 142 ? 28.846 -9.075 -17.658 1.00 36.00 142 LEU E C 1
ATOM 10183 O O . LEU E 1 142 ? 29.704 -9.986 -17.681 1.00 39.76 142 LEU E O 1
ATOM 10188 N N . TYR E 1 143 ? 28.583 -8.241 -18.665 1.00 32.76 143 TYR E N 1
ATOM 10189 C CA . TYR E 1 143 ? 29.222 -8.299 -20.001 1.00 32.94 143 TYR E CA 1
ATOM 10190 C C . TYR E 1 143 ? 29.859 -6.943 -20.321 1.00 30.83 143 TYR E C 1
ATOM 10191 O O . TYR E 1 143 ? 29.142 -5.919 -20.373 1.00 28.83 143 TYR E O 1
ATOM 10200 N N . LEU E 1 144 ? 31.182 -6.946 -20.495 1.00 30.91 144 LEU E N 1
ATOM 10201 C CA . LEU E 1 144 ? 31.950 -5.821 -21.084 1.00 32.95 144 LEU E CA 1
ATOM 10202 C C . LEU E 1 144 ? 31.707 -5.878 -22.593 1.00 33.22 144 LEU E C 1
ATOM 10203 O O . LEU E 1 144 ? 32.349 -6.696 -23.278 1.00 33.94 144 LEU E O 1
ATOM 10208 N N . CYS E 1 145 ? 30.754 -5.074 -23.061 1.00 31.76 145 CYS E N 1
ATOM 10209 C CA . CYS E 1 145 ? 29.998 -5.294 -24.318 1.00 31.78 145 CYS E CA 1
ATOM 10210 C C . CYS E 1 145 ? 29.283 -3.996 -24.687 1.00 30.52 145 CYS E C 1
ATOM 10211 O O . CYS E 1 145 ? 28.544 -3.462 -23.832 1.00 30.79 145 CYS E O 1
ATOM 10214 N N . ASN E 1 146 ? 29.543 -3.488 -25.891 1.00 28.95 146 ASN E N 1
ATOM 10215 C CA . ASN E 1 146 ? 28.808 -2.338 -26.468 1.00 26.40 146 ASN E CA 1
ATOM 10216 C C . ASN E 1 146 ? 27.362 -2.789 -26.680 1.00 24.45 146 ASN E C 1
ATOM 10217 O O . ASN E 1 146 ? 27.166 -3.969 -27.036 1.00 24.83 146 ASN E O 1
ATOM 10222 N N . ALA E 1 147 ? 26.400 -1.896 -26.437 1.00 23.37 147 ALA E N 1
ATOM 10223 C CA . ALA E 1 147 ? 24.950 -2.116 -26.653 1.00 24.87 147 ALA E CA 1
ATOM 10224 C C . ALA E 1 147 ? 24.691 -2.609 -28.086 1.00 25.42 147 ALA E C 1
ATOM 10225 O O . ALA E 1 147 ? 23.770 -3.424 -28.268 1.00 23.43 147 ALA E O 1
ATOM 10227 N N . LYS E 1 148 ? 25.476 -2.152 -29.066 1.00 27.40 148 LYS E N 1
ATOM 10228 C CA . LYS E 1 148 ? 25.300 -2.526 -30.498 1.00 28.89 148 LYS E CA 1
ATOM 10229 C C . LYS E 1 148 ? 25.587 -4.022 -30.698 1.00 29.40 148 LYS E C 1
ATOM 10230 O O . LYS E 1 148 ? 25.100 -4.571 -31.696 1.00 31.50 148 LYS E O 1
ATOM 10236 N N . ASP E 1 149 ? 26.323 -4.667 -29.784 1.00 29.84 149 ASP E N 1
ATOM 10237 C CA . ASP E 1 149 ? 26.805 -6.066 -29.951 1.00 29.72 149 ASP E CA 1
ATOM 10238 C C . ASP E 1 149 ? 26.011 -7.052 -29.086 1.00 30.93 149 ASP E C 1
ATOM 10239 O O . ASP E 1 149 ? 26.496 -8.190 -28.919 1.00 35.13 149 ASP E O 1
ATOM 10244 N N . ILE E 1 150 ? 24.829 -6.676 -28.587 1.00 29.36 150 ILE E N 1
ATOM 10245 C CA . ILE E 1 150 ? 24.038 -7.549 -27.664 1.00 31.69 150 ILE E CA 1
ATOM 10246 C C . ILE E 1 150 ? 23.555 -8.803 -28.411 1.00 33.42 150 ILE E C 1
ATOM 10247 O O . ILE E 1 150 ? 23.227 -9.794 -27.730 1.00 34.06 150 ILE E O 1
ATOM 10252 N N . GLY E 1 151 ? 23.545 -8.781 -29.750 1.00 34.57 151 GLY E N 1
ATOM 10253 C CA . GLY E 1 151 ? 23.263 -9.957 -30.599 1.00 35.60 151 GLY E CA 1
ATOM 10254 C C . GLY E 1 151 ? 24.187 -11.132 -30.307 1.00 35.54 151 GLY E C 1
ATOM 10255 O O . GLY E 1 151 ? 23.765 -12.274 -30.546 1.00 37.39 151 GLY E O 1
ATOM 10256 N N . ALA E 1 152 ? 25.396 -10.871 -29.800 1.00 36.10 152 ALA E N 1
ATOM 10257 C CA . ALA E 1 152 ? 26.451 -11.881 -29.546 1.00 36.70 152 ALA E CA 1
ATOM 10258 C C . ALA E 1 152 ? 26.407 -12.401 -28.101 1.00 37.45 152 ALA E C 1
ATOM 10259 O O . ALA E 1 152 ? 27.260 -13.250 -27.768 1.00 37.84 152 ALA E O 1
ATOM 10261 N N . LEU E 1 153 ? 25.467 -11.930 -27.272 1.00 36.73 153 LEU E N 1
ATOM 10262 C CA . LEU E 1 153 ? 25.277 -12.438 -25.884 1.00 36.11 153 LEU E CA 1
ATOM 10263 C C . LEU E 1 153 ? 24.851 -13.901 -25.956 1.00 35.75 153 LEU E C 1
ATOM 10264 O O . LEU E 1 153 ? 24.112 -14.290 -26.855 1.00 36.22 153 LEU E O 1
ATOM 10269 N N . PRO E 1 154 ? 25.304 -14.755 -25.015 1.00 36.12 154 PRO E N 1
ATOM 10270 C CA . PRO E 1 154 ? 25.054 -16.193 -25.103 1.00 37.31 154 PRO E CA 1
ATOM 10271 C C . PRO E 1 154 ? 23.570 -16.583 -25.031 1.00 38.46 154 PRO E C 1
ATOM 10272 O O . PRO E 1 154 ? 22.747 -15.760 -24.644 1.00 36.16 154 PRO E O 1
ATOM 10276 N N . ASP E 1 155 ? 23.277 -17.826 -25.434 1.00 41.63 155 ASP E N 1
ATOM 10277 C CA . ASP E 1 155 ? 21.972 -18.513 -25.241 1.00 43.49 155 ASP E CA 1
ATOM 10278 C C . ASP E 1 155 ? 20.875 -17.723 -25.953 1.00 44.44 155 ASP E C 1
ATOM 10279 O O . ASP E 1 155 ? 19.940 -17.241 -25.318 1.00 42.93 155 ASP E O 1
ATOM 10284 N N . PRO E 1 156 ? 20.950 -17.572 -27.297 1.00 46.94 156 PRO E N 1
ATOM 10285 C CA . PRO E 1 156 ? 19.928 -16.837 -28.044 1.00 47.71 156 PRO E CA 1
ATOM 10286 C C . PRO E 1 156 ? 18.549 -17.520 -28.021 1.00 46.59 156 PRO E C 1
ATOM 10287 O O . PRO E 1 156 ? 17.564 -16.829 -28.203 1.00 46.81 156 PRO E O 1
ATOM 10291 N N . GLU E 1 157 ? 18.510 -18.837 -27.783 1.00 47.32 157 GLU E N 1
ATOM 10292 C CA . GLU E 1 157 ? 17.261 -19.649 -27.707 1.00 49.68 157 GLU E CA 1
ATOM 10293 C C . GLU E 1 157 ? 16.411 -19.223 -26.497 1.00 48.01 157 GLU E C 1
ATOM 10294 O O . GLU E 1 157 ? 15.200 -19.511 -26.519 1.00 47.63 157 GLU E O 1
ATOM 10300 N N . LEU E 1 158 ? 17.012 -18.593 -25.477 1.00 45.69 158 LEU E N 1
ATOM 10301 C CA . LEU E 1 158 ? 16.282 -17.968 -24.337 1.00 43.68 158 LEU E CA 1
ATOM 10302 C C . LEU E 1 158 ? 16.062 -16.489 -24.649 1.00 40.55 158 LEU E C 1
ATOM 10303 O O . LEU E 1 158 ? 16.986 -15.685 -24.535 1.00 39.27 158 LEU E O 1
ATOM 10308 N N . PRO E 1 159 ? 14.832 -16.080 -25.037 1.00 37.45 159 PRO E N 1
ATOM 10309 C CA . PRO E 1 159 ? 14.571 -14.694 -25.416 1.00 35.74 159 PRO E CA 1
ATOM 10310 C C . PRO E 1 159 ? 14.505 -13.760 -24.200 1.00 33.79 159 PRO E C 1
ATOM 10311 O O . PRO E 1 159 ? 14.212 -14.223 -23.110 1.00 34.30 159 PRO E O 1
ATOM 10315 N N . TYR E 1 160 ? 14.764 -12.469 -24.416 1.00 31.99 160 TYR E N 1
ATOM 10316 C CA . TYR E 1 160 ? 14.566 -11.403 -23.401 1.00 31.33 160 TYR E CA 1
ATOM 10317 C C . TYR E 1 160 ? 13.069 -11.138 -23.246 1.00 32.05 160 TYR E C 1
ATOM 10318 O O . TYR E 1 160 ? 12.359 -11.068 -24.265 1.00 33.42 160 TYR E O 1
ATOM 10327 N N . ASP E 1 161 ? 12.622 -11.030 -21.993 1.00 31.96 161 ASP E N 1
ATOM 10328 C CA . ASP E 1 161 ? 11.244 -10.641 -21.599 1.00 32.23 161 ASP E CA 1
ATOM 10329 C C . ASP E 1 161 ? 11.219 -9.148 -21.250 1.00 30.74 161 ASP E C 1
ATOM 10330 O O . ASP E 1 161 ? 10.137 -8.544 -21.324 1.00 31.57 161 ASP E O 1
ATOM 10335 N N . LEU E 1 162 ? 12.372 -8.579 -20.891 1.00 29.23 162 LEU E N 1
ATOM 10336 C CA . LEU E 1 162 ? 12.485 -7.220 -20.301 1.00 27.98 162 LEU E CA 1
ATOM 10337 C C . LEU E 1 162 ? 13.852 -6.627 -20.651 1.00 27.72 162 LEU E C 1
ATOM 10338 O O . LEU E 1 162 ? 14.855 -7.360 -20.572 1.00 28.63 162 LEU E O 1
ATOM 10343 N N . ALA E 1 163 ? 13.876 -5.347 -21.023 1.00 26.39 163 ALA E N 1
ATOM 10344 C CA . ALA E 1 163 ? 15.100 -4.578 -21.340 1.00 26.23 163 ALA E CA 1
ATOM 10345 C C . ALA E 1 163 ? 14.992 -3.193 -20.700 1.00 26.06 163 ALA E C 1
ATOM 10346 O O . ALA E 1 163 ? 13.908 -2.581 -20.793 1.00 25.41 163 ALA E O 1
ATOM 10348 N N . ILE E 1 164 ? 16.077 -2.737 -20.067 1.00 25.20 164 ILE E N 1
ATOM 10349 C CA . ILE E 1 164 ? 16.177 -1.407 -19.400 1.00 25.25 164 ILE E CA 1
ATOM 10350 C C . ILE E 1 164 ? 17.217 -0.572 -20.152 1.00 23.93 164 ILE E C 1
ATOM 10351 O O . ILE E 1 164 ? 18.327 -1.085 -20.388 1.00 23.49 164 ILE E O 1
ATOM 10356 N N . PHE E 1 165 ? 16.844 0.651 -20.534 1.00 24.18 165 PHE E N 1
ATOM 10357 C CA . PHE E 1 165 ? 17.757 1.747 -20.943 1.00 24.74 165 PHE E CA 1
ATOM 10358 C C . PHE E 1 165 ? 17.550 2.914 -19.975 1.00 25.13 165 PHE E C 1
ATOM 10359 O O . PHE E 1 165 ? 16.765 3.829 -20.284 1.00 25.96 165 PHE E O 1
ATOM 10367 N N . ARG E 1 166 ? 18.206 2.866 -18.816 1.00 25.17 166 ARG E N 1
ATOM 10368 C CA . ARG E 1 166 ? 18.071 3.911 -17.772 1.00 25.36 166 ARG E CA 1
ATOM 10369 C C . ARG E 1 166 ? 19.194 4.940 -17.954 1.00 25.03 166 ARG E C 1
ATOM 10370 O O . ARG E 1 166 ? 20.265 4.775 -17.346 1.00 26.07 166 ARG E O 1
ATOM 10378 N N . GLY E 1 167 ? 18.915 5.985 -18.738 1.00 25.52 167 GLY E N 1
ATOM 10379 C CA . GLY E 1 167 ? 19.865 7.084 -18.986 1.00 25.42 167 GLY E CA 1
ATOM 10380 C C . GLY E 1 167 ? 21.150 6.624 -19.645 1.00 25.53 167 GLY E C 1
ATOM 10381 O O . GLY E 1 167 ? 22.197 7.183 -19.327 1.00 28.05 167 GLY E O 1
ATOM 10382 N N . SER E 1 168 ? 21.071 5.634 -20.532 1.00 23.75 168 SER E N 1
ATOM 10383 C CA . SER E 1 168 ? 22.276 5.153 -21.250 1.00 24.92 168 SER E CA 1
ATOM 10384 C C . SER E 1 168 ? 22.201 5.611 -22.713 1.00 25.89 168 SER E C 1
ATOM 10385 O O . SER E 1 168 ? 23.232 5.982 -23.272 1.00 27.37 168 SER E O 1
ATOM 10388 N N . LEU E 1 169 ? 20.984 5.582 -23.254 1.00 27.38 169 LEU E N 1
ATOM 10389 C CA . LEU E 1 169 ? 20.560 5.907 -24.646 1.00 29.86 169 LEU E CA 1
ATOM 10390 C C . LEU E 1 169 ? 21.189 7.199 -25.190 1.00 30.36 169 LEU E C 1
ATOM 10391 O O . LEU E 1 169 ? 21.596 7.206 -26.355 1.00 31.35 169 LEU E O 1
ATOM 10396 N N . PHE E 1 170 ? 21.290 8.247 -24.372 1.00 29.56 170 PHE E N 1
ATOM 10397 C CA . PHE E 1 170 ? 21.830 9.560 -24.815 1.00 30.11 170 PHE E CA 1
ATOM 10398 C C . PHE E 1 170 ? 23.277 9.494 -25.334 1.00 31.10 170 PHE E C 1
ATOM 10399 O O . PHE E 1 170 ? 23.619 10.345 -26.157 1.00 32.67 170 PHE E O 1
ATOM 10407 N N . HIS E 1 171 ? 24.098 8.553 -24.861 1.00 29.33 171 HIS E N 1
ATOM 10408 C CA . HIS E 1 171 ? 25.514 8.433 -25.300 1.00 29.37 171 HIS E CA 1
ATOM 10409 C C . HIS E 1 171 ? 25.627 7.823 -26.703 1.00 28.82 171 HIS E C 1
ATOM 10410 O O . HIS E 1 171 ? 26.670 8.006 -27.327 1.00 30.69 171 HIS E O 1
ATOM 10417 N N . PHE E 1 172 ? 24.597 7.115 -27.157 1.00 26.84 172 PHE E N 1
ATOM 10418 C CA . PHE E 1 172 ? 24.662 6.350 -28.428 1.00 27.24 172 PHE E CA 1
ATOM 10419 C C . PHE E 1 172 ? 24.688 7.322 -29.613 1.00 27.68 172 PHE E C 1
ATOM 10420 O O . PHE E 1 172 ? 23.897 8.286 -29.630 1.00 26.07 172 PHE E O 1
ATOM 10428 N N . THR E 1 173 ? 25.547 7.063 -30.601 1.00 27.82 173 THR E N 1
ATOM 10429 C CA . THR E 1 173 ? 25.363 7.614 -31.968 1.00 28.14 173 THR E CA 1
ATOM 10430 C C . THR E 1 173 ? 24.023 7.089 -32.473 1.00 28.37 173 THR E C 1
ATOM 10431 O O . THR E 1 173 ? 23.550 6.048 -32.011 1.00 26.12 173 THR E O 1
ATOM 10435 N N . PRO E 1 174 ? 23.350 7.807 -33.398 1.00 28.22 174 PRO E N 1
ATOM 10436 C CA . PRO E 1 174 ? 22.171 7.266 -34.071 1.00 27.22 174 PRO E CA 1
ATOM 10437 C C . PRO E 1 174 ? 22.376 5.824 -34.558 1.00 25.02 174 PRO E C 1
ATOM 10438 O O . PRO E 1 174 ? 21.465 5.038 -34.401 1.00 24.82 174 PRO E O 1
ATOM 10442 N N . GLN E 1 175 ? 23.559 5.510 -35.100 1.00 25.55 175 GLN E N 1
ATOM 10443 C CA . GLN E 1 175 ? 23.891 4.172 -35.665 1.00 26.73 175 GLN E CA 1
ATOM 10444 C C . GLN E 1 175 ? 23.886 3.117 -34.551 1.00 26.55 175 GLN E C 1
ATOM 10445 O O . GLN E 1 175 ? 23.303 2.037 -34.764 1.00 27.53 175 GLN E O 1
ATOM 10451 N N . VAL E 1 176 ? 24.527 3.407 -33.416 1.00 26.04 176 VAL E N 1
ATOM 10452 C CA . VAL E 1 176 ? 24.590 2.484 -32.243 1.00 26.41 176 VAL E CA 1
ATOM 10453 C C . VAL E 1 176 ? 23.161 2.236 -31.739 1.00 25.82 176 VAL E C 1
ATOM 10454 O O . VAL E 1 176 ? 22.828 1.063 -31.477 1.00 26.88 176 VAL E O 1
ATOM 10458 N N . LEU E 1 177 ? 22.344 3.291 -31.640 1.00 26.05 177 LEU E N 1
ATOM 10459 C CA . LEU E 1 177 ? 20.919 3.194 -31.223 1.00 27.03 177 LEU E CA 1
ATOM 10460 C C . LEU E 1 177 ? 20.172 2.275 -32.196 1.00 26.98 177 LEU E C 1
ATOM 10461 O O . LEU E 1 177 ? 19.411 1.418 -31.725 1.00 27.38 177 LEU E O 1
ATOM 10466 N N . GLN E 1 178 ? 20.392 2.447 -33.505 1.00 29.03 178 GLN E N 1
ATOM 10467 C CA . GLN E 1 178 ? 19.757 1.621 -34.567 1.00 29.06 178 GLN E CA 1
ATOM 10468 C C . GLN E 1 178 ? 20.180 0.155 -34.386 1.00 28.60 178 GLN E C 1
ATOM 10469 O O . GLN E 1 178 ? 19.286 -0.715 -34.338 1.00 28.87 178 GLN E O 1
ATOM 10475 N N . GLU E 1 179 ? 21.485 -0.113 -34.283 1.00 28.75 179 GLU E N 1
ATOM 10476 C CA . GLU E 1 179 ? 22.029 -1.496 -34.180 1.00 30.25 179 GLU E CA 1
ATOM 10477 C C . GLU E 1 179 ? 21.552 -2.139 -32.871 1.00 27.78 179 GLU E C 1
ATOM 10478 O O . GLU E 1 179 ? 21.222 -3.341 -32.896 1.00 30.38 179 GLU E O 1
ATOM 10484 N N . THR E 1 180 ? 21.491 -1.375 -31.777 1.00 26.46 180 THR E N 1
ATOM 10485 C CA . THR E 1 180 ? 21.058 -1.880 -30.447 1.00 25.21 180 THR E CA 1
ATOM 10486 C C . THR E 1 180 ? 19.581 -2.286 -30.512 1.00 26.16 180 THR E C 1
ATOM 10487 O O . THR E 1 180 ? 19.248 -3.383 -30.023 1.00 24.33 180 THR E O 1
ATOM 10491 N N . MET E 1 181 ? 18.731 -1.435 -31.094 1.00 28.68 181 MET E N 1
ATOM 10492 C CA . MET E 1 181 ? 17.263 -1.665 -31.144 1.00 30.45 181 MET E CA 1
ATOM 10493 C C . MET E 1 181 ? 16.954 -2.828 -32.093 1.00 31.12 181 MET E C 1
ATOM 10494 O O . MET E 1 181 ? 16.066 -3.629 -31.752 1.00 32.53 181 MET E O 1
ATOM 10499 N N . GLN E 1 182 ? 17.673 -2.935 -33.214 1.00 33.40 182 GLN E N 1
ATOM 10500 C CA . GLN E 1 182 ? 17.497 -4.032 -34.206 1.00 37.54 182 GLN E CA 1
ATOM 10501 C C . GLN E 1 182 ? 17.920 -5.359 -33.562 1.00 35.77 182 GLN E C 1
ATOM 10502 O O . GLN E 1 182 ? 17.185 -6.350 -33.731 1.00 35.91 182 GLN E O 1
ATOM 10508 N N . SER E 1 183 ? 19.046 -5.370 -32.839 1.00 34.58 183 SER E N 1
ATOM 10509 C CA . SER E 1 183 ? 19.596 -6.570 -32.153 1.00 34.39 183 SER E CA 1
ATOM 10510 C C . SER E 1 183 ? 18.677 -6.991 -31.002 1.00 32.17 183 SER E C 1
ATOM 10511 O O . SER E 1 183 ? 18.455 -8.207 -30.847 1.00 31.32 183 SER E O 1
ATOM 10514 N N . LEU E 1 184 ? 18.173 -6.030 -30.221 1.00 31.30 184 LEU E N 1
ATOM 10515 C CA . LEU E 1 184 ? 17.246 -6.305 -29.090 1.00 30.11 184 LEU E CA 1
ATOM 10516 C C . LEU E 1 184 ? 15.960 -6.928 -29.644 1.00 31.19 184 LEU E C 1
ATOM 10517 O O . LEU E 1 184 ? 15.487 -7.926 -29.065 1.00 28.79 184 LEU E O 1
ATOM 10522 N N . ALA E 1 185 ? 15.430 -6.362 -30.732 1.00 31.58 185 ALA E N 1
ATOM 10523 C CA . ALA E 1 185 ? 14.218 -6.841 -31.439 1.00 33.76 185 ALA E CA 1
ATOM 10524 C C . ALA E 1 185 ? 14.360 -8.330 -31.778 1.00 33.45 185 ALA E C 1
ATOM 10525 O O . ALA E 1 185 ? 13.410 -9.083 -31.506 1.00 35.34 185 ALA E O 1
ATOM 10527 N N . GLN E 1 186 ? 15.506 -8.735 -32.333 1.00 33.97 186 GLN E N 1
ATOM 10528 C CA . GLN E 1 186 ? 15.791 -10.142 -32.732 1.00 37.79 186 GLN E CA 1
ATOM 10529 C C . GLN E 1 186 ? 15.844 -11.056 -31.497 1.00 37.87 186 GLN E C 1
ATOM 10530 O O . GLN E 1 186 ? 15.497 -12.241 -31.646 1.00 40.02 186 GLN E O 1
ATOM 10536 N N . ARG E 1 187 ? 16.252 -10.531 -30.334 1.00 38.52 187 ARG E N 1
ATOM 10537 C CA . ARG E 1 187 ? 16.554 -11.327 -29.110 1.00 39.04 187 ARG E CA 1
ATOM 10538 C C . ARG E 1 187 ? 15.399 -11.263 -28.099 1.00 35.94 187 ARG E C 1
ATOM 10539 O O . ARG E 1 187 ? 15.489 -11.976 -27.083 1.00 36.36 187 ARG E O 1
ATOM 10547 N N . MET E 1 188 ? 14.375 -10.438 -28.342 1.00 35.00 188 MET E N 1
ATOM 10548 C CA . MET E 1 188 ? 13.228 -10.236 -27.411 1.00 34.83 188 MET E CA 1
ATOM 10549 C C . MET E 1 188 ? 11.976 -10.894 -28.001 1.00 35.41 188 MET E C 1
ATOM 10550 O O . MET E 1 188 ? 11.704 -10.674 -29.192 1.00 36.08 188 MET E O 1
ATOM 10555 N N . ARG E 1 189 ? 11.238 -11.658 -27.188 1.00 36.00 189 ARG E N 1
ATOM 10556 C CA . ARG E 1 189 ? 10.003 -12.377 -27.615 1.00 36.54 189 ARG E CA 1
ATOM 10557 C C . ARG E 1 189 ? 8.875 -11.358 -27.792 1.00 35.84 189 ARG E C 1
ATOM 10558 O O . ARG E 1 189 ? 8.948 -10.255 -27.255 1.00 34.12 189 ARG E O 1
ATOM 10566 N N . PRO E 1 190 ? 7.813 -11.669 -28.574 1.00 36.09 190 PRO E N 1
ATOM 10567 C CA . PRO E 1 190 ? 6.672 -10.761 -28.711 1.00 35.61 190 PRO E CA 1
ATOM 10568 C C . PRO E 1 190 ? 6.045 -10.448 -27.345 1.00 35.14 190 PRO E C 1
ATOM 10569 O O . PRO E 1 190 ? 5.852 -11.371 -26.571 1.00 35.37 190 PRO E O 1
ATOM 10573 N N . GLY E 1 191 ? 5.770 -9.167 -27.079 1.00 33.18 191 GLY E N 1
ATOM 10574 C CA . GLY E 1 191 ? 5.161 -8.693 -25.822 1.00 33.57 191 GLY E CA 1
ATOM 10575 C C . GLY E 1 191 ? 6.198 -8.405 -24.750 1.00 33.74 191 GLY E C 1
ATOM 10576 O O . GLY E 1 191 ? 5.791 -7.986 -23.648 1.00 35.97 191 GLY E O 1
ATOM 10577 N N . GLY E 1 192 ? 7.484 -8.630 -25.042 1.00 31.84 192 GLY E N 1
ATOM 10578 C CA . GLY E 1 192 ? 8.604 -8.222 -24.174 1.00 31.02 192 GLY E CA 1
ATOM 10579 C C . GLY E 1 192 ? 8.543 -6.730 -23.899 1.00 30.07 192 GLY E C 1
ATOM 10580 O O . GLY E 1 192 ? 8.097 -5.995 -24.791 1.00 28.84 192 GLY E O 1
ATOM 10581 N N . THR E 1 193 ? 8.943 -6.296 -22.702 1.00 30.25 193 THR E N 1
ATOM 10582 C CA . THR E 1 193 ? 8.821 -4.884 -22.249 1.00 30.16 193 THR E CA 1
ATOM 10583 C C . THR E 1 193 ? 10.186 -4.195 -22.338 1.00 29.39 193 THR E C 1
ATOM 10584 O O . THR E 1 193 ? 11.185 -4.799 -21.919 1.00 31.42 193 THR E O 1
ATOM 10588 N N . VAL E 1 194 ? 10.210 -2.974 -22.872 1.00 28.44 194 VAL E N 1
ATOM 10589 C CA . VAL E 1 194 ? 11.403 -2.080 -22.887 1.00 28.32 194 VAL E CA 1
ATOM 10590 C C . VAL E 1 194 ? 11.066 -0.881 -21.997 1.00 27.38 194 VAL E C 1
ATOM 10591 O O . VAL E 1 194 ? 10.014 -0.266 -22.218 1.00 26.89 194 VAL E O 1
ATOM 10595 N N . VAL E 1 195 ? 11.905 -0.605 -20.998 1.00 26.99 195 VAL E N 1
ATOM 10596 C CA . VAL E 1 195 ? 11.717 0.513 -20.028 1.00 26.97 195 VAL E CA 1
ATOM 10597 C C . VAL E 1 195 ? 12.863 1.502 -20.233 1.00 27.16 195 VAL E C 1
ATOM 10598 O O . VAL E 1 195 ? 14.005 1.173 -19.876 1.00 28.12 195 VAL E O 1
ATOM 10602 N N . ILE E 1 196 ? 12.559 2.665 -20.805 1.00 28.38 196 ILE E N 1
ATOM 10603 C CA . ILE E 1 196 ? 13.564 3.712 -21.146 1.00 29.36 196 ILE E CA 1
ATOM 10604 C C . ILE E 1 196 ? 13.324 4.931 -20.253 1.00 28.74 196 ILE E C 1
ATOM 10605 O O . ILE E 1 196 ? 12.152 5.313 -20.069 1.00 26.88 196 ILE E O 1
ATOM 10610 N N . SER E 1 197 ? 14.402 5.488 -19.700 1.00 29.64 197 SER E N 1
ATOM 10611 C CA . SER E 1 197 ? 14.465 6.869 -19.156 1.00 30.05 197 SER E CA 1
ATOM 10612 C C . SER E 1 197 ? 15.573 7.616 -19.893 1.00 29.88 197 SER E C 1
ATOM 10613 O O . SER E 1 197 ? 16.699 7.087 -19.943 1.00 28.63 197 SER E O 1
ATOM 10616 N N . GLU E 1 198 ? 15.272 8.791 -20.447 1.00 31.29 198 GLU E N 1
ATOM 10617 C CA . GLU E 1 198 ? 16.301 9.592 -21.149 1.00 30.36 198 GLU E CA 1
ATOM 10618 C C . GLU E 1 198 ? 15.950 11.081 -21.141 1.00 30.39 198 GLU E C 1
ATOM 10619 O O . GLU E 1 198 ? 14.752 11.426 -21.146 1.00 30.46 198 GLU E O 1
ATOM 10625 N N . SER E 1 199 ? 16.996 11.910 -21.127 1.00 30.17 199 SER E N 1
ATOM 10626 C CA . SER E 1 199 ? 16.960 13.370 -21.382 1.00 32.58 199 SER E CA 1
ATOM 10627 C C . SER E 1 199 ? 16.841 13.603 -22.890 1.00 34.10 199 SER E C 1
ATOM 10628 O O . SER E 1 199 ? 17.781 13.230 -23.629 1.00 33.32 199 SER E O 1
ATOM 10631 N N . LEU E 1 200 ? 15.721 14.183 -23.322 1.00 35.30 200 LEU E N 1
ATOM 10632 C CA . LEU E 1 200 ? 15.398 14.424 -24.750 1.00 34.70 200 LEU E CA 1
ATOM 10633 C C . LEU E 1 200 ? 15.014 15.894 -24.928 1.00 35.84 200 LEU E C 1
ATOM 10634 O O . LEU E 1 200 ? 14.313 16.432 -24.050 1.00 36.92 200 LEU E O 1
ATOM 10639 N N . TYR E 1 201 ? 15.470 16.507 -26.022 1.00 37.57 201 TYR E N 1
ATOM 10640 C CA . TYR E 1 201 ? 15.248 17.938 -26.354 1.00 38.58 201 TYR E CA 1
ATOM 10641 C C . TYR E 1 201 ? 13.893 18.087 -27.055 1.00 40.31 201 TYR E C 1
ATOM 10642 O O . TYR E 1 201 ? 13.523 17.205 -27.858 1.00 42.34 201 TYR E O 1
ATOM 10651 N N . LYS E 1 202 ? 13.177 19.172 -26.739 1.00 41.94 202 LYS E N 1
ATOM 10652 C CA . LYS E 1 202 ? 11.809 19.465 -27.240 1.00 44.70 202 LYS E CA 1
ATOM 10653 C C . LYS E 1 202 ? 11.869 20.636 -28.230 1.00 48.25 202 LYS E C 1
ATOM 10654 O O . LYS E 1 202 ? 10.825 21.281 -28.443 1.00 50.87 202 LYS E O 1
ATOM 10660 N N . VAL E 1 203 ? 13.044 20.884 -28.821 1.00 49.50 203 VAL E N 1
ATOM 10661 C CA . VAL E 1 203 ? 13.275 21.936 -29.856 1.00 50.50 203 VAL E CA 1
ATOM 10662 C C . VAL E 1 203 ? 14.064 21.322 -31.016 1.00 52.26 203 VAL E C 1
ATOM 10663 O O . VAL E 1 203 ? 14.671 20.248 -30.819 1.00 51.49 203 VAL E O 1
ATOM 10667 N N . ASP E 1 204 ? 14.054 21.995 -32.171 1.00 54.26 204 ASP E N 1
ATOM 10668 C CA . ASP E 1 204 ? 14.852 21.631 -33.372 1.00 57.25 204 ASP E CA 1
ATOM 10669 C C . ASP E 1 204 ? 16.340 21.707 -33.009 1.00 58.20 204 ASP E C 1
ATOM 10670 O O . ASP E 1 204 ? 16.793 22.795 -32.596 1.00 62.19 204 ASP E O 1
ATOM 10675 N N . LEU E 1 205 ? 17.066 20.594 -33.167 1.00 55.17 205 LEU E N 1
ATOM 10676 C CA . LEU E 1 205 ? 18.455 20.416 -32.661 1.00 56.78 205 LEU E CA 1
ATOM 10677 C C . LEU E 1 205 ? 19.476 21.070 -33.600 1.00 61.18 205 LEU E C 1
ATOM 10678 O O . LEU E 1 205 ? 20.543 21.480 -33.087 1.00 60.47 205 LEU E O 1
ATOM 10683 N N . ALA E 1 206 ? 19.179 21.149 -34.905 1.00 62.99 206 ALA E N 1
ATOM 10684 C CA . ALA E 1 206 ? 19.999 21.864 -35.912 1.00 64.48 206 ALA E CA 1
ATOM 10685 C C . ALA E 1 206 ? 20.155 23.328 -35.478 1.00 70.69 206 ALA E C 1
ATOM 10686 O O . ALA E 1 206 ? 21.301 23.823 -35.471 1.00 72.75 206 ALA E O 1
ATOM 10688 N N . THR E 1 207 ? 19.045 23.971 -35.095 1.00 75.33 207 THR E N 1
ATOM 10689 C CA . THR E 1 207 ? 18.971 25.412 -34.719 1.00 77.71 207 THR E CA 1
ATOM 10690 C C . THR E 1 207 ? 19.560 25.624 -33.316 1.00 81.95 207 THR E C 1
ATOM 10691 O O . THR E 1 207 ? 20.136 26.706 -33.085 1.00 85.71 207 THR E O 1
ATOM 10695 N N . TYR E 1 208 ? 19.417 24.642 -32.417 1.00 80.55 208 TYR E N 1
ATOM 10696 C CA . TYR E 1 208 ? 19.949 24.667 -31.026 1.00 81.63 208 TYR E CA 1
ATOM 10697 C C . TYR E 1 208 ? 21.486 24.689 -31.067 1.00 82.58 208 TYR E C 1
ATOM 10698 O O . TYR E 1 208 ? 22.099 25.277 -30.153 1.00 79.89 208 TYR E O 1
ATOM 10707 N N . GLN E 1 209 ? 22.082 24.076 -32.099 1.00 84.68 209 GLN E N 1
ATOM 10708 C CA . GLN E 1 209 ? 23.540 24.121 -32.396 1.00 85.66 209 GLN E CA 1
ATOM 10709 C C . GLN E 1 209 ? 23.770 24.963 -33.657 1.00 81.13 209 GLN E C 1
ATOM 10710 O O . GLN E 1 209 ? 24.200 26.122 -33.498 1.00 76.88 209 GLN E O 1
ATOM 10716 N N . ALA E 1 220 ? 31.065 14.452 -20.757 1.00 71.87 220 ALA E N 1
ATOM 10717 C CA . ALA E 1 220 ? 29.626 14.597 -21.082 1.00 69.00 220 ALA E CA 1
ATOM 10718 C C . ALA E 1 220 ? 29.200 13.428 -21.975 1.00 68.67 220 ALA E C 1
ATOM 10719 O O . ALA E 1 220 ? 28.428 12.569 -21.500 1.00 60.19 220 ALA E O 1
ATOM 10721 N N . SER E 1 221 ? 29.715 13.397 -23.209 1.00 70.36 221 SER E N 1
ATOM 10722 C CA . SER E 1 221 ? 29.532 12.308 -24.204 1.00 65.93 221 SER E CA 1
ATOM 10723 C C . SER E 1 221 ? 28.074 12.248 -24.676 1.00 63.04 221 SER E C 1
ATOM 10724 O O . SER E 1 221 ? 27.540 11.126 -24.793 1.00 61.34 221 SER E O 1
ATOM 10727 N N . GLY E 1 222 ? 27.463 13.404 -24.954 1.00 59.59 222 GLY E N 1
ATOM 10728 C CA . GLY E 1 222 ? 26.070 13.502 -25.432 1.00 57.06 222 GLY E CA 1
ATOM 10729 C C . GLY E 1 222 ? 25.985 13.582 -26.947 1.00 51.71 222 GLY E C 1
ATOM 10730 O O . GLY E 1 222 ? 26.719 14.400 -27.533 1.00 56.58 222 GLY E O 1
ATOM 10731 N N . HIS E 1 223 ? 25.144 12.733 -27.551 1.00 45.58 223 HIS E N 1
ATOM 10732 C CA . HIS E 1 223 ? 24.551 12.897 -28.909 1.00 41.65 223 HIS E CA 1
ATOM 10733 C C . HIS E 1 223 ? 23.059 13.186 -28.739 1.00 36.73 223 HIS E C 1
ATOM 10734 O O . HIS E 1 223 ? 22.310 12.235 -28.432 1.00 34.50 223 HIS E O 1
ATOM 10741 N N . ARG E 1 224 ? 22.651 14.443 -28.924 1.00 36.10 224 ARG E N 1
ATOM 10742 C CA . ARG E 1 224 ? 21.306 14.935 -28.530 1.00 35.98 224 ARG E CA 1
ATOM 10743 C C . ARG E 1 224 ? 20.234 14.194 -29.332 1.00 33.88 224 ARG E C 1
ATOM 10744 O O . ARG E 1 224 ? 20.475 13.880 -30.518 1.00 33.89 224 ARG E O 1
ATOM 10752 N N . LYS E 1 225 ? 19.106 13.911 -28.679 1.00 33.71 225 LYS E N 1
ATOM 10753 C CA . LYS E 1 225 ? 17.941 13.211 -29.273 1.00 34.04 225 LYS E CA 1
ATOM 10754 C C . LYS E 1 225 ? 16.657 13.913 -28.822 1.00 35.99 225 LYS E C 1
ATOM 10755 O O . LYS E 1 225 ? 16.719 14.748 -27.889 1.00 38.21 225 LYS E O 1
ATOM 10761 N N . THR E 1 226 ? 15.546 13.579 -29.478 1.00 36.83 226 THR E N 1
ATOM 10762 C CA . THR E 1 226 ? 14.200 14.159 -29.244 1.00 35.54 226 THR E CA 1
ATOM 10763 C C . THR E 1 226 ? 13.238 13.023 -28.913 1.00 33.73 226 THR E C 1
ATOM 10764 O O . THR E 1 226 ? 13.544 11.858 -29.163 1.00 31.98 226 THR E O 1
ATOM 10768 N N . PRO E 1 227 ? 12.052 13.324 -28.340 1.00 34.66 227 PRO E N 1
ATOM 10769 C CA . PRO E 1 227 ? 11.019 12.308 -28.151 1.00 36.24 227 PRO E CA 1
ATOM 10770 C C . PRO E 1 227 ? 10.643 11.623 -29.476 1.00 36.03 227 PRO E C 1
ATOM 10771 O O . PRO E 1 227 ? 10.450 10.424 -29.472 1.00 37.27 227 PRO E O 1
ATOM 10775 N N . ASP E 1 228 ? 10.569 12.389 -30.570 1.00 37.84 228 ASP E N 1
ATOM 10776 C CA . ASP E 1 228 ? 10.186 11.876 -31.915 1.00 36.58 228 ASP E CA 1
ATOM 10777 C C . ASP E 1 228 ? 11.306 10.982 -32.465 1.00 32.97 228 ASP E C 1
ATOM 10778 O O . ASP E 1 228 ? 10.976 9.891 -32.970 1.00 33.82 228 ASP E O 1
ATOM 10783 N N . SER E 1 229 ? 12.572 11.406 -32.369 1.00 32.41 229 SER E N 1
ATOM 10784 C CA . SER E 1 229 ? 13.742 10.609 -32.834 1.00 32.98 229 SER E CA 1
ATOM 10785 C C . SER E 1 229 ? 13.766 9.252 -32.110 1.00 31.71 229 SER E C 1
ATOM 10786 O O . SER E 1 229 ? 13.966 8.227 -32.789 1.00 31.46 229 SER E O 1
ATOM 10789 N N . LEU E 1 230 ? 13.546 9.228 -30.791 1.00 31.53 230 LEU E N 1
ATOM 10790 C CA . LEU E 1 230 ? 13.520 7.964 -30.002 1.00 31.53 230 LEU E CA 1
ATOM 10791 C C . LEU E 1 230 ? 12.309 7.124 -30.427 1.00 31.50 230 LEU E C 1
ATOM 10792 O O . LEU E 1 230 ? 12.486 5.906 -30.648 1.00 29.94 230 LEU E O 1
ATOM 10797 N N . HIS E 1 231 ? 11.133 7.754 -30.528 1.00 32.76 231 HIS E N 1
ATOM 10798 C CA . HIS E 1 231 ? 9.846 7.108 -30.904 1.00 35.07 231 HIS E CA 1
ATOM 10799 C C . HIS E 1 231 ? 10.022 6.374 -32.237 1.00 34.71 231 HIS E C 1
ATOM 10800 O O . HIS E 1 231 ? 9.630 5.192 -32.326 1.00 35.14 231 HIS E O 1
ATOM 10807 N N . LYS E 1 232 ? 10.611 7.061 -33.218 1.00 35.33 232 LYS E N 1
ATOM 10808 C CA . LYS E 1 232 ? 10.861 6.546 -34.591 1.00 37.76 232 LYS E CA 1
ATOM 10809 C C . LYS E 1 232 ? 11.823 5.352 -34.512 1.00 34.79 232 LYS E C 1
ATOM 10810 O O . LYS E 1 232 ? 11.526 4.316 -35.145 1.00 32.60 232 LYS E O 1
ATOM 10816 N N . ALA E 1 233 ? 12.916 5.480 -33.750 1.00 32.23 233 ALA E N 1
ATOM 10817 C CA . ALA E 1 233 ? 13.948 4.428 -33.578 1.00 33.59 233 ALA E CA 1
ATOM 10818 C C . ALA E 1 233 ? 13.299 3.147 -33.039 1.00 32.87 233 ALA E C 1
ATOM 10819 O O . ALA E 1 233 ? 13.670 2.055 -33.519 1.00 32.29 233 ALA E O 1
ATOM 10821 N N . LEU E 1 234 ? 12.360 3.279 -32.094 1.00 32.34 234 LEU E N 1
ATOM 10822 C CA . LEU E 1 234 ? 11.605 2.138 -31.508 1.00 32.72 234 LEU E CA 1
ATOM 10823 C C . LEU E 1 234 ? 10.691 1.526 -32.579 1.00 32.60 234 LEU E C 1
ATOM 10824 O O . LEU E 1 234 ? 10.818 0.314 -32.831 1.00 30.82 234 LEU E O 1
ATOM 10829 N N . GLU E 1 235 ? 9.827 2.331 -33.203 1.00 33.82 235 GLU E N 1
ATOM 10830 C CA . GLU E 1 235 ? 8.802 1.846 -34.169 1.00 38.21 235 GLU E CA 1
ATOM 10831 C C . GLU E 1 235 ? 9.478 1.300 -35.433 1.00 36.16 235 GLU E C 1
ATOM 10832 O O . GLU E 1 235 ? 8.965 0.302 -35.971 1.00 36.45 235 GLU E O 1
ATOM 10838 N N . ASP E 1 236 ? 10.601 1.885 -35.862 1.00 36.30 236 ASP E N 1
ATOM 10839 C CA . ASP E 1 236 ? 11.373 1.416 -37.048 1.00 37.28 236 ASP E CA 1
ATOM 10840 C C . ASP E 1 236 ? 11.936 0.010 -36.801 1.00 36.47 236 ASP E C 1
ATOM 10841 O O . ASP E 1 236 ? 12.243 -0.665 -37.799 1.00 36.91 236 ASP E O 1
ATOM 10846 N N . ASN E 1 237 ? 12.072 -0.419 -35.540 1.00 35.08 237 ASN E N 1
ATOM 10847 C CA . ASN E 1 237 ? 12.804 -1.660 -35.168 1.00 34.95 237 ASN E CA 1
ATOM 10848 C C . ASN E 1 237 ? 11.879 -2.671 -34.475 1.00 34.47 237 ASN E C 1
ATOM 10849 O O . ASN E 1 237 ? 12.409 -3.585 -33.825 1.00 34.29 237 ASN E O 1
ATOM 10854 N N . GLY E 1 238 ? 10.557 -2.532 -34.623 1.00 34.06 238 GLY E N 1
ATOM 10855 C CA . GLY E 1 238 ? 9.575 -3.574 -34.259 1.00 35.56 238 GLY E CA 1
ATOM 10856 C C . GLY E 1 238 ? 9.078 -3.470 -32.824 1.00 36.11 238 GLY E C 1
ATOM 10857 O O . GLY E 1 238 ? 8.713 -4.518 -32.267 1.00 39.38 238 GLY E O 1
ATOM 10858 N N . PHE E 1 239 ? 9.036 -2.261 -32.253 1.00 36.38 239 PHE E N 1
ATOM 10859 C CA . PHE E 1 239 ? 8.526 -1.982 -30.883 1.00 36.58 239 PHE E CA 1
ATOM 10860 C C . PHE E 1 239 ? 7.348 -1.006 -30.960 1.00 38.24 239 PHE E C 1
ATOM 10861 O O . PHE E 1 239 ? 7.508 0.052 -31.593 1.00 39.29 239 PHE E O 1
ATOM 10869 N N . ASP E 1 240 ? 6.217 -1.357 -30.334 1.00 38.25 240 ASP E N 1
ATOM 10870 C CA . ASP E 1 240 ? 5.075 -0.437 -30.073 1.00 38.90 240 ASP E CA 1
ATOM 10871 C C . ASP E 1 240 ? 5.374 0.371 -28.809 1.00 36.76 240 ASP E C 1
ATOM 10872 O O . ASP E 1 240 ? 5.621 -0.263 -27.767 1.00 40.30 240 ASP E O 1
ATOM 10877 N N . VAL E 1 241 ? 5.343 1.703 -28.900 1.00 33.59 241 VAL E N 1
ATOM 10878 C CA . VAL E 1 241 ? 5.386 2.629 -27.730 1.00 35.09 241 VAL E CA 1
ATOM 10879 C C . VAL E 1 241 ? 4.000 2.591 -27.077 1.00 37.29 241 VAL E C 1
ATOM 10880 O O . VAL E 1 241 ? 3.040 3.033 -27.735 1.00 41.87 241 VAL E O 1
ATOM 10884 N N . ILE E 1 242 ? 3.895 2.063 -25.852 1.00 37.19 242 ILE E N 1
ATOM 10885 C CA . ILE E 1 242 ? 2.599 1.903 -25.121 1.00 35.91 242 ILE E CA 1
ATOM 10886 C C . ILE E 1 242 ? 2.462 2.986 -24.041 1.00 35.03 242 ILE E C 1
ATOM 10887 O O . ILE E 1 242 ? 1.341 3.163 -23.546 1.00 35.12 242 ILE E O 1
ATOM 10892 N N . ASP E 1 243 ? 3.548 3.675 -23.682 1.00 35.74 243 ASP E N 1
ATOM 10893 C CA . ASP E 1 243 ? 3.507 4.845 -22.764 1.00 36.73 243 ASP E CA 1
ATOM 10894 C C . ASP E 1 243 ? 4.686 5.770 -23.068 1.00 34.66 243 ASP E C 1
ATOM 10895 O O . ASP E 1 243 ? 5.818 5.272 -23.222 1.00 34.73 243 ASP E O 1
ATOM 10900 N N . ARG E 1 244 ? 4.406 7.070 -23.131 1.00 34.68 244 ARG E N 1
ATOM 10901 C CA . ARG E 1 244 ? 5.372 8.145 -23.469 1.00 38.24 244 ARG E CA 1
ATOM 10902 C C . ARG E 1 244 ? 4.962 9.389 -22.680 1.00 38.06 244 ARG E C 1
ATOM 10903 O O . ARG E 1 244 ? 3.839 9.876 -22.909 1.00 38.52 244 ARG E O 1
ATOM 10911 N N . ARG E 1 245 ? 5.814 9.862 -21.768 1.00 36.73 245 ARG E N 1
ATOM 10912 C CA . ARG E 1 245 ? 5.513 11.061 -20.943 1.00 36.50 245 ARG E CA 1
ATOM 10913 C C . ARG E 1 245 ? 6.796 11.654 -20.365 1.00 34.52 245 ARG E C 1
ATOM 10914 O O . ARG E 1 245 ? 7.813 10.938 -20.291 1.00 33.56 245 ARG E O 1
ATOM 10922 N N . ILE E 1 246 ? 6.714 12.920 -19.956 1.00 34.96 246 ILE E N 1
ATOM 10923 C CA . ILE E 1 246 ? 7.745 13.600 -19.123 1.00 35.82 246 ILE E CA 1
ATOM 10924 C C . ILE E 1 246 ? 7.759 12.901 -17.759 1.00 36.37 246 ILE E C 1
ATOM 10925 O O . ILE E 1 246 ? 6.681 12.756 -17.157 1.00 37.34 246 ILE E O 1
ATOM 10930 N N . THR E 1 247 ? 8.934 12.438 -17.333 1.00 36.87 247 THR E N 1
ATOM 10931 C CA . THR E 1 247 ? 9.192 11.810 -16.010 1.00 38.00 247 THR E CA 1
ATOM 10932 C C . THR E 1 247 ? 10.703 11.704 -15.821 1.00 37.63 247 THR E C 1
ATOM 10933 O O . THR E 1 247 ? 11.402 11.277 -16.739 1.00 37.82 247 THR E O 1
ATOM 10937 N N . PRO E 1 248 ? 11.263 12.143 -14.669 1.00 37.55 248 PRO E N 1
ATOM 10938 C CA . PRO E 1 248 ? 10.535 12.964 -13.698 1.00 38.83 248 PRO E CA 1
ATOM 10939 C C . PRO E 1 248 ? 10.201 14.347 -14.281 1.00 39.08 248 PRO E C 1
ATOM 10940 O O . PRO E 1 248 ? 10.624 14.631 -15.387 1.00 39.56 248 PRO E O 1
ATOM 10944 N N . SER E 1 249 ? 9.459 15.167 -13.532 1.00 39.82 249 SER E N 1
ATOM 10945 C CA . SER E 1 249 ? 9.107 16.562 -13.909 1.00 40.52 249 SER E CA 1
ATOM 10946 C C . SER E 1 249 ? 10.394 17.377 -14.048 1.00 38.97 249 SER E C 1
ATOM 10947 O O . SER E 1 249 ? 11.397 17.003 -13.409 1.00 38.17 249 SER E O 1
ATOM 10950 N N . ASN E 1 250 ? 10.357 18.452 -14.839 1.00 38.42 250 ASN E N 1
ATOM 10951 C CA . ASN E 1 250 ? 11.503 19.384 -15.015 1.00 40.91 250 ASN E CA 1
ATOM 10952 C C . ASN E 1 250 ? 11.945 19.877 -13.631 1.00 42.65 250 ASN E C 1
ATOM 10953 O O . ASN E 1 250 ? 13.168 19.938 -13.405 1.00 39.38 250 ASN E O 1
ATOM 10958 N N . GLU E 1 251 ? 10.989 20.168 -12.735 1.00 47.23 251 GLU E N 1
ATOM 10959 C CA . GLU E 1 251 ? 11.239 20.636 -11.340 1.00 50.62 251 GLU E CA 1
ATOM 10960 C C . GLU E 1 251 ? 12.095 19.609 -10.588 1.00 46.36 251 GLU E C 1
ATOM 10961 O O . GLU E 1 251 ? 13.102 20.022 -9.976 1.00 46.28 251 GLU E O 1
ATOM 10967 N N . GLU E 1 252 ? 11.698 18.331 -10.623 1.00 45.42 252 GLU E N 1
ATOM 10968 C CA . GLU E 1 252 ? 12.378 17.211 -9.911 1.00 44.93 252 GLU E CA 1
ATOM 10969 C C . GLU E 1 252 ? 13.794 17.004 -10.467 1.00 42.31 252 GLU E C 1
ATOM 10970 O O . GLU E 1 252 ? 14.691 16.688 -9.667 1.00 46.50 252 GLU E O 1
ATOM 10976 N N . VAL E 1 253 ? 13.991 17.137 -11.783 1.00 38.75 253 VAL E N 1
ATOM 10977 C CA . VAL E 1 253 ? 15.311 16.873 -12.433 1.00 38.88 253 VAL E CA 1
ATOM 10978 C C . VAL E 1 253 ? 16.275 18.002 -12.051 1.00 37.46 253 VAL E C 1
ATOM 10979 O O . VAL E 1 253 ? 17.448 17.693 -11.769 1.00 36.80 253 VAL E O 1
ATOM 10983 N N . ILE E 1 254 ? 15.795 19.251 -12.036 1.00 37.55 254 ILE E N 1
ATOM 10984 C CA . ILE E 1 254 ? 16.568 20.444 -11.573 1.00 38.12 254 ILE E CA 1
ATOM 10985 C C . ILE E 1 254 ? 16.974 20.216 -10.112 1.00 39.82 254 ILE E C 1
ATOM 10986 O O . ILE E 1 254 ? 18.142 20.499 -9.775 1.00 42.38 254 ILE E O 1
ATOM 10991 N N . ARG E 1 255 ? 16.040 19.728 -9.286 1.00 41.50 255 ARG E N 1
ATOM 10992 C CA . ARG E 1 255 ? 16.269 19.408 -7.849 1.00 41.94 255 ARG E CA 1
ATOM 10993 C C . ARG E 1 255 ? 17.387 18.367 -7.736 1.00 39.25 255 ARG E C 1
ATOM 10994 O O . ARG E 1 255 ? 18.306 18.580 -6.932 1.00 39.55 255 ARG E O 1
ATOM 11002 N N . TRP E 1 256 ? 17.309 17.297 -8.533 1.00 38.01 256 TRP E N 1
ATOM 11003 C CA . TRP E 1 256 ? 18.275 16.165 -8.540 1.00 36.60 256 TRP E CA 1
ATOM 11004 C C . TRP E 1 256 ? 19.675 16.678 -8.898 1.00 38.01 256 TRP E C 1
ATOM 11005 O O . TRP E 1 256 ? 20.640 16.288 -8.207 1.00 37.72 256 TRP E O 1
ATOM 11016 N N . TYR E 1 257 ? 19.780 17.527 -9.926 1.00 38.25 257 TYR E N 1
ATOM 11017 C CA . TYR E 1 257 ? 21.050 18.179 -10.347 1.00 40.60 257 TYR E CA 1
ATOM 11018 C C . TYR E 1 257 ? 21.558 19.085 -9.219 1.00 42.63 257 TYR E C 1
ATOM 11019 O O . TYR E 1 257 ? 22.789 19.147 -9.023 1.00 43.79 257 TYR E O 1
ATOM 11028 N N . GLY E 1 258 ? 20.639 19.759 -8.514 1.00 42.40 258 GLY E N 1
ATOM 11029 C CA . GLY E 1 258 ? 20.934 20.594 -7.333 1.00 42.44 258 GLY E CA 1
ATOM 11030 C C . GLY E 1 258 ? 21.684 19.814 -6.266 1.00 43.47 258 GLY E C 1
ATOM 11031 O O . GLY E 1 258 ? 22.731 20.309 -5.801 1.00 45.07 258 GLY E O 1
ATOM 11032 N N . LEU E 1 259 ? 21.177 18.630 -5.900 1.00 44.33 259 LEU E N 1
ATOM 11033 C CA . LEU E 1 259 ? 21.768 17.743 -4.859 1.00 43.13 259 LEU E CA 1
ATOM 11034 C C . LEU E 1 259 ? 23.138 17.246 -5.335 1.00 42.45 259 LEU E C 1
ATOM 11035 O O . LEU E 1 259 ? 24.076 17.266 -4.523 1.00 41.56 259 LEU E O 1
ATOM 11040 N N . VAL E 1 260 ? 23.252 16.830 -6.601 1.00 41.83 260 VAL E N 1
ATOM 11041 C CA . VAL E 1 260 ? 24.541 16.370 -7.202 1.00 42.42 260 VAL E CA 1
ATOM 11042 C C . VAL E 1 260 ? 25.549 17.524 -7.139 1.00 42.82 260 VAL E C 1
ATOM 11043 O O . VAL E 1 260 ? 26.697 17.273 -6.725 1.00 41.82 260 VAL E O 1
ATOM 11047 N N . LYS E 1 261 ? 25.134 18.739 -7.514 1.00 43.62 261 LYS E N 1
ATOM 11048 C CA . LYS E 1 261 ? 26.009 19.944 -7.494 1.00 46.35 261 LYS E CA 1
ATOM 11049 C C . LYS E 1 261 ? 26.473 20.216 -6.057 1.00 46.87 261 LYS E C 1
ATOM 11050 O O . LYS E 1 261 ? 27.667 20.516 -5.880 1.00 48.41 261 LYS E O 1
ATOM 11056 N N . ASP E 1 262 ? 25.569 20.117 -5.075 1.00 46.42 262 ASP E N 1
ATOM 11057 C CA . ASP E 1 262 ? 25.876 20.360 -3.636 1.00 47.97 262 ASP E CA 1
ATOM 11058 C C . ASP E 1 262 ? 26.974 19.387 -3.180 1.00 45.63 262 ASP E C 1
ATOM 11059 O O . ASP E 1 262 ? 27.896 19.839 -2.477 1.00 47.67 262 ASP E O 1
ATOM 11064 N N . ASN E 1 263 ? 26.886 18.111 -3.578 1.00 45.29 263 ASN E N 1
ATOM 11065 C CA . ASN E 1 263 ? 27.892 17.059 -3.257 1.00 44.59 263 ASN E CA 1
ATOM 11066 C C . ASN E 1 263 ? 29.225 17.380 -3.950 1.00 45.64 263 ASN E C 1
ATOM 11067 O O . ASN E 1 263 ? 30.274 17.140 -3.325 1.00 46.27 263 ASN E O 1
ATOM 11072 N N . LEU E 1 264 ? 29.193 17.882 -5.191 1.00 47.56 264 LEU E N 1
ATOM 11073 C CA . LEU E 1 264 ? 30.411 18.307 -5.936 1.00 46.64 264 LEU E CA 1
ATOM 11074 C C . LEU E 1 264 ? 31.069 19.482 -5.200 1.00 47.44 264 LEU E C 1
ATOM 11075 O O . LEU E 1 264 ? 32.300 19.439 -5.021 1.00 46.06 264 LEU E O 1
ATOM 11080 N N . ASP E 1 265 ? 30.277 20.478 -4.783 1.00 49.51 265 ASP E N 1
ATOM 11081 C CA . ASP E 1 265 ? 30.746 21.683 -4.040 1.00 52.76 265 ASP E CA 1
ATOM 11082 C C . ASP E 1 265 ? 31.400 21.261 -2.718 1.00 53.86 265 ASP E C 1
ATOM 11083 O O . ASP E 1 265 ? 32.406 21.891 -2.331 1.00 55.60 265 ASP E O 1
ATOM 11088 N N . ALA E 1 266 ? 30.846 20.244 -2.050 1.00 51.80 266 ALA E N 1
ATOM 11089 C CA . ALA E 1 266 ? 31.321 19.740 -0.740 1.00 52.01 266 ALA E CA 1
ATOM 11090 C C . ALA E 1 266 ? 32.659 19.006 -0.911 1.00 51.71 266 ALA E C 1
ATOM 11091 O O . ALA E 1 266 ? 33.606 19.355 -0.190 1.00 51.52 266 ALA E O 1
ATOM 11093 N N . HIS E 1 267 ? 32.742 18.050 -1.844 1.00 51.60 267 HIS E N 1
ATOM 11094 C CA . HIS E 1 267 ? 33.867 17.078 -1.960 1.00 54.71 267 HIS E CA 1
ATOM 11095 C C . HIS E 1 267 ? 34.876 17.488 -3.045 1.00 58.06 267 HIS E C 1
ATOM 11096 O O . HIS E 1 267 ? 36.052 17.100 -2.906 1.00 61.02 267 HIS E O 1
ATOM 11103 N N . TYR E 1 268 ? 34.450 18.219 -4.083 1.00 59.96 268 TYR E N 1
ATOM 11104 C CA . TYR E 1 268 ? 35.305 18.639 -5.228 1.00 64.71 268 TYR E CA 1
ATOM 11105 C C . TYR E 1 268 ? 35.113 20.132 -5.481 1.00 68.47 268 TYR E C 1
ATOM 11106 O O . TYR E 1 268 ? 34.629 20.537 -6.537 1.00 69.65 268 TYR E O 1
ATOM 11115 N N . PRO E 1 269 ? 35.501 20.991 -4.509 1.00 70.02 269 PRO E N 1
ATOM 11116 C CA . PRO E 1 269 ? 35.285 22.434 -4.615 1.00 72.57 269 PRO E CA 1
ATOM 11117 C C . PRO E 1 269 ? 36.188 23.100 -5.666 1.00 78.40 269 PRO E C 1
ATOM 11118 O O . PRO E 1 269 ? 35.706 23.966 -6.375 1.00 85.23 269 PRO E O 1
ATOM 11122 N N . ASP E 1 270 ? 37.451 22.666 -5.754 1.00 82.05 270 ASP E N 1
ATOM 11123 C CA . ASP E 1 270 ? 38.497 23.276 -6.621 1.00 84.73 270 ASP E CA 1
ATOM 11124 C C . ASP E 1 270 ? 38.510 22.603 -8.000 1.00 84.57 270 ASP E C 1
ATOM 11125 O O . ASP E 1 270 ? 39.458 22.867 -8.762 1.00 83.39 270 ASP E O 1
ATOM 11130 N N . SER E 1 271 ? 37.502 21.779 -8.313 1.00 85.38 271 SER E N 1
ATOM 11131 C CA . SER E 1 271 ? 37.319 21.105 -9.627 1.00 86.53 271 SER E CA 1
ATOM 11132 C C . SER E 1 271 ? 38.639 20.469 -10.090 1.00 83.66 271 SER E C 1
ATOM 11133 O O . SER E 1 271 ? 39.073 20.754 -11.227 1.00 81.24 271 SER E O 1
ATOM 11136 N N . ARG E 1 272 ? 39.251 19.644 -9.231 1.00 83.32 272 ARG E N 1
ATOM 11137 C CA . ARG E 1 272 ? 40.486 18.865 -9.528 1.00 81.69 272 ARG E CA 1
ATOM 11138 C C . ARG E 1 272 ? 40.217 17.927 -10.712 1.00 74.16 272 ARG E C 1
ATOM 11139 O O . ARG E 1 272 ? 40.956 18.000 -11.715 1.00 71.82 272 ARG E O 1
ATOM 11147 N N . ASN E 1 273 ? 39.177 17.098 -10.583 1.00 69.57 273 ASN E N 1
ATOM 11148 C CA . ASN E 1 273 ? 38.817 15.991 -11.509 1.00 64.60 273 ASN E CA 1
ATOM 11149 C C . ASN E 1 273 ? 38.053 16.562 -12.703 1.00 62.28 273 ASN E C 1
ATOM 11150 O O . ASN E 1 273 ? 37.013 17.189 -12.518 1.00 61.61 273 ASN E O 1
ATOM 11155 N N . PRO E 1 274 ? 38.527 16.359 -13.958 1.00 62.15 274 PRO E N 1
ATOM 11156 C CA . PRO E 1 274 ? 37.853 16.915 -15.135 1.00 59.86 274 PRO E CA 1
ATOM 11157 C C . PRO E 1 274 ? 36.439 16.357 -15.374 1.00 54.66 274 PRO E C 1
ATOM 11158 O O . PRO E 1 274 ? 35.607 17.103 -15.852 1.00 56.69 274 PRO E O 1
ATOM 11162 N N . ASN E 1 275 ? 36.197 15.086 -15.039 1.00 50.31 275 ASN E N 1
ATOM 11163 C CA . ASN E 1 275 ? 34.867 14.430 -15.177 1.00 49.20 275 ASN E CA 1
ATOM 11164 C C . ASN E 1 275 ? 33.865 15.090 -14.220 1.00 47.46 275 ASN E C 1
ATOM 11165 O O . ASN E 1 275 ? 32.694 15.248 -14.619 1.00 43.60 275 ASN E O 1
ATOM 11170 N N . PHE E 1 276 ? 34.303 15.471 -13.015 1.00 47.23 276 PHE E N 1
ATOM 11171 C CA . PHE E 1 276 ? 33.447 16.109 -11.978 1.00 46.83 276 PHE E CA 1
ATOM 11172 C C . PHE E 1 276 ? 33.294 17.608 -12.276 1.00 47.13 276 PHE E C 1
ATOM 11173 O O . PHE E 1 276 ? 32.235 18.160 -11.931 1.00 51.32 276 PHE E O 1
ATOM 11181 N N . SER E 1 277 ? 34.295 18.239 -12.903 1.00 48.83 277 SER E N 1
ATOM 11182 C CA . SER E 1 277 ? 34.206 19.623 -13.448 1.00 50.59 277 SER E CA 1
ATOM 11183 C C . SER E 1 277 ? 33.145 19.670 -14.550 1.00 47.32 277 SER E C 1
ATOM 11184 O O . SER E 1 277 ? 32.344 20.627 -14.570 1.00 45.28 277 SER E O 1
ATOM 11187 N N . GLU E 1 278 ? 33.160 18.673 -15.438 1.00 45.92 278 GLU E N 1
ATOM 11188 C CA . GLU E 1 278 ? 32.261 18.597 -16.618 1.00 48.22 278 GLU E CA 1
ATOM 11189 C C . GLU E 1 278 ? 30.838 18.279 -16.146 1.00 45.41 278 GLU E C 1
ATOM 11190 O O . GLU E 1 278 ? 29.887 18.775 -16.783 1.00 43.25 278 GLU E O 1
ATOM 11196 N N . LEU E 1 279 ? 30.698 17.496 -15.070 1.00 42.05 279 LEU E N 1
ATOM 11197 C CA . LEU E 1 279 ? 29.379 17.169 -14.464 1.00 40.13 279 LEU E CA 1
ATOM 11198 C C . LEU E 1 279 ? 28.788 18.433 -13.829 1.00 40.54 279 LEU E C 1
ATOM 11199 O O . LEU E 1 279 ? 27.567 18.644 -13.990 1.00 38.79 279 LEU E O 1
ATOM 11204 N N . ARG E 1 280 ? 29.608 19.244 -13.146 1.00 42.49 280 ARG E N 1
ATOM 11205 C CA . ARG E 1 280 ? 29.159 20.541 -12.568 1.00 46.64 280 ARG E CA 1
ATOM 11206 C C . ARG E 1 280 ? 28.595 21.410 -13.700 1.00 45.90 280 ARG E C 1
ATOM 11207 O O . ARG E 1 280 ? 27.469 21.917 -13.539 1.00 45.14 280 ARG E O 1
ATOM 11215 N N . ASP E 1 281 ? 29.348 21.558 -14.796 1.00 47.05 281 ASP E N 1
ATOM 11216 C CA . ASP E 1 281 ? 28.948 22.344 -15.997 1.00 48.26 281 ASP E CA 1
ATOM 11217 C C . ASP E 1 281 ? 27.587 21.847 -16.505 1.00 45.01 281 ASP E C 1
ATOM 11218 O O . ASP E 1 281 ? 26.711 22.700 -16.752 1.00 47.15 281 ASP E O 1
ATOM 11223 N N . ILE E 1 282 ? 27.418 20.527 -16.653 1.00 44.02 282 ILE E N 1
ATOM 11224 C CA . ILE E 1 282 ? 26.159 19.895 -17.156 1.00 43.82 282 ILE E CA 1
ATOM 11225 C C . ILE E 1 282 ? 25.018 20.229 -16.188 1.00 43.89 282 ILE E C 1
ATOM 11226 O O . ILE E 1 282 ? 23.953 20.655 -16.669 1.00 42.93 282 ILE E O 1
ATOM 11231 N N . ALA E 1 283 ? 25.231 20.050 -14.882 1.00 44.11 283 ALA E N 1
ATOM 11232 C CA . ALA E 1 283 ? 24.229 20.346 -13.830 1.00 45.48 283 ALA E CA 1
ATOM 11233 C C . ALA E 1 283 ? 23.710 21.779 -14.006 1.00 46.43 283 ALA E C 1
ATOM 11234 O O . ALA E 1 283 ? 22.481 21.959 -14.015 1.00 46.86 283 ALA E O 1
ATOM 11236 N N . ILE E 1 284 ? 24.612 22.750 -14.180 1.00 44.79 284 ILE E N 1
ATOM 11237 C CA . ILE E 1 284 ? 24.273 24.198 -14.336 1.00 47.34 284 ILE E CA 1
ATOM 11238 C C . ILE E 1 284 ? 23.578 24.410 -15.690 1.00 47.07 284 ILE E C 1
ATOM 11239 O O . ILE E 1 284 ? 22.456 24.952 -15.704 1.00 47.42 284 ILE E O 1
ATOM 11244 N N . ASN E 1 285 ? 24.230 23.996 -16.780 1.00 47.43 285 ASN E N 1
ATOM 11245 C CA . ASN E 1 285 ? 23.806 24.285 -18.177 1.00 45.89 285 ASN E CA 1
ATOM 11246 C C . ASN E 1 285 ? 22.495 23.557 -18.492 1.00 42.01 285 ASN E C 1
ATOM 11247 O O . ASN E 1 285 ? 21.583 24.214 -19.020 1.00 41.60 285 ASN E O 1
ATOM 11252 N N . PHE E 1 286 ? 22.395 22.259 -18.190 1.00 40.58 286 PHE E N 1
ATOM 11253 C CA . PHE E 1 286 ? 21.199 21.441 -18.528 1.00 40.89 286 PHE E CA 1
ATOM 11254 C C . PHE E 1 286 ? 20.025 21.839 -17.626 1.00 41.90 286 PHE E C 1
ATOM 11255 O O . PHE E 1 286 ? 18.877 21.776 -18.107 1.00 44.69 286 PHE E O 1
ATOM 11263 N N . SER E 1 287 ? 20.289 22.247 -16.379 1.00 42.90 287 SER E N 1
ATOM 11264 C CA . SER E 1 287 ? 19.249 22.767 -15.450 1.00 45.47 287 SER E CA 1
ATOM 11265 C C . SER E 1 287 ? 18.605 24.022 -16.057 1.00 47.66 287 SER E C 1
ATOM 11266 O O . SER E 1 287 ? 17.373 24.174 -15.936 1.00 48.83 287 SER E O 1
ATOM 11269 N N . ASP E 1 288 ? 19.404 24.872 -16.709 1.00 49.60 288 ASP E N 1
ATOM 11270 C CA . ASP E 1 288 ? 18.926 26.107 -17.388 1.00 52.77 288 ASP E CA 1
ATOM 11271 C C . ASP E 1 288 ? 18.033 25.722 -18.575 1.00 52.61 288 ASP E C 1
ATOM 11272 O O . ASP E 1 288 ? 17.001 26.397 -18.776 1.00 56.76 288 ASP E O 1
ATOM 11277 N N . ALA E 1 289 ? 18.415 24.686 -19.331 1.00 47.80 289 ALA E N 1
ATOM 11278 C CA . ALA E 1 289 ? 17.649 24.153 -20.485 1.00 46.11 289 ALA E CA 1
ATOM 11279 C C . ALA E 1 289 ? 16.313 23.579 -19.995 1.00 44.60 289 ALA E C 1
ATOM 11280 O O . ALA E 1 289 ? 15.299 23.772 -20.697 1.00 44.70 289 ALA E O 1
ATOM 11282 N N . LEU E 1 290 ? 16.318 22.911 -18.834 1.00 44.62 290 LEU E N 1
ATOM 11283 C CA . LEU E 1 290 ? 15.102 22.395 -18.144 1.00 42.77 290 LEU E CA 1
ATOM 11284 C C . LEU E 1 290 ? 14.227 23.571 -17.689 1.00 43.44 290 LEU E C 1
ATOM 11285 O O . LEU E 1 290 ? 12.993 23.478 -17.854 1.00 42.72 290 LEU E O 1
ATOM 11290 N N . ARG E 1 291 ? 14.834 24.631 -17.139 1.00 47.70 291 ARG E N 1
ATOM 11291 C CA . ARG E 1 291 ? 14.117 25.865 -16.708 1.00 50.43 291 ARG E CA 1
ATOM 11292 C C . ARG E 1 291 ? 13.417 26.498 -17.917 1.00 48.92 291 ARG E C 1
ATOM 11293 O O . ARG E 1 291 ? 12.241 26.874 -17.778 1.00 46.40 291 ARG E O 1
ATOM 11301 N N . LYS E 1 292 ? 14.111 26.598 -19.057 1.00 49.33 292 LYS E N 1
ATOM 11302 C CA . LYS E 1 292 ? 13.593 27.223 -20.306 1.00 51.00 292 LYS E CA 1
ATOM 11303 C C . LYS E 1 292 ? 12.660 26.254 -21.050 1.00 49.72 292 LYS E C 1
ATOM 11304 O O . LYS E 1 292 ? 12.093 26.670 -22.077 1.00 49.42 292 LYS E O 1
ATOM 11310 N N . ASP E 1 293 ? 12.531 25.008 -20.579 1.00 50.99 293 ASP E N 1
ATOM 11311 C CA . ASP E 1 293 ? 11.625 23.973 -21.150 1.00 50.19 293 ASP E CA 1
ATOM 11312 C C . ASP E 1 293 ? 12.154 23.508 -22.515 1.00 49.91 293 ASP E C 1
ATOM 11313 O O . ASP E 1 293 ? 11.346 22.988 -23.305 1.00 47.60 293 ASP E O 1
ATOM 11318 N N . LYS E 1 294 ? 13.459 23.666 -22.769 1.00 49.34 294 LYS E N 1
ATOM 11319 C CA . LYS E 1 294 ? 14.136 23.256 -24.032 1.00 50.83 294 LYS E CA 1
ATOM 11320 C C . LYS E 1 294 ? 14.238 21.727 -24.088 1.00 48.17 294 LYS E C 1
ATOM 11321 O O . LYS E 1 294 ? 14.355 21.177 -25.204 1.00 47.42 294 LYS E O 1
ATOM 11327 N N . ALA E 1 295 ? 14.227 21.076 -22.922 1.00 44.62 295 ALA E N 1
ATOM 11328 C CA . ALA E 1 295 ? 14.386 19.614 -22.763 1.00 41.96 295 ALA E CA 1
ATOM 11329 C C . ALA E 1 295 ? 13.609 19.139 -21.533 1.00 41.54 295 ALA E C 1
ATOM 11330 O O . ALA E 1 295 ? 13.254 19.975 -20.680 1.00 43.39 295 ALA E O 1
ATOM 11332 N N . SER E 1 296 ? 13.353 17.833 -21.469 1.00 38.30 296 SER E N 1
ATOM 11333 C CA . SER E 1 296 ? 12.729 17.131 -20.320 1.00 37.88 296 SER E CA 1
ATOM 11334 C C . SER E 1 296 ? 13.344 15.735 -20.215 1.00 34.48 296 SER E C 1
ATOM 11335 O O . SER E 1 296 ? 13.838 15.229 -21.241 1.00 36.60 296 SER E O 1
ATOM 11338 N N . SER E 1 297 ? 13.323 15.145 -19.021 1.00 34.33 297 SER E N 1
ATOM 11339 C CA . SER E 1 297 ? 13.466 13.681 -18.832 1.00 33.23 297 SER E CA 1
ATOM 11340 C C . SER E 1 297 ? 12.160 13.034 -19.304 1.00 31.84 297 SER E C 1
ATOM 11341 O O . SER E 1 297 ? 11.088 13.575 -18.964 1.00 33.35 297 SER E O 1
ATOM 11344 N N . PHE E 1 298 ? 12.248 11.954 -20.084 1.00 30.60 298 PHE E N 1
ATOM 11345 C CA . PHE E 1 298 ? 11.080 11.201 -20.608 1.00 32.24 298 PHE E CA 1
ATOM 11346 C C . PHE E 1 298 ? 11.160 9.746 -20.148 1.00 31.75 298 PHE E C 1
ATOM 11347 O O . PHE E 1 298 ? 12.259 9.161 -20.172 1.00 32.81 298 PHE E O 1
ATOM 11355 N N . SER E 1 299 ? 10.017 9.197 -19.736 1.00 32.68 299 SER E N 1
ATOM 11356 C CA . SER E 1 299 ? 9.772 7.740 -19.599 1.00 32.31 299 SER E CA 1
ATOM 11357 C C . SER E 1 299 ? 9.125 7.235 -20.894 1.00 32.62 299 SER E C 1
ATOM 11358 O O . SER E 1 299 ? 8.053 7.758 -21.264 1.00 35.24 299 SER E O 1
ATOM 11361 N N . PHE E 1 300 ? 9.774 6.287 -21.571 1.00 29.82 300 PHE E N 1
ATOM 11362 C CA . PHE E 1 300 ? 9.218 5.531 -22.721 1.00 30.95 300 PHE E CA 1
ATOM 11363 C C . PHE E 1 300 ? 9.064 4.069 -22.301 1.00 29.86 300 PHE E C 1
ATOM 11364 O O . PHE E 1 300 ? 10.084 3.436 -21.969 1.00 29.87 300 PHE E O 1
ATOM 11372 N N . ILE E 1 301 ? 7.826 3.571 -22.284 1.00 31.05 301 ILE E N 1
ATOM 11373 C CA . ILE E 1 301 ? 7.522 2.113 -22.202 1.00 32.14 301 ILE E CA 1
ATOM 11374 C C . ILE E 1 301 ? 7.124 1.648 -23.602 1.00 33.35 301 ILE E C 1
ATOM 11375 O O . ILE E 1 301 ? 6.192 2.238 -24.189 1.00 35.37 301 ILE E O 1
ATOM 11380 N N . ALA E 1 302 ? 7.828 0.637 -24.110 1.00 34.10 302 ALA E N 1
ATOM 11381 C CA . ALA E 1 302 ? 7.584 0.009 -25.426 1.00 35.90 302 ALA E CA 1
ATOM 11382 C C . ALA E 1 302 ? 7.474 -1.504 -25.231 1.00 36.71 302 ALA E C 1
ATOM 11383 O O . ALA E 1 302 ? 7.940 -2.005 -24.179 1.00 36.96 302 ALA E O 1
ATOM 11385 N N . ARG E 1 303 ? 6.863 -2.198 -26.192 1.00 37.43 303 ARG E N 1
ATOM 11386 C CA . ARG E 1 303 ? 6.818 -3.681 -26.202 1.00 37.54 303 ARG E CA 1
ATOM 11387 C C . ARG E 1 303 ? 7.119 -4.191 -27.611 1.00 35.97 303 ARG E C 1
ATOM 11388 O O . ARG E 1 303 ? 6.731 -3.534 -28.592 1.00 35.46 303 ARG E O 1
ATOM 11396 N N . ARG E 1 304 ? 7.798 -5.333 -27.677 1.00 34.87 304 ARG E N 1
ATOM 11397 C CA . ARG E 1 304 ? 8.168 -6.027 -28.931 1.00 35.37 304 ARG E CA 1
ATOM 11398 C C . ARG E 1 304 ? 6.890 -6.517 -29.624 1.00 35.62 304 ARG E C 1
ATOM 11399 O O . ARG E 1 304 ? 6.074 -7.172 -28.955 1.00 36.34 304 ARG E O 1
ATOM 11407 N N . ARG E 1 305 ? 6.722 -6.195 -30.909 1.00 37.19 305 ARG E N 1
ATOM 11408 C CA . ARG E 1 305 ? 5.598 -6.678 -31.758 1.00 39.81 305 ARG E CA 1
ATOM 11409 C C . ARG E 1 305 ? 5.736 -8.184 -32.001 1.00 40.51 305 ARG E C 1
ATOM 11410 O O . ARG E 1 305 ? 6.820 -8.764 -31.945 1.00 41.84 305 ARG E O 1
ATOM 11419 N N . ASP F 1 17 ? -22.749 -8.974 -6.728 1.00 62.53 17 ASP F N 1
ATOM 11420 C CA . ASP F 1 17 ? -21.476 -9.149 -7.493 1.00 61.50 17 ASP F CA 1
ATOM 11421 C C . ASP F 1 17 ? -20.902 -7.759 -7.806 1.00 61.55 17 ASP F C 1
ATOM 11422 O O . ASP F 1 17 ? -21.362 -7.128 -8.780 1.00 56.21 17 ASP F O 1
ATOM 11427 N N . HIS F 1 18 ? -19.935 -7.308 -6.998 1.00 63.88 18 HIS F N 1
ATOM 11428 C CA . HIS F 1 18 ? -19.237 -5.998 -7.127 1.00 65.89 18 HIS F CA 1
ATOM 11429 C C . HIS F 1 18 ? -18.505 -5.902 -8.473 1.00 61.90 18 HIS F C 1
ATOM 11430 O O . HIS F 1 18 ? -18.236 -4.766 -8.913 1.00 60.20 18 HIS F O 1
ATOM 11437 N N . TYR F 1 19 ? -18.206 -7.049 -9.095 1.00 59.86 19 TYR F N 1
ATOM 11438 C CA . TYR F 1 19 ? -17.352 -7.191 -10.305 1.00 55.57 19 TYR F CA 1
ATOM 11439 C C . TYR F 1 19 ? -18.194 -7.106 -11.589 1.00 48.53 19 TYR F C 1
ATOM 11440 O O . TYR F 1 19 ? -17.601 -6.934 -12.679 1.00 42.31 19 TYR F O 1
ATOM 11449 N N . GLN F 1 20 ? -19.525 -7.206 -11.472 1.00 42.23 20 GLN F N 1
ATOM 11450 C CA . GLN F 1 20 ? -20.461 -7.367 -12.619 1.00 39.29 20 GLN F CA 1
ATOM 11451 C C . GLN F 1 20 ? -20.314 -6.196 -13.600 1.00 38.55 20 GLN F C 1
ATOM 11452 O O . GLN F 1 20 ? -20.151 -6.479 -14.801 1.00 36.09 20 GLN F O 1
ATOM 11458 N N . SER F 1 21 ? -20.378 -4.943 -13.129 1.00 39.72 21 SER F N 1
ATOM 11459 C CA . SER F 1 21 ? -20.401 -3.735 -14.003 1.00 42.19 21 SER F CA 1
ATOM 11460 C C . SER F 1 21 ? -19.104 -3.641 -14.820 1.00 41.47 21 SER F C 1
ATOM 11461 O O . SER F 1 21 ? -19.172 -3.160 -15.966 1.00 41.10 21 SER F O 1
ATOM 11464 N N . LYS F 1 22 ? -17.980 -4.110 -14.265 1.00 41.32 22 LYS F N 1
ATOM 11465 C CA . LYS F 1 22 ? -16.661 -4.186 -14.954 1.00 43.91 22 LYS F CA 1
ATOM 11466 C C . LYS F 1 22 ? -16.751 -5.190 -16.113 1.00 40.75 22 LYS F C 1
ATOM 11467 O O . LYS F 1 22 ? -16.310 -4.845 -17.232 1.00 40.27 22 LYS F O 1
ATOM 11473 N N . ILE F 1 23 ? -17.307 -6.381 -15.856 1.00 36.47 23 ILE F N 1
ATOM 11474 C CA . ILE F 1 23 ? -17.510 -7.461 -16.869 1.00 36.22 23 ILE F CA 1
ATOM 11475 C C . ILE F 1 23 ? -18.381 -6.905 -18.003 1.00 35.88 23 ILE F C 1
ATOM 11476 O O . ILE F 1 23 ? -18.030 -7.113 -19.179 1.00 33.56 23 ILE F O 1
ATOM 11481 N N . GLU F 1 24 ? -19.478 -6.229 -17.655 1.00 34.39 24 GLU F N 1
ATOM 11482 C CA . GLU F 1 24 ? -20.440 -5.653 -18.632 1.00 35.88 24 GLU F CA 1
ATOM 11483 C C . GLU F 1 24 ? -19.720 -4.670 -19.565 1.00 37.28 24 GLU F C 1
ATOM 11484 O O . GLU F 1 24 ? -19.948 -4.756 -20.790 1.00 38.71 24 GLU F O 1
ATOM 11490 N N . SER F 1 25 ? -18.879 -3.784 -19.023 1.00 36.34 25 SER F N 1
ATOM 11491 C CA . SER F 1 25 ? -18.182 -2.726 -19.805 1.00 38.19 25 SER F CA 1
ATOM 11492 C C . SER F 1 25 ? -17.218 -3.354 -20.823 1.00 37.09 25 SER F C 1
ATOM 11493 O O . SER F 1 25 ? -16.967 -2.704 -21.851 1.00 38.48 25 SER F O 1
ATOM 11496 N N . VAL F 1 26 ? -16.704 -4.561 -20.549 1.00 36.20 26 VAL F N 1
ATOM 11497 C CA . VAL F 1 26 ? -15.801 -5.331 -21.461 1.00 34.62 26 VAL F CA 1
ATOM 11498 C C . VAL F 1 26 ? -16.540 -5.628 -22.774 1.00 33.13 26 VAL F C 1
ATOM 11499 O O . VAL F 1 26 ? -15.890 -5.564 -23.835 1.00 30.50 26 VAL F O 1
ATOM 11503 N N . TYR F 1 27 ? -17.840 -5.937 -22.701 1.00 32.74 27 TYR F N 1
ATOM 11504 C CA . TYR F 1 27 ? -18.653 -6.494 -23.817 1.00 32.41 27 TYR F CA 1
ATOM 11505 C C . TYR F 1 27 ? -19.720 -5.492 -24.282 1.00 30.76 27 TYR F C 1
ATOM 11506 O O . TYR F 1 27 ? -20.625 -5.902 -25.031 1.00 32.49 27 TYR F O 1
ATOM 11515 N N . ALA F 1 28 ? -19.598 -4.222 -23.883 1.00 31.67 28 ALA F N 1
ATOM 11516 C CA . ALA F 1 28 ? -20.625 -3.168 -24.066 1.00 33.18 28 ALA F CA 1
ATOM 11517 C C . ALA F 1 28 ? -20.651 -2.656 -25.512 1.00 33.32 28 ALA F C 1
ATOM 11518 O O . ALA F 1 28 ? -21.691 -2.091 -25.899 1.00 34.43 28 ALA F O 1
ATOM 11520 N N . ASP F 1 29 ? -19.560 -2.818 -26.268 1.00 34.16 29 ASP F N 1
ATOM 11521 C CA . ASP F 1 29 ? -19.396 -2.210 -27.618 1.00 34.42 29 ASP F CA 1
ATOM 11522 C C . ASP F 1 29 ? -20.314 -2.918 -28.612 1.00 34.00 29 ASP F C 1
ATOM 11523 O O . ASP F 1 29 ? -20.687 -4.073 -28.407 1.00 35.32 29 ASP F O 1
ATOM 11528 N N . PRO F 1 30 ? -20.721 -2.238 -29.709 1.00 34.63 30 PRO F N 1
ATOM 11529 C CA . PRO F 1 30 ? -21.622 -2.833 -30.698 1.00 33.22 30 PRO F CA 1
ATOM 11530 C C . PRO F 1 30 ? -21.110 -4.146 -31.288 1.00 32.27 30 PRO F C 1
ATOM 11531 O O . PRO F 1 30 ? -19.926 -4.269 -31.595 1.00 33.66 30 PRO F O 1
ATOM 11535 N N . PRO F 1 31 ? -21.985 -5.168 -31.447 1.00 32.91 31 PRO F N 1
ATOM 11536 C CA . PRO F 1 31 ? -21.640 -6.399 -32.162 1.00 34.10 31 PRO F CA 1
ATOM 11537 C C . PRO F 1 31 ? -20.995 -6.193 -33.543 1.00 34.64 31 PRO F C 1
ATOM 11538 O O . PRO F 1 31 ? -20.237 -7.042 -33.972 1.00 34.57 31 PRO F O 1
ATOM 11542 N N . GLU F 1 32 ? -21.316 -5.077 -34.200 1.00 36.27 32 GLU F N 1
ATOM 11543 C CA . GLU F 1 32 ? -20.835 -4.735 -35.566 1.00 38.77 32 GLU F CA 1
ATOM 11544 C C . GLU F 1 32 ? -19.320 -4.504 -35.502 1.00 36.51 32 GLU F C 1
ATOM 11545 O O . GLU F 1 32 ? -18.619 -4.878 -36.458 1.00 35.48 32 GLU F O 1
ATOM 11551 N N . GLU F 1 33 ? -18.836 -3.934 -34.396 1.00 34.85 33 GLU F N 1
ATOM 11552 C CA . GLU F 1 33 ? -17.387 -3.764 -34.114 1.00 36.54 33 GLU F CA 1
ATOM 11553 C C . GLU F 1 33 ? -16.769 -5.131 -33.789 1.00 33.92 33 GLU F C 1
ATOM 11554 O O . GLU F 1 33 ? -15.692 -5.438 -34.339 1.00 36.24 33 GLU F O 1
ATOM 11560 N N . TRP F 1 34 ? -17.431 -5.925 -32.940 1.00 31.12 34 TRP F N 1
ATOM 11561 C CA . TRP F 1 34 ? -16.938 -7.247 -32.464 1.00 29.51 34 TRP F CA 1
ATOM 11562 C C . TRP F 1 34 ? -16.797 -8.226 -33.635 1.00 29.75 34 TRP F C 1
ATOM 11563 O O . TRP F 1 34 ? -15.817 -8.996 -33.641 1.00 28.76 34 TRP F O 1
ATOM 11574 N N . ARG F 1 35 ? -17.742 -8.191 -34.578 1.00 31.07 35 ARG F N 1
ATOM 11575 C CA . ARG F 1 35 ? -17.774 -9.041 -35.799 1.00 32.68 35 ARG F CA 1
ATOM 11576 C C . ARG F 1 35 ? -16.404 -9.010 -36.489 1.00 30.39 35 ARG F C 1
ATOM 11577 O O . ARG F 1 35 ? -15.898 -10.086 -36.853 1.00 30.42 35 ARG F O 1
ATOM 11585 N N . LYS F 1 36 ? -15.827 -7.817 -36.643 1.00 31.63 36 LYS F N 1
ATOM 11586 C CA . LYS F 1 36 ? -14.562 -7.578 -37.390 1.00 33.14 36 LYS F CA 1
ATOM 11587 C C . LYS F 1 36 ? -13.396 -8.268 -36.680 1.00 32.05 36 LYS F C 1
ATOM 11588 O O . LYS F 1 36 ? -12.424 -8.634 -37.371 1.00 31.38 36 LYS F O 1
ATOM 11594 N N . VAL F 1 37 ? -13.499 -8.428 -35.357 1.00 30.81 37 VAL F N 1
ATOM 11595 C CA . VAL F 1 37 ? -12.402 -8.920 -34.474 1.00 30.25 37 VAL F CA 1
ATOM 11596 C C . VAL F 1 37 ? -12.481 -10.449 -34.337 1.00 27.61 37 VAL F C 1
ATOM 11597 O O . VAL F 1 37 ? -11.420 -11.099 -34.470 1.00 26.69 37 VAL F O 1
ATOM 11601 N N . ILE F 1 38 ? -13.667 -11.011 -34.081 1.00 25.71 38 ILE F N 1
ATOM 11602 C CA . ILE F 1 38 ? -13.802 -12.428 -33.619 1.00 26.13 38 ILE F CA 1
ATOM 11603 C C . ILE F 1 38 ? -14.572 -13.298 -34.627 1.00 26.77 38 ILE F C 1
ATOM 11604 O O . ILE F 1 38 ? -14.660 -14.514 -34.378 1.00 24.92 38 ILE F O 1
ATOM 11609 N N . GLY F 1 39 ? -15.091 -12.731 -35.722 1.00 27.67 39 GLY F N 1
ATOM 11610 C CA . GLY F 1 39 ? -15.793 -13.493 -36.776 1.00 28.79 39 GLY F CA 1
ATOM 11611 C C . GLY F 1 39 ? -17.297 -13.268 -36.750 1.00 29.36 39 GLY F C 1
ATOM 11612 O O . GLY F 1 39 ? -17.790 -12.657 -35.783 1.00 30.51 39 GLY F O 1
ATOM 11613 N N . ASN F 1 40 ? -18.003 -13.758 -37.774 1.00 29.64 40 ASN F N 1
ATOM 11614 C CA . ASN F 1 40 ? -19.429 -13.426 -38.048 1.00 28.53 40 ASN F CA 1
ATOM 11615 C C . ASN F 1 40 ? -20.377 -14.255 -37.172 1.00 27.43 40 ASN F C 1
ATOM 11616 O O . ASN F 1 40 ? -21.568 -13.904 -37.135 1.00 25.15 40 ASN F O 1
ATOM 11621 N N . GLU F 1 41 ? -19.886 -15.302 -36.501 1.00 26.45 41 GLU F N 1
ATOM 11622 C CA . GLU F 1 41 ? -20.712 -16.186 -35.633 1.00 27.59 41 GLU F CA 1
ATOM 11623 C C . GLU F 1 41 ? -20.469 -15.863 -34.151 1.00 27.61 41 GLU F C 1
ATOM 11624 O O . GLU F 1 41 ? -21.251 -16.358 -33.314 1.00 27.23 41 GLU F O 1
ATOM 11630 N N . PHE F 1 42 ? -19.438 -15.066 -33.846 1.00 26.89 42 PHE F N 1
ATOM 11631 C CA . PHE F 1 42 ? -19.140 -14.498 -32.503 1.00 27.08 42 PHE F CA 1
ATOM 11632 C C . PHE F 1 42 ? -18.858 -15.615 -31.483 1.00 27.32 42 PHE F C 1
ATOM 11633 O O . PHE F 1 42 ? -19.295 -15.484 -30.323 1.00 29.89 42 PHE F O 1
ATOM 11641 N N . TRP F 1 43 ? -18.165 -16.686 -31.888 1.00 26.60 43 TRP F N 1
ATOM 11642 C CA . TRP F 1 43 ? -17.591 -17.691 -30.952 1.00 25.57 43 TRP F CA 1
ATOM 11643 C C . TRP F 1 43 ? -16.443 -17.008 -30.209 1.00 25.81 43 TRP F C 1
ATOM 11644 O O . TRP F 1 43 ? -15.655 -16.331 -30.892 1.00 28.30 43 TRP F O 1
ATOM 11655 N N . TYR F 1 44 ? -16.346 -17.144 -28.882 1.00 24.67 44 TYR F N 1
ATOM 11656 C CA . TYR F 1 44 ? -15.352 -16.369 -28.095 1.00 24.73 44 TYR F CA 1
ATOM 11657 C C . TYR F 1 44 ? -14.732 -17.211 -26.977 1.00 24.87 44 TYR F C 1
ATOM 11658 O O . TYR F 1 44 ? -14.691 -16.728 -25.829 1.00 24.32 44 TYR F O 1
ATOM 11667 N N . GLN F 1 45 ? -14.206 -18.392 -27.320 1.00 25.20 45 GLN F N 1
ATOM 11668 C CA . GLN F 1 45 ? -13.424 -19.255 -26.391 1.00 25.34 45 GLN F CA 1
ATOM 11669 C C . GLN F 1 45 ? -12.620 -20.269 -27.215 1.00 24.60 45 GLN F C 1
ATOM 11670 O O . GLN F 1 45 ? -12.841 -21.484 -27.064 1.00 22.91 45 GLN F O 1
ATOM 11676 N N . TYR F 1 46 ? -11.728 -19.764 -28.070 1.00 24.80 46 TYR F N 1
ATOM 11677 C CA . TYR F 1 46 ? -10.662 -20.534 -28.765 1.00 25.84 46 TYR F CA 1
ATOM 11678 C C . TYR F 1 46 ? -11.265 -21.465 -29.822 1.00 25.68 46 TYR F C 1
ATOM 11679 O O . TYR F 1 46 ? -12.503 -21.570 -29.933 1.00 26.13 46 TYR F O 1
ATOM 11688 N N . GLY F 1 47 ? -10.387 -22.115 -30.588 1.00 27.01 47 GLY F N 1
ATOM 11689 C CA . GLY F 1 47 ? -10.761 -22.959 -31.736 1.00 27.50 47 GLY F CA 1
ATOM 11690 C C . GLY F 1 47 ? -9.965 -24.249 -31.782 1.00 27.71 47 GLY F C 1
ATOM 11691 O O . GLY F 1 47 ? -8.814 -24.261 -31.298 1.00 26.68 47 GLY F O 1
ATOM 11692 N N . VAL F 1 48 ? -10.567 -25.302 -32.336 1.00 27.51 48 VAL F N 1
ATOM 11693 C CA . VAL F 1 48 ? -9.880 -26.573 -32.705 1.00 30.14 48 VAL F CA 1
ATOM 11694 C C . VAL F 1 48 ? -9.664 -26.545 -34.222 1.00 32.08 48 VAL F C 1
ATOM 11695 O O . VAL F 1 48 ? -10.667 -26.440 -34.959 1.00 33.82 48 VAL F O 1
ATOM 11699 N N . PHE F 1 49 ? -8.402 -26.587 -34.660 1.00 34.18 49 PHE F N 1
ATOM 11700 C CA . PHE F 1 49 ? -7.986 -26.464 -36.082 1.00 35.45 49 PHE F CA 1
ATOM 11701 C C . PHE F 1 49 ? -7.561 -27.839 -36.605 1.00 37.28 49 PHE F C 1
ATOM 11702 O O . PHE F 1 49 ? -6.363 -28.029 -36.884 1.00 44.44 49 PHE F O 1
ATOM 11710 N N . ASP F 1 50 ? -8.511 -28.770 -36.729 1.00 36.17 50 ASP F N 1
ATOM 11711 C CA . ASP F 1 50 ? -8.258 -30.144 -37.244 1.00 36.90 50 ASP F CA 1
ATOM 11712 C C . ASP F 1 50 ? -9.030 -30.335 -38.558 1.00 36.86 50 ASP F C 1
ATOM 11713 O O . ASP F 1 50 ? -9.653 -29.363 -39.027 1.00 33.40 50 ASP F O 1
ATOM 11718 N N . GLU F 1 51 ? -8.992 -31.550 -39.111 1.00 39.34 51 GLU F N 1
ATOM 11719 C CA . GLU F 1 51 ? -9.472 -31.885 -40.481 1.00 42.72 51 GLU F CA 1
ATOM 11720 C C . GLU F 1 51 ? -11.007 -31.873 -40.554 1.00 42.19 51 GLU F C 1
ATOM 11721 O O . GLU F 1 51 ? -11.523 -31.904 -41.687 1.00 45.37 51 GLU F O 1
ATOM 11727 N N . LYS F 1 52 ? -11.714 -31.825 -39.418 1.00 40.25 52 LYS F N 1
ATOM 11728 C CA . LYS F 1 52 ? -13.203 -31.760 -39.373 1.00 38.80 52 LYS F CA 1
ATOM 11729 C C . LYS F 1 52 ? -13.671 -30.300 -39.345 1.00 34.81 52 LYS F C 1
ATOM 11730 O O . LYS F 1 52 ? -14.885 -30.077 -39.495 1.00 35.08 52 LYS F O 1
ATOM 11736 N N . MET F 1 53 ? -12.749 -29.350 -39.167 1.00 34.73 53 MET F N 1
ATOM 11737 C CA . MET F 1 53 ? -13.032 -27.890 -39.226 1.00 35.37 53 MET F CA 1
ATOM 11738 C C . MET F 1 53 ? -13.442 -27.538 -40.660 1.00 35.99 53 MET F C 1
ATOM 11739 O O . MET F 1 53 ? -12.740 -27.971 -41.594 1.00 37.86 53 MET F O 1
ATOM 11744 N N . ASP F 1 54 ? -14.540 -26.798 -40.828 1.00 36.53 54 ASP F N 1
ATOM 11745 C CA . ASP F 1 54 ? -15.024 -26.343 -42.160 1.00 37.92 54 ASP F CA 1
ATOM 11746 C C . ASP F 1 54 ? -14.008 -25.361 -42.738 1.00 36.86 54 ASP F C 1
ATOM 11747 O O . ASP F 1 54 ? -13.773 -24.305 -42.157 1.00 35.85 54 ASP F O 1
ATOM 11752 N N . PRO F 1 55 ? -13.372 -25.660 -43.895 1.00 37.05 55 PRO F N 1
ATOM 11753 C CA . PRO F 1 55 ? -12.351 -24.770 -44.449 1.00 36.53 55 PRO F CA 1
ATOM 11754 C C . PRO F 1 55 ? -12.916 -23.520 -45.146 1.00 34.28 55 PRO F C 1
ATOM 11755 O O . PRO F 1 55 ? -12.140 -22.610 -45.374 1.00 33.36 55 PRO F O 1
ATOM 11759 N N . SER F 1 56 ? -14.223 -23.492 -45.444 1.00 34.07 56 SER F N 1
ATOM 11760 C CA . SER F 1 56 ? -14.884 -22.439 -46.268 1.00 34.45 56 SER F CA 1
ATOM 11761 C C . SER F 1 56 ? -15.286 -21.226 -45.417 1.00 33.93 56 SER F C 1
ATOM 11762 O O . SER F 1 56 ? -15.278 -20.112 -45.960 1.00 34.25 56 SER F O 1
ATOM 11765 N N . ARG F 1 57 ? -15.625 -21.419 -44.141 1.00 33.86 57 ARG F N 1
ATOM 11766 C CA . ARG F 1 57 ? -15.979 -20.305 -43.218 1.00 33.90 57 ARG F CA 1
ATOM 11767 C C . ARG F 1 57 ? -14.702 -19.643 -42.696 1.00 30.33 57 ARG F C 1
ATOM 11768 O O . ARG F 1 57 ? -13.630 -20.271 -42.784 1.00 29.96 57 ARG F O 1
ATOM 11776 N N . LEU F 1 58 ? -14.820 -18.424 -42.165 1.00 28.68 58 LEU F N 1
ATOM 11777 C CA . LEU F 1 58 ? -13.712 -17.719 -41.470 1.00 29.11 58 LEU F CA 1
ATOM 11778 C C . LEU F 1 58 ? -13.104 -18.668 -40.442 1.00 28.91 58 LEU F C 1
ATOM 11779 O O . LEU F 1 58 ? -13.837 -19.339 -39.717 1.00 27.34 58 LEU F O 1
ATOM 11784 N N . PRO F 1 59 ? -11.757 -18.788 -40.381 1.00 29.80 59 PRO F N 1
ATOM 11785 C CA . PRO F 1 59 ? -11.098 -19.668 -39.413 1.00 30.32 59 PRO F CA 1
ATOM 11786 C C . PRO F 1 59 ? -11.601 -19.530 -37.965 1.00 30.22 59 PRO F C 1
ATOM 11787 O O . PRO F 1 59 ? -11.752 -20.544 -37.313 1.00 30.30 59 PRO F O 1
ATOM 11791 N N . LEU F 1 60 ? -11.857 -18.304 -37.496 1.00 29.13 60 LEU F N 1
ATOM 11792 C CA . LEU F 1 60 ? -12.352 -18.047 -36.114 1.00 28.37 60 LEU F CA 1
ATOM 11793 C C . LEU F 1 60 ? -13.753 -18.652 -35.937 1.00 27.81 60 LEU F C 1
ATOM 11794 O O . LEU F 1 60 ? -14.003 -19.233 -34.864 1.00 26.04 60 LEU F O 1
ATOM 11799 N N . ASP F 1 61 ? -14.623 -18.538 -36.946 1.00 26.63 61 ASP F N 1
ATOM 11800 C CA . ASP F 1 61 ? -16.001 -19.101 -36.925 1.00 26.06 61 ASP F CA 1
ATOM 11801 C C . ASP F 1 61 ? -15.924 -20.631 -36.996 1.00 27.44 61 ASP F C 1
ATOM 11802 O O . ASP F 1 61 ? -16.602 -21.299 -36.185 1.00 26.29 61 ASP F O 1
ATOM 11807 N N . ALA F 1 62 ? -15.121 -21.156 -37.925 1.00 28.07 62 ALA F N 1
ATOM 11808 C CA . ALA F 1 62 ? -14.975 -22.604 -38.212 1.00 27.77 62 ALA F CA 1
ATOM 11809 C C . ALA F 1 62 ? -14.340 -23.321 -37.014 1.00 28.58 62 ALA F C 1
ATOM 11810 O O . ALA F 1 62 ? -14.880 -24.361 -36.595 1.00 28.40 62 ALA F O 1
ATOM 11812 N N . SER F 1 63 ? -13.226 -22.787 -36.506 1.00 29.44 63 SER F N 1
ATOM 11813 C CA . SER F 1 63 ? -12.450 -23.355 -35.373 1.00 29.90 63 SER F CA 1
ATOM 11814 C C . SER F 1 63 ? -13.283 -23.274 -34.086 1.00 30.28 63 SER F C 1
ATOM 11815 O O . SER F 1 63 ? -13.240 -24.238 -33.297 1.00 32.39 63 SER F O 1
ATOM 11818 N N . GLY F 1 64 ? -14.032 -22.179 -33.904 1.00 29.45 64 GLY F N 1
ATOM 11819 C CA . GLY F 1 64 ? -14.924 -21.950 -32.749 1.00 29.62 64 GLY F CA 1
ATOM 11820 C C . GLY F 1 64 ? -16.019 -22.999 -32.658 1.00 29.01 64 GLY F C 1
ATOM 11821 O O . GLY F 1 64 ? -16.201 -23.576 -31.563 1.00 27.31 64 GLY F O 1
ATOM 11822 N N . ARG F 1 65 ? -16.737 -23.236 -33.760 1.00 27.19 65 ARG F N 1
ATOM 11823 C CA . ARG F 1 65 ? -17.790 -24.285 -33.843 1.00 29.45 65 ARG F CA 1
ATOM 11824 C C . ARG F 1 65 ? -17.140 -25.654 -33.630 1.00 30.35 65 ARG F C 1
ATOM 11825 O O . ARG F 1 65 ? -17.710 -26.464 -32.882 1.00 31.49 65 ARG F O 1
ATOM 11833 N N . ARG F 1 66 ? -15.990 -25.894 -34.266 1.00 31.03 66 ARG F N 1
ATOM 11834 C CA . ARG F 1 66 ? -15.289 -27.203 -34.223 1.00 32.79 66 ARG F CA 1
ATOM 11835 C C . ARG F 1 66 ? -14.861 -27.498 -32.780 1.00 31.90 66 ARG F C 1
ATOM 11836 O O . ARG F 1 66 ? -14.939 -28.672 -32.373 1.00 30.11 66 ARG F O 1
ATOM 11844 N N . HIS F 1 67 ? -14.431 -26.472 -32.041 1.00 30.62 67 HIS F N 1
ATOM 11845 C CA . HIS F 1 67 ? -14.070 -26.576 -30.604 1.00 29.57 67 HIS F CA 1
ATOM 11846 C C . HIS F 1 67 ? -15.294 -27.048 -29.812 1.00 29.75 67 HIS F C 1
ATOM 11847 O O . HIS F 1 67 ? -15.139 -27.999 -29.013 1.00 32.05 67 HIS F O 1
ATOM 11854 N N . MET F 1 68 ? -16.463 -26.434 -30.032 1.00 28.21 68 MET F N 1
ATOM 11855 C CA . MET F 1 68 ? -17.721 -26.822 -29.338 1.00 29.02 68 MET F CA 1
ATOM 11856 C C . MET F 1 68 ? -18.074 -28.271 -29.700 1.00 30.05 68 MET F C 1
ATOM 11857 O O . MET F 1 68 ? -18.406 -29.032 -28.777 1.00 30.48 68 MET F O 1
ATOM 11862 N N . GLU F 1 69 ? -18.004 -28.634 -30.985 1.00 31.50 69 GLU F N 1
ATOM 11863 C CA . GLU F 1 69 ? -18.278 -30.015 -31.474 1.00 32.90 69 GLU F CA 1
ATOM 11864 C C . GLU F 1 69 ? -17.352 -31.003 -30.758 1.00 32.53 69 GLU F C 1
ATOM 11865 O O . GLU F 1 69 ? -17.851 -32.052 -30.305 1.00 34.85 69 GLU F O 1
ATOM 11871 N N . TYR F 1 70 ? -16.059 -30.677 -30.670 1.00 31.39 70 TYR F N 1
ATOM 11872 C CA . TYR F 1 70 ? -15.003 -31.548 -30.091 1.00 33.58 70 TYR F CA 1
ATOM 11873 C C . TYR F 1 70 ? -15.291 -31.810 -28.604 1.00 33.41 70 TYR F C 1
ATOM 11874 O O . TYR F 1 70 ? -15.132 -32.959 -28.159 1.00 33.90 70 TYR F O 1
ATOM 11883 N N . GLN F 1 71 ? -15.715 -30.785 -27.859 1.00 32.92 71 GLN F N 1
ATOM 11884 C CA . GLN F 1 71 ? -16.057 -30.907 -26.415 1.00 34.09 71 GLN F CA 1
ATOM 11885 C C . GLN F 1 71 ? -17.190 -31.926 -26.239 1.00 35.82 71 GLN F C 1
ATOM 11886 O O . GLN F 1 71 ? -17.091 -32.762 -25.316 1.00 34.24 71 GLN F O 1
ATOM 11892 N N . PHE F 1 72 ? -18.214 -31.874 -27.095 1.00 36.31 72 PHE F N 1
ATOM 11893 C CA . PHE F 1 72 ? -19.361 -32.821 -27.072 1.00 36.95 72 PHE F CA 1
ATOM 11894 C C . PHE F 1 72 ? -18.874 -34.240 -27.396 1.00 37.25 72 PHE F C 1
ATOM 11895 O O . PHE F 1 72 ? -19.398 -35.190 -26.788 1.00 36.88 72 PHE F O 1
ATOM 11903 N N . GLU F 1 73 ? -17.893 -34.379 -28.293 1.00 36.89 73 GLU F N 1
ATOM 11904 C CA . GLU F 1 73 ? -17.280 -35.692 -28.641 1.00 39.63 73 GLU F CA 1
ATOM 11905 C C . GLU F 1 73 ? -16.531 -36.246 -27.419 1.00 38.54 73 GLU F C 1
ATOM 11906 O O . GLU F 1 73 ? -16.658 -37.454 -27.164 1.00 38.15 73 GLU F O 1
ATOM 11912 N N . LEU F 1 74 ? -15.794 -35.398 -26.689 1.00 39.60 74 LEU F N 1
ATOM 11913 C CA . LEU F 1 74 ? -15.065 -35.790 -25.449 1.00 39.35 74 LEU F CA 1
ATOM 11914 C C . LEU F 1 74 ? -16.071 -36.261 -24.391 1.00 41.03 74 LEU F C 1
ATOM 11915 O O . LEU F 1 74 ? -15.822 -37.316 -23.775 1.00 40.48 74 LEU F O 1
ATOM 11920 N N . ALA F 1 75 ? -17.159 -35.507 -24.192 1.00 42.03 75 ALA F N 1
ATOM 11921 C CA . ALA F 1 75 ? -18.243 -35.818 -23.228 1.00 41.97 75 ALA F CA 1
ATOM 11922 C C . ALA F 1 75 ? -18.857 -37.181 -23.570 1.00 42.14 75 ALA F C 1
ATOM 11923 O O . ALA F 1 75 ? -18.986 -38.019 -22.655 1.00 43.21 75 ALA F O 1
ATOM 11925 N N . GLU F 1 76 ? -19.209 -37.391 -24.842 1.00 42.22 76 GLU F N 1
ATOM 11926 C CA . GLU F 1 76 ? -19.761 -38.673 -25.360 1.00 44.44 76 GLU F CA 1
ATOM 11927 C C . GLU F 1 76 ? -18.802 -39.822 -25.024 1.00 43.78 76 GLU F C 1
ATOM 11928 O O . GLU F 1 76 ? -19.269 -40.815 -24.439 1.00 43.71 76 GLU F O 1
ATOM 11934 N N . GLN F 1 77 ? -17.517 -39.674 -25.368 1.00 43.74 77 GLN F N 1
ATOM 11935 C CA . GLN F 1 77 ? -16.457 -40.708 -25.190 1.00 46.14 77 GLN F CA 1
ATOM 11936 C C . GLN F 1 77 ? -16.209 -40.985 -23.702 1.00 47.11 77 GLN F C 1
ATOM 11937 O O . GLN F 1 77 ? -15.817 -42.123 -23.385 1.00 50.25 77 GLN F O 1
ATOM 11943 N N . ALA F 1 78 ? -16.413 -39.988 -22.831 1.00 45.76 78 ALA F N 1
ATOM 11944 C CA . ALA F 1 78 ? -16.244 -40.097 -21.361 1.00 43.52 78 ALA F CA 1
ATOM 11945 C C . ALA F 1 78 ? -17.514 -40.671 -20.717 1.00 43.34 78 ALA F C 1
ATOM 11946 O O . ALA F 1 78 ? -17.499 -40.889 -19.491 1.00 45.68 78 ALA F O 1
ATOM 11948 N N . GLY F 1 79 ? -18.573 -40.889 -21.506 1.00 42.92 79 GLY F N 1
ATOM 11949 C CA . GLY F 1 79 ? -19.778 -41.639 -21.102 1.00 42.69 79 GLY F CA 1
ATOM 11950 C C . GLY F 1 79 ? -20.917 -40.741 -20.647 1.00 41.30 79 GLY F C 1
ATOM 11951 O O . GLY F 1 79 ? -21.839 -41.268 -20.007 1.00 43.26 79 GLY F O 1
ATOM 11952 N N . ALA F 1 80 ? -20.884 -39.444 -20.975 1.00 43.39 80 ALA F N 1
ATOM 11953 C CA . ALA F 1 80 ? -21.949 -38.469 -20.630 1.00 43.27 80 ALA F CA 1
ATOM 11954 C C . ALA F 1 80 ? -23.273 -38.913 -21.267 1.00 44.73 80 ALA F C 1
ATOM 11955 O O . ALA F 1 80 ? -23.241 -39.468 -22.383 1.00 48.01 80 ALA F O 1
ATOM 11957 N N . ASP F 1 81 ? -24.388 -38.681 -20.568 1.00 46.29 81 ASP F N 1
ATOM 11958 C CA . ASP F 1 81 ? -25.765 -39.034 -21.007 1.00 47.21 81 ASP F CA 1
ATOM 11959 C C . ASP F 1 81 ? -26.251 -37.959 -21.988 1.00 48.10 81 ASP F C 1
ATOM 11960 O O . ASP F 1 81 ? -27.036 -37.080 -21.573 1.00 48.79 81 ASP F O 1
ATOM 11965 N N . LEU F 1 82 ? -25.791 -38.030 -23.241 1.00 47.31 82 LEU F N 1
ATOM 11966 C CA . LEU F 1 82 ? -25.982 -36.967 -24.263 1.00 48.56 82 LEU F CA 1
ATOM 11967 C C . LEU F 1 82 ? -26.834 -37.483 -25.428 1.00 51.41 82 LEU F C 1
ATOM 11968 O O . LEU F 1 82 ? -26.792 -36.856 -26.500 1.00 56.65 82 LEU F O 1
ATOM 11973 N N . SER F 1 83 ? -27.592 -38.565 -25.231 1.00 52.81 83 SER F N 1
ATOM 11974 C CA . SER F 1 83 ? -28.546 -39.097 -26.241 1.00 56.30 83 SER F CA 1
ATOM 11975 C C . SER F 1 83 ? -29.656 -38.065 -26.465 1.00 56.83 83 SER F C 1
ATOM 11976 O O . SER F 1 83 ? -29.906 -37.255 -25.547 1.00 54.42 83 SER F O 1
ATOM 11979 N N . SER F 1 84 ? -30.295 -38.096 -27.638 1.00 59.40 84 SER F N 1
ATOM 11980 C CA . SER F 1 84 ? -31.399 -37.178 -28.022 1.00 57.47 84 SER F CA 1
ATOM 11981 C C . SER F 1 84 ? -32.489 -37.194 -26.943 1.00 56.67 84 SER F C 1
ATOM 11982 O O . SER F 1 84 ? -33.039 -36.119 -26.639 1.00 52.84 84 SER F O 1
ATOM 11985 N N . GLN F 1 85 ? -32.758 -38.368 -26.365 1.00 59.34 85 GLN F N 1
ATOM 11986 C CA . GLN F 1 85 ? -33.883 -38.611 -25.423 1.00 61.63 85 GLN F CA 1
ATOM 11987 C C . GLN F 1 85 ? -33.573 -38.029 -24.035 1.00 55.35 85 GLN F C 1
ATOM 11988 O O . GLN F 1 85 ? -34.541 -37.786 -23.288 1.00 54.82 85 GLN F O 1
ATOM 11994 N N . SER F 1 86 ? -32.296 -37.803 -23.701 1.00 53.31 86 SER F N 1
ATOM 11995 C CA . SER F 1 86 ? -31.840 -37.402 -22.341 1.00 51.88 86 SER F CA 1
ATOM 11996 C C . SER F 1 86 ? -31.748 -35.874 -22.192 1.00 50.61 86 SER F C 1
ATOM 11997 O O . SER F 1 86 ? -31.724 -35.413 -21.035 1.00 50.52 86 SER F O 1
ATOM 12000 N N . ILE F 1 87 ? -31.703 -35.116 -23.294 1.00 46.69 87 ILE F N 1
ATOM 12001 C CA . ILE F 1 87 ? -31.501 -33.633 -23.275 1.00 44.63 87 ILE F CA 1
ATOM 12002 C C . ILE F 1 87 ? -32.836 -32.931 -23.554 1.00 43.15 87 ILE F C 1
ATOM 12003 O O . ILE F 1 87 ? -33.148 -32.696 -24.734 1.00 42.29 87 ILE F O 1
ATOM 12008 N N . ARG F 1 88 ? -33.582 -32.592 -22.498 1.00 44.39 88 ARG F N 1
ATOM 12009 C CA . ARG F 1 88 ? -34.905 -31.917 -22.594 1.00 47.39 88 ARG F CA 1
ATOM 12010 C C . ARG F 1 88 ? -34.775 -30.430 -22.232 1.00 45.64 88 ARG F C 1
ATOM 12011 O O . ARG F 1 88 ? -35.560 -29.634 -22.778 1.00 46.54 88 ARG F O 1
ATOM 12019 N N . ARG F 1 89 ? -33.843 -30.067 -21.342 1.00 43.50 89 ARG F N 1
ATOM 12020 C CA . ARG F 1 89 ? -33.561 -28.652 -20.974 1.00 41.01 89 ARG F CA 1
ATOM 12021 C C . ARG F 1 89 ? -32.049 -28.441 -20.822 1.00 39.97 89 ARG F C 1
ATOM 12022 O O . ARG F 1 89 ? -31.403 -29.250 -20.133 1.00 39.45 89 ARG F O 1
ATOM 12030 N N . ALA F 1 90 ? -31.524 -27.374 -21.434 1.00 37.09 90 ALA F N 1
ATOM 12031 C CA . ALA F 1 90 ? -30.097 -26.980 -21.401 1.00 34.11 90 ALA F CA 1
ATOM 12032 C C . ALA F 1 90 ? -29.968 -25.534 -20.910 1.00 32.69 90 ALA F C 1
ATOM 12033 O O . ALA F 1 90 ? -30.943 -24.760 -21.052 1.00 31.25 90 ALA F O 1
ATOM 12035 N N . ILE F 1 91 ? -28.808 -25.191 -20.341 1.00 30.94 91 ILE F N 1
ATOM 12036 C CA . ILE F 1 91 ? -28.466 -23.799 -19.926 1.00 30.25 91 ILE F CA 1
ATOM 12037 C C . ILE F 1 91 ? -27.060 -23.453 -20.433 1.00 29.35 91 ILE F C 1
ATOM 12038 O O . ILE F 1 91 ? -26.126 -24.269 -20.261 1.00 28.43 91 ILE F O 1
ATOM 12043 N N . ASP F 1 92 ? -26.946 -22.289 -21.073 1.00 26.63 92 ASP F N 1
ATOM 12044 C CA . ASP F 1 92 ? -25.677 -21.691 -21.554 1.00 27.20 92 ASP F CA 1
ATOM 12045 C C . ASP F 1 92 ? -25.339 -20.542 -20.597 1.00 27.14 92 ASP F C 1
ATOM 12046 O O . ASP F 1 92 ? -26.015 -19.491 -20.667 1.00 25.98 92 ASP F O 1
ATOM 12051 N N . ILE F 1 93 ? -24.367 -20.762 -19.706 1.00 27.30 93 ILE F N 1
ATOM 12052 C CA . ILE F 1 93 ? -24.041 -19.841 -18.577 1.00 27.11 93 ILE F CA 1
ATOM 12053 C C . ILE F 1 93 ? -22.909 -18.911 -19.021 1.00 25.73 93 ILE F C 1
ATOM 12054 O O . ILE F 1 93 ? -21.792 -19.407 -19.266 1.00 25.70 93 ILE F O 1
ATOM 12059 N N . GLY F 1 94 ? -23.203 -17.609 -19.111 1.00 25.94 94 GLY F N 1
ATOM 12060 C CA . GLY F 1 94 ? -22.333 -16.607 -19.750 1.00 26.17 94 GLY F CA 1
ATOM 12061 C C . GLY F 1 94 ? -22.300 -16.835 -21.250 1.00 26.38 94 GLY F C 1
ATOM 12062 O O . GLY F 1 94 ? -21.217 -17.149 -21.778 1.00 25.12 94 GLY F O 1
ATOM 12063 N N . CYS F 1 95 ? -23.490 -16.831 -21.863 1.00 26.24 95 CYS F N 1
ATOM 12064 C CA . CYS F 1 95 ? -23.744 -17.211 -23.284 1.00 26.38 95 CYS F CA 1
ATOM 12065 C C . CYS F 1 95 ? -23.115 -16.269 -24.320 1.00 26.18 95 CYS F C 1
ATOM 12066 O O . CYS F 1 95 ? -23.212 -16.593 -25.514 1.00 26.32 95 CYS F O 1
ATOM 12069 N N . GLY F 1 96 ? -22.501 -15.165 -23.897 1.00 26.05 96 GLY F N 1
ATOM 12070 C CA . GLY F 1 96 ? -21.878 -14.235 -24.859 1.00 25.96 96 GLY F CA 1
ATOM 12071 C C . GLY F 1 96 ? -22.855 -13.786 -25.937 1.00 26.08 96 GLY F C 1
ATOM 12072 O O . GLY F 1 96 ? -23.973 -13.378 -25.585 1.00 24.55 96 GLY F O 1
ATOM 12073 N N . TRP F 1 97 ? -22.457 -13.892 -27.208 1.00 25.76 97 TRP F N 1
ATOM 12074 C CA . TRP F 1 97 ? -23.316 -13.438 -28.338 1.00 24.32 97 TRP F CA 1
ATOM 12075 C C . TRP F 1 97 ? -24.356 -14.495 -28.735 1.00 24.08 97 TRP F C 1
ATOM 12076 O O . TRP F 1 97 ? -25.176 -14.199 -29.619 1.00 24.36 97 TRP F O 1
ATOM 12087 N N . GLY F 1 98 ? -24.286 -15.693 -28.143 1.00 24.32 98 GLY F N 1
ATOM 12088 C CA . GLY F 1 98 ? -25.321 -16.728 -28.345 1.00 24.12 98 GLY F CA 1
ATOM 12089 C C . GLY F 1 98 ? -25.036 -17.808 -29.378 1.00 23.94 98 GLY F C 1
ATOM 12090 O O . GLY F 1 98 ? -25.976 -18.555 -29.675 1.00 24.46 98 GLY F O 1
ATOM 12091 N N . PRO F 1 99 ? -23.809 -17.999 -29.911 1.00 25.06 99 PRO F N 1
ATOM 12092 C CA . PRO F 1 99 ? -23.577 -19.040 -30.918 1.00 25.70 99 PRO F CA 1
ATOM 12093 C C . PRO F 1 99 ? -23.929 -20.455 -30.429 1.00 26.39 99 PRO F C 1
ATOM 12094 O O . PRO F 1 99 ? -24.433 -21.229 -31.208 1.00 25.99 99 PRO F O 1
ATOM 12098 N N . VAL F 1 100 ? -23.673 -20.743 -29.150 1.00 27.24 100 VAL F N 1
ATOM 12099 C CA . VAL F 1 100 ? -23.955 -22.089 -28.567 1.00 28.38 100 VAL F CA 1
ATOM 12100 C C . VAL F 1 100 ? -25.469 -22.343 -28.529 1.00 28.08 100 VAL F C 1
ATOM 12101 O O . VAL F 1 100 ? -25.865 -23.502 -28.719 1.00 27.78 100 VAL F O 1
ATOM 12105 N N . LEU F 1 101 ? -26.274 -21.304 -28.281 1.00 28.93 101 LEU F N 1
ATOM 12106 C CA . LEU F 1 101 ? -27.755 -21.455 -28.224 1.00 30.20 101 LEU F CA 1
ATOM 12107 C C . LEU F 1 101 ? -28.256 -22.075 -29.535 1.00 31.56 101 LEU F C 1
ATOM 12108 O O . LEU F 1 101 ? -29.026 -23.047 -29.477 1.00 31.42 101 LEU F O 1
ATOM 12113 N N . SER F 1 102 ? -27.835 -21.508 -30.667 1.00 32.60 102 SER F N 1
ATOM 12114 C CA . SER F 1 102 ? -28.202 -22.010 -32.020 1.00 34.19 102 SER F CA 1
ATOM 12115 C C . SER F 1 102 ? -27.620 -23.412 -32.227 1.00 33.14 102 SER F C 1
ATOM 12116 O O . SER F 1 102 ? -28.323 -24.271 -32.796 1.00 31.84 102 SER F O 1
ATOM 12119 N N . PHE F 1 103 ? -26.383 -23.626 -31.772 1.00 32.36 103 PHE F N 1
ATOM 12120 C CA . PHE F 1 103 ? -25.656 -24.918 -31.860 1.00 34.84 103 PHE F CA 1
ATOM 12121 C C . PHE F 1 103 ? -26.444 -26.008 -31.120 1.00 36.56 103 PHE F C 1
ATOM 12122 O O . PHE F 1 103 ? -26.608 -27.106 -31.685 1.00 40.10 103 PHE F O 1
ATOM 12130 N N . LEU F 1 104 ? -26.914 -25.715 -29.902 1.00 36.64 104 LEU F N 1
ATOM 12131 C CA . LEU F 1 104 ? -27.672 -26.682 -29.058 1.00 37.71 104 LEU F CA 1
ATOM 12132 C C . LEU F 1 104 ? -29.018 -26.998 -29.720 1.00 39.44 104 LEU F C 1
ATOM 12133 O O . LEU F 1 104 ? -29.386 -28.187 -29.748 1.00 39.79 104 LEU F O 1
ATOM 12138 N N . ALA F 1 105 ? -29.716 -25.980 -30.233 1.00 39.61 105 ALA F N 1
ATOM 12139 C CA . ALA F 1 105 ? -31.015 -26.116 -30.935 1.00 42.11 105 ALA F CA 1
ATOM 12140 C C . ALA F 1 105 ? -30.870 -27.091 -32.112 1.00 43.62 105 ALA F C 1
ATOM 12141 O O . ALA F 1 105 ? -31.738 -27.968 -32.254 1.00 46.77 105 ALA F O 1
ATOM 12143 N N . GLU F 1 106 ? -29.802 -26.949 -32.903 1.00 44.24 106 GLU F N 1
ATOM 12144 C CA . GLU F 1 106 ? -29.509 -27.763 -34.115 1.00 45.61 106 GLU F CA 1
ATOM 12145 C C . GLU F 1 106 ? -29.132 -29.196 -33.712 1.00 44.25 106 GLU F C 1
ATOM 12146 O O . GLU F 1 106 ? -29.638 -30.142 -34.352 1.00 41.86 106 GLU F O 1
ATOM 12152 N N . ARG F 1 107 ? -28.270 -29.350 -32.700 1.00 43.54 107 ARG F N 1
ATOM 12153 C CA . ARG F 1 107 ? -27.733 -30.664 -32.248 1.00 45.39 107 ARG F CA 1
ATOM 12154 C C . ARG F 1 107 ? -28.805 -31.450 -31.481 1.00 44.82 107 ARG F C 1
ATOM 12155 O O . ARG F 1 107 ? -28.752 -32.692 -31.526 1.00 46.07 107 ARG F O 1
ATOM 12163 N N . TYR F 1 108 ? -29.725 -30.765 -30.792 1.00 44.63 108 TYR F N 1
ATOM 12164 C CA . TYR F 1 108 ? -30.829 -31.383 -30.007 1.00 46.86 108 TYR F CA 1
ATOM 12165 C C . TYR F 1 108 ? -32.158 -30.766 -30.430 1.00 50.66 108 TYR F C 1
ATOM 12166 O O . TYR F 1 108 ? -32.731 -29.959 -29.701 1.00 50.07 108 TYR F O 1
ATOM 12175 N N . PRO F 1 109 ? -32.699 -31.154 -31.608 1.00 55.22 109 PRO F N 1
ATOM 12176 C CA . PRO F 1 109 ? -33.896 -30.513 -32.154 1.00 57.85 109 PRO F CA 1
ATOM 12177 C C . PRO F 1 109 ? -35.168 -30.792 -31.338 1.00 62.01 109 PRO F C 1
ATOM 12178 O O . PRO F 1 109 ? -36.159 -30.127 -31.586 1.00 70.20 109 PRO F O 1
ATOM 12182 N N . HIS F 1 110 ? -35.112 -31.742 -30.396 1.00 62.21 110 HIS F N 1
ATOM 12183 C CA . HIS F 1 110 ? -36.232 -32.103 -29.485 1.00 63.09 110 HIS F CA 1
ATOM 12184 C C . HIS F 1 110 ? -35.966 -31.594 -28.061 1.00 58.95 110 HIS F C 1
ATOM 12185 O O . HIS F 1 110 ? -36.790 -31.892 -27.176 1.00 61.99 110 HIS F O 1
ATOM 12192 N N . CYS F 1 111 ? -34.882 -30.838 -27.846 1.00 55.48 111 CYS F N 1
ATOM 12193 C CA . CYS F 1 111 ? -34.619 -30.096 -26.582 1.00 52.92 111 CYS F CA 1
ATOM 12194 C C . CYS F 1 111 ? -35.652 -28.969 -26.462 1.00 53.33 111 CYS F C 1
ATOM 12195 O O . CYS F 1 111 ? -35.570 -28.010 -27.256 1.00 54.03 111 CYS F O 1
ATOM 12198 N N . GLU F 1 112 ? -36.593 -29.104 -25.521 1.00 53.42 112 GLU F N 1
ATOM 12199 C CA . GLU F 1 112 ? -37.794 -28.235 -25.375 1.00 53.64 112 GLU F CA 1
ATOM 12200 C C . GLU F 1 112 ? -37.388 -26.799 -25.026 1.00 47.80 112 GLU F C 1
ATOM 12201 O O . GLU F 1 112 ? -38.038 -25.868 -25.539 1.00 47.77 112 GLU F O 1
ATOM 12207 N N . ARG F 1 113 ? -36.377 -26.635 -24.168 1.00 44.59 113 ARG F N 1
ATOM 12208 C CA . ARG F 1 113 ? -36.022 -25.332 -23.545 1.00 41.96 113 ARG F CA 1
ATOM 12209 C C . ARG F 1 113 ? -34.498 -25.194 -23.455 1.00 38.28 113 ARG F C 1
ATOM 12210 O O . ARG F 1 113 ? -33.859 -26.054 -22.811 1.00 35.94 113 ARG F O 1
ATOM 12218 N N . ILE F 1 114 ? -33.953 -24.144 -24.074 1.00 34.51 114 ILE F N 1
ATOM 12219 C CA . ILE F 1 114 ? -32.511 -23.760 -24.010 1.00 34.28 114 ILE F CA 1
ATOM 12220 C C . ILE F 1 114 ? -32.425 -22.356 -23.405 1.00 33.91 114 ILE F C 1
ATOM 12221 O O . ILE F 1 114 ? -32.868 -21.402 -24.073 1.00 35.01 114 ILE F O 1
ATOM 12226 N N . ASP F 1 115 ? -31.886 -22.241 -22.186 1.00 32.88 115 ASP F N 1
ATOM 12227 C CA . ASP F 1 115 ? -31.774 -20.959 -21.440 1.00 31.86 115 ASP F CA 1
ATOM 12228 C C . ASP F 1 115 ? -30.369 -20.382 -21.642 1.00 29.49 115 ASP F C 1
ATOM 12229 O O . ASP F 1 115 ? -29.388 -21.097 -21.368 1.00 30.81 115 ASP F O 1
ATOM 12234 N N . GLY F 1 116 ? -30.284 -19.142 -22.125 1.00 28.01 116 GLY F N 1
ATOM 12235 C CA . GLY F 1 116 ? -29.037 -18.357 -22.175 1.00 28.26 116 GLY F CA 1
ATOM 12236 C C . GLY F 1 116 ? -29.045 -17.300 -21.088 1.00 28.67 116 GLY F C 1
ATOM 12237 O O . GLY F 1 116 ? -30.003 -16.504 -21.055 1.00 30.08 116 GLY F O 1
ATOM 12238 N N . VAL F 1 117 ? -28.047 -17.306 -20.200 1.00 27.73 117 VAL F N 1
ATOM 12239 C CA . VAL F 1 117 ? -27.922 -16.276 -19.127 1.00 28.04 117 VAL F CA 1
ATOM 12240 C C . VAL F 1 117 ? -26.636 -15.489 -19.372 1.00 25.89 117 VAL F C 1
ATOM 12241 O O . VAL F 1 117 ? -25.618 -16.095 -19.755 1.00 24.19 117 VAL F O 1
ATOM 12245 N N . ASN F 1 118 ? -26.712 -14.176 -19.162 1.00 25.55 118 ASN F N 1
ATOM 12246 C CA . ASN F 1 118 ? -25.616 -13.215 -19.433 1.00 26.52 118 ASN F CA 1
ATOM 12247 C C . ASN F 1 118 ? -25.895 -11.951 -18.620 1.00 25.69 118 ASN F C 1
ATOM 12248 O O . ASN F 1 118 ? -27.064 -11.734 -18.252 1.00 27.94 118 ASN F O 1
ATOM 12253 N N . VAL F 1 119 ? -24.854 -11.171 -18.336 1.00 26.60 119 VAL F N 1
ATOM 12254 C CA . VAL F 1 119 ? -24.962 -9.848 -17.652 1.00 26.91 119 VAL F CA 1
ATOM 12255 C C . VAL F 1 119 ? -24.811 -8.726 -18.690 1.00 27.12 119 VAL F C 1
ATOM 12256 O O . VAL F 1 119 ? -25.146 -7.574 -18.358 1.00 26.99 119 VAL F O 1
ATOM 12260 N N . SER F 1 120 ? -24.339 -9.045 -19.900 1.00 27.04 120 SER F N 1
ATOM 12261 C CA . SER F 1 120 ? -24.154 -8.069 -21.008 1.00 26.20 120 SER F CA 1
ATOM 12262 C C . SER F 1 120 ? -25.460 -7.908 -21.788 1.00 26.23 120 SER F C 1
ATOM 12263 O O . SER F 1 120 ? -25.856 -8.862 -22.489 1.00 27.80 120 SER F O 1
ATOM 12266 N N . ARG F 1 121 ? -26.085 -6.735 -21.690 1.00 26.18 121 ARG F N 1
ATOM 12267 C CA . ARG F 1 121 ? -27.334 -6.419 -22.427 1.00 27.30 121 ARG F CA 1
ATOM 12268 C C . ARG F 1 121 ? -27.065 -6.451 -23.932 1.00 26.88 121 ARG F C 1
ATOM 12269 O O . ARG F 1 121 ? -27.787 -7.127 -24.660 1.00 25.21 121 ARG F O 1
ATOM 12277 N N . PRO F 1 122 ? -26.031 -5.749 -24.456 1.00 27.20 122 PRO F N 1
ATOM 12278 C CA . PRO F 1 122 ? -25.774 -5.737 -25.899 1.00 27.95 122 PRO F CA 1
ATOM 12279 C C . PRO F 1 122 ? -25.586 -7.144 -26.489 1.00 27.20 122 PRO F C 1
ATOM 12280 O O . PRO F 1 122 ? -26.048 -7.382 -27.588 1.00 27.03 122 PRO F O 1
ATOM 12284 N N . GLN F 1 123 ? -24.919 -8.039 -25.752 1.00 25.86 123 GLN F N 1
ATOM 12285 C CA . GLN F 1 123 ? -24.683 -9.439 -26.194 1.00 25.73 123 GLN F CA 1
ATOM 12286 C C . GLN F 1 123 ? -26.020 -10.185 -26.265 1.00 26.00 123 GLN F C 1
ATOM 12287 O O . GLN F 1 123 ? -26.208 -10.944 -27.228 1.00 26.54 123 GLN F O 1
ATOM 12293 N N . LEU F 1 124 ? -26.913 -9.983 -25.291 1.00 25.99 124 LEU F N 1
ATOM 12294 C CA . LEU F 1 124 ? -28.231 -10.674 -25.254 1.00 27.78 124 LEU F CA 1
ATOM 12295 C C . LEU F 1 124 ? -29.143 -10.106 -26.348 1.00 27.83 124 LEU F C 1
ATOM 12296 O O . LEU F 1 124 ? -29.892 -10.897 -26.944 1.00 29.81 124 LEU F O 1
ATOM 12301 N N . GLU F 1 125 ? -29.091 -8.794 -26.598 1.00 28.75 125 GLU F N 1
ATOM 12302 C CA . GLU F 1 125 ? -29.892 -8.137 -27.668 1.00 30.23 125 GLU F CA 1
ATOM 12303 C C . GLU F 1 125 ? -29.490 -8.730 -29.022 1.00 29.55 125 GLU F C 1
ATOM 12304 O O . GLU F 1 125 ? -30.397 -9.069 -29.803 1.00 28.13 125 GLU F O 1
ATOM 12310 N N . TYR F 1 126 ? -28.188 -8.895 -29.273 1.00 29.56 126 TYR F N 1
ATOM 12311 C CA . TYR F 1 126 ? -27.681 -9.525 -30.518 1.00 30.56 126 TYR F CA 1
ATOM 12312 C C . TYR F 1 126 ? -28.164 -10.979 -30.591 1.00 31.24 126 TYR F C 1
ATOM 12313 O O . TYR F 1 126 ? -28.707 -11.369 -31.642 1.00 31.99 126 TYR F O 1
ATOM 12322 N N . ALA F 1 127 ? -27.960 -11.757 -29.523 1.00 29.72 127 ALA F N 1
ATOM 12323 C CA . ALA F 1 127 ? -28.395 -13.172 -29.423 1.00 30.01 127 ALA F CA 1
ATOM 12324 C C . ALA F 1 127 ? -29.893 -13.264 -29.742 1.00 30.21 127 ALA F C 1
ATOM 12325 O O . ALA F 1 127 ? -30.287 -14.156 -30.519 1.00 28.44 127 ALA F O 1
ATOM 12327 N N . SER F 1 128 ? -30.689 -12.358 -29.169 1.00 30.88 128 SER F N 1
ATOM 12328 C CA . SER F 1 128 ? -32.162 -12.277 -29.349 1.00 34.06 128 SER F CA 1
ATOM 12329 C C . SER F 1 128 ? -32.510 -12.157 -30.839 1.00 34.33 128 SER F C 1
ATOM 12330 O O . SER F 1 128 ? -33.406 -12.893 -31.294 1.00 33.89 128 SER F O 1
ATOM 12333 N N . GLN F 1 129 ? -31.825 -11.270 -31.568 1.00 37.14 129 GLN F N 1
ATOM 12334 C CA . GLN F 1 129 ? -32.058 -11.027 -33.019 1.00 39.52 129 GLN F CA 1
ATOM 12335 C C . GLN F 1 129 ? -31.781 -12.309 -33.811 1.00 37.95 129 GLN F C 1
ATOM 12336 O O . GLN F 1 129 ? -32.600 -12.645 -34.689 1.00 37.74 129 GLN F O 1
ATOM 12342 N N . VAL F 1 130 ? -30.669 -12.987 -33.510 1.00 35.28 130 VAL F N 1
ATOM 12343 C CA . VAL F 1 130 ? -30.229 -14.229 -34.212 1.00 35.97 130 VAL F CA 1
ATOM 12344 C C . VAL F 1 130 ? -31.261 -15.331 -33.954 1.00 36.97 130 VAL F C 1
ATOM 12345 O O . VAL F 1 130 ? -31.695 -15.976 -34.931 1.00 39.62 130 VAL F O 1
ATOM 12349 N N . ILE F 1 131 ? -31.650 -15.518 -32.691 1.00 36.71 131 ILE F N 1
ATOM 12350 C CA . ILE F 1 131 ? -32.643 -16.546 -32.256 1.00 40.76 131 ILE F CA 1
ATOM 12351 C C . ILE F 1 131 ? -33.967 -16.295 -32.988 1.00 39.75 131 ILE F C 1
ATOM 12352 O O . ILE F 1 131 ? -34.561 -17.276 -33.485 1.00 40.79 131 ILE F O 1
ATOM 12357 N N . SER F 1 132 ? -34.401 -15.034 -33.057 1.00 39.44 132 SER F N 1
ATOM 12358 C CA . SER F 1 132 ? -35.651 -14.602 -33.734 1.00 41.92 132 SER F CA 1
ATOM 12359 C C . SER F 1 132 ? -35.565 -14.896 -35.236 1.00 42.90 132 SER F C 1
ATOM 12360 O O . SER F 1 132 ? -36.510 -15.508 -35.776 1.00 42.30 132 SER F O 1
ATOM 12363 N N . ARG F 1 133 ? -34.471 -14.477 -35.878 1.00 43.88 133 ARG F N 1
ATOM 12364 C CA . ARG F 1 133 ? -34.247 -14.648 -37.339 1.00 48.84 133 ARG F CA 1
ATOM 12365 C C . ARG F 1 133 ? -34.242 -16.147 -37.685 1.00 50.28 133 ARG F C 1
ATOM 12366 O O . ARG F 1 133 ? -34.767 -16.491 -38.756 1.00 55.73 133 ARG F O 1
ATOM 12374 N N . GLU F 1 134 ? -33.712 -17.009 -36.810 1.00 46.81 134 GLU F N 1
ATOM 12375 C CA . GLU F 1 134 ? -33.593 -18.474 -37.058 1.00 46.42 134 GLU F CA 1
ATOM 12376 C C . GLU F 1 134 ? -34.866 -19.214 -36.621 1.00 45.59 134 GLU F C 1
ATOM 12377 O O . GLU F 1 134 ? -34.881 -20.452 -36.736 1.00 47.24 134 GLU F O 1
ATOM 12383 N N . GLY F 1 135 ? -35.889 -18.492 -36.148 1.00 46.00 135 GLY F N 1
ATOM 12384 C CA . GLY F 1 135 ? -37.200 -19.046 -35.753 1.00 46.64 135 GLY F CA 1
ATOM 12385 C C . GLY F 1 135 ? -37.120 -19.933 -34.519 1.00 46.62 135 GLY F C 1
ATOM 12386 O O . GLY F 1 135 ? -37.951 -20.851 -34.412 1.00 45.80 135 GLY F O 1
ATOM 12387 N N . LEU F 1 136 ? -36.182 -19.662 -33.603 1.00 46.63 136 LEU F N 1
ATOM 12388 C CA . LEU F 1 136 ? -35.892 -20.522 -32.419 1.00 45.38 136 LEU F CA 1
ATOM 12389 C C . LEU F 1 136 ? -36.460 -19.894 -31.137 1.00 43.57 136 LEU F C 1
ATOM 12390 O O . LEU F 1 136 ? -36.136 -20.411 -30.048 1.00 43.39 136 LEU F O 1
ATOM 12395 N N . ALA F 1 137 ? -37.287 -18.849 -31.252 1.00 42.81 137 ALA F N 1
ATOM 12396 C CA . ALA F 1 137 ? -37.802 -18.051 -30.112 1.00 43.59 137 ALA F CA 1
ATOM 12397 C C . ALA F 1 137 ? -38.616 -18.935 -29.155 1.00 44.36 137 ALA F C 1
ATOM 12398 O O . ALA F 1 137 ? -38.551 -18.690 -27.932 1.00 45.93 137 ALA F O 1
ATOM 12400 N N . ALA F 1 138 ? -39.345 -19.925 -29.681 1.00 42.28 138 ALA F N 1
ATOM 12401 C CA . ALA F 1 138 ? -40.206 -20.849 -28.903 1.00 43.44 138 ALA F CA 1
ATOM 12402 C C . ALA F 1 138 ? -39.356 -21.672 -27.927 1.00 43.58 138 ALA F C 1
ATOM 12403 O O . ALA F 1 138 ? -39.820 -21.901 -26.794 1.00 46.73 138 ALA F O 1
ATOM 12405 N N . ARG F 1 139 ? -38.162 -22.095 -28.355 1.00 43.01 139 ARG F N 1
ATOM 12406 C CA . ARG F 1 139 ? -37.297 -23.052 -27.616 1.00 43.58 139 ARG F CA 1
ATOM 12407 C C . ARG F 1 139 ? -36.228 -22.307 -26.809 1.00 42.39 139 ARG F C 1
ATOM 12408 O O . ARG F 1 139 ? -35.958 -22.737 -25.669 1.00 42.12 139 ARG F O 1
ATOM 12416 N N . VAL F 1 140 ? -35.644 -21.245 -27.371 1.00 40.77 140 VAL F N 1
ATOM 12417 C CA . VAL F 1 140 ? -34.481 -20.527 -26.769 1.00 41.18 140 VAL F CA 1
ATOM 12418 C C . VAL F 1 140 ? -35.002 -19.326 -25.972 1.00 42.58 140 VAL F C 1
ATOM 12419 O O . VAL F 1 140 ? -35.732 -18.507 -26.559 1.00 43.39 140 VAL F O 1
ATOM 12423 N N . ARG F 1 141 ? -34.645 -19.252 -24.684 1.00 40.89 141 ARG F N 1
ATOM 12424 C CA . ARG F 1 141 ? -35.008 -18.146 -23.756 1.00 40.96 141 ARG F CA 1
ATOM 12425 C C . ARG F 1 141 ? -33.740 -17.420 -23.299 1.00 37.28 141 ARG F C 1
ATOM 12426 O O . ARG F 1 141 ? -32.773 -18.098 -22.912 1.00 34.12 141 ARG F O 1
ATOM 12434 N N . LEU F 1 142 ? -33.759 -16.085 -23.336 1.00 35.05 142 LEU F N 1
ATOM 12435 C CA . LEU F 1 142 ? -32.596 -15.226 -22.997 1.00 36.20 142 LEU F CA 1
ATOM 12436 C C . LEU F 1 142 ? -32.890 -14.468 -21.701 1.00 34.68 142 LEU F C 1
ATOM 12437 O O . LEU F 1 142 ? -33.960 -13.860 -21.612 1.00 36.92 142 LEU F O 1
ATOM 12442 N N . TYR F 1 143 ? -31.966 -14.516 -20.741 1.00 31.58 143 TYR F N 1
ATOM 12443 C CA . TYR F 1 143 ? -32.118 -13.913 -19.394 1.00 32.13 143 TYR F CA 1
ATOM 12444 C C . TYR F 1 143 ? -30.948 -12.968 -19.116 1.00 29.86 143 TYR F C 1
ATOM 12445 O O . TYR F 1 143 ? -29.788 -13.400 -19.219 1.00 28.36 143 TYR F O 1
ATOM 12454 N N . LEU F 1 144 ? -31.253 -11.709 -18.795 1.00 31.08 144 LEU F N 1
ATOM 12455 C CA . LEU F 1 144 ? -30.288 -10.774 -18.164 1.00 32.98 144 LEU F CA 1
ATOM 12456 C C . LEU F 1 144 ? -30.217 -11.152 -16.683 1.00 33.61 144 LEU F C 1
ATOM 12457 O O . LEU F 1 144 ? -31.093 -10.741 -15.897 1.00 34.09 144 LEU F O 1
ATOM 12462 N N . CYS F 1 145 ? -29.223 -11.965 -16.348 1.00 32.27 145 CYS F N 1
ATOM 12463 C CA . CYS F 1 145 ? -29.174 -12.777 -15.113 1.00 33.52 145 CYS F CA 1
ATOM 12464 C C . CYS F 1 145 ? -27.716 -13.146 -14.845 1.00 33.88 145 CYS F C 1
ATOM 12465 O O . CYS F 1 145 ? -27.093 -13.768 -15.734 1.00 33.98 145 CYS F O 1
ATOM 12468 N N . ASN F 1 146 ? -27.190 -12.724 -13.694 1.00 32.13 146 ASN F N 1
ATOM 12469 C CA . ASN F 1 146 ? -25.876 -13.179 -13.177 1.00 29.66 146 ASN F CA 1
ATOM 12470 C C . ASN F 1 146 ? -25.964 -14.695 -12.992 1.00 29.36 146 ASN F C 1
ATOM 12471 O O . ASN F 1 146 ? -27.038 -15.171 -12.581 1.00 31.37 146 ASN F O 1
ATOM 12476 N N . ALA F 1 147 ? -24.885 -15.419 -13.298 1.00 29.05 147 ALA F N 1
ATOM 12477 C CA . ALA F 1 147 ? -24.772 -16.888 -13.138 1.00 29.21 147 ALA F CA 1
ATOM 12478 C C . ALA F 1 147 ? -25.140 -17.293 -11.702 1.00 30.77 147 ALA F C 1
ATOM 12479 O O . ALA F 1 147 ? -25.690 -18.395 -11.528 1.00 32.08 147 ALA F O 1
ATOM 12481 N N . LYS F 1 148 ? -24.871 -16.432 -10.713 1.00 32.01 148 LYS F N 1
ATOM 12482 C CA . LYS F 1 148 ? -25.106 -16.728 -9.270 1.00 33.30 148 LYS F CA 1
ATOM 12483 C C . LYS F 1 148 ? -26.611 -16.817 -8.983 1.00 34.22 148 LYS F C 1
ATOM 12484 O O . LYS F 1 148 ? -26.969 -17.415 -7.952 1.00 34.44 148 LYS F O 1
ATOM 12490 N N . ASP F 1 149 ? -27.454 -16.262 -9.861 1.00 34.27 149 ASP F N 1
ATOM 12491 C CA . ASP F 1 149 ? -28.916 -16.122 -9.635 1.00 34.87 149 ASP F CA 1
ATOM 12492 C C . ASP F 1 149 ? -29.712 -17.083 -10.530 1.00 34.33 149 ASP F C 1
ATOM 12493 O O . ASP F 1 149 ? -30.932 -16.870 -10.649 1.00 35.37 149 ASP F O 1
ATOM 12498 N N . ILE F 1 150 ? -29.086 -18.126 -11.092 1.00 34.85 150 ILE F N 1
ATOM 12499 C CA . ILE F 1 150 ? -29.774 -19.085 -12.015 1.00 37.19 150 ILE F CA 1
ATOM 12500 C C . ILE F 1 150 ? -30.815 -19.908 -11.242 1.00 38.46 150 ILE F C 1
ATOM 12501 O O . ILE F 1 150 ? -31.684 -20.515 -11.901 1.00 37.22 150 ILE F O 1
ATOM 12506 N N . GLY F 1 151 ? -30.735 -19.927 -9.907 1.00 39.11 151 GLY F N 1
ATOM 12507 C CA . GLY F 1 151 ? -31.759 -20.515 -9.021 1.00 41.33 151 GLY F CA 1
ATOM 12508 C C . GLY F 1 151 ? -33.136 -19.904 -9.243 1.00 40.63 151 GLY F C 1
ATOM 12509 O O . GLY F 1 151 ? -34.133 -20.631 -9.071 1.00 43.49 151 GLY F O 1
ATOM 12510 N N . ALA F 1 152 ? -33.196 -18.623 -9.627 1.00 40.14 152 ALA F N 1
ATOM 12511 C CA . ALA F 1 152 ? -34.445 -17.846 -9.806 1.00 42.15 152 ALA F CA 1
ATOM 12512 C C . ALA F 1 152 ? -34.932 -17.895 -11.262 1.00 42.15 152 ALA F C 1
ATOM 12513 O O . ALA F 1 152 ? -35.863 -17.133 -11.576 1.00 41.76 152 ALA F O 1
ATOM 12515 N N . LEU F 1 153 ? -34.351 -18.745 -12.119 1.00 43.20 153 LEU F N 1
ATOM 12516 C CA . LEU F 1 153 ? -34.870 -18.973 -13.497 1.00 41.98 153 LEU F CA 1
ATOM 12517 C C . LEU F 1 153 ? -36.209 -19.698 -13.388 1.00 42.40 153 LEU F C 1
ATOM 12518 O O . LEU F 1 153 ? -36.415 -20.493 -12.472 1.00 43.02 153 LEU F O 1
ATOM 12523 N N . PRO F 1 154 ? -37.170 -19.421 -14.299 1.00 42.24 154 PRO F N 1
ATOM 12524 C CA . PRO F 1 154 ? -38.518 -19.987 -14.200 1.00 42.89 154 PRO F CA 1
ATOM 12525 C C . PRO F 1 154 ? -38.598 -21.503 -14.440 1.00 44.26 154 PRO F C 1
ATOM 12526 O O . PRO F 1 154 ? -37.658 -22.069 -14.976 1.00 43.81 154 PRO F O 1
ATOM 12530 N N . ASP F 1 155 ? -39.723 -22.102 -14.028 1.00 47.42 155 ASP F N 1
ATOM 12531 C CA . ASP F 1 155 ? -40.100 -23.523 -14.262 1.00 48.90 155 ASP F CA 1
ATOM 12532 C C . ASP F 1 155 ? -39.093 -24.448 -13.579 1.00 49.91 155 ASP F C 1
ATOM 12533 O O . ASP F 1 155 ? -38.456 -25.266 -14.240 1.00 49.61 155 ASP F O 1
ATOM 12538 N N . PRO F 1 156 ? -38.935 -24.371 -12.236 1.00 51.32 156 PRO F N 1
ATOM 12539 C CA . PRO F 1 156 ? -37.952 -25.196 -11.532 1.00 52.76 156 PRO F CA 1
ATOM 12540 C C . PRO F 1 156 ? -38.269 -26.700 -11.597 1.00 53.45 156 PRO F C 1
ATOM 12541 O O . PRO F 1 156 ? -37.351 -27.484 -11.457 1.00 56.59 156 PRO F O 1
ATOM 12545 N N . GLU F 1 157 ? -39.538 -27.060 -11.825 1.00 53.24 157 GLU F N 1
ATOM 12546 C CA . GLU F 1 157 ? -40.015 -28.469 -11.916 1.00 57.27 157 GLU F CA 1
ATOM 12547 C C . GLU F 1 157 ? -39.412 -29.171 -13.142 1.00 56.52 157 GLU F C 1
ATOM 12548 O O . GLU F 1 157 ? -39.427 -30.414 -13.152 1.00 62.65 157 GLU F O 1
ATOM 12554 N N . LEU F 1 158 ? -38.924 -28.422 -14.140 1.00 53.31 158 LEU F N 1
ATOM 12555 C CA . LEU F 1 158 ? -38.194 -28.977 -15.315 1.00 51.77 158 LEU F CA 1
ATOM 12556 C C . LEU F 1 158 ? -36.690 -28.865 -15.069 1.00 47.89 158 LEU F C 1
ATOM 12557 O O . LEU F 1 158 ? -36.118 -27.787 -15.222 1.00 45.77 158 LEU F O 1
ATOM 12562 N N . PRO F 1 159 ? -35.999 -29.973 -14.703 1.00 45.56 159 PRO F N 1
ATOM 12563 C CA . PRO F 1 159 ? -34.580 -29.919 -14.358 1.00 44.94 159 PRO F CA 1
ATOM 12564 C C . PRO F 1 159 ? -33.688 -29.736 -15.594 1.00 43.52 159 PRO F C 1
ATOM 12565 O O . PRO F 1 159 ? -34.133 -30.053 -16.682 1.00 45.85 159 PRO F O 1
ATOM 12569 N N . TYR F 1 160 ? -32.459 -29.250 -15.394 1.00 39.71 160 TYR F N 1
ATOM 12570 C CA . TYR F 1 160 ? -31.422 -29.135 -16.453 1.00 38.86 160 TYR F CA 1
ATOM 12571 C C . TYR F 1 160 ? -30.781 -30.508 -16.678 1.00 40.17 160 TYR F C 1
ATOM 12572 O O . TYR F 1 160 ? -30.464 -31.209 -15.698 1.00 40.46 160 TYR F O 1
ATOM 12581 N N . ASP F 1 161 ? -30.627 -30.874 -17.952 1.00 40.33 161 ASP F N 1
ATOM 12582 C CA . ASP F 1 161 ? -29.934 -32.103 -18.418 1.00 38.52 161 ASP F CA 1
ATOM 12583 C C . ASP F 1 161 ? -28.507 -31.749 -18.852 1.00 36.51 161 ASP F C 1
ATOM 12584 O O . ASP F 1 161 ? -27.648 -32.651 -18.831 1.00 36.96 161 ASP F O 1
ATOM 12589 N N . LEU F 1 162 ? -28.270 -30.484 -19.222 1.00 35.35 162 LEU F N 1
ATOM 12590 C CA . LEU F 1 162 ? -27.016 -30.021 -19.874 1.00 34.32 162 LEU F CA 1
ATOM 12591 C C . LEU F 1 162 ? -26.742 -28.560 -19.499 1.00 32.85 162 LEU F C 1
ATOM 12592 O O . LEU F 1 162 ? -27.675 -27.738 -19.594 1.00 32.60 162 LEU F O 1
ATOM 12597 N N . ALA F 1 163 ? -25.504 -28.256 -19.095 1.00 31.82 163 ALA F N 1
ATOM 12598 C CA . ALA F 1 163 ? -25.026 -26.895 -18.760 1.00 30.83 163 ALA F CA 1
ATOM 12599 C C . ALA F 1 163 ? -23.704 -26.632 -19.488 1.00 29.64 163 ALA F C 1
ATOM 12600 O O . ALA F 1 163 ? -22.825 -27.519 -19.455 1.00 31.29 163 ALA F O 1
ATOM 12602 N N . ILE F 1 164 ? -23.578 -25.460 -20.120 1.00 26.81 164 ILE F N 1
ATOM 12603 C CA . ILE F 1 164 ? -22.334 -25.004 -20.806 1.00 27.14 164 ILE F CA 1
ATOM 12604 C C . ILE F 1 164 ? -21.735 -23.830 -20.016 1.00 26.68 164 ILE F C 1
ATOM 12605 O O . ILE F 1 164 ? -22.475 -22.867 -19.730 1.00 28.11 164 ILE F O 1
ATOM 12610 N N . PHE F 1 165 ? -20.448 -23.929 -19.662 1.00 28.00 165 PHE F N 1
ATOM 12611 C CA . PHE F 1 165 ? -19.579 -22.801 -19.231 1.00 26.95 165 PHE F CA 1
ATOM 12612 C C . PHE F 1 165 ? -18.431 -22.667 -20.237 1.00 26.77 165 PHE F C 1
ATOM 12613 O O . PHE F 1 165 ? -17.309 -23.128 -19.938 1.00 25.91 165 PHE F O 1
ATOM 12621 N N . ARG F 1 166 ? -18.708 -22.063 -21.395 1.00 25.85 166 ARG F N 1
ATOM 12622 C CA . ARG F 1 166 ? -17.709 -21.839 -22.472 1.00 25.59 166 ARG F CA 1
ATOM 12623 C C . ARG F 1 166 ? -17.024 -20.486 -22.224 1.00 25.27 166 ARG F C 1
ATOM 12624 O O . ARG F 1 166 ? -17.581 -19.450 -22.637 1.00 26.59 166 ARG F O 1
ATOM 12632 N N . GLY F 1 167 ? -15.882 -20.516 -21.530 1.00 24.86 167 GLY F N 1
ATOM 12633 C CA . GLY F 1 167 ? -15.051 -19.335 -21.224 1.00 24.73 167 GLY F CA 1
ATOM 12634 C C . GLY F 1 167 ? -15.761 -18.243 -20.439 1.00 25.77 167 GLY F C 1
ATOM 12635 O O . GLY F 1 167 ? -15.433 -17.073 -20.660 1.00 29.28 167 GLY F O 1
ATOM 12636 N N . SER F 1 168 ? -16.689 -18.602 -19.552 1.00 24.30 168 SER F N 1
ATOM 12637 C CA . SER F 1 168 ? -17.411 -17.604 -18.718 1.00 25.37 168 SER F CA 1
ATOM 12638 C C . SER F 1 168 ? -16.885 -17.646 -17.272 1.00 26.72 168 SER F C 1
ATOM 12639 O O . SER F 1 168 ? -16.780 -16.589 -16.636 1.00 24.59 168 SER F O 1
ATOM 12642 N N . LEU F 1 169 ? -16.561 -18.854 -16.818 1.00 27.92 169 LEU F N 1
ATOM 12643 C CA . LEU F 1 169 ? -16.062 -19.218 -15.463 1.00 31.79 169 LEU F CA 1
ATOM 12644 C C . LEU F 1 169 ? -14.962 -18.277 -14.953 1.00 31.79 169 LEU F C 1
ATOM 12645 O O . LEU F 1 169 ? -15.034 -17.878 -13.791 1.00 31.08 169 LEU F O 1
ATOM 12650 N N . PHE F 1 170 ? -14.003 -17.909 -15.805 1.00 33.20 170 PHE F N 1
ATOM 12651 C CA . PHE F 1 170 ? -12.834 -17.066 -15.429 1.00 35.23 170 PHE F CA 1
ATOM 12652 C C . PHE F 1 170 ? -13.204 -15.674 -14.892 1.00 32.59 170 PHE F C 1
ATOM 12653 O O . PHE F 1 170 ? -12.384 -15.115 -14.164 1.00 32.97 170 PHE F O 1
ATOM 12661 N N . HIS F 1 171 ? -14.361 -15.125 -15.264 1.00 33.39 171 HIS F N 1
ATOM 12662 C CA . HIS F 1 171 ? -14.812 -13.787 -14.799 1.00 32.75 171 HIS F CA 1
ATOM 12663 C C . HIS F 1 171 ? -15.420 -13.882 -13.394 1.00 32.24 171 HIS F C 1
ATOM 12664 O O . HIS F 1 171 ? -15.588 -12.842 -12.760 1.00 32.54 171 HIS F O 1
ATOM 12671 N N . PHE F 1 172 ? -15.762 -15.090 -12.954 1.00 33.24 172 PHE F N 1
ATOM 12672 C CA . PHE F 1 172 ? -16.476 -15.270 -11.661 1.00 35.92 172 PHE F CA 1
ATOM 12673 C C . PHE F 1 172 ? -15.508 -15.057 -10.492 1.00 36.58 172 PHE F C 1
ATOM 12674 O O . PHE F 1 172 ? -14.401 -15.630 -10.513 1.00 37.68 172 PHE F O 1
ATOM 12682 N N . THR F 1 173 ? -15.924 -14.284 -9.486 1.00 36.43 173 THR F N 1
ATOM 12683 C CA . THR F 1 173 ? -15.325 -14.325 -8.125 1.00 37.90 173 THR F CA 1
ATOM 12684 C C . THR F 1 173 ? -15.538 -15.728 -7.567 1.00 37.44 173 THR F C 1
ATOM 12685 O O . THR F 1 173 ? -16.468 -16.422 -7.976 1.00 37.38 173 THR F O 1
ATOM 12689 N N . PRO F 1 174 ? -14.697 -16.191 -6.616 1.00 38.87 174 PRO F N 1
ATOM 12690 C CA . PRO F 1 174 ? -14.916 -17.488 -5.977 1.00 39.66 174 PRO F CA 1
ATOM 12691 C C . PRO F 1 174 ? -16.353 -17.647 -5.455 1.00 39.31 174 PRO F C 1
ATOM 12692 O O . PRO F 1 174 ? -16.892 -18.733 -5.572 1.00 40.15 174 PRO F O 1
ATOM 12696 N N . GLN F 1 175 ? -16.936 -16.569 -4.918 1.00 39.98 175 GLN F N 1
ATOM 12697 C CA . GLN F 1 175 ? -18.302 -16.563 -4.325 1.00 41.67 175 GLN F CA 1
ATOM 12698 C C . GLN F 1 175 ? -19.345 -16.815 -5.419 1.00 39.15 175 GLN F C 1
ATOM 12699 O O . GLN F 1 175 ? -20.246 -17.646 -5.196 1.00 38.92 175 GLN F O 1
ATOM 12705 N N . VAL F 1 176 ? -19.236 -16.102 -6.545 1.00 36.97 176 VAL F N 1
ATOM 12706 C CA . VAL F 1 176 ? -20.139 -16.264 -7.722 1.00 34.65 176 VAL F CA 1
ATOM 12707 C C . VAL F 1 176 ? -19.998 -17.699 -8.242 1.00 33.19 176 VAL F C 1
ATOM 12708 O O . VAL F 1 176 ? -21.040 -18.335 -8.495 1.00 32.18 176 VAL F O 1
ATOM 12712 N N . LEU F 1 177 ? -18.764 -18.197 -8.372 1.00 33.67 177 LEU F N 1
ATOM 12713 C CA . LEU F 1 177 ? -18.498 -19.584 -8.842 1.00 34.38 177 LEU F CA 1
ATOM 12714 C C . LEU F 1 177 ? -19.231 -20.557 -7.914 1.00 35.47 177 LEU F C 1
ATOM 12715 O O . LEU F 1 177 ? -19.941 -21.440 -8.431 1.00 35.64 177 LEU F O 1
ATOM 12720 N N . GLN F 1 178 ? -19.090 -20.363 -6.598 1.00 36.38 178 GLN F N 1
ATOM 12721 C CA . GLN F 1 178 ? -19.709 -21.215 -5.549 1.00 38.95 178 GLN F CA 1
ATOM 12722 C C . GLN F 1 178 ? -21.238 -21.164 -5.679 1.00 36.93 178 GLN F C 1
ATOM 12723 O O . GLN F 1 178 ? -21.854 -22.246 -5.766 1.00 38.96 178 GLN F O 1
ATOM 12729 N N . GLU F 1 179 ? -21.824 -19.962 -5.699 1.00 35.90 179 GLU F N 1
ATOM 12730 C CA . GLU F 1 179 ? -23.298 -19.749 -5.774 1.00 36.18 179 GLU F CA 1
ATOM 12731 C C . GLU F 1 179 ? -23.852 -20.350 -7.071 1.00 34.06 179 GLU F C 1
ATOM 12732 O O . GLU F 1 179 ? -24.939 -20.964 -7.019 1.00 34.00 179 GLU F O 1
ATOM 12738 N N . THR F 1 180 ? -23.144 -20.170 -8.191 1.00 33.58 180 THR F N 1
ATOM 12739 C CA . THR F 1 180 ? -23.550 -20.691 -9.525 1.00 32.23 180 THR F CA 1
ATOM 12740 C C . THR F 1 180 ? -23.583 -22.220 -9.469 1.00 31.77 180 THR F C 1
ATOM 12741 O O . THR F 1 180 ? -24.623 -22.798 -9.821 1.00 33.63 180 THR F O 1
ATOM 12745 N N . MET F 1 181 ? -22.482 -22.838 -9.038 1.00 32.00 181 MET F N 1
ATOM 12746 C CA . MET F 1 181 ? -22.324 -24.316 -9.001 1.00 35.65 181 MET F CA 1
ATOM 12747 C C . MET F 1 181 ? -23.344 -24.937 -8.037 1.00 35.64 181 MET F C 1
ATOM 12748 O O . MET F 1 181 ? -23.916 -25.984 -8.400 1.00 36.87 181 MET F O 1
ATOM 12753 N N . GLN F 1 182 ? -23.580 -24.327 -6.871 1.00 38.39 182 GLN F N 1
ATOM 12754 C CA . GLN F 1 182 ? -24.526 -24.879 -5.860 1.00 40.66 182 GLN F CA 1
ATOM 12755 C C . GLN F 1 182 ? -25.960 -24.724 -6.391 1.00 40.17 182 GLN F C 1
ATOM 12756 O O . GLN F 1 182 ? -26.744 -25.672 -6.208 1.00 42.73 182 GLN F O 1
ATOM 12762 N N . SER F 1 183 ? -26.281 -23.611 -7.064 1.00 38.45 183 SER F N 1
ATOM 12763 C CA . SER F 1 183 ? -27.612 -23.377 -7.693 1.00 38.19 183 SER F CA 1
ATOM 12764 C C . SER F 1 183 ? -27.833 -24.373 -8.839 1.00 37.63 183 SER F C 1
ATOM 12765 O O . SER F 1 183 ? -28.935 -24.947 -8.913 1.00 39.83 183 SER F O 1
ATOM 12768 N N . LEU F 1 184 ? -26.830 -24.561 -9.703 1.00 38.29 184 LEU F N 1
ATOM 12769 C CA . LEU F 1 184 ? -26.902 -25.498 -10.857 1.00 38.03 184 LEU F CA 1
ATOM 12770 C C . LEU F 1 184 ? -27.170 -26.912 -10.334 1.00 38.91 184 LEU F C 1
ATOM 12771 O O . LEU F 1 184 ? -28.028 -27.606 -10.914 1.00 39.28 184 LEU F O 1
ATOM 12776 N N . ALA F 1 185 ? -26.461 -27.308 -9.273 1.00 39.71 185 ALA F N 1
ATOM 12777 C CA . ALA F 1 185 ? -26.564 -28.634 -8.621 1.00 41.68 185 ALA F CA 1
ATOM 12778 C C . ALA F 1 185 ? -28.010 -28.887 -8.174 1.00 41.12 185 ALA F C 1
ATOM 12779 O O . ALA F 1 185 ? -28.501 -30.015 -8.380 1.00 41.16 185 ALA F O 1
ATOM 12781 N N . GLN F 1 186 ? -28.666 -27.871 -7.604 1.00 42.01 186 GLN F N 1
ATOM 12782 C CA . GLN F 1 186 ? -30.077 -27.933 -7.132 1.00 44.95 186 GLN F CA 1
ATOM 12783 C C . GLN F 1 186 ? -31.036 -28.062 -8.323 1.00 44.40 186 GLN F C 1
ATOM 12784 O O . GLN F 1 186 ? -32.101 -28.678 -8.139 1.00 46.81 186 GLN F O 1
ATOM 12790 N N . ARG F 1 187 ? -30.680 -27.503 -9.488 1.00 42.96 187 ARG F N 1
ATOM 12791 C CA . ARG F 1 187 ? -31.575 -27.396 -10.675 1.00 44.40 187 ARG F CA 1
ATOM 12792 C C . ARG F 1 187 ? -31.270 -28.498 -11.704 1.00 44.18 187 ARG F C 1
ATOM 12793 O O . ARG F 1 187 ? -32.056 -28.622 -12.665 1.00 45.50 187 ARG F O 1
ATOM 12801 N N . MET F 1 188 ? -30.182 -29.260 -11.535 1.00 43.02 188 MET F N 1
ATOM 12802 C CA . MET F 1 188 ? -29.741 -30.298 -12.510 1.00 43.53 188 MET F CA 1
ATOM 12803 C C . MET F 1 188 ? -30.061 -31.693 -11.959 1.00 45.78 188 MET F C 1
ATOM 12804 O O . MET F 1 188 ? -29.707 -31.963 -10.791 1.00 47.29 188 MET F O 1
ATOM 12809 N N . ARG F 1 189 ? -30.692 -32.545 -12.776 1.00 46.08 189 ARG F N 1
ATOM 12810 C CA . ARG F 1 189 ? -31.073 -33.933 -12.393 1.00 47.05 189 ARG F CA 1
ATOM 12811 C C . ARG F 1 189 ? -29.811 -34.797 -12.373 1.00 45.45 189 ARG F C 1
ATOM 12812 O O . ARG F 1 189 ? -28.821 -34.458 -13.020 1.00 42.68 189 ARG F O 1
ATOM 12820 N N . PRO F 1 190 ? -29.788 -35.917 -11.610 1.00 44.84 190 PRO F N 1
ATOM 12821 C CA . PRO F 1 190 ? -28.618 -36.796 -11.568 1.00 44.45 190 PRO F CA 1
ATOM 12822 C C . PRO F 1 190 ? -28.249 -37.312 -12.967 1.00 43.94 190 PRO F C 1
ATOM 12823 O O . PRO F 1 190 ? -29.150 -37.653 -13.711 1.00 43.94 190 PRO F O 1
ATOM 12827 N N . GLY F 1 191 ? -26.951 -37.331 -13.291 1.00 43.27 191 GLY F N 1
ATOM 12828 C CA . GLY F 1 191 ? -26.422 -37.757 -14.602 1.00 44.06 191 GLY F CA 1
ATOM 12829 C C . GLY F 1 191 ? -26.528 -36.662 -15.654 1.00 43.68 191 GLY F C 1
ATOM 12830 O O . GLY F 1 191 ? -26.254 -36.958 -16.837 1.00 43.65 191 GLY F O 1
ATOM 12831 N N . GLY F 1 192 ? -26.917 -35.445 -15.254 1.00 40.98 192 GLY F N 1
ATOM 12832 C CA . GLY F 1 192 ? -26.847 -34.240 -16.103 1.00 39.78 192 GLY F CA 1
ATOM 12833 C C . GLY F 1 192 ? -25.402 -33.914 -16.436 1.00 39.60 192 GLY F C 1
ATOM 12834 O O . GLY F 1 192 ? -24.535 -34.205 -15.594 1.00 37.72 192 GLY F O 1
ATOM 12835 N N . THR F 1 193 ? -25.145 -33.357 -17.623 1.00 38.42 193 THR F N 1
ATOM 12836 C CA . THR F 1 193 ? -23.780 -33.089 -18.149 1.00 36.70 193 THR F CA 1
ATOM 12837 C C . THR F 1 193 ? -23.447 -31.601 -18.005 1.00 35.45 193 THR F C 1
ATOM 12838 O O . THR F 1 193 ? -24.297 -30.760 -18.352 1.00 34.23 193 THR F O 1
ATOM 12842 N N . VAL F 1 194 ? -22.245 -31.301 -17.511 1.00 35.11 194 VAL F N 1
ATOM 12843 C CA . VAL F 1 194 ? -21.662 -29.928 -17.487 1.00 33.19 194 VAL F CA 1
ATOM 12844 C C . VAL F 1 194 ? -20.461 -29.933 -18.437 1.00 32.06 194 VAL F C 1
ATOM 12845 O O . VAL F 1 194 ? -19.590 -30.799 -18.266 1.00 32.30 194 VAL F O 1
ATOM 12849 N N . VAL F 1 195 ? -20.452 -29.031 -19.424 1.00 31.79 195 VAL F N 1
ATOM 12850 C CA . VAL F 1 195 ? -19.357 -28.883 -20.429 1.00 29.62 195 VAL F CA 1
ATOM 12851 C C . VAL F 1 195 ? -18.668 -27.542 -20.174 1.00 28.31 195 VAL F C 1
ATOM 12852 O O . VAL F 1 195 ? -19.311 -26.499 -20.392 1.00 28.46 195 VAL F O 1
ATOM 12856 N N . ILE F 1 196 ? -17.416 -27.580 -19.715 1.00 28.34 196 ILE F N 1
ATOM 12857 C CA . ILE F 1 196 ? -16.624 -26.369 -19.351 1.00 29.39 196 ILE F CA 1
ATOM 12858 C C . ILE F 1 196 ? -15.418 -26.262 -20.289 1.00 28.21 196 ILE F C 1
ATOM 12859 O O . ILE F 1 196 ? -14.719 -27.277 -20.476 1.00 29.60 196 ILE F O 1
ATOM 12864 N N . SER F 1 197 ? -15.208 -25.073 -20.859 1.00 26.44 197 SER F N 1
ATOM 12865 C CA . SER F 1 197 ? -13.929 -24.630 -21.469 1.00 26.29 197 SER F CA 1
ATOM 12866 C C . SER F 1 197 ? -13.414 -23.421 -20.692 1.00 26.07 197 SER F C 1
ATOM 12867 O O . SER F 1 197 ? -14.181 -22.443 -20.557 1.00 27.97 197 SER F O 1
ATOM 12870 N N . GLU F 1 198 ? -12.172 -23.467 -20.210 1.00 25.63 198 GLU F N 1
ATOM 12871 C CA . GLU F 1 198 ? -11.599 -22.322 -19.463 1.00 27.10 198 GLU F CA 1
ATOM 12872 C C . GLU F 1 198 ? -10.077 -22.287 -19.597 1.00 27.03 198 GLU F C 1
ATOM 12873 O O . GLU F 1 198 ? -9.447 -23.363 -19.654 1.00 27.79 198 GLU F O 1
ATOM 12879 N N . SER F 1 199 ? -9.536 -21.069 -19.654 1.00 27.94 199 SER F N 1
ATOM 12880 C CA . SER F 1 199 ? -8.098 -20.749 -19.477 1.00 30.14 199 SER F CA 1
ATOM 12881 C C . SER F 1 199 ? -7.753 -20.880 -17.993 1.00 31.59 199 SER F C 1
ATOM 12882 O O . SER F 1 199 ? -8.346 -20.134 -17.192 1.00 32.71 199 SER F O 1
ATOM 12885 N N . LEU F 1 200 ? -6.849 -21.800 -17.651 1.00 33.69 200 LEU F N 1
ATOM 12886 C CA . LEU F 1 200 ? -6.428 -22.088 -16.254 1.00 35.67 200 LEU F CA 1
ATOM 12887 C C . LEU F 1 200 ? -4.899 -22.080 -16.189 1.00 37.95 200 LEU F C 1
ATOM 12888 O O . LEU F 1 200 ? -4.259 -22.491 -17.182 1.00 37.88 200 LEU F O 1
ATOM 12893 N N . TYR F 1 201 ? -4.343 -21.608 -15.070 1.00 41.92 201 TYR F N 1
ATOM 12894 C CA . TYR F 1 201 ? -2.879 -21.533 -14.823 1.00 42.84 201 TYR F CA 1
ATOM 12895 C C . TYR F 1 201 ? -2.408 -22.869 -14.245 1.00 41.62 201 TYR F C 1
ATOM 12896 O O . TYR F 1 201 ? -3.139 -23.469 -13.437 1.00 43.38 201 TYR F O 1
ATOM 12905 N N . LYS F 1 202 ? -1.230 -23.320 -14.684 1.00 42.42 202 LYS F N 1
ATOM 12906 C CA . LYS F 1 202 ? -0.622 -24.624 -14.312 1.00 44.75 202 LYS F CA 1
ATOM 12907 C C . LYS F 1 202 ? 0.549 -24.384 -13.355 1.00 48.76 202 LYS F C 1
ATOM 12908 O O . LYS F 1 202 ? 1.411 -25.272 -13.256 1.00 52.61 202 LYS F O 1
ATOM 12914 N N . VAL F 1 203 ? 0.564 -23.230 -12.678 1.00 55.69 203 VAL F N 1
ATOM 12915 C CA . VAL F 1 203 ? 1.601 -22.831 -11.678 1.00 61.82 203 VAL F CA 1
ATOM 12916 C C . VAL F 1 203 ? 0.897 -22.314 -10.417 1.00 68.36 203 VAL F C 1
ATOM 12917 O O . VAL F 1 203 ? -0.323 -22.052 -10.480 1.00 66.85 203 VAL F O 1
ATOM 12921 N N . ASP F 1 204 ? 1.653 -22.168 -9.325 1.00 74.23 204 ASP F N 1
ATOM 12922 C CA . ASP F 1 204 ? 1.172 -21.653 -8.015 1.00 78.75 204 ASP F CA 1
ATOM 12923 C C . ASP F 1 204 ? 0.766 -20.182 -8.179 1.00 82.25 204 ASP F C 1
ATOM 12924 O O . ASP F 1 204 ? 1.641 -19.370 -8.537 1.00 87.78 204 ASP F O 1
ATOM 12929 N N . LEU F 1 205 ? -0.510 -19.859 -7.930 1.00 80.41 205 LEU F N 1
ATOM 12930 C CA . LEU F 1 205 ? -1.061 -18.477 -8.010 1.00 77.39 205 LEU F CA 1
ATOM 12931 C C . LEU F 1 205 ? -0.547 -17.663 -6.816 1.00 76.78 205 LEU F C 1
ATOM 12932 O O . LEU F 1 205 ? -0.173 -16.496 -7.042 1.00 75.54 205 LEU F O 1
ATOM 12937 N N . HIS F 1 223 ? -9.337 -12.800 -11.257 1.00 68.56 223 HIS F N 1
ATOM 12938 C CA . HIS F 1 223 ? -9.793 -14.046 -10.581 1.00 71.27 223 HIS F CA 1
ATOM 12939 C C . HIS F 1 223 ? -9.248 -15.263 -11.338 1.00 68.54 223 HIS F C 1
ATOM 12940 O O . HIS F 1 223 ? -10.059 -16.077 -11.832 1.00 61.87 223 HIS F O 1
ATOM 12947 N N . ARG F 1 224 ? -7.915 -15.360 -11.422 1.00 66.62 224 ARG F N 1
ATOM 12948 C CA . ARG F 1 224 ? -7.168 -16.512 -11.997 1.00 63.50 224 ARG F CA 1
ATOM 12949 C C . ARG F 1 224 ? -7.570 -17.790 -11.254 1.00 60.28 224 ARG F C 1
ATOM 12950 O O . ARG F 1 224 ? -7.807 -17.714 -10.028 1.00 61.85 224 ARG F O 1
ATOM 12958 N N . LYS F 1 225 ? -7.637 -18.916 -11.967 1.00 54.64 225 LYS F N 1
ATOM 12959 C CA . LYS F 1 225 ? -7.993 -20.243 -11.397 1.00 51.13 225 LYS F CA 1
ATOM 12960 C C . LYS F 1 225 ? -7.007 -21.288 -11.927 1.00 46.91 225 LYS F C 1
ATOM 12961 O O . LYS F 1 225 ? -6.268 -20.978 -12.879 1.00 44.74 225 LYS F O 1
ATOM 12967 N N . THR F 1 226 ? -6.995 -22.469 -11.305 1.00 42.64 226 THR F N 1
ATOM 12968 C CA . THR F 1 226 ? -6.132 -23.628 -11.655 1.00 40.61 226 THR F CA 1
ATOM 12969 C C . THR F 1 226 ? -7.024 -24.826 -11.964 1.00 38.59 226 THR F C 1
ATOM 12970 O O . THR F 1 226 ? -8.176 -24.860 -11.536 1.00 36.43 226 THR F O 1
ATOM 12974 N N . PRO F 1 227 ? -6.524 -25.844 -12.702 1.00 38.39 227 PRO F N 1
ATOM 12975 C CA . PRO F 1 227 ? -7.301 -27.056 -12.956 1.00 39.50 227 PRO F CA 1
ATOM 12976 C C . PRO F 1 227 ? -7.804 -27.679 -11.646 1.00 40.37 227 PRO F C 1
ATOM 12977 O O . PRO F 1 227 ? -8.941 -28.107 -11.601 1.00 41.30 227 PRO F O 1
ATOM 12981 N N . ASP F 1 228 ? -6.948 -27.686 -10.619 1.00 41.87 228 ASP F N 1
ATOM 12982 C CA . ASP F 1 228 ? -7.249 -28.233 -9.270 1.00 43.85 228 ASP F CA 1
ATOM 12983 C 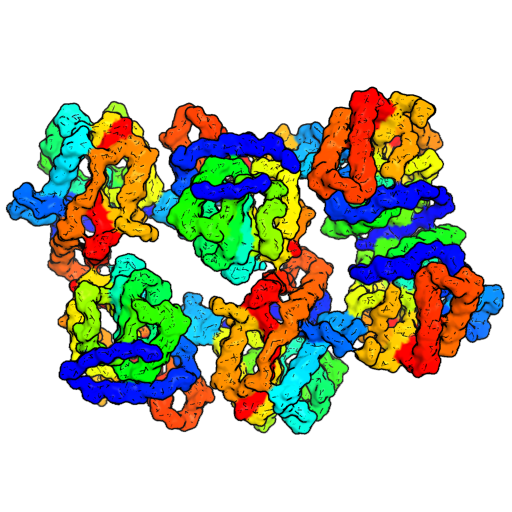C . ASP F 1 228 ? -8.364 -27.402 -8.621 1.00 41.89 228 ASP F C 1
ATOM 12984 O O . ASP F 1 228 ? -9.325 -28.022 -8.119 1.00 41.16 228 ASP F O 1
ATOM 12989 N N . SER F 1 229 ? -8.258 -26.066 -8.641 1.00 40.36 229 SER F N 1
ATOM 12990 C CA . SER F 1 229 ? -9.239 -25.148 -7.998 1.00 42.48 229 SER F CA 1
ATOM 12991 C C . SER F 1 229 ? -10.627 -25.361 -8.617 1.00 41.95 229 SER F C 1
ATOM 12992 O O . SER F 1 229 ? -11.609 -25.397 -7.851 1.00 45.40 229 SER F O 1
ATOM 12995 N N . LEU F 1 230 ? -10.704 -25.532 -9.942 1.00 41.65 230 LEU F N 1
ATOM 12996 C CA . LEU F 1 230 ? -11.977 -25.798 -10.669 1.00 39.98 230 LEU F CA 1
ATOM 12997 C C . LEU F 1 230 ? -12.462 -27.218 -10.352 1.00 40.63 230 LEU F C 1
ATOM 12998 O O . LEU F 1 230 ? -13.675 -27.383 -10.103 1.00 39.45 230 LEU F O 1
ATOM 13003 N N . HIS F 1 231 ? -11.556 -28.202 -10.383 1.00 42.62 231 HIS F N 1
ATOM 13004 C CA . HIS F 1 231 ? -11.848 -29.624 -10.054 1.00 45.40 231 HIS F CA 1
ATOM 13005 C C . HIS F 1 231 ? -12.535 -29.694 -8.687 1.00 46.02 231 HIS F C 1
ATOM 13006 O O . HIS F 1 231 ? -13.569 -30.377 -8.572 1.00 44.44 231 HIS F O 1
ATOM 13013 N N . LYS F 1 232 ? -11.972 -28.986 -7.705 1.00 48.92 232 LYS F N 1
ATOM 13014 C CA . LYS F 1 232 ? -12.439 -28.935 -6.295 1.00 51.56 232 LYS F CA 1
ATOM 13015 C C . LYS F 1 232 ? -13.825 -28.280 -6.249 1.00 50.24 232 LYS F C 1
ATOM 13016 O O . LYS F 1 232 ? -14.734 -28.872 -5.642 1.00 50.99 232 LYS F O 1
ATOM 13022 N N . ALA F 1 233 ? -13.980 -27.119 -6.893 1.00 48.61 233 ALA F N 1
ATOM 13023 C CA . ALA F 1 233 ? -15.251 -26.359 -6.982 1.00 48.67 233 ALA F CA 1
ATOM 13024 C C . ALA F 1 233 ? -16.371 -27.276 -7.492 1.00 47.66 233 ALA F C 1
ATOM 13025 O O . ALA F 1 233 ? -17.476 -27.238 -6.913 1.00 50.71 233 ALA F O 1
ATOM 13027 N N . LEU F 1 234 ? -16.089 -28.081 -8.520 1.00 45.55 234 LEU F N 1
ATOM 13028 C CA . LEU F 1 234 ? -17.074 -29.014 -9.133 1.00 44.31 234 LEU F CA 1
ATOM 13029 C C . LEU F 1 234 ? -17.451 -30.105 -8.124 1.00 45.56 234 LEU F C 1
ATOM 13030 O O . LEU F 1 234 ? -18.661 -30.299 -7.903 1.00 42.27 234 LEU F O 1
ATOM 13035 N N . GLU F 1 235 ? -16.458 -30.768 -7.524 1.00 46.39 235 GLU F N 1
ATOM 13036 C CA . GLU F 1 235 ? -16.666 -31.953 -6.647 1.00 46.77 235 GLU F CA 1
ATOM 13037 C C . GLU F 1 235 ? -17.306 -31.504 -5.327 1.00 43.13 235 GLU F C 1
ATOM 13038 O O . GLU F 1 235 ? -18.164 -32.247 -4.826 1.00 42.43 235 GLU F O 1
ATOM 13044 N N . ASP F 1 236 ? -16.969 -30.308 -4.833 1.00 44.40 236 ASP F N 1
ATOM 13045 C CA . ASP F 1 236 ? -17.544 -29.723 -3.590 1.00 45.40 236 ASP F CA 1
ATOM 13046 C C . ASP F 1 236 ? -19.041 -29.426 -3.762 1.00 44.46 236 ASP F C 1
ATOM 13047 O O . ASP F 1 236 ? -19.719 -29.249 -2.730 1.00 43.57 236 ASP F O 1
ATOM 13052 N N . ASN F 1 237 ? -19.545 -29.364 -5.000 1.00 43.24 237 ASN F N 1
ATOM 13053 C CA . ASN F 1 237 ? -20.927 -28.895 -5.291 1.00 42.42 237 ASN F CA 1
ATOM 13054 C C . ASN F 1 237 ? -21.734 -29.971 -6.033 1.00 41.95 237 ASN F C 1
ATOM 13055 O O . ASN F 1 237 ? -22.760 -29.610 -6.629 1.00 43.70 237 ASN F O 1
ATOM 13060 N N . GLY F 1 238 ? -21.312 -31.239 -5.969 1.00 43.45 238 GLY F N 1
ATOM 13061 C CA . GLY F 1 238 ? -22.138 -32.409 -6.338 1.00 43.27 238 GLY F CA 1
ATOM 13062 C C . GLY F 1 238 ? -21.930 -32.882 -7.770 1.00 43.06 238 GLY F C 1
ATOM 13063 O O . GLY F 1 238 ? -22.845 -33.541 -8.302 1.00 43.14 238 GLY F O 1
ATOM 13064 N N . PHE F 1 239 ? -20.772 -32.592 -8.373 1.00 42.64 239 PHE F N 1
ATOM 13065 C CA . PHE F 1 239 ? -20.431 -32.965 -9.773 1.00 41.92 239 PHE F CA 1
ATOM 13066 C C . PHE F 1 239 ? -19.163 -33.826 -9.783 1.00 42.36 239 PHE F C 1
ATOM 13067 O O . PHE F 1 239 ? -18.146 -33.391 -9.213 1.00 43.30 239 PHE F O 1
ATOM 13075 N N . ASP F 1 240 ? -19.225 -35.002 -10.416 1.00 42.04 240 ASP F N 1
ATOM 13076 C CA . ASP F 1 240 ? -18.034 -35.831 -10.745 1.00 44.76 240 ASP F CA 1
ATOM 13077 C C . ASP F 1 240 ? -17.412 -35.290 -12.036 1.00 43.75 240 ASP F C 1
ATOM 13078 O O . ASP F 1 240 ? -18.158 -35.120 -13.017 1.00 45.74 240 ASP F O 1
ATOM 13083 N N . VAL F 1 241 ? -16.103 -35.029 -12.028 1.00 42.29 241 VAL F N 1
ATOM 13084 C CA . VAL F 1 241 ? -15.300 -34.723 -13.247 1.00 40.24 241 VAL F CA 1
ATOM 13085 C C . VAL F 1 241 ? -15.044 -36.047 -13.977 1.00 40.37 241 VAL F C 1
ATOM 13086 O O . VAL F 1 241 ? -14.303 -36.873 -13.422 1.00 41.00 241 VAL F O 1
ATOM 13090 N N . ILE F 1 242 ? -15.641 -36.243 -15.159 1.00 40.23 242 ILE F N 1
ATOM 13091 C CA . ILE F 1 242 ? -15.548 -37.513 -15.949 1.00 40.59 242 ILE F CA 1
ATOM 13092 C C . ILE F 1 242 ? -14.572 -37.346 -17.126 1.00 39.09 242 ILE F C 1
ATOM 13093 O O . ILE F 1 242 ? -14.216 -38.372 -17.731 1.00 39.59 242 ILE F O 1
ATOM 13098 N N . ASP F 1 243 ? -14.173 -36.115 -17.458 1.00 38.91 243 ASP F N 1
ATOM 13099 C CA . ASP F 1 243 ? -13.071 -35.844 -18.420 1.00 38.73 243 ASP F CA 1
ATOM 13100 C C . ASP F 1 243 ? -12.409 -34.511 -18.063 1.00 37.90 243 ASP F C 1
ATOM 13101 O O . ASP F 1 243 ? -13.132 -33.523 -17.814 1.00 36.56 243 ASP F O 1
ATOM 13106 N N . ARG F 1 244 ? -11.078 -34.502 -18.049 1.00 38.89 244 ARG F N 1
ATOM 13107 C CA . ARG F 1 244 ? -10.239 -33.325 -17.716 1.00 40.99 244 ARG F CA 1
ATOM 13108 C C . ARG F 1 244 ? -8.971 -33.394 -18.570 1.00 40.28 244 ARG F C 1
ATOM 13109 O O . ARG F 1 244 ? -8.221 -34.371 -18.415 1.00 41.64 244 ARG F O 1
ATOM 13117 N N . ARG F 1 245 ? -8.755 -32.413 -19.452 1.00 39.98 245 ARG F N 1
ATOM 13118 C CA . ARG F 1 245 ? -7.563 -32.369 -20.338 1.00 38.06 245 ARG F CA 1
ATOM 13119 C C . ARG F 1 245 ? -7.364 -30.971 -20.925 1.00 35.53 245 ARG F C 1
ATOM 13120 O O . ARG F 1 245 ? -8.335 -30.190 -20.982 1.00 32.47 245 ARG F O 1
ATOM 13128 N N . ILE F 1 246 ? -6.140 -30.710 -21.383 1.00 34.00 246 ILE F N 1
ATOM 13129 C CA . ILE F 1 246 ? -5.766 -29.515 -22.189 1.00 33.57 246 ILE F CA 1
ATOM 13130 C C . ILE F 1 246 ? -6.518 -29.605 -23.521 1.00 32.71 246 ILE F C 1
ATOM 13131 O O . ILE F 1 246 ? -6.386 -30.637 -24.200 1.00 30.79 246 ILE F O 1
ATOM 13136 N N . THR F 1 247 ? -7.317 -28.583 -23.841 1.00 33.30 247 THR F N 1
ATOM 13137 C CA . THR F 1 247 ? -8.077 -28.446 -25.113 1.00 33.56 247 THR F CA 1
ATOM 13138 C C . THR F 1 247 ? -8.576 -27.008 -25.237 1.00 32.75 247 THR F C 1
ATOM 13139 O O . THR F 1 247 ? -9.157 -26.478 -24.290 1.00 30.00 247 THR F O 1
ATOM 13143 N N . PRO F 1 248 ? -8.349 -26.324 -26.385 1.00 33.51 248 PRO F N 1
ATOM 13144 C CA . PRO F 1 248 ? -7.446 -26.806 -27.434 1.00 32.28 248 PRO F CA 1
ATOM 13145 C C . PRO F 1 248 ? -5.981 -26.812 -26.970 1.00 33.39 248 PRO F C 1
ATOM 13146 O O . PRO F 1 248 ? -5.720 -26.401 -25.844 1.00 32.81 248 PRO F O 1
ATOM 13150 N N . SER F 1 249 ? -5.063 -27.270 -27.829 1.00 32.05 249 SER F N 1
ATOM 13151 C CA . SER F 1 249 ? -3.600 -27.263 -27.564 1.00 31.97 249 SER F CA 1
ATOM 13152 C C . SER F 1 249 ? -3.136 -25.813 -27.403 1.00 31.27 249 SER F C 1
ATOM 13153 O O . SER F 1 249 ? -3.784 -24.922 -27.980 1.00 33.55 249 SER F O 1
ATOM 13156 N N . ASN F 1 250 ? -2.066 -25.592 -26.637 1.00 31.14 250 ASN F N 1
ATOM 13157 C CA . ASN F 1 250 ? -1.413 -24.266 -26.468 1.00 31.94 250 ASN F CA 1
ATOM 13158 C C . ASN F 1 250 ? -1.108 -23.680 -27.853 1.00 32.24 250 ASN F C 1
ATOM 13159 O O . ASN F 1 250 ? -1.262 -22.460 -28.021 1.00 28.52 250 ASN F O 1
ATOM 13164 N N . GLU F 1 251 ? -0.704 -24.528 -28.805 1.00 34.64 251 GLU F N 1
ATOM 13165 C CA . GLU F 1 251 ? -0.368 -24.132 -30.202 1.00 37.15 251 GLU F CA 1
ATOM 13166 C C . GLU F 1 251 ? -1.618 -23.541 -30.872 1.00 34.28 251 GLU F C 1
ATOM 13167 O O . GLU F 1 251 ? -1.508 -22.452 -31.463 1.00 34.88 251 GLU F O 1
ATOM 13173 N N . GLU F 1 252 ? -2.763 -24.223 -30.760 1.00 33.48 252 GLU F N 1
ATOM 13174 C CA . GLU F 1 252 ? -4.054 -23.809 -31.377 1.00 32.23 252 GLU F CA 1
ATOM 13175 C C . GLU F 1 252 ? -4.574 -22.521 -30.725 1.00 30.10 252 GLU F C 1
ATOM 13176 O O . GLU F 1 252 ? -5.166 -21.703 -31.446 1.00 29.68 252 GLU F O 1
ATOM 13182 N N . VAL F 1 253 ? -4.396 -22.359 -29.411 1.00 28.29 253 VAL F N 1
ATOM 13183 C CA . VAL F 1 253 ? -4.875 -21.157 -28.666 1.00 28.14 253 VAL F CA 1
ATOM 13184 C C . VAL F 1 253 ? -4.021 -19.953 -29.080 1.00 28.97 253 VAL F C 1
ATOM 13185 O O . VAL F 1 253 ? -4.602 -18.867 -29.265 1.00 30.34 253 VAL F O 1
ATOM 13189 N N . ILE F 1 254 ? -2.702 -20.139 -29.214 1.00 30.56 254 ILE F N 1
ATOM 13190 C CA . ILE F 1 254 ? -1.753 -19.089 -29.702 1.00 31.80 254 ILE F CA 1
ATOM 13191 C C . ILE F 1 254 ? -2.157 -18.685 -31.126 1.00 31.80 254 ILE F C 1
ATOM 13192 O O . ILE F 1 254 ? -2.189 -17.471 -31.405 1.00 31.64 254 ILE F O 1
ATOM 13197 N N . ARG F 1 255 ? -2.460 -19.667 -31.982 1.00 33.21 255 ARG F N 1
ATOM 13198 C CA . ARG F 1 255 ? -2.933 -19.453 -33.377 1.00 32.99 255 ARG F CA 1
ATOM 13199 C C . ARG F 1 255 ? -4.212 -18.605 -33.365 1.00 31.15 255 ARG F C 1
ATOM 13200 O O . ARG F 1 255 ? -4.289 -17.645 -34.160 1.00 30.36 255 ARG F O 1
ATOM 13208 N N . TRP F 1 256 ? -5.172 -18.951 -32.496 1.00 26.79 256 TRP F N 1
ATOM 13209 C CA . TRP F 1 256 ? -6.497 -18.285 -32.373 1.00 25.90 256 TRP F CA 1
ATOM 13210 C C . TRP F 1 256 ? -6.296 -16.813 -31.999 1.00 27.17 256 TRP F C 1
ATOM 13211 O O . TRP F 1 256 ? -6.873 -15.944 -32.685 1.00 28.72 256 TRP F O 1
ATOM 13222 N N . TYR F 1 257 ? -5.493 -16.548 -30.965 1.00 26.94 257 TYR F N 1
ATOM 13223 C CA . TYR F 1 257 ? -5.132 -15.179 -30.510 1.00 28.24 257 TYR F CA 1
ATOM 13224 C C . TYR F 1 257 ? -4.421 -14.437 -31.650 1.00 29.19 257 TYR F C 1
ATOM 13225 O O . TYR F 1 257 ? -4.629 -13.218 -31.784 1.00 30.73 257 TYR F O 1
ATOM 13234 N N . GLY F 1 258 ? -3.610 -15.153 -32.438 1.00 30.25 258 GLY F N 1
ATOM 13235 C CA . GLY F 1 258 ? -2.919 -14.620 -33.628 1.00 30.48 258 GLY F CA 1
ATOM 13236 C C . GLY F 1 258 ? -3.901 -14.019 -34.617 1.00 30.99 258 GLY F C 1
ATOM 13237 O O . GLY F 1 258 ? -3.681 -12.864 -35.035 1.00 31.60 258 GLY F O 1
ATOM 13238 N N . LEU F 1 259 ? -4.953 -14.770 -34.962 1.00 31.79 259 LEU F N 1
ATOM 13239 C CA . LEU F 1 259 ? -6.019 -14.350 -35.913 1.00 31.72 259 LEU F CA 1
ATOM 13240 C C . LEU F 1 259 ? -6.779 -13.154 -35.332 1.00 32.26 259 LEU F C 1
ATOM 13241 O O . LEU F 1 259 ? -7.071 -12.220 -36.100 1.00 33.47 259 LEU F O 1
ATOM 13246 N N . VAL F 1 260 ? -7.088 -13.191 -34.031 1.00 31.30 260 VAL F N 1
ATOM 13247 C CA . VAL F 1 260 ? -7.802 -12.094 -33.311 1.00 30.56 260 VAL F CA 1
ATOM 13248 C C . VAL F 1 260 ? -6.937 -10.830 -33.380 1.00 31.61 260 VAL F C 1
ATOM 13249 O O . VAL F 1 260 ? -7.484 -9.765 -33.729 1.00 31.07 260 VAL F O 1
ATOM 13253 N N . LYS F 1 261 ? -5.636 -10.948 -33.088 1.00 32.62 261 LYS F N 1
ATOM 13254 C CA . LYS F 1 261 ? -4.692 -9.797 -33.095 1.00 35.95 261 LYS F CA 1
ATOM 13255 C C . LYS F 1 261 ? -4.571 -9.225 -34.517 1.00 35.49 261 LYS F C 1
ATOM 13256 O O . LYS F 1 261 ? -4.519 -7.987 -34.644 1.00 34.83 261 LYS F O 1
ATOM 13262 N N . ASP F 1 262 ? -4.517 -10.080 -35.543 1.00 34.22 262 ASP F N 1
ATOM 13263 C CA . ASP F 1 262 ? -4.440 -9.646 -36.967 1.00 34.84 262 ASP F CA 1
ATOM 13264 C C . ASP F 1 262 ? -5.652 -8.759 -37.276 1.00 33.80 262 ASP F C 1
ATOM 13265 O O . ASP F 1 262 ? -5.460 -7.690 -37.884 1.00 32.40 262 ASP F O 1
ATOM 13270 N N . ASN F 1 263 ? -6.845 -9.177 -36.838 1.00 32.60 263 ASN F N 1
ATOM 13271 C CA . ASN F 1 263 ? -8.117 -8.428 -37.019 1.00 32.38 263 ASN F CA 1
ATOM 13272 C C . ASN F 1 263 ? -8.049 -7.099 -36.253 1.00 33.44 263 ASN F C 1
ATOM 13273 O O . ASN F 1 263 ? -8.504 -6.085 -36.809 1.00 34.37 263 ASN F O 1
ATOM 13278 N N . LEU F 1 264 ? -7.495 -7.095 -35.036 1.00 34.57 264 LEU F N 1
ATOM 13279 C CA . LEU F 1 264 ? -7.336 -5.863 -34.214 1.00 35.86 264 LEU F CA 1
ATOM 13280 C C . LEU F 1 264 ? -6.367 -4.903 -34.912 1.00 36.00 264 LEU F C 1
ATOM 13281 O O . LEU F 1 264 ? -6.687 -3.705 -34.979 1.00 35.90 264 LEU F O 1
ATOM 13286 N N . ASP F 1 265 ? -5.233 -5.414 -35.404 1.00 37.25 265 ASP F N 1
ATOM 13287 C CA . ASP F 1 265 ? -4.206 -4.630 -36.143 1.00 39.62 265 ASP F CA 1
ATOM 13288 C C . ASP F 1 265 ? -4.847 -3.987 -37.379 1.00 39.81 265 ASP F C 1
ATOM 13289 O O . ASP F 1 265 ? -4.543 -2.810 -37.645 1.00 39.51 265 ASP F O 1
ATOM 13294 N N . ALA F 1 266 ? -5.709 -4.724 -38.089 1.00 39.30 266 ALA F N 1
ATOM 13295 C CA . ALA F 1 266 ? -6.395 -4.272 -39.324 1.00 40.32 266 ALA F CA 1
ATOM 13296 C C . ALA F 1 266 ? -7.419 -3.172 -39.003 1.00 41.38 266 ALA F C 1
ATOM 13297 O O . ALA F 1 266 ? -7.371 -2.122 -39.665 1.00 43.40 266 ALA F O 1
ATOM 13299 N N . HIS F 1 267 ? -8.301 -3.397 -38.022 1.00 41.67 267 HIS F N 1
ATOM 13300 C CA . HIS F 1 267 ? -9.524 -2.581 -37.777 1.00 41.24 267 HIS F CA 1
ATOM 13301 C C . HIS F 1 267 ? -9.334 -1.585 -36.622 1.00 44.55 267 HIS F C 1
ATOM 13302 O O . HIS F 1 267 ? -10.054 -0.570 -36.616 1.00 48.32 267 HIS F O 1
ATOM 13309 N N . TYR F 1 268 ? -8.425 -1.849 -35.676 1.00 45.76 268 TYR F N 1
ATOM 13310 C CA . TYR F 1 268 ? -8.173 -0.973 -34.497 1.00 47.71 268 TYR F CA 1
ATOM 13311 C C . TYR F 1 268 ? -6.670 -0.756 -34.338 1.00 51.69 268 TYR F C 1
ATOM 13312 O O . TYR F 1 268 ? -6.092 -1.097 -33.308 1.00 55.06 268 TYR F O 1
ATOM 13321 N N . PRO F 1 269 ? -6.004 -0.151 -35.351 1.00 54.78 269 PRO F N 1
ATOM 13322 C CA . PRO F 1 269 ? -4.544 -0.042 -35.366 1.00 57.59 269 PRO F CA 1
ATOM 13323 C C . PRO F 1 269 ? -3.978 0.921 -34.309 1.00 61.93 269 PRO F C 1
ATOM 13324 O O . PRO F 1 269 ? -2.966 0.598 -33.715 1.00 64.83 269 PRO F O 1
ATOM 13328 N N . ASP F 1 270 ? -4.643 2.063 -34.100 1.00 66.27 270 ASP F N 1
ATOM 13329 C CA . ASP F 1 270 ? -4.190 3.152 -33.191 1.00 70.95 270 ASP F CA 1
ATOM 13330 C C . ASP F 1 270 ? -4.844 2.986 -31.812 1.00 75.30 270 ASP F C 1
ATOM 13331 O O . ASP F 1 270 ? -4.771 3.943 -31.013 1.00 72.97 270 ASP F O 1
ATOM 13336 N N . SER F 1 271 ? -5.451 1.822 -31.546 1.00 76.00 271 SER F N 1
ATOM 13337 C CA . SER F 1 271 ? -5.995 1.414 -30.224 1.00 77.79 271 SER F CA 1
ATOM 13338 C C . SER F 1 271 ? -6.864 2.533 -29.629 1.00 74.00 271 SER F C 1
ATOM 13339 O O . SER F 1 271 ? -6.625 2.913 -28.464 1.00 73.74 271 SER F O 1
ATOM 13342 N N . ARG F 1 272 ? -7.829 3.048 -30.401 1.00 73.13 272 ARG F N 1
ATOM 13343 C CA . ARG F 1 272 ? -8.777 4.107 -29.946 1.00 68.89 272 ARG F CA 1
ATOM 13344 C C . ARG F 1 272 ? -9.723 3.526 -28.885 1.00 62.95 272 ARG F C 1
ATOM 13345 O O . ARG F 1 272 ? -9.982 4.226 -27.888 1.00 66.99 272 ARG F O 1
ATOM 13353 N N . ASN F 1 273 ? -10.204 2.295 -29.090 1.00 56.78 273 ASN F N 1
ATOM 13354 C CA . ASN F 1 273 ? -11.165 1.593 -28.194 1.00 53.24 273 ASN F CA 1
ATOM 13355 C C . ASN F 1 273 ? -10.388 0.916 -27.064 1.00 50.22 273 ASN F C 1
ATOM 13356 O O . ASN F 1 273 ? -9.522 0.080 -27.323 1.00 49.37 273 ASN F O 1
ATOM 13361 N N . PRO F 1 274 ? -10.663 1.246 -25.779 1.00 47.49 274 PRO F N 1
ATOM 13362 C CA . PRO F 1 274 ? -9.929 0.646 -24.661 1.00 45.21 274 PRO F CA 1
ATOM 13363 C C . PRO F 1 274 ? -10.192 -0.859 -24.475 1.00 41.42 274 PRO F C 1
ATOM 13364 O O . PRO F 1 274 ? -9.274 -1.555 -24.080 1.00 42.52 274 PRO F O 1
ATOM 13368 N N . ASN F 1 275 ? -11.413 -1.326 -24.758 1.00 37.92 275 ASN F N 1
ATOM 13369 C CA . ASN F 1 275 ? -11.794 -2.761 -24.642 1.00 37.95 275 ASN F CA 1
ATOM 13370 C C . ASN F 1 275 ? -10.973 -3.590 -25.634 1.00 36.46 275 ASN F C 1
ATOM 13371 O O . ASN F 1 275 ? -10.537 -4.693 -25.256 1.00 36.12 275 ASN F O 1
ATOM 13376 N N . PHE F 1 276 ? -10.767 -3.075 -26.848 1.00 34.89 276 PHE F N 1
ATOM 13377 C CA . PHE F 1 276 ? -10.000 -3.761 -27.918 1.00 34.72 276 PHE F CA 1
ATOM 13378 C C . PHE F 1 276 ? -8.498 -3.641 -27.623 1.00 33.81 276 PHE F C 1
ATOM 13379 O O . PHE F 1 276 ? -7.789 -4.635 -27.885 1.00 30.38 276 PHE F O 1
ATOM 13387 N N . SER F 1 277 ? -8.037 -2.511 -27.065 1.00 35.27 277 SER F N 1
ATOM 13388 C CA . SER F 1 277 ? -6.641 -2.328 -26.573 1.00 37.45 277 SER F CA 1
ATOM 13389 C C . SER F 1 277 ? -6.337 -3.382 -25.508 1.00 35.41 277 SER F C 1
ATOM 13390 O O . SER F 1 277 ? -5.253 -3.987 -25.566 1.00 36.93 277 SER F O 1
ATOM 13393 N N . GLU F 1 278 ? -7.270 -3.576 -24.575 1.00 34.75 278 GLU F N 1
ATOM 13394 C CA . GLU F 1 278 ? -7.143 -4.536 -23.448 1.00 36.56 278 GLU F CA 1
ATOM 13395 C C . GLU F 1 278 ? -7.098 -5.959 -24.018 1.00 34.91 278 GLU F C 1
ATOM 13396 O O . GLU F 1 278 ? -6.267 -6.752 -23.541 1.00 35.09 278 GLU F O 1
ATOM 13402 N N . LEU F 1 279 ? -7.930 -6.262 -25.022 1.00 32.46 279 LEU F N 1
ATOM 13403 C CA . LEU F 1 279 ? -7.940 -7.590 -25.696 1.00 32.22 279 LEU F CA 1
ATOM 13404 C C . LEU F 1 279 ? -6.599 -7.815 -26.408 1.00 31.98 279 LEU F C 1
ATOM 13405 O O . LEU F 1 279 ? -6.090 -8.948 -26.341 1.00 32.12 279 LEU F O 1
ATOM 13410 N N . ARG F 1 280 ? -6.044 -6.794 -27.068 1.00 33.73 280 ARG F N 1
ATOM 13411 C CA . ARG F 1 280 ? -4.724 -6.912 -27.746 1.00 35.02 280 ARG F CA 1
ATOM 13412 C C . ARG F 1 280 ? -3.670 -7.299 -26.702 1.00 34.89 280 ARG F C 1
ATOM 13413 O O . ARG F 1 280 ? -2.907 -8.243 -26.966 1.00 34.68 280 ARG F O 1
ATOM 13421 N N . ASP F 1 281 ? -3.636 -6.590 -25.567 1.00 36.56 281 ASP F N 1
ATOM 13422 C CA . ASP F 1 281 ? -2.682 -6.834 -24.449 1.00 35.70 281 ASP F CA 1
ATOM 13423 C C . ASP F 1 281 ? -2.785 -8.297 -24.003 1.00 34.20 281 ASP F C 1
ATOM 13424 O O . ASP F 1 281 ? -1.734 -8.956 -23.905 1.00 33.34 281 ASP F O 1
ATOM 13429 N N . ILE F 1 282 ? -4.008 -8.782 -23.757 1.00 34.38 282 ILE F N 1
ATOM 13430 C CA . ILE F 1 282 ? -4.278 -10.182 -23.309 1.00 33.65 282 ILE F CA 1
ATOM 13431 C C . ILE F 1 282 ? -3.795 -11.150 -24.397 1.00 32.92 282 ILE F C 1
ATOM 13432 O O . ILE F 1 282 ? -3.117 -12.123 -24.047 1.00 33.39 282 ILE F O 1
ATOM 13437 N N . ALA F 1 283 ? -4.123 -10.894 -25.667 1.00 32.68 283 ALA F N 1
ATOM 13438 C CA . ALA F 1 283 ? -3.723 -11.754 -26.805 1.00 32.81 283 ALA F CA 1
ATOM 13439 C C . ALA F 1 283 ? -2.199 -11.915 -26.801 1.00 32.32 283 ALA F C 1
ATOM 13440 O O . ALA F 1 283 ? -1.730 -13.061 -26.918 1.00 30.74 283 ALA F O 1
ATOM 13442 N N . ILE F 1 284 ? -1.460 -10.815 -26.633 1.00 31.44 284 ILE F N 1
ATOM 13443 C CA . ILE F 1 284 ? 0.033 -10.808 -26.643 1.00 33.97 284 ILE F CA 1
ATOM 13444 C C . ILE F 1 284 ? 0.552 -11.481 -25.364 1.00 34.62 284 ILE F C 1
ATOM 13445 O O . ILE F 1 284 ? 1.408 -12.376 -25.477 1.00 36.01 284 ILE F O 1
ATOM 13450 N N . ASN F 1 285 ? 0.059 -11.056 -24.197 1.00 35.75 285 ASN F N 1
ATOM 13451 C CA . ASN F 1 285 ? 0.605 -11.436 -22.865 1.00 35.57 285 ASN F CA 1
ATOM 13452 C C . ASN F 1 285 ? 0.255 -12.894 -22.552 1.00 34.95 285 ASN F C 1
ATOM 13453 O O . ASN F 1 285 ? 1.168 -13.649 -22.157 1.00 32.56 285 ASN F O 1
ATOM 13458 N N . PHE F 1 286 ? -1.010 -13.284 -22.723 1.00 33.59 286 PHE F N 1
ATOM 13459 C CA . PHE F 1 286 ? -1.477 -14.660 -22.420 1.00 33.58 286 PHE F CA 1
ATOM 13460 C C . PHE F 1 286 ? -0.899 -15.639 -23.450 1.00 33.60 286 PHE F C 1
ATOM 13461 O O . PHE F 1 286 ? -0.661 -16.803 -23.081 1.00 34.15 286 PHE F O 1
ATOM 13469 N N . SER F 1 287 ? -0.659 -15.196 -24.689 1.00 32.98 287 SER F N 1
ATOM 13470 C CA . SER F 1 287 ? -0.011 -16.034 -25.733 1.00 32.08 287 SER F CA 1
ATOM 13471 C C . SER F 1 287 ? 1.417 -16.376 -25.295 1.00 32.00 287 SER F C 1
ATOM 13472 O O . SER F 1 287 ? 1.844 -17.518 -25.535 1.00 30.51 287 SER F O 1
ATOM 13475 N N . ASP F 1 288 ? 2.117 -15.439 -24.650 1.00 32.86 288 ASP F N 1
ATOM 13476 C CA . ASP F 1 288 ? 3.479 -15.690 -24.107 1.00 34.27 288 ASP F CA 1
ATOM 13477 C C . ASP F 1 288 ? 3.396 -16.687 -22.944 1.00 34.42 288 ASP F C 1
ATOM 13478 O O . ASP F 1 288 ? 4.250 -17.591 -22.894 1.00 32.36 288 ASP F O 1
ATOM 13483 N N . ALA F 1 289 ? 2.422 -16.525 -22.042 1.00 35.18 289 ALA F N 1
ATOM 13484 C CA . ALA F 1 289 ? 2.172 -17.456 -20.914 1.00 34.29 289 ALA F CA 1
ATOM 13485 C C . ALA F 1 289 ? 1.947 -18.868 -21.475 1.00 34.50 289 ALA F C 1
ATOM 13486 O O . ALA F 1 289 ? 2.516 -19.827 -20.919 1.00 34.85 289 ALA F O 1
ATOM 13488 N N . LEU F 1 290 ? 1.174 -18.982 -22.560 1.00 33.79 290 LEU F N 1
ATOM 13489 C CA . LEU F 1 290 ? 0.931 -20.260 -23.283 1.00 34.12 290 LEU F CA 1
ATOM 13490 C C . LEU F 1 290 ? 2.253 -20.791 -23.858 1.00 35.06 290 LEU F C 1
ATOM 13491 O O . LEU F 1 290 ? 2.495 -22.013 -23.731 1.00 34.80 290 LEU F O 1
ATOM 13496 N N . ARG F 1 291 ? 3.078 -19.915 -24.449 1.00 36.42 291 ARG F N 1
ATOM 13497 C CA . ARG F 1 291 ? 4.417 -20.262 -25.012 1.00 37.94 291 ARG F CA 1
ATOM 13498 C C . ARG F 1 291 ? 5.320 -20.827 -23.909 1.00 37.45 291 ARG F C 1
ATOM 13499 O O . ARG F 1 291 ? 6.018 -21.818 -24.181 1.00 38.09 291 ARG F O 1
ATOM 13507 N N . LYS F 1 292 ? 5.309 -20.212 -22.722 1.00 35.96 292 LYS F N 1
ATOM 13508 C CA . LYS F 1 292 ? 6.135 -20.621 -21.552 1.00 37.21 292 LYS F CA 1
ATOM 13509 C C . LYS F 1 292 ? 5.480 -21.802 -20.820 1.00 39.04 292 LYS F C 1
ATOM 13510 O O . LYS F 1 292 ? 6.101 -22.314 -19.866 1.00 41.54 292 LYS F O 1
ATOM 13516 N N . ASP F 1 293 ? 4.270 -22.202 -21.229 1.00 38.97 293 ASP F N 1
ATOM 13517 C CA . ASP F 1 293 ? 3.530 -23.376 -20.688 1.00 39.83 293 ASP F CA 1
ATOM 13518 C C . ASP F 1 293 ? 3.147 -23.113 -19.222 1.00 39.51 293 ASP F C 1
ATOM 13519 O O . ASP F 1 293 ? 3.083 -24.091 -18.441 1.00 37.83 293 ASP F O 1
ATOM 13524 N N . LYS F 1 294 ? 2.887 -21.846 -18.870 1.00 39.09 294 LYS F N 1
ATOM 13525 C CA . LYS F 1 294 ? 2.449 -21.408 -17.514 1.00 42.51 294 LYS F CA 1
ATOM 13526 C C . LYS F 1 294 ? 0.927 -21.539 -17.387 1.00 41.26 294 LYS F C 1
ATOM 13527 O O . LYS F 1 294 ? 0.419 -21.496 -16.248 1.00 43.03 294 LYS F O 1
ATOM 13533 N N . ALA F 1 295 ? 0.229 -21.667 -18.516 1.00 38.95 295 ALA F N 1
ATOM 13534 C CA . ALA F 1 295 ? -1.241 -21.821 -18.583 1.00 37.60 295 ALA F CA 1
ATOM 13535 C C . ALA F 1 295 ? -1.610 -22.672 -19.799 1.00 36.78 295 ALA F C 1
ATOM 13536 O O . ALA F 1 295 ? -0.747 -22.880 -20.672 1.00 38.53 295 ALA F O 1
ATOM 13538 N N . SER F 1 296 ? -2.850 -23.156 -19.824 1.00 35.71 296 SER F N 1
ATOM 13539 C CA . SER F 1 296 ? -3.462 -23.891 -20.959 1.00 35.02 296 SER F CA 1
ATOM 13540 C C . SER F 1 296 ? -4.963 -23.607 -20.977 1.00 33.21 296 SER F C 1
ATOM 13541 O O . SER F 1 296 ? -5.490 -23.190 -19.932 1.00 33.90 296 SER F O 1
ATOM 13544 N N . SER F 1 297 ? -5.618 -23.800 -22.123 1.00 33.98 297 SER F N 1
ATOM 13545 C CA . SER F 1 297 ? -7.090 -23.979 -22.198 1.00 31.77 297 SER F CA 1
ATOM 13546 C C . SER F 1 297 ? -7.398 -25.416 -21.772 1.00 31.13 297 SER F C 1
ATOM 13547 O O . SER F 1 297 ? -6.666 -26.331 -22.206 1.00 29.82 297 SER F O 1
ATOM 13550 N N . PHE F 1 298 ? -8.413 -25.596 -20.928 1.00 32.45 298 PHE F N 1
ATOM 13551 C CA . PHE F 1 298 ? -8.840 -26.919 -20.408 1.00 32.08 298 PHE F CA 1
ATOM 13552 C C . PHE F 1 298 ? -10.289 -27.175 -20.816 1.00 30.21 298 PHE F C 1
ATOM 13553 O O . PHE F 1 298 ? -11.108 -26.236 -20.772 1.00 30.62 298 PHE F O 1
ATOM 13561 N N . SER F 1 299 ? -10.566 -28.416 -21.218 1.00 28.77 299 SER F N 1
ATOM 13562 C CA . SER F 1 299 ? -11.925 -28.998 -21.319 1.00 29.17 299 SER F CA 1
ATOM 13563 C C . SER F 1 299 ? -12.190 -29.824 -20.058 1.00 29.35 299 SER F C 1
ATOM 13564 O O . SER F 1 299 ? -11.430 -30.777 -19.807 1.00 30.65 299 SER F O 1
ATOM 13567 N N . PHE F 1 300 ? -13.213 -29.445 -19.292 1.00 30.47 300 PHE F N 1
ATOM 13568 C CA . PHE F 1 300 ? -13.751 -30.215 -18.143 1.00 30.95 300 PHE F CA 1
ATOM 13569 C C . PHE F 1 300 ? -15.162 -30.682 -18.504 1.00 29.97 300 PHE F C 1
ATOM 13570 O O . PHE F 1 300 ? -16.032 -29.819 -18.744 1.00 28.81 300 PHE F O 1
ATOM 13578 N N . ILE F 1 301 ? -15.365 -31.999 -18.572 1.00 30.77 301 ILE F N 1
ATOM 13579 C CA . ILE F 1 301 ? -16.716 -32.628 -18.604 1.00 32.37 301 ILE F CA 1
ATOM 13580 C C . ILE F 1 301 ? -16.995 -33.183 -17.206 1.00 34.32 301 ILE F C 1
ATOM 13581 O O . ILE F 1 301 ? -16.166 -33.969 -16.702 1.00 36.10 301 ILE F O 1
ATOM 13586 N N . ALA F 1 302 ? -18.109 -32.765 -16.606 1.00 35.12 302 ALA F N 1
ATOM 13587 C CA . ALA F 1 302 ? -18.569 -33.213 -15.273 1.00 37.75 302 ALA F CA 1
ATOM 13588 C C . ALA F 1 302 ? -20.001 -33.738 -15.398 1.00 38.43 302 ALA F C 1
ATOM 13589 O O . ALA F 1 302 ? -20.666 -33.401 -16.398 1.00 37.93 302 ALA F O 1
ATOM 13591 N N . ARG F 1 303 ? -20.451 -34.553 -14.441 1.00 40.93 303 ARG F N 1
ATOM 13592 C CA . ARG F 1 303 ? -21.879 -34.955 -14.351 1.00 45.14 303 ARG F CA 1
ATOM 13593 C C . ARG F 1 303 ? -22.368 -34.826 -12.906 1.00 44.93 303 ARG F C 1
ATOM 13594 O O . ARG F 1 303 ? -21.598 -35.140 -11.972 1.00 41.08 303 ARG F O 1
ATOM 13602 N N . ARG F 1 304 ? -23.617 -34.379 -12.758 1.00 44.56 304 ARG F N 1
ATOM 13603 C CA . ARG F 1 304 ? -24.331 -34.253 -11.465 1.00 45.53 304 ARG F CA 1
ATOM 13604 C C . ARG F 1 304 ? -24.439 -35.645 -10.829 1.00 46.03 304 ARG F C 1
ATOM 13605 O O . ARG F 1 304 ? -24.853 -36.581 -11.544 1.00 44.69 304 ARG F O 1
ATOM 13613 N N . ARG F 1 305 ? -24.057 -35.775 -9.552 1.00 47.62 305 ARG F N 1
ATOM 13614 C CA . ARG F 1 305 ? -24.230 -37.018 -8.749 1.00 49.77 305 ARG F CA 1
ATOM 13615 C C . ARG F 1 305 ? -25.723 -37.250 -8.498 1.00 50.48 305 ARG F C 1
ATOM 13616 O O . ARG F 1 305 ? -26.501 -36.302 -8.422 1.00 51.90 305 ARG F O 1
#

Nearest PDB structures (foldseek):
  8ftv-assembly1_A-2  TM=7.464E-01  e=1.859E-08  Streptomyces griseoviridis
  8rpr-assembly1_A  TM=7.542E-01  e=6.237E-08  Streptomyces griseoviridis
  4pip-assembly4_D  TM=6.001E-01  e=3.309E-08  Mycolicibacterium smegmatis
  6fnr-assembly1_A  TM=5.292E-01  e=8.341E-07  Mycolicibacterium smegmatis
  4pin-assembly1_A  TM=5.365E-01  e=1.572E-06  Mycolicibacterium smegmatis

Radius of gyration: 43.53 Å; Cα contacts (8 Å, |Δi|>4): 3421; chains: 6; bounding box: 86×76×133 Å

Organism: NCBI:txid1037915

InterPro domains:
  IPR029063 S-adenosyl-L-methionine-dependent methyltransferase superfamily [G3DSA:3.40.50.150] (9-305)
  IPR029063 S-adenosyl-L-methionine-dependent methyltransferase superfamily [SSF53335] (17-270)
  IPR050723 Cyclopropane Fatty Acid Synthase/Methyltransferase [PTHR43667] (10-202)

Solvent-accessible surface area: 66684 Å² total; per-residue (Å²): 48,21,2,15,5,16,34,42,92,68,79,24,175,30,34,84,125,16,40,59,12,19,54,27,64,17,110,48,4,38,60,0,0,2,15,32,3,0,54,10,8,0,9,28,47,138,121,30,32,62,10,88,18,35,8,5,2,0,0,42,8,0,0,46,61,0,0,44,5,0,80,150,35,56,15,62,10,68,59,179,19,2,135,0,1,0,2,0,27,8,18,4,5,21,6,0,23,11,1,2,132,85,6,73,149,1,94,30,0,0,0,1,10,18,1,32,40,6,0,60,36,0,5,106,20,6,55,154,86,63,30,52,85,49,6,42,12,2,4,4,10,8,10,11,0,42,26,3,13,36,92,140,25,52,0,12,0,0,0,0,21,10,9,0,46,11,17,30,98,108,7,10,74,32,0,0,78,13,0,8,127,15,8,49,96,23,0,0,0,0,0,0,2,20,0,34,73,47,101,54,92,113,117,26,10,50,36,58,111,13,24,13,96,51,0,45,128,14,0,71,88,14,17,0,38,29,43,21,99,104,80,6,2,39,16,130,39,0,36,132,6,16,33,50,0,69,83,11,0,63,41,63,26,87,124,46,215,18,100,28,1,26,71,9,30,75,42,3,81,100,20,7,56,18,4,154,130,83,90,0,0,0,14,0,0,0,0,94,56,132,64,198,34,37,81,127,16,40,58,32,20,54,27,64,18,108,50,3,113,98,0,0,3,70,46,2,0,55,10,7,0,8,29,46,163,135,33,48,127,102,100,91,57,8,5,2,0,0,43,9,0,0,47,61,1,0,42,6,0,82,148,35,57,16,62,11,68,62,178,19,3,130,0,0,0,1,0,26,7,19,4,4,19,5,0,23,11,1,2,136,83,8,73,150,2,93,31,0,0,0,1,12,18,2,32,40,5,0,64,46,0,6,63,35,6,35,185,93,65,29,45,83,50,5,21,6,7,3,3,12,8,46,38,0,41,53,3,19,36,92,138,26,52,0,12,0,0,0,0,20,10,8,0,50,13,18,32,17,54,6,8,21,36,0,0,19,12,0,9,120,15,8,47,97,22,0,0,0,1,0,0,2,19,0,36,72,50,99,8,55,111,118,12,58,31,57,89,7,23,13,97,19,0,44,94,13,0,69,37,7,15,0,37,30,42,22,98,106,80,7,2,41,17,126,38,0,36,136,6,15,32,50,0,70,88,41,0,61,75,92,25,89,121,45,215,18,103,29,0,28,85,12,31,76,55,4,82,99,21,7,56,19,3,154,127,84,87,0,0,0,14,0,0,0,0,95,55,135,61,196,68,50,85,133,18,59,59,42,20,54,26,62,16,111,52,3,50,66,0,1,3,21,35,3,2,55,11,8,0,8,28,46,147,124,31,34,73,15,92,19,33,8,5,3,0,0,46,10,0,0,48,60,0,0,44,9,0,80,154,32,55,14,59,12,65,64,176,19,2,128,0,0,0,2,0,27,6,19,4,3,21,5,0,24,11,1,2,133,82,9,78,146,2,96,31,0,0,0,1,11,19,1,158,40,5,15,91,37,1,54,124,17,6,74,165,82,62,28,61,82,50,5,95,48,43,116,23,13,8,48,61,0,41,94,9,60,51,92,137,28,51,0,12,0,0,0,0,22,11,8,0,83,30,17,24,26,51,6,14,29,55,0,0,32,17,0,10,130,17,8,51,95,20,0,0,0,0,0,0,2,22,0,49,72,38,146,115,47,157,16,25,12,96,49,0,46,83,12,0,66,21,9,14,0,39,27,41,19,98,105,78,6,2,40,16,131,36,0,36,132,6,16,31,49,0,39,87,12,0,60,65,56,26,88,117,47,214,20,104,30,1,27,96,12,13,30,79,3,12,30,20,7,3,19,3,122,51,85,60,0,0,0,13,0,0,0,0,98,55,132,110,91,48,85,109,58,96,78,22,175,39,53,84,128,16,56,58,19,20,52,29,68,28,111,57,3,20,64,0,1,3,61,45,3,2,55,11,9,0,10,30,47,165,141,34,46,96,61,90,42,25,8,4,2,0,0,40,10,0,0,46,60,1,0,49,4,0,84,147,25,19,13,15,12,56,67,72,8,3,116,0,0,0,2,0,26,7,19,4,6,21,5,0,24,11,1,3,131,83,8,78,148,1,96,29,0,0,0,1,10,21,1,150,41,5,0,71,42,0,4,115,19,6,57,181,82,66,26,54,85,50,5,92,12,1,49,6,12,8,17,44,0,37,70,3,41,53,90,138,27,49,0,1,0,0,0,0,21,10,8,0,51,10,17,32,17,51,6,7,18,17,0,0,25,18,0,6,122,15,8,14,52,1,0,0,0,0,0,0,2,19,0,26,73,50,90,8,22,112,82,180,27,25,46,45,95,4,24,14,96,17,0,45,85,13,0,71,30,4,15,0,34,28,40,22,96,100,79,6,2,48,23,134,36,0,27,130,7,16,30,36,0,72,80,27,0,60,32,42,30,86,113,45,204,18,105,30,1,30,83,13,35,78,58,4,83,100,19,8,61,7,3,156,131,84,78,0,0,0,12,0,0,0,0,12,55,108,109,95,46,87,109,20,115,65,97,57,88,21,150,41,49,82,90,15,58,59,20,21,52,29,64,16,100,56,3,42,68,0,0,3,59,45,3,2,51,10,8,0,9,28,48,162,136,36,47,98,57,88,38,25,8,4,2,0,0,39,9,0,0,47,57,1,0,45,4,0,80,143,27,18,12,14,14,57,66,73,7,3,116,0,0,0,2,0,28,7,18,5,5,20,5,0,22,12,1,2,134,82,8,76,154,2,94,30,0,0,0,1,11,21,1,150,41,5,0,71,35,1,6,112,20,6,59,184,84,67,26,60,85,50,4,94,12,2,49,5,11,9,8,11,0,41,35,3,39,53,89,139,29,49,0,2,0,0,0,0,20,10,8,0,57,11,17,11,98,103,7,10,72,33,0,0,78,12,0,8,130,15,8,12,51,1,0,0,0,0,0,0,1,20,0,25,73,53,92,45,88,115,84,176,39,2,40,56,122,12,28,12,98,50,0,43,126,14,0,73,87,16,15,0,31,29,42,22,96,102,78,7,2,46,20,132,38,0,30,131,6,16,31,35,0,72,81,23,0,62,28,42,28,89,122,44,208,20,102,29,1,28,60,11,35,76,54,4,83,100,22,7,60,7,3,157,130,82,74,0,0,0,14,0,0,0,0,14,55,111,64,194,67,52,86,133,19,56,58,43,22,52,27,62,16,108,44,3,115,96,0,1,2,71,47,3,2,56,11,8,0,9,29,46,163,138,32,50,127,101,99,91,56,8,5,3,0,0,43,10,0,0,46,61,1,0,43,7,0,81,150,32,54,13,59,13,64,64,175,19,2,129,0,0,0,2,0,26,7,18,5,4,21,5,0,21,11,0,2,135,80,9,77,147,1,95,30,0,0,0,1,12,19,1,158,37,5,15,90,46,1,54,122,41,7,74,215,93,63,27,61,82,51,5,96,48,44,118,21,13,8,49,59,0,38,94,8,58,53,91,136,28,51,0,11,0,0,0,0,21,11,8,0,87,31,17,25,26,51,5,13,29,48,0,0,41,15,0,10,132,17,8,51,94,23,0,0,0,0,0,0,2,21,0,50,72,37,145,116,48,155,16,26,12,97,48,0,44,74,16,0,64,23,10,15,0,40,27,39,19,97,107,79,6,2,41,17,131,37,0,37,134,7,17,32,50,0,37,87,41,0,61,73,80,3,88,133,48,178,16,102,31,1,26,94,12,13,27,82,3,15,30,21,6,3,20,3,123,49,83,58,0,0,0,12,0,0,0,0,98,57,133